Protein 4C2J (pdb70)

Structure (mmCIF, N/CA/C/O backbone):
data_4C2J
#
_entry.id   4C2J
#
_cell.length_a   54.650
_cell.length_b   197.160
_cell.length_c   79.950
_cell.angle_alpha   90.00
_cell.angle_beta   103.72
_cell.angle_gamma   90.00
#
_symmetry.space_group_name_H-M   'P 1 21 1'
#
loop_
_entity.id
_entity.type
_entity.pdbx_description
1 polymer '3-KETOACYL-COA THIOLASE, MITOCHONDRIAL'
2 non-polymer 1,2-ETHANEDIOL
3 non-polymer 'COENZYME A'
4 water water
#
loop_
_atom_site.group_PDB
_atom_site.id
_atom_site.type_symbol
_atom_site.label_atom_id
_atom_site.label_alt_id
_atom_site.label_comp_id
_atom_site.label_asym_id
_atom_site.label_entity_id
_atom_site.label_seq_id
_atom_site.pdbx_PDB_ins_code
_atom_site.Cartn_x
_atom_site.Cartn_y
_atom_site.Cartn_z
_atom_site.occupancy
_atom_site.B_iso_or_equiv
_atom_site.auth_seq_id
_atom_site.auth_comp_id
_atom_site.auth_asym_id
_atom_site.auth_atom_id
_atom_site.pdbx_PDB_model_num
ATOM 1 N N . HIS A 1 20 ? 1.980 -84.302 42.007 1.00 45.80 0 HIS A N 1
ATOM 2 C CA . HIS A 1 20 ? 3.215 -83.643 42.563 1.00 43.99 0 HIS A CA 1
ATOM 3 C C . HIS A 1 20 ? 4.336 -83.695 41.508 1.00 41.95 0 HIS A C 1
ATOM 4 O O . HIS A 1 20 ? 4.519 -84.708 40.827 1.00 38.45 0 HIS A O 1
ATOM 11 N N . MET A 1 21 ? 5.036 -82.578 41.340 1.00 35.07 1 MET A N 1
ATOM 12 C CA . MET A 1 21 ? 6.156 -82.492 40.421 1.00 36.92 1 MET A CA 1
ATOM 13 C C . MET A 1 21 ? 7.208 -81.610 41.071 1.00 33.86 1 MET A C 1
ATOM 14 O O . MET A 1 21 ? 7.018 -80.397 41.213 1.00 30.57 1 MET A O 1
ATOM 19 N N . ALA A 1 22 ? 8.293 -82.221 41.521 1.00 27.89 2 ALA A N 1
ATOM 20 C CA . ALA A 1 22 ? 9.339 -81.457 42.160 1.00 26.25 2 ALA A CA 1
ATOM 21 C C . ALA A 1 22 ? 10.242 -80.886 41.078 1.00 23.01 2 ALA A C 1
ATOM 22 O O . ALA A 1 22 ? 10.329 -81.462 39.985 1.00 22.17 2 ALA A O 1
ATOM 24 N N . LEU A 1 23 ? 10.918 -79.772 41.364 1.00 20.77 3 LEU A N 1
ATOM 25 C CA . LEU A 1 23 ? 11.945 -79.256 40.447 1.00 20.62 3 LEU A CA 1
ATOM 26 C C . LEU A 1 23 ? 12.947 -80.375 40.197 1.00 21.47 3 LEU A C 1
ATOM 27 O O . LEU A 1 23 ? 13.224 -81.141 41.094 1.00 21.58 3 LEU A O 1
ATOM 32 N N . LEU A 1 24 ? 13.451 -80.513 38.974 1.00 20.22 4 LEU A N 1
ATOM 33 C CA . LEU A 1 24 ? 14.421 -81.556 38.662 1.00 19.71 4 LEU A CA 1
ATOM 34 C C . LEU A 1 24 ? 15.728 -81.414 39.462 1.00 19.50 4 LEU A C 1
ATOM 35 O O . LEU A 1 24 ? 16.383 -82.409 39.733 1.00 18.04 4 LEU A O 1
ATOM 40 N N . ARG A 1 25 ? 16.098 -80.192 39.834 1.00 16.19 5 ARG A N 1
ATOM 41 C CA . ARG A 1 25 ? 17.298 -79.967 40.659 1.00 16.45 5 ARG A CA 1
ATOM 42 C C . ARG A 1 25 ? 16.892 -79.004 41.726 1.00 16.04 5 ARG A C 1
ATOM 43 O O . ARG A 1 25 ? 15.950 -78.219 41.531 1.00 15.02 5 ARG A O 1
ATOM 51 N N . GLY A 1 26 ? 17.597 -79.022 42.845 1.00 14.85 6 GLY A N 1
ATOM 52 C CA . GLY A 1 26 ? 17.355 -77.999 43.874 1.00 15.04 6 GLY A CA 1
ATOM 53 C C . GLY A 1 26 ? 17.740 -76.608 43.294 1.00 13.38 6 GLY A C 1
ATOM 54 O O . GLY A 1 26 ? 18.821 -76.448 42.709 1.00 13.54 6 GLY A O 1
ATOM 55 N N . VAL A 1 27 ? 16.907 -75.617 43.557 1.00 11.60 7 VAL A N 1
ATOM 56 C CA . VAL A 1 27 ? 17.202 -74.254 43.187 1.00 10.94 7 VAL A CA 1
ATOM 57 C C . VAL A 1 27 ? 17.101 -73.353 44.391 1.00 11.09 7 VAL A C 1
ATOM 58 O O . VAL A 1 27 ? 16.041 -73.314 45.056 1.00 11.21 7 VAL A O 1
ATOM 62 N N . PHE A 1 28 ? 18.175 -72.606 44.680 1.00 10.60 8 PHE A N 1
ATOM 63 C CA . PHE A 1 28 ? 18.228 -71.772 45.861 1.00 11.40 8 PHE A CA 1
ATOM 64 C C . PHE A 1 28 ? 18.329 -70.294 45.526 1.00 11.01 8 PHE A C 1
ATOM 65 O O . PHE A 1 28 ? 19.081 -69.900 44.624 1.00 10.78 8 PHE A O 1
ATOM 73 N N . VAL A 1 29 ? 17.605 -69.483 46.300 1.00 10.56 9 VAL A N 1
ATOM 74 C CA . VAL A 1 29 ? 17.749 -68.070 46.261 1.00 10.70 9 VAL A CA 1
ATOM 75 C C . VAL A 1 29 ? 18.934 -67.729 47.128 1.00 10.56 9 VAL A C 1
ATOM 76 O O . VAL A 1 29 ? 18.911 -68.020 48.339 1.00 11.84 9 VAL A O 1
ATOM 80 N N . VAL A 1 30 ? 19.938 -67.074 46.544 1.00 9.74 10 VAL A N 1
ATOM 81 C CA . VAL A 1 30 ? 21.168 -66.698 47.270 1.00 9.72 10 VAL A CA 1
ATOM 82 C C . VAL A 1 30 ? 21.292 -65.173 47.449 1.00 9.88 10 VAL A C 1
ATOM 83 O O . VAL A 1 30 ? 22.210 -64.690 48.116 1.00 10.10 10 VAL A O 1
ATOM 87 N N . ALA A 1 31 ? 20.387 -64.421 46.831 1.00 9.36 11 ALA A N 1
ATOM 88 C CA . ALA A 1 31 ? 20.297 -62.971 47.031 1.00 9.31 11 ALA A CA 1
ATOM 89 C C . ALA A 1 31 ? 18.973 -62.491 46.499 1.00 9.13 11 ALA A C 1
ATOM 90 O O . ALA A 1 31 ? 18.453 -63.067 45.542 1.00 9.97 11 ALA A O 1
ATOM 92 N N . ALA A 1 32 ? 18.442 -61.450 47.125 1.00 8.89 12 ALA A N 1
ATOM 93 C CA . ALA A 1 32 ? 17.165 -60.876 46.745 1.00 9.58 12 ALA A CA 1
ATOM 94 C C . ALA A 1 32 ? 17.104 -59.432 47.198 1.00 9.83 12 ALA A C 1
ATOM 95 O O . ALA A 1 32 ? 17.066 -59.129 48.393 1.00 10.36 12 ALA A O 1
ATOM 97 N N . LYS A 1 33 ? 17.062 -58.527 46.229 1.00 9.72 13 LYS A N 1
ATOM 98 C CA . LYS A 1 33 ? 17.043 -57.110 46.491 1.00 9.23 13 LYS A CA 1
ATOM 99 C C . LYS A 1 33 ? 16.043 -56.415 45.542 1.00 9.03 13 LYS A C 1
ATOM 100 O O . LYS A 1 33 ? 15.759 -56.905 44.445 1.00 9.01 13 LYS A O 1
ATOM 106 N N . ARG A 1 34 ? 15.538 -55.275 45.977 1.00 8.42 14 ARG A N 1
ATOM 107 C CA . ARG A 1 34 ? 14.664 -54.474 45.156 1.00 8.60 14 ARG A CA 1
ATOM 108 C C . ARG A 1 34 ? 14.869 -53.004 45.470 1.00 8.42 14 ARG A C 1
ATOM 109 O O . ARG A 1 34 ? 15.151 -52.624 46.603 1.00 9.09 14 ARG A O 1
ATOM 117 N N . THR A 1 35 ? 14.657 -52.166 44.465 1.00 8.87 15 THR A N 1
ATOM 118 C CA . THR A 1 35 ? 14.790 -50.738 44.600 1.00 8.49 15 THR A CA 1
ATOM 119 C C . THR A 1 35 ? 13.603 -50.172 45.379 1.00 10.02 15 THR A C 1
ATOM 120 O O . THR A 1 35 ? 12.514 -50.757 45.395 1.00 9.98 15 THR A O 1
ATOM 124 N N . PRO A 1 36 ? 13.803 -49.011 46.005 1.00 10.70 16 PRO A N 1
ATOM 125 C CA . PRO A 1 36 ? 12.647 -48.271 46.330 1.00 10.58 16 PRO A CA 1
ATOM 126 C C . PRO A 1 36 ? 11.833 -48.036 45.080 1.00 10.74 16 PRO A C 1
ATOM 127 O O . PRO A 1 36 ? 12.387 -47.953 43.979 1.00 12.04 16 PRO A O 1
ATOM 131 N N . PHE A 1 37 ? 10.528 -47.974 45.242 1.00 10.23 17 PHE A N 1
ATOM 132 C CA . PHE A 1 37 ? 9.628 -47.718 44.104 1.00 10.32 17 PHE A CA 1
ATOM 133 C C . PHE A 1 37 ? 9.340 -46.214 44.035 1.00 10.00 17 PHE A C 1
ATOM 134 O O . PHE A 1 37 ? 8.927 -45.609 45.045 1.00 10.48 17 PHE A O 1
ATOM 142 N N . GLY A 1 38 ? 9.561 -45.631 42.855 1.00 9.93 18 GLY A N 1
ATOM 143 C CA . GLY A 1 38 ? 9.308 -44.240 42.627 1.00 11.43 18 GLY A CA 1
ATOM 144 C C . GLY A 1 38 ? 7.925 -43.972 42.068 1.00 11.74 18 GLY A C 1
ATOM 145 O O . GLY A 1 38 ? 7.381 -44.794 41.383 1.00 12.61 18 GLY A O 1
ATOM 146 N N . ALA A 1 39 ? 7.374 -42.807 42.388 1.00 11.93 19 ALA A N 1
ATOM 147 C CA . ALA A 1 39 ? 6.067 -42.407 41.867 1.00 12.20 19 ALA A CA 1
ATOM 148 C C . ALA A 1 39 ? 6.210 -42.010 40.396 1.00 11.53 19 ALA A C 1
ATOM 149 O O . ALA A 1 39 ? 7.310 -41.743 39.907 1.00 10.48 19 ALA A O 1
ATOM 151 N N . TYR A 1 40 ? 5.087 -42.023 39.699 1.00 11.78 20 TYR A N 1
ATOM 152 C CA . TYR A 1 40 ? 5.007 -41.566 38.307 1.00 12.55 20 TYR A CA 1
ATOM 153 C C . TYR A 1 40 ? 5.434 -40.127 38.259 1.00 13.26 20 TYR A C 1
ATOM 154 O O . TYR A 1 40 ? 4.842 -39.301 38.924 1.00 12.22 20 TYR A O 1
ATOM 163 N N . GLY A 1 41 ? 6.489 -39.846 37.485 1.00 12.50 21 GLY A N 1
ATOM 164 C CA . GLY A 1 41 ? 7.051 -38.529 37.417 1.00 12.83 21 GLY A CA 1
ATOM 165 C C . GLY A 1 41 ? 7.860 -38.136 38.636 1.00 12.58 21 GLY A C 1
ATOM 166 O O . GLY A 1 41 ? 8.105 -36.958 38.854 1.00 13.04 21 GLY A O 1
ATOM 167 N N . GLY A 1 42 ? 8.205 -39.119 39.460 1.00 12.56 22 GLY A N 1
ATOM 168 C CA . GLY A 1 42 ? 8.780 -38.876 40.787 1.00 12.37 22 GLY A CA 1
ATOM 169 C C . GLY A 1 42 ? 10.268 -38.975 40.809 1.00 11.91 22 GLY A C 1
ATOM 170 O O . GLY A 1 42 ? 10.927 -38.655 39.817 1.00 11.04 22 GLY A O 1
ATOM 171 N N . LEU A 1 43 ? 10.805 -39.462 41.921 1.00 12.64 23 LEU A N 1
ATOM 172 C CA . LEU A 1 43 ? 12.254 -39.378 42.177 1.00 13.01 23 LEU A CA 1
ATOM 173 C C . LEU A 1 43 ? 13.119 -40.252 41.271 1.00 14.23 23 LEU A C 1
ATOM 174 O O . LEU A 1 43 ? 14.322 -39.999 41.103 1.00 14.45 23 LEU A O 1
ATOM 179 N N . LEU A 1 44 ? 12.530 -41.274 40.659 1.00 12.65 24 LEU A N 1
ATOM 180 C CA . LEU A 1 44 ? 13.299 -42.111 39.770 1.00 11.68 24 LEU A CA 1
ATOM 181 C C . LEU A 1 44 ? 13.000 -41.910 38.279 1.00 12.08 24 LEU A C 1
ATOM 182 O O . LEU A 1 44 ? 13.466 -42.704 37.464 1.00 11.19 24 LEU A O 1
ATOM 187 N N . LYS A 1 45 ? 12.290 -40.830 37.916 1.00 12.83 25 LYS A N 1
ATOM 188 C CA . LYS A 1 45 ? 11.797 -40.675 36.546 1.00 12.79 25 LYS A CA 1
ATOM 189 C C . LYS A 1 45 ? 12.912 -40.592 35.533 1.00 12.66 25 LYS A C 1
ATOM 190 O O . LYS A 1 45 ? 12.694 -40.926 34.384 1.00 12.36 25 LYS A O 1
ATOM 196 N N . ASP A 1 46 ? 14.117 -40.181 35.940 1.00 13.53 26 ASP A N 1
ATOM 197 C CA . ASP A 1 46 ? 15.197 -40.037 34.986 1.00 14.66 26 ASP A CA 1
ATOM 198 C C . ASP A 1 46 ? 16.060 -41.261 34.884 1.00 15.15 26 ASP A C 1
ATOM 199 O O . ASP A 1 46 ? 16.999 -41.267 34.121 1.00 17.30 26 ASP A O 1
ATOM 204 N N . PHE A 1 47 ? 15.725 -42.310 35.620 1.00 13.87 27 PHE A N 1
ATOM 205 C CA . PHE A 1 47 ? 16.419 -43.583 35.462 1.00 12.19 27 PHE A CA 1
ATOM 206 C C . PHE A 1 47 ? 15.655 -44.457 34.505 1.00 11.38 27 PHE A C 1
ATOM 207 O O . PHE A 1 47 ? 14.448 -44.655 34.632 1.00 11.25 27 PHE A O 1
ATOM 215 N N . THR A 1 48 ? 16.361 -45.015 33.548 1.00 10.59 28 THR A N 1
ATOM 216 C CA . THR A 1 48 ? 15.741 -46.003 32.654 1.00 10.83 28 THR A CA 1
ATOM 217 C C . THR A 1 48 ? 15.459 -47.289 33.390 1.00 9.99 28 THR A C 1
ATOM 218 O O . THR A 1 48 ? 15.995 -47.561 34.473 1.00 9.46 28 THR A O 1
ATOM 222 N N . ALA A 1 49 ? 14.603 -48.116 32.785 1.00 10.16 29 ALA A N 1
ATOM 223 C CA . ALA A 1 49 ? 14.368 -49.470 33.310 1.00 9.89 29 ALA A CA 1
ATOM 224 C C . ALA A 1 49 ? 15.650 -50.237 33.398 1.00 9.20 29 ALA A C 1
ATOM 225 O O . ALA A 1 49 ? 15.841 -51.069 34.301 1.00 9.26 29 ALA A O 1
ATOM 227 N N . THR A 1 50 ? 16.528 -50.034 32.425 1.00 9.04 30 THR A N 1
ATOM 228 C CA . THR A 1 50 ? 17.860 -50.644 32.454 1.00 8.99 30 THR A CA 1
ATOM 229 C C . THR A 1 50 ? 18.680 -50.200 33.677 1.00 9.44 30 THR A C 1
ATOM 230 O O . THR A 1 50 ? 19.227 -51.037 34.373 1.00 9.37 30 THR A O 1
ATOM 234 N N . ASP A 1 51 ? 18.705 -48.893 33.952 1.00 9.70 31 ASP A N 1
ATOM 235 C CA . ASP A 1 51 ? 19.364 -48.353 35.149 1.00 9.14 31 ASP A CA 1
ATOM 236 C C . ASP A 1 51 ? 18.800 -48.967 36.430 1.00 9.55 31 ASP A C 1
ATOM 237 O O . ASP A 1 51 ? 19.553 -49.404 37.310 1.00 8.89 31 ASP A O 1
ATOM 242 N N . LEU A 1 52 ? 17.459 -49.033 36.546 1.00 8.80 32 LEU A N 1
ATOM 243 C CA . LEU A 1 52 ? 16.868 -49.507 37.765 1.00 8.55 32 LEU A CA 1
ATOM 244 C C . LEU A 1 52 ? 17.188 -50.998 37.995 1.00 8.37 32 LEU A C 1
ATOM 245 O O . LEU A 1 52 ? 17.546 -51.388 39.091 1.00 7.70 32 LEU A O 1
ATOM 250 N N . SER A 1 53 ? 17.134 -51.775 36.928 1.00 8.58 33 SER A N 1
ATOM 251 C CA . SER A 1 53 ? 17.538 -53.156 36.982 1.00 8.99 33 SER A CA 1
ATOM 252 C C . SER A 1 53 ? 19.000 -53.312 37.413 1.00 9.47 33 SER A C 1
ATOM 253 O O . SER A 1 53 ? 19.315 -54.190 38.236 1.00 10.03 33 SER A O 1
ATOM 256 N N . GLU A 1 54 ? 19.870 -52.466 36.860 1.00 9.54 34 GLU A N 1
ATOM 257 C CA . GLU A 1 54 ? 21.290 -52.444 37.238 1.00 9.58 34 GLU A CA 1
ATOM 258 C C . GLU A 1 54 ? 21.470 -52.218 38.725 1.00 10.39 34 GLU A C 1
ATOM 259 O O . GLU A 1 54 ? 22.243 -52.937 39.389 1.00 11.60 34 GLU A O 1
ATOM 265 N N . PHE A 1 55 ? 20.759 -51.244 39.263 1.00 10.68 35 PHE A N 1
ATOM 266 C CA . PHE A 1 55 ? 20.867 -50.920 40.675 1.00 10.50 35 PHE A CA 1
ATOM 267 C C . PHE A 1 55 ? 20.425 -52.068 41.563 1.00 10.03 35 PHE A C 1
ATOM 268 O O . PHE A 1 55 ? 21.159 -52.448 42.471 1.00 9.26 35 PHE A O 1
ATOM 276 N N . ALA A 1 56 ? 19.318 -52.709 41.224 1.00 9.29 36 ALA A N 1
ATOM 277 C CA . ALA A 1 56 ? 18.906 -53.920 41.987 1.00 9.17 36 ALA A CA 1
ATOM 278 C C . ALA A 1 56 ? 19.914 -55.063 41.863 1.00 8.87 36 ALA A C 1
ATOM 279 O O . ALA A 1 56 ? 20.174 -55.787 42.825 1.00 9.29 36 ALA A O 1
ATOM 281 N N . ALA A 1 57 ? 20.374 -55.311 40.650 1.00 8.84 37 ALA A N 1
ATOM 282 C CA . ALA A 1 57 ? 21.293 -56.427 40.381 1.00 8.86 37 ALA A CA 1
ATOM 283 C C . ALA A 1 57 ? 22.608 -56.238 41.129 1.00 9.85 37 ALA A C 1
ATOM 284 O O . ALA A 1 57 ? 23.123 -57.205 41.700 1.00 9.11 37 ALA A O 1
ATOM 286 N N . LYS A 1 58 ? 23.159 -55.021 41.079 1.00 10.44 38 LYS A N 1
ATOM 287 C CA . LYS A 1 58 ? 24.377 -54.676 41.835 1.00 12.68 38 LYS A CA 1
ATOM 288 C C . LYS A 1 58 ? 24.200 -54.901 43.321 1.00 11.43 38 LYS A C 1
ATOM 289 O O . LYS A 1 58 ? 25.036 -55.497 43.983 1.00 11.73 38 LYS A O 1
ATOM 295 N N . ALA A 1 59 ? 23.068 -54.470 43.845 1.00 10.56 39 ALA A N 1
ATOM 296 C CA . ALA A 1 59 ? 22.782 -54.642 45.248 1.00 10.74 39 ALA A CA 1
ATOM 297 C C . ALA A 1 59 ? 22.618 -56.103 45.602 1.00 11.10 39 ALA A C 1
ATOM 298 O O . ALA A 1 59 ? 23.088 -56.528 46.636 1.00 9.79 39 ALA A O 1
ATOM 300 N N . ALA A 1 60 ? 21.976 -56.896 44.718 1.00 10.84 40 ALA A N 1
ATOM 301 C CA . ALA A 1 60 ? 21.861 -58.323 44.977 1.00 9.77 40 ALA A CA 1
ATOM 302 C C . ALA A 1 60 ? 23.211 -59.013 44.982 1.00 9.92 40 ALA A C 1
ATOM 303 O O . ALA A 1 60 ? 23.467 -59.885 45.802 1.00 10.54 40 ALA A O 1
ATOM 305 N N . LEU A 1 61 ? 24.030 -58.705 44.006 1.00 11.09 41 LEU A N 1
ATOM 306 C CA . LEU A 1 61 ? 25.348 -59.302 43.943 1.00 11.11 41 LEU A CA 1
ATOM 307 C C . LEU A 1 61 ? 26.124 -59.019 45.248 1.00 12.29 41 LEU A C 1
ATOM 308 O O . LEU A 1 61 ? 26.711 -59.937 45.822 1.00 12.13 41 LEU A O 1
ATOM 313 N N . SER A 1 62 ? 26.076 -57.774 45.701 1.00 11.78 42 SER A N 1
ATOM 314 C CA . SER A 1 62 ? 26.791 -57.357 46.884 1.00 14.90 42 SER A CA 1
ATOM 315 C C . SER A 1 62 ? 26.215 -57.982 48.159 1.00 14.36 42 SER A C 1
ATOM 316 O O . SER A 1 62 ? 26.936 -58.578 48.922 1.00 13.34 42 SER A O 1
ATOM 319 N N . ALA A 1 63 ? 24.894 -58.010 48.294 1.00 14.06 43 ALA A N 1
ATOM 320 C CA . ALA A 1 63 ? 24.273 -58.585 49.498 1.00 14.29 43 ALA A CA 1
ATOM 321 C C . ALA A 1 63 ? 24.478 -60.076 49.610 1.00 14.01 43 ALA A C 1
ATOM 322 O O . ALA A 1 63 ? 24.696 -60.565 50.696 1.00 13.82 43 ALA A O 1
ATOM 324 N N . GLY A 1 64 ? 24.446 -60.832 48.495 1.00 12.98 44 GLY A N 1
ATOM 325 C CA . GLY A 1 64 ? 24.709 -62.243 48.565 1.00 12.29 44 GLY A CA 1
ATOM 326 C C . GLY A 1 64 ? 26.193 -62.623 48.551 1.00 13.11 44 GLY A C 1
ATOM 327 O O . GLY A 1 64 ? 26.532 -63.804 48.523 1.00 13.14 44 GLY A O 1
ATOM 328 N N . LYS A 1 65 ? 27.045 -61.622 48.401 1.00 13.51 45 LYS A N 1
ATOM 329 C CA . LYS A 1 65 ? 28.451 -61.810 48.111 1.00 15.57 45 LYS A CA 1
ATOM 330 C C . LYS A 1 65 ? 28.636 -62.804 46.948 1.00 13.58 45 LYS A C 1
ATOM 331 O O . LYS A 1 65 ? 29.464 -63.688 46.995 1.00 12.22 45 LYS A O 1
ATOM 337 N N . VAL A 1 66 ? 27.862 -62.597 45.893 1.00 11.96 46 VAL A N 1
ATOM 338 C CA . VAL A 1 66 ? 27.940 -63.404 44.702 1.00 12.09 46 VAL A CA 1
ATOM 339 C C . VAL A 1 66 ? 28.886 -62.706 43.740 1.00 12.12 46 VAL A C 1
ATOM 340 O O . VAL A 1 66 ? 28.614 -61.598 43.298 1.00 12.67 46 VAL A O 1
ATOM 344 N N . SER A 1 67 ? 29.952 -63.375 43.345 1.00 12.55 47 SER A N 1
ATOM 345 C CA . SER A 1 67 ? 30.814 -62.822 42.339 1.00 12.64 47 SER A CA 1
ATOM 346 C C . SER A 1 67 ? 30.025 -62.786 41.012 1.00 12.22 47 SER A C 1
ATOM 347 O O . SER A 1 67 ? 29.510 -63.801 40.588 1.00 11.24 47 SER A O 1
ATOM 350 N N . PRO A 1 68 ? 30.044 -61.650 40.302 1.00 13.04 48 PRO A N 1
ATOM 351 C CA . PRO A 1 68 ? 29.439 -61.586 38.976 1.00 12.78 48 PRO A CA 1
ATOM 352 C C . PRO A 1 68 ? 29.971 -62.656 37.994 1.00 13.02 48 PRO A C 1
ATOM 353 O O . PRO A 1 68 ? 29.268 -63.083 37.082 1.00 11.42 48 PRO A O 1
ATOM 357 N N . GLU A 1 69 ? 31.214 -63.102 38.206 1.00 12.57 49 GLU A N 1
ATOM 358 C CA . GLU A 1 69 ? 31.809 -64.092 37.364 1.00 13.15 49 GLU A CA 1
ATOM 359 C C . GLU A 1 69 ? 31.039 -65.387 37.434 1.00 12.26 49 GLU A C 1
ATOM 360 O O . GLU A 1 69 ? 31.150 -66.207 36.543 1.00 12.60 49 GLU A O 1
ATOM 366 N N . THR A 1 70 ? 30.351 -65.638 38.542 1.00 11.87 50 THR A N 1
ATOM 367 C CA . THR A 1 70 ? 29.663 -66.941 38.673 1.00 11.66 50 THR A CA 1
ATOM 368 C C . THR A 1 70 ? 28.350 -66.988 37.885 1.00 11.04 50 THR A C 1
ATOM 369 O O . THR A 1 70 ? 27.757 -68.034 37.761 1.00 10.77 50 THR A O 1
ATOM 373 N N . VAL A 1 71 ? 27.879 -65.851 37.410 1.00 10.68 51 VAL A N 1
ATOM 374 C CA . VAL A 1 71 ? 26.515 -65.815 36.818 1.00 10.43 51 VAL A CA 1
ATOM 375 C C . VAL A 1 71 ? 26.590 -66.309 35.376 1.00 10.65 51 VAL A C 1
ATOM 376 O O . VAL A 1 71 ? 27.299 -65.724 34.543 1.00 11.67 51 VAL A O 1
ATOM 380 N N . ASP A 1 72 ? 25.837 -67.355 35.082 1.00 11.09 52 ASP A N 1
ATOM 381 C CA . ASP A 1 72 ? 25.837 -68.086 33.814 1.00 13.55 52 ASP A CA 1
ATOM 382 C C . ASP A 1 72 ? 24.718 -67.652 32.892 1.00 11.41 52 ASP A C 1
ATOM 383 O O . ASP A 1 72 ? 24.772 -67.965 31.751 1.00 9.29 52 ASP A O 1
ATOM 388 N N . SER A 1 73 ? 23.725 -66.972 33.431 1.00 10.12 53 SER A N 1
ATOM 389 C CA . SER A 1 73 ? 22.587 -66.458 32.624 1.00 9.40 53 SER A CA 1
ATOM 390 C C . SER A 1 73 ? 21.962 -65.279 33.290 1.00 8.72 53 SER A C 1
ATOM 391 O O . SER A 1 73 ? 21.897 -65.213 34.512 1.00 8.46 53 SER A O 1
ATOM 394 N N . VAL A 1 74 ? 21.544 -64.301 32.481 1.00 8.84 54 VAL A N 1
ATOM 395 C CA . VAL A 1 74 ? 20.828 -63.107 32.938 1.00 8.43 54 VAL A CA 1
ATOM 396 C C . VAL A 1 74 ? 19.460 -63.114 32.280 1.00 8.20 54 VAL A C 1
ATOM 397 O O . VAL A 1 74 ? 19.360 -63.227 31.055 1.00 9.10 54 VAL A O 1
ATOM 401 N N . ILE A 1 75 ? 18.418 -63.048 33.094 1.00 8.00 55 ILE A N 1
ATOM 402 C CA . ILE A 1 75 ? 17.022 -62.998 32.553 1.00 7.92 55 ILE A CA 1
ATOM 403 C C . ILE A 1 75 ? 16.307 -61.872 33.228 1.00 7.80 55 ILE A C 1
ATOM 404 O O . ILE A 1 75 ? 16.240 -61.808 34.478 1.00 7.99 55 ILE A O 1
ATOM 409 N N . MET A 1 76 ? 15.762 -60.953 32.461 1.00 8.55 56 MET A N 1
ATOM 410 C CA . MET A 1 76 ? 15.093 -59.805 33.018 1.00 8.75 56 MET A CA 1
ATOM 411 C C . MET A 1 76 ? 13.670 -59.689 32.483 1.00 8.37 56 MET A C 1
ATOM 412 O O . MET A 1 76 ? 13.447 -59.764 31.285 1.00 8.52 56 MET A O 1
ATOM 417 N N . GLY A 1 77 ? 12.733 -59.478 33.394 1.00 8.33 57 GLY A N 1
ATOM 418 C CA . GLY A 1 77 ? 11.367 -59.141 33.025 1.00 8.34 57 GLY A CA 1
ATOM 419 C C . GLY A 1 77 ? 11.242 -57.636 32.850 1.00 8.18 57 GLY A C 1
ATOM 420 O O . GLY A 1 77 ? 11.708 -56.833 33.695 1.00 7.35 57 GLY A O 1
ATOM 421 N N . ASN A 1 78 ? 10.606 -57.240 31.752 1.00 8.25 58 ASN A N 1
ATOM 422 C CA . ASN A 1 78 ? 10.328 -55.832 31.474 1.00 8.80 58 ASN A CA 1
ATOM 423 C C . ASN A 1 78 ? 9.148 -55.825 30.491 1.00 8.93 58 ASN A C 1
ATOM 424 O O . ASN A 1 78 ? 9.137 -56.616 29.537 1.00 9.62 58 ASN A O 1
ATOM 429 N N . VAL A 1 79 ? 8.148 -55.035 30.771 1.00 8.52 59 VAL A N 1
ATOM 430 C CA . VAL A 1 79 ? 6.901 -55.122 29.998 1.00 8.87 59 VAL A CA 1
ATOM 431 C C . VAL A 1 79 ? 6.907 -54.080 28.848 1.00 9.85 59 VAL A C 1
ATOM 432 O O . VAL A 1 79 ? 6.766 -54.453 27.716 1.00 9.26 59 VAL A O 1
ATOM 436 N N . LEU A 1 80 ? 6.985 -52.792 29.175 1.00 10.26 60 LEU A N 1
ATOM 437 C CA . LEU A 1 80 ? 6.760 -51.732 28.184 1.00 12.77 60 LEU A CA 1
ATOM 438 C C . LEU A 1 80 ? 8.111 -51.106 27.897 1.00 13.08 60 LEU A C 1
ATOM 439 O O . LEU A 1 80 ? 8.723 -50.507 28.773 1.00 14.73 60 LEU A O 1
ATOM 444 N N . GLN A 1 81 ? 8.597 -51.287 26.665 1.00 12.46 61 GLN A N 1
ATOM 445 C CA . GLN A 1 81 ? 9.897 -50.712 26.281 1.00 12.68 61 GLN A CA 1
ATOM 446 C C . GLN A 1 81 ? 9.834 -49.207 26.447 1.00 12.20 61 GLN A C 1
ATOM 447 O O . GLN A 1 81 ? 8.956 -48.552 25.886 1.00 11.03 61 GLN A O 1
ATOM 453 N N . SER A 1 82 ? 10.715 -48.639 27.253 1.00 11.76 62 SER A N 1
ATOM 454 C CA . SER A 1 82 ? 10.558 -47.209 27.590 1.00 11.86 62 SER A CA 1
ATOM 455 C C . SER A 1 82 ? 11.848 -46.401 27.524 1.00 12.48 62 SER A C 1
ATOM 456 O O . SER A 1 82 ? 11.979 -45.341 28.166 1.00 13.60 62 SER A O 1
ATOM 459 N N . SER A 1 83 ? 12.832 -46.898 26.791 1.00 12.04 63 SER A N 1
ATOM 460 C CA . SER A 1 83 ? 14.035 -46.113 26.559 1.00 12.61 63 SER A CA 1
ATOM 461 C C . SER A 1 83 ? 14.617 -46.478 25.212 1.00 12.79 63 SER A C 1
ATOM 462 O O . SER A 1 83 ? 14.305 -47.526 24.655 1.00 11.10 63 SER A O 1
ATOM 465 N N . SER A 1 84 ? 15.519 -45.645 24.725 1.00 13.01 64 SER A N 1
ATOM 466 C CA . SER A 1 84 ? 16.070 -45.859 23.389 1.00 13.53 64 SER A CA 1
ATOM 467 C C . SER A 1 84 ? 16.949 -47.124 23.337 1.00 12.76 64 SER A C 1
ATOM 468 O O . SER A 1 84 ? 17.114 -47.701 22.260 1.00 11.84 64 SER A O 1
ATOM 471 N N . ASP A 1 85 ? 17.393 -47.600 24.499 1.00 12.78 65 ASP A N 1
ATOM 472 C CA . ASP A 1 85 ? 18.215 -48.809 24.638 1.00 13.12 65 ASP A CA 1
ATOM 473 C C . ASP A 1 85 ? 17.420 -50.005 25.162 1.00 12.00 65 ASP A C 1
ATOM 474 O O . ASP A 1 85 ? 17.982 -51.062 25.464 1.00 11.34 65 ASP A O 1
ATOM 479 N N . ALA A 1 86 ? 16.088 -49.886 25.236 1.00 10.87 66 ALA A N 1
ATOM 480 C CA . ALA A 1 86 ? 15.283 -50.911 25.870 1.00 9.60 66 ALA A CA 1
ATOM 481 C C . ALA A 1 86 ? 15.458 -52.311 25.292 1.00 9.20 66 ALA A C 1
ATOM 482 O O . ALA A 1 86 ? 15.452 -53.290 26.050 1.00 9.81 66 ALA A O 1
ATOM 484 N N . ILE A 1 87 ? 15.662 -52.491 23.987 1.00 9.49 67 ILE A N 1
ATOM 485 C CA . ILE A 1 87 ? 15.677 -53.873 23.478 1.00 9.38 67 ILE A CA 1
ATOM 486 C C . ILE A 1 87 ? 16.945 -54.624 23.943 1.00 10.11 67 ILE A C 1
ATOM 487 O O . ILE A 1 87 ? 16.976 -55.846 23.856 1.00 9.02 67 ILE A O 1
ATOM 492 N N . TYR A 1 88 ? 17.941 -53.887 24.444 1.00 9.33 68 TYR A N 1
ATOM 493 C CA . TYR A 1 88 ? 19.191 -54.468 24.935 1.00 9.97 68 TYR A CA 1
ATOM 494 C C . TYR A 1 88 ? 19.172 -54.697 26.449 1.00 10.63 68 TYR A C 1
ATOM 495 O O . TYR A 1 88 ? 20.183 -55.119 27.027 1.00 10.93 68 TYR A O 1
ATOM 504 N N . LEU A 1 89 ? 18.030 -54.452 27.091 1.00 10.94 69 LEU A N 1
ATOM 505 C CA . LEU A 1 89 ? 18.019 -54.319 28.562 1.00 9.89 69 LEU A CA 1
ATOM 506 C C . LEU A 1 89 ? 18.801 -55.358 29.340 1.00 8.71 69 LEU A C 1
ATOM 507 O O . LEU A 1 89 ? 19.710 -55.017 30.109 1.00 7.80 69 LEU A O 1
ATOM 512 N N . ALA A 1 90 ? 18.469 -56.638 29.166 1.00 7.87 70 ALA A N 1
ATOM 513 C CA . ALA A 1 90 ? 19.095 -57.640 29.976 1.00 7.47 70 ALA A CA 1
ATOM 514 C C . ALA A 1 90 ? 20.605 -57.687 29.758 1.00 8.02 70 ALA A C 1
ATOM 515 O O . ALA A 1 90 ? 21.363 -57.905 30.690 1.00 7.44 70 ALA A O 1
ATOM 517 N N . ARG A 1 91 ? 21.014 -57.563 28.502 1.00 8.37 71 ARG A N 1
ATOM 518 C CA . ARG A 1 91 ? 22.425 -57.628 28.157 1.00 9.10 71 ARG A CA 1
ATOM 519 C C . ARG A 1 91 ? 23.195 -56.472 28.788 1.00 9.28 71 ARG A C 1
ATOM 520 O O . ARG A 1 91 ? 24.307 -56.653 29.313 1.00 11.39 71 ARG A O 1
ATOM 528 N N . HIS A 1 92 ? 22.664 -55.266 28.681 1.00 9.16 72 HIS A N 1
ATOM 529 C CA . HIS A 1 92 ? 23.306 -54.133 29.253 1.00 9.54 72 HIS A CA 1
ATOM 530 C C . HIS A 1 92 ? 23.420 -54.250 30.763 1.00 9.68 72 HIS A C 1
ATOM 531 O O . HIS A 1 92 ? 24.439 -53.874 31.338 1.00 10.07 72 HIS A O 1
ATOM 538 N N . VAL A 1 93 ? 22.386 -54.750 31.424 1.00 9.67 73 VAL A N 1
ATOM 539 C CA . VAL A 1 93 ? 22.479 -54.956 32.857 1.00 9.52 73 VAL A CA 1
ATOM 540 C C . VAL A 1 93 ? 23.579 -55.939 33.226 1.00 10.17 73 VAL A C 1
ATOM 541 O O . VAL A 1 93 ? 24.421 -55.638 34.080 1.00 10.63 73 VAL A O 1
ATOM 545 N N . GLY A 1 94 ? 23.638 -57.080 32.542 1.00 10.45 74 GLY A N 1
ATOM 546 C CA . GLY A 1 94 ? 24.683 -58.039 32.785 1.00 10.20 74 GLY A CA 1
ATOM 547 C C . GLY A 1 94 ? 26.080 -57.473 32.616 1.00 11.21 74 GLY A C 1
ATOM 548 O O . GLY A 1 94 ? 26.932 -57.613 33.500 1.00 11.64 74 GLY A O 1
ATOM 549 N N . LEU A 1 95 ? 26.323 -56.787 31.502 1.00 11.42 75 LEU A N 1
ATOM 550 C CA . LEU A 1 95 ? 27.627 -56.171 31.274 1.00 11.76 75 LEU A CA 1
ATOM 551 C C . LEU A 1 95 ? 27.953 -55.093 32.297 1.00 11.46 75 LEU A C 1
ATOM 552 O O . LEU A 1 95 ? 29.083 -55.031 32.793 1.00 12.38 75 LEU A O 1
ATOM 557 N N . ARG A 1 96 ? 26.980 -54.274 32.648 1.00 10.61 76 ARG A N 1
ATOM 558 C CA . ARG A 1 96 ? 27.196 -53.201 33.591 1.00 11.25 76 ARG A CA 1
ATOM 559 C C . ARG A 1 96 ? 27.598 -53.673 34.966 1.00 11.32 76 ARG A C 1
ATOM 560 O O . ARG A 1 96 ? 28.343 -52.975 35.655 1.00 11.39 76 ARG A O 1
ATOM 568 N N . VAL A 1 97 ? 27.106 -54.833 35.385 1.00 11.12 77 VAL A N 1
ATOM 569 C CA . VAL A 1 97 ? 27.382 -55.268 36.731 1.00 11.38 77 VAL A CA 1
ATOM 570 C C . VAL A 1 97 ? 28.562 -56.253 36.779 1.00 11.68 77 VAL A C 1
ATOM 571 O O . VAL A 1 97 ? 28.813 -56.827 37.808 1.00 11.75 77 VAL A O 1
ATOM 575 N N . GLY A 1 98 ? 29.249 -56.438 35.657 1.00 11.43 78 GLY A N 1
ATOM 576 C CA . GLY A 1 98 ? 30.497 -57.183 35.621 1.00 11.57 78 GLY A CA 1
ATOM 577 C C . GLY A 1 98 ? 30.349 -58.642 35.379 1.00 11.15 78 GLY A C 1
ATOM 578 O O . GLY A 1 98 ? 31.309 -59.386 35.542 1.00 10.54 78 GLY A O 1
ATOM 579 N N . ILE A 1 99 ? 29.142 -59.089 34.992 1.00 10.94 79 ILE A N 1
ATOM 580 C CA . ILE A 1 99 ? 28.947 -60.463 34.621 1.00 10.27 79 ILE A CA 1
ATOM 581 C C . ILE A 1 99 ? 29.669 -60.678 33.250 1.00 11.21 79 ILE A C 1
ATOM 582 O O . ILE A 1 99 ? 29.681 -59.775 32.412 1.00 10.77 79 ILE A O 1
ATOM 587 N N . PRO A 1 100 ? 30.314 -61.834 33.045 1.00 12.64 80 PRO A N 1
ATOM 588 C CA . PRO A 1 100 ? 31.208 -61.942 31.894 1.00 14.48 80 PRO A CA 1
ATOM 589 C C . PRO A 1 100 ? 30.459 -61.771 30.601 1.00 13.56 80 PRO A C 1
ATOM 590 O O . PRO A 1 100 ? 29.253 -62.094 30.509 1.00 12.36 80 PRO A O 1
ATOM 594 N N . LYS A 1 101 ? 31.164 -61.318 29.587 1.00 14.48 81 LYS A N 1
ATOM 595 C CA . LYS A 1 101 ? 30.577 -61.134 28.270 1.00 15.02 81 LYS A CA 1
ATOM 596 C C . LYS A 1 101 ? 30.101 -62.447 27.670 1.00 13.84 81 LYS A C 1
ATOM 597 O O . LYS A 1 101 ? 29.194 -62.435 26.845 1.00 12.66 81 LYS A O 1
ATOM 603 N N . GLU A 1 102 ? 30.599 -63.588 28.132 1.00 13.36 82 GLU A N 1
ATOM 604 C CA . GLU A 1 102 ? 30.146 -64.904 27.604 1.00 13.89 82 GLU A CA 1
ATOM 605 C C . GLU A 1 102 ? 28.760 -65.312 28.105 1.00 12.37 82 GLU A C 1
ATOM 606 O O . GLU A 1 102 ? 28.120 -66.204 27.525 1.00 13.80 82 GLU A O 1
ATOM 612 N N . THR A 1 103 ? 28.313 -64.697 29.168 1.00 10.73 83 THR A N 1
ATOM 613 C CA . THR A 1 103 ? 27.031 -64.993 29.752 1.00 10.75 83 THR A CA 1
ATOM 614 C C . THR A 1 103 ? 25.926 -64.413 28.914 1.00 10.36 83 THR A C 1
ATOM 615 O O . THR A 1 103 ? 25.888 -63.217 28.686 1.00 10.10 83 THR A O 1
ATOM 619 N N . PRO A 1 104 ? 25.035 -65.264 28.416 1.00 10.64 84 PRO A N 1
ATOM 620 C CA . PRO A 1 104 ? 23.895 -64.677 27.719 1.00 11.02 84 PRO A CA 1
ATOM 621 C C . PRO A 1 104 ? 22.856 -63.899 28.566 1.00 10.70 84 PRO A C 1
ATOM 622 O O . PRO A 1 104 ? 22.859 -63.976 29.796 1.00 10.52 84 PRO A O 1
ATOM 626 N N . ALA A 1 105 ? 21.962 -63.195 27.863 1.00 9.85 85 ALA A N 1
ATOM 627 C CA . ALA A 1 105 ? 21.048 -62.281 28.482 1.00 9.30 85 ALA A CA 1
ATOM 628 C C . ALA A 1 105 ? 19.732 -62.193 27.693 1.00 8.83 85 ALA A C 1
ATOM 629 O O . ALA A 1 105 ? 19.737 -61.924 26.482 1.00 8.21 85 ALA A O 1
ATOM 631 N N . LEU A 1 106 ? 18.628 -62.370 28.421 1.00 8.06 86 LEU A N 1
ATOM 632 C CA . LEU A 1 106 ? 17.320 -62.491 27.830 1.00 8.35 86 LEU A CA 1
ATOM 633 C C . LEU A 1 106 ? 16.385 -61.534 28.492 1.00 9.03 86 LEU A C 1
ATOM 634 O O . LEU A 1 106 ? 16.371 -61.441 29.718 1.00 9.30 86 LEU A O 1
ATOM 639 N N . THR A 1 107 ? 15.533 -60.890 27.721 1.00 9.15 87 THR A N 1
ATOM 640 C CA . THR A 1 107 ? 14.495 -60.079 28.268 1.00 10.56 87 THR A CA 1
ATOM 641 C C . THR A 1 107 ? 13.151 -60.804 27.977 1.00 10.42 87 THR A C 1
ATOM 642 O O . THR A 1 107 ? 12.936 -61.285 26.882 1.00 11.82 87 THR A O 1
ATOM 646 N N . ILE A 1 108 ? 12.294 -60.923 28.981 1.00 10.31 88 ILE A N 1
ATOM 647 C CA . ILE A 1 108 ? 11.001 -61.597 28.814 1.00 9.74 88 ILE A CA 1
ATOM 648 C C . ILE A 1 108 ? 9.871 -60.660 29.199 1.00 8.90 88 ILE A C 1
ATOM 649 O O . ILE A 1 108 ? 10.061 -59.696 29.962 1.00 8.06 88 ILE A O 1
ATOM 654 N N . ASN A 1 109 ? 8.678 -60.972 28.690 1.00 9.45 89 ASN A N 1
ATOM 655 C CA . ASN A 1 109 ? 7.508 -60.201 28.943 1.00 9.68 89 ASN A CA 1
ATOM 656 C C . ASN A 1 109 ? 6.296 -61.105 29.122 1.00 10.05 89 ASN A C 1
ATOM 657 O O . ASN A 1 109 ? 5.796 -61.679 28.145 1.00 10.05 89 ASN A O 1
ATOM 662 N N . ARG A 1 110 ? 5.920 -61.319 30.381 1.00 9.75 90 ARG A N 1
ATOM 663 C CA . ARG A 1 110 ? 4.662 -61.844 30.709 1.00 9.65 90 ARG A CA 1
ATOM 664 C C . ARG A 1 110 ? 3.885 -60.804 31.500 1.00 9.71 90 ARG A C 1
ATOM 665 O O . ARG A 1 110 ? 3.298 -61.117 32.535 1.00 9.65 90 ARG A O 1
ATOM 673 N N . LEU A 1 111 ? 3.896 -59.599 30.963 1.00 10.50 91 LEU A N 1
ATOM 674 C CA . LEU A 1 111 ? 3.240 -58.417 31.506 1.00 10.48 91 LEU A CA 1
ATOM 675 C C . LEU A 1 111 ? 3.479 -58.345 33.015 1.00 10.12 91 LEU A C 1
ATOM 676 O O . LEU A 1 111 ? 4.617 -58.483 33.438 1.00 8.57 91 LEU A O 1
ATOM 688 N N . GLY A 1 113 ? 3.240 -60.281 35.343 1.00 10.00 93 GLY A N 1
ATOM 689 C CA . GLY A 1 113 ? 3.899 -61.454 35.927 1.00 9.50 93 GLY A CA 1
ATOM 690 C C . GLY A 1 113 ? 5.406 -61.531 35.657 1.00 9.07 93 GLY A C 1
ATOM 691 O O . GLY A 1 113 ? 6.051 -62.440 36.159 1.00 8.70 93 GLY A O 1
ATOM 692 N N . SER A 1 114 ? 5.946 -60.556 34.919 1.00 8.73 94 SER A N 1
ATOM 693 C CA . SER A 1 114 ? 7.296 -60.651 34.375 1.00 9.11 94 SER A CA 1
ATOM 694 C C . SER A 1 114 ? 8.382 -60.831 35.436 1.00 9.16 94 SER A C 1
ATOM 695 O O . SER A 1 114 ? 9.295 -61.609 35.234 1.00 9.41 94 SER A O 1
ATOM 698 N N . GLY A 1 115 ? 8.264 -60.134 36.574 1.00 9.36 95 GLY A N 1
ATOM 699 C CA . GLY A 1 115 ? 9.286 -60.250 37.633 1.00 9.92 95 GLY A CA 1
ATOM 700 C C . GLY A 1 115 ? 9.304 -61.645 38.307 1.00 9.60 95 GLY A C 1
ATOM 701 O O . GLY A 1 115 ? 10.334 -62.081 38.778 1.00 10.05 95 GLY A O 1
ATOM 702 N N . PHE A 1 116 ? 8.163 -62.336 38.351 1.00 9.19 96 PHE A N 1
ATOM 703 C CA . PHE A 1 116 ? 8.131 -63.766 38.705 1.00 9.12 96 PHE A CA 1
ATOM 704 C C . PHE A 1 116 ? 8.631 -64.673 37.591 1.00 8.56 96 PHE A C 1
ATOM 705 O O . PHE A 1 116 ? 9.336 -65.664 37.825 1.00 8.80 96 PHE A O 1
ATOM 713 N N . GLN A 1 117 ? 8.237 -64.357 36.358 1.00 8.37 97 GLN A N 1
ATOM 714 C CA . GLN A 1 117 ? 8.547 -65.189 35.223 1.00 7.81 97 GLN A CA 1
ATOM 715 C C . GLN A 1 117 ? 10.063 -65.297 34.992 1.00 7.97 97 GLN A C 1
ATOM 716 O O . GLN A 1 117 ? 10.509 -66.340 34.579 1.00 7.83 97 GLN A O 1
ATOM 722 N N . SER A 1 118 ? 10.807 -64.235 35.206 1.00 8.22 98 SER A N 1
ATOM 723 C CA . SER A 1 118 ? 12.276 -64.352 35.014 1.00 8.73 98 SER A CA 1
ATOM 724 C C . SER A 1 118 ? 12.843 -65.436 35.916 1.00 8.72 98 SER A C 1
ATOM 725 O O . SER A 1 118 ? 13.774 -66.118 35.521 1.00 8.75 98 SER A O 1
ATOM 728 N N . ILE A 1 119 ? 12.298 -65.555 37.132 1.00 8.28 99 ILE A N 1
ATOM 729 C CA . ILE A 1 119 ? 12.695 -66.565 38.069 1.00 8.68 99 ILE A CA 1
ATOM 730 C C . ILE A 1 119 ? 12.311 -67.942 37.566 1.00 8.03 99 ILE A C 1
ATOM 731 O O . ILE A 1 119 ? 13.114 -68.905 37.615 1.00 8.24 99 ILE A O 1
ATOM 736 N N . VAL A 1 120 ? 11.106 -68.056 37.045 1.00 7.79 100 VAL A N 1
ATOM 737 C CA . VAL A 1 120 ? 10.651 -69.306 36.440 1.00 7.78 100 VAL A CA 1
ATOM 738 C C . VAL A 1 120 ? 11.580 -69.759 35.292 1.00 8.06 100 VAL A C 1
ATOM 739 O O . VAL A 1 120 ? 12.027 -70.932 35.269 1.00 7.84 100 VAL A O 1
ATOM 743 N N . ASN A 1 121 ? 11.907 -68.841 34.376 1.00 8.01 101 ASN A N 1
ATOM 744 C CA . ASN A 1 121 ? 12.858 -69.176 33.292 1.00 8.80 101 ASN A CA 1
ATOM 745 C C . ASN A 1 121 ? 14.207 -69.591 33.831 1.00 8.49 101 ASN A C 1
ATOM 746 O O . ASN A 1 121 ? 14.785 -70.554 33.349 1.00 7.50 101 ASN A O 1
ATOM 751 N N . GLY A 1 122 ? 14.683 -68.883 34.857 1.00 8.87 102 GLY A N 1
ATOM 752 C CA . GLY A 1 122 ? 15.975 -69.235 35.499 1.00 9.05 102 GLY A CA 1
ATOM 753 C C . GLY A 1 122 ? 15.956 -70.653 36.088 1.00 9.68 102 GLY A C 1
ATOM 754 O O . GLY A 1 122 ? 16.930 -71.427 35.918 1.00 9.04 102 GLY A O 1
ATOM 755 N N . CYS A 1 123 ? 14.859 -71.006 36.740 1.00 9.37 103 CYS A N 1
ATOM 756 C CA . CYS A 1 123 ? 14.693 -72.320 37.299 1.00 10.34 103 CYS A CA 1
ATOM 757 C C . CYS A 1 123 ? 14.764 -73.393 36.223 1.00 10.75 103 CYS A C 1
ATOM 758 O O . CYS A 1 123 ? 15.376 -74.446 36.419 1.00 11.35 103 CYS A O 1
ATOM 761 N N . GLN A 1 124 ? 14.064 -73.141 35.117 1.00 11.01 104 GLN A N 1
ATOM 762 C CA . GLN A 1 124 ? 14.041 -74.064 33.987 1.00 11.75 104 GLN A CA 1
ATOM 763 C C . GLN A 1 124 ? 15.462 -74.269 33.469 1.00 11.95 104 GLN A C 1
ATOM 764 O O . GLN A 1 124 ? 15.887 -75.409 33.278 1.00 12.74 104 GLN A O 1
ATOM 770 N N . GLU A 1 125 ? 16.210 -73.179 33.258 1.00 11.14 105 GLU A N 1
ATOM 771 C CA . GLU A 1 125 ? 17.583 -73.295 32.733 1.00 11.54 105 GLU A CA 1
ATOM 772 C C . GLU A 1 125 ? 18.474 -74.079 33.690 1.00 11.09 105 GLU A C 1
ATOM 773 O O . GLU A 1 125 ? 19.264 -74.911 33.245 1.00 10.87 105 GLU A O 1
ATOM 779 N N . ILE A 1 126 ? 18.309 -73.868 34.981 1.00 11.18 106 ILE A N 1
ATOM 780 C CA . ILE A 1 126 ? 19.095 -74.608 35.955 1.00 11.86 106 ILE A CA 1
ATOM 781 C C . ILE A 1 126 ? 18.700 -76.086 35.893 1.00 12.10 106 ILE A C 1
ATOM 782 O O . ILE A 1 126 ? 19.565 -76.960 35.910 1.00 12.84 106 ILE A O 1
ATOM 787 N N . CYS A 1 127 ? 17.403 -76.347 35.857 1.00 12.23 107 CYS A N 1
ATOM 788 C CA . CYS A 1 127 ? 16.906 -77.673 35.909 1.00 12.38 107 CYS A CA 1
ATOM 789 C C . CYS A 1 127 ? 17.259 -78.513 34.678 1.00 12.88 107 CYS A C 1
ATOM 790 O O . CYS A 1 127 ? 17.340 -79.735 34.793 1.00 12.69 107 CYS A O 1
ATOM 793 N N . VAL A 1 128 ? 17.455 -77.892 33.517 1.00 12.40 108 VAL A N 1
ATOM 794 C CA . VAL A 1 128 ? 17.957 -78.627 32.359 1.00 12.83 108 VAL A CA 1
ATOM 795 C C . VAL A 1 128 ? 19.477 -78.513 32.230 1.00 13.56 108 VAL A C 1
ATOM 796 O O . VAL A 1 128 ? 20.035 -78.875 31.208 1.00 12.76 108 VAL A O 1
ATOM 800 N N . LYS A 1 129 ? 20.142 -78.009 33.278 1.00 15.02 109 LYS A N 1
ATOM 801 C CA . LYS A 1 129 ? 21.620 -77.946 33.312 1.00 17.59 109 LYS A CA 1
ATOM 802 C C . LYS A 1 129 ? 22.245 -77.058 32.275 1.00 17.56 109 LYS A C 1
ATOM 803 O O . LYS A 1 129 ? 23.385 -77.274 31.890 1.00 19.58 109 LYS A O 1
ATOM 809 N N . GLU A 1 130 ? 21.532 -76.022 31.855 1.00 15.44 110 GLU A N 1
ATOM 810 C CA . GLU A 1 130 ? 22.085 -75.055 30.935 1.00 15.78 110 GLU A CA 1
ATOM 811 C C . GLU A 1 130 ? 22.621 -73.829 31.677 1.00 14.64 110 GLU A C 1
ATOM 812 O O . GLU A 1 130 ? 23.248 -72.991 31.074 1.00 14.94 110 GLU A O 1
ATOM 818 N N . ALA A 1 131 ? 22.338 -73.741 32.977 1.00 13.68 111 ALA A N 1
ATOM 819 C CA . ALA A 1 131 ? 22.867 -72.721 33.853 1.00 13.61 111 ALA A CA 1
ATOM 820 C C . ALA A 1 131 ? 23.018 -73.253 35.272 1.00 13.39 111 ALA A C 1
ATOM 821 O O . ALA A 1 131 ? 22.405 -74.254 35.639 1.00 13.06 111 ALA A O 1
ATOM 823 N N . GLU A 1 132 ? 23.924 -72.657 36.049 1.00 13.32 112 GLU A N 1
ATOM 824 C CA . GLU A 1 132 ? 24.114 -72.993 37.443 1.00 13.39 112 GLU A CA 1
ATOM 825 C C . GLU A 1 132 ? 23.722 -71.825 38.350 1.00 11.72 112 GLU A C 1
ATOM 826 O O . GLU A 1 132 ? 23.262 -72.042 39.480 1.00 10.66 112 GLU A O 1
ATOM 832 N N . VAL A 1 133 ? 23.904 -70.606 37.852 1.00 11.13 113 VAL A N 1
ATOM 833 C CA . VAL A 1 133 ? 23.620 -69.405 38.600 1.00 9.77 113 VAL A CA 1
ATOM 834 C C . VAL A 1 133 ? 22.960 -68.423 37.672 1.00 10.19 113 VAL A C 1
ATOM 835 O O . VAL A 1 133 ? 23.491 -68.125 36.599 1.00 11.78 113 VAL A O 1
ATOM 839 N N . VAL A 1 134 ? 21.773 -67.954 38.040 1.00 9.06 114 VAL A N 1
ATOM 840 C CA . VAL A 1 134 ? 21.000 -67.091 37.117 1.00 8.62 114 VAL A CA 1
ATOM 841 C C . VAL A 1 134 ? 20.619 -65.823 37.846 1.00 8.45 114 VAL A C 1
ATOM 842 O O . VAL A 1 134 ? 20.131 -65.868 39.000 1.00 7.93 114 VAL A O 1
ATOM 846 N N . LEU A 1 135 ? 20.907 -64.698 37.217 1.00 7.82 115 LEU A N 1
ATOM 847 C CA . LEU A 1 135 ? 20.404 -63.426 37.701 1.00 8.41 115 LEU A CA 1
ATOM 848 C C . LEU A 1 135 ? 19.019 -63.223 37.084 1.00 8.34 115 LEU A C 1
ATOM 849 O O . LEU A 1 135 ? 18.926 -63.064 35.877 1.00 8.35 115 LEU A O 1
ATOM 854 N N . CYS A 1 136 ? 17.995 -63.223 37.912 1.00 8.67 116 CYS A N 1
ATOM 855 C CA . CYS A 1 136 ? 16.606 -63.077 37.484 1.00 9.53 116 CYS A CA 1
ATOM 856 C C . CYS A 1 136 ? 15.999 -61.802 38.050 1.00 10.37 116 CYS A C 1
ATOM 857 O O . CYS A 1 136 ? 15.595 -61.748 39.228 1.00 12.26 116 CYS A O 1
ATOM 860 N N . GLY A 1 137 ? 15.817 -60.810 37.191 1.00 10.50 117 GLY A N 1
ATOM 861 C CA . GLY A 1 137 ? 15.324 -59.551 37.610 1.00 10.62 117 GLY A CA 1
ATOM 862 C C . GLY A 1 137 ? 14.015 -59.185 36.952 1.00 10.15 117 GLY A C 1
ATOM 863 O O . GLY A 1 137 ? 13.488 -59.921 36.095 1.00 11.03 117 GLY A O 1
ATOM 864 N N . GLY A 1 138 ? 13.500 -58.059 37.393 1.00 9.50 118 GLY A N 1
ATOM 865 C CA . GLY A 1 138 ? 12.312 -57.459 36.852 1.00 10.13 118 GLY A CA 1
ATOM 866 C C . GLY A 1 138 ? 12.408 -55.967 37.050 1.00 9.44 118 GLY A C 1
ATOM 867 O O . GLY A 1 138 ? 12.916 -55.514 38.071 1.00 9.35 118 GLY A O 1
ATOM 868 N N . THR A 1 139 ? 11.912 -55.216 36.081 1.00 8.49 119 THR A N 1
ATOM 869 C CA . THR A 1 139 ? 12.066 -53.769 36.095 1.00 8.17 119 THR A CA 1
ATOM 870 C C . THR A 1 139 ? 11.030 -53.125 35.254 1.00 8.33 119 THR A C 1
ATOM 871 O O . THR A 1 139 ? 10.535 -53.702 34.286 1.00 9.75 119 THR A O 1
ATOM 875 N N . GLU A 1 140 ? 10.702 -51.904 35.580 1.00 8.71 120 GLU A N 1
ATOM 876 C CA . GLU A 1 140 ? 9.826 -51.088 34.777 1.00 8.57 120 GLU A CA 1
ATOM 877 C C . GLU A 1 140 ? 10.093 -49.639 35.081 1.00 8.68 120 GLU A C 1
ATOM 878 O O . GLU A 1 140 ? 10.195 -49.233 36.274 1.00 7.67 120 GLU A O 1
ATOM 884 N N . SER A 1 141 ? 10.183 -48.838 34.029 1.00 8.81 121 SER A N 1
ATOM 885 C CA . SER A 1 141 ? 10.070 -47.407 34.185 1.00 9.20 121 SER A CA 1
ATOM 886 C C . SER A 1 141 ? 8.796 -46.977 33.466 1.00 9.58 121 SER A C 1
ATOM 887 O O . SER A 1 141 ? 8.786 -46.835 32.250 1.00 10.11 121 SER A O 1
ATOM 890 N N . MET A 1 142 ? 7.764 -46.656 34.235 1.00 9.38 122 MET A N 1
ATOM 891 C CA . MET A 1 142 ? 6.520 -46.217 33.667 1.00 9.39 122 MET A CA 1
ATOM 892 C C . MET A 1 142 ? 6.568 -44.719 33.406 1.00 9.88 122 MET A C 1
ATOM 893 O O . MET A 1 142 ? 5.904 -44.250 32.471 1.00 9.11 122 MET A O 1
ATOM 898 N N . SER A 1 143 ? 7.346 -43.987 34.208 1.00 9.94 123 SER A N 1
ATOM 899 C CA . SER A 1 143 ? 7.547 -42.563 33.981 1.00 10.44 123 SER A CA 1
ATOM 900 C C . SER A 1 143 ? 8.125 -42.289 32.580 1.00 10.95 123 SER A C 1
ATOM 901 O O . SER A 1 143 ? 7.820 -41.261 31.992 1.00 10.22 123 SER A O 1
ATOM 904 N N . GLN A 1 144 ? 8.933 -43.206 32.073 1.00 11.11 124 GLN A N 1
ATOM 905 C CA . GLN A 1 144 ? 9.585 -43.067 30.758 1.00 11.17 124 GLN A CA 1
ATOM 906 C C . GLN A 1 144 ? 8.838 -43.642 29.573 1.00 10.73 124 GLN A C 1
ATOM 907 O O . GLN A 1 144 ? 9.314 -43.528 28.473 1.00 12.59 124 GLN A O 1
ATOM 913 N N . ALA A 1 145 ? 7.667 -44.205 29.780 1.00 11.07 125 ALA A N 1
ATOM 914 C CA . ALA A 1 145 ? 6.882 -44.701 28.683 1.00 11.10 125 ALA A CA 1
ATOM 915 C C . ALA A 1 145 ? 6.724 -43.562 27.674 1.00 11.34 125 ALA A C 1
ATOM 916 O O . ALA A 1 145 ? 6.332 -42.471 28.045 1.00 11.13 125 ALA A O 1
ATOM 918 N N . PRO A 1 146 ? 7.102 -43.799 26.405 1.00 11.70 126 PRO A N 1
ATOM 919 C CA . PRO A 1 146 ? 7.064 -42.726 25.427 1.00 12.07 126 PRO A CA 1
ATOM 920 C C . PRO A 1 146 ? 5.656 -42.431 24.896 1.00 12.44 126 PRO A C 1
ATOM 921 O O . PRO A 1 146 ? 4.737 -43.243 25.101 1.00 11.72 126 PRO A O 1
ATOM 925 N N . TYR A 1 147 ? 5.498 -41.275 24.242 1.00 12.80 127 TYR A N 1
ATOM 926 C CA . TYR A 1 147 ? 4.392 -41.110 23.299 1.00 13.72 127 TYR A CA 1
ATOM 927 C C . TYR A 1 147 ? 4.880 -41.665 21.962 1.00 13.84 127 TYR A C 1
ATOM 928 O O . TYR A 1 147 ? 6.021 -41.443 21.587 1.00 14.66 127 TYR A O 1
ATOM 937 N N . CYS A 1 148 ? 4.000 -42.365 21.264 1.00 14.53 128 CYS A N 1
ATOM 938 C CA . CYS A 1 148 ? 4.309 -42.944 20.000 1.00 14.95 128 CYS A CA 1
ATOM 939 C C . CYS A 1 148 ? 3.522 -42.302 18.858 1.00 16.13 128 CYS A C 1
ATOM 940 O O . CYS A 1 148 ? 2.301 -42.115 18.955 1.00 13.59 128 CYS A O 1
ATOM 943 N N . VAL A 1 149 ? 4.253 -41.969 17.782 1.00 16.33 129 VAL A N 1
ATOM 944 C CA . VAL A 1 149 ? 3.637 -41.491 16.567 1.00 15.94 129 VAL A CA 1
ATOM 945 C C . VAL A 1 149 ? 3.716 -42.604 15.560 1.00 15.59 129 VAL A C 1
ATOM 946 O O . VAL A 1 149 ? 4.815 -43.012 15.133 1.00 15.19 129 VAL A O 1
ATOM 950 N N . ARG A 1 150 ? 2.539 -43.112 15.194 1.00 15.31 130 ARG A N 1
ATOM 951 C CA . ARG A 1 150 ? 2.409 -44.244 14.312 1.00 16.71 130 ARG A CA 1
ATOM 952 C C . ARG A 1 150 ? 1.930 -43.811 12.904 1.00 19.22 130 ARG A C 1
ATOM 953 O O . ARG A 1 150 ? 1.337 -42.734 12.736 1.00 17.35 130 ARG A O 1
ATOM 961 N N . ASN A 1 151 ? 2.207 -44.666 11.916 1.00 21.28 131 ASN A N 1
ATOM 962 C CA . ASN A 1 151 ? 1.700 -44.480 10.546 1.00 24.06 131 ASN A CA 1
ATOM 963 C C . ASN A 1 151 ? 2.164 -43.208 9.827 1.00 24.28 131 ASN A C 1
ATOM 964 O O . ASN A 1 151 ? 1.454 -42.732 8.945 1.00 25.31 131 ASN A O 1
ATOM 969 N N . VAL A 1 152 ? 3.317 -42.648 10.191 1.00 19.56 132 VAL A N 1
ATOM 970 C CA . VAL A 1 152 ? 3.843 -41.494 9.471 1.00 19.48 132 VAL A CA 1
ATOM 971 C C . VAL A 1 152 ? 5.119 -41.747 8.689 1.00 18.94 132 VAL A C 1
ATOM 972 O O . VAL A 1 152 ? 5.631 -40.834 8.072 1.00 21.01 132 VAL A O 1
ATOM 976 N N . ARG A 1 153 ? 5.638 -42.970 8.672 1.00 16.36 133 ARG A N 1
ATOM 977 C CA . ARG A 1 153 ? 6.856 -43.230 7.860 1.00 16.95 133 ARG A CA 1
ATOM 978 C C . ARG A 1 153 ? 6.676 -43.054 6.365 1.00 15.57 133 ARG A C 1
ATOM 979 O O . ARG A 1 153 ? 7.614 -42.711 5.685 1.00 18.67 133 ARG A O 1
ATOM 987 N N . PHE A 1 154 ? 5.507 -43.356 5.859 1.00 15.70 134 PHE A N 1
ATOM 988 C CA . PHE A 1 154 ? 5.280 -43.551 4.447 1.00 17.44 134 PHE A CA 1
ATOM 989 C C . PHE A 1 154 ? 4.200 -42.622 3.889 1.00 20.14 134 PHE A C 1
ATOM 990 O O . PHE A 1 154 ? 3.553 -42.961 2.902 1.00 19.87 134 PHE A O 1
ATOM 998 N N . GLY A 1 155 ? 4.064 -41.438 4.491 1.00 19.59 135 GLY A N 1
ATOM 999 C CA . GLY A 1 155 ? 3.133 -40.425 3.971 1.00 22.01 135 GLY A CA 1
ATOM 1000 C C . GLY A 1 155 ? 1.887 -40.361 4.805 1.00 22.22 135 GLY A C 1
ATOM 1001 O O . GLY A 1 155 ? 1.540 -41.312 5.503 1.00 19.51 135 GLY A O 1
ATOM 1002 N N . THR A 1 156 ? 1.236 -39.197 4.766 1.00 22.88 136 THR A N 1
ATOM 1003 C CA . THR A 1 156 ? 0.004 -39.013 5.477 1.00 23.55 136 THR A CA 1
ATOM 1004 C C . THR A 1 156 ? -1.057 -38.585 4.490 1.00 24.77 136 THR A C 1
ATOM 1005 O O . THR A 1 156 ? -0.750 -38.226 3.388 1.00 26.50 136 THR A O 1
ATOM 1009 N N . LYS A 1 157 ? -2.294 -38.607 4.916 1.00 24.75 137 LYS A N 1
ATOM 1010 C CA . LYS A 1 157 ? -3.373 -38.086 4.133 1.00 27.47 137 LYS A CA 1
ATOM 1011 C C . LYS A 1 157 ? -3.880 -36.826 4.802 1.00 25.06 137 LYS A C 1
ATOM 1012 O O . LYS A 1 157 ? -4.166 -36.837 5.995 1.00 23.36 137 LYS A O 1
ATOM 1018 N N . LEU A 1 158 ? -4.106 -35.798 3.999 1.00 26.70 138 LEU A N 1
ATOM 1019 C CA . LEU A 1 158 ? -4.720 -34.547 4.463 1.00 28.78 138 LEU A CA 1
ATOM 1020 C C . LEU A 1 158 ? -5.997 -34.859 5.165 1.00 26.79 138 LEU A C 1
ATOM 1021 O O . LEU A 1 158 ? -6.808 -35.625 4.665 1.00 27.54 138 LEU A O 1
ATOM 1026 N N . GLY A 1 159 ? -6.160 -34.363 6.384 1.00 29.25 139 GLY A N 1
ATOM 1027 C CA . GLY A 1 159 ? -7.365 -34.645 7.140 1.00 30.49 139 GLY A CA 1
ATOM 1028 C C . GLY A 1 159 ? -7.365 -35.909 7.980 1.00 33.32 139 GLY A C 1
ATOM 1029 O O . GLY A 1 159 ? -8.391 -36.297 8.545 1.00 31.14 139 GLY A O 1
ATOM 1030 N N . SER A 1 160 ? -6.231 -36.581 8.098 1.00 36.11 140 SER A N 1
ATOM 1031 C CA . SER A 1 160 ? -6.218 -37.737 8.994 1.00 38.29 140 SER A CA 1
ATOM 1032 C C . SER A 1 160 ? -5.935 -37.267 10.415 1.00 36.07 140 SER A C 1
ATOM 1033 O O . SER A 1 160 ? -5.384 -36.194 10.628 1.00 37.93 140 SER A O 1
ATOM 1036 N N . ASP A 1 161 ? -6.303 -38.087 11.382 1.00 34.25 141 ASP A N 1
ATOM 1037 C CA . ASP A 1 161 ? -6.221 -37.728 12.786 1.00 34.79 141 ASP A CA 1
ATOM 1038 C C . ASP A 1 161 ? -5.048 -38.476 13.433 1.00 30.99 141 ASP A C 1
ATOM 1039 O O . ASP A 1 161 ? -5.238 -39.499 14.073 1.00 39.17 141 ASP A O 1
ATOM 1044 N N . ILE A 1 162 ? -3.847 -37.945 13.304 1.00 25.34 142 ILE A N 1
ATOM 1045 C CA . ILE A 1 162 ? -2.662 -38.598 13.867 1.00 23.59 142 ILE A CA 1
ATOM 1046 C C . ILE A 1 162 ? -2.529 -38.258 15.364 1.00 22.42 142 ILE A C 1
ATOM 1047 O O . ILE A 1 162 ? -2.691 -37.091 15.766 1.00 20.61 142 ILE A O 1
ATOM 1052 N N . LYS A 1 163 ? -2.234 -39.267 16.169 1.00 19.59 143 LYS A N 1
ATOM 1053 C CA . LYS A 1 163 ? -2.128 -39.126 17.622 1.00 22.58 143 LYS A CA 1
ATOM 1054 C C . LYS A 1 163 ? -0.678 -39.195 18.085 1.00 19.34 143 LYS A C 1
ATOM 1055 O O . LYS A 1 163 ? 0.153 -39.835 17.473 1.00 18.34 143 LYS A O 1
ATOM 1061 N N . LEU A 1 164 ? -0.412 -38.483 19.173 1.00 19.24 144 LEU A N 1
ATOM 1062 C CA . LEU A 1 164 ? 0.738 -38.710 20.008 1.00 18.82 144 LEU A CA 1
ATOM 1063 C C . LEU A 1 164 ? 0.186 -39.725 21.027 1.00 17.45 144 LEU A C 1
ATOM 1064 O O . LEU A 1 164 ? -0.400 -39.366 22.041 1.00 17.06 144 LEU A O 1
ATOM 1069 N N . GLU A 1 165 ? 0.315 -40.993 20.701 1.00 15.45 145 GLU A N 1
ATOM 1070 C CA . GLU A 1 165 ? -0.299 -42.038 21.514 1.00 16.93 145 GLU A CA 1
ATOM 1071 C C . GLU A 1 165 ? 0.469 -42.308 22.806 1.00 16.15 145 GLU A C 1
ATOM 1072 O O . GLU A 1 165 ? 1.682 -42.478 22.794 1.00 17.54 145 GLU A O 1
ATOM 1078 N N . ASP A 1 166 ? -0.243 -42.304 23.921 1.00 16.20 146 ASP A N 1
ATOM 1079 C CA . ASP A 1 166 ? 0.373 -42.573 25.213 1.00 15.19 146 ASP A CA 1
ATOM 1080 C C . ASP A 1 166 ? 0.580 -44.092 25.297 1.00 14.26 146 ASP A C 1
ATOM 1081 O O . ASP A 1 166 ? -0.346 -44.809 25.538 1.00 14.49 146 ASP A O 1
ATOM 1086 N N . SER A 1 167 ? 1.813 -44.550 25.097 1.00 13.48 147 SER A N 1
ATOM 1087 C CA . SER A 1 167 ? 2.089 -45.985 25.040 1.00 13.95 147 SER A CA 1
ATOM 1088 C C . SER A 1 167 ? 1.694 -46.694 26.354 1.00 13.47 147 SER A C 1
ATOM 1089 O O . SER A 1 167 ? 1.245 -47.857 26.330 1.00 11.89 147 SER A O 1
ATOM 1092 N N . LEU A 1 168 ? 1.866 -46.008 27.481 1.00 13.56 148 LEU A N 1
ATOM 1093 C CA . LEU A 1 168 ? 1.494 -46.558 28.774 1.00 14.21 148 LEU A CA 1
ATOM 1094 C C . LEU A 1 168 ? -0.011 -46.709 28.879 1.00 14.83 148 LEU A C 1
ATOM 1095 O O . LEU A 1 168 ? -0.521 -47.816 29.066 1.00 14.46 148 LEU A O 1
ATOM 1100 N N . TRP A 1 169 ? -0.734 -45.625 28.646 1.00 13.97 149 TRP A N 1
ATOM 1101 C CA . TRP A 1 169 ? -2.171 -45.673 28.761 1.00 15.20 149 TRP A CA 1
ATOM 1102 C C . TRP A 1 169 ? -2.789 -46.691 27.809 1.00 15.01 149 TRP A C 1
ATOM 1103 O O . TRP A 1 169 ? -3.658 -47.455 28.220 1.00 12.14 149 TRP A O 1
ATOM 1114 N N . VAL A 1 170 ? -2.336 -46.729 26.535 1.00 15.31 150 VAL A N 1
ATOM 1115 C CA . VAL A 1 170 ? -2.959 -47.655 25.612 1.00 15.68 150 VAL A CA 1
ATOM 1116 C C . VAL A 1 170 ? -2.615 -49.079 25.992 1.00 14.31 150 VAL A C 1
ATOM 1117 O O . VAL A 1 170 ? -3.435 -50.009 25.805 1.00 12.66 150 VAL A O 1
ATOM 1121 N N . SER A 1 171 ? -1.442 -49.289 26.581 1.00 12.61 151 SER A N 1
ATOM 1122 C CA . SER A 1 171 ? -1.082 -50.667 27.014 1.00 12.53 151 SER A CA 1
ATOM 1123 C C . SER A 1 171 ? -1.889 -51.201 28.175 1.00 12.88 151 SER A C 1
ATOM 1124 O O . SER A 1 171 ? -1.874 -52.389 28.435 1.00 13.86 151 SER A O 1
ATOM 1127 N N . LEU A 1 172 ? -2.590 -50.326 28.880 1.00 13.62 152 LEU A N 1
ATOM 1128 C CA . LEU A 1 172 ? -3.450 -50.703 30.016 1.00 14.42 152 LEU A CA 1
ATOM 1129 C C . LEU A 1 172 ? -4.872 -51.041 29.593 1.00 14.86 152 LEU A C 1
ATOM 1130 O O . LEU A 1 172 ? -5.719 -51.218 30.447 1.00 16.68 152 LEU A O 1
ATOM 1135 N N . THR A 1 173 ? -5.114 -51.113 28.283 1.00 15.22 153 THR A N 1
ATOM 1136 C CA . THR A 1 173 ? -6.304 -51.714 27.736 1.00 14.33 153 THR A CA 1
ATOM 1137 C C . THR A 1 173 ? -5.911 -52.970 26.996 1.00 14.06 153 THR A C 1
ATOM 1138 O O . THR A 1 173 ? -4.966 -52.958 26.202 1.00 13.48 153 THR A O 1
ATOM 1142 N N . ASP A 1 174 ? -6.616 -54.053 27.278 1.00 13.17 154 ASP A N 1
ATOM 1143 C CA . ASP A 1 174 ? -6.475 -55.285 26.521 1.00 13.39 154 ASP A CA 1
ATOM 1144 C C . ASP A 1 174 ? -7.386 -55.196 25.301 1.00 14.35 154 ASP A C 1
ATOM 1145 O O . ASP A 1 174 ? -8.629 -55.282 25.420 1.00 12.07 154 ASP A O 1
ATOM 1150 N N . GLN A 1 175 ? -6.777 -54.973 24.160 1.00 15.33 155 GLN A N 1
ATOM 1151 C CA . GLN A 1 175 ? -7.556 -54.747 22.927 1.00 17.31 155 GLN A CA 1
ATOM 1152 C C . GLN A 1 175 ? -8.261 -55.978 22.419 1.00 16.87 155 GLN A C 1
ATOM 1153 O O . GLN A 1 175 ? -9.202 -55.857 21.657 1.00 17.88 155 GLN A O 1
ATOM 1159 N N . HIS A 1 176 ? -7.895 -57.162 22.897 1.00 15.59 156 HIS A N 1
ATOM 1160 C CA . HIS A 1 176 ? -8.584 -58.361 22.482 1.00 16.15 156 HIS A CA 1
ATOM 1161 C C . HIS A 1 176 ? -10.018 -58.379 23.012 1.00 16.98 156 HIS A C 1
ATOM 1162 O O . HIS A 1 176 ? -10.908 -58.815 22.310 1.00 15.20 156 HIS A O 1
ATOM 1169 N N . VAL A 1 177 ? -10.229 -57.884 24.238 1.00 16.48 157 VAL A N 1
ATOM 1170 C CA . VAL A 1 177 ? -11.567 -57.768 24.792 1.00 17.38 157 VAL A CA 1
ATOM 1171 C C . VAL A 1 177 ? -12.032 -56.305 24.902 1.00 18.03 157 VAL A C 1
ATOM 1172 O O . VAL A 1 177 ? -13.116 -56.033 25.387 1.00 19.59 157 VAL A O 1
ATOM 1176 N N . GLN A 1 178 ? -11.196 -55.390 24.444 1.00 18.77 158 GLN A N 1
ATOM 1177 C CA . GLN A 1 178 ? -11.425 -53.953 24.566 1.00 20.86 158 GLN A CA 1
ATOM 1178 C C . GLN A 1 178 ? -11.806 -53.516 25.980 1.00 19.95 158 GLN A C 1
ATOM 1179 O O . GLN A 1 178 ? -12.812 -52.846 26.193 1.00 18.43 158 GLN A O 1
ATOM 1185 N N . LEU A 1 179 ? -11.021 -53.931 26.959 1.00 17.74 159 LEU A N 1
ATOM 1186 C CA . LEU A 1 179 ? -11.263 -53.522 28.331 1.00 17.28 159 LEU A CA 1
ATOM 1187 C C . LEU A 1 179 ? -10.002 -52.913 28.908 1.00 15.83 159 LEU A C 1
ATOM 1188 O O . LEU A 1 179 ? -8.955 -53.577 28.890 1.00 14.56 159 LEU A O 1
ATOM 1193 N N . PRO A 1 180 ? -10.125 -51.703 29.482 1.00 15.01 160 PRO A N 1
ATOM 1194 C CA . PRO A 1 180 ? -9.142 -51.286 30.475 1.00 13.91 160 PRO A CA 1
ATOM 1195 C C . PRO A 1 180 ? -8.932 -52.321 31.555 1.00 13.14 160 PRO A C 1
ATOM 1196 O O . PRO A 1 180 ? -9.872 -53.007 31.963 1.00 14.56 160 PRO A O 1
ATOM 1200 N N . MET A 1 181 ? -7.696 -52.452 32.031 1.00 13.01 161 MET A N 1
ATOM 1201 C CA . MET A 1 181 ? -7.439 -53.325 33.146 1.00 13.07 161 MET A CA 1
ATOM 1202 C C . MET A 1 181 ? -8.418 -53.052 34.330 1.00 12.85 161 MET A C 1
ATOM 1203 O O . MET A 1 181 ? -8.890 -54.009 34.944 1.00 12.90 161 MET A O 1
ATOM 1208 N N . ALA A 1 182 ? -8.643 -51.770 34.670 1.00 11.79 162 ALA A N 1
ATOM 1209 C CA . ALA A 1 182 ? -9.511 -51.399 35.778 1.00 12.61 162 ALA A CA 1
ATOM 1210 C C . ALA A 1 182 ? -10.948 -51.922 35.563 1.00 12.46 162 ALA A C 1
ATOM 1211 O O . ALA A 1 182 ? -11.591 -52.327 36.527 1.00 13.34 162 ALA A O 1
ATOM 1213 N N . MET A 1 183 ? -11.397 -51.993 34.323 1.00 13.89 163 MET A N 1
ATOM 1214 C CA . MET A 1 183 ? -12.742 -52.522 34.014 1.00 14.58 163 MET A CA 1
ATOM 1215 C C . MET A 1 183 ? -12.789 -54.041 34.206 1.00 14.13 163 MET A C 1
ATOM 1216 O O . MET A 1 183 ? -13.824 -54.583 34.592 1.00 14.97 163 MET A O 1
ATOM 1221 N N . THR A 1 184 ? -11.675 -54.750 33.990 1.00 13.18 164 THR A N 1
ATOM 1222 C CA . THR A 1 184 ? -11.673 -56.173 34.287 1.00 12.30 164 THR A CA 1
ATOM 1223 C C . THR A 1 184 ? -11.819 -56.343 35.800 1.00 12.17 164 THR A C 1
ATOM 1224 O O . THR A 1 184 ? -12.392 -57.341 36.270 1.00 13.48 164 THR A O 1
ATOM 1228 N N . ALA A 1 185 ? -11.246 -55.418 36.559 1.00 11.69 165 ALA A N 1
ATOM 1229 C CA . ALA A 1 185 ? -11.390 -55.441 38.003 1.00 12.47 165 ALA A CA 1
ATOM 1230 C C . ALA A 1 185 ? -12.843 -55.106 38.450 1.00 12.78 165 ALA A C 1
ATOM 1231 O O . ALA A 1 185 ? -13.358 -55.723 39.381 1.00 13.55 165 ALA A O 1
ATOM 1233 N N . GLU A 1 186 ? -13.467 -54.148 37.785 1.00 12.45 166 GLU A N 1
ATOM 1234 C CA . GLU A 1 186 ? -14.876 -53.883 38.012 1.00 13.38 166 GLU A CA 1
ATOM 1235 C C . GLU A 1 186 ? -15.708 -55.127 37.732 1.00 12.89 166 GLU A C 1
ATOM 1236 O O . GLU A 1 186 ? -16.680 -55.383 38.468 1.00 13.40 166 GLU A O 1
ATOM 1242 N N . ASN A 1 187 ? -15.380 -55.861 36.673 1.00 13.00 167 ASN A N 1
ATOM 1243 C CA . ASN A 1 187 ? -16.081 -57.107 36.376 1.00 13.49 167 ASN A CA 1
ATOM 1244 C C . ASN A 1 187 ? -16.019 -58.053 37.566 1.00 13.67 167 ASN A C 1
ATOM 1245 O O . ASN A 1 187 ? -16.977 -58.736 37.901 1.00 12.05 167 ASN A O 1
ATOM 1250 N N . LEU A 1 188 ? -14.844 -58.142 38.187 1.00 12.93 168 LEU A N 1
ATOM 1251 C CA . LEU A 1 188 ? -14.690 -59.001 39.322 1.00 11.11 168 LEU A CA 1
ATOM 1252 C C . LEU A 1 188 ? -15.420 -58.464 40.521 1.00 11.04 168 LEU A C 1
ATOM 1253 O O . LEU A 1 188 ? -15.955 -59.245 41.302 1.00 10.97 168 LEU A O 1
ATOM 1258 N N . ALA A 1 189 ? -15.465 -57.143 40.699 1.00 11.04 169 ALA A N 1
ATOM 1259 C CA . ALA A 1 189 ? -16.221 -56.576 41.803 1.00 12.08 169 ALA A CA 1
ATOM 1260 C C . ALA A 1 189 ? -17.714 -56.945 41.679 1.00 12.69 169 ALA A C 1
ATOM 1261 O O . ALA A 1 189 ? -18.355 -57.346 42.650 1.00 12.93 169 ALA A O 1
ATOM 1263 N N . VAL A 1 190 ? -18.225 -56.893 40.468 1.00 13.21 170 VAL A N 1
ATOM 1264 C CA . VAL A 1 190 ? -19.640 -57.264 40.226 1.00 13.23 170 VAL A CA 1
ATOM 1265 C C . VAL A 1 190 ? -19.838 -58.751 40.478 1.00 14.03 170 VAL A C 1
ATOM 1266 O O . VAL A 1 190 ? -20.713 -59.172 41.227 1.00 14.85 170 VAL A O 1
ATOM 1270 N N . LYS A 1 191 ? -18.992 -59.570 39.891 1.00 13.97 171 LYS A N 1
ATOM 1271 C CA . LYS A 1 191 ? -19.100 -61.007 40.011 1.00 13.18 171 LYS A CA 1
ATOM 1272 C C . LYS A 1 191 ? -18.984 -61.536 41.462 1.00 14.75 171 LYS A C 1
ATOM 1273 O O . LYS A 1 191 ? -19.700 -62.467 41.835 1.00 14.80 171 LYS A O 1
ATOM 1279 N N . HIS A 1 192 ? -18.050 -60.988 42.243 1.00 13.51 172 HIS A N 1
ATOM 1280 C CA . HIS A 1 192 ? -17.789 -61.508 43.531 1.00 13.70 172 HIS A CA 1
ATOM 1281 C C . HIS A 1 192 ? -18.462 -60.653 44.630 1.00 13.12 172 HIS A C 1
ATOM 1282 O O . HIS A 1 192 ? -18.218 -60.889 45.783 1.00 13.39 172 HIS A O 1
ATOM 1289 N N . LYS A 1 193 ? -19.312 -59.708 44.258 1.00 13.14 173 LYS A N 1
ATOM 1290 C CA . LYS A 1 193 ? -20.093 -58.909 45.190 1.00 14.11 173 LYS A CA 1
ATOM 1291 C C . LYS A 1 193 ? -19.169 -58.140 46.138 1.00 15.02 173 LYS A C 1
ATOM 1292 O O . LYS A 1 193 ? -19.335 -58.200 47.350 1.00 13.75 173 LYS A O 1
ATOM 1298 N N . ILE A 1 194 ? -18.219 -57.430 45.556 1.00 14.95 174 ILE A N 1
ATOM 1299 C CA . ILE A 1 194 ? -17.296 -56.605 46.325 1.00 15.08 174 ILE A CA 1
ATOM 1300 C C . ILE A 1 194 ? -17.711 -55.150 46.221 1.00 15.11 174 ILE A C 1
ATOM 1301 O O . ILE A 1 194 ? -17.817 -54.608 45.132 1.00 15.80 174 ILE A O 1
ATOM 1306 N N . SER A 1 195 ? -17.955 -54.512 47.364 1.00 14.50 175 SER A N 1
ATOM 1307 C CA . SER A 1 195 ? -18.458 -53.159 47.373 1.00 15.93 175 SER A CA 1
ATOM 1308 C C . SER A 1 195 ? -17.362 -52.153 47.311 1.00 17.54 175 SER A C 1
ATOM 1309 O O . SER A 1 195 ? -16.196 -52.452 47.674 1.00 16.43 175 SER A O 1
ATOM 1312 N N . ARG A 1 196 ? -17.748 -50.934 46.950 1.00 17.81 176 ARG A N 1
ATOM 1313 C CA . ARG A 1 196 ? -16.854 -49.807 46.928 1.00 18.78 176 ARG A CA 1
ATOM 1314 C C . ARG A 1 196 ? -16.222 -49.621 48.292 1.00 19.91 176 ARG A C 1
ATOM 1315 O O . ARG A 1 196 ? -14.995 -49.428 48.422 1.00 15.40 176 ARG A O 1
ATOM 1323 N N . GLU A 1 197 ? -17.042 -49.716 49.336 1.00 19.31 177 GLU A N 1
ATOM 1324 C CA . GLU A 1 197 ? -16.530 -49.575 50.709 1.00 20.20 177 GLU A CA 1
ATOM 1325 C C . GLU A 1 197 ? -15.506 -50.641 51.094 1.00 17.40 177 GLU A C 1
ATOM 1326 O O . GLU A 1 197 ? -14.507 -50.355 51.782 1.00 14.68 177 GLU A O 1
ATOM 1332 N N . GLU A 1 198 ? -15.782 -51.879 50.727 1.00 15.03 178 GLU A N 1
ATOM 1333 C CA . GLU A 1 198 ? -14.849 -52.955 51.013 1.00 16.42 178 GLU A CA 1
ATOM 1334 C C . GLU A 1 198 ? -13.498 -52.707 50.328 1.00 14.90 178 GLU A C 1
ATOM 1335 O O . GLU A 1 198 ? -12.444 -52.993 50.922 1.00 15.08 178 GLU A O 1
ATOM 1341 N N . CYS A 1 199 ? -13.547 -52.158 49.121 1.00 14.52 179 CYS A N 1
ATOM 1342 C CA . CYS A 1 199 ? -12.351 -51.829 48.381 1.00 15.63 179 CYS A CA 1
ATOM 1343 C C . CYS A 1 199 ? -11.520 -50.759 49.082 1.00 16.86 179 CYS A C 1
ATOM 1344 O O . CYS A 1 199 ? -10.310 -50.887 49.181 1.00 15.53 179 CYS A O 1
ATOM 1347 N N . ASP A 1 200 ? -12.194 -49.708 49.565 1.00 17.82 180 ASP A N 1
ATOM 1348 C CA . ASP A 1 200 ? -11.504 -48.641 50.245 1.00 17.23 180 ASP A CA 1
ATOM 1349 C C . ASP A 1 200 ? -10.938 -49.092 51.582 1.00 16.38 180 ASP A C 1
ATOM 1350 O O . ASP A 1 200 ? -9.824 -48.690 51.959 1.00 15.87 180 ASP A O 1
ATOM 1355 N N . LYS A 1 201 ? -11.631 -49.971 52.281 1.00 17.02 181 LYS A N 1
ATOM 1356 C CA . LYS A 1 201 ? -11.076 -50.525 53.486 1.00 17.96 181 LYS A CA 1
ATOM 1357 C C . LYS A 1 201 ? -9.822 -51.354 53.225 1.00 16.86 181 LYS A C 1
ATOM 1358 O O . LYS A 1 201 ? -8.856 -51.287 53.999 1.00 16.07 181 LYS A O 1
ATOM 1364 N N . TYR A 1 202 ? -9.842 -52.162 52.171 1.00 16.31 182 TYR A N 1
ATOM 1365 C CA . TYR A 1 202 ? -8.635 -52.896 51.818 1.00 15.08 182 TYR A CA 1
ATOM 1366 C C . TYR A 1 202 ? -7.490 -51.898 51.500 1.00 14.48 182 TYR A C 1
ATOM 1367 O O . TYR A 1 202 ? -6.335 -52.105 51.943 1.00 13.57 182 TYR A O 1
ATOM 1376 N N . ALA A 1 203 ? -7.805 -50.870 50.747 1.00 13.59 183 ALA A N 1
ATOM 1377 C CA . ALA A 1 203 ? -6.797 -49.874 50.335 1.00 13.83 183 ALA A CA 1
ATOM 1378 C C . ALA A 1 203 ? -6.164 -49.205 51.519 1.00 14.27 183 ALA A C 1
ATOM 1379 O O . ALA A 1 203 ? -4.941 -49.017 51.582 1.00 12.98 183 ALA A O 1
ATOM 1381 N N . LEU A 1 204 ? -7.000 -48.838 52.494 1.00 16.54 184 LEU A N 1
ATOM 1382 C CA . LEU A 1 204 ? -6.504 -48.261 53.756 1.00 15.92 184 LEU A CA 1
ATOM 1383 C C . LEU A 1 204 ? -5.603 -49.257 54.476 1.00 14.67 184 LEU A C 1
ATOM 1384 O O . LEU A 1 204 ? -4.519 -48.920 54.988 1.00 13.31 184 LEU A O 1
ATOM 1389 N N . GLN A 1 205 ? -6.023 -50.506 54.539 1.00 13.43 185 GLN A N 1
ATOM 1390 C CA . GLN A 1 205 ? -5.177 -51.500 55.173 1.00 13.21 185 GLN A CA 1
ATOM 1391 C C . GLN A 1 205 ? -3.804 -51.692 54.479 1.00 13.36 185 GLN A C 1
ATOM 1392 O O . GLN A 1 205 ? -2.787 -51.879 55.179 1.00 13.84 185 GLN A O 1
ATOM 1398 N N . SER A 1 206 ? -3.757 -51.561 53.156 1.00 12.22 186 SER A N 1
ATOM 1399 C CA . SER A 1 206 ? -2.445 -51.660 52.458 1.00 12.89 186 SER A CA 1
ATOM 1400 C C . SER A 1 206 ? -1.535 -50.487 52.861 1.00 12.70 186 SER A C 1
ATOM 1401 O O . SER A 1 206 ? -0.336 -50.676 53.150 1.00 13.18 186 SER A O 1
ATOM 1404 N N . GLN A 1 207 ? -2.095 -49.299 52.917 1.00 12.90 187 GLN A N 1
ATOM 1405 C CA . GLN A 1 207 ? -1.326 -48.138 53.371 1.00 13.49 187 GLN A CA 1
ATOM 1406 C C . GLN A 1 207 ? -0.823 -48.346 54.804 1.00 14.22 187 GLN A C 1
ATOM 1407 O O . GLN A 1 207 ? 0.356 -48.115 55.101 1.00 14.06 187 GLN A O 1
ATOM 1413 N N . GLN A 1 208 ? -1.706 -48.789 55.690 1.00 16.15 188 GLN A N 1
ATOM 1414 C CA . GLN A 1 208 ? -1.365 -48.971 57.103 1.00 16.69 188 GLN A CA 1
ATOM 1415 C C . GLN A 1 208 ? -0.294 -50.048 57.248 1.00 15.37 188 GLN A C 1
ATOM 1416 O O . GLN A 1 208 ? 0.689 -49.872 57.985 1.00 13.59 188 GLN A O 1
ATOM 1422 N N . ARG A 1 209 ? -0.468 -51.152 56.525 1.00 14.05 189 ARG A N 1
ATOM 1423 C CA . ARG A 1 209 ? 0.490 -52.232 56.609 1.00 14.11 189 ARG A CA 1
ATOM 1424 C C . ARG A 1 209 ? 1.878 -51.852 56.032 1.00 14.12 189 ARG A C 1
ATOM 1425 O O . ARG A 1 209 ? 2.913 -52.250 56.596 1.00 14.88 189 ARG A O 1
ATOM 1433 N N . TRP A 1 210 ? 1.897 -51.063 54.964 1.00 14.57 190 TRP A N 1
ATOM 1434 C CA . TRP A 1 210 ? 3.136 -50.581 54.365 1.00 13.51 190 TRP A CA 1
ATOM 1435 C C . TRP A 1 210 ? 3.874 -49.703 55.369 1.00 14.31 190 TRP A C 1
ATOM 1436 O O . TRP A 1 210 ? 5.077 -49.870 55.604 1.00 12.75 190 TRP A O 1
ATOM 1447 N N . LYS A 1 211 ? 3.139 -48.778 55.954 1.00 15.89 191 LYS A N 1
ATOM 1448 C CA . LYS A 1 211 ? 3.690 -47.859 56.966 1.00 17.28 191 LYS A CA 1
ATOM 1449 C C . LYS A 1 211 ? 4.298 -48.592 58.151 1.00 16.33 191 LYS A C 1
ATOM 1450 O O . LYS A 1 211 ? 5.458 -48.321 58.539 1.00 16.88 191 LYS A O 1
ATOM 1456 N N . ALA A 1 212 ? 3.544 -49.525 58.732 1.00 17.14 192 ALA A N 1
ATOM 1457 C CA . ALA A 1 212 ? 4.061 -50.293 59.866 1.00 16.42 192 ALA A CA 1
ATOM 1458 C C . ALA A 1 212 ? 5.327 -51.053 59.494 1.00 16.16 192 ALA A C 1
ATOM 1459 O O . ALA A 1 212 ? 6.305 -51.077 60.253 1.00 13.80 192 ALA A O 1
ATOM 1461 N N . ALA A 1 213 ? 5.330 -51.649 58.306 1.00 13.88 193 ALA A N 1
ATOM 1462 C CA . ALA A 1 213 ? 6.450 -52.462 57.891 1.00 13.34 193 ALA A CA 1
ATOM 1463 C C . ALA A 1 213 ? 7.651 -51.604 57.651 1.00 13.47 193 ALA A C 1
ATOM 1464 O O . ALA A 1 213 ? 8.733 -51.916 58.137 1.00 12.50 193 ALA A O 1
ATOM 1466 N N . ASN A 1 214 ? 7.443 -50.482 56.956 1.00 14.27 194 ASN A N 1
ATOM 1467 C CA . ASN A 1 214 ? 8.517 -49.589 56.666 1.00 15.08 194 ASN A CA 1
ATOM 1468 C C . ASN A 1 214 ? 9.176 -49.063 57.957 1.00 16.44 194 ASN A C 1
ATOM 1469 O O . ASN A 1 214 ? 10.381 -49.131 58.106 1.00 14.87 194 ASN A O 1
ATOM 1474 N N . ASP A 1 215 ? 8.361 -48.628 58.896 1.00 17.48 195 ASP A N 1
ATOM 1475 C CA . ASP A 1 215 ? 8.889 -48.101 60.174 1.00 19.06 195 ASP A CA 1
ATOM 1476 C C . ASP A 1 215 ? 9.492 -49.162 61.085 1.00 18.61 195 ASP A C 1
ATOM 1477 O O . ASP A 1 215 ? 10.393 -48.884 61.828 1.00 17.35 195 ASP A O 1
ATOM 1482 N N . ALA A 1 216 ? 9.079 -50.404 60.955 1.00 16.36 196 ALA A N 1
ATOM 1483 C CA . ALA A 1 216 ? 9.686 -51.461 61.765 1.00 15.69 196 ALA A CA 1
ATOM 1484 C C . ALA A 1 216 ? 10.982 -52.001 61.150 1.00 14.63 196 ALA A C 1
ATOM 1485 O O . ALA A 1 216 ? 11.578 -52.889 61.709 1.00 13.80 196 ALA A O 1
ATOM 1487 N N . GLY A 1 217 ? 11.308 -51.601 59.923 1.00 14.88 197 GLY A N 1
ATOM 1488 C CA . GLY A 1 217 ? 12.496 -52.124 59.265 1.00 14.21 197 GLY A CA 1
ATOM 1489 C C . GLY A 1 217 ? 12.325 -53.390 58.445 1.00 12.36 197 GLY A C 1
ATOM 1490 O O . GLY A 1 217 ? 13.305 -53.986 58.057 1.00 12.10 197 GLY A O 1
ATOM 1491 N N . TYR A 1 218 ? 11.094 -53.747 58.101 1.00 11.43 198 TYR A N 1
ATOM 1492 C CA . TYR A 1 218 ? 10.842 -54.997 57.413 1.00 10.78 198 TYR A CA 1
ATOM 1493 C C . TYR A 1 218 ? 11.207 -54.937 55.923 1.00 10.08 198 TYR A C 1
ATOM 1494 O O . TYR A 1 218 ? 11.165 -55.956 55.270 1.00 10.41 198 TYR A O 1
ATOM 1503 N N . PHE A 1 219 ? 11.507 -53.746 55.395 1.00 9.44 199 PHE A N 1
ATOM 1504 C CA . PHE A 1 219 ? 12.008 -53.607 54.033 1.00 10.05 199 PHE A CA 1
ATOM 1505 C C . PHE A 1 219 ? 13.520 -53.386 53.971 1.00 11.22 199 PHE A C 1
ATOM 1506 O O . PHE A 1 219 ? 14.079 -53.254 52.871 1.00 12.40 199 PHE A O 1
ATOM 1514 N N . ASN A 1 220 ? 14.188 -53.330 55.118 1.00 11.65 200 ASN A N 1
ATOM 1515 C CA . ASN A 1 220 ? 15.611 -53.015 55.170 1.00 12.38 200 ASN A CA 1
ATOM 1516 C C . ASN A 1 220 ? 16.454 -54.031 54.420 1.00 12.05 200 ASN A C 1
ATOM 1517 O O . ASN A 1 220 ? 17.288 -53.666 53.605 1.00 11.49 200 ASN A O 1
ATOM 1522 N N . ASP A 1 221 ? 16.271 -55.306 54.687 1.00 12.38 201 ASP A N 1
ATOM 1523 C CA . ASP A 1 221 ? 17.097 -56.317 54.042 1.00 13.29 201 ASP A CA 1
ATOM 1524 C C . ASP A 1 221 ? 16.964 -56.341 52.505 1.00 11.86 201 ASP A C 1
ATOM 1525 O O . ASP A 1 221 ? 17.946 -56.569 51.824 1.00 10.77 201 ASP A O 1
ATOM 1530 N N . GLU A 1 222 ? 15.742 -56.171 52.000 1.00 11.14 202 GLU A N 1
ATOM 1531 C CA . GLU A 1 222 ? 15.504 -56.191 50.558 1.00 10.69 202 GLU A CA 1
ATOM 1532 C C . GLU A 1 222 ? 15.915 -54.917 49.857 1.00 11.49 202 GLU A C 1
ATOM 1533 O O . GLU A 1 222 ? 16.154 -54.954 48.654 1.00 11.27 202 GLU A O 1
ATOM 1539 N N . MET A 1 223 ? 15.959 -53.802 50.579 1.00 10.74 203 MET A N 1
ATOM 1540 C CA . MET A 1 223 ? 16.043 -52.463 49.938 1.00 11.96 203 MET A CA 1
ATOM 1541 C C . MET A 1 223 ? 17.422 -52.179 49.333 1.00 11.98 203 MET A C 1
ATOM 1542 O O . MET A 1 223 ? 18.489 -52.447 49.970 1.00 11.52 203 MET A O 1
ATOM 1547 N N . ALA A 1 224 ? 17.392 -51.788 48.058 1.00 10.93 204 ALA A N 1
ATOM 1548 C CA . ALA A 1 224 ? 18.544 -51.348 47.320 1.00 11.51 204 ALA A CA 1
ATOM 1549 C C . ALA A 1 224 ? 18.482 -49.842 47.095 1.00 12.12 204 ALA A C 1
ATOM 1550 O O . ALA A 1 224 ? 17.874 -49.379 46.128 1.00 13.42 204 ALA A O 1
ATOM 1552 N N . PRO A 1 225 ? 19.094 -49.052 47.997 1.00 12.55 205 PRO A N 1
ATOM 1553 C CA . PRO A 1 225 ? 18.968 -47.610 47.909 1.00 11.96 205 PRO A CA 1
ATOM 1554 C C . PRO A 1 225 ? 19.576 -47.025 46.644 1.00 11.75 205 PRO A C 1
ATOM 1555 O O . PRO A 1 225 ? 20.490 -47.584 46.099 1.00 10.89 205 PRO A O 1
ATOM 1559 N N . ILE A 1 226 ? 19.045 -45.907 46.207 1.00 12.37 206 ILE A N 1
ATOM 1560 C CA . ILE A 1 226 ? 19.473 -45.295 44.980 1.00 13.11 206 ILE A CA 1
ATOM 1561 C C . ILE A 1 226 ? 19.757 -43.832 45.267 1.00 15.68 206 ILE A C 1
ATOM 1562 O O . ILE A 1 226 ? 18.970 -43.144 45.917 1.00 13.35 206 ILE A O 1
ATOM 1567 N N . GLU A 1 227 ? 20.921 -43.357 44.827 1.00 18.72 207 GLU A N 1
ATOM 1568 C CA . GLU A 1 227 ? 21.232 -41.946 44.982 1.00 22.07 207 GLU A CA 1
ATOM 1569 C C . GLU A 1 227 ? 20.509 -41.152 43.902 1.00 21.44 207 GLU A C 1
ATOM 1570 O O . GLU A 1 227 ? 20.643 -41.438 42.726 1.00 19.92 207 GLU A O 1
ATOM 1576 N N . VAL A 1 228 ? 19.745 -40.162 44.320 1.00 23.62 208 VAL A N 1
ATOM 1577 C CA . VAL A 1 228 ? 18.924 -39.350 43.433 1.00 26.87 208 VAL A CA 1
ATOM 1578 C C . VAL A 1 228 ? 19.382 -37.887 43.504 1.00 29.43 208 VAL A C 1
ATOM 1579 O O . VAL A 1 228 ? 19.806 -37.402 44.554 1.00 28.91 208 VAL A O 1
ATOM 1583 N N . LYS A 1 229 ? 19.223 -37.206 42.377 1.00 40.10 209 LYS A N 1
ATOM 1584 C CA . LYS A 1 229 ? 19.621 -35.801 42.172 1.00 45.46 209 LYS A CA 1
ATOM 1585 C C . LYS A 1 229 ? 18.368 -35.015 41.816 1.00 46.48 209 LYS A C 1
ATOM 1586 O O . LYS A 1 229 ? 17.419 -34.954 42.598 1.00 55.48 209 LYS A O 1
ATOM 1592 N N . LYS A 1 234 ? 22.237 -34.064 46.171 1.00 44.69 214 LYS A N 1
ATOM 1593 C CA . LYS A 1 234 ? 22.029 -35.522 46.103 1.00 46.54 214 LYS A CA 1
ATOM 1594 C C . LYS A 1 234 ? 21.441 -36.066 47.415 1.00 43.62 214 LYS A C 1
ATOM 1595 O O . LYS A 1 234 ? 21.796 -35.625 48.518 1.00 49.01 214 LYS A O 1
ATOM 1601 N N . GLN A 1 235 ? 20.529 -37.027 47.289 1.00 35.79 215 GLN A N 1
ATOM 1602 C CA . GLN A 1 235 ? 19.970 -37.707 48.448 1.00 31.30 215 GLN A CA 1
ATOM 1603 C C . GLN A 1 235 ? 19.828 -39.201 48.153 1.00 24.97 215 GLN A C 1
ATOM 1604 O O . GLN A 1 235 ? 19.761 -39.614 46.994 1.00 25.12 215 GLN A O 1
ATOM 1610 N N . THR A 1 236 ? 19.853 -39.980 49.198 1.00 20.60 216 THR A N 1
ATOM 1611 C CA . THR A 1 236 ? 19.667 -41.427 49.132 1.00 20.84 216 THR A CA 1
ATOM 1612 C C . THR A 1 236 ? 18.181 -41.711 49.198 1.00 19.50 216 THR A C 1
ATOM 1613 O O . THR A 1 236 ? 17.535 -41.368 50.172 1.00 22.23 216 THR A O 1
ATOM 1617 N N . MET A 1 237 ? 17.632 -42.343 48.172 1.00 17.66 217 MET A N 1
ATOM 1618 C CA . MET A 1 237 ? 16.245 -42.773 48.231 1.00 15.20 217 MET A CA 1
ATOM 1619 C C . MET A 1 237 ? 16.202 -44.220 48.724 1.00 14.30 217 MET A C 1
ATOM 1620 O O . MET A 1 237 ? 16.835 -45.098 48.148 1.00 14.07 217 MET A O 1
ATOM 1625 N N . GLN A 1 238 ? 15.462 -44.459 49.802 1.00 13.78 218 GLN A N 1
ATOM 1626 C CA . GLN A 1 238 ? 15.334 -45.796 50.340 1.00 15.49 218 GLN A CA 1
ATOM 1627 C C . GLN A 1 238 ? 13.983 -46.063 50.958 1.00 14.56 218 GLN A C 1
ATOM 1628 O O . GLN A 1 238 ? 13.831 -47.021 51.718 1.00 16.11 218 GLN A O 1
ATOM 1634 N N . VAL A 1 239 ? 12.989 -45.297 50.534 1.00 13.89 219 VAL A N 1
ATOM 1635 C CA . VAL A 1 239 ? 11.626 -45.409 50.998 1.00 13.71 219 VAL A CA 1
ATOM 1636 C C . VAL A 1 239 ? 10.728 -45.281 49.784 1.00 12.57 219 VAL A C 1
ATOM 1637 O O . VAL A 1 239 ? 10.982 -44.472 48.887 1.00 12.09 219 VAL A O 1
ATOM 1641 N N . ASP A 1 240 ? 9.722 -46.124 49.727 1.00 12.26 220 ASP A N 1
ATOM 1642 C CA . ASP A 1 240 ? 8.764 -46.110 48.615 1.00 12.37 220 ASP A CA 1
ATOM 1643 C C . ASP A 1 240 ? 8.011 -44.764 48.537 1.00 12.96 220 ASP A C 1
ATOM 1644 O O . ASP A 1 240 ? 7.366 -44.343 49.520 1.00 13.78 220 ASP A O 1
ATOM 1649 N N . GLU A 1 241 ? 8.102 -44.088 47.382 1.00 12.13 221 GLU A N 1
ATOM 1650 C CA . GLU A 1 241 ? 7.581 -42.741 47.225 1.00 13.41 221 GLU A CA 1
ATOM 1651 C C . GLU A 1 241 ? 6.055 -42.688 47.079 1.00 14.10 221 GLU A C 1
ATOM 1652 O O . GLU A 1 241 ? 5.414 -41.708 47.468 1.00 12.95 221 GLU A O 1
ATOM 1658 N N . HIS A 1 242 ? 5.456 -43.717 46.523 1.00 13.64 222 HIS A N 1
ATOM 1659 C CA . HIS A 1 242 ? 4.021 -43.647 46.224 1.00 14.61 222 HIS A CA 1
ATOM 1660 C C . HIS A 1 242 ? 3.111 -43.764 47.476 1.00 15.08 222 HIS A C 1
ATOM 1661 O O . HIS A 1 242 ? 1.987 -43.326 47.439 1.00 13.50 222 HIS A O 1
ATOM 1668 N N . ALA A 1 243 ? 3.628 -44.332 48.567 1.00 14.19 223 ALA A N 1
ATOM 1669 C CA . ALA A 1 243 ? 2.878 -44.594 49.782 1.00 15.10 223 ALA A CA 1
ATOM 1670 C C . ALA A 1 243 ? 2.326 -43.342 50.410 1.00 17.95 223 ALA A C 1
ATOM 1671 O O . ALA A 1 243 ? 2.979 -42.320 50.373 1.00 18.37 223 ALA A O 1
ATOM 1673 N N . ARG A 1 244 ? 1.101 -43.425 50.929 1.00 18.64 224 ARG A N 1
ATOM 1674 C CA . ARG A 1 244 ? 0.416 -42.272 51.504 1.00 20.80 224 ARG A CA 1
ATOM 1675 C C . ARG A 1 244 ? -0.012 -42.654 52.911 1.00 18.67 224 ARG A C 1
ATOM 1676 O O . ARG A 1 244 ? -1.169 -43.013 53.148 1.00 16.17 224 ARG A O 1
ATOM 1684 N N . PRO A 1 245 ? 0.955 -42.682 53.843 1.00 20.65 225 PRO A N 1
ATOM 1685 C CA . PRO A 1 245 ? 0.647 -43.196 55.160 1.00 22.90 225 PRO A CA 1
ATOM 1686 C C . PRO A 1 245 ? -0.359 -42.351 55.963 1.00 23.07 225 PRO A C 1
ATOM 1687 O O . PRO A 1 245 ? -0.827 -42.833 56.980 1.00 27.55 225 PRO A O 1
ATOM 1691 N N . GLN A 1 246 ? -0.696 -41.143 55.529 1.00 22.46 226 GLN A N 1
ATOM 1692 C CA . GLN A 1 246 ? -1.711 -40.369 56.250 1.00 27.24 226 GLN A CA 1
ATOM 1693 C C . GLN A 1 246 ? -3.107 -40.611 55.678 1.00 25.32 226 GLN A C 1
ATOM 1694 O O . GLN A 1 246 ? -4.064 -39.956 56.073 1.00 23.09 226 GLN A O 1
ATOM 1700 N N . THR A 1 247 ? -3.227 -41.584 54.782 1.00 21.69 227 THR A N 1
ATOM 1701 C CA . THR A 1 247 ? -4.514 -41.938 54.201 1.00 21.17 227 THR A CA 1
ATOM 1702 C C . THR A 1 247 ? -5.513 -42.240 55.280 1.00 18.65 227 THR A C 1
ATOM 1703 O O . THR A 1 247 ? -5.195 -42.953 56.238 1.00 19.10 227 THR A O 1
ATOM 1707 N N . THR A 1 248 ? -6.730 -41.748 55.111 1.00 19.16 228 THR A N 1
ATOM 1708 C CA . THR A 1 248 ? -7.853 -42.168 55.977 1.00 19.74 228 THR A CA 1
ATOM 1709 C C . THR A 1 248 ? -8.964 -42.699 55.108 1.00 18.87 228 THR A C 1
ATOM 1710 O O . THR A 1 248 ? -9.002 -42.396 53.929 1.00 15.99 228 THR A O 1
ATOM 1714 N N . LEU A 1 249 ? -9.845 -43.499 55.712 1.00 19.64 229 LEU A N 1
ATOM 1715 C CA . LEU A 1 249 ? -11.007 -44.028 55.036 1.00 23.54 229 LEU A CA 1
ATOM 1716 C C . LEU A 1 249 ? -11.877 -42.911 54.480 1.00 23.58 229 LEU A C 1
ATOM 1717 O O . LEU A 1 249 ? -12.391 -43.017 53.370 1.00 20.60 229 LEU A O 1
ATOM 1722 N N . GLU A 1 250 ? -12.036 -41.838 55.265 1.00 25.33 230 GLU A N 1
ATOM 1723 C CA . GLU A 1 250 ? -12.829 -40.669 54.840 1.00 26.75 230 GLU A CA 1
ATOM 1724 C C . GLU A 1 250 ? -12.310 -40.027 53.562 1.00 25.22 230 GLU A C 1
ATOM 1725 O O . GLU A 1 250 ? -13.078 -39.673 52.654 1.00 23.67 230 GLU A O 1
ATOM 1731 N N . GLN A 1 251 ? -11.001 -39.852 53.494 1.00 23.75 231 GLN A N 1
ATOM 1732 C CA . GLN A 1 251 ? -10.364 -39.384 52.271 1.00 24.36 231 GLN A CA 1
ATOM 1733 C C . GLN A 1 251 ? -10.669 -40.322 51.088 1.00 23.00 231 GLN A C 1
ATOM 1734 O O . GLN A 1 251 ? -11.061 -39.860 50.020 1.00 23.66 231 GLN A O 1
ATOM 1740 N N . LEU A 1 252 ? -10.527 -41.628 51.304 1.00 20.51 232 LEU A N 1
ATOM 1741 C CA . LEU A 1 252 ? -10.759 -42.622 50.216 1.00 20.85 232 LEU A CA 1
ATOM 1742 C C . LEU A 1 252 ? -12.213 -42.584 49.729 1.00 22.33 232 LEU A C 1
ATOM 1743 O O . LEU A 1 252 ? -12.489 -42.619 48.533 1.00 21.87 232 LEU A O 1
ATOM 1748 N N . GLN A 1 253 ? -13.120 -42.456 50.688 1.00 23.54 233 GLN A N 1
ATOM 1749 C CA . GLN A 1 253 ? -14.573 -42.424 50.414 1.00 24.35 233 GLN A CA 1
ATOM 1750 C C . GLN A 1 253 ? -14.975 -41.279 49.553 1.00 21.52 233 GLN A C 1
ATOM 1751 O O . GLN A 1 253 ? -15.905 -41.395 48.798 1.00 21.79 233 GLN A O 1
ATOM 1757 N N . LYS A 1 254 ? -14.250 -40.177 49.621 1.00 23.85 234 LYS A N 1
ATOM 1758 C CA . LYS A 1 254 ? -14.565 -39.005 48.805 1.00 26.52 234 LYS A CA 1
ATOM 1759 C C . LYS A 1 254 ? -14.081 -39.089 47.352 1.00 25.95 234 LYS A C 1
ATOM 1760 O O . LYS A 1 254 ? -14.489 -38.294 46.531 1.00 25.11 234 LYS A O 1
ATOM 1766 N N . LEU A 1 255 ? -13.160 -40.002 47.045 1.00 24.72 235 LEU A N 1
ATOM 1767 C CA . LEU A 1 255 ? -12.592 -40.035 45.706 1.00 20.82 235 LEU A CA 1
ATOM 1768 C C . LEU A 1 255 ? -13.655 -40.546 44.715 1.00 20.58 235 LEU A C 1
ATOM 1769 O O . LEU A 1 255 ? -14.491 -41.361 45.084 1.00 19.60 235 LEU A O 1
ATOM 1774 N N . PRO A 1 256 ? -13.645 -40.030 43.482 1.00 20.22 236 PRO A N 1
ATOM 1775 C CA . PRO A 1 256 ? -14.572 -40.520 42.488 1.00 21.31 236 PRO A CA 1
ATOM 1776 C C . PRO A 1 256 ? -14.079 -41.799 41.817 1.00 21.23 236 PRO A C 1
ATOM 1777 O O . PRO A 1 256 ? -12.881 -41.963 41.626 1.00 21.72 236 PRO A O 1
ATOM 1781 N N . PRO A 1 257 ? -15.008 -42.663 41.409 1.00 21.44 237 PRO A N 1
ATOM 1782 C CA . PRO A 1 257 ? -14.602 -43.766 40.558 1.00 21.74 237 PRO A CA 1
ATOM 1783 C C . PRO A 1 257 ? -14.038 -43.254 39.250 1.00 21.85 237 PRO A C 1
ATOM 1784 O O . PRO A 1 257 ? -14.592 -42.341 38.643 1.00 21.57 237 PRO A O 1
ATOM 1788 N N . VAL A 1 258 ? -12.917 -43.826 38.810 1.00 21.30 238 VAL A N 1
ATOM 1789 C CA . VAL A 1 258 ? -12.221 -43.334 37.633 1.00 19.69 238 VAL A CA 1
ATOM 1790 C C . VAL A 1 258 ? -12.713 -43.914 36.299 1.00 20.81 238 VAL A C 1
ATOM 1791 O O . VAL A 1 258 ? -12.611 -43.266 35.264 1.00 19.43 238 VAL A O 1
ATOM 1795 N N . PHE A 1 259 ? -13.204 -45.146 36.297 1.00 19.17 239 PHE A N 1
ATOM 1796 C CA . PHE A 1 259 ? -13.451 -45.840 35.040 1.00 19.35 239 PHE A CA 1
ATOM 1797 C C . PHE A 1 259 ? -14.921 -46.150 34.831 1.00 20.17 239 PHE A C 1
ATOM 1798 O O . PHE A 1 259 ? -15.306 -46.453 33.750 1.00 22.23 239 PHE A O 1
ATOM 1806 N N . LYS A 1 260 ? -15.718 -46.141 35.881 1.00 22.11 240 LYS A N 1
ATOM 1807 C CA . LYS A 1 260 ? -17.072 -46.646 35.768 1.00 21.62 240 LYS A CA 1
ATOM 1808 C C . LYS A 1 260 ? -17.957 -45.884 36.733 1.00 21.52 240 LYS A C 1
ATOM 1809 O O . LYS A 1 260 ? -17.621 -45.721 37.918 1.00 21.33 240 LYS A O 1
ATOM 1815 N N . LYS A 1 261 ? -19.116 -45.471 36.237 1.00 22.79 241 LYS A N 1
ATOM 1816 C CA . LYS A 1 261 ? -20.079 -44.786 37.044 1.00 26.11 241 LYS A CA 1
ATOM 1817 C C . LYS A 1 261 ? -20.450 -45.661 38.201 1.00 24.94 241 LYS A C 1
ATOM 1818 O O . LYS A 1 261 ? -20.774 -46.842 38.032 1.00 28.59 241 LYS A O 1
ATOM 1824 N N . ASP A 1 262 ? -20.402 -45.091 39.396 1.00 23.22 242 ASP A N 1
ATOM 1825 C CA . ASP A 1 262 ? -20.609 -45.856 40.614 1.00 26.29 242 ASP A CA 1
ATOM 1826 C C . ASP A 1 262 ? -19.690 -47.070 40.744 1.00 22.50 242 ASP A C 1
ATOM 1827 O O . ASP A 1 262 ? -20.010 -48.030 41.449 1.00 20.93 242 ASP A O 1
ATOM 1832 N N . GLY A 1 263 ? -18.533 -47.017 40.097 1.00 21.71 243 GLY A N 1
ATOM 1833 C CA . GLY A 1 263 ? -17.636 -48.179 40.120 1.00 20.81 243 GLY A CA 1
ATOM 1834 C C . GLY A 1 263 ? -16.912 -48.272 41.438 1.00 19.09 243 GLY A C 1
ATOM 1835 O O . GLY A 1 263 ? -16.993 -47.394 42.276 1.00 21.56 243 GLY A O 1
ATOM 1836 N N . THR A 1 264 ? -16.185 -49.359 41.628 1.00 19.79 244 THR A N 1
ATOM 1837 C CA . THR A 1 264 ? -15.404 -49.554 42.859 1.00 16.94 244 THR A CA 1
ATOM 1838 C C . THR A 1 264 ? -14.006 -48.964 42.770 1.00 15.74 244 THR A C 1
ATOM 1839 O O . THR A 1 264 ? -13.408 -48.655 43.799 1.00 16.48 244 THR A O 1
ATOM 1843 N N . VAL A 1 265 ? -13.479 -48.820 41.558 1.00 14.78 245 VAL A N 1
ATOM 1844 C CA . VAL A 1 265 ? -12.088 -48.440 41.363 1.00 15.35 245 VAL A CA 1
ATOM 1845 C C . VAL A 1 265 ? -11.925 -46.923 41.336 1.00 15.30 245 VAL A C 1
ATOM 1846 O O . VAL A 1 265 ? -12.511 -46.240 40.490 1.00 13.55 245 VAL A O 1
ATOM 1850 N N . THR A 1 266 ? -11.038 -46.451 42.193 1.00 15.99 246 THR A N 1
ATOM 1851 C CA . THR A 1 266 ? -10.654 -45.055 42.289 1.00 16.19 246 THR A CA 1
ATOM 1852 C C . THR A 1 266 ? -9.121 -44.949 42.221 1.00 17.15 246 THR A C 1
ATOM 1853 O O . THR A 1 266 ? -8.419 -45.955 42.216 1.00 17.07 246 THR A O 1
ATOM 1857 N N . ALA A 1 267 ? -8.620 -43.724 42.221 1.00 16.70 247 ALA A N 1
ATOM 1858 C CA . ALA A 1 267 ? -7.199 -43.479 42.282 1.00 17.33 247 ALA A CA 1
ATOM 1859 C C . ALA A 1 267 ? -6.635 -43.868 43.643 1.00 16.67 247 ALA A C 1
ATOM 1860 O O . ALA A 1 267 ? -5.445 -44.114 43.773 1.00 16.56 247 ALA A O 1
ATOM 1862 N N . GLY A 1 268 ? -7.502 -43.997 44.640 1.00 15.21 248 GLY A N 1
ATOM 1863 C CA . GLY A 1 268 ? -7.077 -44.397 45.947 1.00 15.00 248 GLY A CA 1
ATOM 1864 C C . GLY A 1 268 ? -6.969 -45.883 46.215 1.00 14.24 248 GLY A C 1
ATOM 1865 O O . GLY A 1 268 ? -6.335 -46.293 47.180 1.00 13.30 248 GLY A O 1
ATOM 1866 N N . ASN A 1 269 ? -7.647 -46.696 45.416 1.00 12.87 249 ASN A N 1
ATOM 1867 C CA . ASN A 1 269 ? -7.688 -48.111 45.681 1.00 12.66 249 ASN A CA 1
ATOM 1868 C C . ASN A 1 269 ? -7.235 -48.967 44.512 1.00 12.07 249 ASN A C 1
ATOM 1869 O O . ASN A 1 269 ? -7.302 -50.209 44.568 1.00 13.39 249 ASN A O 1
ATOM 1874 N N . ALA A 1 270 ? -6.709 -48.331 43.492 1.00 11.76 250 ALA A N 1
ATOM 1875 C CA . ALA A 1 270 ? -5.999 -49.018 42.426 1.00 11.50 250 ALA A CA 1
ATOM 1876 C C . ALA A 1 270 ? -4.466 -48.951 42.719 1.00 12.10 250 ALA A C 1
ATOM 1877 O O . ALA A 1 270 ? -3.996 -48.062 43.423 1.00 12.44 250 ALA A O 1
ATOM 1879 N N . SER A 1 271 ? -3.702 -49.866 42.152 1.00 12.01 251 SER A N 1
ATOM 1880 C CA . SER A 1 271 ? -2.211 -49.791 42.272 1.00 12.09 251 SER A CA 1
ATOM 1881 C C . SER A 1 271 ? -1.739 -48.532 41.606 1.00 12.68 251 SER A C 1
ATOM 1882 O O . SER A 1 271 ? -2.361 -48.052 40.660 1.00 11.53 251 SER A O 1
ATOM 1885 N N . GLY A 1 272 ? -0.615 -47.994 42.082 1.00 12.91 252 GLY A N 1
ATOM 1886 C CA . GLY A 1 272 ? -0.068 -46.842 41.455 1.00 12.37 252 GLY A CA 1
ATOM 1887 C C . GLY A 1 272 ? 0.787 -47.192 40.258 1.00 11.84 252 GLY A C 1
ATOM 1888 O O . GLY A 1 272 ? 1.320 -48.270 40.190 1.00 11.28 252 GLY A O 1
ATOM 1889 N N . VAL A 1 273 ? 0.848 -46.269 39.316 1.00 11.68 253 VAL A N 1
ATOM 1890 C CA . VAL A 1 273 ? 1.813 -46.260 38.245 1.00 12.44 253 VAL A CA 1
ATOM 1891 C C . VAL A 1 273 ? 3.151 -45.892 38.912 1.00 11.90 253 VAL A C 1
ATOM 1892 O O . VAL A 1 273 ? 3.200 -44.991 39.722 1.00 12.41 253 VAL A O 1
ATOM 1896 N N . ALA A 1 274 ? 4.211 -46.632 38.630 1.00 10.90 254 ALA A N 1
ATOM 1897 C CA . ALA A 1 274 ? 5.444 -46.517 39.408 1.00 10.23 254 ALA A CA 1
ATOM 1898 C C . ALA A 1 274 ? 6.660 -47.069 38.661 1.00 9.89 254 ALA A C 1
ATOM 1899 O O . ALA A 1 274 ? 6.530 -47.779 37.682 1.00 10.31 254 ALA A O 1
ATOM 1901 N N . ASP A 1 275 ? 7.836 -46.700 39.162 1.00 9.21 255 ASP A N 1
ATOM 1902 C CA . ASP A 1 275 ? 9.113 -47.053 38.625 1.00 9.37 255 ASP A CA 1
ATOM 1903 C C . ASP A 1 275 ? 9.869 -47.872 39.644 1.00 9.61 255 ASP A C 1
ATOM 1904 O O . ASP A 1 275 ? 9.905 -47.502 40.833 1.00 11.03 255 ASP A O 1
ATOM 1909 N N . GLY A 1 276 ? 10.498 -48.966 39.218 1.00 8.59 256 GLY A N 1
ATOM 1910 C CA . GLY A 1 276 ? 11.244 -49.809 40.168 1.00 8.63 256 GLY A CA 1
ATOM 1911 C C . GLY A 1 276 ? 11.654 -51.125 39.599 1.00 8.77 256 GLY A C 1
ATOM 1912 O O . GLY A 1 276 ? 11.182 -51.518 38.526 1.00 7.57 256 GLY A O 1
ATOM 1913 N N . ALA A 1 277 ? 12.524 -51.814 40.339 1.00 9.00 257 ALA A N 1
ATOM 1914 C CA . ALA A 1 277 ? 13.077 -53.060 39.879 1.00 9.68 257 ALA A CA 1
ATOM 1915 C C . ALA A 1 277 ? 13.462 -53.924 41.036 1.00 9.27 257 ALA A C 1
ATOM 1916 O O . ALA A 1 277 ? 13.581 -53.434 42.161 1.00 11.08 257 ALA A O 1
ATOM 1918 N N . GLY A 1 278 ? 13.669 -55.195 40.744 1.00 9.52 258 GLY A N 1
ATOM 1919 C CA . GLY A 1 278 ? 14.252 -56.144 41.694 1.00 9.26 258 GLY A CA 1
ATOM 1920 C C . GLY A 1 278 ? 15.178 -57.113 41.012 1.00 9.60 258 GLY A C 1
ATOM 1921 O O . GLY A 1 278 ? 15.247 -57.176 39.764 1.00 10.22 258 GLY A O 1
ATOM 1922 N N . ALA A 1 279 ? 15.907 -57.853 41.823 1.00 8.89 259 ALA A N 1
ATOM 1923 C CA . ALA A 1 279 ? 16.874 -58.837 41.359 1.00 8.82 259 ALA A CA 1
ATOM 1924 C C . ALA A 1 279 ? 16.905 -59.976 42.358 1.00 8.87 259 ALA A C 1
ATOM 1925 O O . ALA A 1 279 ? 17.066 -59.757 43.553 1.00 8.14 259 ALA A O 1
ATOM 1927 N N . VAL A 1 280 ? 16.737 -61.189 41.844 1.00 9.57 260 VAL A N 1
ATOM 1928 C CA . VAL A 1 280 ? 16.811 -62.408 42.619 1.00 9.52 260 VAL A CA 1
ATOM 1929 C C . VAL A 1 280 ? 17.844 -63.299 41.958 1.00 9.51 260 VAL A C 1
ATOM 1930 O O . VAL A 1 280 ? 17.722 -63.616 40.726 1.00 10.04 260 VAL A O 1
ATOM 1934 N N . ILE A 1 281 ? 18.877 -63.664 42.704 1.00 8.93 261 ILE A N 1
ATOM 1935 C CA . ILE A 1 281 ? 19.883 -64.522 42.176 1.00 9.27 261 ILE A CA 1
ATOM 1936 C C . ILE A 1 281 ? 19.576 -65.924 42.685 1.00 9.96 261 ILE A C 1
ATOM 1937 O O . ILE A 1 281 ? 19.448 -66.124 43.876 1.00 9.48 261 ILE A O 1
ATOM 1942 N N . ILE A 1 282 ? 19.510 -66.886 41.769 1.00 10.03 262 ILE A N 1
ATOM 1943 C CA . ILE A 1 282 ? 19.234 -68.251 42.077 1.00 11.49 262 ILE A CA 1
ATOM 1944 C C . ILE A 1 282 ? 20.402 -69.132 41.629 1.00 12.04 262 ILE A C 1
ATOM 1945 O O . ILE A 1 282 ? 21.138 -68.786 40.716 1.00 11.46 262 ILE A O 1
ATOM 1950 N N . ALA A 1 283 ? 20.554 -70.255 42.320 1.00 11.62 263 ALA A N 1
ATOM 1951 C CA . ALA A 1 283 ? 21.720 -71.105 42.119 1.00 12.28 263 ALA A CA 1
ATOM 1952 C C . ALA A 1 283 ? 21.369 -72.557 42.409 1.00 12.25 263 ALA A C 1
ATOM 1953 O O . ALA A 1 283 ? 20.544 -72.852 43.266 1.00 13.31 263 ALA A O 1
ATOM 1955 N N . SER A 1 284 ? 21.921 -73.440 41.607 1.00 12.76 264 SER A N 1
ATOM 1956 C CA . SER A 1 284 ? 21.827 -74.840 41.877 1.00 13.36 264 SER A CA 1
ATOM 1957 C C . SER A 1 284 ? 22.555 -75.182 43.191 1.00 15.29 264 SER A C 1
ATOM 1958 O O . SER A 1 284 ? 23.382 -74.422 43.700 1.00 13.12 264 SER A O 1
ATOM 1961 N N . GLU A 1 285 ? 22.266 -76.363 43.710 1.00 16.40 265 GLU A N 1
ATOM 1962 C CA . GLU A 1 285 ? 23.010 -76.883 44.872 1.00 18.49 265 GLU A CA 1
ATOM 1963 C C . GLU A 1 285 ? 24.518 -76.937 44.615 1.00 18.52 265 GLU A C 1
ATOM 1964 O O . GLU A 1 285 ? 25.321 -76.553 45.488 1.00 18.62 265 GLU A O 1
ATOM 1970 N N . ASP A 1 286 ? 24.898 -77.427 43.428 1.00 18.98 266 ASP A N 1
ATOM 1971 C CA . ASP A 1 286 ? 26.270 -77.524 43.046 1.00 18.16 266 ASP A CA 1
ATOM 1972 C C . ASP A 1 286 ? 26.918 -76.147 43.136 1.00 17.99 266 ASP A C 1
ATOM 1973 O O . ASP A 1 286 ? 28.010 -76.030 43.658 1.00 15.92 266 ASP A O 1
ATOM 1978 N N . ALA A 1 287 ? 26.236 -75.094 42.653 1.00 14.48 267 ALA A N 1
ATOM 1979 C CA . ALA A 1 287 ? 26.837 -73.781 42.708 1.00 13.69 267 ALA A CA 1
ATOM 1980 C C . ALA A 1 287 ? 26.950 -73.202 44.105 1.00 14.87 267 ALA A C 1
ATOM 1981 O O . ALA A 1 287 ? 27.963 -72.565 44.431 1.00 16.57 267 ALA A O 1
ATOM 1983 N N . VAL A 1 288 ? 25.938 -73.427 44.949 1.00 14.32 268 VAL A N 1
ATOM 1984 C CA . VAL A 1 288 ? 25.963 -72.988 46.304 1.00 15.07 268 VAL A CA 1
ATOM 1985 C C . VAL A 1 288 ? 27.224 -73.536 47.011 1.00 15.08 268 VAL A C 1
ATOM 1986 O O . VAL A 1 288 ? 27.930 -72.811 47.725 1.00 15.26 268 VAL A O 1
ATOM 1990 N N . LYS A 1 289 ? 27.472 -74.814 46.827 1.00 16.84 269 LYS A N 1
ATOM 1991 C CA . LYS A 1 289 ? 28.611 -75.492 47.461 1.00 17.67 269 LYS A CA 1
ATOM 1992 C C . LYS A 1 289 ? 29.928 -75.054 46.895 1.00 19.33 269 LYS A C 1
ATOM 1993 O O . LYS A 1 289 ? 30.839 -74.690 47.636 1.00 19.89 269 LYS A O 1
ATOM 1999 N N . LYS A 1 290 ? 30.002 -75.008 45.576 1.00 19.30 270 LYS A N 1
ATOM 2000 C CA . LYS A 1 290 ? 31.224 -74.578 44.944 1.00 20.97 270 LYS A CA 1
ATOM 2001 C C . LYS A 1 290 ? 31.610 -73.158 45.300 1.00 20.42 270 LYS A C 1
ATOM 2002 O O . LYS A 1 290 ? 32.795 -72.894 45.493 1.00 17.54 270 LYS A O 1
ATOM 2008 N N . HIS A 1 291 ? 30.636 -72.225 45.364 1.00 16.52 271 HIS A N 1
ATOM 2009 C CA . HIS A 1 291 ? 30.983 -70.806 45.577 1.00 16.29 271 HIS A CA 1
ATOM 2010 C C . HIS A 1 291 ? 30.781 -70.324 47.003 1.00 15.57 271 HIS A C 1
ATOM 2011 O O . HIS A 1 291 ? 30.990 -69.169 47.267 1.00 18.16 271 HIS A O 1
ATOM 2018 N N . ASN A 1 292 ? 30.378 -71.224 47.898 1.00 15.05 272 ASN A N 1
ATOM 2019 C CA . ASN A 1 292 ? 30.019 -70.913 49.268 1.00 17.58 272 ASN A CA 1
ATOM 2020 C C . ASN A 1 292 ? 28.999 -69.791 49.342 1.00 17.51 272 ASN A C 1
ATOM 2021 O O . ASN A 1 292 ? 29.122 -68.917 50.191 1.00 14.66 272 ASN A O 1
ATOM 2026 N N . PHE A 1 293 ? 27.939 -69.876 48.524 1.00 16.14 273 PHE A N 1
ATOM 2027 C CA . PHE A 1 293 ? 26.819 -68.958 48.689 1.00 15.26 273 PHE A CA 1
ATOM 2028 C C . PHE A 1 293 ? 26.041 -69.251 49.964 1.00 16.63 273 PHE A C 1
ATOM 2029 O O . PHE A 1 293 ? 26.137 -70.349 50.550 1.00 16.38 273 PHE A O 1
ATOM 2037 N N . THR A 1 294 ? 25.281 -68.265 50.412 1.00 14.52 274 THR A N 1
ATOM 2038 C CA . THR A 1 294 ? 24.421 -68.440 51.566 1.00 15.45 274 THR A CA 1
ATOM 2039 C C . THR A 1 294 ? 22.978 -68.451 51.063 1.00 15.03 274 THR A C 1
ATOM 2040 O O . THR A 1 294 ? 22.476 -67.408 50.744 1.00 15.12 274 THR A O 1
ATOM 2044 N N . PRO A 1 295 ? 22.338 -69.618 50.985 1.00 14.59 275 PRO A N 1
ATOM 2045 C CA . PRO A 1 295 ? 20.950 -69.679 50.547 1.00 15.91 275 PRO A CA 1
ATOM 2046 C C . PRO A 1 295 ? 19.992 -69.049 51.549 1.00 15.69 275 PRO A C 1
ATOM 2047 O O . PRO A 1 295 ? 20.151 -69.196 52.736 1.00 16.97 275 PRO A O 1
ATOM 2051 N N . LEU A 1 296 ? 19.052 -68.279 51.042 1.00 14.52 276 LEU A N 1
ATOM 2052 C CA . LEU A 1 296 ? 18.066 -67.611 51.814 1.00 14.52 276 LEU A CA 1
ATOM 2053 C C . LEU A 1 296 ? 16.741 -68.358 51.738 1.00 13.91 276 LEU A C 1
ATOM 2054 O O . LEU A 1 296 ? 15.928 -68.235 52.645 1.00 13.86 276 LEU A O 1
ATOM 2059 N N . ALA A 1 297 ? 16.526 -69.094 50.644 1.00 12.88 277 ALA A N 1
ATOM 2060 C CA . ALA A 1 297 ? 15.317 -69.799 50.379 1.00 12.56 277 ALA A CA 1
ATOM 2061 C C . ALA A 1 297 ? 15.568 -70.801 49.296 1.00 14.14 277 ALA A C 1
ATOM 2062 O O . ALA A 1 297 ? 16.580 -70.737 48.598 1.00 13.35 277 ALA A O 1
ATOM 2064 N N . ARG A 1 298 ? 14.637 -71.756 49.167 1.00 13.25 278 ARG A N 1
ATOM 2065 C CA . ARG A 1 298 ? 14.642 -72.697 48.091 1.00 15.96 278 ARG A CA 1
ATOM 2066 C C . ARG A 1 298 ? 13.368 -72.453 47.271 1.00 15.52 278 ARG A C 1
ATOM 2067 O O . ARG A 1 298 ? 12.326 -72.166 47.848 1.00 15.44 278 ARG A O 1
ATOM 2075 N N . ILE A 1 299 ? 13.455 -72.547 45.954 1.00 14.66 279 ILE A N 1
ATOM 2076 C CA . ILE A 1 299 ? 12.282 -72.457 45.124 1.00 14.03 279 ILE A CA 1
ATOM 2077 C C . ILE A 1 299 ? 11.698 -73.858 45.101 1.00 14.09 279 ILE A C 1
ATOM 2078 O O . ILE A 1 299 ? 12.342 -74.818 44.634 1.00 13.56 279 ILE A O 1
ATOM 2083 N N . VAL A 1 300 ? 10.445 -73.963 45.530 1.00 13.88 280 VAL A N 1
ATOM 2084 C CA . VAL A 1 300 ? 9.739 -75.255 45.618 1.00 15.59 280 VAL A CA 1
ATOM 2085 C C . VAL A 1 300 ? 8.977 -75.549 44.395 1.00 14.72 280 VAL A C 1
ATOM 2086 O O . VAL A 1 300 ? 8.750 -76.704 44.029 1.00 13.88 280 VAL A O 1
ATOM 2090 N N . GLY A 1 301 ? 8.418 -74.505 43.807 1.00 14.73 281 GLY A N 1
ATOM 2091 C CA . GLY A 1 301 ? 7.526 -74.739 42.687 1.00 13.63 281 GLY A CA 1
ATOM 2092 C C . GLY A 1 301 ? 7.030 -73.441 42.122 1.00 13.79 281 GLY A C 1
ATOM 2093 O O . GLY A 1 301 ? 7.230 -72.374 42.718 1.00 12.72 281 GLY A O 1
ATOM 2094 N N . TYR A 1 302 ? 6.294 -73.560 41.031 1.00 12.06 282 TYR A N 1
ATOM 2095 C CA . TYR A 1 302 ? 5.684 -72.387 40.403 1.00 12.19 282 TYR A CA 1
ATOM 2096 C C . TYR A 1 302 ? 4.675 -72.917 39.396 1.00 11.72 282 TYR A C 1
ATOM 2097 O O . TYR A 1 302 ? 4.658 -74.112 39.090 1.00 10.38 282 TYR A O 1
ATOM 2106 N N . PHE A 1 303 ? 3.843 -72.019 38.913 1.00 12.26 283 PHE A N 1
ATOM 2107 C CA . PHE A 1 303 ? 2.848 -72.345 37.941 1.00 13.04 283 PHE A CA 1
ATOM 2108 C C . PHE A 1 303 ? 2.375 -71.090 37.228 1.00 11.75 283 PHE A C 1
ATOM 2109 O O . PHE A 1 303 ? 2.225 -70.027 37.845 1.00 11.80 283 PHE A O 1
ATOM 2117 N N . VAL A 1 304 ? 2.137 -71.224 35.937 1.00 11.32 284 VAL A N 1
ATOM 2118 C CA . VAL A 1 304 ? 1.558 -70.173 35.139 1.00 12.14 284 VAL A CA 1
ATOM 2119 C C . VAL A 1 304 ? 0.264 -70.717 34.550 1.00 13.35 284 VAL A C 1
ATOM 2120 O O . VAL A 1 304 ? 0.270 -71.812 33.996 1.00 11.60 284 VAL A O 1
ATOM 2124 N N . SER A 1 305 ? -0.820 -69.963 34.649 1.00 13.54 285 SER A N 1
ATOM 2125 C CA . SER A 1 305 ? -2.072 -70.379 34.013 1.00 18.22 285 SER A CA 1
ATOM 2126 C C . SER A 1 305 ? -2.671 -69.265 33.208 1.00 16.98 285 SER A C 1
ATOM 2127 O O . SER A 1 305 ? -2.445 -68.078 33.498 1.00 16.80 285 SER A O 1
ATOM 2130 N N . GLY A 1 306 ? -3.424 -69.621 32.179 1.00 16.57 286 GLY A N 1
ATOM 2131 C CA . GLY A 1 306 ? -4.259 -68.642 31.487 1.00 15.76 286 GLY A CA 1
ATOM 2132 C C . GLY A 1 306 ? -5.601 -68.555 32.181 1.00 16.07 286 GLY A C 1
ATOM 2133 O O . GLY A 1 306 ? -5.949 -69.451 32.917 1.00 16.46 286 GLY A O 1
ATOM 2134 N N . CYS A 1 307 ? -6.340 -67.467 31.953 1.00 14.93 287 CYS A N 1
ATOM 2135 C CA . CYS A 1 307 ? -7.712 -67.340 32.458 1.00 14.67 287 CYS A CA 1
ATOM 2136 C C . CYS A 1 307 ? -8.450 -66.397 31.531 1.00 15.18 287 CYS A C 1
ATOM 2137 O O . CYS A 1 307 ? -7.878 -65.864 30.565 1.00 16.35 287 CYS A O 1
ATOM 2140 N N . ASP A 1 308 ? -9.734 -66.204 31.772 1.00 16.70 288 ASP A N 1
ATOM 2141 C CA . ASP A 1 308 ? -10.553 -65.291 30.976 1.00 16.80 288 ASP A CA 1
ATOM 2142 C C . ASP A 1 308 ? -10.020 -63.859 30.994 1.00 15.23 288 ASP A C 1
ATOM 2143 O O . ASP A 1 308 ? -9.884 -63.259 32.072 1.00 14.43 288 ASP A O 1
ATOM 2148 N N . PRO A 1 309 ? -9.721 -63.292 29.810 1.00 14.54 289 PRO A N 1
ATOM 2149 C CA . PRO A 1 309 ? -9.085 -61.938 29.774 1.00 14.30 289 PRO A CA 1
ATOM 2150 C C . PRO A 1 309 ? -9.976 -60.839 30.362 1.00 14.39 289 PRO A C 1
ATOM 2151 O O . PRO A 1 309 ? -9.489 -59.865 30.969 1.00 13.69 289 PRO A O 1
ATOM 2155 N N . SER A 1 310 ? -11.302 -61.036 30.267 1.00 13.01 290 SER A N 1
ATOM 2156 C CA . SER A 1 310 ? -12.240 -60.078 30.853 1.00 13.36 290 SER A CA 1
ATOM 2157 C C . SER A 1 310 ? -12.256 -60.005 32.360 1.00 12.21 290 SER A C 1
ATOM 2158 O O . SER A 1 310 ? -12.759 -59.032 32.934 1.00 12.00 290 SER A O 1
ATOM 2161 N N . ILE A 1 311 ? -11.738 -61.055 33.020 1.00 13.51 291 ILE A N 1
ATOM 2162 C CA . ILE A 1 311 ? -11.547 -61.045 34.475 1.00 13.21 291 ILE A CA 1
ATOM 2163 C C . ILE A 1 311 ? -10.088 -61.458 34.808 1.00 13.68 291 ILE A C 1
ATOM 2164 O O . ILE A 1 311 ? -9.846 -62.249 35.702 1.00 10.68 291 ILE A O 1
ATOM 2169 N N . MET A 1 312 ? -9.146 -60.889 34.066 1.00 13.53 292 MET A N 1
ATOM 2170 C CA . MET A 1 312 ? -7.713 -61.270 34.171 1.00 14.66 292 MET A CA 1
ATOM 2171 C C . MET A 1 312 ? -7.196 -61.271 35.632 1.00 13.94 292 MET A C 1
ATOM 2172 O O . MET A 1 312 ? -6.300 -62.026 35.964 1.00 15.20 292 MET A O 1
ATOM 2177 N N . GLY A 1 313 ? -7.771 -60.413 36.467 1.00 13.33 293 GLY A N 1
ATOM 2178 C CA . GLY A 1 313 ? -7.351 -60.256 37.839 1.00 12.94 293 GLY A CA 1
ATOM 2179 C C . GLY A 1 313 ? -7.462 -61.533 38.672 1.00 12.88 293 GLY A C 1
ATOM 2180 O O . GLY A 1 313 ? -6.882 -61.609 39.734 1.00 10.99 293 GLY A O 1
ATOM 2181 N N . ILE A 1 314 ? -8.253 -62.518 38.192 1.00 12.54 294 ILE A N 1
ATOM 2182 C CA . ILE A 1 314 ? -8.419 -63.794 38.864 1.00 12.62 294 ILE A CA 1
ATOM 2183 C C . ILE A 1 314 ? -7.263 -64.765 38.623 1.00 12.20 294 ILE A C 1
ATOM 2184 O O . ILE A 1 314 ? -7.179 -65.805 39.264 1.00 13.02 294 ILE A O 1
ATOM 2189 N N . GLY A 1 315 ? -6.336 -64.412 37.722 1.00 13.07 295 GLY A N 1
ATOM 2190 C CA . GLY A 1 315 ? -5.197 -65.297 37.439 1.00 12.27 295 GLY A CA 1
ATOM 2191 C C . GLY A 1 315 ? -4.533 -65.970 38.614 1.00 12.16 295 GLY A C 1
ATOM 2192 O O . GLY A 1 315 ? -4.169 -67.135 38.519 1.00 10.67 295 GLY A O 1
ATOM 2193 N N . PRO A 1 316 ? -4.318 -65.245 39.729 1.00 12.12 296 PRO A N 1
ATOM 2194 C CA . PRO A 1 316 ? -3.670 -65.899 40.857 1.00 12.67 296 PRO A CA 1
ATOM 2195 C C . PRO A 1 316 ? -4.402 -67.145 41.417 1.00 12.18 296 PRO A C 1
ATOM 2196 O O . PRO A 1 316 ? -3.763 -68.000 42.006 1.00 11.15 296 PRO A O 1
ATOM 2200 N N . VAL A 1 317 ? -5.716 -67.278 41.168 1.00 13.03 297 VAL A N 1
ATOM 2201 C CA . VAL A 1 317 ? -6.443 -68.421 41.703 1.00 13.10 297 VAL A CA 1
ATOM 2202 C C . VAL A 1 317 ? -5.972 -69.744 41.067 1.00 12.43 297 VAL A C 1
ATOM 2203 O O . VAL A 1 317 ? -5.515 -70.619 41.778 1.00 13.85 297 VAL A O 1
ATOM 2207 N N . PRO A 1 318 ? -6.066 -69.908 39.743 1.00 13.30 298 PRO A N 1
ATOM 2208 C CA . PRO A 1 318 ? -5.551 -71.160 39.206 1.00 12.73 298 PRO A CA 1
ATOM 2209 C C . PRO A 1 318 ? -4.009 -71.244 39.342 1.00 12.25 298 PRO A C 1
ATOM 2210 O O . PRO A 1 318 ? -3.458 -72.334 39.385 1.00 10.61 298 PRO A O 1
ATOM 2214 N N . ALA A 1 319 ? -3.325 -70.096 39.344 1.00 11.14 299 ALA A N 1
ATOM 2215 C CA . ALA A 1 319 ? -1.865 -70.143 39.402 1.00 11.78 299 ALA A CA 1
ATOM 2216 C C . ALA A 1 319 ? -1.404 -70.670 40.747 1.00 10.52 299 ALA A C 1
ATOM 2217 O O . ALA A 1 319 ? -0.569 -71.558 40.811 1.00 11.54 299 ALA A O 1
ATOM 2219 N N . ILE A 1 320 ? -1.888 -70.079 41.825 1.00 10.67 300 ILE A N 1
ATOM 2220 C CA . ILE A 1 320 ? -1.527 -70.530 43.164 1.00 11.10 300 ILE A CA 1
ATOM 2221 C C . ILE A 1 320 ? -1.989 -71.992 43.351 1.00 12.64 300 ILE A C 1
ATOM 2222 O O . ILE A 1 320 ? -1.249 -72.819 43.886 1.00 10.87 300 ILE A O 1
ATOM 2227 N N . SER A 1 321 ? -3.234 -72.301 42.933 1.00 13.41 301 SER A N 1
ATOM 2228 C CA . SER A 1 321 ? -3.746 -73.710 43.104 1.00 15.56 301 SER A CA 1
ATOM 2229 C C . SER A 1 321 ? -2.896 -74.733 42.399 1.00 14.06 301 SER A C 1
ATOM 2230 O O . SER A 1 321 ? -2.534 -75.772 42.972 1.00 15.39 301 SER A O 1
ATOM 2233 N N . GLY A 1 322 ? -2.513 -74.425 41.174 1.00 13.92 302 GLY A N 1
ATOM 2234 C CA . GLY A 1 322 ? -1.665 -75.317 40.413 1.00 14.20 302 GLY A CA 1
ATOM 2235 C C . GLY A 1 322 ? -0.280 -75.489 41.004 1.00 13.44 302 GLY A C 1
ATOM 2236 O O . GLY A 1 322 ? 0.273 -76.609 41.045 1.00 12.63 302 GLY A O 1
ATOM 2237 N N . ALA A 1 323 ? 0.310 -74.386 41.453 1.00 14.09 303 ALA A N 1
ATOM 2238 C CA . ALA A 1 323 ? 1.642 -74.474 42.040 1.00 14.76 303 ALA A CA 1
ATOM 2239 C C . ALA A 1 323 ? 1.607 -75.329 43.279 1.00 14.20 303 ALA A C 1
ATOM 2240 O O . ALA A 1 323 ? 2.477 -76.174 43.514 1.00 13.30 303 ALA A O 1
ATOM 2242 N N . LEU A 1 324 ? 0.608 -75.101 44.119 1.00 16.19 304 LEU A N 1
ATOM 2243 C CA . LEU A 1 324 ? 0.482 -75.858 45.358 1.00 15.33 304 LEU A CA 1
ATOM 2244 C C . LEU A 1 324 ? 0.315 -77.355 45.070 1.00 18.10 304 LEU A C 1
ATOM 2245 O O . LEU A 1 324 ? 0.917 -78.201 45.742 1.00 17.49 304 LEU A O 1
ATOM 2250 N N . LYS A 1 325 ? -0.519 -77.667 44.102 1.00 19.58 305 LYS A N 1
ATOM 2251 C CA . LYS A 1 325 ? -0.744 -79.017 43.704 1.00 23.20 305 LYS A CA 1
ATOM 2252 C C . LYS A 1 325 ? 0.548 -79.675 43.254 1.00 24.91 305 LYS A C 1
ATOM 2253 O O . LYS A 1 325 ? 0.887 -80.758 43.710 1.00 22.91 305 LYS A O 1
ATOM 2259 N N . LYS A 1 326 ? 1.300 -79.019 42.372 1.00 23.15 306 LYS A N 1
ATOM 2260 C CA . LYS A 1 326 ? 2.577 -79.569 41.962 1.00 23.12 306 LYS A CA 1
ATOM 2261 C C . LYS A 1 326 ? 3.545 -79.764 43.114 1.00 23.61 306 LYS A C 1
ATOM 2262 O O . LYS A 1 326 ? 4.351 -80.708 43.119 1.00 23.21 306 LYS A O 1
ATOM 2268 N N . ALA A 1 327 ? 3.542 -78.845 44.059 1.00 20.72 307 ALA A N 1
ATOM 2269 C CA . ALA A 1 327 ? 4.444 -78.955 45.218 1.00 22.11 307 ALA A CA 1
ATOM 2270 C C . ALA A 1 327 ? 3.978 -79.972 46.305 1.00 21.81 307 ALA A C 1
ATOM 2271 O O . ALA A 1 327 ? 4.688 -80.199 47.250 1.00 23.12 307 ALA A O 1
ATOM 2273 N N . GLY A 1 328 ? 2.752 -80.460 46.204 1.00 22.71 308 GLY A N 1
ATOM 2274 C CA . GLY A 1 328 ? 2.172 -81.334 47.199 1.00 20.56 308 GLY A CA 1
ATOM 2275 C C . GLY A 1 328 ? 1.850 -80.614 48.482 1.00 20.85 308 GLY A C 1
ATOM 2276 O O . GLY A 1 328 ? 1.945 -81.203 49.568 1.00 18.25 308 GLY A O 1
ATOM 2277 N N . LEU A 1 329 ? 1.478 -79.338 48.380 1.00 17.64 309 LEU A N 1
ATOM 2278 C CA . LEU A 1 329 ? 1.197 -78.528 49.523 1.00 17.86 309 LEU A CA 1
ATOM 2279 C C . LEU A 1 329 ? -0.174 -77.918 49.425 1.00 17.29 309 LEU A C 1
ATOM 2280 O O . LEU A 1 329 ? -0.814 -78.002 48.417 1.00 18.48 309 LEU A O 1
ATOM 2285 N N . SER A 1 330 ? -0.670 -77.388 50.527 1.00 19.79 310 SER A N 1
ATOM 2286 C CA . SER A 1 330 ? -1.986 -76.778 50.525 1.00 22.36 310 SER A CA 1
ATOM 2287 C C . SER A 1 330 ? -1.822 -75.363 50.985 1.00 20.25 310 SER A C 1
ATOM 2288 O O . SER A 1 330 ? -0.753 -75.009 51.485 1.00 21.12 310 SER A O 1
ATOM 2291 N N . LEU A 1 331 ? -2.870 -74.568 50.825 1.00 19.48 311 LEU A N 1
ATOM 2292 C CA . LEU A 1 331 ? -2.847 -73.193 51.242 1.00 22.95 311 LEU A CA 1
ATOM 2293 C C . LEU A 1 331 ? -2.542 -73.047 52.720 1.00 25.60 311 LEU A C 1
ATOM 2294 O O . LEU A 1 331 ? -1.887 -72.074 53.129 1.00 24.29 311 LEU A O 1
ATOM 2299 N N . LYS A 1 332 ? -2.973 -74.014 53.526 1.00 23.84 312 LYS A N 1
ATOM 2300 C CA . LYS A 1 332 ? -2.735 -73.933 54.952 1.00 25.19 312 LYS A CA 1
ATOM 2301 C C . LYS A 1 332 ? -1.264 -74.045 55.280 1.00 20.42 312 LYS A C 1
ATOM 2302 O O . LYS A 1 332 ? -0.858 -73.674 56.353 1.00 22.68 312 LYS A O 1
ATOM 2308 N N . ASP A 1 333 ? -0.476 -74.626 54.399 1.00 19.04 313 ASP A N 1
ATOM 2309 C CA . ASP A 1 333 ? 0.962 -74.720 54.614 1.00 17.17 313 ASP A CA 1
ATOM 2310 C C . ASP A 1 333 ? 1.681 -73.393 54.363 1.00 17.64 313 ASP A C 1
ATOM 2311 O O . ASP A 1 333 ? 2.847 -73.294 54.692 1.00 16.93 313 ASP A O 1
ATOM 2316 N N . MET A 1 334 ? 1.020 -72.432 53.724 1.00 16.72 314 MET A N 1
ATOM 2317 C CA . MET A 1 334 ? 1.680 -71.142 53.405 1.00 16.20 314 MET A CA 1
ATOM 2318 C C . MET A 1 334 ? 1.658 -70.245 54.624 1.00 17.67 314 MET A C 1
ATOM 2319 O O . MET A 1 334 ? 0.602 -69.821 55.075 1.00 18.88 314 MET A O 1
ATOM 2324 N N . ASP A 1 335 ? 2.838 -69.933 55.148 1.00 15.92 315 ASP A N 1
ATOM 2325 C CA . ASP A 1 335 ? 2.958 -68.978 56.218 1.00 14.89 315 ASP A CA 1
ATOM 2326 C C . ASP A 1 335 ? 2.706 -67.569 55.713 1.00 14.57 315 ASP A C 1
ATOM 2327 O O . ASP A 1 335 ? 2.247 -66.713 56.473 1.00 12.60 315 ASP A O 1
ATOM 2332 N N . LEU A 1 336 ? 3.051 -67.307 54.442 1.00 14.10 316 LEU A N 1
ATOM 2333 C CA . LEU A 1 336 ? 2.789 -66.024 53.797 1.00 13.56 316 LEU A CA 1
ATOM 2334 C C . LEU A 1 336 ? 2.269 -66.203 52.395 1.00 13.04 316 LEU A C 1
ATOM 2335 O O . LEU A 1 336 ? 2.694 -67.120 51.694 1.00 13.41 316 LEU A O 1
ATOM 2340 N N . VAL A 1 337 ? 1.311 -65.361 52.027 1.00 12.70 317 VAL A N 1
ATOM 2341 C CA . VAL A 1 337 ? 0.785 -65.310 50.691 1.00 11.56 317 VAL A CA 1
ATOM 2342 C C . VAL A 1 337 ? 0.881 -63.894 50.209 1.00 10.57 317 VAL A C 1
ATOM 2343 O O . VAL A 1 337 ? 0.599 -62.980 50.971 1.00 10.48 317 VAL A O 1
ATOM 2347 N N . GLU A 1 338 ? 1.325 -63.711 48.960 1.00 10.39 318 GLU A N 1
ATOM 2348 C CA . GLU A 1 338 ? 1.302 -62.407 48.325 1.00 10.54 318 GLU A CA 1
ATOM 2349 C C . GLU A 1 338 ? 0.497 -62.512 47.033 1.00 10.68 318 GLU A C 1
ATOM 2350 O O . GLU A 1 338 ? 0.696 -63.421 46.250 1.00 12.06 318 GLU A O 1
ATOM 2356 N N . VAL A 1 339 ? -0.453 -61.602 46.879 1.00 10.18 319 VAL A N 1
ATOM 2357 C CA . VAL A 1 339 ? -1.245 -61.416 45.690 1.00 10.15 319 VAL A CA 1
ATOM 2358 C C . VAL A 1 339 ? -1.084 -59.981 45.313 1.00 9.75 319 VAL A C 1
ATOM 2359 O O . VAL A 1 339 ? -1.491 -59.065 46.052 1.00 9.27 319 VAL A O 1
ATOM 2363 N N . ASN A 1 340 ? -0.433 -59.734 44.192 1.00 10.06 320 ASN A N 1
ATOM 2364 C CA . ASN A 1 340 ? -0.144 -58.371 43.806 1.00 11.14 320 ASN A CA 1
ATOM 2365 C C . ASN A 1 340 ? -1.440 -57.573 43.804 1.00 11.34 320 ASN A C 1
ATOM 2366 O O . ASN A 1 340 ? -2.464 -57.998 43.232 1.00 11.51 320 ASN A O 1
ATOM 2371 N N . GLU A 1 341 ? -1.384 -56.382 44.392 1.00 12.26 321 GLU A N 1
ATOM 2372 C CA . GLU A 1 341 ? -2.548 -55.533 44.556 1.00 12.56 321 GLU A CA 1
ATOM 2373 C C . GLU A 1 341 ? -2.782 -54.673 43.328 1.00 13.36 321 GLU A C 1
ATOM 2374 O O . GLU A 1 341 ? -2.712 -53.434 43.398 1.00 14.70 321 GLU A O 1
ATOM 2380 N N . ALA A 1 342 ? -3.128 -55.298 42.201 1.00 12.19 322 ALA A N 1
ATOM 2381 C CA . ALA A 1 342 ? -3.379 -54.512 40.990 1.00 12.48 322 ALA A CA 1
ATOM 2382 C C . ALA A 1 342 ? -4.536 -53.525 41.195 1.00 11.66 322 ALA A C 1
ATOM 2383 O O . ALA A 1 342 ? -4.448 -52.338 40.834 1.00 12.08 322 ALA A O 1
ATOM 2385 N N . PHE A 1 343 ? -5.619 -54.012 41.785 1.00 11.80 323 PHE A N 1
ATOM 2386 C CA . PHE A 1 343 ? -6.759 -53.201 42.163 1.00 11.34 323 PHE A CA 1
ATOM 2387 C C . PHE A 1 343 ? -7.357 -53.831 43.406 1.00 12.24 323 PHE A C 1
ATOM 2388 O O . PHE A 1 343 ? -7.439 -55.043 43.506 1.00 12.55 323 PHE A O 1
ATOM 2396 N N . ALA A 1 344 ? -7.851 -53.021 44.334 1.00 13.52 324 ALA A N 1
ATOM 2397 C CA . ALA A 1 344 ? -8.488 -53.574 45.544 1.00 12.73 324 ALA A CA 1
ATOM 2398 C C . ALA A 1 344 ? -9.528 -54.650 45.190 1.00 12.60 324 ALA A C 1
ATOM 2399 O O . ALA A 1 344 ? -9.494 -55.750 45.771 1.00 12.99 324 ALA A O 1
ATOM 2401 N N . PRO A 1 345 ? -10.439 -54.364 44.253 1.00 12.45 325 PRO A N 1
ATOM 2402 C CA . PRO A 1 345 ? -11.494 -55.364 44.017 1.00 13.08 325 PRO A CA 1
ATOM 2403 C C . PRO A 1 345 ? -10.939 -56.635 43.386 1.00 12.85 325 PRO A C 1
ATOM 2404 O O . PRO A 1 345 ? -11.422 -57.698 43.626 1.00 12.21 325 PRO A O 1
ATOM 2408 N N . GLN A 1 346 ? -9.869 -56.488 42.593 1.00 12.56 326 GLN A N 1
ATOM 2409 C CA . GLN A 1 346 ? -9.212 -57.628 42.000 1.00 12.11 326 GLN A CA 1
ATOM 2410 C C . GLN A 1 346 ? -8.608 -58.508 43.075 1.00 12.44 326 GLN A C 1
ATOM 2411 O O . GLN A 1 346 ? -8.829 -59.739 43.083 1.00 13.67 326 GLN A O 1
ATOM 2417 N N . TYR A 1 347 ? -7.830 -57.906 43.973 1.00 12.49 327 TYR A N 1
ATOM 2418 C CA . TYR A 1 347 ? -7.239 -58.638 45.093 1.00 12.18 327 TYR A CA 1
ATOM 2419 C C . TYR A 1 347 ? -8.332 -59.320 45.953 1.00 12.40 327 TYR A C 1
ATOM 2420 O O . TYR A 1 347 ? -8.235 -60.509 46.300 1.00 12.73 327 TYR A O 1
ATOM 2429 N N . LEU A 1 348 ? -9.379 -58.573 46.274 1.00 12.26 328 LEU A N 1
ATOM 2430 C CA . LEU A 1 348 ? -10.442 -59.150 47.111 1.00 12.21 328 LEU A CA 1
ATOM 2431 C C . LEU A 1 348 ? -11.131 -60.337 46.432 1.00 12.67 328 LEU A C 1
ATOM 2432 O O . LEU A 1 348 ? -11.510 -61.285 47.138 1.00 13.89 328 LEU A O 1
ATOM 2437 N N . ALA A 1 349 ? -11.284 -60.321 45.099 1.00 12.68 329 ALA A N 1
ATOM 2438 C CA . ALA A 1 349 ? -11.877 -61.486 44.398 1.00 13.12 329 ALA A CA 1
ATOM 2439 C C . ALA A 1 349 ? -11.022 -62.695 44.566 1.00 13.15 329 ALA A C 1
ATOM 2440 O O . ALA A 1 349 ? -11.507 -63.821 44.769 1.00 13.34 329 ALA A O 1
ATOM 2442 N N . VAL A 1 350 ? -9.709 -62.489 44.504 1.00 12.70 330 VAL A N 1
ATOM 2443 C CA . VAL A 1 350 ? -8.797 -63.595 44.741 1.00 11.69 330 VAL A CA 1
ATOM 2444 C C . VAL A 1 350 ? -8.884 -64.094 46.157 1.00 12.50 330 VAL A C 1
ATOM 2445 O O . VAL A 1 350 ? -8.939 -65.314 46.415 1.00 12.51 330 VAL A O 1
ATOM 2449 N N . GLU A 1 351 ? -8.820 -63.164 47.107 1.00 14.11 331 GLU A N 1
ATOM 2450 C CA . GLU A 1 351 ? -8.960 -63.515 48.520 1.00 15.15 331 GLU A CA 1
ATOM 2451 C C . GLU A 1 351 ? -10.182 -64.406 48.795 1.00 15.47 331 GLU A C 1
ATOM 2452 O O . GLU A 1 351 ? -10.082 -65.430 49.465 1.00 14.82 331 GLU A O 1
ATOM 2458 N N . ARG A 1 352 ? -11.322 -64.017 48.253 1.00 16.92 332 ARG A N 1
ATOM 2459 C CA . ARG A 1 352 ? -12.569 -64.746 48.490 1.00 18.00 332 ARG A CA 1
ATOM 2460 C C . ARG A 1 352 ? -12.597 -66.056 47.739 1.00 18.14 332 ARG A C 1
ATOM 2461 O O . ARG A 1 352 ? -13.076 -67.037 48.286 1.00 17.45 332 ARG A O 1
ATOM 2469 N N . SER A 1 353 ? -12.011 -66.118 46.544 1.00 17.17 333 SER A N 1
ATOM 2470 C CA . SER A 1 353 ? -12.026 -67.367 45.783 1.00 16.80 333 SER A CA 1
ATOM 2471 C C . SER A 1 353 ? -11.196 -68.437 46.429 1.00 18.23 333 SER A C 1
ATOM 2472 O O . SER A 1 353 ? -11.540 -69.597 46.384 1.00 17.74 333 SER A O 1
ATOM 2475 N N . LEU A 1 354 ? -10.068 -68.054 47.033 1.00 17.10 334 LEU A N 1
ATOM 2476 C CA . LEU A 1 354 ? -9.198 -69.015 47.665 1.00 16.54 334 LEU A CA 1
ATOM 2477 C C . LEU A 1 354 ? -9.405 -69.101 49.184 1.00 17.61 334 LEU A C 1
ATOM 2478 O O . LEU A 1 354 ? -8.752 -69.912 49.845 1.00 18.88 334 LEU A O 1
ATOM 2483 N N . ASP A 1 355 ? -10.260 -68.237 49.721 1.00 18.09 335 ASP A N 1
ATOM 2484 C CA . ASP A 1 355 ? -10.455 -68.095 51.161 1.00 19.39 335 ASP A CA 1
ATOM 2485 C C . ASP A 1 355 ? -9.070 -67.850 51.843 1.00 19.31 335 ASP A C 1
ATOM 2486 O O . ASP A 1 355 ? -8.717 -68.525 52.771 1.00 16.49 335 ASP A O 1
ATOM 2491 N N . LEU A 1 356 ? -8.343 -66.829 51.380 1.00 18.00 336 LEU A N 1
ATOM 2492 C CA . LEU A 1 356 ? -7.034 -66.559 51.925 1.00 17.08 336 LEU A CA 1
ATOM 2493 C C . LEU A 1 356 ? -7.122 -66.040 53.360 1.00 17.63 336 LEU A C 1
ATOM 2494 O O . LEU A 1 356 ? -8.084 -65.338 53.725 1.00 18.52 336 LEU A O 1
ATOM 2499 N N . ASP A 1 357 ? -6.122 -66.369 54.161 1.00 16.86 337 ASP A N 1
ATOM 2500 C CA . ASP A 1 357 ? -6.021 -65.848 55.521 1.00 18.28 337 ASP A CA 1
ATOM 2501 C C . ASP A 1 357 ? -5.415 -64.456 55.479 1.00 19.47 337 ASP A C 1
ATOM 2502 O O . ASP A 1 357 ? -4.225 -64.288 55.192 1.00 16.97 337 ASP A O 1
ATOM 2507 N N . ILE A 1 358 ? -6.233 -63.451 55.797 1.00 20.15 338 ILE A N 1
ATOM 2508 C CA . ILE A 1 358 ? -5.830 -62.056 55.667 1.00 20.28 338 ILE A CA 1
ATOM 2509 C C . ILE A 1 358 ? -4.707 -61.698 56.624 1.00 17.25 338 ILE A C 1
ATOM 2510 O O . ILE A 1 358 ? -3.975 -60.771 56.367 1.00 17.63 338 ILE A O 1
ATOM 2515 N N . SER A 1 359 ? -4.557 -62.443 57.722 1.00 17.14 339 SER A N 1
ATOM 2516 C CA . SER A 1 359 ? -3.431 -62.206 58.599 1.00 16.11 339 SER A CA 1
ATOM 2517 C C . SER A 1 359 ? -2.095 -62.651 58.031 1.00 15.26 339 SER A C 1
ATOM 2518 O O . SER A 1 359 ? -1.050 -62.267 58.570 1.00 14.76 339 SER A O 1
ATOM 2521 N N . LYS A 1 360 ? -2.115 -63.459 56.966 1.00 14.92 340 LYS A N 1
ATOM 2522 C CA . LYS A 1 360 ? -0.921 -63.993 56.311 1.00 15.67 340 LYS A CA 1
ATOM 2523 C C . LYS A 1 360 ? -0.730 -63.528 54.857 1.00 14.19 340 LYS A C 1
ATOM 2524 O O . LYS A 1 360 ? 0.187 -63.993 54.179 1.00 13.97 340 LYS A O 1
ATOM 2530 N N . THR A 1 361 ? -1.637 -62.675 54.376 1.00 13.90 341 THR A N 1
ATOM 2531 C CA . THR A 1 361 ? -1.707 -62.257 52.992 1.00 12.52 341 THR A CA 1
ATOM 2532 C C . THR A 1 361 ? -1.422 -60.762 52.872 1.00 12.66 341 THR A C 1
ATOM 2533 O O . THR A 1 361 ? -2.026 -59.915 53.539 1.00 12.53 341 THR A O 1
ATOM 2537 N N . ASN A 1 362 ? -0.507 -60.431 51.972 1.00 12.81 342 ASN A N 1
ATOM 2538 C CA . ASN A 1 362 ? -0.059 -59.058 51.775 1.00 12.99 342 ASN A CA 1
ATOM 2539 C C . ASN A 1 362 ? 0.180 -58.361 53.101 1.00 13.41 342 ASN A C 1
ATOM 2540 O O . ASN A 1 362 ? -0.290 -57.237 53.342 1.00 14.55 342 ASN A O 1
ATOM 2545 N N . VAL A 1 363 ? 0.973 -59.022 53.931 1.00 13.26 343 VAL A N 1
ATOM 2546 C CA . VAL A 1 363 ? 1.125 -58.620 55.320 1.00 13.99 343 VAL A CA 1
ATOM 2547 C C . VAL A 1 363 ? 1.756 -57.266 55.527 1.00 13.59 343 VAL A C 1
ATOM 2548 O O . VAL A 1 363 ? 1.542 -56.624 56.570 1.00 13.08 343 VAL A O 1
ATOM 2552 N N . ASN A 1 364 ? 2.578 -56.831 54.578 1.00 12.50 344 ASN A N 1
ATOM 2553 C CA . ASN A 1 364 ? 3.285 -55.575 54.724 1.00 12.33 344 ASN A CA 1
ATOM 2554 C C . ASN A 1 364 ? 2.888 -54.574 53.633 1.00 11.52 344 ASN A C 1
ATOM 2555 O O . ASN A 1 364 ? 3.675 -53.776 53.177 1.00 10.59 344 ASN A O 1
ATOM 2560 N N . GLY A 1 365 ? 1.632 -54.640 53.228 1.00 11.67 345 GLY A N 1
ATOM 2561 C CA . GLY A 1 365 ? 1.176 -53.742 52.183 1.00 12.41 345 GLY A CA 1
ATOM 2562 C C . GLY A 1 365 ? 1.529 -54.286 50.811 1.00 11.49 345 GLY A C 1
ATOM 2563 O O . GLY A 1 365 ? 2.016 -55.429 50.664 1.00 11.67 345 GLY A O 1
ATOM 2564 N N . GLY A 1 366 ? 1.209 -53.493 49.813 1.00 11.73 346 GLY A N 1
ATOM 2565 C CA . GLY A 1 366 ? 1.469 -53.865 48.431 1.00 10.99 346 GLY A CA 1
ATOM 2566 C C . GLY A 1 366 ? 1.267 -52.725 47.520 1.00 11.52 346 GLY A C 1
ATOM 2567 O O . GLY A 1 366 ? 1.372 -51.532 47.911 1.00 12.34 346 GLY A O 1
ATOM 2568 N N . ALA A 1 367 ? 0.969 -53.064 46.269 1.00 12.04 347 ALA A N 1
ATOM 2569 C CA . ALA A 1 367 ? 0.964 -52.115 45.186 1.00 10.96 347 ALA A CA 1
ATOM 2570 C C . ALA A 1 367 ? 0.059 -50.903 45.312 1.00 10.76 347 ALA A C 1
ATOM 2571 O O . ALA A 1 367 ? 0.330 -49.862 44.697 1.00 11.03 347 ALA A O 1
ATOM 2573 N N . ILE A 1 368 ? -1.052 -51.006 46.049 1.00 11.67 348 ILE A N 1
ATOM 2574 C CA . ILE A 1 368 ? -1.875 -49.819 46.293 1.00 11.39 348 ILE A CA 1
ATOM 2575 C C . ILE A 1 368 ? -1.058 -48.740 47.026 1.00 11.13 348 ILE A C 1
ATOM 2576 O O . ILE A 1 368 ? -1.137 -47.583 46.699 1.00 13.01 348 ILE A O 1
ATOM 2581 N N . ALA A 1 369 ? -0.277 -49.141 48.001 1.00 11.05 349 ALA A N 1
ATOM 2582 C CA . ALA A 1 369 ? 0.631 -48.248 48.725 1.00 11.35 349 ALA A CA 1
ATOM 2583 C C . ALA A 1 369 ? 1.907 -47.899 47.936 1.00 12.04 349 ALA A C 1
ATOM 2584 O O . ALA A 1 369 ? 2.177 -46.748 47.726 1.00 11.58 349 ALA A O 1
ATOM 2586 N N . LEU A 1 370 ? 2.687 -48.899 47.516 1.00 10.67 350 LEU A N 1
ATOM 2587 C CA . LEU A 1 370 ? 4.017 -48.619 47.003 1.00 10.03 350 LEU A CA 1
ATOM 2588 C C . LEU A 1 370 ? 4.102 -48.641 45.464 1.00 10.57 350 LEU A C 1
ATOM 2589 O O . LEU A 1 370 ? 5.152 -48.415 44.904 1.00 10.51 350 LEU A O 1
ATOM 2594 N N . GLY A 1 371 ? 2.967 -48.871 44.803 1.00 10.41 351 GLY A N 1
ATOM 2595 C CA . GLY A 1 371 ? 2.895 -48.852 43.355 1.00 9.97 351 GLY A CA 1
ATOM 2596 C C . GLY A 1 371 ? 3.202 -50.169 42.669 1.00 9.99 351 GLY A C 1
ATOM 2597 O O . GLY A 1 371 ? 3.669 -51.144 43.312 1.00 11.79 351 GLY A O 1
ATOM 2598 N N . HIS A 1 372 ? 2.939 -50.193 41.367 1.00 9.25 352 HIS A N 1
ATOM 2599 C CA . HIS A 1 372 ? 3.084 -51.382 40.545 1.00 9.80 352 HIS A CA 1
ATOM 2600 C C . HIS A 1 372 ? 3.889 -51.101 39.265 1.00 8.95 352 HIS A C 1
ATOM 2601 O O . HIS A 1 372 ? 3.319 -50.924 38.187 1.00 8.29 352 HIS A O 1
ATOM 2608 N N . PRO A 1 373 ? 5.211 -50.985 39.380 1.00 8.59 353 PRO A N 1
ATOM 2609 C CA . PRO A 1 373 ? 6.035 -50.980 38.164 1.00 9.19 353 PRO A CA 1
ATOM 2610 C C . PRO A 1 373 ? 5.903 -52.341 37.490 1.00 10.07 353 PRO A C 1
ATOM 2611 O O . PRO A 1 373 ? 6.395 -53.325 38.021 1.00 10.76 353 PRO A O 1
ATOM 2615 N N . LEU A 1 374 ? 5.278 -52.386 36.328 1.00 9.99 354 LEU A N 1
ATOM 2616 C CA . LEU A 1 374 ? 4.788 -53.672 35.777 1.00 10.88 354 LEU A CA 1
ATOM 2617 C C . LEU A 1 374 ? 5.743 -54.834 35.906 1.00 10.08 354 LEU A C 1
ATOM 2618 O O . LEU A 1 374 ? 5.418 -55.824 36.525 1.00 10.35 354 LEU A O 1
ATOM 2623 N N . GLY A 1 375 ? 6.937 -54.704 35.336 1.00 9.84 355 GLY A N 1
ATOM 2624 C CA . GLY A 1 375 ? 7.884 -55.786 35.357 1.00 9.93 355 GLY A CA 1
ATOM 2625 C C . GLY A 1 375 ? 8.602 -55.990 36.664 1.00 9.72 355 GLY A C 1
ATOM 2626 O O . GLY A 1 375 ? 9.124 -57.084 36.909 1.00 10.46 355 GLY A O 1
ATOM 2627 N N . GLY A 1 376 ? 8.625 -54.970 37.497 1.00 9.30 356 GLY A N 1
ATOM 2628 C CA . GLY A 1 376 ? 9.330 -54.990 38.743 1.00 9.28 356 GLY A CA 1
ATOM 2629 C C . GLY A 1 376 ? 8.569 -55.628 39.917 1.00 9.70 356 GLY A C 1
ATOM 2630 O O . GLY A 1 376 ? 9.196 -56.123 40.840 1.00 8.49 356 GLY A O 1
ATOM 2631 N N . SER A 1 377 ? 7.226 -55.644 39.897 1.00 8.34 357 SER A N 1
ATOM 2632 C CA . SER A 1 377 ? 6.521 -56.048 41.093 1.00 8.68 357 SER A CA 1
ATOM 2633 C C . SER A 1 377 ? 6.742 -57.495 41.511 1.00 8.90 357 SER A C 1
ATOM 2634 O O . SER A 1 377 ? 6.871 -57.761 42.700 1.00 8.57 357 SER A O 1
ATOM 2637 N N . GLY A 1 378 ? 6.810 -58.416 40.555 1.00 9.11 358 GLY A N 1
ATOM 2638 C CA . GLY A 1 378 ? 7.095 -59.859 40.873 1.00 9.63 358 GLY A CA 1
ATOM 2639 C C . GLY A 1 378 ? 8.459 -60.041 41.541 1.00 9.77 358 GLY A C 1
ATOM 2640 O O . GLY A 1 378 ? 8.620 -60.878 42.418 1.00 9.30 358 GLY A O 1
ATOM 2641 N N . SER A 1 379 ? 9.423 -59.198 41.165 1.00 9.78 359 SER A N 1
ATOM 2642 C CA . SER A 1 379 ? 10.751 -59.271 41.769 1.00 9.91 359 SER A CA 1
ATOM 2643 C C . SER A 1 379 ? 10.753 -58.740 43.179 1.00 9.65 359 SER A C 1
ATOM 2644 O O . SER A 1 379 ? 11.281 -59.364 44.043 1.00 9.94 359 SER A O 1
ATOM 2647 N N . ARG A 1 380 ? 10.100 -57.605 43.400 1.00 10.21 360 ARG A N 1
ATOM 2648 C CA . ARG A 1 380 ? 9.913 -57.089 44.735 1.00 10.12 360 ARG A CA 1
ATOM 2649 C C . ARG A 1 380 ? 9.140 -58.070 45.652 1.00 10.15 360 ARG A C 1
ATOM 2650 O O . ARG A 1 380 ? 9.592 -58.350 46.771 1.00 8.97 360 ARG A O 1
ATOM 2658 N N . ILE A 1 381 ? 8.006 -58.591 45.178 1.00 9.75 361 ILE A N 1
ATOM 2659 C CA . ILE A 1 381 ? 7.236 -59.551 45.954 1.00 9.73 361 ILE A CA 1
ATOM 2660 C C . ILE A 1 381 ? 8.051 -60.763 46.357 1.00 10.74 361 ILE A C 1
ATOM 2661 O O . ILE A 1 381 ? 7.997 -61.203 47.533 1.00 10.79 361 ILE A O 1
ATOM 2666 N N . THR A 1 382 ? 8.825 -61.321 45.432 1.00 9.83 362 THR A N 1
ATOM 2667 C CA . THR A 1 382 ? 9.620 -62.490 45.741 1.00 9.80 362 THR A CA 1
ATOM 2668 C C . THR A 1 382 ? 10.702 -62.107 46.757 1.00 9.89 362 THR A C 1
ATOM 2669 O O . THR A 1 382 ? 10.931 -62.838 47.730 1.00 9.97 362 THR A O 1
ATOM 2673 N N . ALA A 1 383 ? 11.364 -60.977 46.542 1.00 9.71 363 ALA A N 1
ATOM 2674 C CA . ALA A 1 383 ? 12.420 -60.524 47.477 1.00 9.96 363 ALA A CA 1
ATOM 2675 C C . ALA A 1 383 ? 11.834 -60.275 48.851 1.00 10.41 363 ALA A C 1
ATOM 2676 O O . ALA A 1 383 ? 12.423 -60.667 49.874 1.00 10.67 363 ALA A O 1
ATOM 2678 N N . HIS A 1 384 ? 10.658 -59.695 48.901 1.00 10.31 364 HIS A N 1
ATOM 2679 C CA . HIS A 1 384 ? 10.038 -59.433 50.192 1.00 10.61 364 HIS A CA 1
ATOM 2680 C C . HIS A 1 384 ? 9.748 -60.733 50.890 1.00 10.43 364 HIS A C 1
ATOM 2681 O O . HIS A 1 384 ? 10.011 -60.877 52.077 1.00 10.40 364 HIS A O 1
ATOM 2688 N N . LEU A 1 385 ? 9.179 -61.691 50.167 1.00 10.34 365 LEU A N 1
ATOM 2689 C CA . LEU A 1 385 ? 8.843 -62.970 50.752 1.00 10.07 365 LEU A CA 1
ATOM 2690 C C . LEU A 1 385 ? 10.070 -63.729 51.283 1.00 10.25 365 LEU A C 1
ATOM 2691 O O . LEU A 1 385 ? 10.038 -64.277 52.371 1.00 9.67 365 LEU A O 1
ATOM 2696 N N . VAL A 1 386 ? 11.163 -63.697 50.520 1.00 9.92 366 VAL A N 1
ATOM 2697 C CA . VAL A 1 386 ? 12.389 -64.313 50.960 1.00 10.25 366 VAL A CA 1
ATOM 2698 C C . VAL A 1 386 ? 12.794 -63.761 52.322 1.00 10.87 366 VAL A C 1
ATOM 2699 O O . VAL A 1 386 ? 13.017 -64.527 53.274 1.00 12.26 366 VAL A O 1
ATOM 2703 N N . HIS A 1 387 ? 12.889 -62.448 52.445 1.00 11.48 367 HIS A N 1
ATOM 2704 C CA . HIS A 1 387 ? 13.317 -61.828 53.715 1.00 11.27 367 HIS A CA 1
ATOM 2705 C C . HIS A 1 387 ? 12.291 -61.893 54.819 1.00 11.16 367 HIS A C 1
ATOM 2706 O O . HIS A 1 387 ? 12.641 -62.148 55.985 1.00 10.85 367 HIS A O 1
ATOM 2713 N N . GLU A 1 388 ? 11.017 -61.702 54.484 1.00 10.76 368 GLU A N 1
ATOM 2714 C CA . GLU A 1 388 ? 9.981 -61.717 55.486 1.00 11.14 368 GLU A CA 1
ATOM 2715 C C . GLU A 1 388 ? 9.698 -63.114 56.033 1.00 11.99 368 GLU A C 1
ATOM 2716 O O . GLU A 1 388 ? 9.429 -63.264 57.246 1.00 13.65 368 GLU A O 1
ATOM 2722 N N . LEU A 1 389 ? 9.737 -64.121 55.181 1.00 12.31 369 LEU A N 1
ATOM 2723 C CA . LEU A 1 389 ? 9.590 -65.509 55.619 1.00 13.48 369 LEU A CA 1
ATOM 2724 C C . LEU A 1 389 ? 10.667 -65.875 56.645 1.00 15.48 369 LEU A C 1
ATOM 2725 O O . LEU A 1 389 ? 10.372 -66.431 57.728 1.00 14.79 369 LEU A O 1
ATOM 2730 N N . ARG A 1 390 ? 11.893 -65.480 56.349 1.00 16.91 370 ARG A N 1
ATOM 2731 C CA . ARG A 1 390 ? 12.996 -65.701 57.287 1.00 18.69 370 ARG A CA 1
ATOM 2732 C C . ARG A 1 390 ? 12.827 -64.900 58.579 1.00 18.36 370 ARG A C 1
ATOM 2733 O O . ARG A 1 390 ? 13.024 -65.437 59.670 1.00 16.78 370 ARG A O 1
ATOM 2741 N N . ARG A 1 391 ? 12.476 -63.616 58.472 1.00 16.75 371 ARG A N 1
ATOM 2742 C CA . ARG A 1 391 ? 12.222 -62.822 59.663 1.00 16.90 371 ARG A CA 1
ATOM 2743 C C . ARG A 1 391 ? 11.174 -63.494 60.567 1.00 18.62 371 ARG A C 1
ATOM 2744 O O . ARG A 1 391 ? 11.309 -63.453 61.771 1.00 19.84 371 ARG A O 1
ATOM 2752 N N . ARG A 1 392 ? 10.103 -64.026 59.992 1.00 17.13 372 ARG A N 1
ATOM 2753 C CA . ARG A 1 392 ? 9.006 -64.596 60.769 1.00 17.77 372 ARG A CA 1
ATOM 2754 C C . ARG A 1 392 ? 9.333 -65.993 61.281 1.00 18.51 372 ARG A C 1
ATOM 2755 O O . ARG A 1 392 ? 8.558 -66.539 62.041 1.00 18.30 372 ARG A O 1
ATOM 2763 N N . GLY A 1 393 ? 10.432 -66.576 60.825 1.00 16.32 373 GLY A N 1
ATOM 2764 C CA . GLY A 1 393 ? 10.758 -67.981 61.057 1.00 17.54 373 GLY A CA 1
ATOM 2765 C C . GLY A 1 393 ? 9.820 -68.978 60.407 1.00 17.60 373 GLY A C 1
ATOM 2766 O O . GLY A 1 393 ? 9.612 -70.078 60.934 1.00 18.43 373 GLY A O 1
ATOM 2767 N N . GLY A 1 394 ? 9.185 -68.587 59.303 1.00 15.65 374 GLY A N 1
ATOM 2768 C CA . GLY A 1 394 ? 8.218 -69.435 58.671 1.00 15.13 374 GLY A CA 1
ATOM 2769 C C . GLY A 1 394 ? 8.869 -70.459 57.756 1.00 14.66 374 GLY A C 1
ATOM 2770 O O . GLY A 1 394 ? 10.088 -70.449 57.554 1.00 14.33 374 GLY A O 1
ATOM 2771 N N . LYS A 1 395 ? 8.045 -71.360 57.222 1.00 14.80 375 LYS A N 1
ATOM 2772 C CA . LYS A 1 395 ? 8.526 -72.436 56.361 1.00 15.72 375 LYS A CA 1
ATOM 2773 C C . LYS A 1 395 ? 8.251 -72.231 54.869 1.00 14.34 375 LYS A C 1
ATOM 2774 O O . LYS A 1 395 ? 9.139 -72.419 54.034 1.00 14.39 375 LYS A O 1
ATOM 2780 N N . TYR A 1 396 ? 7.033 -71.857 54.507 1.00 14.53 376 TYR A N 1
ATOM 2781 C CA . TYR A 1 396 ? 6.664 -71.692 53.098 1.00 13.61 376 TYR A CA 1
ATOM 2782 C C . TYR A 1 396 ? 6.010 -70.355 52.825 1.00 13.15 376 TYR A C 1
ATOM 2783 O O . TYR A 1 396 ? 5.330 -69.795 53.685 1.00 13.31 376 TYR A O 1
ATOM 2792 N N . ALA A 1 397 ? 6.211 -69.831 51.620 1.00 12.82 377 ALA A N 1
ATOM 2793 C CA . ALA A 1 397 ? 5.452 -68.676 51.139 1.00 12.67 377 ALA A CA 1
ATOM 2794 C C . ALA A 1 397 ? 5.137 -68.834 49.642 1.00 11.61 377 ALA A C 1
ATOM 2795 O O . ALA A 1 397 ? 5.861 -69.511 48.920 1.00 12.25 377 ALA A O 1
ATOM 2797 N N . VAL A 1 398 ? 4.057 -68.186 49.189 1.00 10.74 378 VAL A N 1
ATOM 2798 C CA . VAL A 1 398 ? 3.765 -68.122 47.798 1.00 10.52 378 VAL A CA 1
ATOM 2799 C C . VAL A 1 398 ? 3.462 -66.686 47.343 1.00 9.94 378 VAL A C 1
ATOM 2800 O O . VAL A 1 398 ? 2.772 -65.952 48.025 1.00 10.58 378 VAL A O 1
ATOM 2804 N N . GLY A 1 399 ? 4.052 -66.291 46.208 1.00 10.03 379 GLY A N 1
ATOM 2805 C CA . GLY A 1 399 ? 3.839 -64.961 45.631 1.00 9.43 379 GLY A CA 1
ATOM 2806 C C . GLY A 1 399 ? 3.162 -65.104 44.299 1.00 9.38 379 GLY A C 1
ATOM 2807 O O . GLY A 1 399 ? 3.391 -66.093 43.633 1.00 10.64 379 GLY A O 1
ATOM 2808 N N . SER A 1 400 ? 2.284 -64.166 43.945 1.00 9.04 380 SER A N 1
ATOM 2809 C CA . SER A 1 400 ? 1.488 -64.273 42.745 1.00 10.01 380 SER A CA 1
ATOM 2810 C C . SER A 1 400 ? 1.089 -62.939 42.213 1.00 9.93 380 SER A C 1
ATOM 2811 O O . SER A 1 400 ? 1.124 -61.943 42.909 1.00 11.97 380 SER A O 1
ATOM 2814 N N . ALA A 1 401 ? 0.761 -62.899 40.933 1.00 10.91 381 ALA A N 1
ATOM 2815 C CA . ALA A 1 401 ? 0.201 -61.757 40.294 1.00 10.22 381 ALA A CA 1
ATOM 2816 C C . ALA A 1 401 ? -0.781 -62.209 39.260 1.00 10.17 381 ALA A C 1
ATOM 2817 O O . ALA A 1 401 ? -0.572 -63.210 38.558 1.00 10.57 381 ALA A O 1
ATOM 2819 N N . CYS A 1 402 ? -1.744 -61.343 39.023 1.00 10.51 382 CYS A N 1
ATOM 2820 C CA . CYS A 1 402 ? -2.565 -61.427 37.845 1.00 11.51 382 CYS A CA 1
ATOM 2821 C C . CYS A 1 402 ? -1.827 -60.792 36.707 1.00 10.93 382 CYS A C 1
ATOM 2822 O O . CYS A 1 402 ? -0.950 -59.951 36.901 1.00 11.34 382 CYS A O 1
ATOM 2825 N N . ILE A 1 403 ? -2.221 -61.147 35.508 1.00 10.59 383 ILE A N 1
ATOM 2826 C CA . ILE A 1 403 ? -1.517 -60.731 34.287 1.00 10.56 383 ILE A CA 1
ATOM 2827 C C . ILE A 1 403 ? -2.541 -60.247 33.241 1.00 11.35 383 ILE A C 1
ATOM 2828 O O . ILE A 1 403 ? -3.442 -60.970 32.852 1.00 11.22 383 ILE A O 1
ATOM 2833 N N . GLY A 1 404 ? -2.398 -59.018 32.804 1.00 10.86 384 GLY A N 1
ATOM 2834 C CA . GLY A 1 404 ? -3.230 -58.473 31.727 1.00 11.60 384 GLY A CA 1
ATOM 2835 C C . GLY A 1 404 ? -3.228 -59.379 30.527 1.00 12.61 384 GLY A C 1
ATOM 2836 O O . GLY A 1 404 ? -2.208 -59.990 30.219 1.00 13.05 384 GLY A O 1
ATOM 2837 N N . GLY A 1 405 ? -4.392 -59.533 29.880 1.00 11.84 385 GLY A N 1
ATOM 2838 C CA . GLY A 1 405 ? -4.525 -60.496 28.837 1.00 11.76 385 GLY A CA 1
ATOM 2839 C C . GLY A 1 405 ? -5.074 -61.811 29.299 1.00 12.13 385 GLY A C 1
ATOM 2840 O O . GLY A 1 405 ? -5.521 -62.581 28.496 1.00 12.77 385 GLY A O 1
ATOM 2841 N N . GLY A 1 406 ? -5.137 -62.029 30.621 1.00 14.51 386 GLY A N 1
ATOM 2842 C CA . GLY A 1 406 ? -5.780 -63.201 31.208 1.00 13.18 386 GLY A CA 1
ATOM 2843 C C . GLY A 1 406 ? -4.818 -64.326 31.544 1.00 12.96 386 GLY A C 1
ATOM 2844 O O . GLY A 1 406 ? -4.839 -65.406 30.937 1.00 13.79 386 GLY A O 1
ATOM 2845 N N . GLN A 1 407 ? -3.927 -64.061 32.477 1.00 12.42 387 GLN A N 1
ATOM 2846 C CA . GLN A 1 407 ? -3.009 -65.084 33.007 1.00 10.97 387 GLN A CA 1
ATOM 2847 C C . GLN A 1 407 ? -2.759 -64.820 34.487 1.00 10.33 387 GLN A C 1
ATOM 2848 O O . GLN A 1 407 ? -3.121 -63.755 35.023 1.00 10.08 387 GLN A O 1
ATOM 2854 N N . GLY A 1 408 ? -2.121 -65.796 35.132 1.00 9.89 388 GLY A N 1
ATOM 2855 C CA . GLY A 1 408 ? -1.663 -65.699 36.499 1.00 9.14 388 GLY A CA 1
ATOM 2856 C C . GLY A 1 408 ? -0.368 -66.494 36.652 1.00 8.96 388 GLY A C 1
ATOM 2857 O O . GLY A 1 408 ? -0.112 -67.438 35.904 1.00 9.49 388 GLY A O 1
ATOM 2858 N N . ILE A 1 409 ? 0.426 -66.089 37.607 1.00 8.62 389 ILE A N 1
ATOM 2859 C CA . ILE A 1 409 ? 1.711 -66.721 37.931 1.00 8.68 389 ILE A CA 1
ATOM 2860 C C . ILE A 1 409 ? 1.852 -66.794 39.434 1.00 8.45 389 ILE A C 1
ATOM 2861 O O . ILE A 1 409 ? 1.415 -65.882 40.144 1.00 9.07 389 ILE A O 1
ATOM 2866 N N . ALA A 1 410 ? 2.420 -67.906 39.908 1.00 8.50 390 ALA A N 1
ATOM 2867 C CA . ALA A 1 410 ? 2.699 -68.083 41.294 1.00 8.81 390 ALA A CA 1
ATOM 2868 C C . ALA A 1 410 ? 4.025 -68.797 41.432 1.00 8.76 390 ALA A C 1
ATOM 2869 O O . ALA A 1 410 ? 4.363 -69.665 40.653 1.00 9.02 390 ALA A O 1
ATOM 2871 N N . VAL A 1 411 ? 4.750 -68.416 42.464 1.00 9.43 391 VAL A N 1
ATOM 2872 C CA . VAL A 1 411 ? 6.040 -69.006 42.819 1.00 9.73 391 VAL A CA 1
ATOM 2873 C C . VAL A 1 411 ? 6.010 -69.317 44.329 1.00 10.21 391 VAL A C 1
ATOM 2874 O O . VAL A 1 411 ? 5.707 -68.434 45.118 1.00 10.80 391 VAL A O 1
ATOM 2878 N N . ILE A 1 412 ? 6.341 -70.550 44.681 1.00 9.83 392 ILE A N 1
ATOM 2879 C CA . ILE A 1 412 ? 6.400 -71.018 46.064 1.00 10.29 392 ILE A CA 1
ATOM 2880 C C . ILE A 1 412 ? 7.851 -71.150 46.512 1.00 10.42 392 ILE A C 1
ATOM 2881 O O . ILE A 1 412 ? 8.673 -71.731 45.817 1.00 10.66 392 ILE A O 1
ATOM 2886 N N . ILE A 1 413 ? 8.171 -70.535 47.653 1.00 10.75 393 ILE A N 1
ATOM 2887 C CA . ILE A 1 413 ? 9.503 -70.670 48.251 1.00 11.68 393 ILE A CA 1
ATOM 2888 C C . ILE A 1 413 ? 9.410 -71.375 49.600 1.00 13.00 393 ILE A C 1
ATOM 2889 O O . ILE A 1 413 ? 8.324 -71.460 50.241 1.00 13.23 393 ILE A O 1
ATOM 2894 N N . GLN A 1 414 ? 10.551 -71.909 50.007 1.00 13.78 394 GLN A N 1
ATOM 2895 C CA . GLN A 1 414 ? 10.678 -72.624 51.289 1.00 14.88 394 GLN A CA 1
ATOM 2896 C C . GLN A 1 414 ? 11.903 -72.058 51.983 1.00 15.92 394 GLN A C 1
ATOM 2897 O O . GLN A 1 414 ? 12.920 -71.836 51.344 1.00 14.37 394 GLN A O 1
ATOM 2903 N N . SER A 1 415 ? 11.803 -71.748 53.262 1.00 18.65 395 SER A N 1
ATOM 2904 C CA . SER A 1 415 ? 12.938 -71.214 53.996 1.00 23.88 395 SER A CA 1
ATOM 2905 C C . SER A 1 415 ? 14.052 -72.259 54.108 1.00 23.69 395 SER A C 1
ATOM 2906 O O . SER A 1 415 ? 13.820 -73.431 53.911 1.00 22.28 395 SER A O 1
ATOM 2909 N N . THR A 1 416 ? 15.294 -71.773 54.229 1.00 26.60 396 THR A N 1
ATOM 2910 C CA . THR A 1 416 ? 16.481 -72.611 54.318 1.00 29.50 396 THR A CA 1
ATOM 2911 C C . THR A 1 416 ? 17.087 -72.409 55.710 1.00 32.76 396 THR A C 1
ATOM 2912 O O . THR A 1 416 ? 16.643 -71.498 56.434 1.00 37.87 396 THR A O 1
ATOM 2916 N N . SER B 1 19 ? 31.661 -83.988 26.623 1.00 64.94 -1 SER B N 1
ATOM 2917 C CA . SER B 1 19 ? 30.807 -82.957 27.296 1.00 62.64 -1 SER B CA 1
ATOM 2918 C C . SER B 1 19 ? 29.423 -82.892 26.634 1.00 56.06 -1 SER B C 1
ATOM 2919 O O . SER B 1 19 ? 28.850 -81.821 26.422 1.00 55.00 -1 SER B O 1
ATOM 2922 N N . HIS B 1 20 ? 28.887 -84.065 26.344 1.00 50.30 0 HIS B N 1
ATOM 2923 C CA . HIS B 1 20 ? 27.658 -84.193 25.594 1.00 49.95 0 HIS B CA 1
ATOM 2924 C C . HIS B 1 20 ? 26.504 -84.033 26.579 1.00 49.28 0 HIS B C 1
ATOM 2925 O O . HIS B 1 20 ? 26.579 -84.472 27.730 1.00 53.84 0 HIS B O 1
ATOM 2932 N N . MET B 1 21 ? 25.457 -83.357 26.136 1.00 40.46 1 MET B N 1
ATOM 2933 C CA . MET B 1 21 ? 24.273 -83.198 26.927 1.00 40.30 1 MET B CA 1
ATOM 2934 C C . MET B 1 21 ? 23.068 -83.294 25.992 1.00 34.54 1 MET B C 1
ATOM 2935 O O . MET B 1 21 ? 22.821 -82.415 25.177 1.00 31.68 1 MET B O 1
ATOM 2940 N N . ALA B 1 22 ? 22.344 -84.391 26.095 1.00 28.40 2 ALA B N 1
ATOM 2941 C CA . ALA B 1 22 ? 21.200 -84.595 25.269 1.00 28.59 2 ALA B CA 1
ATOM 2942 C C . ALA B 1 22 ? 20.015 -83.877 25.911 1.00 24.20 2 ALA B C 1
ATOM 2943 O O . ALA B 1 22 ? 19.999 -83.684 27.103 1.00 22.37 2 ALA B O 1
ATOM 2945 N N . LEU B 1 23 ? 19.034 -83.460 25.107 1.00 21.66 3 LEU B N 1
ATOM 2946 C CA . LEU B 1 23 ? 17.798 -82.927 25.679 1.00 21.67 3 LEU B CA 1
ATOM 2947 C C . LEU B 1 23 ? 17.255 -83.990 26.640 1.00 21.88 3 LEU B C 1
ATOM 2948 O O . LEU B 1 23 ? 17.377 -85.170 26.372 1.00 20.89 3 LEU B O 1
ATOM 2953 N N . LEU B 1 24 ? 16.641 -83.583 27.738 1.00 20.48 4 LEU B N 1
ATOM 2954 C CA . LEU B 1 24 ? 16.109 -84.564 28.700 1.00 21.27 4 LEU B CA 1
ATOM 2955 C C . LEU B 1 24 ? 14.990 -85.415 28.119 1.00 22.25 4 LEU B C 1
ATOM 2956 O O . LEU B 1 24 ? 14.816 -86.536 28.526 1.00 22.65 4 LEU B O 1
ATOM 2961 N N . ARG B 1 25 ? 14.232 -84.878 27.174 1.00 19.51 5 ARG B N 1
ATOM 2962 C CA . ARG B 1 25 ? 13.167 -85.608 26.518 1.00 18.15 5 ARG B CA 1
ATOM 2963 C C . ARG B 1 25 ? 13.351 -85.369 25.050 1.00 18.51 5 ARG B C 1
ATOM 2964 O O . ARG B 1 25 ? 13.896 -84.351 24.653 1.00 15.63 5 ARG B O 1
ATOM 2972 N N . GLY B 1 26 ? 12.867 -86.286 24.226 1.00 17.87 6 GLY B N 1
ATOM 2973 C CA . GLY B 1 26 ? 12.828 -86.067 22.796 1.00 16.94 6 GLY B CA 1
ATOM 2974 C C . GLY B 1 26 ? 11.863 -84.929 22.463 1.00 15.22 6 GLY B C 1
ATOM 2975 O O . GLY B 1 26 ? 10.758 -84.856 23.011 1.00 17.96 6 GLY B O 1
ATOM 2976 N N . VAL B 1 27 ? 12.289 -84.011 21.618 1.00 12.14 7 VAL B N 1
ATOM 2977 C CA . VAL B 1 27 ? 11.447 -82.912 21.180 1.00 12.15 7 VAL B CA 1
ATOM 2978 C C . VAL B 1 27 ? 11.409 -82.881 19.671 1.00 12.78 7 VAL B C 1
ATOM 2979 O O . VAL B 1 27 ? 12.459 -82.824 19.029 1.00 14.23 7 VAL B O 1
ATOM 2983 N N . PHE B 1 28 ? 10.209 -82.882 19.106 1.00 13.12 8 PHE B N 1
ATOM 2984 C CA . PHE B 1 28 ? 10.026 -82.984 17.693 1.00 13.40 8 PHE B CA 1
ATOM 2985 C C . PHE B 1 28 ? 9.282 -81.802 17.130 1.00 13.65 8 PHE B C 1
ATOM 2986 O O . PHE B 1 28 ? 8.321 -81.292 17.726 1.00 13.28 8 PHE B O 1
ATOM 2994 N N . VAL B 1 29 ? 9.719 -81.392 15.958 1.00 12.78 9 VAL B N 1
ATOM 2995 C CA . VAL B 1 29 ? 9.036 -80.412 15.184 1.00 12.66 9 VAL B CA 1
ATOM 2996 C C . VAL B 1 29 ? 7.937 -81.124 14.418 1.00 13.01 9 VAL B C 1
ATOM 2997 O O . VAL B 1 29 ? 8.251 -82.007 13.609 1.00 13.08 9 VAL B O 1
ATOM 3001 N N . VAL B 1 30 ? 6.702 -80.691 14.617 1.00 12.70 10 VAL B N 1
ATOM 3002 C CA . VAL B 1 30 ? 5.560 -81.244 13.967 1.00 13.48 10 VAL B CA 1
ATOM 3003 C C . VAL B 1 30 ? 4.935 -80.261 12.994 1.00 13.61 10 VAL B C 1
ATOM 3004 O O . VAL B 1 30 ? 4.067 -80.654 12.226 1.00 14.05 10 VAL B O 1
ATOM 3008 N N . ALA B 1 31 ? 5.365 -78.982 13.004 1.00 13.37 11 ALA B N 1
ATOM 3009 C CA . ALA B 1 31 ? 4.980 -78.049 11.977 1.00 13.42 11 ALA B CA 1
ATOM 3010 C C . ALA B 1 31 ? 5.985 -76.914 11.954 1.00 13.20 11 ALA B C 1
ATOM 3011 O O . ALA B 1 31 ? 6.522 -76.586 13.004 1.00 11.45 11 ALA B O 1
ATOM 3013 N N . ALA B 1 32 ? 6.228 -76.358 10.780 1.00 11.73 12 ALA B N 1
ATOM 3014 C CA . ALA B 1 32 ? 7.135 -75.228 10.624 1.00 11.97 12 ALA B CA 1
ATOM 3015 C C . ALA B 1 32 ? 6.784 -74.377 9.406 1.00 11.80 12 ALA B C 1
ATOM 3016 O O . ALA B 1 32 ? 6.809 -74.849 8.269 1.00 11.48 12 ALA B O 1
ATOM 3018 N N . LYS B 1 33 ? 6.356 -73.146 9.661 1.00 10.73 13 LYS B N 1
ATOM 3019 C CA . LYS B 1 33 ? 5.835 -72.279 8.626 1.00 11.25 13 LYS B CA 1
ATOM 3020 C C . LYS B 1 33 ? 6.337 -70.875 8.846 1.00 11.22 13 LYS B C 1
ATOM 3021 O O . LYS B 1 33 ? 6.611 -70.492 9.990 1.00 11.23 13 LYS B O 1
ATOM 3027 N N . ARG B 1 34 ? 6.408 -70.108 7.776 1.00 10.77 14 ARG B N 1
ATOM 3028 C CA . ARG B 1 34 ? 6.798 -68.736 7.859 1.00 11.32 14 ARG B CA 1
ATOM 3029 C C . ARG B 1 34 ? 6.121 -67.936 6.761 1.00 11.25 14 ARG B C 1
ATOM 3030 O O . ARG B 1 34 ? 5.875 -68.452 5.668 1.00 12.61 14 ARG B O 1
ATOM 3038 N N . THR B 1 35 ? 5.876 -66.666 7.041 1.00 11.17 15 THR B N 1
ATOM 3039 C CA . THR B 1 35 ? 5.235 -65.784 6.135 1.00 11.02 15 THR B CA 1
ATOM 3040 C C . THR B 1 35 ? 6.219 -65.398 5.057 1.00 11.77 15 THR B C 1
ATOM 3041 O O . THR B 1 35 ? 7.450 -65.412 5.255 1.00 11.39 15 THR B O 1
ATOM 3045 N N . PRO B 1 36 ? 5.698 -65.019 3.899 1.00 12.67 16 PRO B N 1
ATOM 3046 C CA . PRO B 1 36 ? 6.569 -64.243 3.042 1.00 13.29 16 PRO B CA 1
ATOM 3047 C C . PRO B 1 36 ? 7.066 -63.014 3.808 1.00 12.45 16 PRO B C 1
ATOM 3048 O O . PRO B 1 36 ? 6.360 -62.498 4.715 1.00 12.59 16 PRO B O 1
ATOM 3052 N N . PHE B 1 37 ? 8.251 -62.550 3.483 1.00 11.10 17 PHE B N 1
ATOM 3053 C CA . PHE B 1 37 ? 8.805 -61.380 4.139 1.00 11.59 17 PHE B CA 1
ATOM 3054 C C . PHE B 1 37 ? 8.549 -60.130 3.281 1.00 13.06 17 PHE B C 1
ATOM 3055 O O . PHE B 1 37 ? 8.862 -60.108 2.073 1.00 13.55 17 PHE B O 1
ATOM 3063 N N . GLY B 1 38 ? 8.001 -59.095 3.912 1.00 13.79 18 GLY B N 1
ATOM 3064 C CA . GLY B 1 38 ? 7.663 -57.826 3.243 1.00 14.61 18 GLY B CA 1
ATOM 3065 C C . GLY B 1 38 ? 8.769 -56.816 3.390 1.00 14.47 18 GLY B C 1
ATOM 3066 O O . GLY B 1 38 ? 9.482 -56.831 4.368 1.00 14.48 18 GLY B O 1
ATOM 3067 N N . ALA B 1 39 ? 8.915 -55.944 2.390 1.00 13.45 19 ALA B N 1
ATOM 3068 C CA . ALA B 1 39 ? 9.869 -54.862 2.448 1.00 13.73 19 ALA B CA 1
ATOM 3069 C C . ALA B 1 39 ? 9.399 -53.794 3.401 1.00 14.18 19 ALA B C 1
ATOM 3070 O O . ALA B 1 39 ? 8.203 -53.721 3.739 1.00 13.07 19 ALA B O 1
ATOM 3072 N N . TYR B 1 40 ? 10.344 -52.961 3.833 1.00 14.86 20 TYR B N 1
ATOM 3073 C CA . TYR B 1 40 ? 10.067 -51.822 4.681 1.00 15.36 20 TYR B CA 1
ATOM 3074 C C . TYR B 1 40 ? 9.125 -50.913 3.920 1.00 16.51 20 TYR B C 1
ATOM 3075 O O . TYR B 1 40 ? 9.473 -50.443 2.839 1.00 14.95 20 TYR B O 1
ATOM 3084 N N . GLY B 1 41 ? 7.958 -50.666 4.488 1.00 15.50 21 GLY B N 1
ATOM 3085 C CA . GLY B 1 41 ? 6.950 -49.868 3.829 1.00 16.61 21 GLY B CA 1
ATOM 3086 C C . GLY B 1 41 ? 6.289 -50.569 2.680 1.00 16.55 21 GLY B C 1
ATOM 3087 O O . GLY B 1 41 ? 5.602 -49.934 1.879 1.00 14.28 21 GLY B O 1
ATOM 3088 N N . GLY B 1 42 ? 6.414 -51.890 2.633 1.00 15.51 22 GLY B N 1
ATOM 3089 C CA . GLY B 1 42 ? 5.953 -52.677 1.495 1.00 16.46 22 GLY B CA 1
ATOM 3090 C C . GLY B 1 42 ? 4.622 -53.333 1.745 1.00 15.44 22 GLY B C 1
ATOM 3091 O O . GLY B 1 42 ? 3.770 -52.794 2.461 1.00 14.71 22 GLY B O 1
ATOM 3092 N N . LEU B 1 43 ? 4.468 -54.542 1.229 1.00 15.58 23 LEU B N 1
ATOM 3093 C CA . LEU B 1 43 ? 3.133 -55.184 1.146 1.00 15.77 23 LEU B CA 1
ATOM 3094 C C . LEU B 1 43 ? 2.532 -55.593 2.482 1.00 14.31 23 LEU B C 1
ATOM 3095 O O . LEU B 1 43 ? 1.310 -55.793 2.590 1.00 11.93 23 LEU B O 1
ATOM 3100 N N . LEU B 1 44 ? 3.371 -55.733 3.513 1.00 13.20 24 LEU B N 1
ATOM 3101 C CA . LEU B 1 44 ? 2.837 -56.162 4.809 1.00 13.37 24 LEU B CA 1
ATOM 3102 C C . LEU B 1 44 ? 2.818 -55.048 5.823 1.00 12.72 24 LEU B C 1
ATOM 3103 O O . LEU B 1 44 ? 2.580 -55.319 6.993 1.00 12.65 24 LEU B O 1
ATOM 3108 N N . LYS B 1 45 ? 3.038 -53.803 5.399 1.00 13.37 25 LYS B N 1
ATOM 3109 C CA . LYS B 1 45 ? 3.264 -52.723 6.366 1.00 13.75 25 LYS B CA 1
ATOM 3110 C C . LYS B 1 45 ? 2.069 -52.497 7.290 1.00 14.29 25 LYS B C 1
ATOM 3111 O O . LYS B 1 45 ? 2.243 -51.980 8.354 1.00 14.24 25 LYS B O 1
ATOM 3117 N N . ASP B 1 46 ? 0.842 -52.829 6.857 1.00 15.00 26 ASP B N 1
ATOM 3118 C CA . ASP B 1 46 ? -0.292 -52.572 7.676 1.00 15.47 26 ASP B CA 1
ATOM 3119 C C . ASP B 1 46 ? -0.629 -53.715 8.575 1.00 15.98 26 ASP B C 1
ATOM 3120 O O . ASP B 1 46 ? -1.629 -53.632 9.302 1.00 15.46 26 ASP B O 1
ATOM 3125 N N . PHE B 1 47 ? 0.160 -54.799 8.541 1.00 14.54 27 PHE B N 1
ATOM 3126 C CA . PHE B 1 47 ? -0.048 -55.865 9.487 1.00 14.53 27 PHE B CA 1
ATOM 3127 C C . PHE B 1 47 ? 0.849 -55.678 10.701 1.00 13.57 27 PHE B C 1
ATOM 3128 O O . PHE B 1 47 ? 2.043 -55.466 10.551 1.00 13.81 27 PHE B O 1
ATOM 3136 N N . THR B 1 48 ? 0.278 -55.776 11.907 1.00 12.39 28 THR B N 1
ATOM 3137 C CA . THR B 1 48 ? 1.055 -55.741 13.117 1.00 12.37 28 THR B CA 1
ATOM 3138 C C . THR B 1 48 ? 1.894 -57.029 13.272 1.00 11.94 28 THR B C 1
ATOM 3139 O O . THR B 1 48 ? 1.647 -58.054 12.585 1.00 12.20 28 THR B O 1
ATOM 3143 N N . ALA B 1 49 ? 2.913 -56.956 14.111 1.00 11.25 29 ALA B N 1
ATOM 3144 C CA . ALA B 1 49 ? 3.716 -58.151 14.451 1.00 10.76 29 ALA B CA 1
ATOM 3145 C C . ALA B 1 49 ? 2.824 -59.248 15.004 1.00 10.42 29 ALA B C 1
ATOM 3146 O O . ALA B 1 49 ? 3.031 -60.428 14.740 1.00 11.79 29 ALA B O 1
ATOM 3148 N N . THR B 1 50 ? 1.810 -58.863 15.758 1.00 10.69 30 THR B N 1
ATOM 3149 C CA . THR B 1 50 ? 0.798 -59.774 16.219 1.00 10.84 30 THR B CA 1
ATOM 3150 C C . THR B 1 50 ? 0.071 -60.450 15.069 1.00 10.52 30 THR B C 1
ATOM 3151 O O . THR B 1 50 ? -0.081 -61.675 15.071 1.00 10.68 30 THR B O 1
ATOM 3155 N N . ASP B 1 51 ? -0.428 -59.670 14.110 1.00 11.84 31 ASP B N 1
ATOM 3156 C CA . ASP B 1 51 ? -1.101 -60.219 12.909 1.00 12.05 31 ASP B CA 1
ATOM 3157 C C . ASP B 1 51 ? -0.178 -61.220 12.170 1.00 12.67 31 ASP B C 1
ATOM 3158 O O . ASP B 1 51 ? -0.573 -62.326 11.803 1.00 12.34 31 ASP B O 1
ATOM 3163 N N . LEU B 1 52 ? 1.055 -60.826 11.927 1.00 12.68 32 LEU B N 1
ATOM 3164 C CA . LEU B 1 52 ? 1.962 -61.686 11.161 1.00 12.19 32 LEU B CA 1
ATOM 3165 C C . LEU B 1 52 ? 2.185 -62.999 11.903 1.00 12.71 32 LEU B C 1
ATOM 3166 O O . LEU B 1 52 ? 2.185 -64.080 11.290 1.00 11.67 32 LEU B O 1
ATOM 3171 N N . SER B 1 53 ? 2.415 -62.920 13.210 1.00 13.21 33 SER B N 1
ATOM 3172 C CA . SER B 1 53 ? 2.577 -64.122 14.039 1.00 13.63 33 SER B CA 1
ATOM 3173 C C . SER B 1 53 ? 1.342 -65.015 13.973 1.00 13.44 33 SER B C 1
ATOM 3174 O O . SER B 1 53 ? 1.444 -66.256 13.845 1.00 12.46 33 SER B O 1
ATOM 3177 N N . GLU B 1 54 ? 0.167 -64.391 14.044 1.00 13.57 34 GLU B N 1
ATOM 3178 C CA . GLU B 1 54 ? -1.100 -65.122 13.897 1.00 12.64 34 GLU B CA 1
ATOM 3179 C C . GLU B 1 54 ? -1.125 -65.909 12.565 1.00 13.45 34 GLU B C 1
ATOM 3180 O O . GLU B 1 54 ? -1.541 -67.089 12.543 1.00 13.23 34 GLU B O 1
ATOM 3186 N N . PHE B 1 55 ? -0.746 -65.258 11.482 1.00 13.70 35 PHE B N 1
ATOM 3187 C CA . PHE B 1 55 ? -0.831 -65.895 10.157 1.00 14.90 35 PHE B CA 1
ATOM 3188 C C . PHE B 1 55 ? 0.090 -67.109 10.114 1.00 14.47 35 PHE B C 1
ATOM 3189 O O . PHE B 1 55 ? -0.302 -68.156 9.662 1.00 13.33 35 PHE B O 1
ATOM 3197 N N . ALA B 1 56 ? 1.309 -66.982 10.647 1.00 12.90 36 ALA B N 1
ATOM 3198 C CA . ALA B 1 56 ? 2.223 -68.108 10.682 1.00 12.08 36 ALA B CA 1
ATOM 3199 C C . ALA B 1 56 ? 1.743 -69.209 11.586 1.00 12.21 36 ALA B C 1
ATOM 3200 O O . ALA B 1 56 ? 1.844 -70.414 11.230 1.00 13.52 36 ALA B O 1
ATOM 3202 N N . ALA B 1 57 ? 1.209 -68.850 12.756 1.00 11.74 37 ALA B N 1
ATOM 3203 C CA . ALA B 1 57 ? 0.721 -69.828 13.718 1.00 12.28 37 ALA B CA 1
ATOM 3204 C C . ALA B 1 57 ? -0.481 -70.643 13.199 1.00 12.30 37 ALA B C 1
ATOM 3205 O O . ALA B 1 57 ? -0.519 -71.852 13.327 1.00 11.95 37 ALA B O 1
ATOM 3207 N N . LYS B 1 58 ? -1.405 -69.952 12.568 1.00 14.86 38 LYS B N 1
ATOM 3208 C CA . LYS B 1 58 ? -2.560 -70.608 11.903 1.00 17.49 38 LYS B CA 1
ATOM 3209 C C . LYS B 1 58 ? -2.128 -71.589 10.817 1.00 16.12 38 LYS B C 1
ATOM 3210 O O . LYS B 1 58 ? -2.602 -72.732 10.754 1.00 15.24 38 LYS B O 1
ATOM 3216 N N . ALA B 1 59 ? -1.202 -71.152 9.976 1.00 15.14 39 ALA B N 1
ATOM 3217 C CA . ALA B 1 59 ? -0.658 -72.020 8.947 1.00 14.80 39 ALA B CA 1
ATOM 3218 C C . ALA B 1 59 ? 0.036 -73.214 9.560 1.00 14.68 39 ALA B C 1
ATOM 3219 O O . ALA B 1 59 ? -0.069 -74.314 9.031 1.00 13.53 39 ALA B O 1
ATOM 3221 N N . ALA B 1 60 ? 0.798 -73.016 10.630 1.00 14.21 40 ALA B N 1
ATOM 3222 C CA . ALA B 1 60 ? 1.495 -74.140 11.250 1.00 14.24 40 ALA B CA 1
ATOM 3223 C C . ALA B 1 60 ? 0.531 -75.148 11.872 1.00 14.70 40 ALA B C 1
ATOM 3224 O O . ALA B 1 60 ? 0.720 -76.362 11.706 1.00 13.50 40 ALA B O 1
ATOM 3226 N N . LEU B 1 61 ? -0.490 -74.662 12.598 1.00 15.48 41 LEU B N 1
ATOM 3227 C CA . LEU B 1 61 ? -1.468 -75.537 13.207 1.00 15.55 41 LEU B CA 1
ATOM 3228 C C . LEU B 1 61 ? -2.106 -76.412 12.122 1.00 16.42 41 LEU B C 1
ATOM 3229 O O . LEU B 1 61 ? -2.227 -77.630 12.274 1.00 14.97 41 LEU B O 1
ATOM 3234 N N . SER B 1 62 ? -2.476 -75.776 11.023 1.00 18.40 42 SER B N 1
ATOM 3235 C CA . SER B 1 62 ? -3.096 -76.528 9.929 1.00 22.32 42 SER B CA 1
ATOM 3236 C C . SER B 1 62 ? -2.132 -77.542 9.283 1.00 21.57 42 SER B C 1
ATOM 3237 O O . SER B 1 62 ? -2.481 -78.722 9.092 1.00 17.91 42 SER B O 1
ATOM 3240 N N . ALA B 1 63 ? -0.913 -77.117 9.001 1.00 19.79 43 ALA B N 1
ATOM 3241 C CA . ALA B 1 63 ? 0.058 -77.995 8.334 1.00 18.86 43 ALA B CA 1
ATOM 3242 C C . ALA B 1 63 ? 0.446 -79.178 9.192 1.00 19.52 43 ALA B C 1
ATOM 3243 O O . ALA B 1 63 ? 0.627 -80.254 8.649 1.00 18.75 43 ALA B O 1
ATOM 3245 N N . GLY B 1 64 ? 0.559 -79.008 10.510 1.00 15.08 44 GLY B N 1
ATOM 3246 C CA . GLY B 1 64 ? 0.884 -80.103 11.379 1.00 15.78 44 GLY B CA 1
ATOM 3247 C C . GLY B 1 64 ? -0.273 -80.899 11.899 1.00 14.82 44 GLY B C 1
ATOM 3248 O O . GLY B 1 64 ? -0.088 -81.802 12.725 1.00 12.92 44 GLY B O 1
ATOM 3249 N N . LYS B 1 65 ? -1.464 -80.495 11.473 1.00 16.85 45 LYS B N 1
ATOM 3250 C CA . LYS B 1 65 ? -2.713 -81.103 11.926 1.00 17.60 45 LYS B CA 1
ATOM 3251 C C . LYS B 1 65 ? -2.799 -81.140 13.441 1.00 17.86 45 LYS B C 1
ATOM 3252 O O . LYS B 1 65 ? -3.152 -82.140 14.025 1.00 16.67 45 LYS B O 1
ATOM 3258 N N . VAL B 1 66 ? -2.435 -80.025 14.041 1.00 17.51 46 VAL B N 1
ATOM 3259 C CA . VAL B 1 66 ? -2.362 -79.880 15.461 1.00 16.94 46 VAL B CA 1
ATOM 3260 C C . VAL B 1 66 ? -3.602 -79.112 15.886 1.00 18.37 46 VAL B C 1
ATOM 3261 O O . VAL B 1 66 ? -3.819 -77.967 15.488 1.00 17.38 46 VAL B O 1
ATOM 3265 N N . SER B 1 67 ? -4.459 -79.774 16.625 1.00 19.52 47 SER B N 1
ATOM 3266 C CA . SER B 1 67 ? -5.646 -79.097 17.107 1.00 24.02 47 SER B CA 1
ATOM 3267 C C . SER B 1 67 ? -5.164 -78.024 18.128 1.00 22.07 47 SER B C 1
ATOM 3268 O O . SER B 1 67 ? -4.307 -78.318 18.931 1.00 20.12 47 SER B O 1
ATOM 3271 N N . PRO B 1 68 ? -5.698 -76.810 18.042 1.00 21.46 48 PRO B N 1
ATOM 3272 C CA . PRO B 1 68 ? -5.243 -75.734 18.949 1.00 22.73 48 PRO B CA 1
ATOM 3273 C C . PRO B 1 68 ? -5.468 -76.114 20.429 1.00 22.33 48 PRO B C 1
ATOM 3274 O O . PRO B 1 68 ? -4.704 -75.673 21.285 1.00 21.02 48 PRO B O 1
ATOM 3278 N N . GLU B 1 69 ? -6.423 -76.995 20.684 1.00 20.50 49 GLU B N 1
ATOM 3279 C CA . GLU B 1 69 ? -6.683 -77.492 22.017 1.00 21.06 49 GLU B CA 1
ATOM 3280 C C . GLU B 1 69 ? -5.527 -78.275 22.598 1.00 18.93 49 GLU B C 1
ATOM 3281 O O . GLU B 1 69 ? -5.435 -78.360 23.795 1.00 17.15 49 GLU B O 1
ATOM 3287 N N . THR B 1 70 ? -4.626 -78.803 21.775 1.00 17.57 50 THR B N 1
ATOM 3288 C CA . THR B 1 70 ? -3.497 -79.576 22.271 1.00 16.88 50 THR B CA 1
ATOM 3289 C C . THR B 1 70 ? -2.278 -78.721 22.626 1.00 14.69 50 THR B C 1
ATOM 3290 O O . THR B 1 70 ? -1.308 -79.231 23.216 1.00 16.01 50 THR B O 1
ATOM 3294 N N . VAL B 1 71 ? -2.305 -77.445 22.306 1.00 13.58 51 VAL B N 1
ATOM 3295 C CA . VAL B 1 71 ? -1.185 -76.592 22.601 1.00 13.76 51 VAL B CA 1
ATOM 3296 C C . VAL B 1 71 ? -1.214 -76.131 24.090 1.00 13.39 51 VAL B C 1
ATOM 3297 O O . VAL B 1 71 ? -2.144 -75.451 24.516 1.00 13.92 51 VAL B O 1
ATOM 3301 N N . ASP B 1 72 ? -0.149 -76.488 24.801 1.00 13.75 52 ASP B N 1
ATOM 3302 C CA . ASP B 1 72 ? 0.016 -76.259 26.215 1.00 14.33 52 ASP B CA 1
ATOM 3303 C C . ASP B 1 72 ? 0.717 -74.957 26.550 1.00 12.30 52 ASP B C 1
ATOM 3304 O O . ASP B 1 72 ? 0.613 -74.519 27.671 1.00 10.75 52 ASP B O 1
ATOM 3309 N N . SER B 1 73 ? 1.465 -74.383 25.604 1.00 12.20 53 SER B N 1
ATOM 3310 C CA . SER B 1 73 ? 2.170 -73.136 25.844 1.00 11.30 53 SER B CA 1
ATOM 3311 C C . SER B 1 73 ? 2.388 -72.417 24.550 1.00 10.68 53 SER B C 1
ATOM 3312 O O . SER B 1 73 ? 2.605 -73.073 23.517 1.00 10.69 53 SER B O 1
ATOM 3315 N N . VAL B 1 74 ? 2.293 -71.081 24.584 1.00 9.88 54 VAL B N 1
ATOM 3316 C CA . VAL B 1 74 ? 2.601 -70.222 23.460 1.00 10.46 54 VAL B CA 1
ATOM 3317 C C . VAL B 1 74 ? 3.784 -69.327 23.831 1.00 10.22 54 VAL B C 1
ATOM 3318 O O . VAL B 1 74 ? 3.757 -68.661 24.888 1.00 10.29 54 VAL B O 1
ATOM 3322 N N . ILE B 1 75 ? 4.806 -69.311 22.992 1.00 9.43 55 ILE B N 1
ATOM 3323 C CA . ILE B 1 75 ? 5.994 -68.487 23.238 1.00 9.53 55 ILE B CA 1
ATOM 3324 C C . ILE B 1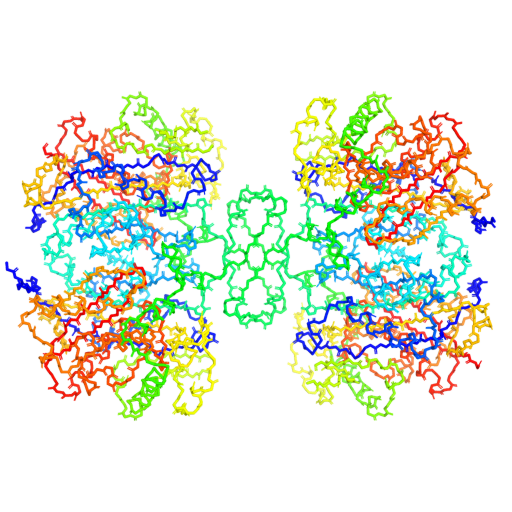 75 ? 6.335 -67.803 21.920 1.00 9.33 55 ILE B C 1
ATOM 3325 O O . ILE B 1 75 ? 6.556 -68.470 20.909 1.00 10.06 55 ILE B O 1
ATOM 3330 N N . MET B 1 76 ? 6.398 -66.488 21.936 1.00 9.88 56 MET B N 1
ATOM 3331 C CA . MET B 1 76 ? 6.703 -65.710 20.748 1.00 9.90 56 MET B CA 1
ATOM 3332 C C . MET B 1 76 ? 7.908 -64.822 20.968 1.00 9.98 56 MET B C 1
ATOM 3333 O O . MET B 1 76 ? 7.977 -64.078 21.948 1.00 10.31 56 MET B O 1
ATOM 3338 N N . GLY B 1 77 ? 8.830 -64.858 20.003 1.00 9.50 57 GLY B N 1
ATOM 3339 C CA . GLY B 1 77 ? 9.901 -63.913 19.935 1.00 9.36 57 GLY B CA 1
ATOM 3340 C C . GLY B 1 77 ? 9.430 -62.657 19.198 1.00 9.78 57 GLY B C 1
ATOM 3341 O O . GLY B 1 77 ? 8.844 -62.730 18.095 1.00 9.76 57 GLY B O 1
ATOM 3342 N N . ASN B 1 78 ? 9.759 -61.500 19.752 1.00 9.24 58 ASN B N 1
ATOM 3343 C CA . ASN B 1 78 ? 9.474 -60.191 19.123 1.00 10.87 58 ASN B CA 1
ATOM 3344 C C . ASN B 1 78 ? 10.411 -59.167 19.761 1.00 11.43 58 ASN B C 1
ATOM 3345 O O . ASN B 1 78 ? 10.599 -59.202 20.982 1.00 12.52 58 ASN B O 1
ATOM 3350 N N . VAL B 1 79 ? 11.082 -58.346 18.956 1.00 11.17 59 VAL B N 1
ATOM 3351 C CA . VAL B 1 79 ? 12.136 -57.498 19.458 1.00 10.90 59 VAL B CA 1
ATOM 3352 C C . VAL B 1 79 ? 11.700 -56.083 19.780 1.00 12.56 59 VAL B C 1
ATOM 3353 O O . VAL B 1 79 ? 11.816 -55.657 20.916 1.00 12.26 59 VAL B O 1
ATOM 3357 N N . LEU B 1 80 ? 11.192 -55.355 18.794 1.00 14.37 60 LEU B N 1
ATOM 3358 C CA . LEU B 1 80 ? 10.864 -53.933 18.945 1.00 15.94 60 LEU B CA 1
ATOM 3359 C C . LEU B 1 80 ? 9.358 -53.789 18.950 1.00 17.31 60 LEU B C 1
ATOM 3360 O O . LEU B 1 80 ? 8.675 -54.120 17.971 1.00 16.20 60 LEU B O 1
ATOM 3365 N N . GLN B 1 81 ? 8.806 -53.399 20.097 1.00 14.82 61 GLN B N 1
ATOM 3366 C CA . GLN B 1 81 ? 7.360 -53.268 20.252 1.00 14.27 61 GLN B CA 1
ATOM 3367 C C . GLN B 1 81 ? 6.865 -52.226 19.249 1.00 14.05 61 GLN B C 1
ATOM 3368 O O . GLN B 1 81 ? 7.361 -51.108 19.212 1.00 12.97 61 GLN B O 1
ATOM 3374 N N . SER B 1 82 ? 5.960 -52.625 18.356 1.00 12.20 62 SER B N 1
ATOM 3375 C CA . SER B 1 82 ? 5.642 -51.755 17.215 1.00 12.07 62 SER B CA 1
ATOM 3376 C C . SER B 1 82 ? 4.138 -51.625 16.942 1.00 11.68 62 SER B C 1
ATOM 3377 O O . SER B 1 82 ? 3.736 -51.271 15.843 1.00 12.49 62 SER B O 1
ATOM 3380 N N . SER B 1 83 ? 3.312 -51.926 17.932 1.00 11.59 63 SER B N 1
ATOM 3381 C CA . SER B 1 83 ? 1.890 -51.652 17.805 1.00 12.21 63 SER B CA 1
ATOM 3382 C C . SER B 1 83 ? 1.314 -51.342 19.161 1.00 12.97 63 SER B C 1
ATOM 3383 O O . SER B 1 83 ? 1.933 -51.650 20.192 1.00 13.25 63 SER B O 1
ATOM 3386 N N . SER B 1 84 ? 0.113 -50.772 19.201 1.00 12.53 64 SER B N 1
ATOM 3387 C CA . SER B 1 84 ? -0.467 -50.349 20.478 1.00 13.54 64 SER B CA 1
ATOM 3388 C C . SER B 1 84 ? -0.790 -51.540 21.398 1.00 12.83 64 SER B C 1
ATOM 3389 O O . SER B 1 84 ? -0.852 -51.389 22.582 1.00 13.08 64 SER B O 1
ATOM 3392 N N . ASP B 1 85 ? -0.947 -52.729 20.819 1.00 13.61 65 ASP B N 1
ATOM 3393 C CA . ASP B 1 85 ? -1.193 -53.970 21.541 1.00 12.50 65 ASP B CA 1
ATOM 3394 C C . ASP B 1 85 ? 0.062 -54.848 21.745 1.00 11.85 65 ASP B C 1
ATOM 3395 O O . ASP B 1 85 ? -0.032 -55.997 22.150 1.00 10.50 65 ASP B O 1
ATOM 3400 N N . ALA B 1 86 ? 1.240 -54.313 21.428 1.00 12.32 66 ALA B N 1
ATOM 3401 C CA . ALA B 1 86 ? 2.429 -55.153 21.377 1.00 11.30 66 ALA B CA 1
ATOM 3402 C C . ALA B 1 86 ? 2.719 -55.931 22.678 1.00 11.05 66 ALA B C 1
ATOM 3403 O O . ALA B 1 86 ? 3.158 -57.068 22.600 1.00 9.74 66 ALA B O 1
ATOM 3405 N N . ILE B 1 87 ? 2.455 -55.372 23.850 1.00 10.93 67 ILE B N 1
ATOM 3406 C CA . ILE B 1 87 ? 2.881 -56.062 25.070 1.00 11.45 67 ILE B CA 1
ATOM 3407 C C . ILE B 1 87 ? 2.083 -57.348 25.299 1.00 12.44 67 ILE B C 1
ATOM 3408 O O . ILE B 1 87 ? 2.517 -58.182 26.063 1.00 11.86 67 ILE B O 1
ATOM 3413 N N . TYR B 1 88 ? 0.920 -57.475 24.622 1.00 12.34 68 TYR B N 1
ATOM 3414 C CA . TYR B 1 88 ? 0.052 -58.639 24.699 1.00 11.41 68 TYR B CA 1
ATOM 3415 C C . TYR B 1 88 ? 0.325 -59.673 23.604 1.00 11.61 68 TYR B C 1
ATOM 3416 O O . TYR B 1 88 ? -0.361 -60.680 23.542 1.00 11.64 68 TYR B O 1
ATOM 3425 N N . LEU B 1 89 ? 1.327 -59.449 22.754 1.00 11.57 69 LEU B N 1
ATOM 3426 C CA . LEU B 1 89 ? 1.485 -60.199 21.529 1.00 11.57 69 LEU B CA 1
ATOM 3427 C C . LEU B 1 89 ? 1.244 -61.698 21.598 1.00 11.61 69 LEU B C 1
ATOM 3428 O O . LEU B 1 89 ? 0.367 -62.222 20.901 1.00 12.46 69 LEU B O 1
ATOM 3433 N N . ALA B 1 90 ? 1.999 -62.415 22.412 1.00 10.99 70 ALA B N 1
ATOM 3434 C CA . ALA B 1 90 ? 1.886 -63.883 22.435 1.00 10.44 70 ALA B CA 1
ATOM 3435 C C . ALA B 1 90 ? 0.510 -64.316 22.837 1.00 11.32 70 ALA B C 1
ATOM 3436 O O . ALA B 1 90 ? -0.028 -65.278 22.309 1.00 11.21 70 ALA B O 1
ATOM 3438 N N . ARG B 1 91 ? -0.059 -63.637 23.831 1.00 11.92 71 ARG B N 1
ATOM 3439 C CA . ARG B 1 91 ? -1.384 -63.980 24.311 1.00 11.73 71 ARG B CA 1
ATOM 3440 C C . ARG B 1 91 ? -2.465 -63.751 23.243 1.00 11.24 71 ARG B C 1
ATOM 3441 O O . ARG B 1 91 ? -3.358 -64.606 23.050 1.00 11.68 71 ARG B O 1
ATOM 3449 N N . HIS B 1 92 ? -2.385 -62.632 22.557 1.00 11.41 72 HIS B N 1
ATOM 3450 C CA . HIS B 1 92 ? -3.330 -62.362 21.498 1.00 12.24 72 HIS B CA 1
ATOM 3451 C C . HIS B 1 92 ? -3.215 -63.352 20.363 1.00 12.99 72 HIS B C 1
ATOM 3452 O O . HIS B 1 92 ? -4.234 -63.796 19.820 1.00 12.45 72 HIS B O 1
ATOM 3459 N N . VAL B 1 93 ? -1.993 -63.751 20.010 1.00 12.26 73 VAL B N 1
ATOM 3460 C CA . VAL B 1 93 ? -1.831 -64.777 18.990 1.00 12.26 73 VAL B CA 1
ATOM 3461 C C . VAL B 1 93 ? -2.473 -66.093 19.419 1.00 12.26 73 VAL B C 1
ATOM 3462 O O . VAL B 1 93 ? -3.256 -66.705 18.666 1.00 12.52 73 VAL B O 1
ATOM 3466 N N . GLY B 1 94 ? -2.180 -66.547 20.632 1.00 12.54 74 GLY B N 1
ATOM 3467 C CA . GLY B 1 94 ? -2.755 -67.782 21.147 1.00 12.82 74 GLY B CA 1
ATOM 3468 C C . GLY B 1 94 ? -4.302 -67.753 21.080 1.00 15.27 74 GLY B C 1
ATOM 3469 O O . GLY B 1 94 ? -4.941 -68.697 20.588 1.00 14.89 74 GLY B O 1
ATOM 3470 N N . LEU B 1 95 ? -4.898 -66.718 21.643 1.00 14.41 75 LEU B N 1
ATOM 3471 C CA . LEU B 1 95 ? -6.353 -66.609 21.649 1.00 14.41 75 LEU B CA 1
ATOM 3472 C C . LEU B 1 95 ? -6.940 -66.513 20.236 1.00 13.87 75 LEU B C 1
ATOM 3473 O O . LEU B 1 95 ? -7.933 -67.168 19.940 1.00 14.37 75 LEU B O 1
ATOM 3478 N N . ARG B 1 96 ? -6.297 -65.766 19.348 1.00 14.41 76 ARG B N 1
ATOM 3479 C CA . ARG B 1 96 ? -6.762 -65.614 17.979 1.00 15.33 76 ARG B CA 1
ATOM 3480 C C . ARG B 1 96 ? -6.781 -66.910 17.179 1.00 16.78 76 ARG B C 1
ATOM 3481 O O . ARG B 1 96 ? -7.653 -67.095 16.325 1.00 16.80 76 ARG B O 1
ATOM 3489 N N . VAL B 1 97 ? -5.843 -67.811 17.429 1.00 14.87 77 VAL B N 1
ATOM 3490 C CA . VAL B 1 97 ? -5.823 -69.087 16.657 1.00 13.87 77 VAL B CA 1
ATOM 3491 C C . VAL B 1 97 ? -6.563 -70.208 17.336 1.00 14.06 77 VAL B C 1
ATOM 3492 O O . VAL B 1 97 ? -6.451 -71.357 16.916 1.00 15.07 77 VAL B O 1
ATOM 3496 N N . GLY B 1 98 ? -7.300 -69.907 18.395 1.00 15.40 78 GLY B N 1
ATOM 3497 C CA . GLY B 1 98 ? -8.211 -70.867 19.018 1.00 16.39 78 GLY B CA 1
ATOM 3498 C C . GLY B 1 98 ? -7.572 -71.727 20.089 1.00 17.69 78 GLY B C 1
ATOM 3499 O O . GLY B 1 98 ? -8.167 -72.691 20.548 1.00 16.07 78 GLY B O 1
ATOM 3500 N N . ILE B 1 99 ? -6.358 -71.365 20.559 1.00 15.79 79 ILE B N 1
ATOM 3501 C CA . ILE B 1 99 ? -5.759 -72.122 21.637 1.00 14.08 79 ILE B CA 1
ATOM 3502 C C . ILE B 1 99 ? -6.523 -71.740 22.919 1.00 14.82 79 ILE B C 1
ATOM 3503 O O . ILE B 1 99 ? -6.894 -70.592 23.075 1.00 15.23 79 ILE B O 1
ATOM 3508 N N . PRO B 1 100 ? -6.799 -72.704 23.819 1.00 15.57 80 PRO B N 1
ATOM 3509 C CA . PRO B 1 100 ? -7.653 -72.410 24.946 1.00 16.22 80 PRO B CA 1
ATOM 3510 C C . PRO B 1 100 ? -7.117 -71.271 25.787 1.00 16.97 80 PRO B C 1
ATOM 3511 O O . PRO B 1 100 ? -5.897 -71.071 25.897 1.00 15.87 80 PRO B O 1
ATOM 3515 N N . LYS B 1 101 ? -8.048 -70.557 26.411 1.00 16.57 81 LYS B N 1
ATOM 3516 C CA . LYS B 1 101 ? -7.695 -69.492 27.300 1.00 16.80 81 LYS B CA 1
ATOM 3517 C C . LYS B 1 101 ? -6.821 -69.936 28.457 1.00 15.85 81 LYS B C 1
ATOM 3518 O O . LYS B 1 101 ? -6.118 -69.116 29.015 1.00 15.37 81 LYS B O 1
ATOM 3524 N N . GLU B 1 102 ? -6.862 -71.213 28.836 1.00 15.22 82 GLU B N 1
ATOM 3525 C CA . GLU B 1 102 ? -6.052 -71.721 29.946 1.00 16.14 82 GLU B CA 1
ATOM 3526 C C . GLU B 1 102 ? -4.543 -71.817 29.605 1.00 14.78 82 GLU B C 1
ATOM 3527 O O . GLU B 1 102 ? -3.703 -71.891 30.489 1.00 14.21 82 GLU B O 1
ATOM 3533 N N . THR B 1 103 ? -4.231 -71.863 28.315 1.00 13.59 83 THR B N 1
ATOM 3534 C CA . THR B 1 103 ? -2.868 -72.009 27.864 1.00 14.10 83 THR B CA 1
ATOM 3535 C C . THR B 1 103 ? -2.124 -70.672 28.059 1.00 12.76 83 THR B C 1
ATOM 3536 O O . THR B 1 103 ? -2.547 -69.651 27.560 1.00 13.27 83 THR B O 1
ATOM 3540 N N . PRO B 1 104 ? -1.012 -70.704 28.776 1.00 12.57 84 PRO B N 1
ATOM 3541 C CA . PRO B 1 104 ? -0.261 -69.443 28.905 1.00 12.58 84 PRO B CA 1
ATOM 3542 C C . PRO B 1 104 ? 0.496 -68.992 27.671 1.00 11.23 84 PRO B C 1
ATOM 3543 O O . PRO B 1 104 ? 0.641 -69.762 26.708 1.00 10.55 84 PRO B O 1
ATOM 3547 N N . ALA B 1 105 ? 0.950 -67.739 27.702 1.00 9.82 85 ALA B N 1
ATOM 3548 C CA . ALA B 1 105 ? 1.558 -67.087 26.587 1.00 9.11 85 ALA B CA 1
ATOM 3549 C C . ALA B 1 105 ? 2.635 -66.089 27.010 1.00 9.03 85 ALA B C 1
ATOM 3550 O O . ALA B 1 105 ? 2.382 -65.193 27.848 1.00 9.58 85 ALA B O 1
ATOM 3552 N N . LEU B 1 106 ? 3.818 -66.249 26.423 1.00 8.98 86 LEU B N 1
ATOM 3553 C CA . LEU B 1 106 ? 5.015 -65.520 26.802 1.00 9.29 86 LEU B CA 1
ATOM 3554 C C . LEU B 1 106 ? 5.622 -64.859 25.602 1.00 9.71 86 LEU B C 1
ATOM 3555 O O . LEU B 1 106 ? 5.722 -65.478 24.547 1.00 10.19 86 LEU B O 1
ATOM 3560 N N . THR B 1 107 ? 6.016 -63.610 25.742 1.00 9.67 87 THR B N 1
ATOM 3561 C CA 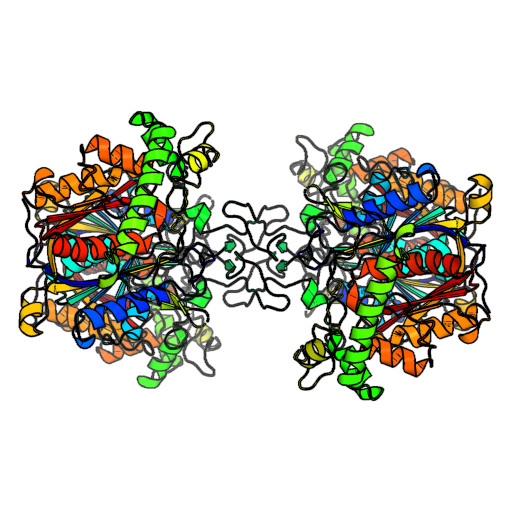. THR B 1 107 ? 6.770 -62.932 24.692 1.00 9.98 87 THR B CA 1
ATOM 3562 C C . THR B 1 107 ? 8.203 -62.802 25.190 1.00 9.39 87 THR B C 1
ATOM 3563 O O . THR B 1 107 ? 8.431 -62.454 26.340 1.00 9.33 87 THR B O 1
ATOM 3567 N N . ILE B 1 108 ? 9.172 -63.136 24.336 1.00 9.39 88 ILE B N 1
ATOM 3568 C CA . ILE B 1 108 ? 10.603 -63.062 24.703 1.00 9.27 88 ILE B CA 1
ATOM 3569 C C . ILE B 1 108 ? 11.366 -62.193 23.694 1.00 9.76 88 ILE B C 1
ATOM 3570 O O . ILE B 1 108 ? 10.909 -62.006 22.535 1.00 9.87 88 ILE B O 1
ATOM 3575 N N . ASN B 1 109 ? 12.521 -61.668 24.123 1.00 9.57 89 ASN B N 1
ATOM 3576 C CA . ASN B 1 109 ? 13.327 -60.831 23.324 1.00 9.56 89 ASN B CA 1
ATOM 3577 C C . ASN B 1 109 ? 14.809 -61.132 23.574 1.00 9.68 89 ASN B C 1
ATOM 3578 O O . ASN B 1 109 ? 15.329 -60.806 24.639 1.00 8.44 89 ASN B O 1
ATOM 3583 N N . ARG B 1 110 ? 15.400 -61.882 22.638 1.00 9.27 90 ARG B N 1
ATOM 3584 C CA . ARG B 1 110 ? 16.812 -62.000 22.563 1.00 9.93 90 ARG B CA 1
ATOM 3585 C C . ARG B 1 110 ? 17.253 -61.428 21.226 1.00 10.29 90 ARG B C 1
ATOM 3586 O O . ARG B 1 110 ? 18.029 -62.029 20.511 1.00 10.62 90 ARG B O 1
ATOM 3594 N N . LEU B 1 111 ? 16.709 -60.259 20.948 1.00 11.48 91 LEU B N 1
ATOM 3595 C CA . LEU B 1 111 ? 16.989 -59.464 19.734 1.00 11.91 91 LEU B CA 1
ATOM 3596 C C . LEU B 1 111 ? 16.941 -60.361 18.516 1.00 11.00 91 LEU B C 1
ATOM 3597 O O . LEU B 1 111 ? 15.987 -61.146 18.396 1.00 9.49 91 LEU B O 1
ATOM 3609 N N . GLY B 1 113 ? 18.145 -63.042 17.777 1.00 10.76 93 GLY B N 1
ATOM 3610 C CA . GLY B 1 113 ? 18.037 -64.444 18.038 1.00 10.88 93 GLY B CA 1
ATOM 3611 C C . GLY B 1 113 ? 16.647 -64.908 18.476 1.00 10.36 93 GLY B C 1
ATOM 3612 O O . GLY B 1 113 ? 16.457 -66.093 18.696 1.00 10.64 93 GLY B O 1
ATOM 3613 N N . SER B 1 114 ? 15.677 -63.989 18.558 1.00 10.27 94 SER B N 1
ATOM 3614 C CA . SER B 1 114 ? 14.379 -64.251 19.222 1.00 9.39 94 SER B CA 1
ATOM 3615 C C . SER B 1 114 ? 13.586 -65.410 18.627 1.00 9.58 94 SER B C 1
ATOM 3616 O O . SER B 1 114 ? 13.006 -66.198 19.353 1.00 8.67 94 SER B O 1
ATOM 3619 N N . GLY B 1 115 ? 13.614 -65.567 17.315 1.00 9.79 95 GLY B N 1
ATOM 3620 C CA . GLY B 1 115 ? 12.830 -66.620 16.628 1.00 9.40 95 GLY B CA 1
ATOM 3621 C C . GLY B 1 115 ? 13.427 -68.005 16.881 1.00 10.15 95 GLY B C 1
ATOM 3622 O O . GLY B 1 115 ? 12.712 -68.976 16.904 1.00 10.35 95 GLY B O 1
ATOM 3623 N N . PHE B 1 116 ? 14.729 -68.086 17.144 1.00 9.97 96 PHE B N 1
ATOM 3624 C CA . PHE B 1 116 ? 15.326 -69.306 17.676 1.00 9.49 96 PHE B CA 1
ATOM 3625 C C . PHE B 1 116 ? 15.026 -69.515 19.167 1.00 9.44 96 PHE B C 1
ATOM 3626 O O . PHE B 1 116 ? 14.798 -70.654 19.631 1.00 7.77 96 PHE B O 1
ATOM 3634 N N . GLN B 1 117 ? 15.113 -68.431 19.936 1.00 9.23 97 GLN B N 1
ATOM 3635 C CA . GLN B 1 117 ? 14.982 -68.511 21.386 1.00 9.53 97 GLN B CA 1
ATOM 3636 C C . GLN B 1 117 ? 13.628 -68.999 21.803 1.00 9.66 97 GLN B C 1
ATOM 3637 O O . GLN B 1 117 ? 13.538 -69.712 22.760 1.00 9.80 97 GLN B O 1
ATOM 3643 N N . SER B 1 118 ? 12.544 -68.600 21.103 1.00 9.74 98 SER B N 1
ATOM 3644 C CA . SER B 1 118 ? 11.224 -69.118 21.488 1.00 9.33 98 SER B CA 1
ATOM 3645 C C . SER B 1 118 ? 11.190 -70.653 21.444 1.00 9.68 98 SER B C 1
ATOM 3646 O O . SER B 1 118 ? 10.563 -71.282 22.281 1.00 8.35 98 SER B O 1
ATOM 3649 N N . ILE B 1 119 ? 11.925 -71.230 20.493 1.00 9.49 99 ILE B N 1
ATOM 3650 C CA . ILE B 1 119 ? 12.031 -72.676 20.382 1.00 9.37 99 ILE B CA 1
ATOM 3651 C C . ILE B 1 119 ? 12.825 -73.240 21.547 1.00 9.30 99 ILE B C 1
ATOM 3652 O O . ILE B 1 119 ? 12.457 -74.268 22.125 1.00 9.39 99 ILE B O 1
ATOM 3657 N N . VAL B 1 120 ? 13.945 -72.593 21.882 1.00 9.23 100 VAL B N 1
ATOM 3658 C CA . VAL B 1 120 ? 14.721 -72.967 23.041 1.00 9.29 100 VAL B CA 1
ATOM 3659 C C . VAL B 1 120 ? 13.878 -72.958 24.342 1.00 9.88 100 VAL B C 1
ATOM 3660 O O . VAL B 1 120 ? 13.877 -73.959 25.088 1.00 9.10 100 VAL B O 1
ATOM 3664 N N . ASN B 1 121 ? 13.115 -71.890 24.561 1.00 9.46 101 ASN B N 1
ATOM 3665 C CA . ASN B 1 121 ? 12.207 -71.861 25.724 1.00 10.14 101 ASN B CA 1
ATOM 3666 C C . ASN B 1 121 ? 11.179 -72.971 25.705 1.00 9.62 101 ASN B C 1
ATOM 3667 O O . ASN B 1 121 ? 10.938 -73.606 26.751 1.00 9.83 101 ASN B O 1
ATOM 3672 N N . GLY B 1 122 ? 10.621 -73.254 24.538 1.00 9.38 102 GLY B N 1
ATOM 3673 C CA . GLY B 1 122 ? 9.670 -74.333 24.366 1.00 9.80 102 GLY B CA 1
ATOM 3674 C C . GLY B 1 122 ? 10.276 -75.699 24.702 1.00 10.49 102 GLY B C 1
ATOM 3675 O O . GLY B 1 122 ? 9.656 -76.526 25.383 1.00 10.41 102 GLY B O 1
ATOM 3676 N N . CYS B 1 123 ? 11.487 -75.916 24.245 1.00 11.15 103 CYS B N 1
ATOM 3677 C CA . CYS B 1 123 ? 12.224 -77.156 24.550 1.00 11.55 103 CYS B CA 1
ATOM 3678 C C . CYS B 1 123 ? 12.424 -77.334 26.026 1.00 10.80 103 CYS B C 1
ATOM 3679 O O . CYS B 1 123 ? 12.265 -78.431 26.566 1.00 10.73 103 CYS B O 1
ATOM 3682 N N . GLN B 1 124 ? 12.806 -76.240 26.689 1.00 10.64 104 GLN B N 1
ATOM 3683 C CA . GLN B 1 124 ? 13.006 -76.263 28.137 1.00 10.76 104 GLN B CA 1
ATOM 3684 C C . GLN B 1 124 ? 11.721 -76.640 28.863 1.00 10.44 104 GLN B C 1
ATOM 3685 O O . GLN B 1 124 ? 11.732 -77.510 29.727 1.00 9.58 104 GLN B O 1
ATOM 3691 N N . GLU B 1 125 ? 10.610 -75.996 28.499 1.00 10.33 105 GLU B N 1
ATOM 3692 C CA . GLU B 1 125 ? 9.329 -76.290 29.146 1.00 11.15 105 GLU B CA 1
ATOM 3693 C C . GLU B 1 125 ? 8.949 -77.753 28.949 1.00 11.32 105 GLU B C 1
ATOM 3694 O O . GLU B 1 125 ? 8.485 -78.399 29.872 1.00 10.85 105 GLU B O 1
ATOM 3700 N N . ILE B 1 126 ? 9.155 -78.280 27.732 1.00 10.78 106 ILE B N 1
ATOM 3701 C CA . ILE B 1 126 ? 8.866 -79.691 27.499 1.00 11.33 106 ILE B CA 1
ATOM 3702 C C . ILE B 1 126 ? 9.786 -80.583 28.353 1.00 11.57 106 ILE B C 1
ATOM 3703 O O . ILE B 1 126 ? 9.343 -81.562 28.934 1.00 12.05 106 ILE B O 1
ATOM 3708 N N . CYS B 1 127 ? 11.070 -80.225 28.426 1.00 12.09 107 CYS B N 1
ATOM 3709 C CA . CYS B 1 127 ? 12.046 -81.048 29.076 1.00 12.57 107 CYS B CA 1
ATOM 3710 C C . CYS B 1 127 ? 11.911 -81.086 30.581 1.00 14.07 107 CYS B C 1
ATOM 3711 O O . CYS B 1 127 ? 12.276 -82.070 31.185 1.00 13.42 107 CYS B O 1
ATOM 3714 N N . VAL B 1 128 ? 11.337 -80.044 31.190 1.00 14.21 108 VAL B N 1
ATOM 3715 C CA . VAL B 1 128 ? 10.987 -80.115 32.599 1.00 14.40 108 VAL B CA 1
ATOM 3716 C C . VAL B 1 128 ? 9.513 -80.539 32.810 1.00 16.29 108 VAL B C 1
ATOM 3717 O O . VAL B 1 128 ? 8.996 -80.434 33.913 1.00 16.05 108 VAL B O 1
ATOM 3721 N N . LYS B 1 129 ? 8.855 -81.057 31.765 1.00 17.68 109 LYS B N 1
ATOM 3722 C CA . LYS B 1 129 ? 7.509 -81.624 31.854 1.00 19.76 109 LYS B CA 1
ATOM 3723 C C . LYS B 1 129 ? 6.438 -80.630 32.217 1.00 18.87 109 LYS B C 1
ATOM 3724 O O . LYS B 1 129 ? 5.447 -81.000 32.814 1.00 22.19 109 LYS B O 1
ATOM 3730 N N . GLU B 1 130 ? 6.624 -79.376 31.844 1.00 16.76 110 GLU B N 1
ATOM 3731 C CA . GLU B 1 130 ? 5.640 -78.350 32.096 1.00 16.79 110 GLU B CA 1
ATOM 3732 C C . GLU B 1 130 ? 4.766 -78.124 30.883 1.00 15.88 110 GLU B C 1
ATOM 3733 O O . GLU B 1 130 ? 3.783 -77.467 30.971 1.00 16.96 110 GLU B O 1
ATOM 3739 N N . ALA B 1 131 ? 5.164 -78.707 29.750 1.00 16.56 111 ALA B N 1
ATOM 3740 C CA . ALA B 1 131 ? 4.419 -78.625 28.507 1.00 16.46 111 ALA B CA 1
ATOM 3741 C C . ALA B 1 131 ? 4.659 -79.908 27.711 1.00 16.02 111 ALA B C 1
ATOM 3742 O O . ALA B 1 131 ? 5.662 -80.556 27.905 1.00 15.69 111 ALA B O 1
ATOM 3744 N N . GLU B 1 132 ? 3.721 -80.262 26.834 1.00 16.01 112 GLU B N 1
ATOM 3745 C CA . GLU B 1 132 ? 3.911 -81.362 25.880 1.00 15.48 112 GLU B CA 1
ATOM 3746 C C . GLU B 1 132 ? 3.937 -80.883 24.435 1.00 14.48 112 GLU B C 1
ATOM 3747 O O . GLU B 1 132 ? 4.608 -81.470 23.606 1.00 14.28 112 GLU B O 1
ATOM 3753 N N . VAL B 1 133 ? 3.204 -79.807 24.150 1.00 12.70 113 VAL B N 1
ATOM 3754 C CA . VAL B 1 133 ? 3.129 -79.230 22.847 1.00 12.78 113 VAL B CA 1
ATOM 3755 C C . VAL B 1 133 ? 3.224 -77.708 22.987 1.00 12.25 113 VAL B C 1
ATOM 3756 O O . VAL B 1 133 ? 2.473 -77.065 23.721 1.00 11.79 113 VAL B O 1
ATOM 3760 N N . VAL B 1 134 ? 4.169 -77.109 22.269 1.00 11.99 114 VAL B N 1
ATOM 3761 C CA . VAL B 1 134 ? 4.422 -75.655 22.404 1.00 11.35 114 VAL B CA 1
ATOM 3762 C C . VAL B 1 134 ? 4.422 -75.029 21.053 1.00 11.52 114 VAL B C 1
ATOM 3763 O O . VAL B 1 134 ? 5.077 -75.534 20.110 1.00 12.02 114 VAL B O 1
ATOM 3767 N N . LEU B 1 135 ? 3.674 -73.940 20.917 1.00 10.90 115 LEU B N 1
ATOM 3768 C CA . LEU B 1 135 ? 3.725 -73.099 19.767 1.00 11.84 115 LEU B CA 1
ATOM 3769 C C . LEU B 1 135 ? 4.839 -72.071 19.961 1.00 12.22 115 LEU B C 1
ATOM 3770 O O . LEU B 1 135 ? 4.711 -71.213 20.838 1.00 12.22 115 LEU B O 1
ATOM 3775 N N . CYS B 1 136 ? 5.896 -72.161 19.139 1.00 10.79 116 CYS B N 1
ATOM 3776 C CA . CYS B 1 136 ? 7.112 -71.299 19.269 1.00 11.70 116 CYS B CA 1
ATOM 3777 C C . CYS B 1 136 ? 7.302 -70.461 18.017 1.00 11.80 116 CYS B C 1
ATOM 3778 O O . CYS B 1 136 ? 7.744 -70.959 16.988 1.00 12.81 116 CYS B O 1
ATOM 3781 N N . GLY B 1 137 ? 7.005 -69.168 18.108 1.00 12.36 117 GLY B N 1
ATOM 3782 C CA . GLY B 1 137 ? 7.026 -68.306 16.949 1.00 11.65 117 GLY B CA 1
ATOM 3783 C C . GLY B 1 137 ? 8.040 -67.195 17.103 1.00 11.99 117 GLY B C 1
ATOM 3784 O O . GLY B 1 137 ? 8.627 -67.008 18.173 1.00 12.25 117 GLY B O 1
ATOM 3785 N N . GLY B 1 138 ? 8.179 -66.446 16.022 1.00 12.13 118 GLY B N 1
ATOM 3786 C CA . GLY B 1 138 ? 8.971 -65.210 15.998 1.00 11.18 118 GLY B CA 1
ATOM 3787 C C . GLY B 1 138 ? 8.347 -64.284 15.012 1.00 10.66 118 GLY B C 1
ATOM 3788 O O . GLY B 1 138 ? 7.861 -64.732 13.959 1.00 10.26 118 GLY B O 1
ATOM 3789 N N . THR B 1 139 ? 8.400 -62.982 15.301 1.00 10.34 119 THR B N 1
ATOM 3790 C CA . THR B 1 139 ? 7.749 -62.037 14.449 1.00 10.24 119 THR B CA 1
ATOM 3791 C C . THR B 1 139 ? 8.345 -60.672 14.594 1.00 9.49 119 THR B C 1
ATOM 3792 O O . THR B 1 139 ? 8.884 -60.340 15.643 1.00 9.43 119 THR B O 1
ATOM 3796 N N . GLU B 1 140 ? 8.247 -59.870 13.559 1.00 9.44 120 GLU B N 1
ATOM 3797 C CA . GLU B 1 140 ? 8.653 -58.456 13.627 1.00 9.95 120 GLU B CA 1
ATOM 3798 C C . GLU B 1 140 ? 7.934 -57.680 12.545 1.00 11.18 120 GLU B C 1
ATOM 3799 O O . GLU B 1 140 ? 7.839 -58.148 11.391 1.00 11.24 120 GLU B O 1
ATOM 3805 N N . SER B 1 141 ? 7.400 -56.519 12.927 1.00 11.42 121 SER B N 1
ATOM 3806 C CA . SER B 1 141 ? 7.019 -55.519 11.950 1.00 11.31 121 SER B CA 1
ATOM 3807 C C . SER B 1 141 ? 7.904 -54.322 12.118 1.00 11.46 121 SER B C 1
ATOM 3808 O O . SER B 1 141 ? 7.736 -53.543 13.051 1.00 11.53 121 SER B O 1
ATOM 3811 N N . MET B 1 142 ? 8.880 -54.169 11.221 1.00 11.52 122 MET B N 1
ATOM 3812 C CA . MET B 1 142 ? 9.779 -53.049 11.296 1.00 12.64 122 MET B CA 1
ATOM 3813 C C . MET B 1 142 ? 9.161 -51.824 10.622 1.00 12.74 122 MET B C 1
ATOM 3814 O O . MET B 1 142 ? 9.480 -50.708 11.007 1.00 13.06 122 MET B O 1
ATOM 3819 N N . SER B 1 143 ? 8.292 -52.059 9.636 1.00 12.49 123 SER B N 1
ATOM 3820 C CA . SER B 1 143 ? 7.535 -50.966 9.010 1.00 12.99 123 SER B CA 1
ATOM 3821 C C . SER B 1 143 ? 6.728 -50.155 10.026 1.00 13.47 123 SER B C 1
ATOM 3822 O O . SER B 1 143 ? 6.568 -48.966 9.849 1.00 13.92 123 SER B O 1
ATOM 3825 N N . GLN B 1 144 ? 6.189 -50.828 11.040 1.00 12.70 124 GLN B N 1
ATOM 3826 C CA . GLN B 1 144 ? 5.424 -50.208 12.095 1.00 13.26 124 GLN B CA 1
ATOM 3827 C C . GLN B 1 144 ? 6.179 -49.656 13.265 1.00 12.40 124 GLN B C 1
ATOM 3828 O O . GLN B 1 144 ? 5.554 -49.113 14.200 1.00 12.63 124 GLN B O 1
ATOM 3834 N N . ALA B 1 145 ? 7.507 -49.788 13.302 1.00 11.89 125 ALA B N 1
ATOM 3835 C CA . ALA B 1 145 ? 8.257 -49.231 14.415 1.00 12.33 125 ALA B CA 1
ATOM 3836 C C . ALA B 1 145 ? 7.836 -47.737 14.549 1.00 12.92 125 ALA B C 1
ATOM 3837 O O . ALA B 1 145 ? 7.895 -46.988 13.583 1.00 11.54 125 ALA B O 1
ATOM 3839 N N . PRO B 1 146 ? 7.401 -47.323 15.742 1.00 13.60 126 PRO B N 1
ATOM 3840 C CA . PRO B 1 146 ? 6.954 -45.937 15.915 1.00 14.35 126 PRO B CA 1
ATOM 3841 C C . PRO B 1 146 ? 8.066 -44.920 15.980 1.00 13.49 126 PRO B C 1
ATOM 3842 O O . PRO B 1 146 ? 9.239 -45.267 16.186 1.00 14.53 126 PRO B O 1
ATOM 3846 N N . TYR B 1 147 ? 7.692 -43.647 15.835 1.00 13.32 127 TYR B N 1
ATOM 3847 C CA . TYR B 1 147 ? 8.516 -42.607 16.355 1.00 13.93 127 TYR B CA 1
ATOM 3848 C C . TYR B 1 147 ? 8.114 -42.418 17.820 1.00 14.40 127 TYR B C 1
ATOM 3849 O O . TYR B 1 147 ? 6.937 -42.452 18.166 1.00 13.68 127 TYR B O 1
ATOM 3858 N N . CYS B 1 148 ? 9.108 -42.173 18.670 1.00 13.93 128 CYS B N 1
ATOM 3859 C CA . CYS B 1 148 ? 8.862 -41.959 20.067 1.00 13.85 128 CYS B CA 1
ATOM 3860 C C . CYS B 1 148 ? 9.183 -40.513 20.485 1.00 12.96 128 CYS B C 1
ATOM 3861 O O . CYS B 1 148 ? 10.258 -39.999 20.178 1.00 13.34 128 CYS B O 1
ATOM 3864 N N . VAL B 1 149 ? 8.259 -39.919 21.233 1.00 13.10 129 VAL B N 1
ATOM 3865 C CA . VAL B 1 149 ? 8.502 -38.631 21.879 1.00 13.24 129 VAL B CA 1
ATOM 3866 C C . VAL B 1 149 ? 8.716 -38.909 23.359 1.00 13.74 129 VAL B C 1
ATOM 3867 O O . VAL B 1 149 ? 7.799 -39.364 24.079 1.00 13.19 129 VAL B O 1
ATOM 3871 N N . ARG B 1 150 ? 9.943 -38.647 23.793 1.00 14.53 130 ARG B N 1
ATOM 3872 C CA . ARG B 1 150 ? 10.381 -38.881 25.148 1.00 15.39 130 ARG B CA 1
ATOM 3873 C C . ARG B 1 150 ? 10.511 -37.555 25.933 1.00 15.93 130 ARG B C 1
ATOM 3874 O O . ARG B 1 150 ? 10.611 -36.476 25.363 1.00 16.85 130 ARG B O 1
ATOM 3882 N N . ASN B 1 151 ? 10.452 -37.679 27.241 1.00 16.85 131 ASN B N 1
ATOM 3883 C CA A ASN B 1 151 ? 10.692 -36.578 28.158 0.70 18.07 131 ASN B CA 1
ATOM 3884 C CA B ASN B 1 151 ? 10.690 -36.595 28.208 0.30 16.72 131 ASN B CA 1
ATOM 3885 C C . ASN B 1 151 ? 9.705 -35.450 28.102 1.00 17.88 131 ASN B C 1
ATOM 3886 O O . ASN B 1 151 ? 10.068 -34.352 28.463 1.00 16.03 131 ASN B O 1
ATOM 3895 N N . VAL B 1 152 ? 8.475 -35.680 27.616 1.00 16.25 132 VAL B N 1
ATOM 3896 C CA . VAL B 1 152 ? 7.466 -34.620 27.621 1.00 17.01 132 VAL B CA 1
ATOM 3897 C C . VAL B 1 152 ? 6.315 -34.838 28.601 1.00 16.99 132 VAL B C 1
ATOM 3898 O O . VAL B 1 152 ? 5.440 -33.995 28.664 1.00 19.24 132 VAL B O 1
ATOM 3902 N N . ARG B 1 153 ? 6.301 -35.915 29.378 1.00 14.81 133 ARG B N 1
ATOM 3903 C CA . ARG B 1 153 ? 5.207 -36.124 30.338 1.00 14.53 133 ARG B CA 1
ATOM 3904 C C . ARG B 1 153 ? 5.150 -35.110 31.451 1.00 14.43 133 ARG B C 1
ATOM 3905 O O . ARG B 1 153 ? 4.073 -34.770 31.910 1.00 14.77 133 ARG B O 1
ATOM 3913 N N . PHE B 1 154 ? 6.304 -34.603 31.867 1.00 13.94 134 PHE B N 1
ATOM 3914 C CA . PHE B 1 154 ? 6.404 -33.820 33.097 1.00 15.26 134 PHE B CA 1
ATOM 3915 C C . PHE B 1 154 ? 7.005 -32.435 32.893 1.00 16.26 134 PHE B C 1
ATOM 3916 O O . PHE B 1 154 ? 7.659 -31.913 33.783 1.00 18.33 134 PHE B O 1
ATOM 3924 N N . GLY B 1 155 ? 6.762 -31.848 31.738 1.00 17.98 135 GLY B N 1
ATOM 3925 C CA . GLY B 1 155 ? 7.217 -30.477 31.449 1.00 19.17 135 GLY B CA 1
ATOM 3926 C C . GLY B 1 155 ? 8.434 -30.477 30.552 1.00 20.23 135 GLY B C 1
ATOM 3927 O O . GLY B 1 155 ? 9.149 -31.463 30.459 1.00 24.45 135 GLY B O 1
ATOM 3928 N N . THR B 1 156 ? 8.634 -29.391 29.824 1.00 20.18 136 THR B N 1
ATOM 3929 C CA . THR B 1 156 ? 9.792 -29.245 28.953 1.00 19.24 136 THR B CA 1
ATOM 3930 C C . THR B 1 156 ? 10.553 -28.041 29.409 1.00 21.15 136 THR B C 1
ATOM 3931 O O . THR B 1 156 ? 10.076 -27.306 30.218 1.00 22.52 136 THR B O 1
ATOM 3935 N N . LYS B 1 157 ? 11.769 -27.894 28.935 1.00 21.64 137 LYS B N 1
ATOM 3936 C CA . LYS B 1 157 ? 12.581 -26.759 29.207 1.00 24.60 137 LYS B CA 1
ATOM 3937 C C . LYS B 1 157 ? 12.726 -25.985 27.885 1.00 24.34 137 LYS B C 1
ATOM 3938 O O . LYS B 1 157 ? 13.099 -26.539 26.848 1.00 20.75 137 LYS B O 1
ATOM 3944 N N . LEU B 1 158 ? 12.503 -24.693 27.956 1.00 22.43 138 LEU B N 1
ATOM 3945 C CA . LEU B 1 158 ? 12.664 -23.815 26.802 1.00 28.29 138 LEU B CA 1
ATOM 3946 C C . LEU B 1 158 ? 14.064 -23.991 26.240 1.00 28.97 138 LEU B C 1
ATOM 3947 O O . LEU B 1 158 ? 15.027 -23.945 26.967 1.00 29.27 138 LEU B O 1
ATOM 3952 N N . GLY B 1 159 ? 14.183 -24.245 24.949 1.00 31.03 139 GLY B N 1
ATOM 3953 C CA . GLY B 1 159 ? 15.499 -24.458 24.351 1.00 29.67 139 GLY B CA 1
ATOM 3954 C C . GLY B 1 159 ? 16.015 -25.891 24.338 1.00 31.46 139 GLY B C 1
ATOM 3955 O O . GLY B 1 159 ? 17.137 -26.161 23.893 1.00 34.38 139 GLY B O 1
ATOM 3956 N N . SER B 1 160 ? 15.229 -26.832 24.816 1.00 31.24 140 SER B N 1
ATOM 3957 C CA . SER B 1 160 ? 15.636 -28.241 24.718 1.00 34.38 140 SER B CA 1
ATOM 3958 C C . SER B 1 160 ? 15.315 -28.770 23.319 1.00 32.38 140 SER B C 1
ATOM 3959 O O . SER B 1 160 ? 14.435 -28.262 22.607 1.00 31.05 140 SER B O 1
ATOM 3962 N N . ASP B 1 161 ? 16.041 -29.779 22.921 1.00 31.02 141 ASP B N 1
ATOM 3963 C CA . ASP B 1 161 ? 15.942 -30.323 21.584 1.00 37.65 141 ASP B CA 1
ATOM 3964 C C . ASP B 1 161 ? 15.120 -31.624 21.630 1.00 34.27 141 ASP B C 1
ATOM 3965 O O . ASP B 1 161 ? 15.701 -32.691 21.732 1.00 45.20 141 ASP B O 1
ATOM 3970 N N . ILE B 1 162 ? 13.794 -31.550 21.545 1.00 25.95 142 ILE B N 1
ATOM 3971 C CA . ILE B 1 162 ? 12.948 -32.757 21.625 1.00 22.61 142 ILE B CA 1
ATOM 3972 C C . ILE B 1 162 ? 12.847 -33.399 20.245 1.00 22.56 142 ILE B C 1
ATOM 3973 O O . ILE B 1 162 ? 12.642 -32.703 19.237 1.00 19.52 142 ILE B O 1
ATOM 3978 N N . LYS B 1 163 ? 13.036 -34.708 20.201 1.00 21.35 143 LYS B N 1
ATOM 3979 C CA . LYS B 1 163 ? 13.086 -35.460 18.931 1.00 22.61 143 LYS B CA 1
ATOM 3980 C C . LYS B 1 163 ? 11.838 -36.308 18.787 1.00 19.28 143 LYS B C 1
ATOM 3981 O O . LYS B 1 163 ? 11.213 -36.711 19.777 1.00 17.31 143 LYS B O 1
ATOM 3987 N N . LEU B 1 164 ? 11.434 -36.496 17.551 1.00 17.54 144 LEU B N 1
ATOM 3988 C CA . LEU B 1 164 ? 10.553 -37.577 17.168 1.00 18.92 144 LEU B CA 1
ATOM 3989 C C . LEU B 1 164 ? 11.554 -38.692 16.849 1.00 18.28 144 LEU B C 1
ATOM 3990 O O . LEU B 1 164 ? 12.103 -38.784 15.743 1.00 16.53 144 LEU B O 1
ATOM 3995 N N . GLU B 1 165 ? 11.885 -39.463 17.861 1.00 17.92 145 GLU B N 1
ATOM 3996 C CA . GLU B 1 165 ? 12.932 -40.460 17.746 1.00 17.60 145 GLU B CA 1
ATOM 3997 C C . GLU B 1 165 ? 12.482 -41.675 16.961 1.00 16.31 145 GLU B C 1
ATOM 3998 O O . GLU B 1 165 ? 11.453 -42.264 17.242 1.00 14.42 145 GLU B O 1
ATOM 4004 N N . ASP B 1 166 ? 13.264 -42.041 15.962 1.00 15.62 146 ASP B N 1
ATOM 4005 C CA . ASP B 1 166 ? 13.006 -43.235 15.187 1.00 15.07 146 ASP B CA 1
ATOM 4006 C C . ASP B 1 166 ? 13.399 -44.467 16.012 1.00 14.41 146 ASP B C 1
ATOM 4007 O O . ASP B 1 166 ? 14.572 -44.773 16.151 1.00 13.87 146 ASP B O 1
ATOM 4012 N N . SER B 1 167 ? 12.417 -45.153 16.589 1.00 14.39 147 SER B N 1
ATOM 4013 C CA . SER B 1 167 ? 12.683 -46.246 17.533 1.00 15.12 147 SER B CA 1
ATOM 4014 C C . SER B 1 167 ? 13.480 -47.381 16.875 1.00 15.97 147 SER B C 1
ATOM 4015 O O . SER B 1 167 ? 14.326 -48.024 17.507 1.00 17.45 147 SER B O 1
ATOM 4018 N N . LEU B 1 168 ? 13.236 -47.595 15.590 1.00 16.67 148 LEU B N 1
ATOM 4019 C CA . LEU B 1 168 ? 13.961 -48.595 14.854 1.00 16.79 148 LEU B CA 1
ATOM 4020 C C . LEU B 1 168 ? 15.405 -48.188 14.710 1.00 17.47 148 LEU B C 1
ATOM 4021 O O . LEU B 1 168 ? 16.299 -48.922 15.092 1.00 15.54 148 LEU B O 1
ATOM 4026 N N . TRP B 1 169 ? 15.639 -46.999 14.172 1.00 16.79 149 TRP B N 1
ATOM 4027 C CA . TRP B 1 169 ? 17.009 -46.556 13.902 1.00 16.14 149 TRP B CA 1
ATOM 4028 C C . TRP B 1 169 ? 17.824 -46.490 15.185 1.00 15.08 149 TRP B C 1
ATOM 4029 O O . TRP B 1 169 ? 18.955 -47.001 15.215 1.00 13.75 149 TRP B O 1
ATOM 4040 N N . VAL B 1 170 ? 17.280 -45.909 16.262 1.00 15.41 150 VAL B N 1
ATOM 4041 C CA . VAL B 1 170 ? 18.069 -45.857 17.512 1.00 17.21 150 VAL B CA 1
ATOM 4042 C C . VAL B 1 170 ? 18.335 -47.294 18.095 1.00 15.65 150 VAL B C 1
ATOM 4043 O O . VAL B 1 170 ? 19.385 -47.564 18.664 1.00 15.91 150 VAL B O 1
ATOM 4047 N N . SER B 1 171 ? 17.436 -48.216 17.852 1.00 15.20 151 SER B N 1
ATOM 4048 C CA . SER B 1 171 ? 17.609 -49.606 18.327 1.00 15.23 151 SER B CA 1
ATOM 4049 C C . SER B 1 171 ? 18.703 -50.362 17.594 1.00 14.72 151 SER B C 1
ATOM 4050 O O . SER B 1 171 ? 19.174 -51.373 18.087 1.00 14.13 151 SER B O 1
ATOM 4053 N N . LEU B 1 172 ? 19.123 -49.855 16.434 1.00 15.11 152 LEU B N 1
ATOM 4054 C CA . LEU B 1 172 ? 20.205 -50.454 15.687 1.00 15.56 152 LEU B CA 1
ATOM 4055 C C . LEU B 1 172 ? 21.593 -49.969 16.087 1.00 15.83 152 LEU B C 1
ATOM 4056 O O . LEU B 1 172 ? 22.546 -50.264 15.396 1.00 14.12 152 LEU B O 1
ATOM 4061 N N . THR B 1 173 ? 21.677 -49.142 17.120 1.00 14.40 153 THR B N 1
ATOM 4062 C CA . THR B 1 173 ? 22.940 -48.841 17.792 1.00 13.85 153 THR B CA 1
ATOM 4063 C C . THR B 1 173 ? 22.947 -49.485 19.146 1.00 13.22 153 THR B C 1
ATOM 4064 O O . THR B 1 173 ? 21.945 -49.389 19.901 1.00 14.15 153 THR B O 1
ATOM 4068 N N . ASP B 1 174 ? 24.042 -50.139 19.483 1.00 13.42 154 ASP B N 1
ATOM 4069 C CA . ASP B 1 174 ? 24.232 -50.668 20.820 1.00 13.59 154 ASP B CA 1
ATOM 4070 C C . ASP B 1 174 ? 24.879 -49.554 21.616 1.00 13.75 154 ASP B C 1
ATOM 4071 O O . ASP B 1 174 ? 26.072 -49.262 21.479 1.00 15.08 154 ASP B O 1
ATOM 4076 N N . GLN B 1 175 ? 24.095 -48.943 22.475 1.00 14.54 155 GLN B N 1
ATOM 4077 C CA . GLN B 1 175 ? 24.579 -47.821 23.283 1.00 16.34 155 GLN B CA 1
ATOM 4078 C C . GLN B 1 175 ? 25.632 -48.184 24.325 1.00 16.18 155 GLN B C 1
ATOM 4079 O O . GLN B 1 175 ? 26.338 -47.313 24.776 1.00 16.13 155 GLN B O 1
ATOM 4085 N N . HIS B 1 176 ? 25.736 -49.452 24.722 1.00 15.53 156 HIS B N 1
ATOM 4086 C CA . HIS B 1 176 ? 26.759 -49.839 25.667 1.00 15.09 156 HIS B CA 1
ATOM 4087 C C . HIS B 1 176 ? 28.157 -49.599 25.063 1.00 15.82 156 HIS B C 1
ATOM 4088 O O . HIS B 1 176 ? 29.076 -49.215 25.791 1.00 14.44 156 HIS B O 1
ATOM 4095 N N . VAL B 1 177 ? 28.341 -49.877 23.771 1.00 16.11 157 VAL B N 1
ATOM 4096 C CA . VAL B 1 177 ? 29.642 -49.645 23.115 1.00 16.98 157 VAL B CA 1
ATOM 4097 C C . VAL B 1 177 ? 29.554 -48.482 22.129 1.00 18.78 157 VAL B C 1
ATOM 4098 O O . VAL B 1 177 ? 30.518 -48.156 21.465 1.00 20.40 157 VAL B O 1
ATOM 4102 N N . GLN B 1 178 ? 28.392 -47.843 22.058 1.00 18.29 158 GLN B N 1
ATOM 4103 C CA . GLN B 1 178 ? 28.106 -46.767 21.094 1.00 19.92 158 GLN B CA 1
ATOM 4104 C C . GLN B 1 178 ? 28.501 -47.139 19.670 1.00 18.90 158 GLN B C 1
ATOM 4105 O O . GLN B 1 178 ? 29.215 -46.398 19.005 1.00 16.63 158 GLN B O 1
ATOM 4111 N N . LEU B 1 179 ? 28.040 -48.296 19.210 1.00 17.16 159 LEU B N 1
ATOM 4112 C CA . LEU B 1 179 ? 28.300 -48.706 17.837 1.00 16.35 159 LEU B CA 1
ATOM 4113 C C . LEU B 1 179 ? 27.007 -49.084 17.138 1.00 16.31 159 LEU B C 1
ATOM 4114 O O . LEU B 1 179 ? 26.232 -49.911 17.678 1.00 16.95 159 LEU B O 1
ATOM 4119 N N . PRO B 1 180 ? 26.766 -48.498 15.954 1.00 14.09 160 PRO B N 1
ATOM 4120 C CA . PRO B 1 180 ? 25.762 -49.057 15.077 1.00 14.29 160 PRO B CA 1
ATOM 4121 C C . PRO B 1 180 ? 26.064 -50.507 14.831 1.00 13.90 160 PRO B C 1
ATOM 4122 O O . PRO B 1 180 ? 27.256 -50.905 14.829 1.00 13.38 160 PRO B O 1
ATOM 4126 N N . MET B 1 181 ? 25.020 -51.321 14.623 1.00 13.14 161 MET B N 1
ATOM 4127 C CA . MET B 1 181 ? 25.255 -52.747 14.308 1.00 13.79 161 MET B CA 1
ATOM 4128 C C . MET B 1 181 ? 26.232 -52.893 13.124 1.00 13.65 161 MET B C 1
ATOM 4129 O O . MET B 1 181 ? 27.103 -53.749 13.137 1.00 12.98 161 MET B O 1
ATOM 4134 N N . ALA B 1 182 ? 26.049 -52.065 12.126 1.00 13.10 162 ALA B N 1
ATOM 4135 C CA . ALA B 1 182 ? 26.880 -52.116 10.918 1.00 14.41 162 ALA B CA 1
ATOM 4136 C C . ALA B 1 182 ? 28.355 -51.856 11.231 1.00 15.67 162 ALA B C 1
ATOM 4137 O O . ALA B 1 182 ? 29.213 -52.438 10.605 1.00 16.60 162 ALA B O 1
ATOM 4139 N N . MET B 1 183 ? 28.631 -50.978 12.200 1.00 16.33 163 MET B N 1
ATOM 4140 C CA . MET B 1 183 ? 29.995 -50.699 12.603 1.00 16.56 163 MET B CA 1
ATOM 4141 C C . MET B 1 183 ? 30.624 -51.893 13.320 1.00 16.14 163 MET B C 1
ATOM 4142 O O . MET B 1 183 ? 31.835 -52.121 13.205 1.00 14.69 163 MET B O 1
ATOM 4147 N N . THR B 1 184 ? 29.826 -52.708 14.024 1.00 14.71 164 THR B N 1
ATOM 4148 C CA . THR B 1 184 ? 30.394 -53.926 14.579 1.00 13.49 164 THR B CA 1
ATOM 4149 C C . THR B 1 184 ? 30.798 -54.858 13.457 1.00 13.22 164 THR B C 1
ATOM 4150 O O . THR B 1 184 ? 31.754 -55.660 13.593 1.00 12.29 164 THR B O 1
ATOM 4154 N N . ALA B 1 185 ? 30.049 -54.820 12.366 1.00 12.16 165 ALA B N 1
ATOM 4155 C CA . ALA B 1 185 ? 30.379 -55.627 11.219 1.00 13.16 165 ALA B CA 1
ATOM 4156 C C . ALA B 1 185 ? 31.649 -55.099 10.511 1.00 13.86 165 ALA B C 1
ATOM 4157 O O . ALA B 1 185 ? 32.489 -55.880 10.070 1.00 15.08 165 ALA B O 1
ATOM 4159 N N . GLU B 1 186 ? 31.800 -53.767 10.425 1.00 14.88 166 GLU B N 1
ATOM 4160 C CA . GLU B 1 186 ? 33.026 -53.177 9.933 1.00 14.38 166 GLU B CA 1
ATOM 4161 C C . GLU B 1 186 ? 34.203 -53.588 10.787 1.00 14.59 166 GLU B C 1
ATOM 4162 O O . GLU B 1 186 ? 35.293 -53.857 10.258 1.00 15.17 166 GLU B O 1
ATOM 4168 N N . ASN B 1 187 ? 34.010 -53.653 12.115 1.00 14.79 167 ASN B N 1
ATOM 4169 C CA . ASN B 1 187 ? 35.064 -54.159 13.022 1.00 16.20 167 ASN B CA 1
ATOM 4170 C C . ASN B 1 187 ? 35.507 -55.564 12.669 1.00 15.60 167 ASN B C 1
ATOM 4171 O O . ASN B 1 187 ? 36.700 -55.876 12.650 1.00 15.93 167 ASN B O 1
ATOM 4176 N N . LEU B 1 188 ? 34.558 -56.409 12.304 1.00 15.21 168 LEU B N 1
ATOM 4177 C CA . LEU B 1 188 ? 34.881 -57.767 11.873 1.00 15.37 168 LEU B CA 1
ATOM 4178 C C . LEU B 1 188 ? 35.574 -57.749 10.486 1.00 15.94 168 LEU B C 1
ATOM 4179 O O . LEU B 1 188 ? 36.470 -58.560 10.243 1.00 15.19 168 LEU B O 1
ATOM 4184 N N . ALA B 1 189 ? 35.151 -56.873 9.590 1.00 16.38 169 ALA B N 1
ATOM 4185 C CA . ALA B 1 189 ? 35.807 -56.784 8.252 1.00 16.27 169 ALA B CA 1
ATOM 4186 C C . ALA B 1 189 ? 37.292 -56.415 8.430 1.00 17.94 169 ALA B C 1
ATOM 4187 O O . ALA B 1 189 ? 38.147 -57.020 7.809 1.00 18.66 169 ALA B O 1
ATOM 4189 N N . VAL B 1 190 ? 37.574 -55.503 9.338 1.00 19.13 170 VAL B N 1
ATOM 4190 C CA . VAL B 1 190 ? 38.960 -55.088 9.606 1.00 21.61 170 VAL B CA 1
ATOM 4191 C C . VAL B 1 190 ? 39.715 -56.237 10.222 1.00 21.77 170 VAL B C 1
ATOM 4192 O O . VAL B 1 190 ? 40.755 -56.642 9.737 1.00 18.50 170 VAL B O 1
ATOM 4196 N N . LYS B 1 191 ? 39.154 -56.810 11.277 1.00 20.95 171 LYS B N 1
ATOM 4197 C CA . LYS B 1 191 ? 39.794 -57.888 11.987 1.00 21.57 171 LYS B CA 1
ATOM 4198 C C . LYS B 1 191 ? 40.117 -59.116 11.139 1.00 20.75 171 LYS B C 1
ATOM 4199 O O . LYS B 1 191 ? 41.166 -59.726 11.294 1.00 21.34 171 LYS B O 1
ATOM 4205 N N . HIS B 1 192 ? 39.207 -59.522 10.270 1.00 19.33 172 HIS B N 1
ATOM 4206 C CA . HIS B 1 192 ? 39.363 -60.780 9.526 1.00 19.24 172 HIS B CA 1
ATOM 4207 C C . HIS B 1 192 ? 39.854 -60.523 8.090 1.00 21.44 172 HIS B C 1
ATOM 4208 O O . HIS B 1 192 ? 39.828 -61.427 7.284 1.00 24.01 172 HIS B O 1
ATOM 4215 N N . LYS B 1 193 ? 40.194 -59.280 7.770 1.00 22.81 173 LYS B N 1
ATOM 4216 C CA . LYS B 1 193 ? 40.698 -58.904 6.436 1.00 24.36 173 LYS B CA 1
ATOM 4217 C C . LYS B 1 193 ? 39.687 -59.250 5.347 1.00 23.93 173 LYS B C 1
ATOM 4218 O O . LYS B 1 193 ? 39.996 -59.953 4.376 1.00 27.69 173 LYS B O 1
ATOM 4224 N N . ILE B 1 194 ? 38.445 -58.798 5.535 1.00 20.09 174 ILE B N 1
ATOM 4225 C CA . ILE B 1 194 ? 37.430 -59.026 4.526 1.00 17.92 174 ILE B CA 1
ATOM 4226 C C . ILE B 1 194 ? 37.300 -57.749 3.715 1.00 18.63 174 ILE B C 1
ATOM 4227 O O . ILE B 1 194 ? 36.984 -56.681 4.263 1.00 16.80 174 ILE B O 1
ATOM 4232 N N . SER B 1 195 ? 37.401 -57.873 2.395 1.00 18.84 175 SER B N 1
ATOM 4233 C CA . SER B 1 195 ? 37.352 -56.719 1.526 1.00 18.91 175 SER B CA 1
ATOM 4234 C C . SER B 1 195 ? 35.933 -56.373 1.115 1.00 19.32 175 SER B C 1
ATOM 4235 O O . SER B 1 195 ? 35.008 -57.209 1.164 1.00 20.57 175 SER B O 1
ATOM 4238 N N . ARG B 1 196 ? 35.777 -55.131 0.694 1.00 18.95 176 ARG B N 1
ATOM 4239 C CA . ARG B 1 196 ? 34.521 -54.634 0.157 1.00 19.79 176 ARG B CA 1
ATOM 4240 C C . ARG B 1 196 ? 34.039 -55.511 -0.976 1.00 20.10 176 ARG B C 1
ATOM 4241 O O . ARG B 1 196 ? 32.861 -55.887 -1.034 1.00 21.42 176 ARG B O 1
ATOM 4249 N N . GLU B 1 197 ? 34.957 -55.861 -1.870 1.00 22.20 177 GLU B N 1
ATOM 4250 C CA . GLU B 1 197 ? 34.611 -56.731 -2.999 1.00 22.46 177 GLU B CA 1
ATOM 4251 C C . GLU B 1 197 ? 34.116 -58.110 -2.551 1.00 19.46 177 GLU B C 1
ATOM 4252 O O . GLU B 1 197 ? 33.186 -58.660 -3.144 1.00 18.57 177 GLU B O 1
ATOM 4258 N N . GLU B 1 198 ? 34.806 -58.715 -1.589 1.00 17.85 178 GLU B N 1
ATOM 4259 C CA . GLU B 1 198 ? 34.386 -60.005 -1.062 1.00 18.56 178 GLU B CA 1
ATOM 4260 C C . GLU B 1 198 ? 32.957 -59.946 -0.445 1.00 17.14 178 GLU B C 1
ATOM 4261 O O . GLU B 1 198 ? 32.144 -60.846 -0.690 1.00 15.92 178 GLU B O 1
ATOM 4267 N N . CYS B 1 199 ? 32.639 -58.824 0.214 1.00 15.98 179 CYS B N 1
ATOM 4268 C CA . CYS B 1 199 ? 31.295 -58.606 0.750 1.00 16.02 179 CYS B CA 1
ATOM 4269 C C . CYS B 1 199 ? 30.249 -58.541 -0.359 1.00 15.92 179 CYS B C 1
ATOM 4270 O O . CYS B 1 199 ? 29.164 -59.113 -0.239 1.00 16.24 179 CYS B O 1
ATOM 4273 N N . ASP B 1 200 ? 30.548 -57.806 -1.428 1.00 16.77 180 ASP B N 1
ATOM 4274 C CA . ASP B 1 200 ? 29.573 -57.633 -2.503 1.00 17.30 180 ASP B CA 1
ATOM 4275 C C . ASP B 1 200 ? 29.379 -58.950 -3.256 1.00 18.52 180 ASP B C 1
ATOM 4276 O O . ASP B 1 200 ? 28.270 -59.277 -3.689 1.00 17.00 180 ASP B O 1
ATOM 4281 N N . LYS B 1 201 ? 30.456 -59.721 -3.423 1.00 18.63 181 LYS B N 1
ATOM 4282 C CA . LYS B 1 201 ? 30.294 -61.028 -4.027 1.00 19.24 181 LYS B CA 1
ATOM 4283 C C . LYS B 1 201 ? 29.373 -61.925 -3.206 1.00 18.11 181 LYS B C 1
ATOM 4284 O O . LYS B 1 201 ? 28.565 -62.681 -3.759 1.00 15.56 181 LYS B O 1
ATOM 4290 N N . TYR B 1 202 ? 29.549 -61.908 -1.879 1.00 15.84 182 TYR B N 1
ATOM 4291 C CA . TYR B 1 202 ? 28.677 -62.721 -1.046 1.00 14.98 182 TYR B CA 1
ATOM 4292 C C . TYR B 1 202 ? 27.228 -62.245 -1.240 1.00 14.86 182 TYR B C 1
ATOM 4293 O O . TYR B 1 202 ? 26.295 -63.066 -1.348 1.00 13.06 182 TYR B O 1
ATOM 4302 N N . ALA B 1 203 ? 27.045 -60.928 -1.260 1.00 14.55 183 ALA B N 1
ATOM 4303 C CA . ALA B 1 203 ? 25.680 -60.351 -1.392 1.00 15.63 183 ALA B CA 1
ATOM 4304 C C . ALA B 1 203 ? 25.005 -60.744 -2.672 1.00 14.82 183 ALA B C 1
ATOM 4305 O O . ALA B 1 203 ? 23.813 -61.114 -2.691 1.00 14.23 183 ALA B O 1
ATOM 4307 N N . LEU B 1 204 ? 25.785 -60.711 -3.759 1.00 14.63 184 LEU B N 1
ATOM 4308 C CA . LEU B 1 204 ? 25.294 -61.247 -5.068 1.00 14.54 184 LEU B CA 1
ATOM 4309 C C . LEU B 1 204 ? 24.919 -62.720 -4.984 1.00 14.17 184 LEU B C 1
ATOM 4310 O O . LEU B 1 204 ? 23.862 -63.166 -5.459 1.00 13.97 184 LEU B O 1
ATOM 4315 N N . GLN B 1 205 ? 25.761 -63.502 -4.372 1.00 15.06 185 GLN B N 1
ATOM 4316 C CA . GLN B 1 205 ? 25.430 -64.924 -4.198 1.00 16.64 185 GLN B CA 1
ATOM 4317 C C . GLN B 1 205 ? 24.139 -65.172 -3.397 1.00 16.86 185 GLN B C 1
ATOM 4318 O O . GLN B 1 205 ? 23.359 -66.086 -3.740 1.00 16.63 185 GLN B O 1
ATOM 4324 N N . SER B 1 206 ? 23.852 -64.347 -2.385 1.00 16.02 186 SER B N 1
ATOM 4325 C CA . SER B 1 206 ? 22.586 -64.512 -1.625 1.00 14.60 186 SER B CA 1
ATOM 4326 C C . SER B 1 206 ? 21.379 -64.212 -2.506 1.00 13.59 186 SER B C 1
ATOM 4327 O O . SER B 1 206 ? 20.380 -64.943 -2.490 1.00 12.93 186 SER B O 1
ATOM 4330 N N . GLN B 1 207 ? 21.463 -63.152 -3.294 1.00 14.26 187 GLN B N 1
ATOM 4331 C CA . GLN B 1 207 ? 20.382 -62.849 -4.239 1.00 14.63 187 GLN B CA 1
ATOM 4332 C C . GLN B 1 207 ? 20.185 -64.001 -5.222 1.00 14.95 187 GLN B C 1
ATOM 4333 O O . GLN B 1 207 ? 19.054 -64.432 -5.485 1.00 14.99 187 GLN B O 1
ATOM 4339 N N . GLN B 1 208 ? 21.276 -64.482 -5.788 1.00 16.67 188 GLN B N 1
ATOM 4340 C CA . GLN B 1 208 ? 21.193 -65.589 -6.776 1.00 17.22 188 GLN B CA 1
ATOM 4341 C C . GLN B 1 208 ? 20.614 -66.845 -6.154 1.00 16.84 188 GLN B C 1
ATOM 4342 O O . GLN B 1 208 ? 19.766 -67.500 -6.762 1.00 16.87 188 GLN B O 1
ATOM 4348 N N . ARG B 1 209 ? 21.085 -67.195 -4.945 1.00 14.97 189 ARG B N 1
ATOM 4349 C CA . ARG B 1 209 ? 20.629 -68.391 -4.284 1.00 14.22 189 ARG B CA 1
ATOM 4350 C C . ARG B 1 209 ? 19.156 -68.303 -3.902 1.00 14.01 189 ARG B C 1
ATOM 4351 O O . ARG B 1 209 ? 18.425 -69.286 -4.046 1.00 12.93 189 ARG B O 1
ATOM 4359 N N . TRP B 1 210 ? 18.708 -67.110 -3.483 1.00 15.05 190 TRP B N 1
ATOM 4360 C CA . TRP B 1 210 ? 17.298 -66.874 -3.170 1.00 15.05 190 TRP B CA 1
ATOM 4361 C C . TRP B 1 210 ? 16.454 -67.106 -4.410 1.00 16.07 190 TRP B C 1
ATOM 4362 O O . TRP B 1 210 ? 15.412 -67.784 -4.367 1.00 16.14 190 TRP B O 1
ATOM 4373 N N . LYS B 1 211 ? 16.894 -66.508 -5.511 1.00 17.19 191 LYS B N 1
ATOM 4374 C CA . LYS B 1 211 ? 16.133 -66.579 -6.775 1.00 18.78 191 LYS B CA 1
ATOM 4375 C C . LYS B 1 211 ? 15.988 -68.026 -7.239 1.00 16.89 191 LYS B C 1
ATOM 4376 O O . LYS B 1 211 ? 14.871 -68.483 -7.573 1.00 17.50 191 LYS B O 1
ATOM 4382 N N . ALA B 1 212 ? 17.089 -68.747 -7.261 1.00 16.20 192 ALA B N 1
ATOM 4383 C CA . ALA B 1 212 ? 17.055 -70.162 -7.707 1.00 17.75 192 ALA B CA 1
ATOM 4384 C C . ALA B 1 212 ? 16.145 -70.981 -6.798 1.00 17.57 192 ALA B C 1
ATOM 4385 O O . ALA B 1 212 ? 15.357 -71.809 -7.279 1.00 17.07 192 ALA B O 1
ATOM 4387 N N . ALA B 1 213 ? 16.255 -70.769 -5.476 1.00 16.30 193 ALA B N 1
ATOM 4388 C CA . ALA B 1 213 ? 15.454 -71.534 -4.550 1.00 15.84 193 ALA B CA 1
ATOM 4389 C C . ALA B 1 213 ? 13.986 -71.213 -4.743 1.00 15.82 193 ALA B C 1
ATOM 4390 O O . ALA B 1 213 ? 13.138 -72.115 -4.794 1.00 14.94 193 ALA B O 1
ATOM 4392 N N . ASN B 1 214 ? 13.681 -69.920 -4.848 1.00 15.94 194 ASN B N 1
ATOM 4393 C CA . ASN B 1 214 ? 12.306 -69.500 -4.975 1.00 16.21 194 ASN B CA 1
ATOM 4394 C C . ASN B 1 214 ? 11.681 -70.096 -6.230 1.00 17.21 194 ASN B C 1
ATOM 4395 O O . ASN B 1 214 ? 10.590 -70.669 -6.185 1.00 18.58 194 ASN B O 1
ATOM 4400 N N . ASP B 1 215 ? 12.388 -69.994 -7.343 1.00 18.24 195 ASP B N 1
ATOM 4401 C CA . ASP B 1 215 ? 11.876 -70.529 -8.614 1.00 19.56 195 ASP B CA 1
ATOM 4402 C C . ASP B 1 215 ? 11.799 -72.054 -8.652 1.00 19.08 195 ASP B C 1
ATOM 4403 O O . ASP B 1 215 ? 10.920 -72.598 -9.302 1.00 17.89 195 ASP B O 1
ATOM 4408 N N . ALA B 1 216 ? 12.646 -72.731 -7.898 1.00 18.32 196 ALA B N 1
ATOM 4409 C CA . ALA B 1 216 ? 12.570 -74.202 -7.861 1.00 19.60 196 ALA B CA 1
ATOM 4410 C C . ALA B 1 216 ? 11.510 -74.727 -6.897 1.00 18.76 196 ALA B C 1
ATOM 4411 O O . ALA B 1 216 ? 11.315 -75.905 -6.820 1.00 18.25 196 ALA B O 1
ATOM 4413 N N . GLY B 1 217 ? 10.871 -73.856 -6.112 1.00 18.01 197 GLY B N 1
ATOM 4414 C CA . GLY B 1 217 ? 9.856 -74.289 -5.166 1.00 17.53 197 GLY B CA 1
ATOM 4415 C C . GLY B 1 217 ? 10.368 -74.653 -3.781 1.00 15.91 197 GLY B C 1
ATOM 4416 O O . GLY B 1 217 ? 9.647 -75.276 -2.996 1.00 14.06 197 GLY B O 1
ATOM 4417 N N . TYR B 1 218 ? 11.619 -74.315 -3.484 1.00 16.88 198 TYR B N 1
ATOM 4418 C CA . TYR B 1 218 ? 12.215 -74.730 -2.217 1.00 16.69 198 TYR B CA 1
ATOM 4419 C C . TYR B 1 218 ? 11.625 -73.972 -0.987 1.00 14.82 198 TYR B C 1
ATOM 4420 O O . TYR B 1 218 ? 11.926 -74.345 0.147 1.00 14.77 198 TYR B O 1
ATOM 4429 N N . PHE B 1 219 ? 10.829 -72.928 -1.225 1.00 13.78 199 PHE B N 1
ATOM 4430 C CA . PHE B 1 219 ? 10.135 -72.204 -0.125 1.00 13.82 199 PHE B CA 1
ATOM 4431 C C . PHE B 1 219 ? 8.666 -72.584 -0.017 1.00 15.44 199 PHE B C 1
ATOM 4432 O O . PHE B 1 219 ? 7.969 -72.081 0.829 1.00 14.61 199 PHE B O 1
ATOM 4440 N N . ASN B 1 220 ? 8.195 -73.467 -0.904 1.00 16.14 200 ASN B N 1
ATOM 4441 C CA . ASN B 1 220 ? 6.747 -73.797 -0.955 1.00 17.85 200 ASN B CA 1
ATOM 4442 C C . ASN B 1 220 ? 6.220 -74.444 0.341 1.00 17.59 200 ASN B C 1
ATOM 4443 O O . ASN B 1 220 ? 5.225 -74.020 0.873 1.00 19.75 200 ASN B O 1
ATOM 4448 N N . ASP B 1 221 ? 6.907 -75.455 0.853 1.00 16.83 201 ASP B N 1
ATOM 4449 C CA . ASP B 1 221 ? 6.434 -76.136 2.045 1.00 17.64 201 ASP B CA 1
ATOM 4450 C C . ASP B 1 221 ? 6.378 -75.222 3.307 1.00 16.40 201 ASP B C 1
ATOM 4451 O O . ASP B 1 221 ? 5.496 -75.371 4.131 1.00 17.94 201 ASP B O 1
ATOM 4456 N N . GLU B 1 222 ? 7.346 -74.322 3.443 1.00 15.25 202 GLU B N 1
ATOM 4457 C CA . GLU B 1 222 ? 7.409 -73.437 4.610 1.00 13.57 202 GLU B CA 1
ATOM 4458 C C . GLU B 1 222 ? 6.487 -72.269 4.511 1.00 15.09 202 GLU B C 1
ATOM 4459 O O . GLU B 1 222 ? 6.108 -71.711 5.531 1.00 14.44 202 GLU B O 1
ATOM 4465 N N . MET B 1 223 ? 6.141 -71.875 3.278 1.00 15.59 203 MET B N 1
ATOM 4466 C CA . MET B 1 223 ? 5.467 -70.615 3.054 1.00 15.31 203 MET B CA 1
ATOM 4467 C C . MET B 1 223 ? 4.039 -70.622 3.589 1.00 16.76 203 MET B C 1
ATOM 4468 O O . MET B 1 223 ? 3.240 -71.550 3.332 1.00 16.94 203 MET B O 1
ATOM 4473 N N . ALA B 1 224 ? 3.718 -69.533 4.297 1.00 16.72 204 ALA B N 1
ATOM 4474 C CA . ALA B 1 224 ? 2.386 -69.241 4.779 1.00 16.06 204 ALA B CA 1
ATOM 4475 C C . ALA B 1 224 ? 1.898 -67.965 4.057 1.00 16.47 204 ALA B C 1
ATOM 4476 O O . ALA B 1 224 ? 2.118 -66.852 4.528 1.00 16.02 204 ALA B O 1
ATOM 4478 N N . PRO B 1 225 ? 1.223 -68.122 2.906 1.00 16.93 205 PRO B N 1
ATOM 4479 C CA . PRO B 1 225 ? 0.789 -66.977 2.128 1.00 16.13 205 PRO B CA 1
ATOM 4480 C C . PRO B 1 225 ? -0.143 -66.067 2.885 1.00 15.43 205 PRO B C 1
ATOM 4481 O O . PRO B 1 225 ? -0.889 -66.494 3.751 1.00 16.20 205 PRO B O 1
ATOM 4485 N N . ILE B 1 226 ? -0.144 -64.818 2.508 1.00 16.05 206 ILE B N 1
ATOM 4486 C CA . ILE B 1 226 ? -0.979 -63.817 3.151 1.00 16.74 206 ILE B CA 1
ATOM 4487 C C . ILE B 1 226 ? -1.747 -63.080 2.082 1.00 17.16 206 ILE B C 1
ATOM 4488 O O . ILE B 1 226 ? -1.159 -62.628 1.101 1.00 16.73 206 ILE B O 1
ATOM 4493 N N . GLU B 1 227 ? -3.025 -62.870 2.297 1.00 17.72 207 GLU B N 1
ATOM 4494 C CA . GLU B 1 227 ? -3.802 -62.055 1.391 1.00 22.07 207 GLU B CA 1
ATOM 4495 C C . GLU B 1 227 ? -3.573 -60.574 1.671 1.00 21.33 207 GLU B C 1
ATOM 4496 O O . GLU B 1 227 ? -3.729 -60.141 2.789 1.00 25.37 207 GLU B O 1
ATOM 4502 N N . VAL B 1 228 ? -3.189 -59.820 0.646 1.00 21.20 208 VAL B N 1
ATOM 4503 C CA . VAL B 1 228 ? -2.843 -58.408 0.761 1.00 22.74 208 VAL B CA 1
ATOM 4504 C C . VAL B 1 228 ? -3.692 -57.557 -0.187 1.00 26.21 208 VAL B C 1
ATOM 4505 O O . VAL B 1 228 ? -4.255 -58.088 -1.173 1.00 27.37 208 VAL B O 1
ATOM 4509 N N . LYS B 1 234 ? -7.285 -57.543 -4.061 1.00 41.51 214 LYS B N 1
ATOM 4510 C CA . LYS B 1 234 ? -6.837 -58.645 -3.211 1.00 42.59 214 LYS B CA 1
ATOM 4511 C C . LYS B 1 234 ? -5.905 -59.547 -3.983 1.00 41.77 214 LYS B C 1
ATOM 4512 O O . LYS B 1 234 ? -6.262 -60.028 -5.058 1.00 35.38 214 LYS B O 1
ATOM 4518 N N . GLN B 1 235 ? -4.709 -59.762 -3.439 1.00 36.59 215 GLN B N 1
ATOM 4519 C CA . GLN B 1 235 ? -3.789 -60.702 -4.017 1.00 35.45 215 GLN B CA 1
ATOM 4520 C C . GLN B 1 235 ? -3.132 -61.517 -2.914 1.00 30.75 215 GLN B C 1
ATOM 4521 O O . GLN B 1 235 ? -3.068 -61.086 -1.772 1.00 29.15 215 GLN B O 1
ATOM 4527 N N . THR B 1 236 ? -2.670 -62.697 -3.290 1.00 27.39 216 THR B N 1
ATOM 4528 C CA . THR B 1 236 ? -1.983 -63.591 -2.392 1.00 27.26 216 THR B CA 1
ATOM 4529 C C . THR B 1 236 ? -0.517 -63.267 -2.473 1.00 25.53 216 THR B C 1
ATOM 4530 O O . THR B 1 236 ? 0.082 -63.344 -3.544 1.00 24.93 216 THR B O 1
ATOM 4534 N N . MET B 1 237 ? 0.084 -62.896 -1.350 1.00 21.74 217 MET B N 1
ATOM 4535 C CA . MET B 1 237 ? 1.531 -62.707 -1.311 1.00 18.61 217 MET B CA 1
ATOM 4536 C C . MET B 1 237 ? 2.144 -64.015 -0.850 1.00 18.29 217 MET B C 1
ATOM 4537 O O . MET B 1 237 ? 1.822 -64.522 0.219 1.00 16.71 217 MET B O 1
ATOM 4542 N N . GLN B 1 238 ? 3.070 -64.554 -1.652 1.00 17.80 218 GLN B N 1
ATOM 4543 C CA . GLN B 1 238 ? 3.757 -65.759 -1.299 1.00 19.34 218 GLN B CA 1
ATOM 4544 C C . GLN B 1 238 ? 5.195 -65.785 -1.829 1.00 18.63 218 GLN B C 1
ATOM 4545 O O . GLN B 1 238 ? 5.798 -66.841 -1.879 1.00 19.49 218 GLN B O 1
ATOM 4551 N N . VAL B 1 239 ? 5.733 -64.602 -2.102 1.00 17.88 219 VAL B N 1
ATOM 4552 C CA . VAL B 1 239 ? 7.086 -64.405 -2.541 1.00 18.35 219 VAL B CA 1
ATOM 4553 C C . VAL B 1 239 ? 7.692 -63.284 -1.686 1.00 15.76 219 VAL B C 1
ATOM 4554 O O . VAL B 1 239 ? 7.071 -62.269 -1.427 1.00 16.63 219 VAL B O 1
ATOM 4558 N N . ASP B 1 240 ? 8.919 -63.482 -1.258 1.00 15.45 220 ASP B N 1
ATOM 4559 C CA . ASP B 1 240 ? 9.643 -62.457 -0.509 1.00 14.74 220 ASP B CA 1
ATOM 4560 C C . ASP B 1 240 ? 9.847 -61.161 -1.316 1.00 14.56 220 ASP B C 1
ATOM 4561 O O . ASP B 1 240 ? 10.447 -61.175 -2.405 1.00 16.08 220 ASP B O 1
ATOM 4566 N N . GLU B 1 241 ? 9.402 -60.048 -0.758 1.00 14.08 221 GLU B N 1
ATOM 4567 C CA . GLU B 1 241 ? 9.368 -58.762 -1.469 1.00 15.56 221 GLU B CA 1
ATOM 4568 C C . GLU B 1 241 ? 10.726 -58.058 -1.564 1.00 16.59 221 GLU B C 1
ATOM 4569 O O . GLU B 1 241 ? 10.994 -57.332 -2.501 1.00 16.77 221 GLU B O 1
ATOM 4575 N N . HIS B 1 242 ? 11.593 -58.272 -0.601 1.00 16.02 222 HIS B N 1
ATOM 4576 C CA . HIS B 1 242 ? 12.841 -57.521 -0.555 1.00 17.06 222 HIS B CA 1
ATOM 4577 C C . HIS B 1 242 ? 13.855 -57.983 -1.593 1.00 17.02 222 HIS B C 1
ATOM 4578 O O . HIS B 1 242 ? 14.799 -57.233 -1.884 1.00 15.78 222 HIS B O 1
ATOM 4585 N N . ALA B 1 243 ? 13.730 -59.233 -2.060 1.00 17.33 223 ALA B N 1
ATOM 4586 C CA . ALA B 1 243 ? 14.743 -59.858 -2.932 1.00 17.32 223 ALA B CA 1
ATOM 4587 C C . ALA B 1 243 ? 14.880 -59.080 -4.218 1.00 18.81 223 ALA B C 1
ATOM 4588 O O . ALA B 1 243 ? 13.903 -58.516 -4.708 1.00 16.78 223 ALA B O 1
ATOM 4590 N N . ARG B 1 244 ? 16.101 -58.984 -4.725 1.00 19.48 224 ARG B N 1
ATOM 4591 C CA . ARG B 1 244 ? 16.386 -58.192 -5.928 1.00 20.96 224 ARG B CA 1
ATOM 4592 C C . ARG B 1 244 ? 17.120 -59.098 -6.879 1.00 22.13 224 ARG B C 1
ATOM 4593 O O . ARG B 1 244 ? 18.368 -59.052 -6.982 1.00 20.35 224 ARG B O 1
ATOM 4601 N N . PRO B 1 245 ? 16.364 -59.976 -7.538 1.00 23.26 225 PRO B N 1
ATOM 4602 C CA . PRO B 1 245 ? 17.014 -60.995 -8.351 1.00 26.42 225 PRO B CA 1
ATOM 4603 C C . PRO B 1 245 ? 17.726 -60.463 -9.583 1.00 26.69 225 PRO B C 1
ATOM 4604 O O . PRO B 1 245 ? 18.497 -61.209 -10.165 1.00 33.28 225 PRO B O 1
ATOM 4608 N N . GLN B 1 246 ? 17.550 -59.200 -9.944 1.00 26.85 226 GLN B N 1
ATOM 4609 C CA . GLN B 1 246 ? 18.312 -58.622 -11.080 1.00 29.66 226 GLN B CA 1
ATOM 4610 C C . GLN B 1 246 ? 19.633 -57.978 -10.624 1.00 26.91 226 GLN B C 1
ATOM 4611 O O . GLN B 1 246 ? 20.316 -57.341 -11.400 1.00 20.56 226 GLN B O 1
ATOM 4617 N N . THR B 1 247 ? 19.979 -58.152 -9.344 1.00 22.35 227 THR B N 1
ATOM 4618 C CA . THR B 1 247 ? 21.216 -57.585 -8.813 1.00 19.17 227 THR B CA 1
ATOM 4619 C C . THR B 1 247 ? 22.403 -58.040 -9.629 1.00 18.78 227 THR B C 1
ATOM 4620 O O . THR B 1 247 ? 22.485 -59.219 -9.982 1.00 21.02 227 THR B O 1
ATOM 4624 N N . THR B 1 248 ? 23.355 -57.138 -9.862 1.00 17.19 228 THR B N 1
ATOM 4625 C CA . THR B 1 248 ? 24.638 -57.540 -10.469 1.00 16.24 228 THR B CA 1
ATOM 4626 C C . THR B 1 248 ? 25.732 -57.058 -9.547 1.00 16.15 228 THR B C 1
ATOM 4627 O O . THR B 1 248 ? 25.513 -56.119 -8.775 1.00 14.37 228 THR B O 1
ATOM 4631 N N . LEU B 1 249 ? 26.910 -57.665 -9.685 1.00 15.83 229 LEU B N 1
ATOM 4632 C CA . LEU B 1 249 ? 28.076 -57.233 -8.973 1.00 17.75 229 LEU B CA 1
ATOM 4633 C C . LEU B 1 249 ? 28.399 -55.751 -9.246 1.00 18.31 229 LEU B C 1
ATOM 4634 O O . LEU B 1 249 ? 28.795 -54.997 -8.354 1.00 16.90 229 LEU B O 1
ATOM 4639 N N . GLU B 1 250 ? 28.242 -55.337 -10.488 1.00 18.01 230 GLU B N 1
ATOM 4640 C CA . GLU B 1 250 ? 28.526 -53.940 -10.884 1.00 18.67 230 GLU B CA 1
ATOM 4641 C C . GLU B 1 250 ? 27.639 -52.908 -10.196 1.00 20.08 230 GLU B C 1
ATOM 4642 O O . GLU B 1 250 ? 28.102 -51.854 -9.770 1.00 22.22 230 GLU B O 1
ATOM 4648 N N . GLN B 1 251 ? 26.366 -53.214 -10.097 1.00 20.75 231 GLN B N 1
ATOM 4649 C CA . GLN B 1 251 ? 25.471 -52.413 -9.329 1.00 21.39 231 GLN B CA 1
ATOM 4650 C C . GLN B 1 251 ? 25.956 -52.313 -7.880 1.00 20.66 231 GLN B C 1
ATOM 4651 O O . GLN B 1 251 ? 25.977 -51.225 -7.328 1.00 24.29 231 GLN B O 1
ATOM 4657 N N . LEU B 1 252 ? 26.314 -53.447 -7.276 1.00 19.87 232 LEU B N 1
ATOM 4658 C CA . LEU B 1 252 ? 26.711 -53.490 -5.861 1.00 19.47 232 LEU B CA 1
ATOM 4659 C C . LEU B 1 252 ? 27.955 -52.686 -5.658 1.00 20.62 232 LEU B C 1
ATOM 4660 O O . LEU B 1 252 ? 28.061 -51.884 -4.692 1.00 20.54 232 LEU B O 1
ATOM 4665 N N . GLN B 1 253 ? 28.875 -52.797 -6.618 1.00 21.01 233 GLN B N 1
ATOM 4666 C CA . GLN B 1 253 ? 30.151 -52.061 -6.562 1.00 21.56 233 GLN B CA 1
ATOM 4667 C C . GLN B 1 253 ? 29.973 -50.559 -6.533 1.00 21.31 233 GLN B C 1
ATOM 4668 O O . GLN B 1 253 ? 30.805 -49.867 -6.012 1.00 19.97 233 GLN B O 1
ATOM 4674 N N . LYS B 1 254 ? 28.904 -50.054 -7.128 1.00 22.61 234 LYS B N 1
ATOM 4675 C CA . LYS B 1 254 ? 28.704 -48.613 -7.214 1.00 25.59 234 LYS B CA 1
ATOM 4676 C C . LYS B 1 254 ? 28.061 -48.020 -5.968 1.00 25.06 234 LYS B C 1
ATOM 4677 O O . LYS B 1 254 ? 28.062 -46.814 -5.809 1.00 22.63 234 LYS B O 1
ATOM 4683 N N . LEU B 1 255 ? 27.498 -48.856 -5.103 1.00 22.20 235 LEU B N 1
ATOM 4684 C CA . LEU B 1 255 ? 26.824 -48.340 -3.930 1.00 21.79 235 LEU B CA 1
ATOM 4685 C C . LEU B 1 255 ? 27.863 -47.739 -2.975 1.00 22.09 235 LEU B C 1
ATOM 4686 O O . LEU B 1 255 ? 28.988 -48.236 -2.879 1.00 24.63 235 LEU B O 1
ATOM 4691 N N . PRO B 1 256 ? 27.501 -46.666 -2.284 1.00 21.24 236 PRO B N 1
ATOM 4692 C CA . PRO B 1 256 ? 28.407 -46.112 -1.317 1.00 21.20 236 PRO B CA 1
ATOM 4693 C C . PRO B 1 256 ? 28.315 -46.849 0.034 1.00 21.92 236 PRO B C 1
ATOM 4694 O O . PRO B 1 256 ? 27.247 -47.315 0.410 1.00 19.00 236 PRO B O 1
ATOM 4698 N N . PRO B 1 257 ? 29.422 -46.910 0.763 1.00 22.62 237 PRO B N 1
ATOM 4699 C CA . PRO B 1 257 ? 29.327 -47.361 2.145 1.00 22.04 237 PRO B CA 1
ATOM 4700 C C . PRO B 1 257 ? 28.439 -46.433 2.963 1.00 23.09 237 PRO B C 1
ATOM 4701 O O . PRO B 1 257 ? 28.528 -45.220 2.836 1.00 21.94 237 PRO B O 1
ATOM 4705 N N . VAL B 1 258 ? 27.556 -47.012 3.770 1.00 22.76 238 VAL B N 1
ATOM 4706 C CA . VAL B 1 258 ? 26.541 -46.256 4.488 1.00 22.84 238 VAL B CA 1
ATOM 4707 C C . VAL B 1 258 ? 27.010 -45.740 5.844 1.00 23.84 238 VAL B C 1
ATOM 4708 O O . VAL B 1 258 ? 26.553 -44.699 6.294 1.00 25.17 238 VAL B O 1
ATOM 4712 N N . PHE B 1 259 ? 27.972 -46.414 6.468 1.00 23.32 239 PHE B N 1
ATOM 4713 C CA . PHE B 1 259 ? 28.313 -46.106 7.847 1.00 22.99 239 PHE B CA 1
ATOM 4714 C C . PHE B 1 259 ? 29.743 -45.738 8.051 1.00 24.00 239 PHE B C 1
ATOM 4715 O O . PHE B 1 259 ? 30.074 -45.155 9.059 1.00 25.48 239 PHE B O 1
ATOM 4723 N N . LYS B 1 260 ? 30.621 -46.070 7.121 1.00 23.91 240 LYS B N 1
ATOM 4724 C CA . LYS B 1 260 ? 32.027 -45.832 7.356 1.00 23.58 240 LYS B CA 1
ATOM 4725 C C . LYS B 1 260 ? 32.684 -45.474 6.040 1.00 27.07 240 LYS B C 1
ATOM 4726 O O . LYS B 1 260 ? 32.487 -46.153 5.020 1.00 23.32 240 LYS B O 1
ATOM 4732 N N . LYS B 1 261 ? 33.520 -44.450 6.086 1.00 27.04 241 LYS B N 1
ATOM 4733 C CA . LYS B 1 261 ? 34.251 -44.027 4.911 1.00 30.54 241 LYS B CA 1
ATOM 4734 C C . LYS B 1 261 ? 35.117 -45.174 4.425 1.00 28.03 241 LYS B C 1
ATOM 4735 O O . LYS B 1 261 ? 35.840 -45.792 5.207 1.00 24.36 241 LYS B O 1
ATOM 4741 N N . ASP B 1 262 ? 35.000 -45.474 3.138 1.00 26.18 242 ASP B N 1
ATOM 4742 C CA . ASP B 1 262 ? 35.657 -46.631 2.554 1.00 28.59 242 ASP B CA 1
ATOM 4743 C C . ASP B 1 262 ? 35.285 -47.945 3.228 1.00 25.84 242 ASP B C 1
ATOM 4744 O O . ASP B 1 262 ? 36.059 -48.888 3.203 1.00 26.46 242 ASP B O 1
ATOM 4749 N N . GLY B 1 263 ? 34.117 -47.999 3.850 1.00 27.13 243 GLY B N 1
ATOM 4750 C CA . GLY B 1 263 ? 33.729 -49.207 4.624 1.00 25.24 243 GLY B CA 1
ATOM 4751 C C . GLY B 1 263 ? 33.278 -50.304 3.700 1.00 23.71 243 GLY B C 1
ATOM 4752 O O . GLY B 1 263 ? 33.163 -50.099 2.507 1.00 25.77 243 GLY B O 1
ATOM 4753 N N . THR B 1 264 ? 33.006 -51.471 4.255 1.00 19.76 244 THR B N 1
ATOM 4754 C CA . THR B 1 264 ? 32.523 -52.597 3.491 1.00 18.58 244 THR B CA 1
ATOM 4755 C C . THR B 1 264 ? 31.015 -52.627 3.371 1.00 18.07 244 THR B C 1
ATOM 4756 O O . THR B 1 264 ? 30.503 -53.246 2.444 1.00 17.90 244 THR B O 1
ATOM 4760 N N . VAL B 1 265 ? 30.311 -52.012 4.338 1.00 16.44 245 VAL B N 1
ATOM 4761 C CA . VAL B 1 265 ? 28.861 -52.163 4.441 1.00 15.52 245 VAL B CA 1
ATOM 4762 C C . VAL B 1 265 ? 28.119 -51.128 3.661 1.00 14.81 245 VAL B C 1
ATOM 4763 O O . VAL B 1 265 ? 28.317 -49.905 3.851 1.00 15.46 245 VAL B O 1
ATOM 4767 N N . THR B 1 266 ? 27.252 -51.615 2.771 1.00 14.08 246 THR B N 1
ATOM 4768 C CA . THR B 1 266 ? 26.452 -50.791 1.949 1.00 14.54 246 THR B CA 1
ATOM 4769 C C . THR B 1 266 ? 25.000 -51.221 2.100 1.00 14.83 246 THR B C 1
ATOM 4770 O O . THR B 1 266 ? 24.693 -52.225 2.750 1.00 14.02 246 THR B O 1
ATOM 4774 N N . ALA B 1 267 ? 24.101 -50.498 1.453 1.00 15.99 247 ALA B N 1
ATOM 4775 C CA . ALA B 1 267 ? 22.690 -50.915 1.421 1.00 15.98 247 ALA B CA 1
ATOM 4776 C C . ALA B 1 267 ? 22.510 -52.215 0.653 1.00 16.90 247 ALA B C 1
ATOM 4777 O O . ALA B 1 267 ? 21.478 -52.892 0.787 1.00 18.49 247 ALA B O 1
ATOM 4779 N N . GLY B 1 268 ? 23.477 -52.566 -0.191 1.00 15.97 248 GLY B N 1
ATOM 4780 C CA . GLY B 1 268 ? 23.353 -53.738 -1.005 1.00 15.25 248 GLY B CA 1
ATOM 4781 C C . GLY B 1 268 ? 23.823 -55.002 -0.347 1.00 14.90 248 GLY B C 1
ATOM 4782 O O . GLY B 1 268 ? 23.513 -56.090 -0.809 1.00 14.53 248 GLY B O 1
ATOM 4783 N N . ASN B 1 269 ? 24.676 -54.873 0.676 1.00 14.59 249 ASN B N 1
ATOM 4784 C CA . ASN B 1 269 ? 25.273 -56.054 1.263 1.00 13.50 249 ASN B CA 1
ATOM 4785 C C . ASN B 1 269 ? 24.953 -56.216 2.755 1.00 12.88 249 ASN B C 1
ATOM 4786 O O . ASN B 1 269 ? 25.492 -57.094 3.414 1.00 12.29 249 ASN B O 1
ATOM 4791 N N . ALA B 1 270 ? 24.088 -55.346 3.262 1.00 13.57 250 ALA B N 1
ATOM 4792 C CA . ALA B 1 270 ? 23.526 -55.501 4.598 1.00 14.22 250 ALA B CA 1
ATOM 4793 C C . ALA B 1 270 ? 22.135 -56.167 4.479 1.00 14.19 250 ALA B C 1
ATOM 4794 O O . ALA B 1 270 ? 21.487 -56.069 3.432 1.00 14.96 250 ALA B O 1
ATOM 4796 N N . SER B 1 271 ? 21.654 -56.819 5.545 1.00 14.10 251 SER B N 1
ATOM 4797 C CA . SER B 1 271 ? 20.334 -57.368 5.556 1.00 13.95 251 SER B CA 1
ATOM 4798 C C . SER B 1 271 ? 19.334 -56.260 5.422 1.00 15.04 251 SER B C 1
ATOM 4799 O O . SER B 1 271 ? 19.597 -55.115 5.838 1.00 14.61 251 SER B O 1
ATOM 4802 N N . GLY B 1 272 ? 18.199 -56.568 4.837 1.00 15.09 252 GLY B N 1
ATOM 4803 C CA . GLY B 1 272 ? 17.181 -55.528 4.708 1.00 16.41 252 GLY B CA 1
ATOM 4804 C C . GLY B 1 272 ? 16.337 -55.424 5.951 1.00 16.67 252 GLY B C 1
ATOM 4805 O O . GLY B 1 272 ? 16.181 -56.391 6.693 1.00 16.46 252 GLY B O 1
ATOM 4806 N N . VAL B 1 273 ? 15.793 -54.235 6.158 1.00 15.90 253 VAL B N 1
ATOM 4807 C CA . VAL B 1 273 ? 14.712 -54.009 7.110 1.00 16.55 253 VAL B CA 1
ATOM 4808 C C . VAL B 1 273 ? 13.475 -54.637 6.511 1.00 14.05 253 VAL B C 1
ATOM 4809 O O . VAL B 1 273 ? 13.196 -54.440 5.343 1.00 15.07 253 VAL B O 1
ATOM 4813 N N . ALA B 1 274 ? 12.731 -55.417 7.300 1.00 13.44 254 ALA B N 1
ATOM 4814 C CA . ALA B 1 274 ? 11.638 -56.180 6.759 1.00 11.53 254 ALA B CA 1
ATOM 4815 C C . ALA B 1 274 ? 10.617 -56.573 7.783 1.00 10.76 254 ALA B C 1
ATOM 4816 O O . ALA B 1 274 ? 10.863 -56.520 8.984 1.00 11.28 254 ALA B O 1
ATOM 4818 N N . ASP B 1 275 ? 9.478 -57.056 7.292 1.00 10.50 255 ASP B N 1
ATOM 4819 C CA . ASP B 1 275 ? 8.358 -57.505 8.091 1.00 10.43 255 ASP B CA 1
ATOM 4820 C C . ASP B 1 275 ? 8.117 -58.995 7.826 1.00 11.47 255 ASP B C 1
ATOM 4821 O O . ASP B 1 275 ? 8.063 -59.415 6.679 1.00 10.48 255 ASP B O 1
ATOM 4826 N N . GLY B 1 276 ? 7.894 -59.790 8.877 1.00 12.13 256 GLY B N 1
ATOM 4827 C CA . GLY B 1 276 ? 7.616 -61.226 8.697 1.00 11.28 256 GLY B CA 1
ATOM 4828 C C . GLY B 1 276 ? 7.634 -61.990 9.991 1.00 11.28 256 GLY B C 1
ATOM 4829 O O . GLY B 1 276 ? 8.067 -61.481 11.034 1.00 11.96 256 GLY B O 1
ATOM 4830 N N . ALA B 1 277 ? 7.142 -63.212 9.949 1.00 10.56 257 ALA B N 1
ATOM 4831 C CA . ALA B 1 277 ? 7.035 -64.064 11.113 1.00 10.09 257 ALA B CA 1
ATOM 4832 C C . ALA B 1 277 ? 7.113 -65.520 10.729 1.00 10.48 257 ALA B C 1
ATOM 4833 O O . ALA B 1 277 ? 7.004 -65.865 9.547 1.00 13.59 257 ALA B O 1
ATOM 4835 N N . GLY B 1 278 ? 7.339 -66.355 11.717 1.00 10.12 258 GLY B N 1
ATOM 4836 C CA . GLY B 1 278 ? 7.261 -67.784 11.591 1.00 10.72 258 GLY B CA 1
ATOM 4837 C C . GLY B 1 278 ? 6.667 -68.433 12.778 1.00 10.29 258 GLY B C 1
ATOM 4838 O O . GLY B 1 278 ? 6.503 -67.803 13.840 1.00 11.64 258 GLY B O 1
ATOM 4839 N N . ALA B 1 279 ? 6.380 -69.718 12.639 1.00 10.02 259 ALA B N 1
ATOM 4840 C CA . ALA B 1 279 ? 5.817 -70.514 13.728 1.00 10.08 259 ALA B CA 1
ATOM 4841 C C . ALA B 1 279 ? 6.382 -71.927 13.598 1.00 10.59 259 ALA B C 1
ATOM 4842 O O . ALA B 1 279 ? 6.278 -72.536 12.534 1.00 10.21 259 ALA B O 1
ATOM 4844 N N . VAL B 1 280 ? 6.891 -72.449 14.692 1.00 10.43 260 VAL B N 1
ATOM 4845 C CA . VAL B 1 280 ? 7.345 -73.827 14.795 1.00 11.16 260 VAL B CA 1
ATOM 4846 C C . VAL B 1 280 ? 6.632 -74.488 15.943 1.00 11.18 260 VAL B C 1
ATOM 4847 O O . VAL B 1 280 ? 6.675 -73.968 17.103 1.00 12.09 260 VAL B O 1
ATOM 4851 N N . ILE B 1 281 ? 5.933 -75.594 15.673 1.00 10.92 261 ILE B N 1
ATOM 4852 C CA . ILE B 1 281 ? 5.220 -76.299 16.734 1.00 10.99 261 ILE B CA 1
ATOM 4853 C C . ILE B 1 281 ? 6.057 -77.492 17.101 1.00 12.04 261 ILE B C 1
ATOM 4854 O O . ILE B 1 281 ? 6.439 -78.285 16.215 1.00 11.72 261 ILE B O 1
ATOM 4859 N N . ILE B 1 282 ? 6.434 -77.585 18.364 1.00 11.62 262 ILE B N 1
ATOM 4860 C CA . ILE B 1 282 ? 7.205 -78.668 18.871 1.00 11.99 262 ILE B CA 1
ATOM 4861 C C . ILE B 1 282 ? 6.392 -79.503 19.842 1.00 13.65 262 ILE B C 1
ATOM 4862 O O . ILE B 1 282 ? 5.465 -79.019 20.492 1.00 14.22 262 ILE B O 1
ATOM 4867 N N . ALA B 1 283 ? 6.766 -80.768 19.947 1.00 14.57 263 ALA B N 1
ATOM 4868 C CA . ALA B 1 283 ? 6.037 -81.702 20.750 1.00 15.53 263 ALA B CA 1
ATOM 4869 C C . ALA B 1 283 ? 6.981 -82.753 21.344 1.00 15.90 263 ALA B C 1
ATOM 4870 O O . ALA B 1 283 ? 7.938 -83.182 20.701 1.00 15.49 263 ALA B O 1
ATOM 4872 N N . SER B 1 284 ? 6.710 -83.151 22.570 1.00 16.65 264 SER B N 1
ATOM 4873 C CA . SER B 1 284 ? 7.377 -84.287 23.167 1.00 16.17 264 SER B CA 1
ATOM 4874 C C . SER B 1 284 ? 7.107 -85.556 22.399 1.00 17.16 264 SER B C 1
ATOM 4875 O O . SER B 1 284 ? 6.118 -85.670 21.643 1.00 15.18 264 SER B O 1
ATOM 4878 N N . GLU B 1 285 ? 8.016 -86.507 22.585 1.00 17.55 265 GLU B N 1
ATOM 4879 C CA . GLU B 1 285 ? 7.816 -87.833 22.057 1.00 19.12 265 GLU B CA 1
ATOM 4880 C C . GLU B 1 285 ? 6.456 -88.387 22.488 1.00 18.95 265 GLU B C 1
ATOM 4881 O O . GLU B 1 285 ? 5.705 -88.968 21.660 1.00 18.92 265 GLU B O 1
ATOM 4887 N N . ASP B 1 286 ? 6.096 -88.202 23.757 1.00 18.98 266 ASP B N 1
ATOM 4888 C CA . ASP B 1 286 ? 4.798 -88.681 24.259 1.00 18.68 266 ASP B CA 1
ATOM 4889 C C . ASP B 1 286 ? 3.694 -88.066 23.482 1.00 16.85 266 ASP B C 1
ATOM 4890 O O . ASP B 1 286 ? 2.719 -88.745 23.128 1.00 15.64 266 ASP B O 1
ATOM 4895 N N . ALA B 1 287 ? 3.767 -86.759 23.222 1.00 15.29 267 ALA B N 1
ATOM 4896 C CA . ALA B 1 287 ? 2.700 -86.106 22.481 1.00 15.07 267 ALA B CA 1
ATOM 4897 C C . ALA B 1 287 ? 2.580 -86.598 21.049 1.00 15.88 267 ALA B C 1
ATOM 4898 O O . ALA B 1 287 ? 1.474 -86.679 20.514 1.00 16.07 267 ALA B O 1
ATOM 4900 N N . VAL B 1 288 ? 3.721 -86.786 20.382 1.00 15.79 268 VAL B N 1
ATOM 4901 C CA . VAL B 1 288 ? 3.703 -87.242 18.995 1.00 16.65 268 VAL B CA 1
ATOM 4902 C C . VAL B 1 288 ? 2.936 -88.585 18.916 1.00 16.59 268 VAL B C 1
ATOM 4903 O O . VAL B 1 288 ? 2.075 -88.786 18.058 1.00 16.14 268 VAL B O 1
ATOM 4907 N N . LYS B 1 289 ? 3.238 -89.468 19.843 1.00 18.45 269 LYS B N 1
ATOM 4908 C CA . LYS B 1 289 ? 2.583 -90.797 19.911 1.00 20.15 269 LYS B CA 1
ATOM 4909 C C . LYS B 1 289 ? 1.114 -90.676 20.277 1.00 19.88 269 LYS B C 1
ATOM 4910 O O . LYS B 1 289 ? 0.249 -91.256 19.621 1.00 19.48 269 LYS B O 1
ATOM 4916 N N . LYS B 1 290 ? 0.802 -89.877 21.289 1.00 20.08 270 LYS B N 1
ATOM 4917 C CA . LYS B 1 290 ? -0.580 -89.694 21.754 1.00 21.68 270 LYS B CA 1
ATOM 4918 C C . LYS B 1 290 ? -1.470 -89.064 20.706 1.00 20.76 270 LYS B C 1
ATOM 4919 O O . LYS B 1 290 ? -2.618 -89.474 20.578 1.00 18.92 270 LYS B O 1
ATOM 4925 N N . HIS B 1 291 ? -0.962 -88.081 19.954 1.00 18.34 271 HIS B N 1
ATOM 4926 C CA . HIS B 1 291 ? -1.804 -87.371 19.008 1.00 17.21 271 HIS B CA 1
ATOM 4927 C C . HIS B 1 291 ? -1.615 -87.807 17.586 1.00 18.86 271 HIS B C 1
ATOM 4928 O O . HIS B 1 291 ? -2.192 -87.209 16.696 1.00 20.37 271 HIS B O 1
ATOM 4935 N N . ASN B 1 292 ? -0.777 -88.824 17.385 1.00 18.29 272 ASN B N 1
ATOM 4936 C CA . ASN B 1 292 ? -0.416 -89.319 16.099 1.00 20.59 272 ASN B CA 1
ATOM 4937 C C . ASN B 1 292 ? 0.143 -88.247 15.148 1.00 19.12 272 ASN B C 1
ATOM 4938 O O . ASN B 1 292 ? -0.255 -88.185 14.012 1.00 19.11 272 ASN B O 1
ATOM 4943 N N . PHE B 1 293 ? 1.042 -87.393 15.640 1.00 19.04 273 PHE B N 1
ATOM 4944 C CA . PHE B 1 293 ? 1.659 -86.391 14.818 1.00 18.96 273 PHE B CA 1
ATOM 4945 C C . PHE B 1 293 ? 2.644 -87.097 13.874 1.00 18.03 273 PHE B C 1
ATOM 4946 O O . PHE B 1 293 ? 3.130 -88.167 14.147 1.00 18.97 273 PHE B O 1
ATOM 4954 N N . THR B 1 294 ? 2.963 -86.455 12.798 1.00 18.84 274 THR B N 1
ATOM 4955 C CA . THR B 1 294 ? 4.040 -86.901 11.924 1.00 20.58 274 THR B CA 1
ATOM 4956 C C . THR B 1 294 ? 5.205 -85.915 12.117 1.00 19.69 274 THR B C 1
ATOM 4957 O O . THR B 1 294 ? 5.130 -84.785 11.695 1.00 22.90 274 THR B O 1
ATOM 4961 N N . PRO B 1 295 ? 6.282 -86.347 12.760 1.00 20.55 275 PRO B N 1
ATOM 4962 C CA . PRO B 1 295 ? 7.417 -85.469 13.031 1.00 20.45 275 PRO B CA 1
ATOM 4963 C C . PRO B 1 295 ? 8.166 -85.106 11.772 1.00 18.55 275 PRO B C 1
ATOM 4964 O O . PRO B 1 295 ? 8.348 -85.966 10.910 1.00 19.35 275 PRO B O 1
ATOM 4968 N N . LEU B 1 296 ? 8.583 -83.851 11.641 1.00 17.78 276 LEU B N 1
ATOM 4969 C CA . LEU B 1 296 ? 9.374 -83.393 10.507 1.00 18.75 276 LEU B CA 1
ATOM 4970 C C . LEU B 1 296 ? 10.859 -83.382 10.843 1.00 17.79 276 LEU B C 1
ATOM 4971 O O . LEU B 1 296 ? 11.694 -83.527 9.954 1.00 19.54 276 LEU B O 1
ATOM 4976 N N . ALA B 1 297 ? 11.175 -83.190 12.121 1.00 16.84 277 ALA B N 1
ATOM 4977 C CA . ALA B 1 297 ? 12.534 -83.112 12.592 1.00 16.69 277 ALA B CA 1
ATOM 4978 C C . ALA B 1 297 ? 12.522 -83.322 14.082 1.00 17.05 277 ALA B C 1
ATOM 4979 O O . ALA B 1 297 ? 11.488 -83.218 14.718 1.00 15.77 277 ALA B O 1
ATOM 4981 N N . ARG B 1 298 ? 13.706 -83.578 14.624 1.00 16.96 278 ARG B N 1
ATOM 4982 C CA . ARG B 1 298 ? 13.924 -83.658 16.048 1.00 19.70 278 ARG B CA 1
ATOM 4983 C C . ARG B 1 298 ? 14.892 -82.499 16.419 1.00 17.05 278 ARG B C 1
ATOM 4984 O O . ARG B 1 298 ? 15.806 -82.239 15.667 1.00 15.10 278 ARG B O 1
ATOM 4992 N N . ILE B 1 299 ? 14.653 -81.825 17.541 1.00 14.80 279 ILE B N 1
ATOM 4993 C CA . ILE B 1 299 ? 15.594 -80.859 18.051 1.00 13.75 279 ILE B CA 1
ATOM 4994 C C . ILE B 1 299 ? 16.649 -81.649 18.825 1.00 13.11 279 ILE B C 1
ATOM 4995 O O . ILE B 1 299 ? 16.345 -82.307 19.801 1.00 15.05 279 ILE B O 1
ATOM 5000 N N . VAL B 1 300 ? 17.874 -81.549 18.384 1.00 14.15 280 VAL B N 1
ATOM 5001 C CA . VAL B 1 300 ? 19.016 -82.254 18.946 1.00 15.48 280 VAL B CA 1
ATOM 5002 C C . VAL B 1 300 ? 19.728 -81.450 19.978 1.00 15.36 280 VAL B C 1
ATOM 5003 O O . VAL B 1 300 ? 20.275 -81.994 20.949 1.00 17.24 280 VAL B O 1
ATOM 5007 N N . GLY B 1 301 ? 19.778 -80.149 19.776 1.00 13.62 281 GLY B N 1
ATOM 5008 C CA . GLY B 1 301 ? 20.515 -79.337 20.685 1.00 13.79 281 GLY B CA 1
ATOM 5009 C C . GLY B 1 301 ? 20.475 -77.891 20.324 1.00 13.02 281 GLY B C 1
ATOM 5010 O O . GLY B 1 301 ? 19.890 -77.521 19.305 1.00 14.09 281 GLY B O 1
ATOM 5011 N N . TYR B 1 302 ? 20.972 -77.078 21.235 1.00 11.67 282 TYR B N 1
ATOM 5012 C CA . TYR B 1 302 ? 20.975 -75.631 21.037 1.00 12.12 282 TYR B CA 1
ATOM 5013 C C . TYR B 1 302 ? 21.935 -75.032 22.029 1.00 11.77 282 TYR B C 1
ATOM 5014 O O . TYR B 1 302 ? 22.383 -75.736 22.972 1.00 9.91 282 TYR B O 1
ATOM 5023 N N . PHE B 1 303 ? 22.310 -73.780 21.793 1.00 11.52 283 PHE B N 1
ATOM 5024 C CA . PHE B 1 303 ? 23.244 -73.105 22.653 1.00 12.61 283 PHE B CA 1
ATOM 5025 C C . PHE B 1 303 ? 23.157 -71.605 22.425 1.00 11.90 283 PHE B C 1
ATOM 5026 O O . PHE B 1 303 ? 22.977 -71.136 21.309 1.00 9.96 283 PHE B O 1
ATOM 5034 N N . VAL B 1 304 ? 23.261 -70.877 23.520 1.00 12.19 284 VAL B N 1
ATOM 5035 C CA . VAL B 1 304 ? 23.313 -69.433 23.486 1.00 12.74 284 VAL B CA 1
ATOM 5036 C C . VAL B 1 304 ? 24.579 -69.000 24.174 1.00 12.79 284 VAL B C 1
ATOM 5037 O O . VAL B 1 304 ? 24.885 -69.482 25.262 1.00 12.19 284 VAL B O 1
ATOM 5041 N N . SER B 1 305 ? 25.311 -68.102 23.550 1.00 13.51 285 SER B N 1
ATOM 5042 C CA . SER B 1 305 ? 26.557 -67.598 24.128 1.00 14.63 285 SER B CA 1
ATOM 5043 C C . SER B 1 305 ? 26.581 -66.105 24.020 1.00 13.67 285 SER B C 1
ATOM 5044 O O . SER B 1 305 ? 26.019 -65.530 23.089 1.00 13.25 285 SER B O 1
ATOM 5047 N N . GLY B 1 306 ? 27.242 -65.473 24.979 1.00 12.89 286 GLY B N 1
ATOM 5048 C CA . GLY B 1 306 ? 27.585 -64.079 24.841 1.00 12.94 286 GLY B CA 1
ATOM 5049 C C . GLY B 1 306 ? 28.917 -63.961 24.105 1.00 14.82 286 GLY B C 1
ATOM 5050 O O . GLY B 1 306 ? 29.654 -64.936 24.007 1.00 13.80 286 GLY B O 1
ATOM 5051 N N . CYS B 1 307 ? 29.194 -62.785 23.566 1.00 13.62 287 CYS B N 1
ATOM 5052 C CA . CYS B 1 307 ? 30.468 -62.499 22.941 1.00 15.13 287 CYS B CA 1
ATOM 5053 C C . CYS B 1 307 ? 30.707 -60.987 23.054 1.00 14.75 287 CYS B C 1
ATOM 5054 O O . CYS B 1 307 ? 29.866 -60.245 23.571 1.00 13.34 287 CYS B O 1
ATOM 5057 N N . ASP B 1 308 ? 31.879 -60.548 22.616 1.00 16.08 288 ASP B N 1
ATOM 5058 C CA . ASP B 1 308 ? 32.197 -59.111 22.636 1.00 16.90 288 ASP B CA 1
ATOM 5059 C C . ASP B 1 308 ? 31.144 -58.303 21.861 1.00 15.39 288 ASP B C 1
ATOM 5060 O O . ASP B 1 308 ? 30.977 -58.482 20.645 1.00 14.67 288 ASP B O 1
ATOM 5065 N N . PRO B 1 309 ? 30.492 -57.370 22.531 1.00 15.76 289 PRO B N 1
ATOM 5066 C CA . PRO B 1 309 ? 29.480 -5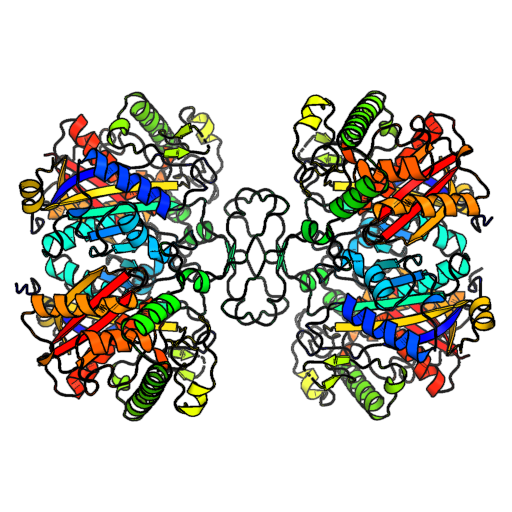6.534 21.823 1.00 15.43 289 PRO B CA 1
ATOM 5067 C C . PRO B 1 309 ? 30.029 -55.746 20.595 1.00 14.87 289 PRO B C 1
ATOM 5068 O O . PRO B 1 309 ? 29.279 -55.511 19.610 1.00 13.08 289 PRO B O 1
ATOM 5072 N N . SER B 1 310 ? 31.296 -55.346 20.659 1.00 14.43 290 SER B N 1
ATOM 5073 C CA . SER B 1 310 ? 31.921 -54.607 19.540 1.00 16.41 290 SER B CA 1
ATOM 5074 C C . SER B 1 310 ? 32.126 -55.412 18.286 1.00 14.39 290 SER B C 1
ATOM 5075 O O . SER B 1 310 ? 32.258 -54.823 17.203 1.00 16.28 290 SER B O 1
ATOM 5078 N N . ILE B 1 311 ? 32.106 -56.724 18.411 1.00 13.29 291 ILE B N 1
ATOM 5079 C CA . ILE B 1 311 ? 32.061 -57.636 17.282 1.00 14.13 291 ILE B CA 1
ATOM 5080 C C . ILE B 1 311 ? 30.904 -58.645 17.420 1.00 13.73 291 ILE B C 1
ATOM 5081 O O . ILE B 1 311 ? 31.072 -59.829 17.152 1.00 14.44 291 ILE B O 1
ATOM 5086 N N . MET B 1 312 ? 29.704 -58.141 17.765 1.00 14.55 292 MET B N 1
ATOM 5087 C CA . MET B 1 312 ? 28.529 -59.007 18.041 1.00 13.02 292 MET B CA 1
ATOM 5088 C C . MET B 1 312 ? 28.265 -60.020 16.926 1.00 13.01 292 MET B C 1
ATOM 5089 O O . MET B 1 312 ? 27.741 -61.116 17.199 1.00 13.19 292 MET B O 1
ATOM 5094 N N . GLY B 1 313 ? 28.620 -59.659 15.687 1.00 11.08 293 GLY B N 1
ATOM 5095 C CA . GLY B 1 313 ? 28.377 -60.523 14.563 1.00 11.54 293 GLY B CA 1
ATOM 5096 C C . GLY B 1 313 ? 29.034 -61.891 14.615 1.00 11.57 293 GLY B C 1
ATOM 5097 O O . GLY B 1 313 ? 28.644 -62.783 13.882 1.00 11.70 293 GLY B O 1
ATOM 5098 N N . ILE B 1 314 ? 30.041 -62.042 15.462 1.00 11.88 294 ILE B N 1
ATOM 5099 C CA . ILE B 1 314 ? 30.708 -63.298 15.654 1.00 12.58 294 ILE B CA 1
ATOM 5100 C C . ILE B 1 314 ? 29.950 -64.299 16.520 1.00 13.22 294 ILE B C 1
ATOM 5101 O O . ILE B 1 314 ? 30.358 -65.455 16.635 1.00 13.55 294 ILE B O 1
ATOM 5106 N N . GLY B 1 315 ? 28.817 -63.887 17.127 1.00 14.22 295 GLY B N 1
ATOM 5107 C CA . GLY B 1 315 ? 28.090 -64.751 18.055 1.00 12.08 295 GLY B CA 1
ATOM 5108 C C . GLY B 1 315 ? 27.878 -66.168 17.572 1.00 12.23 295 GLY B C 1
ATOM 5109 O O . GLY B 1 315 ? 27.928 -67.088 18.352 1.00 12.97 295 GLY B O 1
ATOM 5110 N N . PRO B 1 316 ? 27.567 -66.362 16.287 1.00 13.07 296 PRO B N 1
ATOM 5111 C CA . PRO B 1 316 ? 27.360 -67.732 15.835 1.00 11.69 296 PRO B CA 1
ATOM 5112 C C . PRO B 1 316 ? 28.526 -68.665 16.054 1.00 12.19 296 PRO B C 1
ATOM 5113 O O . PRO B 1 316 ? 28.321 -69.894 16.097 1.00 13.02 296 PRO B O 1
ATOM 5117 N N . VAL B 1 317 ? 29.751 -68.151 16.178 1.00 11.69 297 VAL B N 1
ATOM 5118 C CA . VAL B 1 317 ? 30.913 -69.044 16.305 1.00 12.59 297 VAL B CA 1
ATOM 5119 C C . VAL B 1 317 ? 30.887 -69.810 17.623 1.00 13.16 297 VAL B C 1
ATOM 5120 O O . VAL B 1 317 ? 30.855 -71.019 17.611 1.00 13.23 297 VAL B O 1
ATOM 5124 N N . PRO B 1 318 ? 30.874 -69.106 18.775 1.00 13.52 298 PRO B N 1
ATOM 5125 C CA . PRO B 1 318 ? 30.701 -69.871 20.017 1.00 13.62 298 PRO B CA 1
ATOM 5126 C C . PRO B 1 318 ? 29.337 -70.536 20.137 1.00 14.38 298 PRO B C 1
ATOM 5127 O O . PRO B 1 318 ? 29.235 -71.615 20.758 1.00 13.82 298 PRO B O 1
ATOM 5131 N N . ALA B 1 319 ? 28.294 -69.961 19.529 1.00 13.12 299 ALA B N 1
ATOM 5132 C CA . ALA B 1 319 ? 26.994 -70.598 19.625 1.00 12.40 299 ALA B CA 1
ATOM 5133 C C . ALA B 1 319 ? 26.955 -71.967 18.926 1.00 12.46 299 ALA B C 1
ATOM 5134 O O . ALA B 1 319 ? 26.494 -72.952 19.498 1.00 10.41 299 ALA B O 1
ATOM 5136 N N . ILE B 1 320 ? 27.378 -72.000 17.661 1.00 13.33 300 ILE B N 1
ATOM 5137 C CA . ILE B 1 320 ? 27.371 -73.225 16.906 1.00 13.92 300 ILE B CA 1
ATOM 5138 C C . ILE B 1 320 ? 28.327 -74.235 17.568 1.00 13.67 300 ILE B C 1
ATOM 5139 O O . ILE B 1 320 ? 28.014 -75.385 17.674 1.00 13.34 300 ILE B O 1
ATOM 5144 N N . SER B 1 321 ? 29.524 -73.777 17.963 1.00 14.62 301 SER B N 1
ATOM 5145 C CA . SER B 1 321 ? 30.519 -74.667 18.570 1.00 15.17 301 SER B CA 1
ATOM 5146 C C . SER B 1 321 ? 29.982 -75.328 19.828 1.00 14.53 301 SER B C 1
ATOM 5147 O O . SER B 1 321 ? 30.129 -76.536 20.033 1.00 14.46 301 SER B O 1
ATOM 5150 N N . GLY B 1 322 ? 29.364 -74.535 20.688 1.00 14.12 302 GLY B N 1
ATOM 5151 C CA . GLY B 1 322 ? 28.797 -75.055 21.920 1.00 13.87 302 GLY B CA 1
ATOM 5152 C C . GLY B 1 322 ? 27.651 -76.009 21.691 1.00 13.30 302 GLY B C 1
ATOM 5153 O O . GLY B 1 322 ? 27.552 -77.059 22.360 1.00 14.14 302 GLY B O 1
ATOM 5154 N N . ALA B 1 323 ? 26.766 -75.672 20.765 1.00 12.73 303 ALA B N 1
ATOM 5155 C CA . ALA B 1 323 ? 25.637 -76.567 20.457 1.00 13.60 303 ALA B CA 1
ATOM 5156 C C . ALA B 1 323 ? 26.161 -77.914 19.929 1.00 13.87 303 ALA B C 1
ATOM 5157 O O . ALA B 1 323 ? 25.706 -78.973 20.361 1.00 14.63 303 ALA B O 1
ATOM 5159 N N . LEU B 1 324 ? 27.153 -77.862 19.020 1.00 14.63 304 LEU B N 1
ATOM 5160 C CA . LEU B 1 324 ? 27.719 -79.086 18.468 1.00 15.51 304 LEU B CA 1
ATOM 5161 C C . LEU B 1 324 ? 28.375 -79.929 19.557 1.00 17.68 304 LEU B C 1
ATOM 5162 O O . LEU B 1 324 ? 28.188 -81.149 19.615 1.00 18.37 304 LEU B O 1
ATOM 5167 N N . LYS B 1 325 ? 29.143 -79.283 20.419 1.00 19.21 305 LYS B N 1
ATOM 5168 C CA . LYS B 1 325 ? 29.770 -79.978 21.542 1.00 22.50 305 LYS B CA 1
ATOM 5169 C C . LYS B 1 325 ? 28.723 -80.660 22.412 1.00 23.73 305 LYS B C 1
ATOM 5170 O O . LYS B 1 325 ? 28.855 -81.826 22.728 1.00 21.15 305 LYS B O 1
ATOM 5176 N N . LYS B 1 326 ? 27.667 -79.955 22.791 1.00 19.96 306 LYS B N 1
ATOM 5177 C CA . LYS B 1 326 ? 26.641 -80.576 23.609 1.00 22.27 306 LYS B CA 1
ATOM 5178 C C . LYS B 1 326 ? 25.947 -81.771 22.899 1.00 24.60 306 LYS B C 1
ATOM 5179 O O . LYS B 1 326 ? 25.607 -82.765 23.539 1.00 20.49 306 LYS B O 1
ATOM 5185 N N . ALA B 1 327 ? 25.729 -81.648 21.589 1.00 21.89 307 ALA B N 1
ATOM 5186 C CA . ALA B 1 327 ? 25.103 -82.720 20.831 1.00 24.07 307 ALA B CA 1
ATOM 5187 C C . ALA B 1 327 ? 26.064 -83.881 20.503 1.00 24.07 307 ALA B C 1
ATOM 5188 O O . ALA B 1 327 ? 25.630 -84.872 19.975 1.00 26.42 307 ALA B O 1
ATOM 5190 N N . GLY B 1 328 ? 27.353 -83.743 20.801 1.00 22.72 308 GLY B N 1
ATOM 5191 C CA . GLY B 1 328 ? 28.350 -84.745 20.433 1.00 23.98 308 GLY B CA 1
ATOM 5192 C C . GLY B 1 328 ? 28.587 -84.839 18.939 1.00 21.84 308 GLY B C 1
ATOM 5193 O O . GLY B 1 328 ? 28.804 -85.936 18.410 1.00 21.22 308 GLY B O 1
ATOM 5194 N N . LEU B 1 329 ? 28.479 -83.709 18.232 1.00 19.44 309 LEU B N 1
ATOM 5195 C CA . LEU B 1 329 ? 28.585 -83.710 16.792 1.00 19.24 309 LEU B CA 1
ATOM 5196 C C . LEU B 1 329 ? 29.631 -82.730 16.366 1.00 19.29 309 LEU B C 1
ATOM 5197 O O . LEU B 1 329 ? 30.093 -81.932 17.155 1.00 20.01 309 LEU B O 1
ATOM 5202 N N . SER B 1 330 ? 30.044 -82.810 15.116 1.00 20.20 310 SER B N 1
ATOM 5203 C CA . SER B 1 330 ? 31.027 -81.859 14.602 1.00 21.97 310 SER B CA 1
ATOM 5204 C C . SER B 1 330 ? 30.436 -81.159 13.426 1.00 19.00 310 SER B C 1
ATOM 5205 O O . SER B 1 330 ? 29.372 -81.561 12.935 1.00 16.23 310 SER B O 1
ATOM 5208 N N . LEU B 1 331 ? 31.108 -80.103 12.962 1.00 20.65 311 LEU B N 1
ATOM 5209 C CA . LEU B 1 331 ? 30.629 -79.352 11.814 1.00 22.69 311 LEU B CA 1
ATOM 5210 C C . LEU B 1 331 ? 30.489 -80.193 10.576 1.00 23.00 311 LEU B C 1
ATOM 5211 O O . LEU B 1 331 ? 29.581 -79.967 9.778 1.00 21.43 311 LEU B O 1
ATOM 5216 N N . LYS B 1 332 ? 31.354 -81.180 10.429 1.00 23.05 312 LYS B N 1
ATOM 5217 C CA . LYS B 1 332 ? 31.301 -82.064 9.272 1.00 26.19 312 LYS B CA 1
ATOM 5218 C C . LYS B 1 332 ? 30.025 -82.885 9.259 1.00 22.71 312 LYS B C 1
ATOM 5219 O O . LYS B 1 332 ? 29.635 -83.368 8.214 1.00 20.20 312 LYS B O 1
ATOM 5225 N N . ASP B 1 333 ? 29.380 -83.065 10.408 1.00 20.66 313 ASP B N 1
ATOM 5226 C CA . ASP B 1 333 ? 28.111 -83.799 10.466 1.00 17.72 313 ASP B CA 1
ATOM 5227 C C . ASP B 1 333 ? 26.932 -82.974 9.990 1.00 16.86 313 ASP B C 1
ATOM 5228 O O . ASP B 1 333 ? 25.875 -83.526 9.735 1.00 15.60 313 ASP B O 1
ATOM 5233 N N . MET B 1 334 ? 27.095 -81.657 9.890 1.00 16.26 314 MET B N 1
ATOM 5234 C CA . MET B 1 334 ? 26.020 -80.791 9.436 1.00 16.33 314 MET B CA 1
ATOM 5235 C C . MET B 1 334 ? 25.858 -80.802 7.918 1.00 17.77 314 MET B C 1
ATOM 5236 O O . MET B 1 334 ? 26.745 -80.370 7.181 1.00 20.45 314 MET B O 1
ATOM 5241 N N . ASP B 1 335 ? 24.709 -81.282 7.452 1.00 16.06 315 ASP B N 1
ATOM 5242 C CA . ASP B 1 335 ? 24.406 -81.242 6.045 1.00 16.27 315 ASP B CA 1
ATOM 5243 C C . ASP B 1 335 ? 24.113 -79.820 5.596 1.00 15.80 315 ASP B C 1
ATOM 5244 O O . ASP B 1 335 ? 24.327 -79.476 4.435 1.00 12.30 315 ASP B O 1
ATOM 5249 N N . LEU B 1 336 ? 23.496 -79.036 6.494 1.00 14.29 316 LEU B N 1
ATOM 5250 C CA . LEU B 1 336 ? 23.182 -77.657 6.214 1.00 14.15 316 LEU B CA 1
ATOM 5251 C C . LEU B 1 336 ? 23.554 -76.808 7.391 1.00 13.85 316 LEU B C 1
ATOM 5252 O O . LEU B 1 336 ? 23.371 -77.206 8.523 1.00 13.90 316 LEU B O 1
ATOM 5257 N N . VAL B 1 337 ? 24.037 -75.615 7.087 1.00 13.67 317 VAL B N 1
ATOM 5258 C CA . VAL B 1 337 ? 24.318 -74.616 8.086 1.00 13.16 317 VAL B CA 1
ATOM 5259 C C . VAL B 1 337 ? 23.619 -73.370 7.642 1.00 11.97 317 VAL B C 1
ATOM 5260 O O . VAL B 1 337 ? 23.704 -72.994 6.467 1.00 11.32 317 VAL B O 1
ATOM 5264 N N . GLU B 1 338 ? 23.009 -72.677 8.590 1.00 12.70 318 GLU B N 1
ATOM 5265 C CA . GLU B 1 338 ? 22.472 -71.320 8.341 1.00 13.03 318 GLU B CA 1
ATOM 5266 C C . GLU B 1 338 ? 23.105 -70.365 9.345 1.00 12.26 318 GLU B C 1
ATOM 5267 O O . GLU B 1 338 ? 23.140 -70.648 10.528 1.00 12.09 318 GLU B O 1
ATOM 5273 N N . VAL B 1 339 ? 23.625 -69.240 8.832 1.00 11.78 319 VAL B N 1
ATOM 5274 C CA . VAL B 1 339 ? 24.130 -68.140 9.613 1.00 10.81 319 VAL B CA 1
ATOM 5275 C C . VAL B 1 339 ? 23.408 -66.923 9.099 1.00 11.42 319 VAL B C 1
ATOM 5276 O O . VAL B 1 339 ? 23.560 -66.541 7.923 1.00 11.80 319 VAL B O 1
ATOM 5280 N N . ASN B 1 340 ? 22.573 -66.327 9.935 1.00 11.63 320 ASN B N 1
ATOM 5281 C CA . ASN B 1 340 ? 21.731 -65.216 9.469 1.00 12.76 320 ASN B CA 1
ATOM 5282 C C . ASN B 1 340 ? 22.642 -64.169 8.872 1.00 11.85 320 ASN B C 1
ATOM 5283 O O . ASN B 1 340 ? 23.696 -63.806 9.454 1.00 12.90 320 ASN B O 1
ATOM 5288 N N . GLU B 1 341 ? 22.261 -63.683 7.730 1.00 11.79 321 GLU B N 1
ATOM 5289 C CA . GLU B 1 341 ? 23.054 -62.704 6.963 1.00 12.17 321 GLU B CA 1
ATOM 5290 C C . GLU B 1 341 ? 22.833 -61.291 7.428 1.00 11.17 321 GLU B C 1
ATOM 5291 O O . GLU B 1 341 ? 22.253 -60.480 6.720 1.00 13.05 321 GLU B O 1
ATOM 5297 N N . ALA B 1 342 ? 23.233 -60.990 8.645 1.00 11.24 322 ALA B N 1
ATOM 5298 C CA . ALA B 1 342 ? 22.981 -59.649 9.169 1.00 11.51 322 ALA B CA 1
ATOM 5299 C C . ALA B 1 342 ? 23.730 -58.604 8.310 1.00 12.10 322 ALA B C 1
ATOM 5300 O O . ALA B 1 342 ? 23.154 -57.580 7.908 1.00 13.72 322 ALA B O 1
ATOM 5302 N N . PHE B 1 343 ? 24.983 -58.879 8.032 1.00 11.57 323 PHE B N 1
ATOM 5303 C CA . PHE B 1 343 ? 25.801 -58.070 7.105 1.00 12.58 323 PHE B CA 1
ATOM 5304 C C . PHE B 1 343 ? 26.761 -59.034 6.395 1.00 12.62 323 PHE B C 1
ATOM 5305 O O . PHE B 1 343 ? 27.291 -59.963 7.008 1.00 11.97 323 PHE B O 1
ATOM 5313 N N . ALA B 1 344 ? 27.055 -58.793 5.125 1.00 13.55 324 ALA B N 1
ATOM 5314 C CA . ALA B 1 344 ? 28.003 -59.673 4.427 1.00 13.34 324 ALA B CA 1
ATOM 5315 C C . ALA B 1 344 ? 29.299 -59.865 5.187 1.00 12.95 324 ALA B C 1
ATOM 5316 O O . ALA B 1 344 ? 29.750 -61.020 5.361 1.00 13.26 324 ALA B O 1
ATOM 5318 N N . PRO B 1 345 ? 29.917 -58.778 5.666 1.00 12.51 325 PRO B N 1
ATOM 5319 C CA . PRO B 1 345 ? 31.222 -58.981 6.323 1.00 13.12 325 PRO B CA 1
ATOM 5320 C C . PRO B 1 345 ? 31.083 -59.747 7.609 1.00 14.33 325 PRO B C 1
ATOM 5321 O O . PRO B 1 345 ? 31.991 -60.490 7.989 1.00 14.43 325 PRO B O 1
ATOM 5325 N N . GLN B 1 346 ? 29.925 -59.593 8.279 1.00 13.62 326 GLN B N 1
ATOM 5326 C CA . GLN B 1 346 ? 29.673 -60.344 9.494 1.00 13.35 326 GLN B CA 1
ATOM 5327 C C . GLN B 1 346 ? 29.585 -61.827 9.225 1.00 14.14 326 GLN B C 1
ATOM 5328 O O . GLN B 1 346 ? 30.258 -62.629 9.874 1.00 13.62 326 GLN B O 1
ATOM 5334 N N . TYR B 1 347 ? 28.755 -62.201 8.244 1.00 13.49 327 TYR B N 1
ATOM 5335 C CA . TYR B 1 347 ? 28.642 -63.593 7.824 1.00 13.93 327 TYR B CA 1
ATOM 5336 C C . TYR B 1 347 ? 30.027 -64.160 7.415 1.00 14.24 327 TYR B C 1
ATOM 5337 O O . TYR B 1 347 ? 30.394 -65.249 7.815 1.00 12.65 327 TYR B O 1
ATOM 5346 N N . LEU B 1 348 ? 30.794 -63.385 6.633 1.00 14.57 328 LEU B N 1
ATOM 5347 C CA . LEU B 1 348 ? 32.076 -63.881 6.139 1.00 15.56 328 LEU B CA 1
ATOM 5348 C C . LEU B 1 348 ? 33.089 -64.109 7.258 1.00 15.63 328 LEU B C 1
ATOM 5349 O O . LEU B 1 348 ? 33.819 -65.079 7.209 1.00 15.76 328 LEU B O 1
ATOM 5354 N N . ALA B 1 349 ? 33.049 -63.289 8.307 1.00 15.72 329 ALA B N 1
ATOM 5355 C CA . ALA B 1 349 ? 33.906 -63.527 9.487 1.00 15.27 329 ALA B CA 1
ATOM 5356 C C . ALA B 1 349 ? 33.538 -64.817 10.172 1.00 15.39 329 ALA B C 1
ATOM 5357 O O . ALA B 1 349 ? 34.409 -65.583 10.623 1.00 14.89 329 ALA B O 1
ATOM 5359 N N . VAL B 1 350 ? 32.235 -65.100 10.258 1.00 14.46 330 VAL B N 1
ATOM 5360 C CA . VAL B 1 350 ? 31.793 -66.395 10.804 1.00 14.92 330 VAL B CA 1
ATOM 5361 C C . VAL B 1 350 ? 32.248 -67.559 9.927 1.00 14.72 330 VAL B C 1
ATOM 5362 O O . VAL B 1 350 ? 32.750 -68.582 10.420 1.00 14.80 330 VAL B O 1
ATOM 5366 N N . GLU B 1 351 ? 32.007 -67.433 8.631 1.00 16.61 331 GLU B N 1
ATOM 5367 C CA . GLU B 1 351 ? 32.399 -68.456 7.666 1.00 16.35 331 GLU B CA 1
ATOM 5368 C C . GLU B 1 351 ? 33.888 -68.811 7.829 1.00 17.66 331 GLU B C 1
ATOM 5369 O O . GLU B 1 351 ? 34.236 -69.975 7.914 1.00 18.45 331 GLU B O 1
ATOM 5375 N N . ARG B 1 352 ? 34.741 -67.793 7.903 1.00 17.66 332 ARG B N 1
ATOM 5376 C CA . ARG B 1 352 ? 36.177 -68.007 8.013 1.00 19.89 332 ARG B CA 1
ATOM 5377 C C . ARG B 1 352 ? 36.530 -68.565 9.370 1.00 19.04 332 ARG B C 1
ATOM 5378 O O . ARG B 1 352 ? 37.432 -69.392 9.445 1.00 17.93 332 ARG B O 1
ATOM 5386 N N . SER B 1 353 ? 35.863 -68.123 10.447 1.00 17.40 333 SER B N 1
ATOM 5387 C CA . SER B 1 353 ? 36.258 -68.575 11.789 1.00 17.15 333 SER B CA 1
ATOM 5388 C C . SER B 1 353 ? 35.965 -70.055 11.971 1.00 17.69 333 SER B C 1
ATOM 5389 O O . SER B 1 353 ? 36.690 -70.751 12.640 1.00 17.69 333 SER B O 1
ATOM 5392 N N . LEU B 1 354 ? 34.872 -70.529 11.394 1.00 17.24 334 LEU B N 1
ATOM 5393 C CA . LEU B 1 354 ? 34.480 -71.924 11.524 1.00 17.69 334 LEU B CA 1
ATOM 5394 C C . LEU B 1 354 ? 34.897 -72.767 10.320 1.00 17.44 334 LEU B C 1
ATOM 5395 O O . LEU B 1 354 ? 34.675 -73.976 10.313 1.00 19.19 334 LEU B O 1
ATOM 5400 N N . ASP B 1 355 ? 35.430 -72.125 9.301 1.00 18.80 335 ASP B N 1
ATOM 5401 C CA . ASP B 1 355 ? 35.753 -72.766 8.047 1.00 21.44 335 ASP B CA 1
ATOM 5402 C C . ASP B 1 355 ? 34.525 -73.460 7.477 1.00 24.36 335 ASP B C 1
ATOM 5403 O O . ASP B 1 355 ? 34.565 -74.635 7.115 1.00 23.17 335 ASP B O 1
ATOM 5408 N N . LEU B 1 356 ? 33.429 -72.723 7.363 1.00 23.94 336 LEU B N 1
ATOM 5409 C CA . LEU B 1 356 ? 32.199 -73.342 6.878 1.00 21.36 336 LEU B CA 1
ATOM 5410 C C . LEU B 1 356 ? 32.299 -73.735 5.402 1.00 21.77 336 LEU B C 1
ATOM 5411 O O . LEU B 1 356 ? 32.939 -73.063 4.606 1.00 19.32 336 LEU B O 1
ATOM 5416 N N . ASP B 1 357 ? 31.594 -74.795 5.038 1.00 21.40 337 ASP B N 1
ATOM 5417 C CA . ASP B 1 357 ? 31.493 -75.205 3.659 1.00 23.43 337 ASP B CA 1
ATOM 5418 C C . ASP B 1 357 ? 30.393 -74.380 2.975 1.00 22.39 337 ASP B C 1
ATOM 5419 O O . ASP B 1 357 ? 29.203 -74.556 3.238 1.00 21.11 337 ASP B O 1
ATOM 5424 N N . ILE B 1 358 ? 30.799 -73.535 2.037 1.00 22.71 338 ILE B N 1
ATOM 5425 C CA . ILE B 1 358 ? 29.890 -72.620 1.378 1.00 24.22 338 ILE B CA 1
ATOM 5426 C C . ILE B 1 358 ? 28.839 -73.345 0.525 1.00 21.94 338 ILE B C 1
ATOM 5427 O O . ILE B 1 358 ? 27.790 -72.809 0.290 1.00 18.77 338 ILE B O 1
ATOM 5432 N N . SER B 1 359 ? 29.107 -74.580 0.101 1.00 20.60 339 SER B N 1
ATOM 5433 C CA . SER B 1 359 ? 28.114 -75.327 -0.634 1.00 19.16 339 SER B CA 1
ATOM 5434 C C . SER B 1 359 ? 26.976 -75.810 0.272 1.00 18.38 339 SER B C 1
ATOM 5435 O O . SER B 1 359 ? 25.956 -76.238 -0.235 1.00 20.84 339 SER B O 1
ATOM 5438 N N . LYS B 1 360 ? 27.165 -75.773 1.595 1.00 18.13 340 LYS B N 1
ATOM 5439 C CA . LYS B 1 360 ? 26.176 -76.243 2.574 1.00 17.19 340 LYS B CA 1
ATOM 5440 C C . LYS B 1 360 ? 25.635 -75.126 3.512 1.00 17.18 340 LYS B C 1
ATOM 5441 O O . LYS B 1 360 ? 24.878 -75.424 4.437 1.00 14.25 340 LYS B O 1
ATOM 5447 N N . THR B 1 361 ? 26.085 -73.881 3.282 1.00 14.72 341 THR B N 1
ATOM 5448 C CA . THR B 1 361 ? 25.829 -72.761 4.167 1.00 14.54 341 THR B CA 1
ATOM 5449 C C . THR B 1 361 ? 24.997 -71.704 3.444 1.00 14.38 341 THR B C 1
ATOM 5450 O O . THR B 1 361 ? 25.337 -71.269 2.331 1.00 13.92 341 THR B O 1
ATOM 5454 N N . ASN B 1 362 ? 23.876 -71.330 4.073 1.00 13.56 342 ASN B N 1
ATOM 5455 C CA . ASN B 1 362 ? 22.940 -70.371 3.507 1.00 13.56 342 ASN B CA 1
ATOM 5456 C C . ASN B 1 362 ? 22.681 -70.710 2.041 1.00 13.11 342 ASN B C 1
ATOM 5457 O O . ASN B 1 362 ? 22.739 -69.851 1.149 1.00 13.44 342 ASN B O 1
ATOM 5462 N N . VAL B 1 363 ? 22.303 -71.956 1.841 1.00 13.88 343 VAL B N 1
ATOM 5463 C CA . VAL B 1 363 ? 22.204 -72.541 0.507 1.00 14.16 343 VAL B CA 1
ATOM 5464 C C . VAL B 1 363 ? 21.142 -71.921 -0.359 1.00 14.68 343 VAL B C 1
ATOM 5465 O O . VAL B 1 363 ? 21.263 -71.930 -1.593 1.00 14.09 343 VAL B O 1
ATOM 5469 N N . ASN B 1 364 ? 20.092 -71.374 0.255 1.00 14.10 344 ASN B N 1
ATOM 5470 C CA . ASN B 1 364 ? 19.025 -70.790 -0.512 1.00 14.46 344 ASN B CA 1
ATOM 5471 C C . ASN B 1 364 ? 18.877 -69.281 -0.276 1.00 14.39 344 ASN B C 1
ATOM 5472 O O . ASN B 1 364 ? 17.799 -68.736 -0.346 1.00 14.68 344 ASN B O 1
ATOM 5477 N N . GLY B 1 365 ? 20.004 -68.616 -0.067 1.00 14.27 345 GLY B N 1
ATOM 5478 C CA . GLY B 1 365 ? 19.994 -67.190 0.197 1.00 13.88 345 GLY B CA 1
ATOM 5479 C C . GLY B 1 365 ? 19.698 -66.933 1.677 1.00 13.41 345 GLY B C 1
ATOM 5480 O O . GLY B 1 365 ? 19.571 -67.843 2.505 1.00 13.82 345 GLY B O 1
ATOM 5481 N N . GLY B 1 366 ? 19.578 -65.673 1.998 1.00 14.54 346 GLY B N 1
ATOM 5482 C CA . GLY B 1 366 ? 19.222 -65.272 3.364 1.00 13.38 346 GLY B CA 1
ATOM 5483 C C . GLY B 1 366 ? 18.847 -63.805 3.406 1.00 12.96 346 GLY B C 1
ATOM 5484 O O . GLY B 1 366 ? 18.387 -63.226 2.422 1.00 13.16 346 GLY B O 1
ATOM 5485 N N . ALA B 1 367 ? 19.061 -63.218 4.587 1.00 13.73 347 ALA B N 1
ATOM 5486 C CA . ALA B 1 367 ? 18.567 -61.902 4.919 1.00 12.69 347 ALA B CA 1
ATOM 5487 C C . ALA B 1 367 ? 18.986 -60.780 3.981 1.00 12.55 347 ALA B C 1
ATOM 5488 O O . ALA B 1 367 ? 18.286 -59.763 3.896 1.00 12.54 347 ALA B O 1
ATOM 5490 N N . ILE B 1 368 ? 20.140 -60.866 3.344 1.00 11.87 348 ILE B N 1
ATOM 5491 C CA . ILE B 1 368 ? 20.536 -59.821 2.389 1.00 12.08 348 ILE B CA 1
ATOM 5492 C C . ILE B 1 368 ? 19.485 -59.781 1.261 1.00 11.79 348 ILE B C 1
ATOM 5493 O O . ILE B 1 368 ? 19.111 -58.722 0.809 1.00 11.68 348 ILE B O 1
ATOM 5498 N N . ALA B 1 369 ? 19.020 -60.942 0.831 1.00 12.32 349 ALA B N 1
ATOM 5499 C CA . ALA B 1 369 ? 17.990 -61.035 -0.223 1.00 13.00 349 ALA B CA 1
ATOM 5500 C C . ALA B 1 369 ? 16.614 -60.816 0.339 1.00 13.86 349 ALA B C 1
ATOM 5501 O O . ALA B 1 369 ? 15.898 -59.943 -0.125 1.00 15.54 349 ALA B O 1
ATOM 5503 N N . LEU B 1 370 ? 16.199 -61.617 1.331 1.00 13.62 350 LEU B N 1
ATOM 5504 C CA . LEU B 1 370 ? 14.789 -61.571 1.737 1.00 12.69 350 LEU B CA 1
ATOM 5505 C C . LEU B 1 370 ? 14.514 -60.711 2.985 1.00 12.88 350 LEU B C 1
ATOM 5506 O O . LEU B 1 370 ? 13.359 -60.638 3.445 1.00 12.06 350 LEU B O 1
ATOM 5511 N N . GLY B 1 371 ? 15.554 -60.072 3.517 1.00 12.97 351 GLY B N 1
ATOM 5512 C CA . GLY B 1 371 ? 15.401 -59.217 4.670 1.00 13.54 351 GLY B CA 1
ATOM 5513 C C . GLY B 1 371 ? 15.508 -59.917 6.010 1.00 14.35 351 GLY B C 1
ATOM 5514 O O . GLY B 1 371 ? 15.485 -61.168 6.115 1.00 12.75 351 GLY B O 1
ATOM 5515 N N . HIS B 1 372 ? 15.581 -59.082 7.055 1.00 14.41 352 HIS B N 1
ATOM 5516 C CA . HIS B 1 372 ? 15.748 -59.528 8.398 1.00 12.93 352 HIS B CA 1
ATOM 5517 C C . HIS B 1 372 ? 14.735 -58.867 9.364 1.00 12.60 352 HIS B C 1
ATOM 5518 O O . HIS B 1 372 ? 15.069 -57.923 10.075 1.00 13.20 352 HIS B O 1
ATOM 5525 N N . PRO B 1 373 ? 13.490 -59.344 9.383 1.00 11.95 353 PRO B N 1
ATOM 5526 C CA . PRO B 1 373 ? 12.539 -58.951 10.438 1.00 11.72 353 PRO B CA 1
ATOM 5527 C C . PRO B 1 373 ? 13.048 -59.516 11.747 1.00 12.07 353 PRO B C 1
ATOM 5528 O O . PRO B 1 373 ? 13.066 -60.715 11.929 1.00 12.79 353 PRO B O 1
ATOM 5532 N N . LEU B 1 374 ? 13.543 -58.650 12.613 1.00 12.97 354 LEU B N 1
ATOM 5533 C CA . LEU B 1 374 ? 14.402 -59.058 13.731 1.00 13.49 354 LEU B CA 1
ATOM 5534 C C . LEU B 1 374 ? 13.944 -60.341 14.454 1.00 13.81 354 LEU B C 1
ATOM 5535 O O . LEU B 1 374 ? 14.683 -61.291 14.497 1.00 14.16 354 LEU B O 1
ATOM 5540 N N . GLY B 1 375 ? 12.722 -60.363 14.946 1.00 12.72 355 GLY B N 1
ATOM 5541 C CA . GLY B 1 375 ? 12.220 -61.508 15.703 1.00 13.03 355 GLY B CA 1
ATOM 5542 C C . GLY B 1 375 ? 11.811 -62.683 14.872 1.00 13.30 355 GLY B C 1
ATOM 5543 O O . GLY B 1 375 ? 11.743 -63.786 15.363 1.00 14.71 355 GLY B O 1
ATOM 5544 N N . GLY B 1 376 ? 11.559 -62.432 13.588 1.00 13.08 356 GLY B N 1
ATOM 5545 C CA . GLY B 1 376 ? 11.079 -63.437 12.672 1.00 12.98 356 GLY B CA 1
ATOM 5546 C C . GLY B 1 376 ? 12.166 -64.294 12.026 1.00 11.92 356 GLY B C 1
ATOM 5547 O O . GLY B 1 376 ? 11.896 -65.414 11.674 1.00 11.46 356 GLY B O 1
ATOM 5548 N N . SER B 1 377 ? 13.397 -63.786 11.891 1.00 12.14 357 SER B N 1
ATOM 5549 C CA . SER B 1 377 ? 14.373 -64.484 11.078 1.00 12.33 357 SER B CA 1
ATOM 5550 C C . SER B 1 377 ? 14.725 -65.872 11.600 1.00 12.42 357 SER B C 1
ATOM 5551 O O . SER B 1 377 ? 14.847 -66.807 10.813 1.00 11.27 357 SER B O 1
ATOM 5554 N N . GLY B 1 378 ? 14.829 -66.027 12.915 1.00 11.75 358 GLY B N 1
ATOM 5555 C CA . GLY B 1 378 ? 15.138 -67.335 13.524 1.00 12.26 358 GLY B CA 1
ATOM 5556 C C . GLY B 1 378 ? 14.047 -68.350 13.243 1.00 11.74 358 GLY B C 1
ATOM 5557 O O . GLY B 1 378 ? 14.337 -69.535 13.086 1.00 10.52 358 GLY B O 1
ATOM 5558 N N . SER B 1 379 ? 12.782 -67.902 13.202 1.00 12.02 359 SER B N 1
ATOM 5559 C CA . SER B 1 379 ? 11.675 -68.823 12.921 1.00 11.89 359 SER B CA 1
ATOM 5560 C C . SER B 1 379 ? 11.722 -69.256 11.464 1.00 11.70 359 SER B C 1
ATOM 5561 O O . SER B 1 379 ? 11.569 -70.405 11.189 1.00 11.76 359 SER B O 1
ATOM 5564 N N . ARG B 1 380 ? 11.936 -68.311 10.541 1.00 11.42 360 ARG B N 1
ATOM 5565 C CA . ARG B 1 380 ? 12.117 -68.644 9.132 1.00 11.12 360 ARG B CA 1
ATOM 5566 C C . ARG B 1 380 ? 13.278 -69.604 8.901 1.00 10.89 360 ARG B C 1
ATOM 5567 O O . ARG B 1 380 ? 13.111 -70.582 8.183 1.00 12.08 360 ARG B O 1
ATOM 5575 N N . ILE B 1 381 ? 14.437 -69.324 9.477 1.00 10.63 361 ILE B N 1
ATOM 5576 C CA . ILE B 1 381 ? 15.630 -70.124 9.300 1.00 10.50 361 ILE B CA 1
ATOM 5577 C C . ILE B 1 381 ? 15.379 -71.530 9.782 1.00 11.57 361 ILE B C 1
ATOM 5578 O O . ILE B 1 381 ? 15.724 -72.500 9.087 1.00 11.02 361 ILE B O 1
ATOM 5583 N N . THR B 1 382 ? 14.738 -71.674 10.950 1.00 10.91 362 THR B N 1
ATOM 5584 C CA . THR B 1 382 ? 14.425 -72.992 11.462 1.00 10.86 362 THR B CA 1
ATOM 5585 C C . THR B 1 382 ? 13.434 -73.723 10.556 1.00 10.83 362 THR B C 1
ATOM 5586 O O . THR B 1 382 ? 13.656 -74.898 10.222 1.00 10.63 362 THR B O 1
ATOM 5590 N N . ALA B 1 383 ? 12.391 -73.019 10.128 1.00 10.09 363 ALA B N 1
ATOM 5591 C CA . ALA B 1 383 ? 11.394 -73.625 9.226 1.00 10.38 363 ALA B CA 1
ATOM 5592 C C . ALA B 1 383 ? 12.055 -74.029 7.882 1.00 11.21 363 ALA B C 1
ATOM 5593 O O . ALA B 1 383 ? 11.800 -75.125 7.392 1.00 11.40 363 ALA B O 1
ATOM 5595 N N . HIS B 1 384 ? 12.919 -73.183 7.358 1.00 11.42 364 HIS B N 1
ATOM 5596 C CA . HIS B 1 384 ? 13.586 -73.474 6.093 1.00 11.92 364 HIS B CA 1
ATOM 5597 C C . HIS B 1 384 ? 14.490 -74.717 6.249 1.00 12.68 364 HIS B C 1
ATOM 5598 O O . HIS B 1 384 ? 14.392 -75.642 5.459 1.00 12.84 364 HIS B O 1
ATOM 5605 N N . LEU B 1 385 ? 15.262 -74.755 7.306 1.00 12.00 365 LEU B N 1
ATOM 5606 C CA . LEU B 1 385 ? 16.088 -75.929 7.592 1.00 13.25 365 LEU B CA 1
ATOM 5607 C C . LEU B 1 385 ? 15.275 -77.230 7.745 1.00 13.43 365 LEU B C 1
ATOM 5608 O O . LEU B 1 385 ? 15.650 -78.261 7.167 1.00 12.72 365 LEU B O 1
ATOM 5613 N N . VAL B 1 386 ? 14.153 -77.184 8.455 1.00 13.15 366 VAL B N 1
ATOM 5614 C CA . VAL B 1 386 ? 13.316 -78.357 8.600 1.00 14.36 366 VAL B CA 1
ATOM 5615 C C . VAL B 1 386 ? 12.895 -78.920 7.220 1.00 15.03 366 VAL B C 1
ATOM 5616 O O . VAL B 1 386 ? 13.095 -80.114 6.950 1.00 14.18 366 VAL B O 1
ATOM 5620 N N . HIS B 1 387 ? 12.379 -78.059 6.347 1.00 13.77 367 HIS B N 1
ATOM 5621 C CA . HIS B 1 387 ? 11.902 -78.498 5.039 1.00 15.35 367 HIS B CA 1
ATOM 5622 C C . HIS B 1 387 ? 13.009 -78.775 4.020 1.00 16.15 367 HIS B C 1
ATOM 5623 O O . HIS B 1 387 ? 12.953 -79.788 3.331 1.00 17.59 367 HIS B O 1
ATOM 5630 N N . GLU B 1 388 ? 14.076 -77.962 4.026 1.00 15.70 368 GLU B N 1
ATOM 5631 C CA . GLU B 1 388 ? 15.184 -78.147 3.127 1.00 15.52 368 GLU B CA 1
ATOM 5632 C C . GLU B 1 388 ? 16.037 -79.392 3.480 1.00 15.29 368 GLU B C 1
ATOM 5633 O O . GLU B 1 388 ? 16.500 -80.104 2.585 1.00 13.52 368 GLU B O 1
ATOM 5639 N N . LEU B 1 389 ? 16.244 -79.653 4.757 1.00 15.68 369 LEU B N 1
ATOM 5640 C CA . LEU B 1 389 ? 16.948 -80.878 5.191 1.00 16.15 369 LEU B CA 1
ATOM 5641 C C . LEU B 1 389 ? 16.220 -82.151 4.699 1.00 16.43 369 LEU B C 1
ATOM 5642 O O . LEU B 1 389 ? 16.841 -83.052 4.137 1.00 18.06 369 LEU B O 1
ATOM 5647 N N . ARG B 1 390 ? 14.906 -82.168 4.857 1.00 17.39 370 ARG B N 1
ATOM 5648 C CA . ARG B 1 390 ? 14.080 -83.236 4.341 1.00 18.24 370 ARG B CA 1
ATOM 5649 C C . ARG B 1 390 ? 14.146 -83.312 2.819 1.00 19.84 370 ARG B C 1
ATOM 5650 O O . ARG B 1 390 ? 14.328 -84.417 2.273 1.00 20.31 370 ARG B O 1
ATOM 5658 N N . ARG B 1 391 ? 14.043 -82.168 2.126 1.00 18.02 371 ARG B N 1
ATOM 5659 C CA . ARG B 1 391 ? 14.139 -82.160 0.667 1.00 17.63 371 ARG B CA 1
ATOM 5660 C C . ARG B 1 391 ? 15.468 -82.736 0.201 1.00 18.49 371 ARG B C 1
ATOM 5661 O O . ARG B 1 391 ? 15.514 -83.480 -0.759 1.00 16.58 371 ARG B O 1
ATOM 5669 N N . ARG B 1 392 ? 16.554 -82.398 0.882 1.00 16.72 372 ARG B N 1
ATOM 5670 C CA . ARG B 1 392 ? 17.878 -82.876 0.466 1.00 16.34 372 ARG B CA 1
ATOM 5671 C C . ARG B 1 392 ? 18.172 -84.324 0.865 1.00 16.68 372 ARG B C 1
ATOM 5672 O O . ARG B 1 392 ? 19.203 -84.850 0.456 1.00 17.87 372 ARG B O 1
ATOM 5680 N N . GLY B 1 393 ? 17.331 -84.923 1.693 1.00 15.70 373 GLY B N 1
ATOM 5681 C CA . GLY B 1 393 ? 17.572 -86.216 2.329 1.00 15.59 373 GLY B CA 1
ATOM 5682 C C . GLY B 1 393 ? 18.735 -86.231 3.294 1.00 17.08 373 GLY B C 1
ATOM 5683 O O . GLY B 1 393 ? 19.460 -87.257 3.410 1.00 16.07 373 GLY B O 1
ATOM 5684 N N . GLY B 1 394 ? 18.983 -85.095 3.949 1.00 15.26 374 GLY B N 1
ATOM 5685 C CA . GLY B 1 394 ? 20.106 -84.983 4.863 1.00 14.64 374 GLY B CA 1
ATOM 5686 C C . GLY B 1 394 ? 19.719 -85.461 6.265 1.00 15.42 374 GLY B C 1
ATOM 5687 O O . GLY B 1 394 ? 18.554 -85.787 6.530 1.00 15.79 374 GLY B O 1
ATOM 5688 N N . LYS B 1 395 ? 20.694 -85.496 7.147 1.00 14.96 375 LYS B N 1
ATOM 5689 C CA . LYS B 1 395 ? 20.524 -85.949 8.519 1.00 15.94 375 LYS B CA 1
ATOM 5690 C C . LYS B 1 395 ? 20.499 -84.819 9.575 1.00 15.18 375 LYS B C 1
ATOM 5691 O O . LYS B 1 395 ? 19.655 -84.806 10.444 1.00 14.76 375 LYS B O 1
ATOM 5697 N N . TYR B 1 396 ? 21.437 -83.882 9.505 1.00 15.69 376 TYR B N 1
ATOM 5698 C CA . TYR B 1 396 ? 21.533 -82.828 10.523 1.00 14.53 376 TYR B CA 1
ATOM 5699 C C . TYR B 1 396 ? 21.643 -81.440 9.895 1.00 13.68 376 TYR B C 1
ATOM 5700 O O . TYR B 1 396 ? 22.158 -81.278 8.780 1.00 13.24 376 TYR B O 1
ATOM 5709 N N . ALA B 1 397 ? 21.123 -80.440 10.585 1.00 12.57 377 ALA B N 1
ATOM 5710 C CA . ALA B 1 397 ? 21.331 -79.044 10.201 1.00 11.89 377 ALA B CA 1
ATOM 5711 C C . ALA B 1 397 ? 21.444 -78.173 11.435 1.00 12.31 377 ALA B C 1
ATOM 5712 O O . ALA B 1 397 ? 20.943 -78.526 12.510 1.00 12.03 377 ALA B O 1
ATOM 5714 N N . VAL B 1 398 ? 22.090 -77.029 11.279 1.00 12.77 378 VAL B N 1
ATOM 5715 C CA . VAL B 1 398 ? 22.181 -76.056 12.386 1.00 12.36 378 VAL B CA 1
ATOM 5716 C C . VAL B 1 398 ? 21.878 -74.672 11.855 1.00 12.42 378 VAL B C 1
ATOM 5717 O O . VAL B 1 398 ? 22.360 -74.280 10.781 1.00 11.47 378 VAL B O 1
ATOM 5721 N N . GLY B 1 399 ? 21.070 -73.945 12.604 1.00 11.87 379 GLY B N 1
ATOM 5722 C CA . GLY B 1 399 ? 20.703 -72.584 12.261 1.00 12.39 379 GLY B CA 1
ATOM 5723 C C . GLY B 1 399 ? 21.224 -71.674 13.352 1.00 11.85 379 GLY B C 1
ATOM 5724 O O . GLY B 1 399 ? 21.250 -72.074 14.506 1.00 13.27 379 GLY B O 1
ATOM 5725 N N . SER B 1 400 ? 21.626 -70.463 12.991 1.00 11.05 380 SER B N 1
ATOM 5726 C CA . SER B 1 400 ? 22.237 -69.583 13.950 1.00 11.17 380 SER B CA 1
ATOM 5727 C C . SER B 1 400 ? 22.019 -68.114 13.558 1.00 11.91 380 SER B C 1
ATOM 5728 O O . SER B 1 400 ? 21.719 -67.819 12.401 1.00 12.79 380 SER B O 1
ATOM 5731 N N . ALA B 1 401 ? 22.202 -67.227 14.522 1.00 10.53 381 ALA B N 1
ATOM 5732 C CA . ALA B 1 401 ? 22.163 -65.797 14.286 1.00 11.91 381 ALA B CA 1
ATOM 5733 C C . ALA B 1 401 ? 23.078 -65.126 15.303 1.00 12.14 381 ALA B C 1
ATOM 5734 O O . ALA B 1 401 ? 23.191 -65.567 16.454 1.00 9.69 381 ALA B O 1
ATOM 5736 N N . CYS B 1 402 ? 23.646 -64.011 14.881 1.00 12.46 382 CYS B N 1
ATOM 5737 C CA . CYS B 1 402 ? 24.311 -63.115 15.771 1.00 12.05 382 CYS B CA 1
ATOM 5738 C C . CYS B 1 402 ? 23.247 -62.272 16.393 1.00 12.72 382 CYS B C 1
ATOM 5739 O O . CYS B 1 402 ? 22.150 -62.099 15.827 1.00 12.41 382 CYS B O 1
ATOM 5742 N N . ILE B 1 403 ? 23.599 -61.675 17.515 1.00 11.34 383 ILE B N 1
ATOM 5743 C CA . ILE B 1 403 ? 22.627 -60.939 18.344 1.00 11.21 383 ILE B CA 1
ATOM 5744 C C . ILE B 1 403 ? 23.227 -59.634 18.788 1.00 11.04 383 ILE B C 1
ATOM 5745 O O . ILE B 1 403 ? 24.269 -59.595 19.409 1.00 10.10 383 ILE B O 1
ATOM 5750 N N . GLY B 1 404 ? 22.570 -58.535 18.433 1.00 11.45 384 GLY B N 1
ATOM 5751 C CA . GLY B 1 404 ? 23.029 -57.220 18.867 1.00 11.68 384 GLY B CA 1
ATOM 5752 C C . GLY B 1 404 ? 23.212 -57.209 20.363 1.00 12.79 384 GLY B C 1
ATOM 5753 O O . GLY B 1 404 ? 22.422 -57.821 21.076 1.00 13.61 384 GLY B O 1
ATOM 5754 N N . GLY B 1 405 ? 24.270 -56.541 20.847 1.00 11.95 385 GLY B N 1
ATOM 5755 C CA . GLY B 1 405 ? 24.602 -56.571 22.235 1.00 12.76 385 GLY B CA 1
ATOM 5756 C C . GLY B 1 405 ? 25.688 -57.560 22.552 1.00 12.99 385 GLY B C 1
ATOM 5757 O O . GLY B 1 405 ? 26.252 -57.485 23.612 1.00 15.15 385 GLY B O 1
ATOM 5758 N N . GLY B 1 406 ? 25.991 -58.476 21.622 1.00 12.01 386 GLY B N 1
ATOM 5759 C CA . GLY B 1 406 ? 27.057 -59.434 21.792 1.00 12.20 386 GLY B CA 1
ATOM 5760 C C . GLY B 1 406 ? 26.574 -60.794 22.267 1.00 12.25 386 GLY B C 1
ATOM 5761 O O . GLY B 1 406 ? 26.904 -61.215 23.361 1.00 13.62 386 GLY B O 1
ATOM 5762 N N . GLN B 1 407 ? 25.758 -61.454 21.455 1.00 11.95 387 GLN B N 1
ATOM 5763 C CA . GLN B 1 407 ? 25.370 -62.847 21.715 1.00 11.03 387 GLN B CA 1
ATOM 5764 C C . GLN B 1 407 ? 25.260 -63.600 20.381 1.00 10.33 387 GLN B C 1
ATOM 5765 O O . GLN B 1 407 ? 25.278 -63.020 19.304 1.00 9.25 387 GLN B O 1
ATOM 5771 N N . GLY B 1 408 ? 25.131 -64.912 20.515 1.00 10.71 388 GLY B N 1
ATOM 5772 C CA . GLY B 1 408 ? 24.822 -65.793 19.410 1.00 11.21 388 GLY B CA 1
ATOM 5773 C C . GLY B 1 408 ? 23.934 -66.917 19.891 1.00 10.84 388 GLY B C 1
ATOM 5774 O O . GLY B 1 408 ? 23.945 -67.281 21.072 1.00 10.79 388 GLY B O 1
ATOM 5775 N N . ILE B 1 409 ? 23.148 -67.454 18.976 1.00 10.42 389 ILE B N 1
ATOM 5776 C CA . ILE B 1 409 ? 22.277 -68.571 19.257 1.00 10.09 389 ILE B CA 1
ATOM 5777 C C . ILE B 1 409 ? 22.355 -69.560 18.108 1.00 9.98 389 ILE B C 1
ATOM 5778 O O . ILE B 1 409 ? 22.555 -69.169 16.949 1.00 9.68 389 ILE B O 1
ATOM 5783 N N . ALA B 1 410 ? 22.286 -70.840 18.442 1.00 10.42 390 ALA B N 1
ATOM 5784 C CA . ALA B 1 410 ? 22.269 -71.912 17.468 1.00 10.67 390 ALA B CA 1
ATOM 5785 C C . ALA B 1 410 ? 21.345 -73.008 17.926 1.00 11.15 390 ALA B C 1
ATOM 5786 O O . ALA B 1 410 ? 21.238 -73.313 19.089 1.00 11.11 390 ALA B O 1
ATOM 5788 N N . VAL B 1 411 ? 20.639 -73.582 16.962 1.00 11.94 391 VAL B N 1
ATOM 5789 C CA . VAL B 1 411 ? 19.744 -74.710 17.171 1.00 11.58 391 VAL B CA 1
ATOM 5790 C C . VAL B 1 411 ? 20.070 -75.792 16.132 1.00 11.48 391 VAL B C 1
ATOM 5791 O O . VAL B 1 411 ? 20.163 -75.493 14.932 1.00 11.85 391 VAL B O 1
ATOM 5795 N N . ILE B 1 412 ? 20.238 -77.020 16.583 1.00 12.29 392 ILE B N 1
ATOM 5796 C CA . ILE B 1 412 ? 20.561 -78.142 15.718 1.00 12.83 392 ILE B CA 1
ATOM 5797 C C . ILE B 1 412 ? 19.341 -79.050 15.604 1.00 12.20 392 ILE B C 1
ATOM 5798 O O . ILE B 1 412 ? 18.730 -79.412 16.613 1.00 14.15 392 ILE B O 1
ATOM 5803 N N . ILE B 1 413 ? 19.003 -79.405 14.387 1.00 11.80 393 ILE B N 1
ATOM 5804 C CA . ILE B 1 413 ? 17.923 -80.343 14.142 1.00 12.10 393 ILE B CA 1
ATOM 5805 C C . ILE B 1 413 ? 18.469 -81.611 13.478 1.00 13.00 393 ILE B C 1
ATOM 5806 O O . ILE B 1 413 ? 19.556 -81.623 12.854 1.00 13.31 393 ILE B O 1
ATOM 5811 N N . GLN B 1 414 ? 17.671 -82.660 13.594 1.00 14.87 394 GLN B N 1
ATOM 5812 C CA . GLN B 1 414 ? 17.966 -83.945 12.952 1.00 15.91 394 GLN B CA 1
ATOM 5813 C C . GLN B 1 414 ? 16.706 -84.378 12.193 1.00 15.96 394 GLN B C 1
ATOM 5814 O O . GLN B 1 414 ? 15.613 -84.243 12.704 1.00 15.31 394 GLN B O 1
ATOM 5820 N N . SER B 1 415 ? 16.865 -84.885 10.978 1.00 17.33 395 SER B N 1
ATOM 5821 C CA . SER B 1 415 ? 15.715 -85.372 10.223 1.00 18.93 395 SER B CA 1
ATOM 5822 C C . SER B 1 415 ? 15.119 -86.589 10.945 1.00 17.20 395 SER B C 1
ATOM 5823 O O . SER B 1 415 ? 15.777 -87.231 11.701 1.00 16.63 395 SER B O 1
ATOM 5826 N N . THR B 1 416 ? 13.834 -86.828 10.826 1.00 18.02 396 THR B N 1
ATOM 5827 C CA . THR B 1 416 ? 13.194 -87.890 11.538 1.00 19.55 396 THR B CA 1
ATOM 5828 C C . THR B 1 416 ? 12.322 -88.605 10.514 1.00 20.93 396 THR B C 1
ATOM 5829 O O . THR B 1 416 ? 11.477 -87.970 9.855 1.00 21.79 396 THR B O 1
ATOM 5833 N N . ALA B 1 417 ? 12.473 -89.912 10.419 1.00 20.88 397 ALA B N 1
ATOM 5834 C CA . ALA B 1 417 ? 11.588 -90.708 9.544 1.00 25.11 397 ALA B CA 1
ATOM 5835 C C . ALA B 1 417 ? 10.208 -90.804 10.183 1.00 25.48 397 ALA B C 1
ATOM 5836 O O . ALA B 1 417 ? 10.188 -91.026 11.405 1.00 26.29 397 ALA B O 1
ATOM 5839 N N . HIS C 1 20 ? 8.396 17.906 8.326 1.00 63.86 0 HIS C N 1
ATOM 5840 C CA . HIS C 1 20 ? 7.180 17.793 9.176 1.00 65.87 0 HIS C CA 1
ATOM 5841 C C . HIS C 1 20 ? 6.016 17.236 8.344 1.00 61.59 0 HIS C C 1
ATOM 5842 O O . HIS C 1 20 ? 5.803 17.655 7.208 1.00 67.03 0 HIS C O 1
ATOM 5849 N N . MET C 1 21 ? 5.319 16.240 8.882 1.00 52.36 1 MET C N 1
ATOM 5850 C CA . MET C 1 21 ? 4.181 15.625 8.206 1.00 51.98 1 MET C CA 1
ATOM 5851 C C . MET C 1 21 ? 3.152 15.293 9.275 1.00 42.07 1 MET C C 1
ATOM 5852 O O . MET C 1 21 ? 3.343 14.394 10.085 1.00 42.35 1 MET C O 1
ATOM 5857 N N . ALA C 1 22 ? 2.091 16.070 9.322 1.00 36.24 2 ALA C N 1
ATOM 5858 C CA . ALA C 1 22 ? 1.061 15.850 10.310 1.00 35.95 2 ALA C CA 1
ATOM 5859 C C . ALA C 1 22 ? 0.162 14.749 9.763 1.00 30.26 2 ALA C C 1
ATOM 5860 O O . ALA C 1 22 ? 0.076 14.579 8.546 1.00 30.91 2 ALA C O 1
ATOM 5862 N N . LEU C 1 23 ? -0.501 14.005 10.640 1.00 25.98 3 LEU C N 1
ATOM 5863 C CA . LEU C 1 23 ? -1.511 13.041 10.184 1.00 24.18 3 LEU C CA 1
ATOM 5864 C C . LEU C 1 23 ? -2.492 13.823 9.335 1.00 24.33 3 LEU C C 1
ATOM 5865 O O . LEU C 1 23 ? -2.805 14.969 9.649 1.00 23.16 3 LEU C O 1
ATOM 5870 N N . LEU C 1 24 ? -3.016 13.210 8.279 1.00 23.71 4 LEU C N 1
ATOM 5871 C CA . LEU C 1 24 ? -3.992 13.889 7.429 1.00 23.75 4 LEU C CA 1
ATOM 5872 C C . LEU C 1 24 ? -5.246 14.292 8.184 1.00 23.85 4 LEU C C 1
ATOM 5873 O O . LEU C 1 24 ? -5.869 15.270 7.840 1.00 22.23 4 LEU C O 1
ATOM 5878 N N . ARG C 1 25 ? -5.638 13.516 9.187 1.00 22.89 5 ARG C N 1
ATOM 5879 C CA . ARG C 1 25 ? -6.825 13.830 9.961 1.00 21.37 5 ARG C CA 1
ATOM 5880 C C . ARG C 1 25 ? -6.413 13.704 11.388 1.00 20.35 5 ARG C C 1
ATOM 5881 O O . ARG C 1 25 ? -5.517 12.929 11.692 1.00 22.20 5 ARG C O 1
ATOM 5889 N N . GLY C 1 26 ? -7.119 14.371 12.274 1.00 17.71 6 GLY C N 1
ATOM 5890 C CA . GLY C 1 26 ? -6.964 14.139 13.675 1.00 18.47 6 GLY C CA 1
ATOM 5891 C C . GLY C 1 26 ? -7.339 12.688 14.025 1.00 17.03 6 GLY C C 1
ATOM 5892 O O . GLY C 1 26 ? -8.423 12.202 13.662 1.00 16.10 6 GLY C O 1
ATOM 5893 N N . VAL C 1 27 ? -6.498 12.041 14.818 1.00 14.56 7 VAL C N 1
ATOM 5894 C CA . VAL C 1 27 ? -6.812 10.691 15.326 1.00 14.28 7 VAL C CA 1
ATOM 5895 C C . VAL C 1 27 ? -6.684 10.641 16.824 1.00 12.97 7 VAL C C 1
ATOM 5896 O O . VAL C 1 27 ? -5.631 10.982 17.367 1.00 14.16 7 VAL C O 1
ATOM 5900 N N . PHE C 1 28 ? -7.741 10.209 17.499 1.00 12.75 8 PHE C N 1
ATOM 5901 C CA . PHE C 1 28 ? -7.811 10.229 18.943 1.00 14.07 8 PHE C CA 1
ATOM 5902 C C . PHE C 1 28 ? -7.948 8.829 19.546 1.00 14.38 8 PHE C C 1
ATOM 5903 O O . PHE C 1 28 ? -8.697 7.990 19.029 1.00 14.44 8 PHE C O 1
ATOM 5911 N N . VAL C 1 29 ? -7.198 8.603 20.614 1.00 13.47 9 VAL C N 1
ATOM 5912 C CA . VAL C 1 29 ? -7.345 7.441 21.432 1.00 14.36 9 VAL C CA 1
ATOM 5913 C C . VAL C 1 29 ? -8.539 7.707 22.327 1.00 14.48 9 VAL C C 1
ATOM 5914 O O . VAL C 1 29 ? -8.522 8.625 23.139 1.00 15.62 9 VAL C O 1
ATOM 5918 N N . VAL C 1 30 ? -9.555 6.857 22.212 1.00 14.80 10 VAL C N 1
ATOM 5919 C CA . VAL C 1 30 ? -10.765 6.959 23.024 1.00 13.67 10 VAL C CA 1
ATOM 5920 C C . VAL C 1 30 ? -10.908 5.835 24.041 1.00 14.19 10 VAL C C 1
ATOM 5921 O O . VAL C 1 30 ? -11.815 5.856 24.871 1.00 15.15 10 VAL C O 1
ATOM 5925 N N . ALA C 1 31 ? -10.001 4.856 24.012 1.00 13.74 11 ALA C N 1
ATOM 5926 C CA . ALA C 1 31 ? -9.937 3.805 25.027 1.00 13.21 11 ALA C CA 1
ATOM 5927 C C . ALA C 1 31 ? -8.641 3.080 24.874 1.00 13.36 11 ALA C C 1
ATOM 5928 O O . ALA C 1 31 ? -8.094 2.987 23.769 1.00 13.78 11 ALA C O 1
ATOM 5930 N N . ALA C 1 32 ? -8.132 2.609 25.984 1.00 13.93 12 ALA C N 1
ATOM 5931 C CA . ALA C 1 32 ? -6.824 1.931 26.029 1.00 14.04 12 ALA C CA 1
ATOM 5932 C C . ALA C 1 32 ? -6.740 1.046 27.240 1.00 12.40 12 ALA C C 1
ATOM 5933 O O . ALA C 1 32 ? -6.720 1.507 28.378 1.00 12.95 12 ALA C O 1
ATOM 5935 N N . LYS C 1 33 ? -6.698 -0.258 26.988 1.00 12.61 13 LYS C N 1
ATOM 5936 C CA . LYS C 1 33 ? -6.706 -1.244 28.058 1.00 13.45 13 LYS C CA 1
ATOM 5937 C C . LYS C 1 33 ? -5.758 -2.390 27.716 1.00 12.58 13 LYS C C 1
ATOM 5938 O O . LYS C 1 33 ? -5.448 -2.643 26.537 1.00 15.03 13 LYS C O 1
ATOM 5944 N N . ARG C 1 34 ? -5.252 -3.037 28.746 1.00 13.13 14 ARG C N 1
ATOM 5945 C CA . ARG C 1 34 ? -4.358 -4.160 28.573 1.00 12.60 14 ARG C CA 1
ATOM 5946 C C . ARG C 1 34 ? -4.523 -5.142 29.679 1.00 12.57 14 ARG C C 1
ATOM 5947 O O . ARG C 1 34 ? -4.822 -4.791 30.816 1.00 12.89 14 ARG C O 1
ATOM 5955 N N . THR C 1 35 ? -4.351 -6.421 29.328 1.00 12.02 15 THR C N 1
ATOM 5956 C CA . THR C 1 35 ? -4.521 -7.474 30.297 1.00 12.39 15 THR C CA 1
ATOM 5957 C C . THR C 1 35 ? -3.356 -7.478 31.259 1.00 12.50 15 THR C C 1
ATOM 5958 O O . THR C 1 35 ? -2.260 -7.009 30.942 1.00 13.40 15 THR C O 1
ATOM 5962 N N . PRO C 1 36 ? -3.586 -8.006 32.439 1.00 12.95 16 PRO C N 1
ATOM 5963 C CA . PRO C 1 36 ? -2.393 -8.429 33.149 1.00 13.18 16 PRO C CA 1
ATOM 5964 C C . PRO C 1 36 ? -1.580 -9.356 32.256 1.00 13.24 16 PRO C C 1
ATOM 5965 O O . PRO C 1 36 ? -2.147 -10.115 31.446 1.00 14.03 16 PRO C O 1
ATOM 5969 N N . PHE C 1 37 ? -0.272 -9.363 32.450 1.00 12.55 17 PHE C N 1
ATOM 5970 C CA . PHE C 1 37 ? 0.601 -10.250 31.704 1.00 12.14 17 PHE C CA 1
ATOM 5971 C C . PHE C 1 37 ? 0.897 -11.503 32.541 1.00 12.34 17 PHE C C 1
ATOM 5972 O O . PHE C 1 37 ? 1.331 -11.403 33.697 1.00 13.25 17 PHE C O 1
ATOM 5980 N N . GLY C 1 38 ? 0.704 -12.659 31.924 1.00 11.34 18 GLY C N 1
ATOM 5981 C CA . GLY C 1 38 ? 0.963 -13.936 32.590 1.00 11.78 18 GLY C CA 1
ATOM 5982 C C . GLY C 1 38 ? 2.333 -14.466 32.301 1.00 12.34 18 GLY C C 1
ATOM 5983 O O . GLY C 1 38 ? 2.864 -14.217 31.219 1.00 12.15 18 GLY C O 1
ATOM 5984 N N . ALA C 1 39 ? 2.892 -15.234 33.237 1.00 12.39 19 ALA C N 1
ATOM 5985 C CA . ALA C 1 39 ? 4.180 -15.858 33.054 1.00 14.42 19 ALA C CA 1
ATOM 5986 C C . ALA C 1 39 ? 4.038 -17.054 32.104 1.00 13.87 19 ALA C C 1
ATOM 5987 O O . ALA C 1 39 ? 2.920 -17.561 31.864 1.00 12.18 19 ALA C O 1
ATOM 5989 N N . TYR C 1 40 ? 5.153 -17.461 31.535 1.00 13.51 20 TYR C N 1
ATOM 5990 C CA . TYR C 1 40 ? 5.209 -18.654 30.682 1.00 13.60 20 TYR C CA 1
ATOM 5991 C C . TYR C 1 40 ? 4.771 -19.859 31.482 1.00 14.37 20 TYR C C 1
ATOM 5992 O O . TYR C 1 40 ? 5.373 -20.150 32.502 1.00 12.93 20 TYR C O 1
ATOM 6001 N N . GLY C 1 41 ? 3.689 -20.518 31.045 1.00 13.45 21 GLY C N 1
ATOM 6002 C CA . GLY C 1 41 ? 3.104 -21.611 31.769 1.00 13.73 21 GLY C CA 1
ATOM 6003 C C . GLY C 1 41 ? 2.364 -21.182 33.015 1.00 14.70 21 GLY C C 1
ATOM 6004 O O . GLY C 1 41 ? 2.082 -22.004 33.872 1.00 16.49 21 GLY C O 1
ATOM 6005 N N . GLY C 1 42 ? 2.031 -19.905 33.098 1.00 14.48 22 GLY C N 1
ATOM 6006 C CA . GLY C 1 42 ? 1.441 -19.317 34.303 1.00 13.71 22 GLY C CA 1
ATOM 6007 C C . GLY C 1 42 ? -0.050 -19.213 34.207 1.00 13.78 22 GLY C C 1
ATOM 6008 O O . GLY C 1 42 ? -0.707 -20.061 33.583 1.00 14.27 22 GLY C O 1
ATOM 6009 N N . LEU C 1 43 ? -0.596 -18.153 34.772 1.00 15.46 23 LEU C N 1
ATOM 6010 C CA . LEU C 1 43 ? -2.018 -18.078 35.040 1.00 15.94 23 LEU C CA 1
ATOM 6011 C C . LEU C 1 43 ? -2.888 -17.917 33.800 1.00 16.34 23 LEU C C 1
ATOM 6012 O O . LEU C 1 43 ? -4.093 -18.190 33.835 1.00 14.72 23 LEU C O 1
ATOM 6017 N N . LEU C 1 44 ? -2.297 -17.463 32.692 1.00 14.92 24 LEU C N 1
ATOM 6018 C CA . LEU C 1 44 ? -3.086 -17.294 31.486 1.00 15.55 24 LEU C CA 1
ATOM 6019 C C . LEU C 1 44 ? -2.799 -18.330 30.432 1.00 14.49 24 LEU C C 1
ATOM 6020 O O . LEU C 1 44 ? -3.269 -18.183 29.291 1.00 12.80 24 LEU C O 1
ATOM 6025 N N . LYS C 1 45 ? -2.075 -19.402 30.790 1.00 14.89 25 LYS C N 1
ATOM 6026 C CA . LYS C 1 45 ? -1.604 -20.325 29.786 1.00 15.81 25 LYS C CA 1
ATOM 6027 C C . LYS C 1 45 ? -2.725 -20.994 28.993 1.00 15.49 25 LYS C C 1
ATOM 6028 O O . LYS C 1 45 ? -2.489 -21.434 27.868 1.00 15.04 25 LYS C O 1
ATOM 6034 N N . ASP C 1 46 ? -3.920 -21.111 29.551 1.00 15.80 26 ASP C N 1
ATOM 6035 C CA . ASP C 1 46 ? -4.995 -21.800 28.838 1.00 16.95 26 ASP C CA 1
ATOM 6036 C C . ASP C 1 46 ? -5.868 -20.850 28.059 1.00 16.56 26 ASP C C 1
ATOM 6037 O O . ASP C 1 46 ? -6.789 -21.292 27.410 1.00 18.68 26 ASP C O 1
ATOM 6042 N N . PHE C 1 47 ? -5.514 -19.565 28.016 1.00 15.58 27 PHE C N 1
ATOM 6043 C CA . PHE C 1 47 ? -6.212 -18.635 27.116 1.00 13.38 27 PHE C CA 1
ATOM 6044 C C . PHE C 1 47 ? -5.449 -18.482 25.815 1.00 13.31 27 PHE C C 1
ATOM 6045 O O . PHE C 1 47 ? -4.239 -18.281 25.822 1.00 13.42 27 PHE C O 1
ATOM 6053 N N . THR C 1 48 ? -6.151 -18.606 24.699 1.00 12.79 28 THR C N 1
ATOM 6054 C CA . THR C 1 48 ? -5.562 -18.367 23.399 1.00 12.83 28 THR C CA 1
ATOM 6055 C C . THR C 1 48 ? -5.260 -16.872 23.222 1.00 12.75 28 THR C C 1
ATOM 6056 O O . THR C 1 48 ? -5.766 -16.023 23.958 1.00 11.56 28 THR C O 1
ATOM 6060 N N . ALA C 1 49 ? -4.394 -16.572 22.270 1.00 11.67 29 ALA C N 1
ATOM 6061 C CA . ALA C 1 49 ? -4.137 -15.185 21.901 1.00 11.17 29 ALA C CA 1
ATOM 6062 C C . ALA C 1 49 ? -5.426 -14.506 21.501 1.00 11.33 29 ALA C C 1
ATOM 6063 O O . ALA C 1 49 ? -5.610 -13.296 21.766 1.00 11.37 29 ALA C O 1
ATOM 6065 N N . THR C 1 50 ? -6.280 -15.242 20.816 1.00 10.95 30 THR C N 1
ATOM 6066 C CA . THR C 1 50 ? -7.617 -14.744 20.484 1.00 10.58 30 THR C CA 1
ATOM 6067 C C . THR C 1 50 ? -8.402 -14.384 21.742 1.00 10.50 30 THR C C 1
ATOM 6068 O O . THR C 1 50 ? -8.931 -13.264 21.819 1.00 10.75 30 THR C O 1
ATOM 6072 N N . ASP C 1 51 ? -8.451 -15.275 22.732 1.00 10.56 31 ASP C N 1
ATOM 6073 C CA . ASP C 1 51 ? -9.131 -14.986 24.013 1.00 11.12 31 ASP C CA 1
ATOM 6074 C C . ASP C 1 51 ? -8.563 -13.707 24.680 1.00 11.81 31 ASP C C 1
ATOM 6075 O O . ASP C 1 51 ? -9.283 -12.850 25.150 1.00 11.91 31 ASP C O 1
ATOM 6080 N N . LEU C 1 52 ? -7.245 -13.628 24.786 1.00 11.97 32 LEU C N 1
ATOM 6081 C CA . LEU C 1 52 ? -6.640 -12.512 25.463 1.00 12.30 32 LEU C CA 1
ATOM 6082 C C . LEU C 1 52 ? -6.974 -11.198 24.777 1.00 12.30 32 LEU C C 1
ATOM 6083 O O . LEU C 1 52 ? -7.290 -10.216 25.444 1.00 12.46 32 LEU C O 1
ATOM 6088 N N . SER C 1 53 ? -6.892 -11.179 23.455 1.00 11.94 33 SER C N 1
ATOM 6089 C CA . SER C 1 53 ? -7.262 -10.025 22.685 1.00 12.53 33 SER C CA 1
ATOM 6090 C C . SER C 1 53 ? -8.729 -9.643 22.916 1.00 12.89 33 SER C C 1
ATOM 6091 O O . SER C 1 53 ? -9.039 -8.456 23.076 1.00 12.41 33 SER C O 1
ATOM 6094 N N . GLU C 1 54 ? -9.604 -10.642 22.936 1.00 13.80 34 GLU C N 1
ATOM 6095 C CA . GLU C 1 54 ? -10.998 -10.453 23.272 1.00 13.89 34 GLU C CA 1
ATOM 6096 C C . GLU C 1 54 ? -11.185 -9.755 24.621 1.00 13.58 34 GLU C C 1
ATOM 6097 O O . GLU C 1 54 ? -11.968 -8.790 24.721 1.00 13.65 34 GLU C O 1
ATOM 6103 N N . PHE C 1 55 ? -10.475 -10.224 25.642 1.00 12.32 35 PHE C N 1
ATOM 6104 C CA . PHE C 1 55 ? -10.621 -9.670 26.956 1.00 13.62 35 PHE C CA 1
ATOM 6105 C C . PHE C 1 55 ? -10.202 -8.198 26.943 1.00 12.96 35 PHE C C 1
ATOM 6106 O O . PHE C 1 55 ? -10.891 -7.368 27.530 1.00 11.98 35 PHE C O 1
ATOM 6114 N N . ALA C 1 56 ? -9.092 -7.871 26.295 1.00 11.77 36 ALA C N 1
ATOM 6115 C CA . ALA C 1 56 ? -8.630 -6.463 26.256 1.00 11.80 36 ALA C CA 1
ATOM 6116 C C . ALA C 1 56 ? -9.601 -5.592 25.462 1.00 11.16 36 ALA C C 1
ATOM 6117 O O . ALA C 1 56 ? -9.873 -4.451 25.847 1.00 11.45 36 ALA C O 1
ATOM 6119 N N . ALA C 1 57 ? -10.073 -6.111 24.345 1.00 10.45 37 ALA C N 1
ATOM 6120 C CA . ALA C 1 57 ? -10.976 -5.375 23.469 1.00 11.03 37 ALA C CA 1
ATOM 6121 C C . ALA C 1 57 ? -12.295 -5.077 24.192 1.00 12.55 37 ALA C C 1
ATOM 6122 O O . ALA C 1 57 ? -12.810 -3.957 24.080 1.00 13.36 37 ALA C O 1
ATOM 6124 N N . LYS C 1 58 ? -12.840 -6.077 24.882 1.00 13.64 38 LYS C N 1
ATOM 6125 C CA . LYS C 1 58 ? -14.093 -5.905 25.675 1.00 15.95 38 LYS C CA 1
ATOM 6126 C C . LYS C 1 58 ? -13.900 -4.875 26.747 1.00 14.91 38 LYS C C 1
ATOM 6127 O O . LYS C 1 58 ? -14.726 -3.988 26.927 1.00 14.80 38 LYS C O 1
ATOM 6133 N N . ALA C 1 59 ? -12.793 -4.954 27.464 1.00 13.90 39 ALA C N 1
ATOM 6134 C CA . ALA C 1 59 ? -12.510 -3.963 28.486 1.00 14.52 39 ALA C CA 1
ATOM 6135 C C . ALA C 1 59 ? -12.345 -2.574 27.894 1.00 13.81 39 ALA C C 1
ATOM 6136 O O . ALA C 1 59 ? -12.815 -1.615 28.468 1.00 13.91 39 ALA C O 1
ATOM 6138 N N . ALA C 1 60 ? -11.673 -2.445 26.756 1.00 13.26 40 ALA C N 1
ATOM 6139 C CA . ALA C 1 60 ? -11.536 -1.129 26.101 1.00 13.35 40 ALA C CA 1
ATOM 6140 C C . ALA C 1 60 ? -12.862 -0.558 25.650 1.00 14.40 40 ALA C C 1
ATOM 6141 O O . ALA C 1 60 ? -13.135 0.637 25.826 1.00 14.39 40 ALA C O 1
ATOM 6143 N N . LEU C 1 61 ? -13.676 -1.386 25.008 1.00 15.18 41 LEU C N 1
ATOM 6144 C CA . LEU C 1 61 ? -14.989 -0.930 24.585 1.00 15.92 41 LEU C CA 1
ATOM 6145 C C . LEU C 1 61 ? -15.780 -0.396 25.786 1.00 16.98 41 LEU C C 1
ATOM 6146 O O . LEU C 1 61 ? -16.357 0.695 25.742 1.00 15.47 41 LEU C O 1
ATOM 6151 N N . SER C 1 62 ? -15.759 -1.147 26.875 1.00 16.98 42 SER C N 1
ATOM 6152 C CA . SER C 1 62 ? -16.477 -0.769 28.071 1.00 18.30 42 SER C CA 1
ATOM 6153 C C . SER C 1 62 ? -15.910 0.482 28.749 1.00 19.34 42 SER C C 1
ATOM 6154 O O . SER C 1 62 ? -16.666 1.427 29.036 1.00 19.06 42 SER C O 1
ATOM 6157 N N . ALA C 1 63 ? -14.576 0.577 28.876 1.00 17.07 43 ALA C N 1
ATOM 6158 C CA . ALA C 1 63 ? -13.971 1.731 29.502 1.00 17.54 43 ALA C CA 1
ATOM 6159 C C . ALA C 1 63 ? -14.185 3.035 28.723 1.00 16.98 43 ALA C C 1
ATOM 6160 O O . ALA C 1 63 ? -14.394 4.051 29.333 1.00 18.56 43 ALA C O 1
ATOM 6162 N N . GLY C 1 64 ? -14.099 3.015 27.398 1.00 15.87 44 GLY C N 1
ATOM 6163 C CA . GLY C 1 64 ? -14.381 4.173 26.595 1.00 14.97 44 GLY C CA 1
ATOM 6164 C C . GLY C 1 64 ? -15.875 4.436 26.298 1.00 15.01 44 GLY C C 1
ATOM 6165 O O . GLY C 1 64 ? -16.212 5.392 25.626 1.00 13.09 44 GLY C O 1
ATOM 6166 N N . LYS C 1 65 ? -16.743 3.554 26.780 1.00 16.42 45 LYS C N 1
ATOM 6167 C CA . LYS C 1 65 ? -18.153 3.541 26.438 1.00 16.90 45 LYS C CA 1
ATOM 6168 C C . LYS C 1 65 ? -18.337 3.630 24.943 1.00 16.96 45 LYS C C 1
ATOM 6169 O O . LYS C 1 65 ? -19.116 4.436 24.440 1.00 17.27 45 LYS C O 1
ATOM 6175 N N . VAL C 1 66 ? -17.567 2.827 24.220 1.00 15.85 46 VAL C N 1
ATOM 6176 C CA . VAL C 1 66 ? -17.588 2.812 22.785 1.00 15.27 46 VAL C CA 1
ATOM 6177 C C . VAL C 1 66 ? -18.514 1.690 22.416 1.00 15.43 46 VAL C C 1
ATOM 6178 O O . VAL C 1 66 ? -18.285 0.526 22.768 1.00 15.27 46 VAL C O 1
ATOM 6182 N N . SER C 1 67 ? -19.595 2.012 21.724 1.00 13.94 47 SER C N 1
ATOM 6183 C CA . SER C 1 67 ? -20.449 0.960 21.263 1.00 14.20 47 SER C CA 1
ATOM 6184 C C . SER C 1 67 ? -19.692 0.154 20.194 1.00 13.61 47 SER C C 1
ATOM 6185 O O . SER C 1 67 ? -19.185 0.716 19.261 1.00 13.70 47 SER C O 1
ATOM 6188 N N . PRO C 1 68 ? -19.749 -1.181 20.251 1.00 14.17 48 PRO C N 1
ATOM 6189 C CA . PRO C 1 68 ? -19.151 -1.997 19.216 1.00 13.89 48 PRO C CA 1
ATOM 6190 C C . PRO C 1 68 ? -19.632 -1.706 17.822 1.00 15.67 48 PRO C C 1
ATOM 6191 O O . PRO C 1 68 ? -18.935 -1.915 16.822 1.00 12.95 48 PRO C O 1
ATOM 6195 N N . GLU C 1 69 ? -20.873 -1.234 17.727 1.00 18.28 49 GLU C N 1
ATOM 6196 C CA . GLU C 1 69 ? -21.472 -0.935 16.456 1.00 17.06 49 GLU C CA 1
ATOM 6197 C C . GLU C 1 69 ? -20.726 0.167 15.742 1.00 15.60 49 GLU C C 1
ATOM 6198 O O . GLU C 1 69 ? -20.824 0.287 14.539 1.00 14.58 49 GLU C O 1
ATOM 6204 N N . THR C 1 70 ? -20.010 1.004 16.482 1.00 15.64 50 THR C N 1
ATOM 6205 C CA . THR C 1 70 ? -19.334 2.104 15.855 1.00 15.22 50 THR C CA 1
ATOM 6206 C C . THR C 1 70 ? -18.041 1.695 15.195 1.00 14.08 50 THR C C 1
ATOM 6207 O O . THR C 1 70 ? -17.411 2.502 14.511 1.00 12.21 50 THR C O 1
ATOM 6211 N N . VAL C 1 71 ? -17.541 0.513 15.518 1.00 14.28 51 VAL C N 1
ATOM 6212 C CA . VAL C 1 71 ? -16.188 0.148 15.060 1.00 12.97 51 VAL C CA 1
ATOM 6213 C C . VAL C 1 71 ? -16.237 -0.290 13.600 1.00 13.65 51 VAL C C 1
ATOM 6214 O O . VAL C 1 71 ? -16.920 -1.281 13.254 1.00 15.95 51 VAL C O 1
ATOM 6218 N N . ASP C 1 72 ? -15.493 0.404 12.749 1.00 12.80 52 ASP C N 1
ATOM 6219 C CA . ASP C 1 72 ? -15.432 0.209 11.304 1.00 15.11 52 ASP C CA 1
ATOM 6220 C C . ASP C 1 72 ? -14.339 -0.696 10.808 1.00 13.81 52 ASP C C 1
ATOM 6221 O O . ASP C 1 72 ? -14.393 -1.105 9.689 1.00 13.48 52 ASP C O 1
ATOM 6226 N N . SER C 1 73 ? -13.328 -0.938 11.627 1.00 11.94 53 SER C N 1
ATOM 6227 C CA . SER C 1 73 ? -12.230 -1.813 11.259 1.00 12.74 53 SER C CA 1
ATOM 6228 C C . SER C 1 73 ? -11.617 -2.402 12.517 1.00 10.80 53 SER C C 1
ATOM 6229 O O . SER C 1 73 ? -11.551 -1.737 13.557 1.00 11.56 53 SER C O 1
ATOM 6232 N N . VAL C 1 74 ? -11.253 -3.678 12.436 1.00 10.65 54 VAL C N 1
ATOM 6233 C CA . VAL C 1 74 ? -10.529 -4.344 13.485 1.00 10.45 54 VAL C CA 1
ATOM 6234 C C . VAL C 1 74 ? -9.130 -4.719 12.937 1.00 11.19 54 VAL C C 1
ATOM 6235 O O . VAL C 1 74 ? -9.040 -5.399 11.918 1.00 11.27 54 VAL C O 1
ATOM 6239 N N . ILE C 1 75 ? -8.064 -4.361 13.671 1.00 10.72 55 ILE C N 1
ATOM 6240 C CA . ILE C 1 75 ? -6.703 -4.708 13.284 1.00 11.20 55 ILE C CA 1
ATOM 6241 C C . ILE C 1 75 ? -5.979 -5.223 14.524 1.00 11.82 55 ILE C C 1
ATOM 6242 O O . ILE C 1 75 ? -5.927 -4.543 15.559 1.00 12.67 55 ILE C O 1
ATOM 6247 N N . MET C 1 76 ? -5.439 -6.437 14.450 1.00 11.95 56 MET C N 1
ATOM 6248 C CA . MET C 1 76 ? -4.761 -7.031 15.573 1.00 12.12 56 MET C CA 1
ATOM 6249 C C . MET C 1 76 ? -3.343 -7.399 15.194 1.00 11.56 56 MET C C 1
ATOM 6250 O O . MET C 1 76 ? -3.127 -8.084 14.200 1.00 11.89 56 MET C O 1
ATOM 6255 N N . GLY C 1 77 ? -2.407 -7.040 16.062 1.00 9.86 57 GLY C N 1
ATOM 6256 C CA . GLY C 1 77 ? -1.061 -7.600 16.019 1.00 10.56 57 GLY C CA 1
ATOM 6257 C C . GLY C 1 77 ? -0.914 -8.907 16.763 1.00 10.00 57 GLY C C 1
ATOM 6258 O O . GLY C 1 77 ? -1.376 -9.044 17.891 1.00 11.00 57 GLY C O 1
ATOM 6259 N N . ASN C 1 78 ? -0.306 -9.886 16.099 1.00 10.81 58 ASN C N 1
ATOM 6260 C CA . ASN C 1 78 ? -0.016 -11.197 16.689 1.00 10.08 58 ASN C CA 1
ATOM 6261 C C . ASN C 1 78 ? 1.160 -11.754 15.903 1.00 10.03 58 ASN C C 1
ATOM 6262 O O . ASN C 1 78 ? 1.174 -11.702 14.672 1.00 10.05 58 ASN C O 1
ATOM 6267 N N . VAL C 1 79 ? 2.175 -12.242 16.594 1.00 9.87 59 VAL C N 1
ATOM 6268 C CA . VAL C 1 79 ? 3.392 -12.645 15.961 1.00 10.04 59 VAL C CA 1
ATOM 6269 C C . VAL C 1 79 ? 3.434 -14.142 15.652 1.00 10.42 59 VAL C C 1
ATOM 6270 O O . VAL C 1 79 ? 3.588 -14.521 14.488 1.00 9.47 59 VAL C O 1
ATOM 6274 N N . LEU C 1 80 ? 3.336 -14.974 16.670 1.00 11.20 60 LEU C N 1
ATOM 6275 C CA . LEU C 1 80 ? 3.526 -16.433 16.494 1.00 13.73 60 LEU C CA 1
ATOM 6276 C C . LEU C 1 80 ? 2.167 -17.094 16.625 1.00 14.14 60 LEU C C 1
ATOM 6277 O O . LEU C 1 80 ? 1.564 -17.065 17.695 1.00 14.84 60 LEU C O 1
ATOM 6282 N N . GLN C 1 81 ? 1.660 -17.654 15.523 1.00 13.05 61 GLN C N 1
ATOM 6283 C CA . GLN C 1 81 ? 0.384 -18.344 15.536 1.00 13.37 61 GLN C CA 1
ATOM 6284 C C . GLN C 1 81 ? 0.410 -19.513 16.562 1.00 13.64 61 GLN C C 1
ATOM 6285 O O . GLN C 1 81 ? 1.283 -20.339 16.501 1.00 14.17 61 GLN C O 1
ATOM 6291 N N . SER C 1 82 ? -0.465 -19.486 17.553 1.00 13.19 62 SER C N 1
ATOM 6292 C CA . SER C 1 82 ? -0.321 -20.405 18.673 1.00 14.08 62 SER C CA 1
ATOM 6293 C C . SER C 1 82 ? -1.628 -21.074 19.099 1.00 13.85 62 SER C C 1
ATOM 6294 O O . SER C 1 82 ? -1.749 -21.530 20.233 1.00 14.90 62 SER C O 1
ATOM 6297 N N . SER C 1 83 ? -2.605 -21.112 18.197 1.00 13.07 63 SER C N 1
ATOM 6298 C CA . SER C 1 83 ? -3.788 -21.872 18.453 1.00 13.93 63 SER C CA 1
ATOM 6299 C C . SER C 1 83 ? -4.358 -22.365 17.158 1.00 13.77 63 SER C C 1
ATOM 6300 O O . SER C 1 83 ? -4.058 -21.820 16.117 1.00 13.48 63 SER C O 1
ATOM 6303 N N . SER C 1 84 ? -5.255 -23.361 17.240 1.00 13.81 64 SER C N 1
ATOM 6304 C CA . SER C 1 84 ? -5.819 -23.951 16.039 1.00 14.57 64 SER C CA 1
ATOM 6305 C C . SER C 1 84 ? -6.657 -22.966 15.236 1.00 13.68 64 SER C C 1
ATOM 6306 O O . SER C 1 84 ? -6.816 -23.134 14.035 1.00 13.54 64 SER C O 1
ATOM 6309 N N . ASP C 1 85 ? -7.168 -21.931 15.897 1.00 12.92 65 ASP C N 1
ATOM 6310 C CA . ASP C 1 85 ? -7.972 -20.865 15.262 1.00 13.43 65 ASP C CA 1
ATOM 6311 C C . ASP C 1 85 ? -7.169 -19.548 14.982 1.00 12.92 65 ASP C C 1
ATOM 6312 O O . ASP C 1 85 ? -7.724 -18.534 14.592 1.00 11.59 65 ASP C O 1
ATOM 6317 N N . ALA C 1 86 ? -5.841 -19.597 15.116 1.00 12.93 66 ALA C N 1
ATOM 6318 C CA . ALA C 1 86 ? -5.025 -18.390 15.028 1.00 11.98 66 ALA C CA 1
ATOM 6319 C C . ALA C 1 86 ? -5.182 -17.600 13.740 1.00 11.50 66 ALA C C 1
ATOM 6320 O O . ALA C 1 86 ? -5.170 -16.377 13.788 1.00 12.01 66 ALA C O 1
ATOM 6322 N N . ILE C 1 87 ? -5.356 -18.239 12.601 1.00 10.88 67 ILE C N 1
ATOM 6323 C CA . ILE C 1 87 ? -5.365 -17.456 11.349 1.00 11.96 67 ILE C CA 1
ATOM 6324 C C . ILE C 1 87 ? -6.626 -16.548 11.247 1.00 11.79 67 ILE C C 1
ATOM 6325 O O . ILE C 1 87 ? -6.613 -15.609 10.491 1.00 11.71 67 ILE C O 1
ATOM 6330 N N . TYR C 1 88 ? -7.641 -16.831 12.078 1.00 11.32 68 TYR C N 1
ATOM 6331 C CA . TYR C 1 88 ? -8.882 -16.086 12.150 1.00 11.50 68 TYR C CA 1
ATOM 6332 C C . TYR C 1 88 ? -8.874 -14.997 13.234 1.00 11.36 68 TYR C C 1
ATOM 6333 O O . TYR C 1 88 ? -9.867 -14.341 13.441 1.00 11.95 68 TYR C O 1
ATOM 6342 N N . LEU C 1 89 ? -7.735 -14.789 13.911 1.00 11.07 69 LEU C N 1
ATOM 6343 C CA . LEU C 1 89 ? -7.722 -14.064 15.170 1.00 11.58 69 LEU C CA 1
ATOM 6344 C C . LEU C 1 89 ? -8.510 -12.771 15.167 1.00 11.74 69 LEU C C 1
ATOM 6345 O O . LEU C 1 89 ? -9.391 -12.599 16.023 1.00 11.32 69 LEU C O 1
ATOM 6350 N N . ALA C 1 90 ? -8.167 -11.831 14.270 1.00 10.60 70 ALA C N 1
ATOM 6351 C CA . ALA C 1 90 ? -8.765 -10.535 14.351 1.00 10.81 70 ALA C CA 1
ATOM 6352 C C . ALA C 1 90 ? -10.274 -10.619 14.131 1.00 11.08 70 ALA C C 1
ATOM 6353 O O . ALA C 1 90 ? -11.030 -9.921 14.771 1.00 9.60 70 ALA C O 1
ATOM 6355 N N . ARG C 1 91 ? -10.670 -11.490 13.202 1.00 11.94 71 ARG C N 1
ATOM 6356 C CA . ARG C 1 91 ? -12.099 -11.639 12.864 1.00 12.51 71 ARG C CA 1
ATOM 6357 C C . ARG C 1 91 ? -12.909 -12.212 14.014 1.00 13.25 71 ARG C C 1
ATOM 6358 O O . ARG C 1 91 ? -13.986 -11.724 14.359 1.00 13.62 71 ARG C O 1
ATOM 6366 N N . HIS C 1 92 ? -12.370 -13.231 14.668 1.00 12.76 72 HIS C N 1
ATOM 6367 C CA . HIS C 1 92 ? -13.020 -13.788 15.824 1.00 12.64 72 HIS C CA 1
ATOM 6368 C C . HIS C 1 92 ? -13.100 -12.824 16.958 1.00 13.11 72 HIS C C 1
ATOM 6369 O O . HIS C 1 92 ? -14.112 -12.781 17.659 1.00 13.14 72 HIS C O 1
ATOM 6376 N N . VAL C 1 93 ? -12.050 -12.039 17.190 1.00 12.45 73 VAL C N 1
ATOM 6377 C CA . VAL C 1 93 ? -12.157 -11.018 18.250 1.00 12.58 73 VAL C CA 1
ATOM 6378 C C . VAL C 1 93 ? -13.277 -10.018 17.941 1.00 11.67 73 VAL C C 1
ATOM 6379 O O . VAL C 1 93 ? -14.095 -9.720 18.797 1.00 13.39 73 VAL C O 1
ATOM 6383 N N . GLY C 1 94 ? -13.311 -9.521 16.721 1.00 12.02 74 GLY C N 1
ATOM 6384 C CA . GLY C 1 94 ? -14.335 -8.557 16.317 1.00 13.44 74 GLY C CA 1
ATOM 6385 C C . GLY C 1 94 ? -15.746 -9.109 16.527 1.00 14.15 74 GLY C C 1
ATOM 6386 O O . GLY C 1 94 ? -16.598 -8.466 17.168 1.00 16.00 74 GLY C O 1
ATOM 6387 N N . LEU C 1 95 ? -15.998 -10.292 15.987 1.00 13.94 75 LEU C N 1
ATOM 6388 C CA . LEU C 1 95 ? -17.292 -10.908 16.178 1.00 14.74 75 LEU C CA 1
ATOM 6389 C C . LEU C 1 95 ? -17.612 -11.204 17.647 1.00 13.99 75 LEU C C 1
ATOM 6390 O O . LEU C 1 95 ? -18.725 -10.951 18.099 1.00 13.77 75 LEU C O 1
ATOM 6395 N N . ARG C 1 96 ? -16.636 -11.732 18.414 1.00 12.53 76 ARG C N 1
ATOM 6396 C CA . ARG C 1 96 ? -16.873 -12.008 19.820 1.00 13.44 76 ARG C CA 1
ATOM 6397 C C . ARG C 1 96 ? -17.317 -10.787 20.637 1.00 12.92 76 ARG C C 1
ATOM 6398 O O . ARG C 1 96 ? -18.036 -10.938 21.643 1.00 12.79 76 ARG C O 1
ATOM 6406 N N . VAL C 1 97 ? -16.812 -9.606 20.306 1.00 13.14 77 VAL C N 1
ATOM 6407 C CA . VAL C 1 97 ? -17.110 -8.473 21.172 1.00 14.63 77 VAL C CA 1
ATOM 6408 C C . VAL C 1 97 ? -18.319 -7.680 20.666 1.00 14.86 77 VAL C C 1
ATOM 6409 O O . VAL C 1 97 ? -18.539 -6.566 21.117 1.00 14.24 77 VAL C O 1
ATOM 6413 N N . GLY C 1 98 ? -19.006 -8.207 19.653 1.00 14.00 78 GLY C N 1
ATOM 6414 C CA . GLY C 1 98 ? -20.219 -7.590 19.130 1.00 15.64 78 GLY C CA 1
ATOM 6415 C C . GLY C 1 98 ? -20.047 -6.546 18.056 1.00 15.50 78 GLY C C 1
ATOM 6416 O O . GLY C 1 98 ? -20.992 -5.830 17.733 1.00 14.35 78 GLY C O 1
ATOM 6417 N N . ILE C 1 99 ? -18.851 -6.435 17.485 1.00 14.56 79 ILE C N 1
ATOM 6418 C CA . ILE C 1 99 ? -18.662 -5.524 16.351 1.00 14.11 79 ILE C CA 1
ATOM 6419 C C . ILE C 1 99 ? -19.375 -6.129 15.139 1.00 15.28 79 ILE C C 1
ATOM 6420 O O . ILE C 1 99 ? -19.358 -7.356 14.969 1.00 15.22 79 ILE C O 1
ATOM 6425 N N . PRO C 1 100 ? -20.026 -5.296 14.291 1.00 17.48 80 PRO C N 1
ATOM 6426 C CA . PRO C 1 100 ? -20.864 -5.850 13.238 1.00 18.56 80 PRO C CA 1
ATOM 6427 C C . PRO C 1 100 ? -20.129 -6.740 12.275 1.00 19.01 80 PRO C C 1
ATOM 6428 O O . PRO C 1 100 ? -18.912 -6.576 12.055 1.00 15.56 80 PRO C O 1
ATOM 6432 N N . LYS C 1 101 ? -20.829 -7.715 11.737 1.00 17.05 81 LYS C N 1
ATOM 6433 C CA . LYS C 1 101 ? -20.222 -8.663 10.834 1.00 18.80 81 LYS C CA 1
ATOM 6434 C C . LYS C 1 101 ? -19.696 -7.978 9.565 1.00 17.48 81 LYS C C 1
ATOM 6435 O O . LYS C 1 101 ? -18.834 -8.520 8.926 1.00 17.56 81 LYS C O 1
ATOM 6441 N N . GLU C 1 102 ? -20.218 -6.803 9.219 1.00 15.14 82 GLU C N 1
ATOM 6442 C CA . GLU C 1 102 ? -19.758 -6.069 8.052 1.00 15.87 82 GLU C CA 1
ATOM 6443 C C . GLU C 1 102 ? -18.359 -5.417 8.241 1.00 14.11 82 GLU C C 1
ATOM 6444 O O . GLU C 1 102 ? -17.692 -5.088 7.277 1.00 13.72 82 GLU C O 1
ATOM 6450 N N . THR C 1 103 ? -17.948 -5.269 9.480 1.00 14.12 83 THR C N 1
ATOM 6451 C CA . THR C 1 103 ? -16.668 -4.681 9.795 1.00 15.06 83 THR C CA 1
ATOM 6452 C C . THR C 1 103 ? -15.542 -5.660 9.465 1.00 14.84 83 THR C C 1
ATOM 6453 O O . THR C 1 103 ? -15.536 -6.782 9.958 1.00 14.91 83 THR C O 1
ATOM 6457 N N . PRO C 1 104 ? -14.587 -5.231 8.636 1.00 14.83 84 PRO C N 1
ATOM 6458 C CA . PRO C 1 104 ? -13.504 -6.138 8.374 1.00 15.24 84 PRO C CA 1
ATOM 6459 C C . PRO C 1 104 ? -12.512 -6.297 9.516 1.00 13.41 84 PRO C C 1
ATOM 6460 O O . PRO C 1 104 ? -12.535 -5.541 10.482 1.00 12.90 84 PRO C O 1
ATOM 6464 N N . ALA C 1 105 ? -11.632 -7.288 9.367 1.00 13.06 85 ALA C N 1
ATOM 6465 C CA . ALA C 1 105 ? -10.729 -7.681 10.415 1.00 12.24 85 ALA C CA 1
ATOM 6466 C C . ALA C 1 105 ? -9.420 -8.216 9.821 1.00 11.67 85 ALA C C 1
ATOM 6467 O O . ALA C 1 105 ? -9.411 -9.128 8.999 1.00 10.39 85 ALA C O 1
ATOM 6469 N N . LEU C 1 106 ? -8.314 -7.626 10.292 1.00 10.99 86 LEU C N 1
ATOM 6470 C CA . LEU C 1 106 ? -6.990 -7.871 9.763 1.00 11.22 86 LEU C CA 1
ATOM 6471 C C . LEU C 1 106 ? -6.056 -8.266 10.873 1.00 11.63 86 LEU C C 1
ATOM 6472 O O . LEU C 1 106 ? -6.054 -7.646 11.925 1.00 10.74 86 LEU C O 1
ATOM 6477 N N . THR C 1 107 ? -5.206 -9.268 10.615 1.00 12.08 87 THR C N 1
ATOM 6478 C CA . THR C 1 107 ? -4.161 -9.618 11.565 1.00 12.88 87 THR C CA 1
ATOM 6479 C C . THR C 1 107 ? -2.838 -9.233 10.926 1.00 12.09 87 THR C C 1
ATOM 6480 O O . THR C 1 107 ? -2.616 -9.486 9.734 1.00 13.73 87 THR C O 1
ATOM 6484 N N . ILE C 1 108 ? -1.983 -8.547 11.685 1.00 10.96 88 ILE C N 1
ATOM 6485 C CA . ILE C 1 108 ? -0.707 -8.111 11.159 1.00 10.71 88 ILE C CA 1
ATOM 6486 C C . ILE C 1 108 ? 0.443 -8.653 12.033 1.00 9.95 88 ILE C C 1
ATOM 6487 O O . ILE C 1 108 ? 0.259 -8.953 13.204 1.00 9.33 88 ILE C O 1
ATOM 6492 N N . ASN C 1 109 ? 1.628 -8.729 11.418 1.00 9.44 89 ASN C N 1
ATOM 6493 C CA . ASN C 1 109 ? 2.809 -9.195 12.098 1.00 9.98 89 ASN C CA 1
ATOM 6494 C C . ASN C 1 109 ? 3.973 -8.340 11.718 1.00 9.95 89 ASN C C 1
ATOM 6495 O O . ASN C 1 109 ? 4.492 -8.428 10.598 1.00 10.06 89 ASN C O 1
ATOM 6500 N N . ARG C 1 110 ? 4.333 -7.400 12.592 1.00 10.68 90 ARG C N 1
ATOM 6501 C CA . ARG C 1 110 ? 5.670 -6.770 12.508 1.00 11.39 90 ARG C CA 1
ATOM 6502 C C . ARG C 1 110 ? 6.444 -7.142 13.765 1.00 11.11 90 ARG C C 1
ATOM 6503 O O . ARG C 1 110 ? 7.025 -6.291 14.443 1.00 11.80 90 ARG C O 1
ATOM 6511 N N . LEU C 1 111 ? 6.397 -8.431 14.074 1.00 11.83 91 LEU C N 1
ATOM 6512 C CA . LEU C 1 111 ? 7.075 -9.041 15.223 1.00 11.89 91 LEU C CA 1
ATOM 6513 C C . LEU C 1 111 ? 6.856 -8.212 16.491 1.00 11.72 91 LEU C C 1
ATOM 6514 O O . LEU C 1 111 ? 5.698 -7.842 16.746 1.00 10.28 91 LEU C O 1
ATOM 6526 N N . GLY C 1 113 ? 7.063 -5.307 17.251 1.00 9.18 93 GLY C N 1
ATOM 6527 C CA . GLY C 1 113 ? 6.419 -4.012 17.037 1.00 10.05 93 GLY C CA 1
ATOM 6528 C C . GLY C 1 113 ? 4.933 -4.094 16.741 1.00 9.43 93 GLY C C 1
ATOM 6529 O O . GLY C 1 113 ? 4.275 -3.060 16.590 1.00 8.85 93 GLY C O 1
ATOM 6530 N N . SER C 1 114 ? 4.401 -5.315 16.703 1.00 9.70 94 SER C N 1
ATOM 6531 C CA . SER C 1 114 ? 3.034 -5.557 16.215 1.00 9.71 94 SER C CA 1
ATOM 6532 C C . SER C 1 114 ? 1.960 -4.783 16.958 1.00 9.98 94 SER C C 1
ATOM 6533 O O . SER C 1 114 ? 1.019 -4.288 16.320 1.00 10.52 94 SER C O 1
ATOM 6536 N N . GLY C 1 115 ? 2.062 -4.674 18.278 1.00 10.17 95 GLY C N 1
ATOM 6537 C CA . GLY C 1 115 ? 1.041 -3.954 19.057 1.00 10.94 95 GLY C CA 1
ATOM 6538 C C . GLY C 1 115 ? 1.018 -2.439 18.773 1.00 11.46 95 GLY C C 1
ATOM 6539 O O . GLY C 1 115 ? -0.007 -1.796 18.891 1.00 11.85 95 GLY C O 1
ATOM 6540 N N . PHE C 1 116 ? 2.154 -1.860 18.398 1.00 11.10 96 PHE C N 1
ATOM 6541 C CA . PHE C 1 116 ? 2.199 -0.498 17.838 1.00 10.53 96 PHE C CA 1
ATOM 6542 C C . PHE C 1 116 ? 1.715 -0.416 16.386 1.00 11.22 96 PHE C C 1
ATOM 6543 O O . PHE C 1 116 ? 0.989 0.526 16.028 1.00 10.23 96 PHE C O 1
ATOM 6551 N N . GLN C 1 117 ? 2.088 -1.419 15.574 1.00 10.83 97 GLN C N 1
ATOM 6552 C CA . GLN C 1 117 ? 1.798 -1.416 14.150 1.00 10.89 97 GLN C CA 1
ATOM 6553 C C . GLN C 1 117 ? 0.293 -1.493 13.892 1.00 10.99 97 GLN C C 1
ATOM 6554 O O . GLN C 1 117 ? -0.175 -0.836 12.994 1.00 10.29 97 GLN C O 1
ATOM 6560 N N . SER C 1 118 ? -0.467 -2.226 14.708 1.00 10.70 98 SER C N 1
ATOM 6561 C CA . SER C 1 118 ? -1.929 -2.221 14.514 1.00 10.57 98 SER C CA 1
ATOM 6562 C C . SER C 1 118 ? -2.503 -0.794 14.618 1.00 10.28 98 SER C C 1
ATOM 6563 O O . SER C 1 118 ? -3.430 -0.455 13.892 1.00 9.05 98 SER C O 1
ATOM 6566 N N . ILE C 1 119 ? -1.935 0.006 15.503 1.00 10.74 99 ILE C N 1
ATOM 6567 C CA . ILE C 1 119 ? -2.346 1.418 15.687 1.00 10.92 99 ILE C CA 1
ATOM 6568 C C . ILE C 1 119 ? -1.958 2.230 14.488 1.00 11.88 99 ILE C C 1
ATOM 6569 O O . ILE C 1 119 ? -2.758 3.030 13.946 1.00 11.22 99 ILE C O 1
ATOM 6574 N N . VAL C 1 120 ? -0.752 1.989 13.982 1.00 12.37 100 VAL C N 1
ATOM 6575 C CA . VAL C 1 120 ? -0.344 2.635 12.734 1.00 12.28 100 VAL C CA 1
ATOM 6576 C C . VAL C 1 120 ? -1.299 2.345 11.598 1.00 12.57 100 VAL C C 1
ATOM 6577 O O . VAL C 1 120 ? -1.678 3.257 10.831 1.00 10.79 100 VAL C O 1
ATOM 6581 N N . ASN C 1 121 ? -1.638 1.073 11.415 1.00 12.11 101 ASN C N 1
ATOM 6582 C CA . ASN C 1 121 ? -2.529 0.700 10.307 1.00 11.72 101 ASN C CA 1
ATOM 6583 C C . ASN C 1 121 ? -3.886 1.344 10.469 1.00 10.67 101 ASN C C 1
ATOM 6584 O O . ASN C 1 121 ? -4.439 1.832 9.493 1.00 11.21 101 ASN C O 1
ATOM 6589 N N . GLY C 1 122 ? -4.372 1.379 11.708 1.00 9.92 102 GLY C N 1
ATOM 6590 C CA . GLY C 1 122 ? -5.605 2.061 12.033 1.00 9.92 102 GLY C CA 1
ATOM 6591 C C . GLY C 1 122 ? -5.573 3.530 11.668 1.00 10.19 102 GLY C C 1
ATOM 6592 O O . GLY C 1 122 ? -6.547 4.071 11.082 1.00 9.92 102 GLY C O 1
ATOM 6593 N N . CYS C 1 123 ? -4.451 4.201 12.004 1.00 11.37 103 CYS C N 1
ATOM 6594 C CA . CYS C 1 123 ? -4.301 5.636 11.699 1.00 11.85 103 CYS C CA 1
ATOM 6595 C C . CYS C 1 123 ? -4.364 5.842 10.205 1.00 12.84 103 CYS C C 1
ATOM 6596 O O . CYS C 1 123 ? -5.003 6.809 9.702 1.00 12.46 103 CYS C O 1
ATOM 6599 N N . GLN C 1 124 ? -3.709 4.957 9.474 1.00 12.91 104 GLN C N 1
ATOM 6600 C CA . GLN C 1 124 ? -3.698 5.057 8.005 1.00 13.37 104 GLN C CA 1
ATOM 6601 C C . GLN C 1 124 ? -5.115 4.932 7.428 1.00 13.32 104 GLN C C 1
ATOM 6602 O O . GLN C 1 124 ? -5.515 5.735 6.586 1.00 11.51 104 GLN C O 1
ATOM 6608 N N . GLU C 1 125 ? -5.868 3.935 7.890 1.00 12.33 105 GLU C N 1
ATOM 6609 C CA . GLU C 1 125 ? -7.256 3.733 7.382 1.00 12.58 105 GLU C CA 1
ATOM 6610 C C . GLU C 1 125 ? -8.106 4.931 7.686 1.00 13.23 105 GLU C C 1
ATOM 6611 O O . GLU C 1 125 ? -8.883 5.362 6.837 1.00 14.25 105 GLU C O 1
ATOM 6617 N N . ILE C 1 126 ? -7.948 5.512 8.878 1.00 13.53 106 ILE C N 1
ATOM 6618 C CA . ILE C 1 126 ? -8.723 6.712 9.237 1.00 14.76 106 ILE C CA 1
ATOM 6619 C C . ILE C 1 126 ? -8.307 7.880 8.347 1.00 14.86 106 ILE C C 1
ATOM 6620 O O . ILE C 1 126 ? -9.157 8.592 7.800 1.00 15.00 106 ILE C O 1
ATOM 6625 N N . CYS C 1 127 ? -7.005 8.044 8.168 1.00 16.03 107 CYS C N 1
ATOM 6626 C CA . CYS C 1 127 ? -6.483 9.153 7.410 1.00 16.14 107 CYS C CA 1
ATOM 6627 C C . CYS C 1 127 ? -6.849 9.117 5.914 1.00 17.57 107 CYS C C 1
ATOM 6628 O O . CYS C 1 127 ? -6.912 10.164 5.305 1.00 16.19 107 CYS C O 1
ATOM 6631 N N . VAL C 1 128 ? -7.068 7.938 5.321 1.00 15.19 108 VAL C N 1
ATOM 6632 C CA . VAL C 1 128 ? -7.549 7.853 3.957 1.00 16.18 108 VAL C CA 1
ATOM 6633 C C . VAL C 1 128 ? -9.094 7.721 3.890 1.00 16.87 108 VAL C C 1
ATOM 6634 O O . VAL C 1 128 ? -9.634 7.403 2.846 1.00 18.95 108 VAL C O 1
ATOM 6638 N N . LYS C 1 129 ? -9.767 7.947 5.003 1.00 18.20 109 LYS C N 1
ATOM 6639 C CA . LYS C 1 129 ? -11.233 7.955 5.114 1.00 21.88 109 LYS C CA 1
ATOM 6640 C C . LYS C 1 129 ? -11.892 6.613 4.843 1.00 21.68 109 LYS C C 1
ATOM 6641 O O . LYS C 1 129 ? -13.001 6.576 4.343 1.00 22.99 109 LYS C O 1
ATOM 6647 N N . GLU C 1 130 ? -11.185 5.526 5.104 1.00 18.54 110 GLU C N 1
ATOM 6648 C CA . GLU C 1 130 ? -11.721 4.190 4.899 1.00 18.31 110 GLU C CA 1
ATOM 6649 C C . GLU C 1 130 ? -12.292 3.651 6.208 1.00 17.81 110 GLU C C 1
ATOM 6650 O O . GLU C 1 130 ? -12.901 2.579 6.221 1.00 18.65 110 GLU C O 1
ATOM 6656 N N . ALA C 1 131 ? -12.044 4.369 7.291 1.00 16.13 111 ALA C N 1
ATOM 6657 C CA . ALA C 1 131 ? -12.541 4.016 8.612 1.00 15.64 111 ALA C CA 1
ATOM 6658 C C . ALA C 1 131 ? -12.684 5.273 9.432 1.00 15.02 111 ALA C C 1
ATOM 6659 O O . ALA C 1 131 ? -12.028 6.274 9.156 1.00 14.79 111 ALA C O 1
ATOM 6661 N N . GLU C 1 132 ? -13.577 5.248 10.417 1.00 14.44 112 GLU C N 1
ATOM 6662 C CA . GLU C 1 132 ? -13.714 6.338 11.372 1.00 16.47 112 GLU C CA 1
ATOM 6663 C C . GLU C 1 132 ? -13.309 5.917 12.781 1.00 14.68 112 GLU C C 1
ATOM 6664 O O . GLU C 1 132 ? -12.868 6.737 13.579 1.00 14.25 112 GLU C O 1
ATOM 6670 N N . VAL C 1 133 ? -13.532 4.641 13.109 1.00 13.58 113 VAL C N 1
ATOM 6671 C CA . VAL C 1 133 ? -13.240 4.098 14.388 1.00 12.67 113 VAL C CA 1
ATOM 6672 C C . VAL C 1 133 ? -12.582 2.738 14.205 1.00 13.75 113 VAL C C 1
ATOM 6673 O O . VAL C 1 133 ? -13.138 1.864 13.546 1.00 13.45 113 VAL C O 1
ATOM 6677 N N . VAL C 1 134 ? -11.416 2.541 14.818 1.00 13.35 114 VAL C N 1
ATOM 6678 C CA . VAL C 1 134 ? -10.670 1.319 14.605 1.00 12.93 114 VAL C CA 1
ATOM 6679 C C . VAL C 1 134 ? -10.272 0.731 15.931 1.00 12.60 114 VAL C C 1
ATOM 6680 O O . VAL C 1 134 ? -9.767 1.440 16.811 1.00 13.63 114 VAL C O 1
ATOM 6684 N N . LEU C 1 135 ? -10.525 -0.559 16.075 1.00 11.92 115 LEU C N 1
ATOM 6685 C CA . LEU C 1 135 ? -10.065 -1.311 17.200 1.00 11.47 115 LEU C CA 1
ATOM 6686 C C . LEU C 1 135 ? -8.702 -1.863 16.850 1.00 12.23 115 LEU C C 1
ATOM 6687 O O . LEU C 1 135 ? -8.602 -2.694 15.937 1.00 12.00 115 LEU C O 1
ATOM 6692 N N . CYS C 1 136 ? -7.676 -1.392 17.560 1.00 12.04 116 CYS C N 1
ATOM 6693 C CA . CYS C 1 136 ? -6.273 -1.722 17.237 1.00 11.35 116 CYS C CA 1
ATOM 6694 C C . CYS C 1 136 ? -5.649 -2.428 18.439 1.00 11.98 116 CYS C C 1
ATOM 6695 O O . CYS C 1 136 ? -5.264 -1.791 19.442 1.00 11.87 116 CYS C O 1
ATOM 6698 N N . GLY C 1 137 ? -5.480 -3.735 18.332 1.00 11.45 117 GLY C N 1
ATOM 6699 C CA . GLY C 1 137 ? -4.983 -4.521 19.444 1.00 10.87 117 GLY C CA 1
ATOM 6700 C C . GLY C 1 137 ? -3.687 -5.211 19.130 1.00 10.15 117 GLY C C 1
ATOM 6701 O O . GLY C 1 137 ? -3.183 -5.168 18.018 1.00 9.83 117 GLY C O 1
ATOM 6702 N N . GLY C 1 138 ? -3.151 -5.817 20.168 1.00 9.96 118 GLY C N 1
ATOM 6703 C CA . GLY C 1 138 ? -1.993 -6.651 20.077 1.00 10.29 118 GLY C CA 1
ATOM 6704 C C . GLY C 1 138 ? -2.130 -7.747 21.089 1.00 9.99 118 GLY C C 1
ATOM 6705 O O . GLY C 1 138 ? -2.596 -7.516 22.211 1.00 9.93 118 GLY C O 1
ATOM 6706 N N . THR C 1 139 ? -1.694 -8.942 20.719 1.00 9.96 119 THR C N 1
ATOM 6707 C CA . THR C 1 139 ? -1.807 -10.072 21.606 1.00 10.06 119 THR C CA 1
ATOM 6708 C C . THR C 1 139 ? -0.753 -11.116 21.329 1.00 9.84 119 THR C C 1
ATOM 6709 O O . THR C 1 139 ? -0.252 -11.232 20.232 1.00 8.85 119 THR C O 1
ATOM 6713 N N . GLU C 1 140 ? -0.415 -11.883 22.354 1.00 10.42 120 GLU C N 1
ATOM 6714 C CA . GLU C 1 140 ? 0.438 -13.033 22.203 1.00 10.39 120 GLU C CA 1
ATOM 6715 C C . GLU C 1 140 ? 0.170 -14.019 23.302 1.00 10.38 120 GLU C C 1
ATOM 6716 O O . GLU C 1 140 ? 0.067 -13.649 24.484 1.00 10.65 120 GLU C O 1
ATOM 6722 N N . SER C 1 141 ? 0.076 -15.305 22.928 1.00 10.33 121 SER C N 1
ATOM 6723 C CA . SER C 1 141 ? 0.147 -16.364 23.905 1.00 9.71 121 SER C CA 1
ATOM 6724 C C . SER C 1 141 ? 1.425 -17.170 23.567 1.00 9.59 121 SER C C 1
ATOM 6725 O O . SER C 1 141 ? 1.446 -17.947 22.637 1.00 8.73 121 SER C O 1
ATOM 6728 N N . MET C 1 142 ? 2.444 -16.973 24.355 1.00 10.23 122 MET C N 1
ATOM 6729 C CA . MET C 1 142 ? 3.724 -17.652 24.132 1.00 10.66 122 MET C CA 1
ATOM 6730 C C . MET C 1 142 ? 3.686 -18.989 24.826 1.00 11.31 122 MET C C 1
ATOM 6731 O O . MET C 1 142 ? 4.318 -19.929 24.345 1.00 12.79 122 MET C O 1
ATOM 6736 N N . SER C 1 143 ? 2.948 -19.095 25.933 1.00 11.79 123 SER C N 1
ATOM 6737 C CA . SER C 1 143 ? 2.693 -20.400 26.576 1.00 11.89 123 SER C CA 1
ATOM 6738 C C . SER C 1 143 ? 2.121 -21.450 25.600 1.00 12.82 123 SER C C 1
ATOM 6739 O O . SER C 1 143 ? 2.427 -22.609 25.733 1.00 13.28 123 SER C O 1
ATOM 6742 N N . GLN C 1 144 ? 1.287 -21.021 24.647 1.00 12.14 124 GLN C N 1
ATOM 6743 C CA . GLN C 1 144 ? 0.659 -21.891 23.705 1.00 12.46 124 GLN C CA 1
ATOM 6744 C C . GLN C 1 144 ? 1.429 -22.143 22.410 1.00 12.94 124 GLN C C 1
ATOM 6745 O O . GLN C 1 144 ? 0.935 -22.851 21.556 1.00 13.68 124 GLN C O 1
ATOM 6751 N N . ALA C 1 145 ? 2.603 -21.548 22.240 1.00 14.57 125 ALA C N 1
ATOM 6752 C CA . ALA C 1 145 ? 3.365 -21.767 21.033 1.00 14.26 125 ALA C CA 1
ATOM 6753 C C . ALA C 1 145 ? 3.532 -23.277 20.877 1.00 14.71 125 ALA C C 1
ATOM 6754 O O . ALA C 1 145 ? 3.948 -23.951 21.816 1.00 13.65 125 ALA C O 1
ATOM 6756 N N . PRO C 1 146 ? 3.144 -23.832 19.725 1.00 14.46 126 PRO C N 1
ATOM 6757 C CA . PRO C 1 146 ? 3.226 -25.276 19.587 1.00 14.41 126 PRO C CA 1
ATOM 6758 C C . PRO C 1 146 ? 4.635 -25.812 19.332 1.00 13.79 126 PRO C C 1
ATOM 6759 O O . PRO C 1 146 ? 5.541 -25.059 19.002 1.00 12.54 126 PRO C O 1
ATOM 6763 N N . TYR C 1 147 ? 4.783 -27.132 19.449 1.00 13.83 127 TYR C N 1
ATOM 6764 C CA . TYR C 1 147 ? 5.878 -27.798 18.814 1.00 13.96 127 TYR C CA 1
ATOM 6765 C C . TYR C 1 147 ? 5.405 -28.155 17.420 1.00 13.09 127 TYR C C 1
ATOM 6766 O O . TYR C 1 147 ? 4.249 -28.575 17.234 1.00 15.32 127 TYR C O 1
ATOM 6775 N N . CYS C 1 148 ? 6.299 -28.048 16.456 1.00 13.92 128 CYS C N 1
ATOM 6776 C CA . CYS C 1 148 ? 5.980 -28.325 15.061 1.00 14.47 128 CYS C CA 1
ATOM 6777 C C . CYS C 1 148 ? 6.766 -29.515 14.551 1.00 14.85 128 CYS C C 1
ATOM 6778 O O . CYS C 1 148 ? 7.992 -29.605 14.769 1.00 15.17 128 CYS C O 1
ATOM 6781 N N . VAL C 1 149 ? 6.052 -30.421 13.888 1.00 14.33 129 VAL C N 1
ATOM 6782 C CA . VAL C 1 149 ? 6.661 -31.521 13.191 1.00 14.61 129 VAL C CA 1
ATOM 6783 C C . VAL C 1 149 ? 6.596 -31.245 11.696 1.00 15.06 129 VAL C C 1
ATOM 6784 O O . VAL C 1 149 ? 5.513 -31.161 11.119 1.00 14.04 129 VAL C O 1
ATOM 6788 N N . ARG C 1 150 ? 7.770 -31.045 11.113 1.00 15.95 130 ARG C N 1
ATOM 6789 C CA . ARG C 1 150 ? 7.928 -30.637 9.748 1.00 16.92 130 ARG C CA 1
ATOM 6790 C C . ARG C 1 150 ? 8.441 -31.809 8.907 1.00 18.36 130 ARG C C 1
ATOM 6791 O O . ARG C 1 150 ? 8.992 -32.775 9.436 1.00 16.98 130 ARG C O 1
ATOM 6799 N N . ASN C 1 151 ? 8.176 -31.721 7.609 1.00 22.01 131 ASN C N 1
ATOM 6800 C CA . ASN C 1 151 ? 8.695 -32.660 6.656 1.00 22.85 131 ASN C CA 1
ATOM 6801 C C . ASN C 1 151 ? 8.222 -34.095 6.803 1.00 22.86 131 ASN C C 1
ATOM 6802 O O . ASN C 1 151 ? 8.963 -34.995 6.394 1.00 22.85 131 ASN C O 1
ATOM 6807 N N . VAL C 1 152 ? 7.059 -34.344 7.429 1.00 20.78 132 VAL C N 1
ATOM 6808 C CA . VAL C 1 152 ? 6.550 -35.707 7.517 1.00 20.61 132 VAL C CA 1
ATOM 6809 C C . VAL C 1 152 ? 5.291 -35.968 6.688 1.00 21.93 132 VAL C C 1
ATOM 6810 O O . VAL C 1 152 ? 4.797 -37.082 6.706 1.00 22.67 132 VAL C O 1
ATOM 6814 N N . ARG C 1 153 ? 4.761 -34.985 5.954 1.00 19.44 133 ARG C N 1
ATOM 6815 C CA . ARG C 1 153 ? 3.577 -35.248 5.123 1.00 19.79 133 ARG C CA 1
ATOM 6816 C C . ARG C 1 153 ? 3.775 -36.248 3.991 1.00 18.86 133 ARG C C 1
ATOM 6817 O O . ARG C 1 153 ? 2.872 -36.970 3.640 1.00 19.81 133 ARG C O 1
ATOM 6825 N N . PHE C 1 154 ? 4.963 -36.276 3.424 1.00 19.18 134 PHE C N 1
ATOM 6826 C CA . PHE C 1 154 ? 5.193 -36.982 2.181 1.00 19.07 134 PHE C CA 1
ATOM 6827 C C . PHE C 1 154 ? 6.267 -38.072 2.321 1.00 22.13 134 PHE C C 1
ATOM 6828 O O . PHE C 1 154 ? 6.961 -38.371 1.349 1.00 19.03 134 PHE C O 1
ATOM 6836 N N . GLY C 1 155 ? 6.387 -38.644 3.527 1.00 20.56 135 GLY C N 1
ATOM 6837 C CA . GLY C 1 155 ? 7.308 -39.783 3.754 1.00 20.17 135 GLY C CA 1
ATOM 6838 C C . GLY C 1 155 ? 8.542 -39.328 4.497 1.00 20.48 135 GLY C C 1
ATOM 6839 O O . GLY C 1 155 ? 8.905 -38.150 4.477 1.00 17.72 135 GLY C O 1
ATOM 6840 N N . THR C 1 156 ? 9.187 -40.270 5.162 1.00 20.22 136 THR C N 1
ATOM 6841 C CA . THR C 1 156 ? 10.420 -40.013 5.870 1.00 20.62 136 THR C CA 1
ATOM 6842 C C . THR C 1 156 ? 11.480 -40.935 5.345 1.00 24.88 136 THR C C 1
ATOM 6843 O O . THR C 1 156 ? 11.195 -41.859 4.612 1.00 25.11 136 THR C O 1
ATOM 6847 N N . LYS C 1 157 ? 12.730 -40.649 5.667 1.00 27.33 137 LYS C N 1
ATOM 6848 C CA . LYS C 1 157 ? 13.830 -41.527 5.327 1.00 31.60 137 LYS C CA 1
ATOM 6849 C C . LYS C 1 157 ? 14.365 -42.155 6.598 1.00 30.31 137 LYS C C 1
ATOM 6850 O O . LYS C 1 157 ? 14.605 -41.444 7.578 1.00 26.60 137 LYS C O 1
ATOM 6856 N N . LEU C 1 158 ? 14.570 -43.478 6.565 1.00 26.91 138 LEU C N 1
ATOM 6857 C CA . LEU C 1 158 ? 15.166 -44.198 7.685 1.00 26.76 138 LEU C CA 1
ATOM 6858 C C . LEU C 1 158 ? 16.420 -43.505 8.065 1.00 25.04 138 LEU C C 1
ATOM 6859 O O . LEU C 1 158 ? 17.253 -43.187 7.212 1.00 28.00 138 LEU C O 1
ATOM 6864 N N . GLY C 1 159 ? 16.573 -43.178 9.339 1.00 26.70 139 GLY C N 1
ATOM 6865 C CA . GLY C 1 159 ? 17.807 -42.504 9.780 1.00 28.23 139 GLY C CA 1
ATOM 6866 C C . GLY C 1 159 ? 17.795 -40.985 9.785 1.00 30.95 139 GLY C C 1
ATOM 6867 O O . GLY C 1 159 ? 18.793 -40.339 10.123 1.00 32.67 139 GLY C O 1
ATOM 6868 N N . SER C 1 160 ? 16.677 -40.381 9.430 1.00 33.12 140 SER C N 1
ATOM 6869 C CA . SER C 1 160 ? 16.623 -38.914 9.496 1.00 34.83 140 SER C CA 1
ATOM 6870 C C . SER C 1 160 ? 16.288 -38.472 10.926 1.00 36.66 140 SER C C 1
ATOM 6871 O O . SER C 1 160 ? 15.708 -39.226 11.714 1.00 40.08 140 SER C O 1
ATOM 6874 N N . ASP C 1 161 ? 16.647 -37.249 11.248 1.00 33.20 141 ASP C N 1
ATOM 6875 C CA . ASP C 1 161 ? 16.536 -36.726 12.591 1.00 35.13 141 ASP C CA 1
ATOM 6876 C C . ASP C 1 161 ? 15.346 -35.764 12.665 1.00 33.22 141 ASP C C 1
ATOM 6877 O O . ASP C 1 161 ? 15.526 -34.561 12.531 1.00 40.40 141 ASP C O 1
ATOM 6882 N N . ILE C 1 162 ? 14.135 -36.285 12.857 1.00 26.06 142 ILE C N 1
ATOM 6883 C CA . ILE C 1 162 ? 12.937 -35.437 12.866 1.00 25.32 142 ILE C CA 1
ATOM 6884 C C . ILE C 1 162 ? 12.769 -34.825 14.260 1.00 24.81 142 ILE C C 1
ATOM 6885 O O . ILE C 1 162 ? 12.931 -35.532 15.276 1.00 20.84 142 ILE C O 1
ATOM 6890 N N . LYS C 1 163 ? 12.503 -33.524 14.297 1.00 23.75 143 LYS C N 1
ATOM 6891 C CA . LYS C 1 163 ? 12.386 -32.785 15.567 1.00 25.88 143 LYS C CA 1
ATOM 6892 C C . LYS C 1 163 ? 10.942 -32.432 15.868 1.00 22.91 143 LYS C C 1
ATOM 6893 O O . LYS C 1 163 ? 10.113 -32.299 14.965 1.00 18.74 143 LYS C O 1
ATOM 6899 N N . LEU C 1 164 ? 10.652 -32.343 17.158 1.00 21.22 144 LEU C N 1
ATOM 6900 C CA . LEU C 1 164 ? 9.482 -31.672 17.657 1.00 20.70 144 LEU C CA 1
ATOM 6901 C C . LEU C 1 164 ? 10.019 -30.257 17.875 1.00 18.73 144 LEU C C 1
ATOM 6902 O O . LEU C 1 164 ? 10.622 -29.961 18.913 1.00 17.62 144 LEU C O 1
ATOM 6907 N N . GLU C 1 165 ? 9.939 -29.439 16.839 1.00 16.64 145 GLU C N 1
ATOM 6908 C CA . GLU C 1 165 ? 10.569 -28.149 16.858 1.00 17.53 145 GLU C CA 1
ATOM 6909 C C . GLU C 1 165 ? 9.803 -27.158 17.724 1.00 16.91 145 GLU C C 1
ATOM 6910 O O . GLU C 1 165 ? 8.580 -27.004 17.600 1.00 16.19 145 GLU C O 1
ATOM 6916 N N . ASP C 1 166 ? 10.511 -26.506 18.618 1.00 16.15 146 ASP C N 1
ATOM 6917 C CA . ASP C 1 166 ? 9.888 -25.520 19.488 1.00 15.95 146 ASP C CA 1
ATOM 6918 C C . ASP C 1 166 ? 9.679 -24.227 18.661 1.00 15.29 146 ASP C C 1
ATOM 6919 O O . ASP C 1 166 ? 10.631 -23.506 18.454 1.00 14.07 146 ASP C O 1
ATOM 6924 N N . SER C 1 167 ? 8.448 -23.965 18.213 1.00 12.70 147 SER C N 1
ATOM 6925 C CA . SER C 1 167 ? 8.181 -22.850 17.329 1.00 13.41 147 SER C CA 1
ATOM 6926 C C . SER C 1 167 ? 8.582 -21.522 17.966 1.00 13.73 147 SER C C 1
ATOM 6927 O O . SER C 1 167 ? 9.055 -20.611 17.279 1.00 14.11 147 SER C O 1
ATOM 6930 N N . LEU C 1 168 ? 8.406 -21.411 19.275 1.00 14.42 148 LEU C N 1
ATOM 6931 C CA . LEU C 1 168 ? 8.791 -20.208 19.996 1.00 15.87 148 LEU C CA 1
ATOM 6932 C C . LEU C 1 168 ? 10.287 -20.047 19.983 1.00 14.99 148 LEU C C 1
ATOM 6933 O O . LEU C 1 168 ? 10.796 -19.035 19.521 1.00 14.63 148 LEU C O 1
ATOM 6938 N N . TRP C 1 169 ? 11.005 -21.072 20.444 1.00 14.71 149 TRP C N 1
ATOM 6939 C CA . TRP C 1 169 ? 12.442 -20.954 20.550 1.00 15.24 149 TRP C CA 1
ATOM 6940 C C . TRP C 1 169 ? 13.095 -20.717 19.182 1.00 16.25 149 TRP C C 1
ATOM 6941 O O . TRP C 1 169 ? 13.973 -19.829 19.061 1.00 14.88 149 TRP C O 1
ATOM 6952 N N . VAL C 1 170 ? 12.693 -21.455 18.151 1.00 14.97 150 VAL C N 1
ATOM 6953 C CA . VAL C 1 170 ? 13.289 -21.240 16.830 1.00 16.79 150 VAL C CA 1
ATOM 6954 C C . VAL C 1 170 ? 12.927 -19.846 16.250 1.00 15.97 150 VAL C C 1
ATOM 6955 O O . VAL C 1 170 ? 13.762 -19.200 15.605 1.00 16.96 150 VAL C O 1
ATOM 6959 N N . SER C 1 171 ? 11.762 -19.312 16.616 1.00 15.49 151 SER C N 1
ATOM 6960 C CA . SER C 1 171 ? 11.381 -17.947 16.190 1.00 15.05 151 SER C CA 1
ATOM 6961 C C . SER C 1 171 ? 12.218 -16.844 16.827 1.00 14.86 151 SER C C 1
ATOM 6962 O O . SER C 1 171 ? 12.232 -15.718 16.343 1.00 15.96 151 SER C O 1
ATOM 6965 N N . LEU C 1 172 ? 12.915 -17.158 17.898 1.00 15.10 152 LEU C N 1
ATOM 6966 C CA . LEU C 1 172 ? 13.769 -16.181 18.563 1.00 16.11 152 LEU C CA 1
ATOM 6967 C C . LEU C 1 172 ? 15.188 -16.132 18.012 1.00 15.93 152 LEU C C 1
ATOM 6968 O O . LEU C 1 172 ? 16.045 -15.504 18.617 1.00 17.19 152 LEU C O 1
ATOM 6973 N N . THR C 1 173 ? 15.445 -16.867 16.937 1.00 15.10 153 THR C N 1
ATOM 6974 C CA . THR C 1 173 ? 16.640 -16.723 16.148 1.00 14.46 153 THR C CA 1
ATOM 6975 C C . THR C 1 173 ? 16.284 -16.155 14.805 1.00 16.04 153 THR C C 1
ATOM 6976 O O . THR C 1 173 ? 15.322 -16.607 14.174 1.00 17.42 153 THR C O 1
ATOM 6980 N N . ASP C 1 174 ? 16.987 -15.095 14.400 1.00 15.47 154 ASP C N 1
ATOM 6981 C CA . ASP C 1 174 ? 16.829 -14.543 13.070 1.00 15.46 154 ASP C CA 1
ATOM 6982 C C . ASP C 1 174 ? 17.732 -15.349 12.140 1.00 16.67 154 ASP C C 1
ATOM 6983 O O . ASP C 1 174 ? 18.971 -15.196 12.156 1.00 14.99 154 ASP C O 1
ATOM 6988 N N . GLN C 1 175 ? 17.110 -16.204 11.339 1.00 17.18 155 GLN C N 1
ATOM 6989 C CA . GLN C 1 175 ? 17.847 -17.076 10.454 1.00 17.93 155 GLN C CA 1
ATOM 6990 C C . GLN C 1 175 ? 18.561 -16.384 9.309 1.00 17.97 155 GLN C C 1
ATOM 6991 O O . GLN C 1 175 ? 19.527 -16.936 8.777 1.00 17.04 155 GLN C O 1
ATOM 6997 N N . HIS C 1 176 ? 18.182 -15.150 8.977 1.00 17.71 156 HIS C N 1
ATOM 6998 C CA . HIS C 1 176 ? 18.878 -14.424 7.931 1.00 17.55 156 HIS C CA 1
ATOM 6999 C C . HIS C 1 176 ? 20.335 -14.114 8.344 1.00 18.45 156 HIS C C 1
ATOM 7000 O O . HIS C 1 176 ? 21.229 -14.205 7.544 1.00 16.06 156 HIS C O 1
ATOM 7007 N N . VAL C 1 177 ? 20.559 -13.785 9.613 1.00 18.21 157 VAL C N 1
ATOM 7008 C CA . VAL C 1 177 ? 21.925 -13.584 10.140 1.00 20.57 157 VAL C CA 1
ATOM 7009 C C . VAL C 1 177 ? 22.390 -14.696 11.097 1.00 22.88 157 VAL C C 1
ATOM 7010 O O . VAL C 1 177 ? 23.480 -14.613 11.683 1.00 24.33 157 VAL C O 1
ATOM 7014 N N . GLN C 1 178 ? 21.555 -15.697 11.280 1.00 21.03 158 GLN C N 1
ATOM 7015 C CA . GLN C 1 178 ? 21.773 -16.762 12.240 1.00 22.22 158 GLN C CA 1
ATOM 7016 C C . GLN C 1 178 ? 22.171 -16.255 13.607 1.00 21.54 158 GLN C C 1
ATOM 7017 O O . GLN C 1 178 ? 23.145 -16.725 14.217 1.00 19.64 158 GLN C O 1
ATOM 7023 N N . LEU C 1 179 ? 21.380 -15.347 14.159 1.00 18.95 159 LEU C N 1
ATOM 7024 C CA . LEU C 1 179 ? 21.620 -14.880 15.531 1.00 17.53 159 LEU C CA 1
ATOM 7025 C C . LEU C 1 179 ? 20.382 -15.007 16.377 1.00 17.57 159 LEU C C 1
ATOM 7026 O O . LEU C 1 179 ? 19.290 -14.523 15.962 1.00 16.49 159 LEU C O 1
ATOM 7031 N N . PRO C 1 180 ? 20.514 -15.642 17.553 1.00 16.28 160 PRO C N 1
ATOM 7032 C CA . PRO C 1 180 ? 19.473 -15.456 18.568 1.00 15.70 160 PRO C CA 1
ATOM 7033 C C . PRO C 1 180 ? 19.247 -13.978 18.823 1.00 15.38 160 PRO C C 1
ATOM 7034 O O . PRO C 1 180 ? 20.198 -13.178 18.747 1.00 14.74 160 PRO C O 1
ATOM 7038 N N . MET C 1 181 ? 18.018 -13.602 19.156 1.00 15.11 161 MET C N 1
ATOM 7039 C CA . MET C 1 181 ? 17.769 -12.224 19.577 1.00 15.23 161 MET C CA 1
ATOM 7040 C C . MET C 1 181 ? 18.719 -11.729 20.654 1.00 13.64 161 MET C C 1
ATOM 7041 O O . MET C 1 181 ? 19.217 -10.615 20.566 1.00 14.27 161 MET C O 1
ATOM 7046 N N . ALA C 1 182 ? 18.987 -12.561 21.645 1.00 14.17 162 ALA C N 1
ATOM 7047 C CA . ALA C 1 182 ? 19.866 -12.201 22.749 1.00 16.03 162 ALA C CA 1
ATOM 7048 C C . ALA C 1 182 ? 21.259 -11.873 22.259 1.00 15.20 162 ALA C C 1
ATOM 7049 O O . ALA C 1 182 ? 21.914 -11.023 22.827 1.00 16.74 162 ALA C O 1
ATOM 7051 N N . MET C 1 183 ? 21.708 -12.578 21.227 1.00 16.31 163 MET C N 1
ATOM 7052 C CA . MET C 1 183 ? 23.078 -12.329 20.664 1.00 16.58 163 MET C CA 1
ATOM 7053 C C . MET C 1 183 ? 23.124 -11.016 19.912 1.00 15.18 163 MET C C 1
ATOM 7054 O O . MET C 1 183 ? 24.151 -10.338 19.941 1.00 14.75 163 MET C O 1
ATOM 7059 N N . THR C 1 184 ? 22.005 -10.579 19.318 1.00 13.28 164 THR C N 1
ATOM 7060 C CA . THR C 1 184 ? 21.996 -9.249 18.779 1.00 13.28 164 THR C CA 1
ATOM 7061 C C . THR C 1 184 ? 22.163 -8.229 19.886 1.00 12.81 164 THR C C 1
ATOM 7062 O O . THR C 1 184 ? 22.740 -7.126 19.679 1.00 14.47 164 THR C O 1
ATOM 7066 N N . ALA C 1 185 ? 21.629 -8.534 21.055 1.00 12.35 165 ALA C N 1
ATOM 7067 C CA . ALA C 1 185 ? 21.725 -7.625 22.209 1.00 13.98 165 ALA C CA 1
ATOM 7068 C C . ALA C 1 185 ? 23.174 -7.632 22.762 1.00 14.02 165 ALA C C 1
ATOM 7069 O O . ALA C 1 185 ? 23.701 -6.606 23.137 1.00 13.34 165 ALA C O 1
ATOM 7071 N N . GLU C 1 186 ? 23.776 -8.806 22.820 1.00 15.87 166 GLU C N 1
ATOM 7072 C CA . GLU C 1 186 ? 25.214 -8.876 23.149 1.00 15.99 166 GLU C CA 1
ATOM 7073 C C . GLU C 1 186 ? 26.050 -8.046 22.181 1.00 15.83 166 GLU C C 1
ATOM 7074 O O . GLU C 1 186 ? 27.011 -7.390 22.604 1.00 16.06 166 GLU C O 1
ATOM 7080 N N . ASN C 1 187 ? 25.749 -8.115 20.882 1.00 16.06 167 ASN C N 1
ATOM 7081 C CA . ASN C 1 187 ? 26.430 -7.265 19.894 1.00 16.77 167 ASN C CA 1
ATOM 7082 C C . ASN C 1 187 ? 26.337 -5.801 20.264 1.00 17.09 167 ASN C C 1
ATOM 7083 O O . ASN C 1 187 ? 27.318 -5.043 20.150 1.00 14.79 167 ASN C O 1
ATOM 7088 N N . LEU C 1 188 ? 25.160 -5.368 20.720 1.00 15.03 168 LEU C N 1
ATOM 7089 C CA . LEU C 1 188 ? 25.015 -3.991 21.148 1.00 14.34 168 LEU C CA 1
ATOM 7090 C C . LEU C 1 188 ? 25.800 -3.703 22.446 1.00 14.83 168 LEU C C 1
ATOM 7091 O O . LEU C 1 188 ? 26.326 -2.639 22.617 1.00 15.56 168 LEU C O 1
ATOM 7096 N N . ALA C 1 189 ? 25.812 -4.640 23.378 1.00 15.23 169 ALA C N 1
ATOM 7097 C CA . ALA C 1 189 ? 26.570 -4.456 24.593 1.00 16.12 169 ALA C CA 1
ATOM 7098 C C . ALA C 1 189 ? 28.041 -4.206 24.229 1.00 17.08 169 ALA C C 1
ATOM 7099 O O . ALA C 1 189 ? 28.705 -3.361 24.820 1.00 18.23 169 ALA C O 1
ATOM 7101 N N . VAL C 1 190 ? 28.554 -4.974 23.286 1.00 18.35 170 VAL C N 1
ATOM 7102 C CA . VAL C 1 190 ? 29.974 -4.822 22.882 1.00 19.85 170 VAL C CA 1
ATOM 7103 C C . VAL C 1 190 ? 30.184 -3.469 22.217 1.00 19.62 170 VAL C C 1
ATOM 7104 O O . VAL C 1 190 ? 31.068 -2.719 22.573 1.00 17.02 170 VAL C O 1
ATOM 7108 N N . LYS C 1 191 ? 29.331 -3.168 21.247 1.00 19.04 171 LYS C N 1
ATOM 7109 C CA . LYS C 1 191 ? 29.438 -1.950 20.491 1.00 18.74 171 LYS C CA 1
ATOM 7110 C C . LYS C 1 191 ? 29.342 -0.689 21.360 1.00 18.98 171 LYS C C 1
ATOM 7111 O O . LYS C 1 191 ? 30.066 0.270 21.120 1.00 17.98 171 LYS C O 1
ATOM 7117 N N . HIS C 1 192 ? 28.428 -0.678 22.319 1.00 17.32 172 HIS C N 1
ATOM 7118 C CA . HIS C 1 192 ? 28.159 0.503 23.108 1.00 18.58 172 HIS C CA 1
ATOM 7119 C C . HIS C 1 192 ? 28.807 0.473 24.470 1.00 17.76 172 HIS C C 1
ATOM 7120 O O . HIS C 1 192 ? 28.570 1.347 25.275 1.00 20.46 172 HIS C O 1
ATOM 7127 N N . LYS C 1 193 ? 29.671 -0.506 24.711 1.00 17.45 173 LYS C N 1
ATOM 7128 C CA . LYS C 1 193 ? 30.439 -0.597 25.943 1.00 17.59 173 LYS C CA 1
ATOM 7129 C C . LYS C 1 193 ? 29.547 -0.675 27.153 1.00 18.19 173 LYS C C 1
ATOM 7130 O O . LYS C 1 193 ? 29.715 0.076 28.132 1.00 16.87 173 LYS C O 1
ATOM 7136 N N . ILE C 1 194 ? 28.573 -1.577 27.096 1.00 18.83 174 ILE C N 1
ATOM 7137 C CA . ILE C 1 194 ? 27.673 -1.790 28.215 1.00 18.42 174 ILE C CA 1
ATOM 7138 C C . ILE C 1 194 ? 28.081 -3.025 29.008 1.00 17.62 174 ILE C C 1
ATOM 7139 O O . ILE C 1 194 ? 28.152 -4.116 28.469 1.00 16.88 174 ILE C O 1
ATOM 7144 N N . SER C 1 195 ? 28.300 -2.852 30.298 1.00 18.03 175 SER C N 1
ATOM 7145 C CA . SER C 1 195 ? 28.797 -3.937 31.147 1.00 19.64 175 SER C CA 1
ATOM 7146 C C . SER C 1 195 ? 27.676 -4.796 31.693 1.00 20.67 175 SER C C 1
ATOM 7147 O O . SER C 1 195 ? 26.515 -4.358 31.774 1.00 22.33 175 SER C O 1
ATOM 7150 N N . ARG C 1 196 ? 28.050 -6.004 32.076 1.00 20.40 176 ARG C N 1
ATOM 7151 C CA . ARG C 1 196 ? 27.154 -6.918 32.739 1.00 20.99 176 ARG C CA 1
ATOM 7152 C C . ARG C 1 196 ? 26.517 -6.243 33.949 1.00 22.40 176 ARG C C 1
ATOM 7153 O O . ARG C 1 196 ? 25.294 -6.351 34.164 1.00 20.16 176 ARG C O 1
ATOM 7161 N N . GLU C 1 197 ? 27.340 -5.589 34.762 1.00 19.28 177 GLU C N 1
ATOM 7162 C CA . GLU C 1 197 ? 26.851 -4.919 35.968 1.00 20.07 177 GLU C CA 1
ATOM 7163 C C . GLU C 1 197 ? 25.820 -3.822 35.635 1.00 19.07 177 GLU C C 1
ATOM 7164 O O . GLU C 1 197 ? 24.829 -3.663 36.347 1.00 18.33 177 GLU C O 1
ATOM 7170 N N . GLU C 1 198 ? 26.086 -3.034 34.595 1.00 19.69 178 GLU C N 1
ATOM 7171 C CA . GLU C 1 198 ? 25.145 -1.977 34.180 1.00 18.65 178 GLU C CA 1
ATOM 7172 C C . GLU C 1 198 ? 23.793 -2.589 33.773 1.00 18.86 178 GLU C C 1
ATOM 7173 O O . GLU C 1 198 ? 22.743 -2.036 34.103 1.00 20.15 178 GLU C O 1
ATOM 7179 N N . CYS C 1 199 ? 23.837 -3.754 33.139 1.00 16.37 179 CYS C N 1
ATOM 7180 C CA . CYS C 1 199 ? 22.637 -4.466 32.718 1.00 16.40 179 CYS C CA 1
ATOM 7181 C C . CYS C 1 199 ? 21.833 -4.939 33.899 1.00 16.55 179 CYS C C 1
ATOM 7182 O O . CYS C 1 199 ? 20.611 -4.779 33.929 1.00 14.78 179 CYS C O 1
ATOM 7185 N N . ASP C 1 200 ? 22.503 -5.473 34.909 1.00 16.45 180 ASP C N 1
ATOM 7186 C CA . ASP C 1 200 ? 21.812 -5.946 36.092 1.00 17.20 180 ASP C CA 1
ATOM 7187 C C . ASP C 1 200 ? 21.239 -4.789 36.892 1.00 17.56 180 ASP C C 1
ATOM 7188 O O . ASP C 1 200 ? 20.130 -4.901 37.469 1.00 17.37 180 ASP C O 1
ATOM 7193 N N . LYS C 1 201 ? 21.950 -3.675 36.940 1.00 17.94 181 LYS C N 1
ATOM 7194 C CA . LYS C 1 201 ? 21.413 -2.526 37.622 1.00 20.11 181 LYS C CA 1
ATOM 7195 C C . LYS C 1 201 ? 20.138 -1.998 36.944 1.00 18.33 181 LYS C C 1
ATOM 7196 O O . LYS C 1 201 ? 19.175 -1.642 37.614 1.00 18.73 181 LYS C O 1
ATOM 7202 N N . TYR C 1 202 ? 20.139 -1.965 35.627 1.00 17.23 182 TYR C N 1
ATOM 7203 C CA . TYR C 1 202 ? 18.954 -1.596 34.887 1.00 16.23 182 TYR C CA 1
ATOM 7204 C C . TYR C 1 202 ? 17.801 -2.583 35.162 1.00 16.26 182 TYR C C 1
ATOM 7205 O O . TYR C 1 202 ? 16.642 -2.156 35.438 1.00 15.81 182 TYR C O 1
ATOM 7214 N N . ALA C 1 203 ? 18.113 -3.885 35.178 1.00 17.09 183 ALA C N 1
ATOM 7215 C CA . ALA C 1 203 ? 17.128 -4.917 35.454 1.00 15.62 183 ALA C CA 1
ATOM 7216 C C . ALA C 1 203 ? 16.479 -4.764 36.827 1.00 18.21 183 ALA C C 1
ATOM 7217 O O . ALA C 1 203 ? 15.241 -4.876 36.983 1.00 15.13 183 ALA C O 1
ATOM 7219 N N . LEU C 1 204 ? 17.311 -4.465 37.829 1.00 18.54 184 LEU C N 1
ATOM 7220 C CA . LEU C 1 204 ? 16.810 -4.194 39.176 1.00 17.12 184 LEU C CA 1
ATOM 7221 C C . LEU C 1 204 ? 15.875 -2.981 39.165 1.00 16.53 184 LEU C C 1
ATOM 7222 O O . LEU C 1 204 ? 14.846 -2.952 39.802 1.00 18.87 184 LEU C O 1
ATOM 7227 N N . GLN C 1 205 ? 16.291 -1.931 38.486 1.00 18.38 185 GLN C N 1
ATOM 7228 C CA . GLN C 1 205 ? 15.500 -0.746 38.433 1.00 17.62 185 GLN C CA 1
ATOM 7229 C C . GLN C 1 205 ? 14.110 -1.005 37.787 1.00 17.98 185 GLN C C 1
ATOM 7230 O O . GLN C 1 205 ? 13.118 -0.434 38.253 1.00 16.66 185 GLN C O 1
ATOM 7236 N N . SER C 1 206 ? 14.043 -1.871 36.772 1.00 16.49 186 SER C N 1
ATOM 7237 C CA . SER C 1 206 ? 12.747 -2.188 36.140 1.00 15.99 186 SER C CA 1
ATOM 7238 C C . SER C 1 206 ? 11.855 -2.907 37.142 1.00 15.69 186 SER C C 1
ATOM 7239 O O . SER C 1 206 ? 10.663 -2.607 37.268 1.00 15.64 186 SER C O 1
ATOM 7242 N N . GLN C 1 207 ? 12.418 -3.842 37.877 1.00 14.87 187 GLN C N 1
ATOM 7243 C CA . GLN C 1 207 ? 11.632 -4.543 38.943 1.00 15.33 187 GLN C CA 1
ATOM 7244 C C . GLN C 1 207 ? 11.155 -3.542 39.997 1.00 16.43 187 GLN C C 1
ATOM 7245 O O . GLN C 1 207 ? 9.966 -3.557 40.380 1.00 18.52 187 GLN C O 1
ATOM 7251 N N . GLN C 1 208 ? 12.057 -2.677 40.459 1.00 15.97 188 GLN C N 1
ATOM 7252 C CA . GLN C 1 208 ? 11.673 -1.689 41.478 1.00 17.84 188 GLN C CA 1
ATOM 7253 C C . GLN C 1 208 ? 10.604 -0.743 40.959 1.00 17.38 188 GLN C C 1
ATOM 7254 O O . GLN C 1 208 ? 9.636 -0.438 41.665 1.00 16.42 188 GLN C O 1
ATOM 7260 N N . ARG C 1 209 ? 10.794 -0.232 39.742 1.00 16.76 189 ARG C N 1
ATOM 7261 C CA . ARG C 1 209 ? 9.849 0.700 39.189 1.00 17.05 189 ARG C CA 1
ATOM 7262 C C . ARG C 1 209 ? 8.485 0.055 38.938 1.00 17.66 189 ARG C C 1
ATOM 7263 O O . ARG C 1 209 ? 7.445 0.706 39.155 1.00 18.01 189 ARG C O 1
ATOM 7271 N N . TRP C 1 210 ? 8.470 -1.221 38.523 1.00 16.61 190 TRP C N 1
ATOM 7272 C CA . TRP C 1 210 ? 7.208 -1.927 38.308 1.00 16.87 190 TRP C CA 1
ATOM 7273 C C . TRP C 1 210 ? 6.474 -2.018 39.663 1.00 17.43 190 TRP C C 1
ATOM 7274 O O . TRP C 1 210 ? 5.265 -1.764 39.764 1.00 17.06 190 TRP C O 1
ATOM 7285 N N . LYS C 1 211 ? 7.213 -2.454 40.680 1.00 19.49 191 LYS C N 1
ATOM 7286 C CA . LYS C 1 211 ? 6.636 -2.643 42.032 1.00 21.35 191 LYS C CA 1
ATOM 7287 C C . LYS C 1 211 ? 6.014 -1.359 42.574 1.00 19.87 191 LYS C C 1
ATOM 7288 O O . LYS C 1 211 ? 4.849 -1.354 43.033 1.00 20.63 191 LYS C O 1
ATOM 7294 N N . ALA C 1 212 ? 6.760 -0.272 42.507 1.00 19.24 192 ALA C N 1
ATOM 7295 C CA . ALA C 1 212 ? 6.276 1.011 43.003 1.00 18.77 192 ALA C CA 1
ATOM 7296 C C . ALA C 1 212 ? 5.023 1.432 42.236 1.00 19.78 192 ALA C C 1
ATOM 7297 O O . ALA C 1 212 ? 4.045 1.915 42.820 1.00 17.93 192 ALA C O 1
ATOM 7299 N N . ALA C 1 213 ? 5.064 1.298 40.911 1.00 18.30 193 ALA C N 1
ATOM 7300 C CA . ALA C 1 213 ? 3.926 1.715 40.091 1.00 17.69 193 ALA C CA 1
ATOM 7301 C C . ALA C 1 213 ? 2.749 0.870 40.428 1.00 17.22 193 ALA C C 1
ATOM 7302 O O . ALA C 1 213 ? 1.614 1.392 40.576 1.00 17.87 193 ALA C O 1
ATOM 7304 N N . ASN C 1 214 ? 2.962 -0.453 40.544 1.00 15.73 194 ASN C N 1
ATOM 7305 C CA . ASN C 1 214 ? 1.847 -1.335 40.754 1.00 17.91 194 ASN C CA 1
ATOM 7306 C C . ASN C 1 214 ? 1.165 -0.964 42.082 1.00 20.14 194 ASN C C 1
ATOM 7307 O O . ASN C 1 214 ? -0.058 -0.888 42.171 1.00 19.66 194 ASN C O 1
ATOM 7312 N N . ASP C 1 215 ? 1.973 -0.780 43.111 1.00 20.73 195 ASP C N 1
ATOM 7313 C CA . ASP C 1 215 ? 1.434 -0.521 44.451 1.00 23.37 195 ASP C CA 1
ATOM 7314 C C . ASP C 1 215 ? 0.815 0.854 44.577 1.00 22.57 195 ASP C C 1
ATOM 7315 O O . ASP C 1 215 ? -0.117 1.023 45.327 1.00 21.80 195 ASP C O 1
ATOM 7320 N N . ALA C 1 216 ? 1.264 1.808 43.771 1.00 20.16 196 ALA C N 1
ATOM 7321 C CA . ALA C 1 216 ? 0.650 3.132 43.796 1.00 18.99 196 ALA C CA 1
ATOM 7322 C C . ALA C 1 216 ? -0.634 3.198 42.963 1.00 18.49 196 ALA C C 1
ATOM 7323 O O . ALA C 1 216 ? -1.268 4.224 42.927 1.00 18.95 196 ALA C O 1
ATOM 7325 N N . GLY C 1 217 ? -0.973 2.157 42.215 1.00 16.94 197 GLY C N 1
ATOM 7326 C CA . GLY C 1 217 ? -2.190 2.182 41.393 1.00 16.70 197 GLY C CA 1
ATOM 7327 C C . GLY C 1 217 ? -2.020 2.671 39.997 1.00 15.38 197 GLY C C 1
ATOM 7328 O O . GLY C 1 217 ? -2.986 2.968 39.323 1.00 15.21 197 GLY C O 1
ATOM 7329 N N . TYR C 1 218 ? -0.783 2.780 39.521 1.00 15.77 198 TYR C N 1
ATOM 7330 C CA . TYR C 1 218 ? -0.535 3.399 38.229 1.00 14.99 198 TYR C CA 1
ATOM 7331 C C . TYR C 1 218 ? -0.871 2.484 37.066 1.00 14.67 198 TYR C C 1
ATOM 7332 O O . TYR C 1 218 ? -0.870 2.948 35.905 1.00 13.61 198 TYR C O 1
ATOM 7341 N N . PHE C 1 219 ? -1.180 1.206 37.341 1.00 13.40 199 PHE C N 1
ATOM 7342 C CA . PHE C 1 219 ? -1.694 0.308 36.287 1.00 14.23 199 PHE C CA 1
ATOM 7343 C C . PHE C 1 219 ? -3.211 0.116 36.351 1.00 14.78 199 PHE C C 1
ATOM 7344 O O . PHE C 1 219 ? -3.771 -0.593 35.510 1.00 14.00 199 PHE C O 1
ATOM 7352 N N . ASN C 1 220 ? -3.869 0.717 37.349 1.00 17.08 200 ASN C N 1
ATOM 7353 C CA . ASN C 1 220 ? -5.319 0.511 37.541 1.00 17.65 200 ASN C CA 1
ATOM 7354 C C . ASN C 1 220 ? -6.148 0.918 36.330 1.00 16.50 200 ASN C C 1
ATOM 7355 O O . ASN C 1 220 ? -6.988 0.162 35.865 1.00 17.87 200 ASN C O 1
ATOM 7360 N N . ASP C 1 221 ? -5.925 2.097 35.773 1.00 16.71 201 ASP C N 1
ATOM 7361 C CA . ASP C 1 221 ? -6.780 2.552 34.655 1.00 16.55 201 ASP C CA 1
ATOM 7362 C C . ASP C 1 221 ? -6.649 1.694 33.397 1.00 15.47 201 ASP C C 1
ATOM 7363 O O . ASP C 1 221 ? -7.622 1.492 32.670 1.00 14.98 201 ASP C O 1
ATOM 7368 N N . GLU C 1 222 ? -5.440 1.261 33.100 1.00 13.65 202 GLU C N 1
ATOM 7369 C CA . GLU C 1 222 ? -5.189 0.441 31.902 1.00 13.93 202 GLU C CA 1
ATOM 7370 C C . GLU C 1 222 ? -5.607 -1.027 32.074 1.00 14.40 202 GLU C C 1
ATOM 7371 O O . GLU C 1 222 ? -5.822 -1.699 31.079 1.00 15.45 202 GLU C O 1
ATOM 7377 N N . MET C 1 223 ? -5.659 -1.511 33.302 1.00 15.02 203 MET C N 1
ATOM 7378 C CA . MET C 1 223 ? -5.754 -2.940 33.571 1.00 16.05 203 MET C CA 1
ATOM 7379 C C . MET C 1 223 ? -7.132 -3.483 33.205 1.00 16.73 203 MET C C 1
ATOM 7380 O O . MET C 1 223 ? -8.166 -2.922 33.569 1.00 18.72 203 MET C O 1
ATOM 7385 N N . ALA C 1 224 ? -7.093 -4.591 32.455 1.00 16.00 204 ALA C N 1
ATOM 7386 C CA . ALA C 1 224 ? -8.285 -5.370 32.118 1.00 15.67 204 ALA C CA 1
ATOM 7387 C C . ALA C 1 224 ? -8.222 -6.716 32.829 1.00 14.95 204 ALA C C 1
ATOM 7388 O O . ALA C 1 224 ? -7.626 -7.663 32.313 1.00 15.65 204 ALA C O 1
ATOM 7390 N N . PRO C 1 225 ? -8.806 -6.805 34.035 1.00 15.32 205 PRO C N 1
ATOM 7391 C CA . PRO C 1 225 ? -8.696 -8.031 34.823 1.00 16.40 205 PRO C CA 1
ATOM 7392 C C . PRO C 1 225 ? -9.316 -9.234 34.156 1.00 17.29 205 PRO C C 1
ATOM 7393 O O . PRO C 1 225 ? -10.235 -9.108 33.374 1.00 18.26 205 PRO C O 1
ATOM 7397 N N . ILE C 1 226 ? -8.781 -10.400 34.456 1.00 16.68 206 ILE C N 1
ATOM 7398 C CA . ILE C 1 226 ? -9.233 -11.614 33.847 1.00 18.23 206 ILE C CA 1
ATOM 7399 C C . ILE C 1 226 ? -9.536 -12.616 34.959 1.00 19.16 206 ILE C C 1
ATOM 7400 O O . ILE C 1 226 ? -8.737 -12.812 35.844 1.00 17.88 206 ILE C O 1
ATOM 7405 N N . GLU C 1 227 ? -10.677 -13.265 34.883 1.00 20.08 207 GLU C N 1
ATOM 7406 C CA . GLU C 1 227 ? -11.001 -14.284 35.828 1.00 24.20 207 GLU C CA 1
ATOM 7407 C C . GLU C 1 227 ? -10.276 -15.591 35.451 1.00 24.78 207 GLU C C 1
ATOM 7408 O O . GLU C 1 227 ? -10.391 -16.057 34.322 1.00 23.41 207 GLU C O 1
ATOM 7414 N N . VAL C 1 228 ? -9.531 -16.156 36.397 1.00 27.26 208 VAL C N 1
ATOM 7415 C CA . VAL C 1 228 ? -8.693 -17.352 36.144 1.00 30.99 208 VAL C CA 1
ATOM 7416 C C . VAL C 1 228 ? -9.105 -18.493 37.098 1.00 36.20 208 VAL C C 1
ATOM 7417 O O . VAL C 1 228 ? -9.643 -18.228 38.158 1.00 32.03 208 VAL C O 1
ATOM 7421 N N . LYS C 1 229 ? -8.767 -19.736 36.733 1.00 43.76 209 LYS C N 1
ATOM 7422 C CA . LYS C 1 229 ? -9.069 -20.951 37.522 1.00 48.25 209 LYS C CA 1
ATOM 7423 C C . LYS C 1 229 ? -8.161 -21.076 38.721 1.00 49.33 209 LYS C C 1
ATOM 7424 O O . LYS C 1 229 ? -6.941 -21.064 38.551 1.00 61.92 209 LYS C O 1
ATOM 7430 N N . LYS C 1 234 ? -11.884 -19.930 41.270 1.00 50.01 214 LYS C N 1
ATOM 7431 C CA . LYS C 1 234 ? -11.961 -18.719 40.472 1.00 51.47 214 LYS C CA 1
ATOM 7432 C C . LYS C 1 234 ? -11.338 -17.541 41.213 1.00 49.95 214 LYS C C 1
ATOM 7433 O O . LYS C 1 234 ? -11.735 -17.235 42.337 1.00 54.92 214 LYS C O 1
ATOM 7439 N N . GLN C 1 235 ? -10.387 -16.873 40.575 1.00 38.73 215 GLN C N 1
ATOM 7440 C CA . GLN C 1 235 ? -9.839 -15.653 41.111 1.00 37.52 215 GLN C CA 1
ATOM 7441 C C . GLN C 1 235 ? -9.661 -14.634 40.001 1.00 31.19 215 GLN C C 1
ATOM 7442 O O . GLN C 1 235 ? -9.560 -14.987 38.823 1.00 29.73 215 GLN C O 1
ATOM 7448 N N . THR C 1 236 ? -9.658 -13.374 40.386 1.00 25.74 216 THR C N 1
ATOM 7449 C CA . THR C 1 236 ? -9.455 -12.270 39.460 1.00 24.87 216 THR C CA 1
ATOM 7450 C C . THR C 1 236 ? -7.962 -12.028 39.372 1.00 22.28 216 THR C C 1
ATOM 7451 O O . THR C 1 236 ? -7.333 -11.728 40.354 1.00 22.87 216 THR C O 1
ATOM 7455 N N . MET C 1 237 ? -7.395 -12.152 38.185 1.00 17.93 217 MET C N 1
ATOM 7456 C CA . MET C 1 237 ? -6.007 -11.749 37.974 1.00 17.24 217 MET C CA 1
ATOM 7457 C C . MET C 1 237 ? -5.975 -10.291 37.489 1.00 16.52 217 MET C C 1
ATOM 7458 O O . MET C 1 237 ? -6.603 -9.936 36.492 1.00 14.84 217 MET C O 1
ATOM 7463 N N . GLN C 1 238 ? -5.223 -9.458 38.189 1.00 17.10 218 GLN C N 1
ATOM 7464 C CA . GLN C 1 238 ? -5.096 -8.053 37.833 1.00 18.01 218 GLN C CA 1
ATOM 7465 C C . GLN C 1 238 ? -3.735 -7.487 38.185 1.00 16.91 218 GLN C C 1
ATOM 7466 O O . GLN C 1 238 ? -3.558 -6.287 38.249 1.00 17.51 218 GLN C O 1
ATOM 7472 N N . VAL C 1 239 ? -2.764 -8.378 38.356 1.00 17.05 219 VAL C N 1
ATOM 7473 C CA . VAL C 1 239 ? -1.383 -8.042 38.661 1.00 16.05 219 VAL C CA 1
ATOM 7474 C C . VAL C 1 239 ? -0.491 -8.849 37.714 1.00 16.65 219 VAL C C 1
ATOM 7475 O O . VAL C 1 239 ? -0.730 -10.030 37.463 1.00 15.95 219 VAL C O 1
ATOM 7479 N N . ASP C 1 240 ? 0.529 -8.208 37.170 1.00 15.72 220 ASP C N 1
ATOM 7480 C CA . ASP C 1 240 ? 1.469 -8.899 36.293 1.00 17.10 220 ASP C CA 1
ATOM 7481 C C . ASP C 1 240 ? 2.237 -10.035 37.043 1.00 18.25 220 ASP C C 1
ATOM 7482 O O . ASP C 1 240 ? 2.885 -9.783 38.056 1.00 17.63 220 ASP C O 1
ATOM 7487 N N . GLU C 1 241 ? 2.180 -11.246 36.493 1.00 18.04 221 GLU C N 1
ATOM 7488 C CA . GLU C 1 241 ? 2.677 -12.434 37.154 1.00 18.64 221 GLU C CA 1
ATOM 7489 C C . GLU C 1 241 ? 4.195 -12.562 37.087 1.00 17.94 221 GLU C C 1
ATOM 7490 O O . GLU C 1 241 ? 4.818 -13.142 37.953 1.00 17.45 221 GLU C O 1
ATOM 7496 N N . HIS C 1 242 ? 4.808 -12.014 36.059 1.00 18.86 222 HIS C N 1
ATOM 7497 C CA . HIS C 1 242 ? 6.228 -12.294 35.847 1.00 19.11 222 HIS C CA 1
ATOM 7498 C C . HIS C 1 242 ? 7.097 -11.516 36.819 1.00 18.26 222 HIS C C 1
ATOM 7499 O O . HIS C 1 242 ? 8.245 -11.863 37.004 1.00 19.52 222 HIS C O 1
ATOM 7506 N N . ALA C 1 243 ? 6.604 -10.386 37.304 1.00 16.68 223 ALA C N 1
ATOM 7507 C CA . ALA C 1 243 ? 7.395 -9.459 38.102 1.00 19.32 223 ALA C CA 1
ATOM 7508 C C . ALA C 1 243 ? 7.946 -10.131 39.341 1.00 21.10 223 ALA C C 1
ATOM 7509 O O . ALA C 1 243 ? 7.287 -10.950 39.931 1.00 20.80 223 ALA C O 1
ATOM 7511 N N . ARG C 1 244 ? 9.165 -9.755 39.729 1.00 23.82 224 ARG C N 1
ATOM 7512 C CA . ARG C 1 244 ? 9.841 -10.348 40.873 1.00 23.33 224 ARG C CA 1
ATOM 7513 C C . ARG C 1 244 ? 10.274 -9.204 41.767 1.00 23.75 224 ARG C C 1
ATOM 7514 O O . ARG C 1 244 ? 11.444 -8.799 41.765 1.00 24.71 224 ARG C O 1
ATOM 7522 N N . PRO C 1 245 ? 9.328 -8.673 42.536 1.00 23.33 225 PRO C N 1
ATOM 7523 C CA . PRO C 1 245 ? 9.634 -7.490 43.319 1.00 27.56 225 PRO C CA 1
ATOM 7524 C C . PRO C 1 245 ? 10.610 -7.714 44.477 1.00 28.59 225 PRO C C 1
ATOM 7525 O O . PRO C 1 245 ? 11.103 -6.746 45.003 1.00 30.73 225 PRO C O 1
ATOM 7529 N N . GLN C 1 246 ? 10.938 -8.957 44.821 1.00 31.69 226 GLN C N 1
ATOM 7530 C CA . GLN C 1 246 ? 11.980 -9.205 45.840 1.00 32.92 226 GLN C CA 1
ATOM 7531 C C . GLN C 1 246 ? 13.382 -9.321 45.232 1.00 31.02 226 GLN C C 1
ATOM 7532 O O . GLN C 1 246 ? 14.339 -9.587 45.941 1.00 29.05 226 GLN C O 1
ATOM 7538 N N . THR C 1 247 ? 13.517 -9.054 43.927 1.00 25.48 227 THR C N 1
ATOM 7539 C CA . THR C 1 247 ? 14.800 -9.098 43.264 1.00 24.74 227 THR C CA 1
ATOM 7540 C C . THR C 1 247 ? 15.807 -8.198 43.989 1.00 23.60 227 THR C C 1
ATOM 7541 O O . THR C 1 247 ? 15.487 -7.062 44.322 1.00 24.38 227 THR C O 1
ATOM 7545 N N . THR C 1 248 ? 17.031 -8.668 44.143 1.00 23.43 228 THR C N 1
ATOM 7546 C CA . THR C 1 248 ? 18.133 -7.821 44.572 1.00 23.82 228 THR C CA 1
ATOM 7547 C C . THR C 1 248 ? 19.242 -7.888 43.553 1.00 24.77 228 THR C C 1
ATOM 7548 O O . THR C 1 248 ? 19.307 -8.840 42.773 1.00 24.95 228 THR C O 1
ATOM 7552 N N . LEU C 1 249 ? 20.143 -6.899 43.583 1.00 23.78 229 LEU C N 1
ATOM 7553 C CA . LEU C 1 249 ? 21.301 -6.845 42.706 1.00 27.71 229 LEU C CA 1
ATOM 7554 C C . LEU C 1 249 ? 22.203 -8.068 42.916 1.00 28.70 229 LEU C C 1
ATOM 7555 O O . LEU C 1 249 ? 22.696 -8.642 41.955 1.00 27.58 229 LEU C O 1
ATOM 7560 N N . GLU C 1 250 ? 22.349 -8.486 44.174 1.00 29.45 230 GLU C N 1
ATOM 7561 C CA . GLU C 1 250 ? 23.121 -9.704 44.514 1.00 33.54 230 GLU C CA 1
ATOM 7562 C C . GLU C 1 250 ? 22.598 -10.961 43.830 1.00 28.26 230 GLU C C 1
ATOM 7563 O O . GLU C 1 250 ? 23.363 -11.801 43.326 1.00 27.39 230 GLU C O 1
ATOM 7569 N N . GLN C 1 251 ? 21.288 -11.132 43.867 1.00 28.27 231 GLN C N 1
ATOM 7570 C CA . GLN C 1 251 ? 20.655 -12.246 43.155 1.00 28.03 231 GLN C CA 1
ATOM 7571 C C . GLN C 1 251 ? 20.968 -12.189 41.652 1.00 26.79 231 GLN C C 1
ATOM 7572 O O . GLN C 1 251 ? 21.378 -13.180 41.078 1.00 26.75 231 GLN C O 1
ATOM 7578 N N . LEU C 1 252 ? 20.810 -11.009 41.050 1.00 23.69 232 LEU C N 1
ATOM 7579 C CA . LEU C 1 252 ? 21.045 -10.821 39.625 1.00 23.88 232 LEU C CA 1
ATOM 7580 C C . LEU C 1 252 ? 22.505 -11.098 39.244 1.00 23.05 232 LEU C C 1
ATOM 7581 O O . LEU C 1 252 ? 22.788 -11.802 38.258 1.00 22.05 232 LEU C O 1
ATOM 7586 N N . GLN C 1 253 ? 23.415 -10.641 40.107 1.00 24.51 233 GLN C N 1
ATOM 7587 C CA . GLN C 1 253 ? 24.855 -10.841 39.907 1.00 26.36 233 GLN C CA 1
ATOM 7588 C C . GLN C 1 253 ? 25.253 -12.288 39.854 1.00 27.36 233 GLN C C 1
ATOM 7589 O O . GLN C 1 253 ? 26.220 -12.623 39.197 1.00 29.20 233 GLN C O 1
ATOM 7595 N N . LYS C 1 254 ? 24.531 -13.148 40.545 1.00 28.18 234 LYS C N 1
ATOM 7596 C CA . LYS C 1 254 ? 24.877 -14.571 40.572 1.00 31.53 234 LYS C CA 1
ATOM 7597 C C . LYS C 1 254 ? 24.404 -15.343 39.356 1.00 30.61 234 LYS C C 1
ATOM 7598 O O . LYS C 1 254 ? 24.847 -16.470 39.136 1.00 28.50 234 LYS C O 1
ATOM 7604 N N . LEU C 1 255 ? 23.468 -14.785 38.591 1.00 26.68 235 LEU C N 1
ATOM 7605 C CA . LEU C 1 255 ? 22.904 -15.543 37.505 1.00 24.92 235 LEU C CA 1
ATOM 7606 C C . LEU C 1 255 ? 23.980 -15.713 36.425 1.00 22.64 235 LEU C C 1
ATOM 7607 O O . LEU C 1 255 ? 24.815 -14.835 36.215 1.00 23.71 235 LEU C O 1
ATOM 7612 N N . PRO C 1 256 ? 23.953 -16.837 35.717 1.00 22.76 236 PRO C N 1
ATOM 7613 C CA . PRO C 1 256 ? 24.916 -17.021 34.637 1.00 24.79 236 PRO C CA 1
ATOM 7614 C C . PRO C 1 256 ? 24.428 -16.404 33.312 1.00 23.73 236 PRO C C 1
ATOM 7615 O O . PRO C 1 256 ? 23.231 -16.383 33.061 1.00 25.32 236 PRO C O 1
ATOM 7619 N N . PRO C 1 257 ? 25.355 -15.971 32.456 1.00 27.02 237 PRO C N 1
ATOM 7620 C CA . PRO C 1 257 ? 24.939 -15.572 31.117 1.00 25.73 237 PRO C CA 1
ATOM 7621 C C . PRO C 1 257 ? 24.386 -16.751 30.365 1.00 24.56 237 PRO C C 1
ATOM 7622 O O . PRO C 1 257 ? 24.942 -17.854 30.422 1.00 25.80 237 PRO C O 1
ATOM 7626 N N . VAL C 1 258 ? 23.269 -16.557 29.682 1.00 21.91 238 VAL C N 1
ATOM 7627 C CA . VAL C 1 258 ? 22.564 -17.654 29.042 1.00 20.76 238 VAL C CA 1
ATOM 7628 C C . VAL C 1 258 ? 23.060 -17.986 27.623 1.00 22.32 238 VAL C C 1
ATOM 7629 O O . VAL C 1 258 ? 22.980 -19.129 27.190 1.00 22.03 238 VAL C O 1
ATOM 7633 N N . PHE C 1 259 ? 23.522 -16.994 26.883 1.00 22.12 239 PHE C N 1
ATOM 7634 C CA . PHE C 1 259 ? 23.770 -17.158 25.460 1.00 22.32 239 PHE C CA 1
ATOM 7635 C C . PHE C 1 259 ? 25.225 -16.979 25.092 1.00 22.65 239 PHE C C 1
ATOM 7636 O O . PHE C 1 259 ? 25.620 -17.383 24.021 1.00 26.68 239 PHE C O 1
ATOM 7644 N N . LYS C 1 260 ? 26.042 -16.378 25.951 1.00 23.18 240 LYS C N 1
ATOM 7645 C CA . LYS C 1 260 ? 27.393 -16.040 25.566 1.00 23.88 240 LYS C CA 1
ATOM 7646 C C . LYS C 1 260 ? 28.300 -16.060 26.777 1.00 27.41 240 LYS C C 1
ATOM 7647 O O . LYS C 1 260 ? 27.967 -15.520 27.847 1.00 26.69 240 LYS C O 1
ATOM 7653 N N . LYS C 1 261 ? 29.474 -16.642 26.610 1.00 27.70 241 LYS C N 1
ATOM 7654 C CA . LYS C 1 261 ? 30.422 -16.729 27.694 1.00 26.85 241 LYS C CA 1
ATOM 7655 C C . LYS C 1 261 ? 30.793 -15.355 28.130 1.00 27.35 241 LYS C C 1
ATOM 7656 O O . LYS C 1 261 ? 31.157 -14.510 27.299 1.00 26.70 241 LYS C O 1
ATOM 7662 N N . ASP C 1 262 ? 30.718 -15.114 29.438 1.00 25.33 242 ASP C N 1
ATOM 7663 C CA . ASP C 1 262 ? 30.936 -13.800 29.989 1.00 27.33 242 ASP C CA 1
ATOM 7664 C C . ASP C 1 262 ? 30.019 -12.749 29.364 1.00 22.61 242 ASP C C 1
ATOM 7665 O O . ASP C 1 262 ? 30.353 -11.575 29.335 1.00 20.05 242 ASP C O 1
ATOM 7670 N N . GLY C 1 263 ? 28.849 -13.176 28.885 1.00 22.49 243 GLY C N 1
ATOM 7671 C CA . GLY C 1 263 ? 27.935 -12.252 28.216 1.00 22.44 243 GLY C CA 1
ATOM 7672 C C . GLY C 1 263 ? 27.207 -11.406 29.209 1.00 21.39 243 GLY C C 1
ATOM 7673 O O . GLY C 1 263 ? 27.332 -11.610 30.400 1.00 25.84 243 GLY C O 1
ATOM 7674 N N . THR C 1 264 ? 26.473 -10.403 28.720 1.00 21.94 244 THR C N 1
ATOM 7675 C CA . THR C 1 264 ? 25.712 -9.529 29.574 1.00 19.51 244 THR C CA 1
ATOM 7676 C C . THR C 1 264 ? 24.293 -10.057 29.840 1.00 19.26 244 THR C C 1
ATOM 7677 O O . THR C 1 264 ? 23.720 -9.722 30.882 1.00 17.17 244 THR C O 1
ATOM 7681 N N . VAL C 1 265 ? 23.785 -10.906 28.942 1.00 17.21 245 VAL C N 1
ATOM 7682 C CA . VAL C 1 265 ? 22.381 -11.361 29.004 1.00 17.35 245 VAL C CA 1
ATOM 7683 C C . VAL C 1 265 ? 22.215 -12.588 29.869 1.00 16.88 245 VAL C C 1
ATOM 7684 O O . VAL C 1 265 ? 22.820 -13.631 29.611 1.00 18.45 245 VAL C O 1
ATOM 7688 N N . THR C 1 266 ? 21.385 -12.437 30.898 1.00 16.85 246 THR C N 1
ATOM 7689 C CA . THR C 1 266 ? 21.014 -13.500 31.790 1.00 17.70 246 THR C CA 1
ATOM 7690 C C . THR C 1 266 ? 19.480 -13.645 31.785 1.00 18.17 246 THR C C 1
ATOM 7691 O O . THR C 1 266 ? 18.743 -12.847 31.186 1.00 17.94 246 THR C O 1
ATOM 7695 N N . ALA C 1 267 ? 19.000 -14.653 32.483 1.00 19.51 247 ALA C N 1
ATOM 7696 C CA . ALA C 1 267 ? 17.539 -14.825 32.678 1.00 18.70 247 ALA C CA 1
ATOM 7697 C C . ALA C 1 267 ? 16.977 -13.718 33.563 1.00 17.91 247 ALA C C 1
ATOM 7698 O O . ALA C 1 267 ? 15.788 -13.441 33.538 1.00 19.39 247 ALA C O 1
ATOM 7700 N N . GLY C 1 268 ? 17.836 -13.014 34.282 1.00 18.06 248 GLY C N 1
ATOM 7701 C CA . GLY C 1 268 ? 17.407 -11.911 35.126 1.00 17.04 248 GLY C CA 1
ATOM 7702 C C . GLY C 1 268 ? 17.329 -10.552 34.488 1.00 16.44 248 GLY C C 1
ATOM 7703 O O . GLY C 1 268 ? 16.653 -9.660 34.993 1.00 15.58 248 GLY C O 1
ATOM 7704 N N . ASN C 1 269 ? 18.011 -10.362 33.373 1.00 16.49 249 ASN C N 1
ATOM 7705 C CA . ASN C 1 269 ? 18.024 -9.051 32.738 1.00 15.83 249 ASN C CA 1
ATOM 7706 C C . ASN C 1 269 ? 17.546 -9.057 31.283 1.00 15.89 249 ASN C C 1
ATOM 7707 O O . ASN C 1 269 ? 17.625 -8.053 30.590 1.00 15.80 249 ASN C O 1
ATOM 7712 N N . ALA C 1 270 ? 17.012 -10.194 30.835 1.00 15.92 250 ALA C N 1
ATOM 7713 C CA . ALA C 1 270 ? 16.252 -10.257 29.590 1.00 15.21 250 ALA C CA 1
ATOM 7714 C C . ALA C 1 270 ? 14.735 -10.135 29.887 1.00 15.47 250 ALA C C 1
ATOM 7715 O O . ALA C 1 270 ? 14.292 -10.463 30.967 1.00 13.01 250 ALA C O 1
ATOM 7717 N N . SER C 1 271 ? 13.946 -9.728 28.882 1.00 15.59 251 SER C N 1
ATOM 7718 C CA . SER C 1 271 ? 12.498 -9.724 29.008 1.00 15.25 251 SER C CA 1
ATOM 7719 C C . SER C 1 271 ? 12.023 -11.127 29.193 1.00 15.85 251 SER C C 1
ATOM 7720 O O . SER C 1 271 ? 12.642 -12.068 28.726 1.00 15.58 251 SER C O 1
ATOM 7723 N N . GLY C 1 272 ? 10.926 -11.273 29.923 1.00 15.28 252 GLY C N 1
ATOM 7724 C CA . GLY C 1 272 ? 10.383 -12.581 30.102 1.00 15.74 252 GLY C CA 1
ATOM 7725 C C . GLY C 1 272 ? 9.499 -12.994 28.940 1.00 13.87 252 GLY C C 1
ATOM 7726 O O . GLY C 1 272 ? 8.950 -12.145 28.242 1.00 12.55 252 GLY C O 1
ATOM 7727 N N . VAL C 1 273 ? 9.397 -14.308 28.739 1.00 12.89 253 VAL C N 1
ATOM 7728 C CA . VAL C 1 273 ? 8.423 -14.917 27.866 1.00 13.27 253 VAL C CA 1
ATOM 7729 C C . VAL C 1 273 ? 7.090 -14.810 28.604 1.00 13.50 253 VAL C C 1
ATOM 7730 O O . VAL C 1 273 ? 7.039 -15.054 29.803 1.00 12.32 253 VAL C O 1
ATOM 7734 N N . ALA C 1 274 ? 6.031 -14.407 27.929 1.00 13.18 254 ALA C N 1
ATOM 7735 C CA . ALA C 1 274 ? 4.810 -14.042 28.627 1.00 13.04 254 ALA C CA 1
ATOM 7736 C C . ALA C 1 274 ? 3.585 -14.044 27.695 1.00 13.46 254 ALA C C 1
ATOM 7737 O O . ALA C 1 274 ? 3.724 -14.011 26.480 1.00 12.69 254 ALA C O 1
ATOM 7739 N N . ASP C 1 275 ? 2.413 -14.026 28.318 1.00 12.86 255 ASP C N 1
ATOM 7740 C CA . ASP C 1 275 ? 1.129 -14.030 27.654 1.00 12.36 255 ASP C CA 1
ATOM 7741 C C . ASP C 1 275 ? 0.370 -12.743 28.016 1.00 11.97 255 ASP C C 1
ATOM 7742 O O . ASP C 1 275 ? 0.324 -12.355 29.176 1.00 12.03 255 ASP C O 1
ATOM 7747 N N . GLY C 1 276 ? -0.252 -12.116 27.032 1.00 11.47 256 GLY C N 1
ATOM 7748 C CA . GLY C 1 276 ? -0.977 -10.912 27.288 1.00 10.68 256 GLY C CA 1
ATOM 7749 C C . GLY C 1 276 ? -1.407 -10.204 26.037 1.00 10.40 256 GLY C C 1
ATOM 7750 O O . GLY C 1 276 ? -0.899 -10.484 24.948 1.00 9.67 256 GLY C O 1
ATOM 7751 N N . ALA C 1 277 ? -2.303 -9.231 26.221 1.00 9.58 257 ALA C N 1
ATOM 7752 C CA . ALA C 1 277 ? -2.840 -8.485 25.141 1.00 9.44 257 ALA C CA 1
ATOM 7753 C C . ALA C 1 277 ? -3.183 -7.077 25.566 1.00 9.22 257 ALA C C 1
ATOM 7754 O O . ALA C 1 277 ? -3.305 -6.776 26.731 1.00 10.69 257 ALA C O 1
ATOM 7756 N N . GLY C 1 278 ? -3.379 -6.239 24.583 1.00 9.73 258 GLY C N 1
ATOM 7757 C CA . GLY C 1 278 ? -3.946 -4.920 24.778 1.00 9.70 258 GLY C CA 1
ATOM 7758 C C . GLY C 1 278 ? -4.898 -4.562 23.646 1.00 10.22 258 GLY C C 1
ATOM 7759 O O . GLY C 1 278 ? -4.931 -5.193 22.594 1.00 10.54 258 GLY C O 1
ATOM 7760 N N . ALA C 1 279 ? -5.632 -3.467 23.863 1.00 10.19 259 ALA C N 1
ATOM 7761 C CA . ALA C 1 279 ? -6.569 -2.921 22.893 1.00 10.31 259 ALA C CA 1
ATOM 7762 C C . ALA C 1 279 ? -6.558 -1.394 23.030 1.00 10.41 259 ALA C C 1
ATOM 7763 O O . ALA C 1 279 ? -6.730 -0.869 24.105 1.00 10.59 259 ALA C O 1
ATOM 7765 N N . VAL C 1 280 ? -6.364 -0.725 21.894 1.00 12.11 260 VAL C N 1
ATOM 7766 C CA . VAL C 1 280 ? -6.454 0.714 21.796 1.00 12.03 260 VAL C CA 1
ATOM 7767 C C . VAL C 1 280 ? -7.482 1.040 20.738 1.00 11.83 260 VAL C C 1
ATOM 7768 O O . VAL C 1 280 ? -7.381 0.588 19.568 1.00 11.24 260 VAL C O 1
ATOM 7772 N N . ILE C 1 281 ? -8.506 1.816 21.131 1.00 10.75 261 ILE C N 1
ATOM 7773 C CA . ILE C 1 281 ? -9.528 2.225 20.183 1.00 10.86 261 ILE C CA 1
ATOM 7774 C C . ILE C 1 281 ? -9.235 3.639 19.778 1.00 10.60 261 ILE C C 1
ATOM 7775 O O . ILE C 1 281 ? -9.096 4.491 20.617 1.00 11.47 261 ILE C O 1
ATOM 7780 N N . ILE C 1 282 ? -9.131 3.864 18.476 1.00 11.95 262 ILE C N 1
ATOM 7781 C CA . ILE C 1 282 ? -8.869 5.143 17.919 1.00 12.42 262 ILE C CA 1
ATOM 7782 C C . ILE C 1 282 ? -10.032 5.614 17.037 1.00 13.28 262 ILE C C 1
ATOM 7783 O O . ILE C 1 282 ? -10.772 4.812 16.494 1.00 14.96 262 ILE C O 1
ATOM 7788 N N . ALA C 1 283 ? -10.157 6.935 16.923 1.00 13.29 263 ALA C N 1
ATOM 7789 C CA . ALA C 1 283 ? -11.296 7.517 16.249 1.00 13.26 263 ALA C CA 1
ATOM 7790 C C . ALA C 1 283 ? -10.894 8.809 15.614 1.00 13.51 263 ALA C C 1
ATOM 7791 O O . ALA C 1 283 ? -10.088 9.566 16.155 1.00 13.12 263 ALA C O 1
ATOM 7793 N N . SER C 1 284 ? -11.461 9.077 14.451 1.00 13.67 264 SER C N 1
ATOM 7794 C CA . SER C 1 284 ? -11.371 10.411 13.876 1.00 15.14 264 SER C CA 1
ATOM 7795 C C . SER C 1 284 ? -12.048 11.452 14.737 1.00 16.15 264 SER C C 1
ATOM 7796 O O . SER C 1 284 ? -12.889 11.156 15.59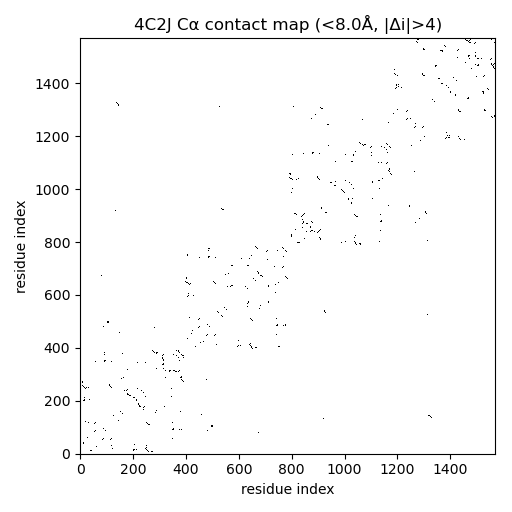7 1.00 15.43 264 SER C O 1
ATOM 7799 N N . GLU C 1 285 ? -11.697 12.706 14.477 1.00 19.00 265 GLU C N 1
ATOM 7800 C CA . GLU C 1 285 ? -12.357 13.830 15.142 1.00 21.06 265 GLU C CA 1
ATOM 7801 C C . GLU C 1 285 ? -13.858 13.838 14.884 1.00 19.93 265 GLU C C 1
ATOM 7802 O O . GLU C 1 285 ? -14.659 14.017 15.804 1.00 18.77 265 GLU C O 1
ATOM 7808 N N . ASP C 1 286 ? -14.236 13.558 13.645 1.00 21.89 266 ASP C N 1
ATOM 7809 C CA . ASP C 1 286 ? -15.647 13.410 13.293 1.00 22.17 266 ASP C CA 1
ATOM 7810 C C . ASP C 1 286 ? -16.341 12.359 14.143 1.00 22.09 266 ASP C C 1
ATOM 7811 O O . ASP C 1 286 ? -17.453 12.601 14.636 1.00 19.05 266 ASP C O 1
ATOM 7816 N N . ALA C 1 287 ? -15.699 11.194 14.352 1.00 18.46 267 ALA C N 1
ATOM 7817 C CA . ALA C 1 287 ? -16.338 10.179 15.163 1.00 17.47 267 ALA C CA 1
ATOM 7818 C C . ALA C 1 287 ? -16.450 10.560 16.624 1.00 17.37 267 ALA C C 1
ATOM 7819 O O . ALA C 1 287 ? -17.446 10.226 17.279 1.00 16.80 267 ALA C O 1
ATOM 7821 N N . VAL C 1 288 ? -15.412 11.207 17.176 1.00 16.68 268 VAL C N 1
ATOM 7822 C CA . VAL C 1 288 ? -15.464 11.613 18.570 1.00 17.14 268 VAL C CA 1
ATOM 7823 C C . VAL C 1 288 ? -16.712 12.526 18.803 1.00 18.77 268 VAL C C 1
ATOM 7824 O O . VAL C 1 288 ? -17.430 12.375 19.788 1.00 20.21 268 VAL C O 1
ATOM 7828 N N . LYS C 1 289 ? -16.941 13.437 17.871 1.00 20.20 269 LYS C N 1
ATOM 7829 C CA . LYS C 1 289 ? -18.035 14.410 17.968 1.00 23.68 269 LYS C CA 1
ATOM 7830 C C . LYS C 1 289 ? -19.372 13.721 17.756 1.00 23.72 269 LYS C C 1
ATOM 7831 O O . LYS C 1 289 ? -20.269 13.868 18.563 1.00 26.18 269 LYS C O 1
ATOM 7837 N N . LYS C 1 290 ? -19.459 12.894 16.732 1.00 22.76 270 LYS C N 1
ATOM 7838 C CA . LYS C 1 290 ? -20.685 12.152 16.441 1.00 24.85 270 LYS C CA 1
ATOM 7839 C C . LYS C 1 290 ? -21.114 11.232 17.546 1.00 24.17 270 LYS C C 1
ATOM 7840 O O . LYS C 1 290 ? -22.292 11.156 17.841 1.00 24.18 270 LYS C O 1
ATOM 7846 N N . HIS C 1 291 ? -20.167 10.538 18.191 1.00 21.06 271 HIS C N 1
ATOM 7847 C CA . HIS C 1 291 ? -20.527 9.551 19.195 1.00 20.71 271 HIS C CA 1
ATOM 7848 C C . HIS C 1 291 ? -20.329 10.002 20.617 1.00 19.89 271 HIS C C 1
ATOM 7849 O O . HIS C 1 291 ? -20.534 9.221 21.531 1.00 20.14 271 HIS C O 1
ATOM 7856 N N . ASN C 1 292 ? -19.908 11.251 20.805 1.00 20.42 272 ASN C N 1
ATOM 7857 C CA . ASN C 1 292 ? -19.569 11.793 22.111 1.00 21.34 272 ASN C CA 1
ATOM 7858 C C . ASN C 1 292 ? -18.543 10.936 22.876 1.00 20.30 272 ASN C C 1
ATOM 7859 O O . ASN C 1 292 ? -18.696 10.699 24.051 1.00 19.06 272 ASN C O 1
ATOM 7864 N N . PHE C 1 293 ? -17.506 10.487 22.184 1.00 20.10 273 PHE C N 1
ATOM 7865 C CA . PHE C 1 293 ? -16.412 9.777 22.830 1.00 19.31 273 PHE C CA 1
ATOM 7866 C C . PHE C 1 293 ? -15.627 10.737 23.710 1.00 20.91 273 PHE C C 1
ATOM 7867 O O . PHE C 1 293 ? -15.669 11.953 23.537 1.00 19.54 273 PHE C O 1
ATOM 7875 N N . THR C 1 294 ? -14.900 10.165 24.654 1.00 20.83 274 THR C N 1
ATOM 7876 C CA . THR C 1 294 ? -14.008 10.917 25.482 1.00 22.32 274 THR C CA 1
ATOM 7877 C C . THR C 1 294 ? -12.574 10.601 25.066 1.00 20.36 274 THR C C 1
ATOM 7878 O O . THR C 1 294 ? -12.086 9.578 25.409 1.00 20.76 274 THR C O 1
ATOM 7882 N N . PRO C 1 295 ? -11.905 11.511 24.344 1.00 23.15 275 PRO C N 1
ATOM 7883 C CA . PRO C 1 295 ? -10.522 11.276 23.946 1.00 21.68 275 PRO C CA 1
ATOM 7884 C C . PRO C 1 295 ? -9.567 11.354 25.107 1.00 22.21 275 PRO C C 1
ATOM 7885 O O . PRO C 1 295 ? -9.731 12.178 26.005 1.00 20.22 275 PRO C O 1
ATOM 7889 N N . LEU C 1 296 ? -8.647 10.412 25.147 1.00 19.68 276 LEU C N 1
ATOM 7890 C CA . LEU C 1 296 ? -7.658 10.335 26.205 1.00 18.29 276 LEU C CA 1
ATOM 7891 C C . LEU C 1 296 ? -6.349 10.869 25.713 1.00 16.74 276 LEU C C 1
ATOM 7892 O O . LEU C 1 296 ? -5.525 11.322 26.512 1.00 19.13 276 LEU C O 1
ATOM 7897 N N . ALA C 1 297 ? -6.154 10.839 24.402 1.00 16.05 277 ALA C N 1
ATOM 7898 C CA . ALA C 1 297 ? -4.919 11.261 23.764 1.00 15.45 277 ALA C CA 1
ATOM 7899 C C . ALA C 1 297 ? -5.154 11.451 22.302 1.00 15.53 277 ALA C C 1
ATOM 7900 O O . ALA C 1 297 ? -6.161 10.979 21.755 1.00 16.57 277 ALA C O 1
ATOM 7902 N N . ARG C 1 298 ? -4.231 12.147 21.654 1.00 15.64 278 ARG C N 1
ATOM 7903 C CA . ARG C 1 298 ? -4.214 12.271 20.226 1.00 18.07 278 ARG C CA 1
ATOM 7904 C C . ARG C 1 298 ? -2.962 11.581 19.711 1.00 16.85 278 ARG C C 1
ATOM 7905 O O . ARG C 1 298 ? -1.922 11.683 20.348 1.00 16.97 278 ARG C O 1
ATOM 7913 N N . ILE C 1 299 ? -3.045 10.895 18.575 1.00 15.88 279 ILE C N 1
ATOM 7914 C CA . ILE C 1 299 ? -1.879 10.329 17.942 1.00 17.35 279 ILE C CA 1
ATOM 7915 C C . ILE C 1 299 ? -1.295 11.412 17.086 1.00 16.79 279 ILE C C 1
ATOM 7916 O O . ILE C 1 299 ? -1.947 11.939 16.177 1.00 15.11 279 ILE C O 1
ATOM 7921 N N . VAL C 1 300 ? -0.059 11.776 17.372 1.00 16.75 280 VAL C N 1
ATOM 7922 C CA . VAL C 1 300 ? 0.546 12.871 16.627 1.00 17.52 280 VAL C CA 1
ATOM 7923 C C . VAL C 1 300 ? 1.494 12.404 15.564 1.00 16.73 280 VAL C C 1
ATOM 7924 O O . VAL C 1 300 ? 1.686 13.084 14.571 1.00 17.35 280 VAL C O 1
ATOM 7928 N N . GLY C 1 301 ? 2.051 11.206 15.695 1.00 15.01 281 GLY C N 1
ATOM 7929 C CA . GLY C 1 301 ? 2.923 10.744 14.682 1.00 13.96 281 GLY C CA 1
ATOM 7930 C C . GLY C 1 301 ? 3.425 9.352 14.988 1.00 13.83 281 GLY C C 1
ATOM 7931 O O . GLY C 1 301 ? 3.145 8.804 16.075 1.00 13.80 281 GLY C O 1
ATOM 7932 N N . TYR C 1 302 ? 4.099 8.786 14.020 1.00 11.92 282 TYR C N 1
ATOM 7933 C CA . TYR C 1 302 ? 4.674 7.463 14.191 1.00 13.90 282 TYR C CA 1
ATOM 7934 C C . TYR C 1 302 ? 5.676 7.291 13.073 1.00 12.73 282 TYR C C 1
ATOM 7935 O O . TYR C 1 302 ? 5.669 8.065 12.103 1.00 11.99 282 TYR C O 1
ATOM 7944 N N . PHE C 1 303 ? 6.496 6.255 13.200 1.00 13.08 283 PHE C N 1
ATOM 7945 C CA . PHE C 1 303 ? 7.509 5.944 12.195 1.00 14.05 283 PHE C CA 1
ATOM 7946 C C . PHE C 1 303 ? 8.013 4.533 12.349 1.00 12.97 283 PHE C C 1
ATOM 7947 O O . PHE C 1 303 ? 8.130 4.015 13.476 1.00 12.89 283 PHE C O 1
ATOM 7955 N N . VAL C 1 304 ? 8.255 3.894 11.226 1.00 12.17 284 VAL C N 1
ATOM 7956 C CA . VAL C 1 304 ? 8.818 2.546 11.218 1.00 13.76 284 VAL C CA 1
ATOM 7957 C C . VAL C 1 304 ? 10.071 2.611 10.394 1.00 14.46 284 VAL C C 1
ATOM 7958 O O . VAL C 1 304 ? 10.046 3.165 9.301 1.00 15.71 284 VAL C O 1
ATOM 7962 N N . SER C 1 305 ? 11.175 2.090 10.913 1.00 14.55 285 SER C N 1
ATOM 7963 C CA . SER C 1 305 ? 12.414 2.053 10.169 1.00 17.10 285 SER C CA 1
ATOM 7964 C C . SER C 1 305 ? 13.040 0.663 10.220 1.00 16.14 285 SER C C 1
ATOM 7965 O O . SER C 1 305 ? 12.795 -0.100 11.148 1.00 14.71 285 SER C O 1
ATOM 7968 N N . GLY C 1 306 ? 13.791 0.338 9.181 1.00 14.98 286 GLY C N 1
ATOM 7969 C CA . GLY C 1 306 ? 14.591 -0.865 9.178 1.00 15.45 286 GLY C CA 1
ATOM 7970 C C . GLY C 1 306 ? 15.936 -0.503 9.773 1.00 15.50 286 GLY C C 1
ATOM 7971 O O . GLY C 1 306 ? 16.271 0.657 9.853 1.00 15.73 286 GLY C O 1
ATOM 7972 N N . CYS C 1 307 ? 16.670 -1.492 10.231 1.00 15.90 287 CYS C N 1
ATOM 7973 C CA . CYS C 1 307 ? 18.037 -1.278 10.703 1.00 17.89 287 CYS C CA 1
ATOM 7974 C C . CYS C 1 307 ? 18.787 -2.595 10.502 1.00 16.59 287 CYS C C 1
ATOM 7975 O O . CYS C 1 307 ? 18.215 -3.600 10.069 1.00 17.25 287 CYS C O 1
ATOM 7978 N N . ASP C 1 308 ? 20.079 -2.595 10.806 1.00 16.85 288 ASP C N 1
ATOM 7979 C CA . ASP C 1 308 ? 20.906 -3.823 10.724 1.00 16.58 288 ASP C CA 1
ATOM 7980 C C . ASP C 1 308 ? 20.313 -4.937 11.581 1.00 15.49 288 ASP C C 1
ATOM 7981 O O . ASP C 1 308 ? 20.202 -4.807 12.817 1.00 16.57 288 ASP C O 1
ATOM 7986 N N . PRO C 1 309 ? 20.003 -6.076 10.958 1.00 14.97 289 PRO C N 1
ATOM 7987 C CA . PRO C 1 309 ? 19.429 -7.203 11.726 1.00 15.96 289 PRO C CA 1
ATOM 7988 C C . PRO C 1 309 ? 20.308 -7.702 12.873 1.00 15.25 289 PRO C C 1
ATOM 7989 O O . PRO C 1 309 ? 19.803 -8.199 13.933 1.00 13.74 289 PRO C O 1
ATOM 7993 N N . SER C 1 310 ? 21.619 -7.594 12.702 1.00 14.85 290 SER C N 1
ATOM 7994 C CA . SER C 1 310 ? 22.554 -8.072 13.737 1.00 15.13 290 SER C CA 1
ATOM 7995 C C . SER C 1 310 ? 22.569 -7.265 15.012 1.00 14.46 290 SER C C 1
ATOM 7996 O O . SER C 1 310 ? 23.093 -7.729 16.015 1.00 15.52 290 SER C O 1
ATOM 7999 N N . ILE C 1 311 ? 22.069 -6.037 14.933 1.00 14.94 291 ILE C N 1
ATOM 8000 C CA . ILE C 1 311 ? 21.867 -5.198 16.084 1.00 14.05 291 ILE C CA 1
ATOM 8001 C C . ILE C 1 311 ? 20.413 -4.661 16.060 1.00 13.98 291 ILE C C 1
ATOM 8002 O O . ILE C 1 311 ? 20.172 -3.492 16.329 1.00 13.64 291 ILE C O 1
ATOM 8007 N N . MET C 1 312 ? 19.460 -5.558 15.831 1.00 14.02 292 MET C N 1
ATOM 8008 C CA . MET C 1 312 ? 18.067 -5.182 15.699 1.00 14.19 292 MET C CA 1
ATOM 8009 C C . MET C 1 312 ? 17.551 -4.331 16.856 1.00 13.80 292 MET C C 1
ATOM 8010 O O . MET C 1 312 ? 16.639 -3.528 16.675 1.00 14.70 292 MET C O 1
ATOM 8015 N N . GLY C 1 313 ? 18.126 -4.536 18.036 1.00 13.60 293 GLY C N 1
ATOM 8016 C CA . GLY C 1 313 ? 17.717 -3.852 19.243 1.00 13.76 293 GLY C CA 1
ATOM 8017 C C . GLY C 1 313 ? 17.832 -2.341 19.197 1.00 12.91 293 GLY C C 1
ATOM 8018 O O . GLY C 1 313 ? 17.222 -1.664 19.986 1.00 12.72 293 GLY C O 1
ATOM 8019 N N . ILE C 1 314 ? 18.569 -1.838 18.225 1.00 13.42 294 ILE C N 1
ATOM 8020 C CA . ILE C 1 314 ? 18.728 -0.407 18.033 1.00 13.55 294 ILE C CA 1
ATOM 8021 C C . ILE C 1 314 ? 17.587 0.240 17.263 1.00 12.98 294 ILE C C 1
ATOM 8022 O O . ILE C 1 314 ? 17.509 1.473 17.154 1.00 12.59 294 ILE C O 1
ATOM 8027 N N . GLY C 1 315 ? 16.660 -0.562 16.750 1.00 13.12 295 GLY C N 1
ATOM 8028 C CA . GLY C 1 315 ? 15.536 -0.021 15.971 1.00 12.23 295 GLY C CA 1
ATOM 8029 C C . GLY C 1 315 ? 14.881 1.219 16.517 1.00 11.32 295 GLY C C 1
ATOM 8030 O O . GLY C 1 315 ? 14.499 2.072 15.746 1.00 11.31 295 GLY C O 1
ATOM 8031 N N . PRO C 1 316 ? 14.677 1.302 17.839 1.00 12.00 296 PRO C N 1
ATOM 8032 C CA . PRO C 1 316 ? 14.018 2.484 18.357 1.00 12.94 296 PRO C CA 1
ATOM 8033 C C . PRO C 1 316 ? 14.721 3.809 18.080 1.00 13.66 296 PRO C C 1
ATOM 8034 O O . PRO C 1 316 ? 14.079 4.843 18.040 1.00 12.43 296 PRO C O 1
ATOM 8038 N N . VAL C 1 317 ? 16.024 3.777 17.816 1.00 14.57 297 VAL C N 1
ATOM 8039 C CA . VAL C 1 317 ? 16.739 5.016 17.534 1.00 14.29 297 VAL C CA 1
ATOM 8040 C C . VAL C 1 317 ? 16.278 5.693 16.249 1.00 14.07 297 VAL C C 1
ATOM 8041 O O . VAL C 1 317 ? 15.824 6.824 16.300 1.00 14.55 297 VAL C O 1
ATOM 8045 N N . PRO C 1 318 ? 16.420 5.048 15.075 1.00 14.97 298 PRO C N 1
ATOM 8046 C CA . PRO C 1 318 ? 15.863 5.723 13.904 1.00 14.79 298 PRO C CA 1
ATOM 8047 C C . PRO C 1 318 ? 14.330 5.853 13.960 1.00 15.03 298 PRO C C 1
ATOM 8048 O O . PRO C 1 318 ? 13.769 6.777 13.364 1.00 14.94 298 PRO C O 1
ATOM 8052 N N . ALA C 1 319 ? 13.646 4.932 14.655 1.00 14.18 299 ALA C N 1
ATOM 8053 C CA . ALA C 1 319 ? 12.180 5.007 14.693 1.00 12.94 299 ALA C CA 1
ATOM 8054 C C . ALA C 1 319 ? 11.722 6.247 15.454 1.00 13.05 299 ALA C C 1
ATOM 8055 O O . ALA C 1 319 ? 10.898 7.009 14.970 1.00 11.11 299 ALA C O 1
ATOM 8057 N N . ILE C 1 320 ? 12.241 6.429 16.659 1.00 13.49 300 ILE C N 1
ATOM 8058 C CA . ILE C 1 320 ? 11.894 7.591 17.478 1.00 13.21 300 ILE C CA 1
ATOM 8059 C C . ILE C 1 320 ? 12.364 8.893 16.782 1.00 14.63 300 ILE C C 1
ATOM 8060 O O . ILE C 1 320 ? 11.596 9.848 16.697 1.00 14.18 300 ILE C O 1
ATOM 8065 N N . SER C 1 321 ? 13.570 8.894 16.223 1.00 15.47 301 SER C N 1
ATOM 8066 C CA . SER C 1 321 ? 14.076 10.113 15.516 1.00 18.12 301 SER C CA 1
ATOM 8067 C C . SER C 1 321 ? 13.223 10.520 14.338 1.00 18.39 301 SER C C 1
ATOM 8068 O O . SER C 1 321 ? 12.867 11.704 14.180 1.00 19.65 301 SER C O 1
ATOM 8071 N N . GLY C 1 322 ? 12.835 9.546 13.532 1.00 16.97 302 GLY C N 1
ATOM 8072 C CA . GLY C 1 322 ? 11.968 9.802 12.405 1.00 16.65 302 GLY C CA 1
ATOM 8073 C C . GLY C 1 322 ? 10.578 10.281 12.785 1.00 15.04 302 GLY C C 1
ATOM 8074 O O . GLY C 1 322 ? 10.031 11.203 12.166 1.00 15.88 302 GLY C O 1
ATOM 8075 N N . ALA C 1 323 ? 9.992 9.650 13.784 1.00 15.23 303 ALA C N 1
ATOM 8076 C CA . ALA C 1 323 ? 8.687 10.047 14.256 1.00 15.82 303 ALA C CA 1
ATOM 8077 C C . ALA C 1 323 ? 8.712 11.473 14.760 1.00 16.77 303 ALA C C 1
ATOM 8078 O O . ALA C 1 323 ? 7.819 12.296 14.425 1.00 16.52 303 ALA C O 1
ATOM 8080 N N . LEU C 1 324 ? 9.706 11.781 15.567 1.00 15.74 304 LEU C N 1
ATOM 8081 C CA . LEU C 1 324 ? 9.832 13.147 16.079 1.00 16.76 304 LEU C CA 1
ATOM 8082 C C . LEU C 1 324 ? 9.981 14.162 14.936 1.00 17.51 304 LEU C C 1
ATOM 8083 O O . LEU C 1 324 ? 9.382 15.243 14.978 1.00 18.97 304 LEU C O 1
ATOM 8088 N N . LYS C 1 325 ? 10.812 13.845 13.960 1.00 17.61 305 LYS C N 1
ATOM 8089 C CA . LYS C 1 325 ? 11.035 14.727 12.849 1.00 23.28 305 LYS C CA 1
ATOM 8090 C C . LYS C 1 325 ? 9.721 14.980 12.116 1.00 25.84 305 LYS C C 1
ATOM 8091 O O . LYS C 1 325 ? 9.393 16.114 11.844 1.00 25.26 305 LYS C O 1
ATOM 8097 N N . LYS C 1 326 ? 8.945 13.923 11.840 1.00 22.67 306 LYS C N 1
ATOM 8098 C CA . LYS C 1 326 ? 7.686 14.103 11.156 1.00 25.32 306 LYS C CA 1
ATOM 8099 C C . LYS C 1 326 ? 6.691 14.928 11.976 1.00 24.48 306 LYS C C 1
ATOM 8100 O O . LYS C 1 326 ? 5.951 15.748 11.424 1.00 24.21 306 LYS C O 1
ATOM 8106 N N . ALA C 1 327 ? 6.711 14.750 13.286 1.00 21.77 307 ALA C N 1
ATOM 8107 C CA . ALA C 1 327 ? 5.834 15.511 14.151 1.00 21.27 307 ALA C CA 1
ATOM 8108 C C . ALA C 1 327 ? 6.286 16.962 14.379 1.00 21.05 307 ALA C C 1
ATOM 8109 O O . ALA C 1 327 ? 5.580 17.717 15.027 1.00 23.52 307 ALA C O 1
ATOM 8111 N N . GLY C 1 328 ? 7.489 17.318 13.953 1.00 24.08 308 GLY C N 1
ATOM 8112 C CA . GLY C 1 328 ? 8.072 18.639 14.267 1.00 25.59 308 GLY C CA 1
ATOM 8113 C C . GLY C 1 328 ? 8.377 18.821 15.752 1.00 25.00 308 GLY C C 1
ATOM 8114 O O . GLY C 1 328 ? 8.286 19.942 16.278 1.00 24.94 308 GLY C O 1
ATOM 8115 N N . LEU C 1 329 ? 8.787 17.738 16.423 1.00 20.12 309 LEU C N 1
ATOM 8116 C CA . LEU C 1 329 ? 9.115 17.785 17.822 1.00 19.12 309 LEU C CA 1
ATOM 8117 C C . LEU C 1 329 ? 10.519 17.303 18.064 1.00 19.64 309 LEU C C 1
ATOM 8118 O O . LEU C 1 329 ? 11.128 16.701 17.208 1.00 19.71 309 LEU C O 1
ATOM 8123 N N . SER C 1 330 ? 11.021 17.520 19.261 1.00 20.19 310 SER C N 1
ATOM 8124 C CA . SER C 1 330 ? 12.329 17.003 19.611 1.00 21.72 310 SER C CA 1
ATOM 8125 C C . SER C 1 330 ? 12.180 16.127 20.823 1.00 19.42 310 SER C C 1
ATOM 8126 O O . SER C 1 330 ? 11.116 16.125 21.475 1.00 18.87 310 SER C O 1
ATOM 8129 N N . LEU C 1 331 ? 13.245 15.397 21.178 1.00 18.34 311 LEU C N 1
ATOM 8130 C CA . LEU C 1 331 ? 13.203 14.536 22.333 1.00 20.32 311 LEU C CA 1
ATOM 8131 C C . LEU C 1 331 ? 12.879 15.291 23.574 1.00 19.48 311 LEU C C 1
ATOM 8132 O O . LEU C 1 331 ? 12.262 14.753 24.504 1.00 19.23 311 LEU C O 1
ATOM 8137 N N . LYS C 1 332 ? 13.373 16.524 23.656 1.00 19.94 312 LYS C N 1
ATOM 8138 C CA . LYS C 1 332 ? 13.185 17.342 24.863 1.00 22.33 312 LYS C CA 1
ATOM 8139 C C . LYS C 1 332 ? 11.699 17.622 25.083 1.00 21.16 312 LYS C C 1
ATOM 8140 O O . LYS C 1 332 ? 11.268 17.887 26.214 1.00 21.03 312 LYS C O 1
ATOM 8146 N N . ASP C 1 333 ? 10.899 17.557 24.025 1.00 19.36 313 ASP C N 1
ATOM 8147 C CA . ASP C 1 333 ? 9.445 17.739 24.166 1.00 18.91 313 ASP C CA 1
ATOM 8148 C C . ASP C 1 333 ? 8.717 16.549 24.769 1.00 18.78 313 ASP C C 1
ATOM 8149 O O . ASP C 1 333 ? 7.550 16.674 25.154 1.00 19.98 313 ASP C O 1
ATOM 8154 N N . MET C 1 334 ? 9.362 15.387 24.822 1.00 18.31 314 MET C N 1
ATOM 8155 C CA . MET C 1 334 ? 8.722 14.181 25.358 1.00 17.05 314 MET C CA 1
ATOM 8156 C C . MET C 1 334 ? 8.749 14.219 26.874 1.00 20.01 314 MET C C 1
ATOM 8157 O O . MET C 1 334 ? 9.823 14.292 27.483 1.00 24.93 314 MET C O 1
ATOM 8162 N N . ASP C 1 335 ? 7.583 14.127 27.497 1.00 18.33 315 ASP C N 1
ATOM 8163 C CA . ASP C 1 335 ? 7.478 13.967 28.931 1.00 17.72 315 ASP C CA 1
ATOM 8164 C C . ASP C 1 335 ? 7.709 12.531 29.382 1.00 17.06 315 ASP C C 1
ATOM 8165 O O . ASP C 1 335 ? 8.203 12.307 30.453 1.00 18.68 315 ASP C O 1
ATOM 8170 N N . LEU C 1 336 ? 7.354 11.582 28.524 1.00 15.50 316 LEU C N 1
ATOM 8171 C CA . LEU C 1 336 ? 7.589 10.170 28.775 1.00 15.03 316 LEU C CA 1
ATOM 8172 C C . LEU C 1 336 ? 8.107 9.528 27.508 1.00 14.92 316 LEU C C 1
ATOM 8173 O O . LEU C 1 336 ? 7.697 9.887 26.405 1.00 13.90 316 LEU C O 1
ATOM 8178 N N . VAL C 1 337 ? 9.069 8.617 27.696 1.00 13.38 317 VAL C N 1
ATOM 8179 C CA . VAL C 1 337 ? 9.586 7.801 26.658 1.00 13.59 317 VAL C CA 1
ATOM 8180 C C . VAL C 1 337 ? 9.438 6.367 27.127 1.00 12.60 317 VAL C C 1
ATOM 8181 O O . VAL C 1 337 ? 9.767 6.054 28.279 1.00 13.17 317 VAL C O 1
ATOM 8185 N N . GLU C 1 338 ? 9.027 5.497 26.228 1.00 11.81 318 GLU C N 1
ATOM 8186 C CA . GLU C 1 338 ? 9.059 4.053 26.467 1.00 11.89 318 GLU C CA 1
ATOM 8187 C C . GLU C 1 338 ? 9.842 3.377 25.364 1.00 11.61 318 GLU C C 1
ATOM 8188 O O . GLU C 1 338 ? 9.662 3.662 24.191 1.00 10.91 318 GLU C O 1
ATOM 8194 N N . VAL C 1 339 ? 10.791 2.531 25.787 1.00 12.76 319 VAL C N 1
ATOM 8195 C CA . VAL C 1 339 ? 11.572 1.700 24.923 1.00 11.76 319 VAL C CA 1
ATOM 8196 C C . VAL C 1 339 ? 11.396 0.309 25.476 1.00 11.14 319 VAL C C 1
ATOM 8197 O O . VAL C 1 339 ? 11.831 -0.009 26.593 1.00 10.94 319 VAL C O 1
ATOM 8201 N N . ASN C 1 340 ? 10.764 -0.546 24.681 1.00 11.49 320 ASN C N 1
ATOM 8202 C CA . ASN C 1 340 ? 10.476 -1.894 25.159 1.00 11.29 320 ASN C CA 1
ATOM 8203 C C . ASN C 1 340 ? 11.775 -2.558 25.636 1.00 10.86 320 ASN C C 1
ATOM 8204 O O . ASN C 1 340 ? 12.785 -2.530 24.932 1.00 11.61 320 ASN C O 1
ATOM 8209 N N . GLU C 1 341 ? 11.707 -3.166 26.805 1.00 11.03 321 GLU C N 1
ATOM 8210 C CA . GLU C 1 341 ? 12.895 -3.767 27.476 1.00 12.41 321 GLU C CA 1
ATOM 8211 C C . GLU C 1 341 ? 13.150 -5.177 27.004 1.00 11.67 321 GLU C C 1
ATOM 8212 O O . GLU C 1 341 ? 13.018 -6.118 27.764 1.00 12.27 321 GLU C O 1
ATOM 8218 N N . ALA C 1 342 ? 13.464 -5.330 25.718 1.00 12.23 322 ALA C N 1
ATOM 8219 C CA . ALA C 1 342 ? 13.685 -6.657 25.187 1.00 11.54 322 ALA C CA 1
ATOM 8220 C C . ALA C 1 342 ? 14.847 -7.359 25.889 1.00 11.51 322 ALA C C 1
ATOM 8221 O O . ALA C 1 342 ? 14.733 -8.529 26.307 1.00 12.53 322 ALA C O 1
ATOM 8223 N N . PHE C 1 343 ? 15.930 -6.618 26.069 1.00 11.04 323 PHE C N 1
ATOM 8224 C CA . PHE C 1 343 ? 17.101 -7.067 26.886 1.00 12.38 323 PHE C CA 1
ATOM 8225 C C . PHE C 1 343 ? 17.721 -5.836 27.526 1.00 11.92 323 PHE C C 1
ATOM 8226 O O . PHE C 1 343 ? 17.764 -4.757 26.912 1.00 11.01 323 PHE C O 1
ATOM 8234 N N . ALA C 1 344 ? 18.166 -5.950 28.765 1.00 13.28 324 ALA C N 1
ATOM 8235 C CA . ALA C 1 344 ? 18.785 -4.762 29.416 1.00 15.23 324 ALA C CA 1
ATOM 8236 C C . ALA C 1 344 ? 19.851 -4.073 28.499 1.00 15.02 324 ALA C C 1
ATOM 8237 O O . ALA C 1 344 ? 19.824 -2.857 28.311 1.00 16.11 324 ALA C O 1
ATOM 8239 N N . PRO C 1 345 ? 20.784 -4.848 27.922 1.00 16.30 325 PRO C N 1
ATOM 8240 C CA . PRO C 1 345 ? 21.808 -4.184 27.123 1.00 16.22 325 PRO C CA 1
ATOM 8241 C C . PRO C 1 345 ? 21.247 -3.520 25.877 1.00 15.83 325 PRO C C 1
ATOM 8242 O O . PRO C 1 345 ? 21.752 -2.506 25.419 1.00 14.81 325 PRO C O 1
ATOM 8246 N N . GLN C 1 346 ? 20.196 -4.113 25.315 1.00 15.76 326 GLN C N 1
ATOM 8247 C CA . GLN C 1 346 ? 19.553 -3.549 24.173 1.00 14.70 326 GLN C CA 1
ATOM 8248 C C . GLN C 1 346 ? 18.940 -2.190 24.510 1.00 15.53 326 GLN C C 1
ATOM 8249 O O . GLN C 1 346 ? 19.168 -1.191 23.793 1.00 14.34 326 GLN C O 1
ATOM 8255 N N . TYR C 1 347 ? 18.151 -2.148 25.592 1.00 15.10 327 TYR C N 1
ATOM 8256 C CA . TYR C 1 347 ? 17.565 -0.911 26.060 1.00 13.69 327 TYR C CA 1
ATOM 8257 C C . TYR C 1 347 ? 18.678 0.125 26.333 1.00 13.87 327 TYR C C 1
ATOM 8258 O O . TYR C 1 347 ? 18.597 1.300 25.932 1.00 13.59 327 TYR C O 1
ATOM 8267 N N . LEU C 1 348 ? 19.720 -0.296 27.035 1.00 14.02 328 LEU C N 1
ATOM 8268 C CA . LEU C 1 348 ? 20.795 0.665 27.381 1.00 15.20 328 LEU C CA 1
ATOM 8269 C C . LEU C 1 348 ? 21.489 1.244 26.162 1.00 14.95 328 LEU C C 1
ATOM 8270 O O . LEU C 1 348 ? 21.861 2.436 26.159 1.00 15.93 328 LEU C O 1
ATOM 8275 N N . ALA C 1 349 ? 21.656 0.453 25.103 1.00 13.96 329 ALA C N 1
ATOM 8276 C CA . ALA C 1 349 ? 22.241 0.984 23.849 1.00 13.93 329 ALA C CA 1
ATOM 8277 C C . ALA C 1 349 ? 21.358 2.063 23.268 1.00 14.39 329 ALA C C 1
ATOM 8278 O O . ALA C 1 349 ? 21.846 3.096 22.727 1.00 13.74 329 ALA C O 1
ATOM 8280 N N . VAL C 1 350 ? 20.043 1.834 23.320 1.00 14.13 330 VAL C N 1
ATOM 8281 C CA . VAL C 1 350 ? 19.130 2.867 22.841 1.00 13.92 330 VAL C CA 1
ATOM 8282 C C . VAL C 1 350 ? 19.227 4.122 23.701 1.00 14.53 330 VAL C C 1
ATOM 8283 O O . VAL C 1 350 ? 19.282 5.249 23.198 1.00 14.79 330 VAL C O 1
ATOM 8287 N N . GLU C 1 351 ? 19.175 3.925 25.004 1.00 15.66 331 GLU C N 1
ATOM 8288 C CA . GLU C 1 351 ? 19.278 5.030 25.958 1.00 16.48 331 GLU C CA 1
ATOM 8289 C C . GLU C 1 351 ? 20.537 5.921 25.677 1.00 18.02 331 GLU C C 1
ATOM 8290 O O . GLU C 1 351 ? 20.427 7.135 25.581 1.00 16.25 331 GLU C O 1
ATOM 8296 N N . ARG C 1 352 ? 21.678 5.282 25.513 1.00 17.95 332 ARG C N 1
ATOM 8297 C CA . ARG C 1 352 ? 22.948 6.002 25.215 1.00 19.57 332 ARG C CA 1
ATOM 8298 C C . ARG C 1 352 ? 22.941 6.605 23.845 1.00 18.93 332 ARG C C 1
ATOM 8299 O O . ARG C 1 352 ? 23.399 7.726 23.684 1.00 17.73 332 ARG C O 1
ATOM 8307 N N . SER C 1 353 ? 22.356 5.933 22.839 1.00 19.27 333 SER C N 1
ATOM 8308 C CA . SER C 1 353 ? 22.353 6.528 21.501 1.00 19.86 333 SER C CA 1
ATOM 8309 C C . SE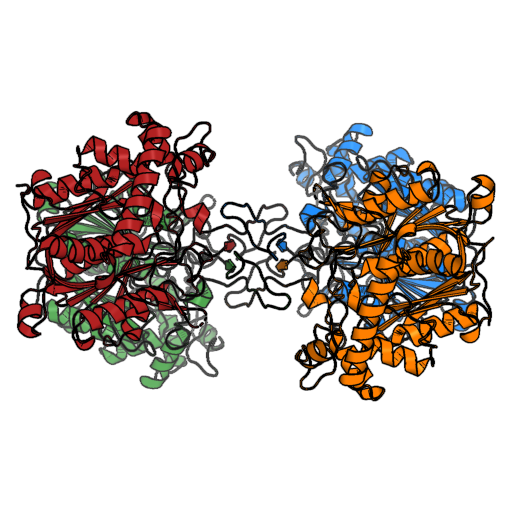R C 1 353 ? 21.528 7.787 21.393 1.00 19.31 333 SER C C 1
ATOM 8310 O O . SER C 1 353 ? 21.879 8.716 20.650 1.00 17.67 333 SER C O 1
ATOM 8313 N N . LEU C 1 354 ? 20.414 7.828 22.092 1.00 18.92 334 LEU C N 1
ATOM 8314 C CA . LEU C 1 354 ? 19.518 8.991 22.045 1.00 17.81 334 LEU C CA 1
ATOM 8315 C C . LEU C 1 354 ? 19.695 9.940 23.217 1.00 18.58 334 LEU C C 1
ATOM 8316 O O . LEU C 1 354 ? 19.067 11.001 23.266 1.00 15.52 334 LEU C O 1
ATOM 8321 N N . ASP C 1 355 ? 20.558 9.558 24.143 1.00 19.41 335 ASP C N 1
ATOM 8322 C CA . ASP C 1 355 ? 20.785 10.278 25.346 1.00 20.78 335 ASP C CA 1
ATOM 8323 C C . ASP C 1 355 ? 19.480 10.477 26.110 1.00 22.56 335 ASP C C 1
ATOM 8324 O O . ASP C 1 355 ? 19.162 11.596 26.519 1.00 21.04 335 ASP C O 1
ATOM 8329 N N . LEU C 1 356 ? 18.745 9.389 26.336 1.00 19.30 336 LEU C N 1
ATOM 8330 C CA . LEU C 1 356 ? 17.437 9.503 26.940 1.00 20.49 336 LEU C CA 1
ATOM 8331 C C . LEU C 1 356 ? 17.564 9.891 28.407 1.00 20.03 336 LEU C C 1
ATOM 8332 O O . LEU C 1 356 ? 18.494 9.508 29.105 1.00 20.97 336 LEU C O 1
ATOM 8337 N N . ASP C 1 357 ? 16.589 10.617 28.895 1.00 18.88 337 ASP C N 1
ATOM 8338 C CA . ASP C 1 357 ? 16.548 10.976 30.299 1.00 19.93 337 ASP C CA 1
ATOM 8339 C C . ASP C 1 357 ? 15.887 9.822 31.060 1.00 20.17 337 ASP C C 1
ATOM 8340 O O . ASP C 1 357 ? 14.692 9.546 30.920 1.00 18.45 337 ASP C O 1
ATOM 8345 N N . ILE C 1 358 ? 16.659 9.187 31.918 1.00 21.48 338 ILE C N 1
ATOM 8346 C CA . ILE C 1 358 ? 16.206 8.014 32.632 1.00 23.32 338 ILE C CA 1
ATOM 8347 C C . ILE C 1 358 ? 15.076 8.311 33.589 1.00 22.77 338 ILE C C 1
ATOM 8348 O O . ILE C 1 358 ? 14.315 7.413 33.940 1.00 20.18 338 ILE C O 1
ATOM 8353 N N . SER C 1 359 ? 14.941 9.563 34.034 1.00 20.26 339 SER C N 1
ATOM 8354 C CA . SER C 1 359 ? 13.827 9.885 34.901 1.00 19.56 339 SER C CA 1
ATOM 8355 C C . SER C 1 359 ? 12.496 9.933 34.134 1.00 17.95 339 SER C C 1
ATOM 8356 O O . SER C 1 359 ? 11.439 9.992 34.761 1.00 19.59 339 SER C O 1
ATOM 8359 N N . LYS C 1 360 ? 12.559 9.942 32.808 1.00 17.83 340 LYS C N 1
ATOM 8360 C CA . LYS C 1 360 ? 11.356 10.006 31.947 1.00 18.04 340 LYS C CA 1
ATOM 8361 C C . LYS C 1 360 ? 11.147 8.774 31.062 1.00 17.00 340 LYS C C 1
ATOM 8362 O O . LYS C 1 360 ? 10.206 8.749 30.252 1.00 16.22 340 LYS C O 1
ATOM 8368 N N . THR C 1 361 ? 12.028 7.775 31.206 1.00 15.36 341 THR C N 1
ATOM 8369 C CA . THR C 1 361 ? 12.059 6.633 30.337 1.00 14.27 341 THR C CA 1
ATOM 8370 C C . THR C 1 361 ? 11.751 5.359 31.113 1.00 14.09 341 THR C C 1
ATOM 8371 O O . THR C 1 361 ? 12.370 5.072 32.141 1.00 15.38 341 THR C O 1
ATOM 8375 N N . ASN C 1 362 ? 10.808 4.582 30.592 1.00 12.95 342 ASN C N 1
ATOM 8376 C CA . ASN C 1 362 ? 10.329 3.356 31.231 1.00 13.98 342 ASN C CA 1
ATOM 8377 C C . ASN C 1 362 ? 10.090 3.568 32.719 1.00 14.10 342 ASN C C 1
ATOM 8378 O O . ASN C 1 362 ? 10.600 2.813 33.567 1.00 15.31 342 ASN C O 1
ATOM 8383 N N . VAL C 1 363 ? 9.341 4.621 33.017 1.00 14.16 343 VAL C N 1
ATOM 8384 C CA . VAL C 1 363 ? 9.221 5.124 34.392 1.00 15.41 343 VAL C CA 1
ATOM 8385 C C . VAL C 1 363 ? 8.581 4.139 35.345 1.00 15.92 343 VAL C C 1
ATOM 8386 O O . VAL C 1 363 ? 8.820 4.195 36.542 1.00 15.64 343 VAL C O 1
ATOM 8390 N N . ASN C 1 364 ? 7.743 3.232 34.814 1.00 15.28 344 ASN C N 1
ATOM 8391 C CA . ASN C 1 364 ? 7.044 2.276 35.660 1.00 14.78 344 ASN C CA 1
ATOM 8392 C C . ASN C 1 364 ? 7.436 0.855 35.326 1.00 15.30 344 ASN C C 1
ATOM 8393 O O . ASN C 1 364 ? 6.659 -0.086 35.497 1.00 15.11 344 ASN C O 1
ATOM 8398 N N . GLY C 1 365 ? 8.691 0.676 34.964 1.00 14.93 345 GLY C N 1
ATOM 8399 C CA . GLY C 1 365 ? 9.158 -0.674 34.688 1.00 15.81 345 GLY C CA 1
ATOM 8400 C C . GLY C 1 365 ? 8.837 -1.042 33.262 1.00 15.16 345 GLY C C 1
ATOM 8401 O O . GLY C 1 365 ? 8.311 -0.226 32.481 1.00 16.02 345 GLY C O 1
ATOM 8402 N N . GLY C 1 366 ? 9.131 -2.287 32.930 1.00 14.00 346 GLY C N 1
ATOM 8403 C CA . GLY C 1 366 ? 8.849 -2.791 31.606 1.00 13.17 346 GLY C CA 1
ATOM 8404 C C . GLY C 1 366 ? 9.058 -4.264 31.528 1.00 11.94 346 GLY C C 1
ATOM 8405 O O . GLY C 1 366 ? 8.916 -4.976 32.519 1.00 12.10 346 GLY C O 1
ATOM 8406 N N . ALA C 1 367 ? 9.353 -4.720 30.314 1.00 12.54 347 ALA C N 1
ATOM 8407 C CA . ALA C 1 367 ? 9.327 -6.137 29.957 1.00 11.21 347 ALA C CA 1
ATOM 8408 C C . ALA C 1 367 ? 10.239 -7.051 30.788 1.00 11.42 347 ALA C C 1
ATOM 8409 O O . ALA C 1 367 ? 9.935 -8.239 30.923 1.00 11.49 347 ALA C O 1
ATOM 8411 N N . ILE C 1 368 ? 11.325 -6.545 31.335 1.00 10.64 348 ILE C N 1
ATOM 8412 C CA . ILE C 1 368 ? 12.148 -7.332 32.237 1.00 11.22 348 ILE C CA 1
ATOM 8413 C C . ILE C 1 368 ? 11.346 -7.742 33.470 1.00 11.01 348 ILE C C 1
ATOM 8414 O O . ILE C 1 368 ? 11.421 -8.897 33.880 1.00 12.31 348 ILE C O 1
ATOM 8419 N N . ALA C 1 369 ? 10.535 -6.832 34.005 1.00 11.54 349 ALA C N 1
ATOM 8420 C CA . ALA C 1 369 ? 9.653 -7.110 35.149 1.00 12.54 349 ALA C CA 1
ATOM 8421 C C . ALA C 1 369 ? 8.382 -7.827 34.748 1.00 13.25 349 ALA C C 1
ATOM 8422 O O . ALA C 1 369 ? 8.119 -8.931 35.208 1.00 13.52 349 ALA C O 1
ATOM 8424 N N . LEU C 1 370 ? 7.626 -7.255 33.804 1.00 14.36 350 LEU C N 1
ATOM 8425 C CA . LEU C 1 370 ? 6.286 -7.831 33.517 1.00 13.39 350 LEU C CA 1
ATOM 8426 C C . LEU C 1 370 ? 6.186 -8.721 32.277 1.00 13.81 350 LEU C C 1
ATOM 8427 O O . LEU C 1 370 ? 5.117 -9.238 31.955 1.00 15.27 350 LEU C O 1
ATOM 8432 N N . GLY C 1 371 ? 7.304 -8.940 31.595 1.00 15.02 351 GLY C N 1
ATOM 8433 C CA . GLY C 1 371 ? 7.349 -9.812 30.433 1.00 14.00 351 GLY C CA 1
ATOM 8434 C C . GLY C 1 371 ? 7.083 -9.121 29.105 1.00 14.93 351 GLY C C 1
ATOM 8435 O O . GLY C 1 371 ? 6.620 -7.980 29.054 1.00 15.00 351 GLY C O 1
ATOM 8436 N N . HIS C 1 372 ? 7.342 -9.872 28.027 1.00 14.02 352 HIS C N 1
ATOM 8437 C CA . HIS C 1 372 ? 7.221 -9.408 26.681 1.00 13.88 352 HIS C CA 1
ATOM 8438 C C . HIS C 1 372 ? 6.411 -10.388 25.801 1.00 13.33 352 HIS C C 1
ATOM 8439 O O . HIS C 1 372 ? 6.968 -11.150 25.040 1.00 13.74 352 HIS C O 1
ATOM 8446 N N . PRO C 1 373 ? 5.080 -10.384 25.945 1.00 12.48 353 PRO C N 1
ATOM 8447 C CA . PRO C 1 373 ? 4.242 -11.117 24.988 1.00 12.70 353 PRO C CA 1
ATOM 8448 C C . PRO C 1 373 ? 4.368 -10.415 23.629 1.00 12.16 353 PRO C C 1
ATOM 8449 O O . PRO C 1 373 ? 3.891 -9.302 23.488 1.00 13.06 353 PRO C O 1
ATOM 8453 N N . LEU C 1 374 ? 5.056 -11.032 22.694 1.00 11.08 354 LEU C N 1
ATOM 8454 C CA . LEU C 1 374 ? 5.531 -10.367 21.500 1.00 10.91 354 LEU C CA 1
ATOM 8455 C C . LEU C 1 374 ? 4.552 -9.354 20.889 1.00 11.05 354 LEU C C 1
ATOM 8456 O O . LEU C 1 374 ? 4.872 -8.180 20.810 1.00 10.70 354 LEU C O 1
ATOM 8461 N N . GLY C 1 375 ? 3.367 -9.809 20.492 1.00 11.19 355 GLY C N 1
ATOM 8462 C CA . GLY C 1 375 ? 2.405 -8.912 19.875 1.00 11.42 355 GLY C CA 1
ATOM 8463 C C . GLY C 1 375 ? 1.708 -7.969 20.816 1.00 12.58 355 GLY C C 1
ATOM 8464 O O . GLY C 1 375 ? 1.168 -6.958 20.360 1.00 13.73 355 GLY C O 1
ATOM 8465 N N . GLY C 1 376 ? 1.700 -8.301 22.117 1.00 10.77 356 GLY C N 1
ATOM 8466 C CA . GLY C 1 376 ? 0.980 -7.534 23.124 1.00 10.69 356 GLY C CA 1
ATOM 8467 C C . GLY C 1 376 ? 1.725 -6.325 23.671 1.00 10.60 356 GLY C C 1
ATOM 8468 O O . GLY C 1 376 ? 1.109 -5.385 24.076 1.00 9.45 356 GLY C O 1
ATOM 8469 N N . SER C 1 377 ? 3.072 -6.346 23.675 1.00 10.57 357 SER C N 1
ATOM 8470 C CA . SER C 1 377 ? 3.795 -5.322 24.369 1.00 11.53 357 SER C CA 1
ATOM 8471 C C . SER C 1 377 ? 3.557 -3.909 23.846 1.00 11.31 357 SER C C 1
ATOM 8472 O O . SER C 1 377 ? 3.420 -3.008 24.656 1.00 12.50 357 SER C O 1
ATOM 8475 N N . GLY C 1 378 ? 3.471 -3.737 22.521 1.00 11.67 358 GLY C N 1
ATOM 8476 C CA . GLY C 1 378 ? 3.212 -2.416 21.934 1.00 11.63 358 GLY C CA 1
ATOM 8477 C C . GLY C 1 378 ? 1.877 -1.864 22.376 1.00 11.53 358 GLY C C 1
ATOM 8478 O O . GLY C 1 378 ? 1.725 -0.631 22.604 1.00 11.63 358 GLY C O 1
ATOM 8479 N N . SER C 1 379 ? 0.893 -2.745 22.547 1.00 12.21 359 SER C N 1
ATOM 8480 C CA . SER C 1 379 ? -0.433 -2.291 22.964 1.00 11.43 359 SER C CA 1
ATOM 8481 C C . SER C 1 379 ? -0.390 -1.870 24.426 1.00 10.93 359 SER C C 1
ATOM 8482 O O . SER C 1 379 ? -0.939 -0.875 24.784 1.00 10.71 359 SER C O 1
ATOM 8485 N N . ARG C 1 380 ? 0.246 -2.658 25.272 1.00 10.68 360 ARG C N 1
ATOM 8486 C CA . ARG C 1 380 ? 0.390 -2.297 26.667 1.00 11.00 360 ARG C CA 1
ATOM 8487 C C . ARG C 1 380 ? 1.135 -0.964 26.790 1.00 11.22 360 ARG C C 1
ATOM 8488 O O . ARG C 1 380 ? 0.741 -0.102 27.595 1.00 11.27 360 ARG C O 1
ATOM 8496 N N . ILE C 1 381 ? 2.274 -0.843 26.099 1.00 10.49 361 ILE C N 1
ATOM 8497 C CA . ILE C 1 381 ? 3.087 0.383 26.210 1.00 10.74 361 ILE C CA 1
ATOM 8498 C C . ILE C 1 381 ? 2.298 1.628 25.816 1.00 10.99 361 ILE C C 1
ATOM 8499 O O . ILE C 1 381 ? 2.350 2.666 26.501 1.00 10.54 361 ILE C O 1
ATOM 8504 N N . THR C 1 382 ? 1.546 1.523 24.739 1.00 11.02 362 THR C N 1
ATOM 8505 C CA . THR C 1 382 ? 0.706 2.625 24.315 1.00 11.04 362 THR C CA 1
ATOM 8506 C C . THR C 1 382 ? -0.363 2.919 25.377 1.00 12.00 362 THR C C 1
ATOM 8507 O O . THR C 1 382 ? -0.574 4.094 25.711 1.00 11.85 362 THR C O 1
ATOM 8511 N N . ALA C 1 383 ? -1.030 1.889 25.875 1.00 11.49 363 ALA C N 1
ATOM 8512 C CA . ALA C 1 383 ? -2.069 2.055 26.886 1.00 12.80 363 ALA C CA 1
ATOM 8513 C C . ALA C 1 383 ? -1.508 2.667 28.166 1.00 12.68 363 ALA C C 1
ATOM 8514 O O . ALA C 1 383 ? -2.069 3.614 28.718 1.00 13.93 363 ALA C O 1
ATOM 8516 N N . HIS C 1 384 ? -0.332 2.211 28.574 1.00 12.86 364 HIS C N 1
ATOM 8517 C CA . HIS C 1 384 ? 0.297 2.766 29.720 1.00 12.48 364 HIS C CA 1
ATOM 8518 C C . HIS C 1 384 ? 0.647 4.238 29.521 1.00 12.64 364 HIS C C 1
ATOM 8519 O O . HIS C 1 384 ? 0.343 5.056 30.403 1.00 13.80 364 HIS C O 1
ATOM 8526 N N . LEU C 1 385 ? 1.241 4.574 28.389 1.00 11.72 365 LEU C N 1
ATOM 8527 C CA . LEU C 1 385 ? 1.554 5.952 28.092 1.00 12.59 365 LEU C CA 1
ATOM 8528 C C . LEU C 1 385 ? 0.311 6.864 28.126 1.00 13.44 365 LEU C C 1
ATOM 8529 O O . LEU C 1 385 ? 0.349 7.954 28.671 1.00 13.94 365 LEU C O 1
ATOM 8534 N N . VAL C 1 386 ? -0.772 6.417 27.510 1.00 13.68 366 VAL C N 1
ATOM 8535 C CA . VAL C 1 386 ? -1.988 7.190 27.481 1.00 13.28 366 VAL C CA 1
ATOM 8536 C C . VAL C 1 386 ? -2.430 7.563 28.920 1.00 13.50 366 VAL C C 1
ATOM 8537 O O . VAL C 1 386 ? -2.641 8.726 29.209 1.00 14.37 366 VAL C O 1
ATOM 8541 N N . HIS C 1 387 ? -2.509 6.588 29.814 1.00 12.40 367 HIS C N 1
ATOM 8542 C CA . HIS C 1 387 ? -2.979 6.815 31.169 1.00 13.41 367 HIS C CA 1
ATOM 8543 C C . HIS C 1 387 ? -1.920 7.498 32.057 1.00 14.62 367 HIS C C 1
ATOM 8544 O O . HIS C 1 387 ? -2.272 8.387 32.830 1.00 13.36 367 HIS C O 1
ATOM 8551 N N . GLU C 1 388 ? -0.640 7.142 31.902 1.00 13.12 368 GLU C N 1
ATOM 8552 C CA . GLU C 1 388 ? 0.413 7.734 32.717 1.00 13.63 368 GLU C CA 1
ATOM 8553 C C . GLU C 1 388 ? 0.694 9.187 32.329 1.00 13.80 368 GLU C C 1
ATOM 8554 O O . GLU C 1 388 ? 0.958 10.019 33.211 1.00 15.18 368 GLU C O 1
ATOM 8560 N N . LEU C 1 389 ? 0.670 9.509 31.038 1.00 14.31 369 LEU C N 1
ATOM 8561 C CA . LEU C 1 389 ? 0.821 10.857 30.595 1.00 15.31 369 LEU C CA 1
ATOM 8562 C C . LEU C 1 389 ? -0.265 11.739 31.239 1.00 18.47 369 LEU C C 1
ATOM 8563 O O . LEU C 1 389 ? 0.033 12.854 31.725 1.00 18.15 369 LEU C O 1
ATOM 8568 N N . ARG C 1 390 ? -1.503 11.253 31.214 1.00 17.39 370 ARG C N 1
ATOM 8569 C CA . ARG C 1 390 ? -2.610 11.978 31.811 1.00 19.21 370 ARG C CA 1
ATOM 8570 C C . ARG C 1 390 ? -2.432 12.096 33.333 1.00 19.13 370 ARG C C 1
ATOM 8571 O O . ARG C 1 390 ? -2.618 13.184 33.888 1.00 20.88 370 ARG C O 1
ATOM 8579 N N . ARG C 1 391 ? -2.078 11.003 34.011 1.00 17.34 371 ARG C N 1
ATOM 8580 C CA . ARG C 1 391 ? -1.825 11.052 35.431 1.00 17.46 371 ARG C CA 1
ATOM 8581 C C . ARG C 1 391 ? -0.767 12.123 35.762 1.00 20.10 371 ARG C C 1
ATOM 8582 O O . ARG C 1 391 ? -0.906 12.810 36.754 1.00 17.43 371 ARG C O 1
ATOM 8590 N N . ARG C 1 392 ? 0.298 12.213 34.967 1.00 19.84 372 ARG C N 1
ATOM 8591 C CA . ARG C 1 392 ? 1.389 13.152 35.257 1.00 21.13 372 ARG C CA 1
ATOM 8592 C C . ARG C 1 392 ? 1.072 14.590 34.843 1.00 21.37 372 ARG C C 1
ATOM 8593 O O . ARG C 1 392 ? 1.820 15.468 35.182 1.00 21.53 372 ARG C O 1
ATOM 8601 N N . GLY C 1 393 ? -0.006 14.798 34.091 1.00 20.17 373 GLY C N 1
ATOM 8602 C CA . GLY C 1 393 ? -0.333 16.071 33.505 1.00 21.11 373 GLY C CA 1
ATOM 8603 C C . GLY C 1 393 ? 0.650 16.504 32.433 1.00 23.13 373 GLY C C 1
ATOM 8604 O O . GLY C 1 393 ? 0.818 17.693 32.180 1.00 21.65 373 GLY C O 1
ATOM 8605 N N . GLY C 1 394 ? 1.280 15.534 31.759 1.00 21.91 374 GLY C N 1
ATOM 8606 C CA . GLY C 1 394 ? 2.238 15.843 30.722 1.00 20.51 374 GLY C CA 1
ATOM 8607 C C . GLY C 1 394 ? 1.568 16.116 29.385 1.00 20.59 374 GLY C C 1
ATOM 8608 O O . GLY C 1 394 ? 0.336 15.984 29.244 1.00 20.87 374 GLY C O 1
ATOM 8609 N N . LYS C 1 395 ? 2.387 16.495 28.399 1.00 18.21 375 LYS C N 1
ATOM 8610 C CA . LYS C 1 395 ? 1.891 16.865 27.090 1.00 19.11 375 LYS C CA 1
ATOM 8611 C C . LYS C 1 395 ? 2.160 15.802 26.010 1.00 17.86 375 LYS C C 1
ATOM 8612 O O . LYS C 1 395 ? 1.275 15.492 25.219 1.00 15.89 375 LYS C O 1
ATOM 8618 N N . TYR C 1 396 ? 3.374 15.288 25.942 1.00 16.20 376 TYR C N 1
ATOM 8619 C CA . TYR C 1 396 ? 3.738 14.359 24.869 1.00 14.66 376 TYR C CA 1
ATOM 8620 C C . TYR C 1 396 ? 4.365 13.121 25.426 1.00 15.95 376 TYR C C 1
ATOM 8621 O O . TYR C 1 396 ? 5.069 13.181 26.448 1.00 18.15 376 TYR C O 1
ATOM 8630 N N . ALA C 1 397 ? 4.206 12.005 24.714 1.00 14.85 377 ALA C N 1
ATOM 8631 C CA . ALA C 1 397 ? 4.942 10.781 25.047 1.00 13.93 377 ALA C CA 1
ATOM 8632 C C . ALA C 1 397 ? 5.212 10.000 23.787 1.00 13.50 377 ALA C C 1
ATOM 8633 O O . ALA C 1 397 ? 4.512 10.150 22.754 1.00 11.56 377 ALA C O 1
ATOM 8635 N N . VAL C 1 398 ? 6.235 9.184 23.838 1.00 12.96 378 VAL C N 1
ATOM 8636 C CA . VAL C 1 398 ? 6.583 8.332 22.696 1.00 12.92 378 VAL C CA 1
ATOM 8637 C C . VAL C 1 398 ? 6.871 6.947 23.194 1.00 12.85 378 VAL C C 1
ATOM 8638 O O . VAL C 1 398 ? 7.582 6.759 24.169 1.00 14.21 378 VAL C O 1
ATOM 8642 N N . GLY C 1 399 ? 6.308 5.962 22.501 1.00 13.52 379 GLY C N 1
ATOM 8643 C CA . GLY C 1 399 ? 6.512 4.556 22.802 1.00 12.13 379 GLY C CA 1
ATOM 8644 C C . GLY C 1 399 ? 7.198 3.895 21.635 1.00 11.52 379 GLY C C 1
ATOM 8645 O O . GLY C 1 399 ? 6.968 4.257 20.490 1.00 12.28 379 GLY C O 1
ATOM 8646 N N . SER C 1 400 ? 8.073 2.910 21.909 1.00 11.57 380 SER C N 1
ATOM 8647 C CA . SER C 1 400 ? 8.856 2.300 20.859 1.00 10.80 380 SER C CA 1
ATOM 8648 C C . SER C 1 400 ? 9.267 0.874 21.221 1.00 10.47 380 SER C C 1
ATOM 8649 O O . SER C 1 400 ? 9.208 0.496 22.362 1.00 9.89 380 SER C O 1
ATOM 8652 N N . ALA C 1 401 ? 9.599 0.101 20.190 1.00 10.08 381 ALA C N 1
ATOM 8653 C CA . ALA C 1 401 ? 10.117 -1.249 20.357 1.00 10.99 381 ALA C CA 1
ATOM 8654 C C . ALA C 1 401 ? 11.079 -1.535 19.235 1.00 11.53 381 ALA C C 1
ATOM 8655 O O . ALA C 1 401 ? 10.889 -1.085 18.092 1.00 10.22 381 ALA C O 1
ATOM 8657 N N . CYS C 1 402 ? 12.105 -2.340 19.561 1.00 11.88 382 CYS C N 1
ATOM 8658 C CA . CYS C 1 402 ? 12.920 -2.944 18.557 1.00 12.31 382 CYS C CA 1
ATOM 8659 C C . CYS C 1 402 ? 12.187 -4.151 18.016 1.00 13.22 382 CYS C C 1
ATOM 8660 O O . CYS C 1 402 ? 11.300 -4.702 18.674 1.00 12.66 382 CYS C O 1
ATOM 8663 N N . ILE C 1 403 ? 12.565 -4.541 16.822 1.00 12.40 383 ILE C N 1
ATOM 8664 C CA . ILE C 1 403 ? 11.878 -5.585 16.109 1.00 13.71 383 ILE C CA 1
ATOM 8665 C C . ILE C 1 403 ? 12.891 -6.587 15.576 1.00 13.98 383 ILE C C 1
ATOM 8666 O O . ILE C 1 403 ? 13.769 -6.250 14.799 1.00 12.77 383 ILE C O 1
ATOM 8671 N N . GLY C 1 404 ? 12.742 -7.844 15.953 1.00 14.82 384 GLY C N 1
ATOM 8672 C CA . GLY C 1 404 ? 13.569 -8.929 15.395 1.00 14.57 384 GLY C CA 1
ATOM 8673 C C . GLY C 1 404 ? 13.576 -8.901 13.881 1.00 15.16 384 GLY C C 1
ATOM 8674 O O . GLY C 1 404 ? 12.554 -8.596 13.257 1.00 13.81 384 GLY C O 1
ATOM 8675 N N . GLY C 1 405 ? 14.761 -9.165 13.269 1.00 15.43 385 GLY C N 1
ATOM 8676 C CA . GLY C 1 405 ? 14.904 -9.004 11.845 1.00 13.63 385 GLY C CA 1
ATOM 8677 C C . GLY C 1 405 ? 15.508 -7.675 11.471 1.00 14.39 385 GLY C C 1
ATOM 8678 O O . GLY C 1 405 ? 15.895 -7.502 10.323 1.00 16.15 385 GLY C O 1
ATOM 8679 N N . GLY C 1 406 ? 15.514 -6.701 12.387 1.00 13.02 386 GLY C N 1
ATOM 8680 C CA . GLY C 1 406 ? 16.128 -5.397 12.138 1.00 13.48 386 GLY C CA 1
ATOM 8681 C C . GLY C 1 406 ? 15.147 -4.292 11.771 1.00 12.22 386 GLY C C 1
ATOM 8682 O O . GLY C 1 406 ? 15.194 -3.746 10.677 1.00 11.41 386 GLY C O 1
ATOM 8683 N N . GLN C 1 407 ? 14.219 -3.996 12.672 1.00 12.10 387 GLN C N 1
ATOM 8684 C CA . GLN C 1 407 ? 13.342 -2.817 12.498 1.00 11.76 387 GLN C CA 1
ATOM 8685 C C . GLN C 1 407 ? 13.121 -2.140 13.849 1.00 11.30 387 GLN C C 1
ATOM 8686 O O . GLN C 1 407 ? 13.459 -2.692 14.922 1.00 11.00 387 GLN C O 1
ATOM 8692 N N . GLY C 1 408 ? 12.528 -0.954 13.791 1.00 11.06 388 GLY C N 1
ATOM 8693 C CA . GLY C 1 408 ? 12.029 -0.273 14.961 1.00 10.25 388 GLY C CA 1
ATOM 8694 C C . GLY C 1 408 ? 10.727 0.432 14.635 1.00 9.80 388 GLY C C 1
ATOM 8695 O O . GLY C 1 408 ? 10.447 0.784 13.478 1.00 10.12 388 GLY C O 1
ATOM 8696 N N . ILE C 1 409 ? 9.937 0.650 15.663 1.00 10.17 389 ILE C N 1
ATOM 8697 C CA . ILE C 1 409 ? 8.654 1.387 15.508 1.00 10.70 389 ILE C CA 1
ATOM 8698 C C . ILE C 1 409 ? 8.486 2.322 16.681 1.00 11.36 389 ILE C C 1
ATOM 8699 O O . ILE C 1 409 ? 8.927 2.026 17.800 1.00 11.28 389 ILE C O 1
ATOM 8704 N N . ALA C 1 410 ? 7.910 3.488 16.409 1.00 11.22 390 ALA C N 1
ATOM 8705 C CA . ALA C 1 410 ? 7.637 4.478 17.419 1.00 11.12 390 ALA C CA 1
ATOM 8706 C C . ALA C 1 410 ? 6.318 5.163 17.108 1.00 10.78 390 ALA C C 1
ATOM 8707 O O . ALA C 1 410 ? 5.993 5.395 15.975 1.00 11.19 390 ALA C O 1
ATOM 8709 N N . VAL C 1 411 ? 5.579 5.436 18.156 1.00 12.77 391 VAL C N 1
ATOM 8710 C CA . VAL C 1 411 ? 4.300 6.139 18.118 1.00 12.57 391 VAL C CA 1
ATOM 8711 C C . VAL C 1 411 ? 4.345 7.269 19.166 1.00 13.49 391 VAL C C 1
ATOM 8712 O O . VAL C 1 411 ? 4.659 7.039 20.317 1.00 14.30 391 VAL C O 1
ATOM 8716 N N . ILE C 1 412 ? 4.019 8.478 18.732 1.00 13.45 392 ILE C N 1
ATOM 8717 C CA . ILE C 1 412 ? 3.942 9.638 19.599 1.00 13.18 392 ILE C CA 1
ATOM 8718 C C . ILE C 1 412 ? 2.479 9.960 19.885 1.00 13.16 392 ILE C C 1
ATOM 8719 O O . ILE C 1 412 ? 1.685 10.143 18.952 1.00 12.45 392 ILE C O 1
ATOM 8724 N N . ILE C 1 413 ? 2.180 10.162 21.152 1.00 13.59 393 ILE C N 1
ATOM 8725 C CA . ILE C 1 413 ? 0.890 10.696 21.559 1.00 14.55 393 ILE C CA 1
ATOM 8726 C C . ILE C 1 413 ? 1.004 12.088 22.212 1.00 15.76 393 ILE C C 1
ATOM 8727 O O . ILE C 1 413 ? 2.085 12.525 22.692 1.00 15.07 393 ILE C O 1
ATOM 8732 N N . GLN C 1 414 ? -0.112 12.775 22.217 1.00 15.99 394 GLN C N 1
ATOM 8733 C CA . GLN C 1 414 ? -0.247 14.045 22.869 1.00 16.24 394 GLN C CA 1
ATOM 8734 C C . GLN C 1 414 ? -1.465 13.979 23.780 1.00 18.29 394 GLN C C 1
ATOM 8735 O O . GLN C 1 414 ? -2.514 13.461 23.375 1.00 17.05 394 GLN C O 1
ATOM 8741 N N . SER C 1 415 ? -1.371 14.505 24.990 1.00 19.74 395 SER C N 1
ATOM 8742 C CA . SER C 1 415 ? -2.537 14.530 25.878 1.00 24.23 395 SER C CA 1
ATOM 8743 C C . SER C 1 415 ? -3.646 15.421 25.314 1.00 22.02 395 SER C C 1
ATOM 8744 O O . SER C 1 415 ? -3.403 16.262 24.481 1.00 22.47 395 SER C O 1
ATOM 8747 N N . THR C 1 416 ? -4.884 15.128 25.700 1.00 25.41 396 THR C N 1
ATOM 8748 C CA . THR C 1 416 ? -6.063 15.891 25.274 1.00 28.46 396 THR C CA 1
ATOM 8749 C C . THR C 1 416 ? -6.628 16.585 26.503 1.00 29.84 396 THR C C 1
ATOM 8750 O O . THR C 1 416 ? -6.281 16.208 27.630 1.00 38.11 396 THR C O 1
ATOM 8754 N N . GLY D 1 18 ? -20.938 11.538 0.697 1.00 33.24 -2 GLY D N 1
ATOM 8755 C CA . GLY D 1 18 ? -21.220 10.856 -0.603 1.00 30.43 -2 GLY D CA 1
ATOM 8756 C C . GLY D 1 18 ? -20.463 9.556 -0.681 1.00 29.17 -2 GLY D C 1
ATOM 8757 O O . GLY D 1 18 ? -19.612 9.282 0.138 1.00 29.68 -2 GLY D O 1
ATOM 8758 N N . SER D 1 19 ? -20.767 8.771 -1.695 1.00 28.95 -1 SER D N 1
ATOM 8759 C CA . SER D 1 19 ? -20.193 7.439 -1.871 1.00 30.24 -1 SER D CA 1
ATOM 8760 C C . SER D 1 19 ? -18.932 7.386 -2.703 1.00 26.85 -1 SER D C 1
ATOM 8761 O O . SER D 1 19 ? -18.292 6.381 -2.700 1.00 25.45 -1 SER D O 1
ATOM 8764 N N . HIS D 1 20 ? -18.552 8.448 -3.411 1.00 22.02 0 HIS D N 1
ATOM 8765 C CA . HIS D 1 20 ? -17.425 8.357 -4.322 1.00 22.94 0 HIS D CA 1
ATOM 8766 C C . HIS D 1 20 ? -16.152 8.633 -3.567 1.00 22.17 0 HIS D C 1
ATOM 8767 O O . HIS D 1 20 ? -16.143 9.509 -2.720 1.00 20.68 0 HIS D O 1
ATOM 8774 N N . MET D 1 21 ? -15.078 7.930 -3.895 1.00 20.99 1 MET D N 1
ATOM 8775 C CA . MET D 1 21 ? -13.812 8.203 -3.204 1.00 24.85 1 MET D CA 1
ATOM 8776 C C . MET D 1 21 ? -12.650 7.714 -4.036 1.00 21.75 1 MET D C 1
ATOM 8777 O O . MET D 1 21 ? -12.575 6.545 -4.415 1.00 20.67 1 MET D O 1
ATOM 8782 N N . ALA D 1 22 ? -11.793 8.632 -4.386 1.00 17.89 2 ALA D N 1
ATOM 8783 C CA . ALA D 1 22 ? -10.647 8.344 -5.185 1.00 17.48 2 ALA D CA 1
ATOM 8784 C C . ALA D 1 22 ? -9.467 8.085 -4.267 1.00 17.89 2 ALA D C 1
ATOM 8785 O O . ALA D 1 22 ? -9.423 8.604 -3.175 1.00 17.62 2 ALA D O 1
ATOM 8787 N N . LEU D 1 23 ? -8.459 7.393 -4.749 1.00 19.05 3 LEU D N 1
ATOM 8788 C CA . LEU D 1 23 ? -7.217 7.280 -3.968 1.00 19.13 3 LEU D CA 1
ATOM 8789 C C . LEU D 1 23 ? -6.653 8.696 -3.787 1.00 21.10 3 LEU D C 1
ATOM 8790 O O . LEU D 1 23 ? -6.825 9.513 -4.667 1.00 18.68 3 LEU D O 1
ATOM 8795 N N . LEU D 1 24 ? -6.063 9.010 -2.637 1.00 20.15 4 LEU D N 1
ATOM 8796 C CA . LEU D 1 24 ? -5.557 10.363 -2.423 1.00 21.51 4 LEU D CA 1
ATOM 8797 C C . LEU D 1 24 ? -4.454 10.730 -3.420 1.00 19.96 4 LEU D C 1
ATOM 8798 O O . LEU D 1 24 ? -4.311 11.869 -3.766 1.00 18.99 4 LEU D O 1
ATOM 8803 N N . ARG D 1 25 ? -3.683 9.742 -3.869 1.00 18.36 5 ARG D N 1
ATOM 8804 C CA . ARG D 1 25 ? -2.622 9.983 -4.816 1.00 19.31 5 ARG D CA 1
ATOM 8805 C C . ARG D 1 25 ? -2.740 8.934 -5.886 1.00 19.30 5 ARG D C 1
ATOM 8806 O O . ARG D 1 25 ? -3.347 7.884 -5.627 1.00 19.77 5 ARG D O 1
ATOM 8814 N N . GLY D 1 26 ? -2.223 9.205 -7.079 1.00 17.49 6 GLY D N 1
ATOM 8815 C CA . GLY D 1 26 ? -2.199 8.222 -8.146 1.00 18.43 6 GLY D CA 1
ATOM 8816 C C . GLY D 1 26 ? -1.260 7.070 -7.745 1.00 19.10 6 GLY D C 1
ATOM 8817 O O . GLY D 1 26 ? -0.163 7.318 -7.213 1.00 17.79 6 GLY D O 1
ATOM 8818 N N . VAL D 1 27 ? -1.730 5.836 -7.874 1.00 16.72 7 VAL D N 1
ATOM 8819 C CA . VAL D 1 27 ? -0.911 4.682 -7.551 1.00 15.00 7 VAL D CA 1
ATOM 8820 C C . VAL D 1 27 ? -0.855 3.773 -8.754 1.00 14.76 7 VAL D C 1
ATOM 8821 O O . VAL D 1 27 ? -1.900 3.328 -9.256 1.00 12.79 7 VAL D O 1
ATOM 8825 N N . PHE D 1 28 ? 0.364 3.491 -9.213 1.00 13.94 8 PHE D N 1
ATOM 8826 C CA . PHE D 1 28 ? 0.556 2.708 -10.417 1.00 16.12 8 PHE D CA 1
ATOM 8827 C C . PHE D 1 28 ? 1.230 1.379 -10.136 1.00 16.82 8 PHE D C 1
ATOM 8828 O O . PHE D 1 28 ? 2.177 1.311 -9.349 1.00 16.70 8 PHE D O 1
ATOM 8836 N N . VAL D 1 29 ? 0.778 0.343 -10.853 1.00 16.27 9 VAL D N 1
ATOM 8837 C CA . VAL D 1 29 ? 1.448 -0.911 -10.901 1.00 16.73 9 VAL D CA 1
ATOM 8838 C C . VAL D 1 29 ? 2.557 -0.799 -11.916 1.00 17.57 9 VAL D C 1
ATOM 8839 O O . VAL D 1 29 ? 2.282 -0.545 -13.099 1.00 18.12 9 VAL D O 1
ATOM 8843 N N . VAL D 1 30 ? 3.789 -0.980 -11.463 1.00 17.32 10 VAL D N 1
ATOM 8844 C CA . VAL D 1 30 ? 4.961 -0.885 -12.308 1.00 18.19 10 VAL D CA 1
ATOM 8845 C C . VAL D 1 30 ? 5.602 -2.262 -12.537 1.00 18.49 10 VAL D C 1
ATOM 8846 O O . VAL D 1 30 ? 6.493 -2.371 -13.363 1.00 19.08 10 VAL D O 1
ATOM 8850 N N . ALA D 1 31 ? 5.087 -3.319 -11.875 1.00 17.90 11 ALA D N 1
ATOM 8851 C CA . ALA D 1 31 ? 5.495 -4.690 -12.144 1.00 17.10 11 ALA D CA 1
ATOM 8852 C C . ALA D 1 31 ? 4.509 -5.610 -11.488 1.00 17.91 11 ALA D C 1
ATOM 8853 O O . ALA D 1 31 ? 3.968 -5.275 -10.461 1.00 16.91 11 ALA D O 1
ATOM 8855 N N . ALA D 1 32 ? 4.309 -6.782 -12.093 1.00 17.09 12 ALA D N 1
ATOM 8856 C CA . ALA D 1 32 ? 3.404 -7.770 -11.589 1.00 17.71 12 ALA D CA 1
ATOM 8857 C C . ALA D 1 32 ? 3.820 -9.157 -12.082 1.00 19.66 12 ALA D C 1
ATOM 8858 O O . ALA D 1 32 ? 3.769 -9.457 -13.275 1.00 17.86 12 ALA D O 1
ATOM 8860 N N . LYS D 1 33 ? 4.250 -10.004 -11.147 1.00 19.63 13 LYS D N 1
ATOM 8861 C CA . LYS D 1 33 ? 4.717 -11.339 -11.483 1.00 19.49 13 LYS D CA 1
ATOM 8862 C C . LYS D 1 33 ? 4.181 -12.353 -10.478 1.00 20.52 13 LYS D C 1
ATOM 8863 O O . LYS D 1 33 ? 3.879 -11.999 -9.332 1.00 19.76 13 LYS D O 1
ATOM 8869 N N . ARG D 1 34 ? 4.099 -13.613 -10.904 1.00 18.69 14 ARG D N 1
ATOM 8870 C CA . ARG D 1 34 ? 3.668 -14.663 -10.035 1.00 19.01 14 ARG D CA 1
ATOM 8871 C C . ARG D 1 34 ? 4.339 -15.963 -10.420 1.00 18.93 14 ARG D C 1
ATOM 8872 O O . ARG D 1 34 ? 4.629 -16.199 -11.595 1.00 17.09 14 ARG D O 1
ATOM 8880 N N . THR D 1 35 ? 4.595 -16.789 -9.417 1.00 17.08 15 THR D N 1
ATOM 8881 C CA . THR D 1 35 ? 5.242 -18.065 -9.636 1.00 17.32 15 THR D CA 1
ATOM 8882 C C . THR D 1 35 ? 4.281 -19.022 -10.266 1.00 16.89 15 THR D C 1
ATOM 8883 O O . THR D 1 35 ? 3.058 -18.892 -10.134 1.00 16.18 15 THR D O 1
ATOM 8887 N N . PRO D 1 36 ? 4.832 -20.049 -10.937 1.00 17.80 16 PRO D N 1
ATOM 8888 C CA . PRO D 1 36 ? 3.955 -21.158 -11.206 1.00 17.73 16 PRO D CA 1
ATOM 8889 C C . PRO D 1 36 ? 3.431 -21.651 -9.859 1.00 17.56 16 PRO D C 1
ATOM 8890 O O . PRO D 1 36 ? 4.135 -21.553 -8.837 1.00 18.25 16 PRO D O 1
ATOM 8894 N N . PHE D 1 37 ? 2.226 -22.192 -9.850 1.00 17.33 17 PHE D N 1
ATOM 8895 C CA . PHE D 1 37 ? 1.652 -22.764 -8.650 1.00 17.67 17 PHE D CA 1
ATOM 8896 C C . PHE D 1 37 ? 1.921 -24.292 -8.600 1.00 20.06 17 PHE D C 1
ATOM 8897 O O . PHE D 1 37 ? 1.646 -25.029 -9.581 1.00 19.99 17 PHE D O 1
ATOM 8905 N N . GLY D 1 38 ? 2.461 -24.758 -7.465 1.00 19.04 18 GLY D N 1
ATOM 8906 C CA . GLY D 1 38 ? 2.796 -26.160 -7.277 1.00 19.29 18 GLY D CA 1
ATOM 8907 C C . GLY D 1 38 ? 1.707 -26.909 -6.570 1.00 19.63 18 GLY D C 1
ATOM 8908 O O . GLY D 1 38 ? 0.979 -26.336 -5.799 1.00 19.94 18 GLY D O 1
ATOM 8909 N N . ALA D 1 39 ? 1.592 -28.206 -6.851 1.00 18.81 19 ALA D N 1
ATOM 8910 C CA . ALA D 1 39 ? 0.593 -29.045 -6.204 1.00 18.44 19 ALA D CA 1
ATOM 8911 C C . ALA D 1 39 ? 1.047 -29.342 -4.783 1.00 17.21 19 ALA D C 1
ATOM 8912 O O . ALA D 1 39 ? 2.229 -29.209 -4.447 1.00 16.51 19 ALA D O 1
ATOM 8914 N N . TYR D 1 40 ? 0.103 -29.747 -3.971 1.00 17.62 20 TYR D N 1
ATOM 8915 C CA . TYR D 1 40 ? 0.369 -30.189 -2.603 1.00 18.88 20 TYR D CA 1
ATOM 8916 C C . TYR D 1 40 ? 1.301 -31.370 -2.643 1.00 19.18 20 TYR D C 1
ATOM 8917 O O . TYR D 1 40 ? 0.962 -32.374 -3.251 1.00 19.58 20 TYR D O 1
ATOM 8926 N N . GLY D 1 41 ? 2.480 -31.234 -2.026 1.00 18.18 21 GLY D N 1
ATOM 8927 C CA . GLY D 1 41 ? 3.495 -32.250 -2.085 1.00 19.41 21 GLY D CA 1
ATOM 8928 C C . GLY D 1 41 ? 4.190 -32.356 -3.426 1.00 20.42 21 GLY D C 1
ATOM 8929 O O . GLY D 1 41 ? 4.848 -33.354 -3.704 1.00 17.77 21 GLY D O 1
ATOM 8930 N N . GLY D 1 42 ? 4.046 -31.321 -4.249 1.00 19.31 22 GLY D N 1
ATOM 8931 C CA . GLY D 1 42 ? 4.515 -31.329 -5.627 1.00 17.81 22 GLY D CA 1
ATOM 8932 C C . GLY D 1 42 ? 5.844 -30.649 -5.792 1.00 17.24 22 GLY D C 1
ATOM 8933 O O . GLY D 1 42 ? 6.691 -30.712 -4.908 1.00 18.67 22 GLY D O 1
ATOM 8934 N N . LEU D 1 43 ? 6.032 -29.983 -6.931 1.00 18.56 23 LEU D N 1
ATOM 8935 C CA . LEU D 1 43 ? 7.349 -29.551 -7.364 1.00 18.61 23 LEU D CA 1
ATOM 8936 C C . LEU D 1 43 ? 7.949 -28.439 -6.527 1.00 19.17 23 LEU D C 1
ATOM 8937 O O . LEU D 1 43 ? 9.155 -28.216 -6.558 1.00 18.79 23 LEU D O 1
ATOM 8942 N N . LEU D 1 44 ? 7.106 -27.711 -5.790 1.00 18.11 24 LEU D N 1
ATOM 8943 C CA . LEU D 1 44 ? 7.616 -26.623 -4.991 1.00 18.41 24 LEU D CA 1
ATOM 8944 C C . LEU D 1 44 ? 7.595 -26.917 -3.493 1.00 19.18 24 LEU D C 1
ATOM 8945 O O . LEU D 1 44 ? 7.876 -26.001 -2.710 1.00 17.62 24 LEU D O 1
ATOM 8950 N N . LYS D 1 45 ? 7.366 -28.184 -3.095 1.00 16.29 25 LYS D N 1
ATOM 8951 C CA . LYS D 1 45 ? 7.160 -28.489 -1.717 1.00 15.86 25 LYS D CA 1
ATOM 8952 C C . LYS D 1 45 ? 8.360 -28.164 -0.818 1.00 15.84 25 LYS D C 1
ATOM 8953 O O . LYS D 1 45 ? 8.176 -27.930 0.364 1.00 15.92 25 LYS D O 1
ATOM 8959 N N . ASP D 1 46 ? 9.584 -28.126 -1.350 1.00 15.97 26 ASP D N 1
ATOM 8960 C CA . ASP D 1 46 ? 10.724 -27.831 -0.537 1.00 17.27 26 ASP D CA 1
ATOM 8961 C C . ASP D 1 46 ? 11.063 -26.360 -0.452 1.00 17.87 26 ASP D C 1
ATOM 8962 O O . ASP D 1 46 ? 12.044 -26.008 0.154 1.00 19.84 26 ASP D O 1
ATOM 8967 N N . PHE D 1 47 ? 10.287 -25.509 -1.101 1.00 18.04 27 PHE D N 1
ATOM 8968 C CA . PHE D 1 47 ? 10.497 -24.081 -0.999 1.00 16.52 27 PHE D CA 1
ATOM 8969 C C . PHE D 1 47 ? 9.562 -23.521 0.088 1.00 14.96 27 PHE D C 1
ATOM 8970 O O . PHE D 1 47 ? 8.370 -23.799 0.087 1.00 17.39 27 PHE D O 1
ATOM 8978 N N . THR D 1 48 ? 10.104 -22.717 0.977 1.00 15.87 28 THR D N 1
ATOM 8979 C CA . THR D 1 48 ? 9.301 -22.040 1.991 1.00 14.92 28 THR D CA 1
ATOM 8980 C C . THR D 1 48 ? 8.493 -20.933 1.327 1.00 13.54 28 THR D C 1
ATOM 8981 O O . THR D 1 48 ? 8.754 -20.541 0.171 1.00 12.90 28 THR D O 1
ATOM 8985 N N . ALA D 1 49 ? 7.498 -20.465 2.048 1.00 13.15 29 ALA D N 1
ATOM 8986 C CA . ALA D 1 49 ? 6.688 -19.338 1.593 1.00 13.38 29 ALA D CA 1
ATOM 8987 C C . ALA D 1 49 ? 7.586 -18.128 1.393 1.00 13.30 29 ALA D C 1
ATOM 8988 O O . ALA D 1 49 ? 7.368 -17.336 0.469 1.00 13.36 29 ALA D O 1
ATOM 8990 N N . THR D 1 50 ? 8.597 -17.999 2.247 1.00 13.72 30 THR D N 1
ATOM 8991 C CA . THR D 1 50 ? 9.603 -16.968 2.076 1.00 14.71 30 THR D CA 1
ATOM 8992 C C . THR D 1 50 ? 10.335 -17.098 0.754 1.00 14.20 30 THR D C 1
ATOM 8993 O O . THR D 1 50 ? 10.469 -16.119 0.037 1.00 13.73 30 THR D O 1
ATOM 8997 N N . ASP D 1 51 ? 10.836 -18.321 0.444 1.00 14.39 31 ASP D N 1
ATOM 8998 C CA . ASP D 1 51 ? 11.516 -18.570 -0.825 1.00 14.08 31 ASP D CA 1
ATOM 8999 C C . ASP D 1 51 ? 10.613 -18.187 -2.023 1.00 14.48 31 ASP D C 1
ATOM 9000 O O . ASP D 1 51 ? 11.040 -17.519 -2.965 1.00 16.31 31 ASP D O 1
ATOM 9005 N N . LEU D 1 52 ? 9.365 -18.647 -2.007 1.00 14.37 32 LEU D N 1
ATOM 9006 C CA . LEU D 1 52 ? 8.486 -18.416 -3.141 1.00 14.11 32 LEU D CA 1
ATOM 9007 C C . LEU D 1 52 ? 8.247 -16.908 -3.331 1.00 14.06 32 LEU D C 1
ATOM 9008 O O . LEU D 1 52 ? 8.236 -16.417 -4.450 1.00 13.76 32 LEU D O 1
ATOM 9013 N N . SER D 1 53 ? 7.999 -16.206 -2.245 1.00 14.78 33 SER D N 1
ATOM 9014 C CA . SER D 1 53 ? 7.831 -14.762 -2.294 1.00 16.19 33 SER D CA 1
ATOM 9015 C C . SER D 1 53 ? 9.070 -14.084 -2.895 1.00 15.65 33 SER D C 1
ATOM 9016 O O . SER D 1 53 ? 8.946 -13.169 -3.701 1.00 14.03 33 SER D O 1
ATOM 9019 N N . GLU D 1 54 ? 10.250 -14.518 -2.445 1.00 16.70 34 GLU D N 1
ATOM 9020 C CA . GLU D 1 54 ? 11.519 -14.024 -2.957 1.00 17.04 34 GLU D CA 1
ATOM 9021 C C . GLU D 1 54 ? 11.597 -14.184 -4.485 1.00 17.13 34 GLU D C 1
ATOM 9022 O O . GLU D 1 54 ? 11.974 -13.245 -5.186 1.00 17.44 34 GLU D O 1
ATOM 9028 N N . PHE D 1 55 ? 11.191 -15.350 -4.985 1.00 17.69 35 PHE D N 1
ATOM 9029 C CA . PHE D 1 55 ? 11.268 -15.607 -6.425 1.00 18.66 35 PHE D CA 1
ATOM 9030 C C . PHE D 1 55 ? 10.349 -14.676 -7.166 1.00 18.86 35 PHE D C 1
ATOM 9031 O O . PHE D 1 55 ? 10.759 -14.086 -8.160 1.00 18.55 35 PHE D O 1
ATOM 9039 N N . ALA D 1 56 ? 9.123 -14.478 -6.677 1.00 18.30 36 ALA D N 1
ATOM 9040 C CA . ALA D 1 56 ? 8.199 -13.553 -7.343 1.00 16.87 36 ALA D CA 1
ATOM 9041 C C . ALA D 1 56 ? 8.693 -12.106 -7.285 1.00 17.09 36 ALA D C 1
ATOM 9042 O O . ALA D 1 56 ? 8.591 -11.354 -8.266 1.00 16.93 36 ALA D O 1
ATOM 9044 N N . ALA D 1 57 ? 9.213 -11.713 -6.131 1.00 17.50 37 ALA D N 1
ATOM 9045 C CA . ALA D 1 57 ? 9.678 -10.335 -5.922 1.00 16.93 37 ALA D CA 1
ATOM 9046 C C . ALA D 1 57 ? 10.882 -10.017 -6.813 1.00 18.33 37 ALA D C 1
ATOM 9047 O O . ALA D 1 57 ? 10.940 -8.954 -7.419 1.00 18.28 37 ALA D O 1
ATOM 9049 N N . LYS D 1 58 ? 11.855 -10.921 -6.843 1.00 20.25 38 LYS D N 1
ATOM 9050 C CA . LYS D 1 58 ? 13.008 -10.794 -7.763 1.00 23.43 38 LYS D CA 1
ATOM 9051 C C . LYS D 1 58 ? 12.564 -10.651 -9.226 1.00 22.19 38 LYS D C 1
ATOM 9052 O O . LYS D 1 58 ? 13.059 -9.796 -9.977 1.00 21.87 38 LYS D O 1
ATOM 9058 N N . ALA D 1 59 ? 11.639 -11.495 -9.635 1.00 21.76 39 ALA D N 1
ATOM 9059 C CA . ALA D 1 59 ? 11.129 -11.435 -11.000 1.00 21.87 39 ALA D CA 1
ATOM 9060 C C . ALA D 1 59 ? 10.421 -10.107 -11.261 1.00 21.81 39 ALA D C 1
ATOM 9061 O O . ALA D 1 59 ? 10.549 -9.566 -12.328 1.00 20.07 39 ALA D O 1
ATOM 9063 N N . ALA D 1 60 ? 9.625 -9.619 -10.297 1.00 20.82 40 ALA D N 1
ATOM 9064 C CA . ALA D 1 60 ? 8.942 -8.337 -10.462 1.00 19.74 40 ALA D CA 1
ATOM 9065 C C . ALA D 1 60 ? 9.909 -7.173 -10.559 1.00 19.94 40 ALA D C 1
ATOM 9066 O O . ALA D 1 60 ? 9.737 -6.296 -11.404 1.00 20.56 40 ALA D O 1
ATOM 9068 N N . LEU D 1 61 ? 10.932 -7.163 -9.717 1.00 18.44 41 LEU D N 1
ATOM 9069 C CA . LEU D 1 61 ? 11.932 -6.105 -9.749 1.00 18.73 41 LEU D CA 1
ATOM 9070 C C . LEU D 1 61 ? 12.586 -6.075 -11.140 1.00 20.36 41 LEU D C 1
ATOM 9071 O O . LEU D 1 61 ? 12.695 -5.010 -11.763 1.00 19.75 41 LEU D O 1
ATOM 9076 N N . SER D 1 62 ? 12.945 -7.242 -11.636 1.00 20.55 42 SER D N 1
ATOM 9077 C CA . SER D 1 62 ? 13.591 -7.348 -12.941 1.00 23.39 42 SER D CA 1
ATOM 9078 C C . SER D 1 62 ? 12.647 -6.946 -14.086 1.00 24.20 42 SER D C 1
ATOM 9079 O O . SER D 1 62 ? 13.022 -6.130 -14.925 1.00 25.03 42 SER D O 1
ATOM 9082 N N . ALA D 1 63 ? 11.413 -7.437 -14.076 1.00 20.95 43 ALA D N 1
ATOM 9083 C CA . ALA D 1 63 ? 10.481 -7.143 -15.155 1.00 24.60 43 ALA D CA 1
ATOM 9084 C C . ALA D 1 63 ? 10.115 -5.657 -15.220 1.00 24.54 43 ALA D C 1
ATOM 9085 O O . ALA D 1 63 ? 9.975 -5.130 -16.296 1.00 26.40 43 ALA D O 1
ATOM 9087 N N . GLY D 1 64 ? 9.937 -4.997 -14.084 1.00 20.59 44 GLY D N 1
ATOM 9088 C CA . GLY D 1 64 ? 9.682 -3.577 -14.061 1.00 20.90 44 GLY D CA 1
ATOM 9089 C C . GLY D 1 64 ? 10.902 -2.658 -14.140 1.00 21.62 44 GLY D C 1
ATOM 9090 O O . GLY D 1 64 ? 10.752 -1.428 -14.153 1.00 18.90 44 GLY D O 1
ATOM 9091 N N . LYS D 1 65 ? 12.082 -3.258 -14.202 1.00 23.09 45 LYS D N 1
ATOM 9092 C CA . LYS D 1 65 ? 13.343 -2.550 -14.139 1.00 24.97 45 LYS D CA 1
ATOM 9093 C C . LYS D 1 65 ? 13.319 -1.598 -12.964 1.00 25.44 45 LYS D C 1
ATOM 9094 O O . LYS D 1 65 ? 13.673 -0.428 -13.080 1.00 23.23 45 LYS D O 1
ATOM 9100 N N . VAL D 1 66 ? 12.850 -2.106 -11.814 1.00 24.06 46 VAL D N 1
ATOM 9101 C CA . VAL D 1 66 ? 12.748 -1.295 -10.601 1.00 22.99 46 VAL D CA 1
ATOM 9102 C C . VAL D 1 66 ? 13.998 -1.608 -9.787 1.00 23.18 46 VAL D C 1
ATOM 9103 O O . VAL D 1 66 ? 14.219 -2.772 -9.387 1.00 23.52 46 VAL D O 1
ATOM 9107 N N . SER D 1 67 ? 14.817 -0.605 -9.535 1.00 23.43 47 SER D N 1
ATOM 9108 C CA . SER D 1 67 ? 15.963 -0.837 -8.672 1.00 26.51 47 SER D CA 1
ATOM 9109 C C . SER D 1 67 ? 15.453 -1.126 -7.248 1.00 26.11 47 SER D C 1
ATOM 9110 O O . SER D 1 67 ? 14.618 -0.400 -6.749 1.00 24.32 47 SER D O 1
ATOM 9113 N N . PRO D 1 68 ? 15.988 -2.162 -6.590 1.00 26.26 48 PRO D N 1
ATOM 9114 C CA . PRO D 1 68 ? 15.560 -2.467 -5.211 1.00 25.55 48 PRO D CA 1
ATOM 9115 C C . PRO D 1 68 ? 15.768 -1.286 -4.260 1.00 25.98 48 PRO D C 1
ATOM 9116 O O . PRO D 1 68 ? 15.073 -1.169 -3.263 1.00 21.05 48 PRO D O 1
ATOM 9120 N N . GLU D 1 69 ? 16.716 -0.413 -4.592 1.00 25.42 49 GLU D N 1
ATOM 9121 C CA . GLU D 1 69 ? 17.022 0.741 -3.769 1.00 26.91 49 GLU D CA 1
ATOM 9122 C C . GLU D 1 69 ? 15.871 1.714 -3.741 1.00 22.10 49 GLU D C 1
ATOM 9123 O O . GLU D 1 69 ? 15.803 2.478 -2.832 1.00 22.91 49 GLU D O 1
ATOM 9129 N N . THR D 1 70 ? 14.941 1.649 -4.698 1.00 19.44 50 THR D N 1
ATOM 9130 C CA . THR D 1 70 ? 13.830 2.564 -4.722 1.00 18.11 50 THR D CA 1
ATOM 9131 C C . THR D 1 70 ? 12.660 2.100 -3.849 1.00 18.42 50 THR D C 1
ATOM 9132 O O . THR D 1 70 ? 11.746 2.871 -3.589 1.00 16.63 50 THR D O 1
ATOM 9136 N N . VAL D 1 71 ? 12.695 0.856 -3.381 1.00 17.76 51 VAL D N 1
ATOM 9137 C CA . VAL D 1 71 ? 11.571 0.339 -2.630 1.00 17.58 51 VAL D CA 1
ATOM 9138 C C . VAL D 1 71 ? 11.634 0.856 -1.174 1.00 17.32 51 VAL D C 1
ATOM 9139 O O . VAL D 1 71 ? 12.575 0.550 -0.439 1.00 19.37 51 VAL D O 1
ATOM 9143 N N . ASP D 1 72 ? 10.585 1.566 -0.774 1.00 18.32 52 ASP D N 1
ATOM 9144 C CA . ASP D 1 72 ? 10.425 2.186 0.537 1.00 18.86 52 ASP D CA 1
ATOM 9145 C C . ASP D 1 72 ? 9.697 1.341 1.546 1.00 16.31 52 ASP D C 1
ATOM 9146 O O . ASP D 1 72 ? 9.760 1.636 2.711 1.00 15.54 52 ASP D O 1
ATOM 9151 N N . SER D 1 73 ? 8.935 0.355 1.114 1.00 15.50 53 SER D N 1
ATOM 9152 C CA . SER D 1 73 ? 8.221 -0.518 2.042 1.00 13.78 53 SER D CA 1
ATOM 9153 C C . SER D 1 73 ? 7.991 -1.870 1.383 1.00 12.47 53 SER D C 1
ATOM 9154 O O . SER D 1 73 ? 7.784 -1.954 0.165 1.00 12.47 53 SER D O 1
ATOM 9157 N N . VAL D 1 74 ? 8.064 -2.916 2.185 1.00 11.90 54 VAL D N 1
ATOM 9158 C CA . VAL D 1 74 ? 7.793 -4.282 1.770 1.00 11.03 54 VAL D CA 1
ATOM 9159 C C . VAL D 1 74 ? 6.595 -4.800 2.586 1.00 10.72 54 VAL D C 1
ATOM 9160 O O . VAL D 1 74 ? 6.601 -4.714 3.834 1.00 10.05 54 VAL D O 1
ATOM 9164 N N . ILE D 1 75 ? 5.547 -5.237 1.903 1.00 11.10 55 ILE D N 1
ATOM 9165 C CA . ILE D 1 75 ? 4.344 -5.774 2.582 1.00 11.37 55 ILE D CA 1
ATOM 9166 C C . ILE D 1 75 ? 3.982 -7.119 1.938 1.00 11.83 55 ILE D C 1
ATOM 9167 O O . ILE D 1 75 ? 3.826 -7.205 0.708 1.00 11.78 55 ILE D O 1
ATOM 9172 N N . MET D 1 76 ? 3.918 -8.196 2.732 1.00 11.44 56 MET D N 1
ATOM 9173 C CA . MET D 1 76 ? 3.659 -9.528 2.193 1.00 11.44 56 MET D CA 1
ATOM 9174 C C . MET D 1 76 ? 2.452 -10.141 2.881 1.00 11.96 56 MET D C 1
ATOM 9175 O O . MET D 1 76 ? 2.346 -10.110 4.121 1.00 10.89 56 MET D O 1
ATOM 9180 N N . GLY D 1 77 ? 1.545 -10.684 2.080 1.00 11.58 57 GLY D N 1
ATOM 9181 C CA . GLY D 1 77 ? 0.461 -11.481 2.587 1.00 12.32 57 GLY D CA 1
ATOM 9182 C C . GLY D 1 77 ? 0.920 -12.928 2.720 1.00 11.90 57 GLY D C 1
ATOM 9183 O O . GLY D 1 77 ? 1.522 -13.500 1.801 1.00 11.95 57 GLY D O 1
ATOM 9184 N N . ASN D 1 78 ? 0.602 -13.530 3.864 1.00 11.58 58 ASN D N 1
ATOM 9185 C CA . ASN D 1 78 ? 0.898 -14.939 4.120 1.00 11.67 58 ASN D CA 1
ATOM 9186 C C . ASN D 1 78 ? -0.070 -15.365 5.228 1.00 12.43 58 ASN D C 1
ATOM 9187 O O . ASN D 1 78 ? -0.260 -14.636 6.211 1.00 12.25 58 ASN D O 1
ATOM 9192 N N . VAL D 1 79 ? -0.756 -16.484 5.041 1.00 11.69 59 VAL D N 1
ATOM 9193 C CA . VAL D 1 79 ? -1.786 -16.859 5.988 1.00 12.15 59 VAL D CA 1
ATOM 9194 C C . VAL D 1 79 ? -1.309 -17.816 7.086 1.00 13.19 59 VAL D C 1
ATOM 9195 O O . VAL D 1 79 ? -1.475 -17.515 8.240 1.00 12.39 59 VAL D O 1
ATOM 9199 N N . LEU D 1 80 ? -0.817 -18.997 6.717 1.00 14.28 60 LEU D N 1
ATOM 9200 C CA . LEU D 1 80 ? -0.517 -20.047 7.687 1.00 15.28 60 LEU D CA 1
ATOM 9201 C C . LEU D 1 80 ? 1.013 -20.130 7.782 1.00 15.64 60 LEU D C 1
ATOM 9202 O O . LEU D 1 80 ? 1.674 -20.459 6.801 1.00 18.05 60 LEU D O 1
ATOM 9207 N N . GLN D 1 81 ? 1.560 -19.806 8.944 1.00 14.28 61 GLN D N 1
ATOM 9208 C CA . GLN D 1 81 ? 3.011 -19.829 9.165 1.00 13.88 61 GLN D CA 1
ATOM 9209 C C . GLN D 1 81 ? 3.481 -21.280 8.940 1.00 14.26 61 GLN D C 1
ATOM 9210 O O . GLN D 1 81 ? 2.976 -22.201 9.577 1.00 13.75 61 GLN D O 1
ATOM 9216 N N . SER D 1 82 ? 4.350 -21.498 7.967 1.00 13.62 62 SER D N 1
ATOM 9217 C CA . SER D 1 82 ? 4.674 -22.872 7.602 1.00 13.45 62 SER D CA 1
ATOM 9218 C C . SER D 1 82 ? 6.180 -23.153 7.530 1.00 14.24 62 SER D C 1
ATOM 9219 O O . SER D 1 82 ? 6.617 -24.090 6.846 1.00 13.50 62 SER D O 1
ATOM 9222 N N . SER D 1 83 ? 6.983 -22.320 8.175 1.00 13.53 63 SER D N 1
ATOM 9223 C CA . SER D 1 83 ? 8.424 -22.578 8.216 1.00 14.63 63 SER D CA 1
ATOM 9224 C C . SER D 1 83 ? 9.003 -22.009 9.473 1.00 14.44 63 SER D C 1
ATOM 9225 O O . SER D 1 83 ? 8.394 -21.132 10.104 1.00 13.29 63 SER D O 1
ATOM 9228 N N . SER D 1 84 ? 10.213 -22.462 9.832 1.00 14.09 64 SER D N 1
ATOM 9229 C CA . SER D 1 84 ? 10.766 -22.061 11.093 1.00 14.80 64 SER D CA 1
ATOM 9230 C C . SER D 1 84 ? 11.093 -20.559 11.116 1.00 14.53 64 SER D C 1
ATOM 9231 O O . SER D 1 84 ? 11.172 -19.970 12.210 1.00 15.17 64 SER D O 1
ATOM 9234 N N . ASP D 1 85 ? 11.289 -19.959 9.947 1.00 13.01 65 ASP D N 1
ATOM 9235 C CA . ASP D 1 85 ? 11.565 -18.527 9.793 1.00 14.08 65 ASP D CA 1
ATOM 9236 C C . ASP D 1 85 ? 10.312 -17.691 9.393 1.00 12.71 65 ASP D C 1
ATOM 9237 O O . ASP D 1 85 ? 10.401 -16.511 9.088 1.00 12.39 65 ASP D O 1
ATOM 9242 N N . ALA D 1 86 ? 9.138 -18.288 9.439 1.00 12.43 66 ALA D N 1
ATOM 9243 C CA . ALA D 1 86 ? 7.940 -17.621 8.930 1.00 12.50 66 ALA D CA 1
ATOM 9244 C C . ALA D 1 86 ? 7.658 -16.236 9.542 1.00 12.62 66 ALA D C 1
ATOM 9245 O O . ALA D 1 86 ? 7.196 -15.365 8.811 1.00 13.79 66 ALA D O 1
ATOM 9247 N N . ILE D 1 87 ? 7.865 -16.027 10.845 1.00 12.40 67 ILE D N 1
ATOM 9248 C CA . ILE D 1 87 ? 7.474 -14.759 11.428 1.00 13.63 67 ILE D CA 1
ATOM 9249 C C . ILE D 1 87 ? 8.273 -13.588 10.858 1.00 14.37 67 ILE D C 1
ATOM 9250 O O . ILE D 1 87 ? 7.818 -12.440 10.954 1.00 14.30 67 ILE D O 1
ATOM 9255 N N . TYR D 1 88 ? 9.411 -13.889 10.198 1.00 13.83 68 TYR D N 1
ATOM 9256 C CA . TYR D 1 88 ? 10.271 -12.891 9.584 1.00 12.86 68 TYR D CA 1
ATOM 9257 C C . TYR D 1 88 ? 10.016 -12.693 8.079 1.00 13.69 68 TYR D C 1
ATOM 9258 O O . TYR D 1 88 ? 10.721 -11.942 7.437 1.00 13.29 68 TYR D O 1
ATOM 9267 N N . LEU D 1 89 ? 8.988 -13.337 7.534 1.00 13.62 69 LEU D N 1
ATOM 9268 C CA . LEU D 1 89 ? 8.882 -13.509 6.093 1.00 14.40 69 LEU D CA 1
ATOM 9269 C C . LEU D 1 89 ? 9.122 -12.221 5.275 1.00 13.95 69 LEU D C 1
ATOM 9270 O O . LEU D 1 89 ? 9.976 -12.223 4.389 1.00 13.58 69 LEU D O 1
ATOM 9275 N N . ALA D 1 90 ? 8.379 -11.157 5.540 1.00 12.52 70 ALA D N 1
ATOM 9276 C CA . ALA D 1 90 ? 8.471 -9.983 4.681 1.00 12.94 70 ALA D CA 1
ATOM 9277 C C . ALA D 1 90 ? 9.847 -9.406 4.743 1.00 12.77 70 ALA D C 1
ATOM 9278 O O . ALA D 1 90 ? 10.378 -8.949 3.743 1.00 12.41 70 ALA D O 1
ATOM 9280 N N . ARG D 1 91 ? 10.411 -9.375 5.936 1.00 12.78 71 ARG D N 1
ATOM 9281 C CA . ARG D 1 91 ? 11.760 -8.805 6.116 1.00 12.39 71 ARG D CA 1
ATOM 9282 C C . ARG D 1 91 ? 12.827 -9.587 5.395 1.00 12.99 71 ARG D C 1
ATOM 9283 O O . ARG D 1 91 ? 13.721 -9.025 4.736 1.00 12.39 71 ARG D O 1
ATOM 9291 N N . HIS D 1 92 ? 12.766 -10.901 5.516 1.00 13.32 72 HIS D N 1
ATOM 9292 C CA . HIS D 1 92 ? 13.723 -11.721 4.800 1.00 14.39 72 HIS D CA 1
ATOM 9293 C C . HIS D 1 92 ? 13.595 -11.570 3.307 1.00 14.24 72 HIS D C 1
ATOM 9294 O O . HIS D 1 92 ? 14.597 -11.585 2.610 1.00 14.90 72 HIS D O 1
ATOM 9301 N N . VAL D 1 93 ? 12.363 -11.477 2.788 1.00 14.95 73 VAL D N 1
ATOM 9302 C CA . VAL D 1 93 ? 12.206 -11.310 1.368 1.00 15.64 73 VAL D CA 1
ATOM 9303 C C . VAL D 1 93 ? 12.879 -9.984 0.954 1.00 15.31 73 VAL D C 1
ATOM 9304 O O . VAL D 1 93 ? 13.630 -9.939 -0.037 1.00 17.09 73 VAL D O 1
ATOM 9308 N N . GLY D 1 94 ? 12.553 -8.897 1.659 1.00 15.06 74 GLY D N 1
ATOM 9309 C CA . GLY D 1 94 ? 13.112 -7.592 1.333 1.00 15.97 74 GLY D CA 1
ATOM 9310 C C . GLY D 1 94 ? 14.636 -7.651 1.295 1.00 16.36 74 GLY D C 1
ATOM 9311 O O . GLY D 1 94 ? 15.288 -7.179 0.342 1.00 18.98 74 GLY D O 1
ATOM 9312 N N . LEU D 1 95 ? 15.233 -8.195 2.346 1.00 16.50 75 LEU D N 1
ATOM 9313 C CA . LEU D 1 95 ? 16.718 -8.271 2.408 1.00 16.98 75 LEU D CA 1
ATOM 9314 C C . LEU D 1 95 ? 17.295 -9.151 1.307 1.00 17.55 75 LEU D C 1
ATOM 9315 O O . LEU D 1 95 ? 18.298 -8.787 0.693 1.00 20.27 75 LEU D O 1
ATOM 9320 N N . ARG D 1 96 ? 16.665 -10.286 1.033 1.00 16.79 76 ARG D N 1
ATOM 9321 C CA . ARG D 1 96 ? 17.145 -11.213 0.040 1.00 16.59 76 ARG D CA 1
ATOM 9322 C C . ARG D 1 96 ? 17.178 -10.645 -1.378 1.00 18.40 76 ARG D C 1
ATOM 9323 O O . ARG D 1 96 ? 18.039 -11.027 -2.146 1.00 16.99 76 ARG D O 1
ATOM 9331 N N . VAL D 1 97 ? 16.243 -9.755 -1.717 1.00 18.42 77 VAL D N 1
ATOM 9332 C CA . VAL D 1 97 ? 16.192 -9.211 -3.042 1.00 19.01 77 VAL D CA 1
ATOM 9333 C C . VAL D 1 97 ? 16.932 -7.892 -3.178 1.00 18.59 77 VAL D C 1
ATOM 9334 O O . VAL D 1 97 ? 16.829 -7.223 -4.203 1.00 21.29 77 VAL D O 1
ATOM 9338 N N . GLY D 1 98 ? 17.678 -7.513 -2.154 1.00 18.77 78 GLY D N 1
ATOM 9339 C CA . GLY D 1 98 ? 18.562 -6.346 -2.223 1.00 19.62 78 GLY D CA 1
ATOM 9340 C C . GLY D 1 98 ? 17.918 -5.025 -1.903 1.00 20.05 78 GLY D C 1
ATOM 9341 O O . GLY D 1 98 ? 18.526 -3.977 -2.099 1.00 19.67 78 GLY D O 1
ATOM 9342 N N . ILE D 1 99 ? 16.707 -5.037 -1.340 1.00 18.12 79 ILE D N 1
ATOM 9343 C CA . ILE D 1 99 ? 16.098 -3.801 -0.877 1.00 16.37 79 ILE D CA 1
ATOM 9344 C C . ILE D 1 99 ? 16.868 -3.355 0.376 1.00 16.86 79 ILE D C 1
ATOM 9345 O O . ILE D 1 99 ? 17.256 -4.181 1.193 1.00 16.97 79 ILE D O 1
ATOM 9350 N N . PRO D 1 100 ? 17.080 -2.041 0.559 1.00 16.90 80 PRO D N 1
ATOM 9351 C CA . PRO D 1 100 ? 17.964 -1.600 1.635 1.00 16.21 80 PRO D CA 1
ATOM 9352 C C . PRO D 1 100 ? 17.460 -2.012 3.006 1.00 16.30 80 PRO D C 1
ATOM 9353 O O . PRO D 1 100 ? 16.245 -2.158 3.223 1.00 16.73 80 PRO D O 1
ATOM 9357 N N . LYS D 1 101 ? 18.377 -2.193 3.925 1.00 16.50 81 LYS D N 1
ATOM 9358 C CA . LYS D 1 101 ? 18.041 -2.584 5.267 1.00 17.84 81 LYS D CA 1
ATOM 9359 C C . LYS D 1 101 ? 17.179 -1.544 5.984 1.00 16.52 81 LYS D C 1
ATOM 9360 O O . LYS D 1 101 ? 16.489 -1.887 6.894 1.00 15.99 81 LYS D O 1
ATOM 9366 N N . GLU D 1 102 ? 17.217 -0.281 5.554 1.00 15.52 82 GLU D N 1
ATOM 9367 C CA . GLU D 1 102 ? 16.401 0.771 6.151 1.00 16.70 82 GLU D CA 1
ATOM 9368 C C . GLU D 1 102 ? 14.910 0.663 5.795 1.00 16.43 82 GLU D C 1
ATOM 9369 O O . GLU D 1 102 ? 14.055 1.267 6.445 1.00 15.56 82 GLU D O 1
ATOM 9375 N N . THR D 1 103 ? 14.595 -0.094 4.749 1.00 17.58 83 THR D N 1
ATOM 9376 C CA . THR D 1 103 ? 13.230 -0.258 4.292 1.00 16.54 83 THR D CA 1
ATOM 9377 C C . THR D 1 103 ? 12.489 -1.226 5.214 1.00 16.83 83 THR D C 1
ATOM 9378 O O . THR D 1 103 ? 12.941 -2.340 5.426 1.00 14.48 83 THR D O 1
ATOM 9382 N N . PRO D 1 104 ? 11.332 -0.805 5.741 1.00 15.65 84 PRO D N 1
ATOM 9383 C CA . PRO D 1 104 ? 10.667 -1.728 6.644 1.00 15.73 84 PRO D CA 1
ATOM 9384 C C . PRO D 1 104 ? 9.943 -2.834 5.910 1.00 14.00 84 PRO D C 1
ATOM 9385 O O . PRO D 1 104 ? 9.764 -2.763 4.686 1.00 13.62 84 PRO D O 1
ATOM 9389 N N . ALA D 1 105 ? 9.458 -3.804 6.683 1.00 13.18 85 ALA D N 1
ATOM 9390 C CA . ALA D 1 105 ? 8.829 -4.997 6.157 1.00 12.23 85 ALA D CA 1
ATOM 9391 C C . ALA D 1 105 ? 7.726 -5.563 7.073 1.00 12.21 85 ALA D C 1
ATOM 9392 O O . ALA D 1 105 ? 7.949 -5.765 8.260 1.00 12.15 85 ALA D O 1
ATOM 9394 N N . LEU D 1 106 ? 6.536 -5.750 6.489 1.00 11.67 86 LEU D N 1
ATOM 9395 C CA . LEU D 1 106 ? 5.341 -6.100 7.225 1.00 11.70 86 LEU D CA 1
ATOM 9396 C C . LEU D 1 106 ? 4.742 -7.339 6.628 1.00 11.43 86 LEU D C 1
ATOM 9397 O O . LEU D 1 106 ? 4.614 -7.463 5.429 1.00 10.69 86 LEU D O 1
ATOM 9402 N N . THR D 1 107 ? 4.318 -8.262 7.475 1.00 12.35 87 THR D N 1
ATOM 9403 C CA . THR D 1 107 ? 3.548 -9.410 7.003 1.00 11.71 87 THR D CA 1
ATOM 9404 C C . THR D 1 107 ? 2.120 -9.215 7.484 1.00 12.18 87 THR D C 1
ATOM 9405 O O . THR D 1 107 ? 1.894 -8.878 8.634 1.00 13.23 87 THR D O 1
ATOM 9409 N N . ILE D 1 108 ? 1.159 -9.487 6.616 1.00 11.96 88 ILE D N 1
ATOM 9410 C CA . ILE D 1 108 ? -0.242 -9.335 6.949 1.00 11.36 88 ILE D CA 1
ATOM 9411 C C . ILE D 1 108 ? -0.990 -10.627 6.664 1.00 10.64 88 ILE D C 1
ATOM 9412 O O . ILE D 1 108 ? -0.580 -11.434 5.809 1.00 10.97 88 ILE D O 1
ATOM 9417 N N . ASN D 1 109 ? -2.121 -10.791 7.349 1.00 11.27 89 ASN D N 1
ATOM 9418 C CA . ASN D 1 109 ? -2.959 -11.955 7.167 1.00 11.42 89 ASN D CA 1
ATOM 9419 C C . ASN D 1 109 ? -4.420 -11.515 7.129 1.00 11.20 89 ASN D C 1
ATOM 9420 O O . ASN D 1 109 ? -4.979 -11.149 8.140 1.00 10.19 89 ASN D O 1
ATOM 9425 N N . ARG D 1 110 ? -4.981 -11.450 5.925 1.00 11.07 90 ARG D N 1
ATOM 9426 C CA . ARG D 1 110 ? -6.444 -11.395 5.774 1.00 11.35 90 ARG D CA 1
ATOM 9427 C C . ARG D 1 110 ? -6.828 -12.635 5.004 1.00 11.90 90 ARG D C 1
ATOM 9428 O O . ARG D 1 110 ? -7.654 -12.601 4.067 1.00 12.70 90 ARG D O 1
ATOM 9436 N N . LEU D 1 111 ? -6.308 -13.761 5.497 1.00 12.85 91 LEU D N 1
ATOM 9437 C CA . LEU D 1 111 ? -6.587 -15.090 4.963 1.00 12.94 91 LEU D CA 1
ATOM 9438 C C . LEU D 1 111 ? -6.536 -15.100 3.456 1.00 12.56 91 LEU D C 1
ATOM 9439 O O . LEU D 1 111 ? -5.591 -14.576 2.911 1.00 12.37 91 LEU D O 1
ATOM 9451 N N . GLY D 1 113 ? -7.745 -13.422 1.215 1.00 11.82 93 GLY D N 1
ATOM 9452 C CA . GLY D 1 113 ? -7.636 -12.121 0.597 1.00 11.35 93 GLY D CA 1
ATOM 9453 C C . GLY D 1 113 ? -6.250 -11.511 0.675 1.00 11.71 93 GLY D C 1
ATOM 9454 O O . GLY D 1 113 ? -6.052 -10.392 0.200 1.00 12.18 93 GLY D O 1
ATOM 9455 N N . SER D 1 114 ? -5.300 -12.211 1.311 1.00 11.30 94 SER D N 1
ATOM 9456 C CA . SER D 1 114 ? -4.025 -11.588 1.728 1.00 10.58 94 SER D CA 1
ATOM 9457 C C . SER D 1 114 ? -3.247 -10.999 0.576 1.00 11.18 94 SER D C 1
ATOM 9458 O O . SER D 1 114 ? -2.617 -9.952 0.736 1.00 11.49 94 SER D O 1
ATOM 9461 N N . GLY D 1 115 ? -3.262 -11.656 -0.583 1.00 10.65 95 GLY D N 1
ATOM 9462 C CA . GLY D 1 115 ? -2.466 -11.213 -1.704 1.00 12.24 95 GLY D CA 1
ATOM 9463 C C . GLY D 1 115 ? -3.022 -9.928 -2.301 1.00 12.49 95 GLY D C 1
ATOM 9464 O O . GLY D 1 115 ? -2.278 -9.157 -2.880 1.00 12.57 95 GLY D O 1
ATOM 9465 N N . PHE D 1 116 ? -4.338 -9.709 -2.180 1.00 12.82 96 PHE D N 1
ATOM 9466 C CA . PHE D 1 116 ? -4.943 -8.394 -2.506 1.00 13.02 96 PHE D CA 1
ATOM 9467 C C . PHE D 1 116 ? -4.651 -7.364 -1.402 1.00 12.34 96 PHE D C 1
ATOM 9468 O O . PHE D 1 116 ? -4.384 -6.187 -1.691 1.00 11.90 96 PHE D O 1
ATOM 9476 N N . GLN D 1 117 ? -4.751 -7.801 -0.151 1.00 12.20 97 GLN D N 1
ATOM 9477 C CA . GLN D 1 117 ? -4.609 -6.907 0.979 1.00 13.22 97 GLN D CA 1
ATOM 9478 C C . GLN D 1 117 ? -3.231 -6.251 1.064 1.00 13.03 97 GLN D C 1
ATOM 9479 O O . GLN D 1 117 ? -3.166 -5.099 1.432 1.00 13.02 97 GLN D O 1
ATOM 9485 N N . SER D 1 118 ? -2.154 -6.969 0.734 1.00 12.42 98 SER D N 1
ATOM 9486 C CA . SER D 1 118 ? -0.842 -6.339 0.780 1.00 13.19 98 SER D CA 1
ATOM 9487 C C . SER D 1 118 ? -0.821 -5.110 -0.178 1.00 13.82 98 SER D C 1
ATOM 9488 O O . SER D 1 118 ? -0.190 -4.124 0.134 1.00 14.09 98 SER D O 1
ATOM 9491 N N . ILE D 1 119 ? -1.538 -5.206 -1.302 1.00 13.75 99 ILE D N 1
ATOM 9492 C CA . ILE D 1 119 ? -1.645 -4.109 -2.260 1.00 13.12 99 ILE D CA 1
ATOM 9493 C C . ILE D 1 119 ? -2.443 -2.974 -1.662 1.00 13.59 99 ILE D C 1
ATOM 9494 O O . ILE D 1 119 ? -2.049 -1.792 -1.767 1.00 14.08 99 ILE D O 1
ATOM 9499 N N . VAL D 1 120 ? -3.531 -3.309 -0.965 1.00 12.92 100 VAL D N 1
ATOM 9500 C CA . VAL D 1 120 ? -4.304 -2.298 -0.277 1.00 12.87 100 VAL D CA 1
ATOM 9501 C C . VAL D 1 120 ? -3.478 -1.518 0.766 1.00 13.27 100 VAL D C 1
ATOM 9502 O O . VAL D 1 120 ? -3.532 -0.288 0.802 1.00 11.46 100 VAL D O 1
ATOM 9506 N N . ASN D 1 121 ? -2.736 -2.247 1.604 1.00 13.15 101 ASN D N 1
ATOM 9507 C CA . ASN D 1 121 ? -1.888 -1.627 2.586 1.00 14.38 101 ASN D CA 1
ATOM 9508 C C . ASN D 1 121 ? -0.877 -0.734 1.909 1.00 13.56 101 ASN D C 1
ATOM 9509 O O . ASN D 1 121 ? -0.621 0.369 2.406 1.00 13.71 101 ASN D O 1
ATOM 9514 N N . GLY D 1 122 ? -0.297 -1.210 0.809 1.00 13.57 102 GLY D N 1
ATOM 9515 C CA . GLY D 1 122 ? 0.698 -0.425 0.049 1.00 13.45 102 GLY D CA 1
ATOM 9516 C C . GLY D 1 122 ? 0.096 0.888 -0.457 1.00 14.18 102 GLY D C 1
ATOM 9517 O O . GLY D 1 122 ? 0.739 1.957 -0.368 1.00 13.52 102 GLY D O 1
ATOM 9518 N N . CYS D 1 123 ? -1.130 0.807 -0.968 1.00 13.03 103 CYS D N 1
ATOM 9519 C CA . CYS D 1 123 ? -1.855 1.976 -1.467 1.00 13.86 103 CYS D CA 1
ATOM 9520 C C . CYS D 1 123 ? -2.061 2.984 -0.355 1.00 14.00 103 CYS D C 1
ATOM 9521 O O . CYS D 1 123 ? -1.856 4.198 -0.556 1.00 15.01 103 CYS D O 1
ATOM 9524 N N . GLN D 1 124 ? -2.420 2.491 0.824 1.00 13.21 104 GLN D N 1
ATOM 9525 C CA . GLN D 1 124 ? -2.634 3.344 1.961 1.00 13.82 104 GLN D CA 1
ATOM 9526 C C . GLN D 1 124 ? -1.334 4.055 2.348 1.00 14.60 104 GLN D C 1
ATOM 9527 O O . GLN D 1 124 ? -1.346 5.287 2.572 1.00 15.30 104 GLN D O 1
ATOM 9533 N N . GLU D 1 125 ? -0.242 3.311 2.446 1.00 12.73 105 GLU D N 1
ATOM 9534 C CA . GLU D 1 125 ? 1.041 3.931 2.825 1.00 14.64 105 GLU D CA 1
ATOM 9535 C C . GLU D 1 125 ? 1.452 5.001 1.798 1.00 14.14 105 GLU D C 1
ATOM 9536 O O . GLU D 1 125 ? 1.908 6.091 2.184 1.00 14.47 105 GLU D O 1
ATOM 9542 N N . ILE D 1 126 ? 1.280 4.706 0.517 1.00 14.24 106 ILE D N 1
ATOM 9543 C CA . ILE D 1 126 ? 1.542 5.701 -0.518 1.00 15.64 106 ILE D CA 1
ATOM 9544 C C . ILE D 1 126 ? 0.661 6.930 -0.349 1.00 15.46 106 ILE D C 1
ATOM 9545 O O . ILE D 1 126 ? 1.135 8.087 -0.421 1.00 16.33 106 ILE D O 1
ATOM 9550 N N . CYS D 1 127 ? -0.619 6.696 -0.100 1.00 16.21 107 CYS D N 1
ATOM 9551 C CA . CYS D 1 127 ? -1.567 7.763 -0.051 1.00 16.61 107 CYS D CA 1
ATOM 9552 C C . CYS D 1 127 ? -1.402 8.679 1.155 1.00 17.94 107 CYS D C 1
ATOM 9553 O O . CYS D 1 127 ? -1.788 9.827 1.072 1.00 16.81 107 CYS D O 1
ATOM 9556 N N . VAL D 1 128 ? -0.848 8.178 2.273 1.00 16.43 108 VAL D N 1
ATOM 9557 C CA . VAL D 1 128 ? -0.522 9.056 3.409 1.00 16.65 108 VAL D CA 1
ATOM 9558 C C . VAL D 1 128 ? 0.929 9.522 3.350 1.00 17.14 108 VAL D C 1
ATOM 9559 O O . VAL D 1 128 ? 1.433 10.048 4.308 1.00 18.86 108 VAL D O 1
ATOM 9563 N N . LYS D 1 129 ? 1.590 9.338 2.196 1.00 19.80 109 LYS D N 1
ATOM 9564 C CA . LYS D 1 129 ? 2.942 9.805 1.964 1.00 21.04 109 LYS D CA 1
ATOM 9565 C C . LYS D 1 129 ? 3.979 9.211 2.890 1.00 21.19 109 LYS D C 1
ATOM 9566 O O . LYS D 1 129 ? 5.002 9.821 3.138 1.00 21.65 109 LYS D O 1
ATOM 9572 N N . GLU D 1 130 ? 3.763 7.984 3.324 1.00 20.42 110 GLU D N 1
ATOM 9573 C CA . GLU D 1 130 ? 4.735 7.290 4.122 1.00 19.58 110 GLU D CA 1
ATOM 9574 C C . GLU D 1 130 ? 5.595 6.378 3.258 1.00 19.36 110 GLU D C 1
ATOM 9575 O O . GLU D 1 130 ? 6.580 5.857 3.733 1.00 20.71 110 GLU D O 1
ATOM 9581 N N . ALA D 1 131 ? 5.199 6.174 2.017 1.00 17.87 111 ALA D N 1
ATOM 9582 C CA . ALA D 1 131 ? 5.980 5.394 1.056 1.00 17.30 111 ALA D CA 1
ATOM 9583 C C . ALA D 1 131 ? 5.768 5.958 -0.340 1.00 16.67 111 ALA D C 1
ATOM 9584 O O . ALA D 1 131 ? 4.764 6.642 -0.599 1.00 16.09 111 ALA D O 1
ATOM 9586 N N . GLU D 1 132 ? 6.707 5.722 -1.238 1.00 16.51 112 GLU D N 1
ATOM 9587 C CA . GLU D 1 132 ? 6.557 6.106 -2.644 1.00 17.31 112 GLU D CA 1
ATOM 9588 C C . GLU D 1 132 ? 6.488 4.870 -3.530 1.00 15.85 112 GLU D C 1
ATOM 9589 O O . GLU D 1 132 ? 5.857 4.881 -4.580 1.00 14.37 112 GLU D O 1
ATOM 9595 N N . VAL D 1 133 ? 7.223 3.825 -3.136 1.00 15.02 113 VAL D N 1
ATOM 9596 C CA . VAL D 1 133 ? 7.292 2.591 -3.892 1.00 15.20 113 VAL D CA 1
ATOM 9597 C C . VAL D 1 133 ? 7.175 1.423 -2.907 1.00 14.91 113 VAL D C 1
ATOM 9598 O O . VAL D 1 133 ? 7.928 1.354 -1.946 1.00 14.03 113 VAL D O 1
ATOM 9602 N N . VAL D 1 134 ? 6.229 0.523 -3.164 1.00 15.17 114 VAL D N 1
ATOM 9603 C CA . VAL D 1 134 ? 5.926 -0.559 -2.238 1.00 14.00 114 VAL D CA 1
ATOM 9604 C C . VAL D 1 134 ? 5.936 -1.880 -2.993 1.00 14.73 114 VAL D C 1
ATOM 9605 O O . VAL D 1 134 ? 5.334 -2.018 -4.038 1.00 14.40 114 VAL D O 1
ATOM 9609 N N . LEU D 1 135 ? 6.690 -2.841 -2.450 1.00 14.72 115 LEU D N 1
ATOM 9610 C CA . LEU D 1 135 ? 6.652 -4.217 -2.918 1.00 13.33 115 LEU D CA 1
ATOM 9611 C C . LEU D 1 135 ? 5.563 -4.907 -2.154 1.00 13.46 115 LEU D C 1
ATOM 9612 O O . LEU D 1 135 ? 5.681 -5.060 -0.931 1.00 13.83 115 LEU D O 1
ATOM 9617 N N . CYS D 1 136 ? 4.487 -5.277 -2.854 1.00 12.75 116 CYS D N 1
ATOM 9618 C CA . CYS D 1 136 ? 3.292 -5.894 -2.274 1.00 13.28 116 CYS D CA 1
ATOM 9619 C C . CYS D 1 136 ? 3.106 -7.318 -2.803 1.00 13.43 116 CYS D C 1
ATOM 9620 O O . CYS D 1 136 ? 2.649 -7.528 -3.940 1.00 16.94 116 CYS D O 1
ATOM 9623 N N . GLY D 1 137 ? 3.392 -8.288 -1.980 1.00 12.96 117 GLY D N 1
ATOM 9624 C CA . GLY D 1 137 ? 3.357 -9.665 -2.398 1.00 13.57 117 GLY D CA 1
ATOM 9625 C C . GLY D 1 137 ? 2.402 -10.486 -1.597 1.00 12.67 117 GLY D C 1
ATOM 9626 O O . GLY D 1 137 ? 1.751 -10.001 -0.644 1.00 13.44 117 GLY D O 1
ATOM 9627 N N . GLY D 1 138 ? 2.285 -11.719 -2.022 1.00 12.86 118 GLY D N 1
ATOM 9628 C CA . GLY D 1 138 ? 1.454 -12.716 -1.377 1.00 12.33 118 GLY D CA 1
ATOM 9629 C C . GLY D 1 138 ? 2.047 -14.072 -1.640 1.00 12.96 118 GLY D C 1
ATOM 9630 O O . GLY D 1 138 ? 2.578 -14.310 -2.735 1.00 13.91 118 GLY D O 1
ATOM 9631 N N . THR D 1 139 ? 2.000 -14.953 -0.654 1.00 12.11 119 THR D N 1
ATOM 9632 C CA . THR D 1 139 ? 2.684 -16.228 -0.754 1.00 12.34 119 THR D CA 1
ATOM 9633 C C . THR D 1 139 ? 2.086 -17.227 0.196 1.00 13.98 119 THR D C 1
ATOM 9634 O O . THR D 1 139 ? 1.510 -16.860 1.224 1.00 13.22 119 THR D O 1
ATOM 9638 N N . GLU D 1 140 ? 2.175 -18.495 -0.179 1.00 13.47 120 GLU D N 1
ATOM 9639 C CA . GLU D 1 140 ? 1.761 -19.560 0.703 1.00 13.11 120 GLU D CA 1
ATOM 9640 C C . GLU D 1 140 ? 2.493 -20.807 0.306 1.00 14.26 120 GLU D C 1
ATOM 9641 O O . GLU D 1 140 ? 2.581 -21.138 -0.892 1.00 13.63 120 GLU D O 1
ATOM 9647 N N . SER D 1 141 ? 3.007 -21.520 1.308 1.00 14.41 121 SER D N 1
ATOM 9648 C CA . SER D 1 141 ? 3.388 -22.917 1.114 1.00 13.96 121 SER D CA 1
ATOM 9649 C C . SER D 1 141 ? 2.476 -23.764 1.964 1.00 14.65 121 SER D C 1
ATOM 9650 O O . SER D 1 141 ? 2.646 -23.846 3.181 1.00 13.26 121 SER D O 1
ATOM 9653 N N . MET D 1 142 ? 1.491 -24.399 1.326 1.00 14.61 122 MET D N 1
ATOM 9654 C CA . MET D 1 142 ? 0.601 -25.237 2.039 1.00 14.09 122 MET D CA 1
ATOM 9655 C C . MET D 1 142 ? 1.244 -26.630 2.210 1.00 15.08 122 MET D C 1
ATOM 9656 O O . MET D 1 142 ? 0.924 -27.321 3.182 1.00 14.26 122 MET D O 1
ATOM 9661 N N . SER D 1 143 ? 2.133 -27.019 1.278 1.00 14.29 123 SER D N 1
ATOM 9662 C CA . SER D 1 143 ? 2.881 -28.277 1.420 1.00 15.76 123 SER D CA 1
ATOM 9663 C C . SER D 1 143 ? 3.675 -28.334 2.715 1.00 16.37 123 SER D C 1
ATOM 9664 O O . SER D 1 143 ? 3.835 -29.402 3.287 1.00 16.30 123 SER D O 1
ATOM 9667 N N . GLN D 1 144 ? 4.163 -27.175 3.171 1.00 18.55 124 GLN D N 1
ATOM 9668 C CA . GLN D 1 144 ? 4.963 -27.076 4.393 1.00 17.18 124 GLN D CA 1
ATOM 9669 C C . GLN D 1 144 ? 4.178 -26.838 5.691 1.00 17.23 124 GLN D C 1
ATOM 9670 O O . GLN D 1 144 ? 4.782 -26.751 6.739 1.00 17.02 124 GLN D O 1
ATOM 9676 N N . ALA D 1 145 ? 2.862 -26.785 5.645 1.00 15.30 125 ALA D N 1
ATOM 9677 C CA . ALA D 1 145 ? 2.115 -26.559 6.849 1.00 15.46 125 ALA D CA 1
ATOM 9678 C C . ALA D 1 145 ? 2.509 -27.679 7.846 1.00 16.07 125 ALA D C 1
ATOM 9679 O O . ALA D 1 145 ? 2.464 -28.837 7.487 1.00 14.64 125 ALA D O 1
ATOM 9681 N N . PRO D 1 146 ? 2.843 -27.326 9.083 1.00 15.68 126 PRO D N 1
ATOM 9682 C CA . PRO D 1 146 ? 3.356 -28.330 9.983 1.00 16.12 126 PRO D CA 1
ATOM 9683 C C . PRO D 1 146 ? 2.271 -29.099 10.667 1.00 15.56 126 PRO D C 1
ATOM 9684 O O . PRO D 1 146 ? 1.076 -28.692 10.606 1.00 15.25 126 PRO D O 1
ATOM 9688 N N . TYR D 1 147 ? 2.640 -30.213 11.310 1.00 14.44 127 TYR D N 1
ATOM 9689 C CA . TYR D 1 147 ? 1.791 -30.763 12.361 1.00 14.19 127 TYR D CA 1
ATOM 9690 C C . TYR D 1 147 ? 2.171 -30.062 13.656 1.00 14.99 127 TYR D C 1
ATOM 9691 O O . TYR D 1 147 ? 3.351 -29.814 13.899 1.00 15.21 127 TYR D O 1
ATOM 9700 N N . CYS D 1 148 ? 1.189 -29.724 14.467 1.00 15.01 128 CYS D N 1
ATOM 9701 C CA . CYS D 1 148 ? 1.419 -29.047 15.708 1.00 16.24 128 CYS D CA 1
ATOM 9702 C C . CYS D 1 148 ? 1.069 -29.934 16.903 1.00 16.80 128 CYS D C 1
ATOM 9703 O O . CYS D 1 148 ? -0.007 -30.569 16.926 1.00 16.75 128 CYS D O 1
ATOM 9706 N N . VAL D 1 149 ? 1.964 -29.962 17.869 1.00 14.02 129 VAL D N 1
ATOM 9707 C CA . VAL D 1 149 ? 1.722 -30.609 19.132 1.00 15.93 129 VAL D CA 1
ATOM 9708 C C . VAL D 1 149 ? 1.517 -29.536 20.191 1.00 14.66 129 VAL D C 1
ATOM 9709 O O . VAL D 1 149 ? 2.408 -28.756 20.490 1.00 16.26 129 VAL D O 1
ATOM 9713 N N . ARG D 1 150 ? 0.313 -29.512 20.718 1.00 13.96 130 ARG D N 1
ATOM 9714 C CA . ARG D 1 150 ? -0.119 -28.505 21.648 1.00 15.99 130 ARG D CA 1
ATOM 9715 C C . ARG D 1 150 ? -0.234 -29.098 23.046 1.00 16.38 130 ARG D C 1
ATOM 9716 O O . ARG D 1 150 ? -0.355 -30.291 23.201 1.00 13.98 130 ARG D O 1
ATOM 9724 N N . ASN D 1 151 ? -0.216 -28.202 24.031 1.00 18.44 131 ASN D N 1
ATOM 9725 C CA A ASN D 1 151 ? -0.492 -28.564 25.403 0.50 19.78 131 ASN D CA 1
ATOM 9726 C CA B ASN D 1 151 ? -0.475 -28.488 25.434 0.50 20.30 131 ASN D CA 1
ATOM 9727 C C . ASN D 1 151 ? 0.492 -29.529 26.038 1.00 20.70 131 ASN D C 1
ATOM 9728 O O . ASN D 1 151 ? 0.129 -30.194 26.970 1.00 21.90 131 ASN D O 1
ATOM 9737 N N . VAL D 1 152 ? 1.733 -29.617 25.522 1.00 20.37 132 VAL D N 1
ATOM 9738 C CA . VAL D 1 152 ? 2.747 -30.467 26.152 1.00 19.40 132 VAL D CA 1
ATOM 9739 C C . VAL D 1 152 ? 3.905 -29.714 26.782 1.00 17.72 132 VAL D C 1
ATOM 9740 O O . VAL D 1 152 ? 4.792 -30.338 27.343 1.00 21.41 132 VAL D O 1
ATOM 9744 N N . ARG D 1 153 ? 3.912 -28.389 26.793 1.00 15.16 133 ARG D N 1
ATOM 9745 C CA . ARG D 1 153 ? 5.018 -27.683 27.488 1.00 14.55 133 ARG D CA 1
ATOM 9746 C C . ARG D 1 153 ? 5.076 -27.868 28.986 1.00 14.46 133 ARG D C 1
ATOM 9747 O O . ARG D 1 153 ? 6.139 -27.815 29.573 1.00 15.27 133 ARG D O 1
ATOM 9755 N N . PHE D 1 154 ? 3.935 -28.045 29.608 1.00 14.59 134 PHE D N 1
ATOM 9756 C CA . PHE D 1 154 ? 3.810 -27.936 31.066 1.00 16.53 134 PHE D CA 1
ATOM 9757 C C . PHE D 1 154 ? 3.265 -29.160 31.722 1.00 17.32 134 PHE D C 1
ATOM 9758 O O . PHE D 1 154 ? 2.594 -29.074 32.760 1.00 19.09 134 PHE D O 1
ATOM 9766 N N . GLY D 1 155 ? 3.558 -30.301 31.134 1.00 17.47 135 GLY D N 1
ATOM 9767 C CA . GLY D 1 155 ? 3.113 -31.585 31.691 1.00 19.56 135 GLY D CA 1
ATOM 9768 C C . GLY D 1 155 ? 1.889 -32.113 30.961 1.00 20.16 135 GLY D C 1
ATOM 9769 O O . GLY D 1 155 ? 1.135 -31.374 30.334 1.00 18.46 135 GLY D O 1
ATOM 9770 N N . THR D 1 156 ? 1.690 -33.421 31.060 1.00 20.34 136 THR D N 1
ATOM 9771 C CA . THR D 1 156 ? 0.535 -34.044 30.466 1.00 20.59 136 THR D CA 1
ATOM 9772 C C . THR D 1 156 ? -0.229 -34.734 31.549 1.00 19.82 136 THR D C 1
ATOM 9773 O O . THR D 1 156 ? 0.272 -34.916 32.618 1.00 19.62 136 THR D O 1
ATOM 9777 N N . LYS D 1 157 ? -1.434 -35.135 31.250 1.00 22.74 137 LYS D N 1
ATOM 9778 C CA . LYS D 1 157 ? -2.240 -35.894 32.178 1.00 26.00 137 LYS D CA 1
ATOM 9779 C C . LYS D 1 157 ? -2.422 -37.275 31.612 1.00 24.89 137 LYS D C 1
ATOM 9780 O O . LYS D 1 157 ? -2.798 -37.420 30.446 1.00 20.76 137 LYS D O 1
ATOM 9786 N N . LEU D 1 158 ? -2.204 -38.286 32.457 1.00 25.17 138 LEU D N 1
ATOM 9787 C CA . LEU D 1 158 ? -2.351 -39.686 32.055 1.00 26.92 138 LEU D CA 1
ATOM 9788 C C . LEU D 1 158 ? -3.736 -39.852 31.498 1.00 27.34 138 LEU D C 1
ATOM 9789 O O . LEU D 1 158 ? -4.700 -39.438 32.099 1.00 27.06 138 LEU D O 1
ATOM 9794 N N . GLY D 1 159 ? -3.855 -40.389 30.292 1.00 31.45 139 GLY D N 1
ATOM 9795 C CA . GLY D 1 159 ? -5.163 -40.580 29.678 1.00 29.26 139 GLY D CA 1
ATOM 9796 C C . GLY D 1 159 ? -5.672 -39.469 28.780 1.00 31.06 139 GLY D C 1
ATOM 9797 O O . GLY D 1 159 ? -6.806 -39.514 28.284 1.00 35.90 139 GLY D O 1
ATOM 9798 N N . SER D 1 160 ? -4.880 -38.439 28.577 1.00 30.91 140 SER D N 1
ATOM 9799 C CA . SER D 1 160 ? -5.311 -37.382 27.675 1.00 31.72 140 SER D CA 1
ATOM 9800 C C . SER D 1 160 ? -5.008 -37.776 26.223 1.00 33.15 140 SER D C 1
ATOM 9801 O O . SER D 1 160 ? -4.139 -38.601 25.953 1.00 37.69 140 SER D O 1
ATOM 9804 N N . ASP D 1 161 ? -5.724 -37.164 25.303 1.00 30.50 141 ASP D N 1
ATOM 9805 C CA . ASP D 1 161 ? -5.661 -37.490 23.909 1.00 32.37 141 ASP D CA 1
ATOM 9806 C C . ASP D 1 161 ? -4.874 -36.410 23.171 1.00 32.90 141 ASP D C 1
ATOM 9807 O O . ASP D 1 161 ? -5.467 -35.499 22.598 1.00 38.71 141 ASP D O 1
ATOM 9812 N N . ILE D 1 162 ? -3.554 -36.521 23.153 1.00 24.64 142 ILE D N 1
ATOM 9813 C CA . ILE D 1 162 ? -2.722 -35.531 22.481 1.00 23.85 142 ILE D CA 1
ATOM 9814 C C . ILE D 1 162 ? -2.622 -35.842 20.996 1.00 22.59 142 ILE D C 1
ATOM 9815 O O . ILE D 1 162 ? -2.454 -37.016 20.612 1.00 18.30 142 ILE D O 1
ATOM 9820 N N . LYS D 1 163 ? -2.774 -34.810 20.175 1.00 24.15 143 LYS D N 1
ATOM 9821 C CA . LYS D 1 163 ? -2.804 -34.953 18.698 1.00 25.29 143 LYS D CA 1
ATOM 9822 C C . LYS D 1 163 ? -1.559 -34.359 18.068 1.00 21.39 143 LYS D C 1
ATOM 9823 O O . LYS D 1 163 ? -0.951 -33.441 18.602 1.00 19.62 143 LYS D O 1
ATOM 9829 N N . LEU D 1 164 ? -1.171 -34.931 16.947 1.00 18.93 144 LEU D N 1
ATOM 9830 C CA . LEU D 1 164 ? -0.286 -34.281 15.991 1.00 19.08 144 LEU D CA 1
ATOM 9831 C C . LEU D 1 164 ? -1.288 -33.588 15.068 1.00 18.09 144 LEU D C 1
ATOM 9832 O O . LEU D 1 164 ? -1.811 -34.170 14.130 1.00 16.66 144 LEU D O 1
ATOM 9837 N N . GLU D 1 165 ? -1.598 -32.351 15.389 1.00 18.44 145 GLU D N 1
ATOM 9838 C CA . GLU D 1 165 ? -2.660 -31.645 14.711 1.00 21.17 145 GLU D CA 1
ATOM 9839 C C . GLU D 1 165 ? -2.192 -31.131 13.345 1.00 20.41 145 GLU D C 1
ATOM 9840 O O . GLU D 1 165 ? -1.160 -30.483 13.227 1.00 19.24 145 GLU D O 1
ATOM 9846 N N . ASP D 1 166 ? -2.986 -31.401 12.327 1.00 18.64 146 ASP D N 1
ATOM 9847 C CA . ASP D 1 166 ? -2.699 -30.919 10.979 1.00 17.32 146 ASP D CA 1
ATOM 9848 C C . ASP D 1 166 ? -3.082 -29.452 10.914 1.00 18.20 146 ASP D C 1
ATOM 9849 O O . ASP D 1 166 ? -4.263 -29.131 10.820 1.00 17.78 146 ASP D O 1
ATOM 9854 N N . SER D 1 167 ? -2.102 -28.557 10.995 1.00 17.20 147 SER D N 1
ATOM 9855 C CA . SER D 1 167 ? -2.388 -27.132 11.086 1.00 18.39 147 SER D CA 1
ATOM 9856 C C . SER D 1 167 ? -3.180 -26.647 9.865 1.00 18.49 147 SER D C 1
ATOM 9857 O O . SER D 1 167 ? -3.992 -25.715 9.964 1.00 19.01 147 SER D O 1
ATOM 9860 N N . LEU D 1 168 ? -2.888 -27.222 8.699 1.00 19.30 148 LEU D N 1
ATOM 9861 C CA . LEU D 1 168 ? -3.583 -26.833 7.480 1.00 20.15 148 LEU D CA 1
ATOM 9862 C C . LEU D 1 168 ? -5.048 -27.234 7.599 1.00 18.84 148 LEU D C 1
ATOM 9863 O O . LEU D 1 168 ? -5.936 -26.406 7.462 1.00 17.60 148 LEU D O 1
ATOM 9868 N N . TRP D 1 169 ? -5.301 -28.492 7.931 1.00 17.95 149 TRP D N 1
ATOM 9869 C CA . TRP D 1 169 ? -6.664 -28.994 7.919 1.00 17.88 149 TRP D CA 1
ATOM 9870 C C . TRP D 1 169 ? -7.498 -28.257 8.974 1.00 17.80 149 TRP D C 1
ATOM 9871 O O . TRP D 1 169 ? -8.623 -27.859 8.691 1.00 14.95 149 TRP D O 1
ATOM 9882 N N . VAL D 1 170 ? -6.960 -28.071 10.178 1.00 17.51 150 VAL D N 1
ATOM 9883 C CA . VAL D 1 170 ? -7.753 -27.403 11.208 1.00 19.19 150 VAL D CA 1
ATOM 9884 C C . VAL D 1 170 ? -8.002 -25.914 10.827 1.00 17.11 150 VAL D C 1
ATOM 9885 O O . VAL D 1 170 ? -9.064 -25.363 11.138 1.00 17.91 150 VAL D O 1
ATOM 9889 N N . SER D 1 171 ? -7.092 -25.324 10.088 1.00 15.70 151 SER D N 1
ATOM 9890 C CA . SER D 1 171 ? -7.249 -23.930 9.674 1.00 17.34 151 SER D CA 1
ATOM 9891 C C . SER D 1 171 ? -8.345 -23.739 8.627 1.00 17.62 151 SER D C 1
ATOM 9892 O O . SER D 1 171 ? -8.797 -22.636 8.427 1.00 17.06 151 SER D O 1
ATOM 9895 N N . LEU D 1 172 ? -8.752 -24.826 7.966 1.00 18.99 152 LEU D N 1
ATOM 9896 C CA . LEU D 1 172 ? -9.809 -24.795 6.988 1.00 18.54 152 LEU D CA 1
ATOM 9897 C C . LEU D 1 172 ? -11.194 -24.954 7.586 1.00 17.43 152 LEU D C 1
ATOM 9898 O O . LEU D 1 172 ? -12.145 -25.114 6.846 1.00 16.15 152 LEU D O 1
ATOM 9903 N N . THR D 1 173 ? -11.293 -24.998 8.918 1.00 15.87 153 THR D N 1
ATOM 9904 C CA . THR D 1 173 ? -12.572 -24.881 9.624 1.00 16.16 153 THR D CA 1
ATOM 9905 C C . THR D 1 173 ? -12.589 -23.547 10.367 1.00 17.16 153 THR D C 1
ATOM 9906 O O . THR D 1 173 ? -11.607 -23.188 11.028 1.00 14.67 153 THR D O 1
ATOM 9910 N N . ASP D 1 174 ? -13.671 -22.802 10.196 1.00 17.21 154 ASP D N 1
ATOM 9911 C CA . ASP D 1 174 ? -13.873 -21.571 10.973 1.00 17.71 154 ASP D CA 1
ATOM 9912 C C . ASP D 1 174 ? -14.553 -21.962 12.268 1.00 19.22 154 ASP D C 1
ATOM 9913 O O . ASP D 1 174 ? -15.737 -22.315 12.301 1.00 17.79 154 ASP D O 1
ATOM 9918 N N . GLN D 1 175 ? -13.781 -21.937 13.346 1.00 18.96 155 GLN D N 1
ATOM 9919 C CA . GLN D 1 175 ? -14.272 -22.393 14.618 1.00 20.13 155 GLN D CA 1
ATOM 9920 C C . GLN D 1 175 ? -15.323 -21.490 15.248 1.00 19.27 155 GLN D C 1
ATOM 9921 O O . GLN D 1 175 ? -16.038 -21.934 16.104 1.00 19.38 155 GLN D O 1
ATOM 9927 N N . HIS D 1 176 ? -15.443 -20.238 14.793 1.00 17.75 156 HIS D N 1
ATOM 9928 C CA . HIS D 1 176 ? -16.472 -19.370 15.313 1.00 16.84 156 HIS D CA 1
ATOM 9929 C C . HIS D 1 176 ? -17.885 -19.898 14.945 1.00 17.80 156 HIS D C 1
ATOM 9930 O O . HIS D 1 176 ? -18.792 -19.840 15.760 1.00 15.64 156 HIS D O 1
ATOM 9937 N N . VAL D 1 177 ? -18.036 -20.429 13.750 1.00 18.08 157 VAL D N 1
ATOM 9938 C CA . VAL D 1 177 ? -19.338 -21.060 13.352 1.00 21.25 157 VAL D CA 1
ATOM 9939 C C . VAL D 1 177 ? -19.242 -22.583 13.234 1.00 21.54 157 VAL D C 1
ATOM 9940 O O . VAL D 1 177 ? -20.197 -23.244 12.872 1.00 20.83 157 VAL D O 1
ATOM 9944 N N . GLN D 1 178 ? -18.061 -23.126 13.540 1.00 21.68 158 GLN D N 1
ATOM 9945 C CA . GLN D 1 178 ? -17.783 -24.559 13.407 1.00 23.08 158 GLN D CA 1
ATOM 9946 C C . GLN D 1 178 ? -18.172 -25.096 12.050 1.00 22.20 158 GLN D C 1
ATOM 9947 O O . GLN D 1 178 ? -18.841 -26.114 11.933 1.00 21.33 158 GLN D O 1
ATOM 9953 N N . LEU D 1 179 ? -17.694 -24.446 10.993 1.00 20.87 159 LEU D N 1
ATOM 9954 C CA . LEU D 1 179 ? -17.915 -24.955 9.647 1.00 18.81 159 LEU D CA 1
ATOM 9955 C C . LEU D 1 179 ? -16.606 -25.047 8.901 1.00 18.53 159 LEU D C 1
ATOM 9956 O O . LEU D 1 179 ? -15.859 -24.043 8.847 1.00 16.29 159 LEU D O 1
ATOM 9961 N N . PRO D 1 180 ? -16.313 -26.226 8.325 1.00 18.10 160 PRO D N 1
ATOM 9962 C CA . PRO D 1 180 ? -15.351 -26.256 7.238 1.00 19.05 160 PRO D CA 1
ATOM 9963 C C . PRO D 1 180 ? -15.654 -25.204 6.198 1.00 18.57 160 PRO D C 1
ATOM 9964 O O . PRO D 1 180 ? -16.839 -24.938 5.898 1.00 17.57 160 PRO D O 1
ATOM 9968 N N . MET D 1 181 ? -14.607 -24.662 5.570 1.00 18.14 161 MET D N 1
ATOM 9969 C CA . MET D 1 181 ? -14.823 -23.760 4.422 1.00 17.40 161 MET D CA 1
ATOM 9970 C C . MET D 1 181 ? -15.781 -24.372 3.355 1.00 17.50 161 MET D C 1
ATOM 9971 O O . MET D 1 181 ? -16.674 -23.688 2.852 1.00 17.09 161 MET D O 1
ATOM 9976 N N . ALA D 1 182 ? -15.586 -25.640 3.008 1.00 18.40 162 ALA D N 1
ATOM 9977 C CA . ALA D 1 182 ? -16.428 -26.302 1.999 1.00 18.40 162 ALA D CA 1
ATOM 9978 C C . ALA D 1 182 ? -17.899 -26.330 2.401 1.00 17.41 162 ALA D C 1
ATOM 9979 O O . ALA D 1 182 ? -18.774 -26.247 1.539 1.00 18.12 162 ALA D O 1
ATOM 9981 N N . MET D 1 183 ? -18.186 -26.436 3.693 1.00 16.75 163 MET D N 1
ATOM 9982 C CA . MET D 1 183 ? -19.568 -26.423 4.159 1.00 18.93 163 MET D CA 1
ATOM 9983 C C . MET D 1 183 ? -20.189 -25.049 4.014 1.00 19.15 163 MET D C 1
ATOM 9984 O O . MET D 1 183 ? -21.411 -24.935 3.805 1.00 16.35 163 MET D O 1
ATOM 9989 N N . THR D 1 184 ? -19.383 -23.980 4.092 1.00 18.57 164 THR D N 1
ATOM 9990 C CA . THR D 1 184 ? -19.974 -22.646 3.870 1.00 16.98 164 THR D CA 1
ATOM 9991 C C . THR D 1 184 ? -20.362 -22.547 2.416 1.00 16.55 164 THR D C 1
ATOM 9992 O O . THR D 1 184 ? -21.314 -21.860 2.064 1.00 18.92 164 THR D O 1
ATOM 9996 N N . ALA D 1 185 ? -19.627 -23.240 1.579 1.00 16.90 165 ALA D N 1
ATOM 9997 C CA . ALA D 1 185 ? -19.915 -23.270 0.172 1.00 18.65 165 ALA D CA 1
ATOM 9998 C C . ALA D 1 185 ? -21.177 -24.105 -0.113 1.00 19.51 165 ALA D C 1
ATOM 9999 O O . ALA D 1 185 ? -22.012 -23.723 -0.935 1.00 19.48 165 ALA D O 1
ATOM 10001 N N . GLU D 1 186 ? -21.328 -25.231 0.584 1.00 21.38 166 GLU D N 1
ATOM 10002 C CA . GLU D 1 186 ? -22.568 -26.005 0.505 1.00 21.03 166 GLU D CA 1
ATOM 10003 C C . GLU D 1 186 ? -23.764 -25.194 0.974 1.00 21.41 166 GLU D C 1
ATOM 10004 O O . GLU D 1 186 ? -24.834 -25.283 0.354 1.00 21.65 166 GLU D O 1
ATOM 10010 N N . ASN D 1 187 ? -23.603 -24.376 2.031 1.00 21.40 167 ASN D N 1
ATOM 10011 C CA . ASN D 1 187 ? -24.651 -23.436 2.449 1.00 21.12 167 ASN D CA 1
ATOM 10012 C C . ASN D 1 187 ? -25.081 -22.501 1.322 1.00 21.75 167 ASN D C 1
ATOM 10013 O O . ASN D 1 187 ? -26.270 -22.267 1.106 1.00 24.76 167 ASN D O 1
ATOM 10018 N N . LEU D 1 188 ? -24.122 -22.005 0.558 1.00 22.13 168 LEU D N 1
ATOM 10019 C CA . LEU D 1 188 ? -24.437 -21.173 -0.579 1.00 21.48 168 LEU D CA 1
ATOM 10020 C C . LEU D 1 188 ? -25.117 -21.986 -1.693 1.00 22.69 168 LEU D C 1
ATOM 10021 O O . LEU D 1 188 ? -25.971 -21.455 -2.400 1.00 22.74 168 LEU D O 1
ATOM 10026 N N . ALA D 1 189 ? -24.676 -23.218 -1.929 1.00 23.52 169 ALA D N 1
ATOM 10027 C CA . ALA D 1 189 ? -25.288 -24.041 -2.970 1.00 24.27 169 ALA D CA 1
ATOM 10028 C C . ALA D 1 189 ? -26.765 -24.228 -2.644 1.00 25.74 169 ALA D C 1
ATOM 10029 O O . ALA D 1 189 ? -27.620 -24.124 -3.525 1.00 27.43 169 ALA D O 1
ATOM 10031 N N . VAL D 1 190 ? -27.067 -24.481 -1.383 1.00 25.78 170 VAL D N 1
ATOM 10032 C CA . VAL D 1 190 ? -28.447 -24.644 -0.968 1.00 27.17 170 VAL D CA 1
ATOM 10033 C C . VAL D 1 190 ? -29.205 -23.334 -1.153 1.00 29.94 170 VAL D C 1
ATOM 10034 O O . VAL D 1 190 ? -30.263 -23.299 -1.759 1.00 32.28 170 VAL D O 1
ATOM 10038 N N . LYS D 1 191 ? -28.663 -22.254 -0.609 1.00 28.86 171 LYS D N 1
ATOM 10039 C CA . LYS D 1 191 ? -29.322 -20.961 -0.649 1.00 28.51 171 LYS D CA 1
ATOM 10040 C C . LYS D 1 191 ? -29.613 -20.453 -2.067 1.00 26.37 171 LYS D C 1
ATOM 10041 O O . LYS D 1 191 ? -30.675 -19.897 -2.308 1.00 24.16 171 LYS D O 1
ATOM 10047 N N . HIS D 1 192 ? -28.675 -20.619 -2.991 1.00 25.08 172 HIS D N 1
ATOM 10048 C CA . HIS D 1 192 ? -28.803 -20.086 -4.328 1.00 26.77 172 HIS D CA 1
ATOM 10049 C C . HIS D 1 192 ? -29.264 -21.150 -5.356 1.00 30.13 172 HIS D C 1
ATOM 10050 O O . HIS D 1 192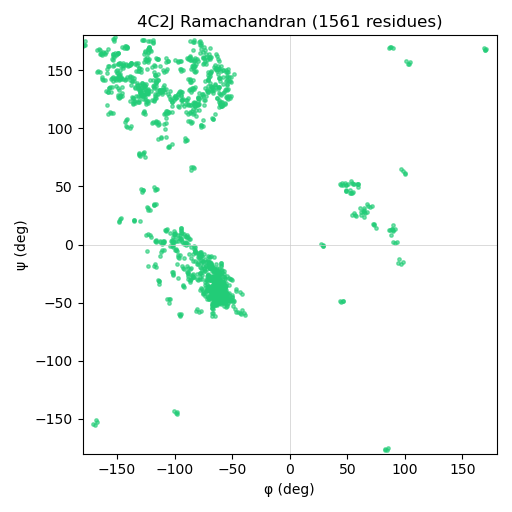 ? -29.246 -20.879 -6.538 1.00 28.42 172 HIS D O 1
ATOM 10057 N N . LYS D 1 193 ? -29.613 -22.350 -4.894 1.00 31.11 173 LYS D N 1
ATOM 10058 C CA . LYS D 1 193 ? -30.122 -23.425 -5.770 1.00 34.42 173 LYS D CA 1
ATOM 10059 C C . LYS D 1 193 ? -29.128 -23.799 -6.843 1.00 30.19 173 LYS D C 1
ATOM 10060 O O . LYS D 1 193 ? -29.428 -23.763 -8.040 1.00 27.82 173 LYS D O 1
ATOM 10066 N N . ILE D 1 194 ? -27.904 -24.085 -6.417 1.00 28.31 174 ILE D N 1
ATOM 10067 C CA . ILE D 1 194 ? -26.855 -24.443 -7.348 1.00 25.53 174 ILE D CA 1
ATOM 10068 C C . ILE D 1 194 ? -26.679 -25.944 -7.278 1.00 26.50 174 ILE D C 1
ATOM 10069 O O . ILE D 1 194 ? -26.413 -26.485 -6.201 1.00 26.70 174 ILE D O 1
ATOM 10074 N N . SER D 1 195 ? -26.790 -26.611 -8.421 1.00 27.43 175 SER D N 1
ATOM 10075 C CA . SER D 1 195 ? -26.770 -28.067 -8.443 1.00 28.31 175 SER D CA 1
ATOM 10076 C C . SER D 1 195 ? -25.375 -28.590 -8.537 1.00 28.69 175 SER D C 1
ATOM 10077 O O . SER D 1 195 ? -24.446 -27.893 -8.995 1.00 29.88 175 SER D O 1
ATOM 10080 N N . ARG D 1 196 ? -25.235 -29.857 -8.151 1.00 26.59 176 ARG D N 1
ATOM 10081 C CA . ARG D 1 196 ? -23.970 -30.569 -8.290 1.00 27.95 176 ARG D CA 1
ATOM 10082 C C . ARG D 1 196 ? -23.488 -30.500 -9.718 1.00 29.04 176 ARG D C 1
ATOM 10083 O O . ARG D 1 196 ? -22.294 -30.255 -9.990 1.00 27.92 176 ARG D O 1
ATOM 10091 N N . GLU D 1 197 ? -24.404 -30.744 -10.659 1.00 29.63 177 GLU D N 1
ATOM 10092 C CA . GLU D 1 197 ? -24.035 -30.729 -12.088 1.00 29.73 177 GLU D CA 1
ATOM 10093 C C . GLU D 1 197 ? -23.539 -29.353 -12.546 1.00 25.86 177 GLU D C 1
ATOM 10094 O O . GLU D 1 197 ? -22.589 -29.259 -13.334 1.00 23.58 177 GLU D O 1
ATOM 10100 N N . GLU D 1 198 ? -24.218 -28.299 -12.100 1.00 26.51 178 GLU D N 1
ATOM 10101 C CA . GLU D 1 198 ? -23.784 -26.930 -12.441 1.00 28.15 178 GLU D CA 1
ATOM 10102 C C . GLU D 1 198 ? -22.367 -26.643 -11.931 1.00 26.02 178 GLU D C 1
ATOM 10103 O O . GLU D 1 198 ? -21.551 -26.037 -12.635 1.00 27.21 178 GLU D O 1
ATOM 10109 N N . CYS D 1 199 ? -22.055 -27.175 -10.752 1.00 27.94 179 CYS D N 1
ATOM 10110 C CA . CYS D 1 199 ? -20.706 -27.027 -10.147 1.00 25.43 179 CYS D CA 1
ATOM 10111 C C . CYS D 1 199 ? -19.647 -27.733 -10.969 1.00 25.33 179 CYS D C 1
ATOM 10112 O O . CYS D 1 199 ? -18.569 -27.194 -11.212 1.00 24.45 179 CYS D O 1
ATOM 10115 N N . ASP D 1 200 ? -19.942 -28.944 -11.434 1.00 25.48 180 ASP D N 1
ATOM 10116 C CA . ASP D 1 200 ? -18.979 -29.713 -12.208 1.00 24.19 180 ASP D CA 1
ATOM 10117 C C . ASP D 1 200 ? -18.776 -29.116 -13.574 1.00 23.85 180 ASP D C 1
ATOM 10118 O O . ASP D 1 200 ? -17.662 -29.098 -14.098 1.00 23.41 180 ASP D O 1
ATOM 10123 N N . LYS D 1 201 ? -19.841 -28.573 -14.156 1.00 25.70 181 LYS D N 1
ATOM 10124 C CA . LYS D 1 201 ? -19.676 -27.877 -15.426 1.00 26.51 181 LYS D CA 1
ATOM 10125 C C . LYS D 1 201 ? -18.792 -26.640 -15.285 1.00 23.36 181 LYS D C 1
ATOM 10126 O O . LYS D 1 201 ? -17.954 -26.381 -16.139 1.00 21.18 181 LYS D O 1
ATOM 10132 N N . TYR D 1 202 ? -18.977 -25.889 -14.207 1.00 23.19 182 TYR D N 1
ATOM 10133 C CA . TYR D 1 202 ? -18.078 -24.734 -13.956 1.00 24.11 182 TYR D CA 1
ATOM 10134 C C . TYR D 1 202 ? -16.626 -25.222 -13.802 1.00 24.40 182 TYR D C 1
ATOM 10135 O O . TYR D 1 202 ? -15.688 -24.651 -14.390 1.00 25.18 182 TYR D O 1
ATOM 10144 N N . ALA D 1 203 ? -16.440 -26.311 -13.056 1.00 25.05 183 ALA D N 1
ATOM 10145 C CA . ALA D 1 203 ? -15.099 -26.853 -12.817 1.00 23.25 183 ALA D CA 1
ATOM 10146 C C . ALA D 1 203 ? -14.407 -27.264 -14.103 1.00 25.43 183 ALA D C 1
ATOM 10147 O O . ALA D 1 203 ? -13.208 -27.005 -14.293 1.00 21.04 183 ALA D O 1
ATOM 10149 N N . LEU D 1 204 ? -15.164 -27.942 -14.980 1.00 25.88 184 LEU D N 1
ATOM 10150 C CA . LEU D 1 204 ? -14.654 -28.312 -16.303 1.00 24.69 184 LEU D CA 1
ATOM 10151 C C . LEU D 1 204 ? -14.255 -27.061 -17.084 1.00 21.89 184 LEU D C 1
ATOM 10152 O O . LEU D 1 204 ? -13.212 -27.001 -17.730 1.00 25.63 184 LEU D O 1
ATOM 10157 N N . GLN D 1 205 ? -15.097 -26.059 -17.049 1.00 22.01 185 GLN D N 1
ATOM 10158 C CA . GLN D 1 205 ? -14.782 -24.823 -17.760 1.00 23.91 185 GLN D CA 1
ATOM 10159 C C . GLN D 1 205 ? -13.498 -24.160 -17.240 1.00 24.67 185 GLN D C 1
ATOM 10160 O O . GLN D 1 205 ? -12.718 -23.626 -18.037 1.00 24.61 185 GLN D O 1
ATOM 10166 N N . SER D 1 206 ? -13.250 -24.218 -15.927 1.00 24.27 186 SER D N 1
ATOM 10167 C CA . SER D 1 206 ? -11.988 -23.647 -15.383 1.00 23.00 186 SER D CA 1
ATOM 10168 C C . SER D 1 206 ? -10.769 -24.400 -15.925 1.00 22.17 186 SER D C 1
ATOM 10169 O O . SER D 1 206 ? -9.774 -23.810 -16.330 1.00 18.81 186 SER D O 1
ATOM 10172 N N . GLN D 1 207 ? -10.848 -25.727 -15.946 1.00 22.75 187 GLN D N 1
ATOM 10173 C CA . GLN D 1 207 ? -9.754 -26.515 -16.519 1.00 21.07 187 GLN D CA 1
ATOM 10174 C C . GLN D 1 207 ? -9.548 -26.170 -17.962 1.00 21.21 187 GLN D C 1
ATOM 10175 O O . GLN D 1 207 ? -8.407 -25.985 -18.420 1.00 21.51 187 GLN D O 1
ATOM 10181 N N . GLN D 1 208 ? -10.638 -26.091 -18.711 1.00 22.59 188 GLN D N 1
ATOM 10182 C CA . GLN D 1 208 ? -10.533 -25.772 -20.160 1.00 23.84 188 GLN D CA 1
ATOM 10183 C C . GLN D 1 208 ? -9.960 -24.412 -20.392 1.00 21.94 188 GLN D C 1
ATOM 10184 O O . GLN D 1 208 ? -9.083 -24.239 -21.235 1.00 20.35 188 GLN D O 1
ATOM 10190 N N . ARG D 1 209 ? -10.468 -23.431 -19.644 1.00 20.96 189 ARG D N 1
ATOM 10191 C CA . ARG D 1 209 ? -9.976 -22.078 -19.793 1.00 21.99 189 ARG D CA 1
ATOM 10192 C C . ARG D 1 209 ? -8.512 -21.922 -19.384 1.00 23.59 189 ARG D C 1
ATOM 10193 O O . ARG D 1 209 ? -7.758 -21.207 -20.063 1.00 23.18 189 ARG D O 1
ATOM 10201 N N . TRP D 1 210 ? -8.077 -22.662 -18.352 1.00 24.60 190 TRP D N 1
ATOM 10202 C CA . TRP D 1 210 ? -6.681 -22.645 -17.946 1.00 23.55 190 TRP D CA 1
ATOM 10203 C C . TRP D 1 210 ? -5.792 -23.170 -19.077 1.00 25.25 190 TRP D C 1
ATOM 10204 O O . TRP D 1 210 ? -4.763 -22.587 -19.419 1.00 24.76 190 TRP D O 1
ATOM 10215 N N . LYS D 1 211 ? -6.191 -24.319 -19.609 1.00 25.68 191 LYS D N 1
ATOM 10216 C CA . LYS D 1 211 ? -5.444 -24.989 -20.656 1.00 28.31 191 LYS D CA 1
ATOM 10217 C C . LYS D 1 211 ? -5.289 -24.102 -21.898 1.00 26.28 191 LYS D C 1
ATOM 10218 O O . LYS D 1 211 ? -4.163 -23.923 -22.422 1.00 24.81 191 LYS D O 1
ATOM 10224 N N . ALA D 1 212 ? -6.391 -23.529 -22.348 1.00 26.55 192 ALA D N 1
ATOM 10225 C CA . ALA D 1 212 ? -6.344 -22.658 -23.532 1.00 27.66 192 ALA D CA 1
ATOM 10226 C C . ALA D 1 212 ? -5.446 -21.458 -23.286 1.00 26.87 192 ALA D C 1
ATOM 10227 O O . ALA D 1 212 ? -4.638 -21.078 -24.150 1.00 26.42 192 ALA D O 1
ATOM 10229 N N . ALA D 1 213 ? -5.561 -20.865 -22.102 1.00 24.35 193 ALA D N 1
ATOM 10230 C CA . ALA D 1 213 ? -4.770 -19.696 -21.793 1.00 23.20 193 ALA D CA 1
ATOM 10231 C C . ALA D 1 213 ? -3.316 -20.059 -21.744 1.00 22.18 193 ALA D C 1
ATOM 10232 O O . ALA D 1 213 ? -2.468 -19.365 -22.312 1.00 25.69 193 ALA D O 1
ATOM 10234 N N . ASN D 1 214 ? -3.011 -21.156 -21.069 1.00 24.54 194 ASN D N 1
ATOM 10235 C CA . ASN D 1 214 ? -1.627 -21.562 -20.909 1.00 25.12 194 ASN D CA 1
ATOM 10236 C C . ASN D 1 214 ? -0.990 -21.808 -22.257 1.00 25.51 194 ASN D C 1
ATOM 10237 O O . ASN D 1 214 ? 0.098 -21.329 -22.539 1.00 24.53 194 ASN D O 1
ATOM 10242 N N . ASP D 1 215 ? -1.673 -22.563 -23.097 1.00 27.71 195 ASP D N 1
ATOM 10243 C CA . ASP D 1 215 ? -1.144 -22.867 -24.443 1.00 30.16 195 ASP D CA 1
ATOM 10244 C C . ASP D 1 215 ? -1.082 -21.678 -25.393 1.00 30.60 195 ASP D C 1
ATOM 10245 O O . ASP D 1 215 ? -0.189 -21.609 -26.222 1.00 35.22 195 ASP D O 1
ATOM 10250 N N . ALA D 1 216 ? -1.936 -20.693 -25.204 1.00 29.90 196 ALA D N 1
ATOM 10251 C CA . ALA D 1 216 ? -1.851 -19.483 -26.025 1.00 28.37 196 ALA D CA 1
ATOM 10252 C C . ALA D 1 216 ? -0.806 -18.488 -25.533 1.00 27.71 196 ALA D C 1
ATOM 10253 O O . ALA D 1 216 ? -0.606 -17.479 -26.157 1.00 25.94 196 ALA D O 1
ATOM 10255 N N . GLY D 1 217 ? -0.166 -18.745 -24.398 1.00 27.14 197 GLY D N 1
ATOM 10256 C CA . GLY D 1 217 ? 0.845 -17.834 -23.878 1.00 25.28 197 GLY D CA 1
ATOM 10257 C C . GLY D 1 217 ? 0.316 -16.731 -22.969 1.00 21.67 197 GLY D C 1
ATOM 10258 O O . GLY D 1 217 ? 1.037 -15.799 -22.666 1.00 23.95 197 GLY D O 1
ATOM 10259 N N . TYR D 1 218 ? -0.920 -16.844 -22.509 1.00 22.19 198 TYR D N 1
ATOM 10260 C CA . TYR D 1 218 ? -1.532 -15.768 -21.725 1.00 23.43 198 TYR D CA 1
ATOM 10261 C C . TYR D 1 218 ? -1.001 -15.660 -20.283 1.00 23.64 198 TYR D C 1
ATOM 10262 O O . TYR D 1 218 ? -1.312 -14.684 -19.599 1.00 24.79 198 TYR D O 1
ATOM 10271 N N . PHE D 1 219 ? -0.200 -16.622 -19.844 1.00 23.15 199 PHE D N 1
ATOM 10272 C CA . PHE D 1 219 ? 0.483 -16.552 -18.540 1.00 23.29 199 PHE D CA 1
ATOM 10273 C C . PHE D 1 219 ? 1.948 -16.222 -18.658 1.00 24.46 199 PHE D C 1
ATOM 10274 O O . PHE D 1 219 ? 2.634 -16.080 -17.644 1.00 23.81 199 PHE D O 1
ATOM 10282 N N . ASN D 1 220 ? 2.451 -16.061 -19.885 1.00 26.36 200 ASN D N 1
ATOM 10283 C CA . ASN D 1 220 ? 3.872 -15.795 -20.095 1.00 24.08 200 ASN D CA 1
ATOM 10284 C C . ASN D 1 220 ? 4.365 -14.518 -19.408 1.00 21.81 200 ASN D C 1
ATOM 10285 O O . ASN D 1 220 ? 5.372 -14.525 -18.738 1.00 21.31 200 ASN D O 1
ATOM 10290 N N . ASP D 1 221 ? 3.686 -13.408 -19.590 1.00 21.86 201 ASP D N 1
ATOM 10291 C CA . ASP D 1 221 ? 4.169 -12.132 -19.039 1.00 22.76 201 ASP D CA 1
ATOM 10292 C C . ASP D 1 221 ? 4.201 -12.103 -17.498 1.00 21.67 201 ASP D C 1
ATOM 10293 O O . ASP D 1 221 ? 5.104 -11.525 -16.926 1.00 21.60 201 ASP D O 1
ATOM 10298 N N . GLU D 1 222 ? 3.210 -12.720 -16.867 1.00 20.04 202 GLU D N 1
ATOM 10299 C CA . GLU D 1 222 ? 3.144 -12.768 -15.406 1.00 20.91 202 GLU D CA 1
ATOM 10300 C C . GLU D 1 222 ? 4.075 -13.787 -14.799 1.00 21.48 202 GLU D C 1
ATOM 10301 O O . GLU D 1 222 ? 4.441 -13.659 -13.633 1.00 21.30 202 GLU D O 1
ATOM 10307 N N . MET D 1 223 ? 4.440 -14.815 -15.565 1.00 21.05 203 MET D N 1
ATOM 10308 C CA . MET D 1 223 ? 5.085 -15.990 -14.992 1.00 21.54 203 MET D CA 1
ATOM 10309 C C . MET D 1 223 ? 6.522 -15.696 -14.544 1.00 21.74 203 MET D C 1
ATOM 10310 O O . MET D 1 223 ? 7.336 -15.112 -15.300 1.00 19.25 203 MET D O 1
ATOM 10315 N N . ALA D 1 224 ? 6.806 -16.118 -13.314 1.00 19.16 204 ALA D N 1
ATOM 10316 C CA . ALA D 1 224 ? 8.131 -16.096 -12.745 1.00 19.44 204 ALA D CA 1
ATOM 10317 C C . ALA D 1 224 ? 8.625 -17.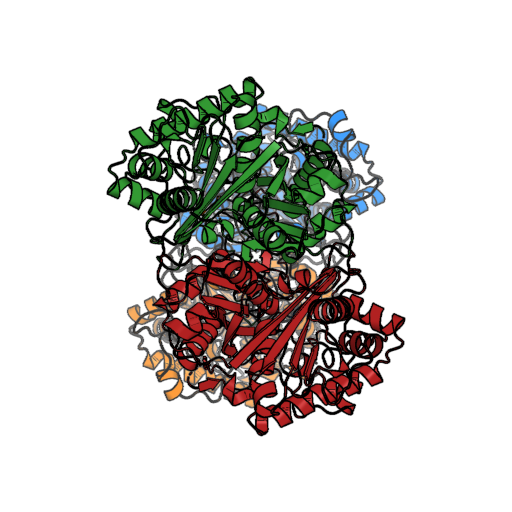536 -12.571 1.00 21.86 204 ALA D C 1
ATOM 10318 O O . ALA D 1 224 ? 8.384 -18.169 -11.538 1.00 19.63 204 ALA D O 1
ATOM 10320 N N . PRO D 1 225 ? 9.330 -18.078 -13.598 1.00 23.22 205 PRO D N 1
ATOM 10321 C CA . PRO D 1 225 ? 9.790 -19.450 -13.542 1.00 23.50 205 PRO D CA 1
ATOM 10322 C C . PRO D 1 225 ? 10.745 -19.735 -12.396 1.00 22.26 205 PRO D C 1
ATOM 10323 O O . PRO D 1 225 ? 11.426 -18.858 -11.922 1.00 22.12 205 PRO D O 1
ATOM 10327 N N . ILE D 1 226 ? 10.737 -20.968 -11.936 1.00 23.72 206 ILE D N 1
ATOM 10328 C CA . ILE D 1 226 ? 11.516 -21.383 -10.822 1.00 23.05 206 ILE D CA 1
ATOM 10329 C C . ILE D 1 226 ? 12.265 -22.631 -11.230 1.00 22.34 206 ILE D C 1
ATOM 10330 O O . ILE D 1 226 ? 11.680 -23.579 -11.737 1.00 22.97 206 ILE D O 1
ATOM 10335 N N . GLU D 1 227 ? 13.543 -22.670 -10.935 1.00 25.74 207 GLU D N 1
ATOM 10336 C CA . GLU D 1 227 ? 14.322 -23.867 -11.174 1.00 29.58 207 GLU D CA 1
ATOM 10337 C C . GLU D 1 227 ? 14.099 -24.886 -10.064 1.00 28.62 207 GLU D C 1
ATOM 10338 O O . GLU D 1 227 ? 14.251 -24.563 -8.891 1.00 31.97 207 GLU D O 1
ATOM 10344 N N . VAL D 1 228 ? 13.744 -26.110 -10.433 1.00 31.72 208 VAL D N 1
ATOM 10345 C CA . VAL D 1 228 ? 13.369 -27.182 -9.488 1.00 34.68 208 VAL D CA 1
ATOM 10346 C C . VAL D 1 228 ? 14.204 -28.466 -9.745 1.00 41.14 208 VAL D C 1
ATOM 10347 O O . VAL D 1 228 ? 14.791 -28.612 -10.824 1.00 37.98 208 VAL D O 1
ATOM 10351 N N . LYS D 1 229 ? 14.211 -29.379 -8.767 1.00 47.41 209 LYS D N 1
ATOM 10352 C CA . LYS D 1 229 ? 14.868 -30.717 -8.875 1.00 49.90 209 LYS D CA 1
ATOM 10353 C C . LYS D 1 229 ? 13.916 -31.910 -9.135 1.00 50.89 209 LYS D C 1
ATOM 10354 O O . LYS D 1 229 ? 12.691 -31.874 -8.867 1.00 56.05 209 LYS D O 1
ATOM 10360 N N . LYS D 1 234 ? 17.856 -30.732 -12.865 1.00 56.61 214 LYS D N 1
ATOM 10361 C CA . LYS D 1 234 ? 17.360 -29.368 -12.836 1.00 57.81 214 LYS D CA 1
ATOM 10362 C C . LYS D 1 234 ? 16.413 -29.124 -13.990 1.00 54.72 214 LYS D C 1
ATOM 10363 O O . LYS D 1 234 ? 16.763 -29.355 -15.146 1.00 49.50 214 LYS D O 1
ATOM 10369 N N . GLN D 1 235 ? 15.226 -28.628 -13.675 1.00 51.03 215 GLN D N 1
ATOM 10370 C CA . GLN D 1 235 ? 14.307 -28.195 -14.698 1.00 46.48 215 GLN D CA 1
ATOM 10371 C C . GLN D 1 235 ? 13.658 -26.884 -14.279 1.00 40.87 215 GLN D C 1
ATOM 10372 O O . GLN D 1 235 ? 13.580 -26.558 -13.105 1.00 37.04 215 GLN D O 1
ATOM 10378 N N . THR D 1 236 ? 13.205 -26.152 -15.277 1.00 36.71 216 THR D N 1
ATOM 10379 C CA . THR D 1 236 ? 12.529 -24.898 -15.101 1.00 34.22 216 THR D CA 1
ATOM 10380 C C . THR D 1 236 ? 11.056 -25.171 -15.018 1.00 34.08 216 THR D C 1
ATOM 10381 O O . THR D 1 236 ? 10.481 -25.753 -15.928 1.00 34.00 216 THR D O 1
ATOM 10385 N N . MET D 1 237 ? 10.449 -24.813 -13.899 1.00 28.08 217 MET D N 1
ATOM 10386 C CA . MET D 1 237 ? 8.999 -24.958 -13.760 1.00 25.30 217 MET D CA 1
ATOM 10387 C C . MET D 1 237 ? 8.369 -23.616 -14.141 1.00 24.53 217 MET D C 1
ATOM 10388 O O . MET D 1 237 ? 8.738 -22.568 -13.608 1.00 25.06 217 MET D O 1
ATOM 10393 N N . GLN D 1 238 ? 7.455 -23.648 -15.094 1.00 22.54 218 GLN D N 1
ATOM 10394 C CA . GLN D 1 238 ? 6.806 -22.458 -15.568 1.00 23.19 218 GLN D CA 1
ATOM 10395 C C . GLN D 1 238 ? 5.388 -22.732 -16.008 1.00 21.50 218 GLN D C 1
ATOM 10396 O O . GLN D 1 238 ? 4.796 -21.923 -16.711 1.00 22.51 218 GLN D O 1
ATOM 10402 N N . VAL D 1 239 ? 4.844 -23.843 -15.537 1.00 21.08 219 VAL D N 1
ATOM 10403 C CA . VAL D 1 239 ? 3.484 -24.253 -15.798 1.00 23.00 219 VAL D CA 1
ATOM 10404 C C . VAL D 1 239 ? 2.857 -24.672 -14.476 1.00 21.50 219 VAL D C 1
ATOM 10405 O O . VAL D 1 239 ? 3.477 -25.353 -13.673 1.00 22.54 219 VAL D O 1
ATOM 10409 N N . ASP D 1 240 ? 1.610 -24.290 -14.275 1.00 20.84 220 ASP D N 1
ATOM 10410 C CA . ASP D 1 240 ? 0.877 -24.667 -13.092 1.00 20.58 220 ASP D CA 1
ATOM 10411 C C . ASP D 1 240 ? 0.685 -26.182 -12.983 1.00 22.46 220 ASP D C 1
ATOM 10412 O O . ASP D 1 240 ? 0.096 -26.805 -13.888 1.00 20.48 220 ASP D O 1
ATOM 10417 N N . GLU D 1 241 ? 1.094 -26.757 -11.845 1.00 20.46 221 GLU D N 1
ATOM 10418 C CA . GLU D 1 241 ? 1.134 -28.213 -11.677 1.00 22.22 221 GLU D CA 1
ATOM 10419 C C . GLU D 1 241 ? -0.204 -28.820 -11.358 1.00 22.51 221 GLU D C 1
ATOM 10420 O O . GLU D 1 241 ? -0.467 -29.967 -11.699 1.00 26.80 221 GLU D O 1
ATOM 10426 N N . HIS D 1 242 ? -1.067 -28.092 -10.699 1.00 20.58 222 HIS D N 1
ATOM 10427 C CA . HIS D 1 242 ? -2.310 -28.672 -10.238 1.00 22.08 222 HIS D CA 1
ATOM 10428 C C . HIS D 1 242 ? -3.317 -28.908 -11.377 1.00 22.70 222 HIS D C 1
ATOM 10429 O O . HIS D 1 242 ? -4.221 -29.710 -11.219 1.00 21.06 222 HIS D O 1
ATOM 10436 N N . ALA D 1 243 ? -3.180 -28.171 -12.489 1.00 21.87 223 ALA D N 1
ATOM 10437 C CA . ALA D 1 243 ? -4.172 -28.202 -13.576 1.00 24.29 223 ALA D CA 1
ATOM 10438 C C . ALA D 1 243 ? -4.304 -29.612 -14.164 1.00 24.86 223 ALA D C 1
ATOM 10439 O O . ALA D 1 243 ? -3.326 -30.322 -14.255 1.00 26.90 223 ALA D O 1
ATOM 10441 N N . ARG D 1 244 ? -5.517 -29.988 -14.539 1.00 27.03 224 ARG D N 1
ATOM 10442 C CA . ARG D 1 244 ? -5.791 -31.309 -15.088 1.00 27.23 224 ARG D CA 1
ATOM 10443 C C . ARG D 1 244 ? -6.506 -31.113 -16.417 1.00 28.72 224 ARG D C 1
ATOM 10444 O O . ARG D 1 244 ? -7.738 -31.216 -16.504 1.00 26.16 224 ARG D O 1
ATOM 10452 N N . PRO D 1 245 ? -5.734 -30.805 -17.461 1.00 31.00 225 PRO D N 1
ATOM 10453 C CA . PRO D 1 245 ? -6.357 -30.432 -18.722 1.00 34.97 225 PRO D CA 1
ATOM 10454 C C . PRO D 1 245 ? -7.058 -31.594 -19.444 1.00 38.77 225 PRO D C 1
ATOM 10455 O O . PRO D 1 245 ? -7.817 -31.322 -20.352 1.00 42.34 225 PRO D O 1
ATOM 10459 N N . GLN D 1 246 ? -6.875 -32.841 -19.006 1.00 36.91 226 GLN D N 1
ATOM 10460 C CA . GLN D 1 246 ? -7.631 -33.963 -19.594 1.00 42.63 226 GLN D CA 1
ATOM 10461 C C . GLN D 1 246 ? -8.965 -34.212 -18.884 1.00 40.36 226 GLN D C 1
ATOM 10462 O O . GLN D 1 246 ? -9.652 -35.175 -19.179 1.00 39.58 226 GLN D O 1
ATOM 10468 N N . THR D 1 247 ? -9.332 -33.338 -17.950 1.00 33.91 227 THR D N 1
ATOM 10469 C CA . THR D 1 247 ? -10.555 -33.475 -17.188 1.00 32.58 227 THR D CA 1
ATOM 10470 C C . THR D 1 247 ? -11.750 -33.526 -18.121 1.00 30.83 227 THR D C 1
ATOM 10471 O O . THR D 1 247 ? -11.806 -32.801 -19.092 1.00 30.52 227 THR D O 1
ATOM 10475 N N . THR D 1 248 ? -12.690 -34.412 -17.826 1.00 30.50 228 THR D N 1
ATOM 10476 C CA . THR D 1 248 ? -13.960 -34.443 -18.548 1.00 29.47 228 THR D CA 1
ATOM 10477 C C . THR D 1 248 ? -15.047 -34.338 -17.555 1.00 27.83 228 THR D C 1
ATOM 10478 O O . THR D 1 248 ? -14.849 -34.667 -16.373 1.00 32.74 228 THR D O 1
ATOM 10482 N N . LEU D 1 249 ? -16.220 -33.940 -18.024 1.00 28.75 229 LEU D N 1
ATOM 10483 C CA . LEU D 1 249 ? -17.409 -33.879 -17.199 1.00 31.11 229 LEU D CA 1
ATOM 10484 C C . LEU D 1 249 ? -17.741 -35.234 -16.581 1.00 35.55 229 LEU D C 1
ATOM 10485 O O . LEU D 1 249 ? -18.140 -35.320 -15.411 1.00 35.26 229 LEU D O 1
ATOM 10490 N N . GLU D 1 250 ? -17.576 -36.292 -17.365 1.00 36.94 230 GLU D N 1
ATOM 10491 C CA . GLU D 1 250 ? -17.869 -37.656 -16.894 1.00 38.15 230 GLU D CA 1
ATOM 10492 C C . GLU D 1 250 ? -16.982 -38.098 -15.714 1.00 35.29 230 GLU D C 1
ATOM 10493 O O . GLU D 1 250 ? -17.449 -38.692 -14.742 1.00 31.21 230 GLU D O 1
ATOM 10499 N N . GLN D 1 251 ? -15.705 -37.758 -15.788 1.00 35.45 231 GLN D N 1
ATOM 10500 C CA . GLN D 1 251 ? -14.825 -37.948 -14.668 1.00 36.12 231 GLN D CA 1
ATOM 10501 C C . GLN D 1 251 ? -15.329 -37.202 -13.433 1.00 34.14 231 GLN D C 1
ATOM 10502 O O . GLN D 1 251 ? -15.368 -37.764 -12.334 1.00 36.37 231 GLN D O 1
ATOM 10508 N N . LEU D 1 252 ? -15.681 -35.929 -13.600 1.00 32.73 232 LEU D N 1
ATOM 10509 C CA . LEU D 1 252 ? -16.093 -35.088 -12.469 1.00 30.02 232 LEU D CA 1
ATOM 10510 C C . LEU D 1 252 ? -17.353 -35.648 -11.835 1.00 33.30 232 LEU D C 1
ATOM 10511 O O . LEU D 1 252 ? -17.499 -35.674 -10.596 1.00 30.06 232 LEU D O 1
ATOM 10516 N N . GLN D 1 253 ? -18.270 -36.108 -12.697 1.00 36.59 233 GLN D N 1
ATOM 10517 C CA . GLN D 1 253 ? -19.561 -36.642 -12.259 1.00 37.28 233 GLN D CA 1
ATOM 10518 C C . GLN D 1 253 ? -19.406 -37.842 -11.367 1.00 37.74 233 GLN D C 1
ATOM 10519 O O . GLN D 1 253 ? -20.253 -38.078 -10.525 1.00 35.10 233 GLN D O 1
ATOM 10525 N N . LYS D 1 254 ? -18.329 -38.592 -11.544 1.00 34.40 234 LYS D N 1
ATOM 10526 C CA . LYS D 1 254 ? -18.138 -39.794 -10.748 1.00 40.00 234 LYS D CA 1
ATOM 10527 C C . LYS D 1 254 ? -17.544 -39.536 -9.374 1.00 38.76 234 LYS D C 1
ATOM 10528 O O . LYS D 1 254 ? -17.567 -40.418 -8.528 1.00 37.88 234 LYS D O 1
ATOM 10534 N N . LEU D 1 255 ? -16.993 -38.338 -9.144 1.00 33.92 235 LEU D N 1
ATOM 10535 C CA . LEU D 1 255 ? -16.336 -38.071 -7.882 1.00 30.61 235 LEU D CA 1
ATOM 10536 C C . LEU D 1 255 ? -17.379 -37.996 -6.774 1.00 29.40 235 LEU D C 1
ATOM 10537 O O . LEU D 1 255 ? -18.497 -37.544 -6.995 1.00 29.63 235 LEU D O 1
ATOM 10542 N N . PRO D 1 256 ? -17.038 -38.478 -5.583 1.00 29.75 236 PRO D N 1
ATOM 10543 C CA . PRO D 1 256 ? -17.964 -38.333 -4.476 1.00 31.06 236 PRO D CA 1
ATOM 10544 C C . PRO D 1 256 ? -17.886 -36.933 -3.819 1.00 32.54 236 PRO D C 1
ATOM 10545 O O . PRO D 1 256 ? -16.801 -36.351 -3.749 1.00 30.87 236 PRO D O 1
ATOM 10549 N N . PRO D 1 257 ? -18.994 -36.457 -3.276 1.00 30.52 237 PRO D N 1
ATOM 10550 C CA . PRO D 1 257 ? -18.907 -35.281 -2.405 1.00 31.10 237 PRO D CA 1
ATO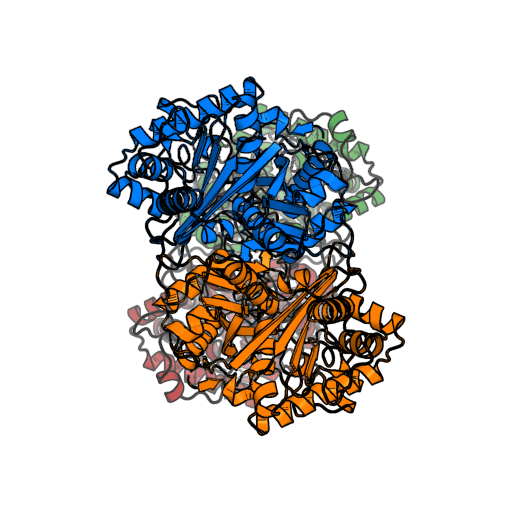M 10551 C C . PRO D 1 257 ? -18.031 -35.559 -1.178 1.00 34.67 237 PRO D C 1
ATOM 10552 O O . PRO D 1 257 ? -18.140 -36.616 -0.571 1.00 32.54 237 PRO D O 1
ATOM 10556 N N . VAL D 1 258 ? -17.152 -34.616 -0.840 1.00 30.17 238 VAL D N 1
ATOM 10557 C CA . VAL D 1 258 ? -16.156 -34.832 0.188 1.00 30.12 238 VAL D CA 1
ATOM 10558 C C . VAL D 1 258 ? -16.649 -34.467 1.592 1.00 29.60 238 VAL D C 1
ATOM 10559 O O . VAL D 1 258 ? -16.223 -35.052 2.563 1.00 28.78 238 VAL D O 1
ATOM 10563 N N . PHE D 1 259 ? -17.551 -33.505 1.706 1.00 28.57 239 PHE D N 1
ATOM 10564 C CA . PHE D 1 259 ? -17.885 -32.940 3.015 1.00 27.22 239 PHE D CA 1
ATOM 10565 C C . PHE D 1 259 ? -19.336 -33.146 3.401 1.00 29.04 239 PHE D C 1
ATOM 10566 O O . PHE D 1 259 ? -19.680 -32.989 4.546 1.00 26.50 239 PHE D O 1
ATOM 10574 N N . LYS D 1 260 ? -20.200 -33.445 2.438 1.00 30.48 240 LYS D N 1
ATOM 10575 C CA . LYS D 1 260 ? -21.603 -33.472 2.724 1.00 30.38 240 LYS D CA 1
ATOM 10576 C C . LYS D 1 260 ? -22.265 -34.511 1.862 1.00 31.47 240 LYS D C 1
ATOM 10577 O O . LYS D 1 260 ? -22.047 -34.575 0.636 1.00 27.52 240 LYS D O 1
ATOM 10583 N N . LYS D 1 261 ? -23.103 -35.316 2.506 1.00 33.53 241 LYS D N 1
ATOM 10584 C CA . LYS D 1 261 ? -23.806 -36.369 1.804 1.00 34.92 241 LYS D CA 1
ATOM 10585 C C . LYS D 1 261 ? -24.660 -35.726 0.731 1.00 34.88 241 LYS D C 1
ATOM 10586 O O . LYS D 1 261 ? -25.387 -34.766 1.000 1.00 41.24 241 LYS D O 1
ATOM 10592 N N . ASP D 1 262 ? -24.544 -36.238 -0.483 1.00 34.54 242 ASP D N 1
ATOM 10593 C CA . ASP D 1 262 ? -25.213 -35.667 -1.643 1.00 35.89 242 ASP D CA 1
ATOM 10594 C C . ASP D 1 262 ? -24.827 -34.194 -1.879 1.00 35.12 242 ASP D C 1
ATOM 10595 O O . ASP D 1 262 ? -25.604 -33.443 -2.439 1.00 33.44 242 ASP D O 1
ATOM 10600 N N . GLY D 1 263 ? -23.660 -33.783 -1.409 1.00 32.08 243 GLY D N 1
ATOM 10601 C CA . GLY D 1 263 ? -23.274 -32.346 -1.474 1.00 32.80 243 GLY D CA 1
ATOM 10602 C C . GLY D 1 263 ? -22.798 -31.973 -2.856 1.00 28.72 243 GLY D C 1
ATOM 10603 O O . GLY D 1 263 ? -22.670 -32.839 -3.718 1.00 27.48 243 GLY D O 1
ATOM 10604 N N . THR D 1 264 ? -22.526 -30.689 -3.086 1.00 25.25 244 THR D N 1
ATOM 10605 C CA . THR D 1 264 ? -22.042 -30.245 -4.396 1.00 22.94 244 THR D CA 1
ATOM 10606 C C . THR D 1 264 ? -20.541 -30.290 -4.496 1.00 22.09 244 THR D C 1
ATOM 10607 O O . THR D 1 264 ? -19.995 -30.364 -5.605 1.00 25.67 244 THR D O 1
ATOM 10611 N N . VAL D 1 265 ? -19.856 -30.231 -3.351 1.00 22.90 245 VAL D N 1
ATOM 10612 C CA . VAL D 1 265 ? -18.406 -30.069 -3.326 1.00 21.11 245 VAL D CA 1
ATOM 10613 C C . VAL D 1 265 ? -17.681 -31.392 -3.365 1.00 19.90 245 VAL D C 1
ATOM 10614 O O . VAL D 1 265 ? -17.858 -32.239 -2.484 1.00 18.74 245 VAL D O 1
ATOM 10618 N N . THR D 1 266 ? -16.813 -31.516 -4.357 1.00 21.05 246 THR D N 1
ATOM 10619 C CA . THR D 1 266 ? -15.971 -32.678 -4.542 1.00 23.44 246 THR D CA 1
ATOM 10620 C C . THR D 1 266 ? -14.516 -32.231 -4.651 1.00 25.37 246 THR D C 1
ATOM 10621 O O . THR D 1 266 ? -14.217 -31.027 -4.710 1.00 25.17 246 THR D O 1
ATOM 10625 N N . ALA D 1 267 ? -13.613 -33.197 -4.736 1.00 26.01 247 ALA D N 1
ATOM 10626 C CA . ALA D 1 267 ? -12.203 -32.894 -4.965 1.00 28.72 247 ALA D CA 1
ATOM 10627 C C . ALA D 1 267 ? -11.980 -32.318 -6.365 1.00 27.74 247 ALA D C 1
ATOM 10628 O O . ALA D 1 267 ? -10.969 -31.668 -6.627 1.00 25.47 247 ALA D O 1
ATOM 10630 N N . GLY D 1 268 ? -12.942 -32.521 -7.264 1.00 23.82 248 GLY D N 1
ATOM 10631 C CA . GLY D 1 268 ? -12.814 -32.020 -8.609 1.00 20.92 248 GLY D CA 1
ATOM 10632 C C . GLY D 1 268 ? -13.331 -30.608 -8.845 1.00 20.96 248 GLY D C 1
ATOM 10633 O O . GLY D 1 268 ? -12.982 -29.988 -9.841 1.00 20.81 248 GLY D O 1
ATOM 10634 N N . ASN D 1 269 ? -14.164 -30.106 -7.963 1.00 19.84 249 ASN D N 1
ATOM 10635 C CA . ASN D 1 269 ? -14.755 -28.783 -8.151 1.00 22.23 249 ASN D CA 1
ATOM 10636 C C . ASN D 1 269 ? -14.452 -27.789 -7.019 1.00 22.35 249 ASN D C 1
ATOM 10637 O O . ASN D 1 269 ? -14.996 -26.698 -6.997 1.00 21.92 249 ASN D O 1
ATOM 10642 N N . ALA D 1 270 ? -13.564 -28.187 -6.097 1.00 21.94 250 ALA D N 1
ATOM 10643 C CA . ALA D 1 270 ? -13.029 -27.287 -5.095 1.00 21.05 250 ALA D CA 1
ATOM 10644 C C . ALA D 1 270 ? -11.642 -26.828 -5.561 1.00 20.83 250 ALA D C 1
ATOM 10645 O O . ALA D 1 270 ? -10.997 -27.503 -6.345 1.00 20.72 250 ALA D O 1
ATOM 10647 N N . SER D 1 271 ? -11.166 -25.693 -5.041 1.00 19.68 251 SER D N 1
ATOM 10648 C CA . SER D 1 271 ? -9.852 -25.242 -5.337 1.00 17.63 251 SER D CA 1
ATOM 10649 C C . SER D 1 271 ? -8.884 -26.237 -4.781 1.00 18.21 251 SER D C 1
ATOM 10650 O O . SER D 1 271 ? -9.144 -26.872 -3.792 1.00 17.73 251 SER D O 1
ATOM 10653 N N . GLY D 1 272 ? -7.730 -26.341 -5.408 1.00 17.98 252 GLY D N 1
ATOM 10654 C CA . GLY D 1 272 ? -6.713 -27.222 -4.873 1.00 19.92 252 GLY D CA 1
ATOM 10655 C C . GLY D 1 272 ? -5.881 -26.548 -3.784 1.00 19.41 252 GLY D C 1
ATOM 10656 O O . GLY D 1 272 ? -5.746 -25.335 -3.755 1.00 15.21 252 GLY D O 1
ATOM 10657 N N . VAL D 1 273 ? -5.359 -27.381 -2.883 1.00 19.99 253 VAL D N 1
ATOM 10658 C CA . VAL D 1 273 ? -4.288 -27.013 -1.980 1.00 19.30 253 VAL D CA 1
ATOM 10659 C C . VAL D 1 273 ? -3.046 -26.834 -2.831 1.00 18.31 253 VAL D C 1
ATOM 10660 O O . VAL D 1 273 ? -2.744 -27.674 -3.653 1.00 17.06 253 VAL D O 1
ATOM 10664 N N . ALA D 1 274 ? -2.306 -25.737 -2.631 1.00 17.93 254 ALA D N 1
ATOM 10665 C CA . ALA D 1 274 ? -1.204 -25.436 -3.516 1.00 17.56 254 ALA D CA 1
ATOM 10666 C C . ALA D 1 274 ? -0.182 -24.475 -2.910 1.00 17.00 254 ALA D C 1
ATOM 10667 O O . ALA D 1 274 ? -0.454 -23.845 -1.901 1.00 16.43 254 ALA D O 1
ATOM 10669 N N . ASP D 1 275 ? 0.986 -24.403 -3.557 1.00 16.44 255 ASP D N 1
ATOM 10670 C CA . ASP D 1 275 ? 2.077 -23.575 -3.151 1.00 16.18 255 ASP D CA 1
ATOM 10671 C C . ASP D 1 275 ? 2.325 -22.548 -4.245 1.00 16.70 255 ASP D C 1
ATOM 10672 O O . ASP D 1 275 ? 2.399 -22.889 -5.435 1.00 16.08 255 ASP D O 1
ATOM 10677 N N . GLY D 1 276 ? 2.540 -21.291 -3.871 1.00 17.65 256 GLY D N 1
ATOM 10678 C CA . GLY D 1 276 ? 2.822 -20.268 -4.888 1.00 16.37 256 GLY D CA 1
ATOM 10679 C C . GLY D 1 276 ? 2.807 -18.869 -4.304 1.00 16.56 256 GLY D C 1
ATOM 10680 O O . GLY D 1 276 ? 2.379 -18.667 -3.157 1.00 14.74 256 GLY D O 1
ATOM 10681 N N . ALA D 1 277 ? 3.281 -17.916 -5.100 1.00 15.10 257 ALA D N 1
ATOM 10682 C CA . ALA D 1 277 ? 3.416 -16.553 -4.639 1.00 14.66 257 ALA D CA 1
ATOM 10683 C C . ALA D 1 277 ? 3.331 -15.605 -5.807 1.00 14.74 257 ALA D C 1
ATOM 10684 O O . ALA D 1 277 ? 3.444 -16.010 -6.954 1.00 15.21 257 ALA D O 1
ATOM 10686 N N . GLY D 1 278 ? 3.105 -14.337 -5.479 1.00 14.02 258 GLY D N 1
ATOM 10687 C CA . GLY D 1 278 ? 3.173 -13.263 -6.458 1.00 14.41 258 GLY D CA 1
ATOM 10688 C C . GLY D 1 278 ? 3.776 -12.032 -5.840 1.00 13.85 258 GLY D C 1
ATOM 10689 O O . GLY D 1 278 ? 3.924 -11.924 -4.608 1.00 15.14 258 GLY D O 1
ATOM 10690 N N . ALA D 1 279 ? 4.063 -11.064 -6.694 1.00 13.38 259 ALA D N 1
ATOM 10691 C CA . ALA D 1 279 ? 4.621 -9.781 -6.297 1.00 12.94 259 ALA D CA 1
ATOM 10692 C C . ALA D 1 279 ? 4.091 -8.699 -7.242 1.00 13.85 259 ALA D C 1
ATOM 10693 O O . ALA D 1 279 ? 4.175 -8.854 -8.459 1.00 14.41 259 ALA D O 1
ATOM 10695 N N . VAL D 1 280 ? 3.547 -7.637 -6.667 1.00 14.09 260 VAL D N 1
ATOM 10696 C CA . VAL D 1 280 ? 3.085 -6.476 -7.390 1.00 15.78 260 VAL D CA 1
ATOM 10697 C C . VAL D 1 280 ? 3.824 -5.275 -6.805 1.00 16.02 260 VAL D C 1
ATOM 10698 O O . VAL D 1 280 ? 3.742 -5.030 -5.594 1.00 13.73 260 VAL D O 1
ATOM 10702 N N . ILE D 1 281 ? 4.557 -4.544 -7.667 1.00 14.98 261 ILE D N 1
ATOM 10703 C CA . ILE D 1 281 ? 5.241 -3.367 -7.231 1.00 15.25 261 ILE D CA 1
ATOM 10704 C C . ILE D 1 281 ? 4.379 -2.170 -7.629 1.00 16.76 261 ILE D C 1
ATOM 10705 O O . ILE D 1 281 ? 4.003 -2.045 -8.792 1.00 16.41 261 ILE D O 1
ATOM 10710 N N . ILE D 1 282 ? 4.052 -1.323 -6.667 1.00 16.37 262 ILE D N 1
ATOM 10711 C CA . ILE D 1 282 ? 3.246 -0.144 -6.913 1.00 16.27 262 ILE D CA 1
ATOM 10712 C C . ILE D 1 282 ? 4.047 1.100 -6.574 1.00 16.96 262 ILE D C 1
ATOM 10713 O O . ILE D 1 282 ? 4.993 1.061 -5.748 1.00 15.32 262 ILE D O 1
ATOM 10718 N N . ALA D 1 283 ? 3.670 2.198 -7.212 1.00 16.55 263 ALA D N 1
ATOM 10719 C CA . ALA D 1 283 ? 4.450 3.427 -7.086 1.00 16.34 263 ALA D CA 1
ATOM 10720 C C . ALA D 1 283 ? 3.564 4.617 -7.236 1.00 16.46 263 ALA D C 1
ATOM 10721 O O . ALA D 1 283 ? 2.587 4.586 -8.000 1.00 16.02 263 ALA D O 1
ATOM 10723 N N . SER D 1 284 ? 3.861 5.647 -6.471 1.00 15.10 264 SER D N 1
ATOM 10724 C CA . SER D 1 284 ? 3.183 6.921 -6.654 1.00 17.65 264 SER D CA 1
ATOM 10725 C C . SER D 1 284 ? 3.466 7.492 -8.028 1.00 16.50 264 SER D C 1
ATOM 10726 O O . SER D 1 284 ? 4.453 7.139 -8.677 1.00 17.42 264 SER D O 1
ATOM 10729 N N . GLU D 1 285 ? 2.584 8.391 -8.444 1.00 17.51 265 GLU D N 1
ATOM 10730 C CA . GLU D 1 285 ? 2.845 9.188 -9.654 1.00 19.43 265 GLU D CA 1
ATOM 10731 C C . GLU D 1 285 ? 4.198 9.895 -9.587 1.00 18.18 265 GLU D C 1
ATOM 10732 O O . GLU D 1 285 ? 4.973 9.858 -10.546 1.00 19.53 265 GLU D O 1
ATOM 10738 N N . ASP D 1 286 ? 4.505 10.503 -8.449 1.00 19.78 266 ASP D N 1
ATOM 10739 C CA . ASP D 1 286 ? 5.822 11.150 -8.241 1.00 21.57 266 ASP D CA 1
ATOM 10740 C C . ASP D 1 286 ? 6.961 10.175 -8.447 1.00 21.43 266 ASP D C 1
ATOM 10741 O O . ASP D 1 286 ? 7.927 10.490 -9.143 1.00 19.90 266 ASP D O 1
ATOM 10746 N N . ALA D 1 287 ? 6.840 8.950 -7.924 1.00 21.71 267 ALA D N 1
ATOM 10747 C CA . ALA D 1 287 ? 7.920 7.945 -8.135 1.00 20.42 267 ALA D CA 1
ATOM 10748 C C . ALA D 1 287 ? 8.070 7.466 -9.568 1.00 19.77 267 ALA D C 1
ATOM 10749 O O . ALA D 1 287 ? 9.186 7.261 -10.037 1.00 19.82 267 ALA D O 1
ATOM 10751 N N . VAL D 1 288 ? 6.966 7.228 -10.255 1.00 19.27 268 VAL D N 1
ATOM 10752 C CA . VAL D 1 288 ? 7.002 6.838 -11.641 1.00 20.15 268 VAL D CA 1
ATOM 10753 C C . VAL D 1 288 ? 7.801 7.875 -12.473 1.00 20.97 268 VAL D C 1
ATOM 10754 O O . VAL D 1 288 ? 8.633 7.508 -13.286 1.00 25.82 268 VAL D O 1
ATOM 10758 N N . LYS D 1 289 ? 7.519 9.144 -12.244 1.00 23.89 269 LYS D N 1
ATOM 10759 C CA . LYS D 1 289 ? 8.140 10.258 -12.975 1.00 25.17 269 LYS D CA 1
ATOM 10760 C C . LYS D 1 289 ? 9.611 10.398 -12.577 1.00 27.93 269 LYS D C 1
ATOM 10761 O O . LYS D 1 289 ? 10.484 10.410 -13.431 1.00 30.50 269 LYS D O 1
ATOM 10767 N N . LYS D 1 290 ? 9.882 10.367 -11.274 1.00 29.93 270 LYS D N 1
ATOM 10768 C CA . LYS D 1 290 ? 11.246 10.431 -10.779 1.00 28.07 270 LYS D CA 1
ATOM 10769 C C . LYS D 1 290 ? 12.127 9.314 -11.258 1.00 30.18 270 LYS D C 1
ATOM 10770 O O . LYS D 1 290 ? 13.290 9.554 -11.593 1.00 26.96 270 LYS D O 1
ATOM 10776 N N . HIS D 1 291 ? 11.622 8.070 -11.267 1.00 26.52 271 HIS D N 1
ATOM 10777 C CA . HIS D 1 291 ? 12.463 6.932 -11.596 1.00 26.82 271 HIS D CA 1
ATOM 10778 C C . HIS D 1 291 ? 12.262 6.414 -13.009 1.00 24.71 271 HIS D C 1
ATOM 10779 O O . HIS D 1 291 ? 12.892 5.425 -13.382 1.00 24.57 271 HIS D O 1
ATOM 10786 N N . ASN D 1 292 ? 11.400 7.075 -13.787 1.00 28.19 272 ASN D N 1
ATOM 10787 C CA . ASN D 1 292 ? 11.047 6.639 -15.146 1.00 29.54 272 ASN D CA 1
ATOM 10788 C C . ASN D 1 292 ? 10.554 5.198 -15.193 1.00 27.87 272 ASN D C 1
ATOM 10789 O O . ASN D 1 292 ? 10.954 4.427 -16.057 1.00 26.32 272 ASN D O 1
ATOM 10794 N N . PHE D 1 293 ? 9.688 4.826 -14.254 1.00 26.67 273 PHE D N 1
ATOM 10795 C CA . PHE D 1 293 ? 9.068 3.506 -14.303 1.00 24.59 273 PHE D CA 1
ATOM 10796 C C . PHE D 1 293 ? 8.108 3.439 -15.485 1.00 24.14 273 PHE D C 1
ATOM 10797 O O . PHE D 1 293 ? 7.664 4.465 -15.984 1.00 23.22 273 PHE D O 1
ATOM 10805 N N . THR D 1 294 ? 7.768 2.225 -15.887 1.00 24.10 274 THR D N 1
ATOM 10806 C CA . THR D 1 294 ? 6.759 1.991 -16.896 1.00 25.97 274 THR D CA 1
ATOM 10807 C C . THR D 1 294 ? 5.510 1.414 -16.253 1.00 25.28 274 THR D C 1
ATOM 10808 O O . THR D 1 294 ? 5.472 0.231 -15.937 1.00 26.04 274 THR D O 1
ATOM 10812 N N . PRO D 1 295 ? 4.512 2.254 -16.001 1.00 26.27 275 PRO D N 1
ATOM 10813 C CA . PRO D 1 295 ? 3.258 1.746 -15.445 1.00 26.77 275 PRO D CA 1
ATOM 10814 C C . PRO D 1 295 ? 2.497 0.802 -16.357 1.00 25.46 275 PRO D C 1
ATOM 10815 O O . PRO D 1 295 ? 2.412 1.010 -17.556 1.00 21.20 275 PRO D O 1
ATOM 10819 N N . LEU D 1 296 ? 1.962 -0.268 -15.768 1.00 22.18 276 LEU D N 1
ATOM 10820 C CA . LEU D 1 296 ? 1.170 -1.258 -16.489 1.00 22.11 276 LEU D CA 1
ATOM 10821 C C . LEU D 1 296 ? -0.301 -1.037 -16.235 1.00 22.04 276 LEU D C 1
ATOM 10822 O O . LEU D 1 296 ? -1.137 -1.453 -17.035 1.00 22.45 276 LEU D O 1
ATOM 10827 N N . ALA D 1 297 ? -0.607 -0.432 -15.098 1.00 21.75 277 ALA D N 1
ATOM 10828 C CA . ALA D 1 297 ? -1.970 -0.219 -14.652 1.00 21.22 277 ALA D CA 1
ATOM 10829 C C . ALA D 1 297 ? -1.950 0.845 -13.574 1.00 19.75 277 ALA D C 1
ATOM 10830 O O . ALA D 1 297 ? -0.916 1.131 -13.003 1.00 18.98 277 ALA D O 1
ATOM 10832 N N . ARG D 1 298 ? -3.111 1.400 -13.308 1.00 18.88 278 ARG D N 1
ATOM 10833 C CA . ARG D 1 298 ? -3.334 2.294 -12.211 1.00 21.59 278 ARG D CA 1
ATOM 10834 C C . ARG D 1 298 ? -4.346 1.606 -11.264 1.00 21.71 278 ARG D C 1
ATOM 10835 O O . ARG D 1 298 ? -5.284 0.947 -11.734 1.00 23.42 278 ARG D O 1
ATOM 10843 N N . ILE D 1 299 ? -4.137 1.725 -9.956 1.00 17.98 279 ILE D N 1
ATOM 10844 C CA . ILE D 1 299 ? -5.112 1.237 -8.991 1.00 19.01 279 ILE D CA 1
ATOM 10845 C C . ILE D 1 299 ? -6.151 2.321 -8.859 1.00 18.41 279 ILE D C 1
ATOM 10846 O O . ILE D 1 299 ? -5.831 3.439 -8.427 1.00 16.29 279 ILE D O 1
ATOM 10851 N N . VAL D 1 300 ? -7.386 1.971 -9.181 1.00 18.72 280 VAL D N 1
ATOM 10852 C CA . VAL D 1 300 ? -8.535 2.863 -9.160 1.00 20.81 280 VAL D CA 1
ATOM 10853 C C . VAL D 1 300 ? -9.253 2.825 -7.846 1.00 20.16 280 VAL D C 1
ATOM 10854 O O . VAL D 1 300 ? -9.791 3.830 -7.383 1.00 20.30 280 VAL D O 1
ATOM 10858 N N . GLY D 1 301 ? -9.320 1.635 -7.244 1.00 17.93 281 GLY D N 1
ATOM 10859 C CA . GLY D 1 301 ? -10.086 1.518 -6.035 1.00 17.48 281 GLY D CA 1
ATOM 10860 C C . GLY D 1 301 ? -10.008 0.131 -5.463 1.00 16.54 281 GLY D C 1
ATOM 10861 O O . GLY D 1 301 ? -9.427 -0.763 -6.072 1.00 16.09 281 GLY D O 1
ATOM 10862 N N . TYR D 1 302 ? -10.537 -0.010 -4.261 1.00 15.13 282 TYR D N 1
ATOM 10863 C CA . TYR D 1 302 ? -10.575 -1.281 -3.597 1.00 14.14 282 TYR D CA 1
ATOM 10864 C C . TYR D 1 302 ? -11.528 -1.144 -2.451 1.00 15.13 282 TYR D C 1
ATOM 10865 O O . TYR D 1 302 ? -11.981 -0.042 -2.116 1.00 13.73 282 TYR D O 1
ATOM 10874 N N . PHE D 1 303 ? -11.880 -2.286 -1.872 1.00 13.91 283 PHE D N 1
ATOM 10875 C CA . PHE D 1 303 ? -12.787 -2.326 -0.795 1.00 13.69 283 PHE D CA 1
ATOM 10876 C C . PHE D 1 303 ? -12.672 -3.697 -0.085 1.00 13.02 283 PHE D C 1
ATOM 10877 O O . PHE D 1 303 ? -12.539 -4.719 -0.729 1.00 11.57 283 PHE D O 1
ATOM 10885 N N . VAL D 1 304 ? -12.829 -3.661 1.232 1.00 12.96 284 VAL D N 1
ATOM 10886 C CA . VAL D 1 304 ? -12.903 -4.849 2.048 1.00 13.96 284 VAL D CA 1
ATOM 10887 C C . VAL D 1 304 ? -14.187 -4.772 2.841 1.00 15.03 284 VAL D C 1
ATOM 10888 O O . VAL D 1 304 ? -14.495 -3.755 3.431 1.00 14.05 284 VAL D O 1
ATOM 10892 N N . SER D 1 305 ? -14.945 -5.869 2.851 1.00 16.79 285 SER D N 1
ATOM 10893 C CA . SER D 1 305 ? -16.173 -5.940 3.643 1.00 16.88 285 SER D CA 1
ATOM 10894 C C . SER D 1 305 ? -16.220 -7.221 4.443 1.00 15.56 285 SER D C 1
ATOM 10895 O O . SER D 1 305 ? -15.660 -8.247 4.040 1.00 15.78 285 SER D O 1
ATOM 10898 N N . GLY D 1 306 ? -16.868 -7.156 5.592 1.00 15.32 286 GLY D N 1
ATOM 10899 C CA . GLY D 1 306 ? -17.216 -8.364 6.314 1.00 15.99 286 GLY D CA 1
ATOM 10900 C C . GLY D 1 306 ? -18.539 -8.893 5.753 1.00 17.78 286 GLY D C 1
ATOM 10901 O O . GLY D 1 306 ? -19.282 -8.164 5.138 1.00 15.79 286 GLY D O 1
ATOM 10902 N N . CYS D 1 307 ? -18.814 -10.175 5.984 1.00 16.31 287 CYS D N 1
ATOM 10903 C CA . CYS D 1 307 ? -20.092 -10.768 5.642 1.00 17.30 287 CYS D CA 1
ATOM 10904 C C . CYS D 1 307 ? -20.318 -11.929 6.619 1.00 17.75 287 CYS D C 1
ATOM 10905 O O . CYS D 1 307 ? -19.481 -12.221 7.481 1.00 14.06 287 CYS D O 1
ATOM 10908 N N . ASP D 1 308 ? -21.454 -12.583 6.482 1.00 16.62 288 ASP D N 1
ATOM 10909 C CA . ASP D 1 308 ? -21.791 -13.708 7.317 1.00 18.30 288 ASP D CA 1
ATOM 10910 C C . ASP D 1 308 ? -20.739 -14.819 7.175 1.00 18.24 288 ASP D C 1
ATOM 10911 O O . ASP D 1 308 ? -20.574 -15.383 6.085 1.00 17.43 288 ASP D O 1
ATOM 10916 N N . PRO D 1 309 ? -20.077 -15.177 8.276 1.00 18.26 289 PRO D N 1
ATOM 10917 C CA . PRO D 1 309 ? -19.088 -16.269 8.225 1.00 17.99 289 PRO D CA 1
ATOM 10918 C C . PRO D 1 309 ? -19.630 -17.617 7.665 1.00 17.47 289 PRO D C 1
ATOM 10919 O O . PRO D 1 309 ? -18.883 -18.385 7.038 1.00 16.48 289 PRO D O 1
ATOM 10923 N N . SER D 1 310 ? -20.900 -17.904 7.922 1.00 18.92 290 SER D N 1
ATOM 10924 C CA . SER D 1 310 ? -21.494 -19.185 7.475 1.00 20.33 290 SER D CA 1
ATOM 10925 C C . SER D 1 310 ? -21.651 -19.294 5.996 1.00 20.06 290 SER D C 1
ATOM 10926 O O . SER D 1 310 ? -21.822 -20.397 5.469 1.00 18.32 290 SER D O 1
ATOM 10929 N N . ILE D 1 311 ? -21.653 -18.137 5.316 1.00 17.45 291 ILE D N 1
ATOM 10930 C CA . ILE D 1 311 ? -21.627 -18.086 3.877 1.00 17.28 291 ILE D CA 1
ATOM 10931 C C . ILE D 1 311 ? -20.477 -17.177 3.403 1.00 17.41 291 ILE D C 1
ATOM 10932 O O . ILE D 1 311 ? -20.640 -16.360 2.517 1.00 17.20 291 ILE D O 1
ATOM 10937 N N . MET D 1 312 ? -19.281 -17.366 3.989 1.00 17.05 292 MET D N 1
ATOM 10938 C CA . MET D 1 312 ? -18.142 -16.490 3.743 1.00 16.37 292 MET D CA 1
ATOM 10939 C C . MET D 1 312 ? -17.844 -16.316 2.257 1.00 16.26 292 MET D C 1
ATOM 10940 O O . MET D 1 312 ? -17.310 -15.276 1.837 1.00 13.84 292 MET D O 1
ATOM 10945 N N . GLY D 1 313 ? -18.171 -17.340 1.468 1.00 15.83 293 GLY D N 1
ATOM 10946 C CA . GLY D 1 313 ? -17.913 -17.339 0.042 1.00 15.51 293 GLY D CA 1
ATOM 10947 C C . GLY D 1 313 ? -18.580 -16.210 -0.729 1.00 15.59 293 GLY D C 1
ATOM 10948 O O . GLY D 1 313 ? -18.162 -15.922 -1.848 1.00 14.78 293 GLY D O 1
ATOM 10949 N N . ILE D 1 314 ? -19.564 -15.558 -0.119 1.00 15.98 294 ILE D N 1
ATOM 10950 C CA . ILE D 1 314 ? -20.276 -14.430 -0.742 1.00 16.13 294 ILE D CA 1
ATOM 10951 C C . ILE D 1 314 ? -19.515 -13.095 -0.604 1.00 17.91 294 ILE D C 1
ATOM 10952 O O . ILE D 1 314 ? -19.906 -12.102 -1.199 1.00 16.68 294 ILE D O 1
ATOM 10957 N N . GLY D 1 315 ? -18.400 -13.085 0.134 1.00 15.89 295 GLY D N 1
ATOM 10958 C CA . GLY D 1 315 ? -17.662 -11.855 0.358 1.00 14.70 295 GLY D CA 1
ATOM 10959 C C . GLY D 1 315 ? -17.406 -10.984 -0.865 1.00 13.13 295 GLY D C 1
ATOM 10960 O O . GLY D 1 315 ? -17.466 -9.785 -0.745 1.00 13.92 295 GLY D O 1
ATOM 10961 N N . PRO D 1 316 ? -17.126 -11.574 -2.031 1.00 12.93 296 PRO D N 1
ATOM 10962 C CA . PRO D 1 316 ? -16.876 -10.758 -3.174 1.00 13.29 296 PRO D CA 1
ATOM 10963 C C . PRO D 1 316 ? -18.055 -9.875 -3.572 1.00 15.52 296 PRO D C 1
ATOM 10964 O O . PRO D 1 316 ? -17.852 -8.847 -4.230 1.00 14.65 296 PRO D O 1
ATOM 10968 N N . VAL D 1 317 ? -19.269 -10.213 -3.153 1.00 16.90 297 VAL D N 1
ATOM 10969 C CA . VAL D 1 317 ? -20.425 -9.406 -3.561 1.00 17.43 297 VAL D CA 1
ATOM 10970 C C . VAL D 1 317 ? -20.403 -7.995 -2.942 1.00 17.72 297 VAL D C 1
ATOM 10971 O O . VAL D 1 317 ? -20.379 -7.038 -3.683 1.00 18.17 297 VAL D O 1
ATOM 10975 N N . PRO D 1 318 ? -20.436 -7.863 -1.615 1.00 19.04 298 PRO D N 1
ATOM 10976 C CA . PRO D 1 318 ? -20.282 -6.530 -1.068 1.00 18.78 298 PRO D CA 1
ATOM 10977 C C . PRO D 1 318 ? -18.903 -5.915 -1.363 1.00 17.25 298 PRO D C 1
ATOM 10978 O O . PRO D 1 318 ? -18.804 -4.701 -1.476 1.00 17.54 298 PRO D O 1
ATOM 10982 N N . ALA D 1 319 ? -17.849 -6.722 -1.518 1.00 16.58 299 ALA D N 1
ATOM 10983 C CA . ALA D 1 319 ? -16.526 -6.143 -1.765 1.00 16.98 299 ALA D CA 1
ATOM 10984 C C . ALA D 1 319 ? -16.487 -5.478 -3.151 1.00 17.48 299 ALA D C 1
ATOM 10985 O O . ALA D 1 319 ? -16.042 -4.353 -3.280 1.00 16.12 299 ALA D O 1
ATOM 10987 N N . ILE D 1 320 ? -16.918 -6.210 -4.182 1.00 17.51 300 ILE D N 1
ATOM 10988 C CA . ILE D 1 320 ? -16.920 -5.693 -5.548 1.00 18.90 300 ILE D CA 1
ATOM 10989 C C . ILE D 1 320 ? -17.890 -4.506 -5.654 1.00 18.12 300 ILE D C 1
ATOM 10990 O O . ILE D 1 320 ? -17.546 -3.473 -6.213 1.00 16.75 300 ILE D O 1
ATOM 10995 N N . SER D 1 321 ? -19.073 -4.647 -5.065 1.00 19.39 301 SER D N 1
ATOM 10996 C CA . SER D 1 321 ? -20.068 -3.581 -5.111 1.00 21.40 301 SER D CA 1
ATOM 10997 C C . SER D 1 321 ? -19.560 -2.294 -4.467 1.00 21.29 301 SER D C 1
ATOM 10998 O O . SER D 1 321 ? -19.733 -1.213 -5.020 1.00 17.94 301 SER D O 1
ATOM 11001 N N . GLY D 1 322 ? -18.931 -2.422 -3.301 1.00 19.46 302 GLY D N 1
ATOM 11002 C CA . GLY D 1 322 ? -18.390 -1.263 -2.599 1.00 19.79 302 GLY D CA 1
ATOM 11003 C C . GLY D 1 322 ? -17.254 -0.602 -3.338 1.00 19.85 302 GLY D C 1
ATOM 11004 O O . GLY D 1 322 ? -17.192 0.631 -3.428 1.00 21.62 302 GLY D O 1
ATOM 11005 N N . ALA D 1 323 ? -16.341 -1.403 -3.883 1.00 19.31 303 ALA D N 1
ATOM 11006 C CA . ALA D 1 323 ? -15.243 -0.855 -4.648 1.00 18.38 303 ALA D CA 1
ATOM 11007 C C . ALA D 1 323 ? -15.778 -0.073 -5.861 1.00 21.02 303 ALA D C 1
ATOM 11008 O O . ALA D 1 323 ? -15.306 1.032 -6.157 1.00 18.40 303 ALA D O 1
ATOM 11010 N N . LEU D 1 324 ? -16.732 -0.672 -6.585 1.00 20.60 304 LEU D N 1
ATOM 11011 C CA . LEU D 1 324 ? -17.290 -0.037 -7.784 1.00 20.72 304 LEU D CA 1
ATOM 11012 C C . LEU D 1 324 ? -17.996 1.260 -7.422 1.00 19.17 304 LEU D C 1
ATOM 11013 O O . LEU D 1 324 ? -17.834 2.257 -8.096 1.00 20.13 304 LEU D O 1
ATOM 11018 N N . LYS D 1 325 ? -18.749 1.231 -6.328 1.00 19.39 305 LYS D N 1
ATOM 11019 C CA . LYS D 1 325 ? -19.443 2.393 -5.831 1.00 21.78 305 LYS D CA 1
ATOM 11020 C C . LYS D 1 325 ? -18.448 3.508 -5.541 1.00 21.80 305 LYS D C 1
ATOM 11021 O O . LYS D 1 325 ? -18.631 4.638 -6.001 1.00 18.91 305 LYS D O 1
ATOM 11027 N N . LYS D 1 326 ? -17.379 3.205 -4.815 1.00 19.49 306 LYS D N 1
ATOM 11028 C CA . LYS D 1 326 ? -16.395 4.221 -4.503 1.00 19.96 306 LYS D CA 1
ATOM 11029 C C . LYS D 1 326 ? -15.776 4.802 -5.780 1.00 20.14 306 LYS D C 1
ATOM 11030 O O . LYS D 1 326 ? -15.473 6.012 -5.824 1.00 19.17 306 LYS D O 1
ATOM 11036 N N . ALA D 1 327 ? -15.503 3.933 -6.751 1.00 19.06 307 ALA D N 1
ATOM 11037 C CA . ALA D 1 327 ? -14.853 4.330 -7.988 1.00 20.46 307 ALA D CA 1
ATOM 11038 C C . ALA D 1 327 ? -15.807 5.026 -8.973 1.00 21.41 307 ALA D C 1
ATOM 11039 O O . ALA D 1 327 ? -15.350 5.524 -9.978 1.00 20.44 307 ALA D O 1
ATOM 11041 N N . GLY D 1 328 ? -17.101 5.024 -8.695 1.00 20.95 308 GLY D N 1
ATOM 11042 C CA . GLY D 1 328 ? -18.106 5.601 -9.598 1.00 23.76 308 GLY D CA 1
ATOM 11043 C C . GLY D 1 328 ? -18.277 4.797 -10.864 1.00 25.59 308 GLY D C 1
ATOM 11044 O O . GLY D 1 328 ? -18.472 5.363 -11.955 1.00 23.84 308 GLY D O 1
ATOM 11045 N N . LEU D 1 329 ? -18.099 3.475 -10.750 1.00 21.88 309 LEU D N 1
ATOM 11046 C CA . LEU D 1 329 ? -18.121 2.613 -11.910 1.00 22.12 309 LEU D CA 1
ATOM 11047 C C . LEU D 1 329 ? -19.171 1.572 -11.699 1.00 21.71 309 LEU D C 1
ATOM 11048 O O . LEU D 1 329 ? -19.662 1.405 -10.589 1.00 20.29 309 LEU D O 1
ATOM 11053 N N . SER D 1 330 ? -19.552 0.897 -12.765 1.00 23.17 310 SER D N 1
ATOM 11054 C CA . SER D 1 330 ? -20.514 -0.163 -12.637 1.00 23.42 310 SER D CA 1
ATOM 11055 C C . SER D 1 330 ? -19.886 -1.421 -13.169 1.00 23.06 310 SER D C 1
ATOM 11056 O O . SER D 1 330 ? -18.824 -1.377 -13.772 1.00 21.78 310 SER D O 1
ATOM 11059 N N . LEU D 1 331 ? -20.556 -2.543 -12.933 1.00 22.90 311 LEU D N 1
ATOM 11060 C CA . LEU D 1 331 ? -20.050 -3.816 -13.381 1.00 26.02 311 LEU D CA 1
ATOM 11061 C C . LEU D 1 331 ? -19.902 -3.861 -14.867 1.00 26.63 311 LEU D C 1
ATOM 11062 O O . LEU D 1 331 ? -18.981 -4.510 -15.369 1.00 24.46 311 LEU D O 1
ATOM 11067 N N . LYS D 1 332 ? -20.765 -3.138 -15.584 1.00 27.18 312 LYS D N 1
ATOM 11068 C CA . LYS D 1 332 ? -20.667 -3.101 -17.044 1.00 28.80 312 LYS D CA 1
ATOM 11069 C C . LYS D 1 332 ? -19.408 -2.457 -17.516 1.00 25.09 312 LYS D C 1
ATOM 11070 O O . LYS D 1 332 ? -18.996 -2.686 -18.642 1.00 25.76 312 LYS D O 1
ATOM 11076 N N . ASP D 1 333 ? -18.777 -1.640 -16.685 1.00 23.74 313 ASP D N 1
ATOM 11077 C CA . ASP D 1 333 ? -17.499 -1.024 -17.069 1.00 23.92 313 ASP D CA 1
ATOM 11078 C C . ASP D 1 333 ? -16.316 -1.972 -16.966 1.00 24.13 313 ASP D C 1
ATOM 11079 O O . ASP D 1 333 ? -15.248 -1.639 -17.426 1.00 23.13 313 ASP D O 1
ATOM 11084 N N . MET D 1 334 ? -16.493 -3.115 -16.309 1.00 23.26 314 MET D N 1
ATOM 11085 C CA . MET D 1 334 ? -15.384 -4.043 -16.090 1.00 21.20 314 MET D CA 1
ATOM 11086 C C . MET D 1 334 ? -15.213 -4.912 -17.302 1.00 22.26 314 MET D C 1
ATOM 11087 O O . MET D 1 334 ? -16.097 -5.699 -17.633 1.00 26.94 314 MET D O 1
ATOM 11092 N N . ASP D 1 335 ? -14.077 -4.795 -17.950 1.00 21.83 315 ASP D N 1
ATOM 11093 C CA . ASP D 1 335 ? -13.765 -5.628 -19.054 1.00 23.46 315 ASP D CA 1
ATOM 11094 C C . ASP D 1 335 ? -13.425 -7.034 -18.587 1.00 23.77 315 ASP D C 1
ATOM 11095 O O . ASP D 1 335 ? -13.667 -8.001 -19.304 1.00 24.10 315 ASP D O 1
ATOM 11100 N N . LEU D 1 336 ? -12.831 -7.134 -17.399 1.00 20.77 316 LEU D N 1
ATOM 11101 C CA . LEU D 1 336 ? -12.525 -8.425 -16.784 1.00 19.93 316 LEU D CA 1
ATOM 11102 C C . LEU D 1 336 ? -12.902 -8.421 -15.312 1.00 20.02 316 LEU D C 1
ATOM 11103 O O . LEU D 1 336 ? -12.771 -7.403 -14.624 1.00 18.10 316 LEU D O 1
ATOM 11108 N N . VAL D 1 337 ? -13.442 -9.549 -14.856 1.00 17.86 317 VAL D N 1
ATOM 11109 C CA . VAL D 1 337 ? -13.774 -9.756 -13.492 1.00 17.56 317 VAL D CA 1
ATOM 11110 C C . VAL D 1 337 ? -13.090 -11.037 -13.064 1.00 19.40 317 VAL D C 1
ATOM 11111 O O . VAL D 1 337 ? -13.108 -12.014 -13.827 1.00 19.63 317 VAL D O 1
ATOM 11115 N N . GLU D 1 338 ? -12.479 -11.034 -11.870 1.00 17.17 318 GLU D N 1
ATOM 11116 C CA . GLU D 1 338 ? -11.950 -12.264 -11.269 1.00 16.72 318 GLU D CA 1
ATOM 11117 C C . GLU D 1 338 ? -12.555 -12.451 -9.904 1.00 16.40 318 GLU D C 1
ATOM 11118 O O . GLU D 1 338 ? -12.621 -11.507 -9.117 1.00 14.49 318 GLU D O 1
ATOM 11124 N N . VAL D 1 339 ? -13.070 -13.659 -9.662 1.00 15.72 319 VAL D N 1
ATOM 11125 C CA . VAL D 1 339 ? -13.608 -14.084 -8.402 1.00 16.14 319 VAL D CA 1
ATOM 11126 C C . VAL D 1 339 ? -12.872 -15.386 -8.096 1.00 16.50 319 VAL D C 1
ATOM 11127 O O . VAL D 1 339 ? -13.011 -16.358 -8.832 1.00 17.00 319 VAL D O 1
ATOM 11131 N N . ASN D 1 340 ? -12.036 -15.370 -7.043 1.00 15.51 320 ASN D N 1
ATOM 11132 C CA . ASN D 1 340 ? -11.202 -16.501 -6.770 1.00 15.36 320 ASN D CA 1
ATOM 11133 C C . ASN D 1 340 ? -12.116 -17.732 -6.628 1.00 14.74 320 ASN D C 1
ATOM 11134 O O . ASN D 1 340 ? -13.165 -17.689 -5.974 1.00 15.77 320 ASN D O 1
ATOM 11139 N N . GLU D 1 341 ? -11.726 -18.798 -7.299 1.00 16.37 321 GLU D N 1
ATOM 11140 C CA . GLU D 1 341 ? -12.520 -20.026 -7.362 1.00 16.54 321 GLU D CA 1
ATOM 11141 C C . GLU D 1 341 ? -12.273 -20.923 -6.142 1.00 16.75 321 GLU D C 1
ATOM 11142 O O . GLU D 1 341 ? -11.774 -22.029 -6.267 1.00 16.64 321 GLU D O 1
ATOM 11148 N N . ALA D 1 342 ? -12.683 -20.474 -4.973 1.00 16.95 322 ALA D N 1
ATOM 11149 C CA . ALA D 1 342 ? -12.462 -21.245 -3.773 1.00 18.31 322 ALA D CA 1
ATOM 11150 C C . ALA D 1 342 ? -13.227 -22.584 -3.857 1.00 18.93 322 ALA D C 1
ATOM 11151 O O . ALA D 1 342 ? -12.669 -23.650 -3.591 1.00 19.48 322 ALA D O 1
ATOM 11153 N N . PHE D 1 343 ? -14.494 -22.511 -4.260 1.00 18.54 323 PHE D N 1
ATOM 11154 C CA . PHE D 1 343 ? -15.298 -23.706 -4.557 1.00 19.57 323 PHE D CA 1
ATOM 11155 C C . PHE D 1 343 ? -16.255 -23.357 -5.701 1.00 19.96 323 PHE D C 1
ATOM 11156 O O . PHE D 1 343 ? -16.780 -22.242 -5.754 1.00 19.03 323 PHE D O 1
ATOM 11164 N N . ALA D 1 344 ? -16.521 -24.294 -6.601 1.00 20.60 324 ALA D N 1
ATOM 11165 C CA . ALA D 1 344 ? -17.478 -24.006 -7.698 1.00 20.96 324 ALA D CA 1
ATOM 11166 C C . ALA D 1 344 ? -18.787 -23.403 -7.224 1.00 20.30 324 ALA D C 1
ATOM 11167 O O . ALA D 1 344 ? -19.212 -22.368 -7.745 1.00 20.66 324 ALA D O 1
ATOM 11169 N N . PRO D 1 345 ? -19.467 -24.050 -6.254 1.00 20.32 325 PRO D N 1
ATOM 11170 C CA . PRO D 1 345 ? -20.714 -23.455 -5.808 1.00 19.45 325 PRO D CA 1
ATOM 11171 C C . PRO D 1 345 ? -20.563 -22.056 -5.198 1.00 20.35 325 PRO D C 1
ATOM 11172 O O . PRO D 1 345 ? -21.462 -21.229 -5.316 1.00 19.71 325 PRO D O 1
ATOM 11176 N N . GLN D 1 346 ? -19.455 -21.812 -4.513 1.00 19.16 326 GLN D N 1
ATOM 11177 C CA . GLN D 1 346 ? -19.184 -20.497 -3.960 1.00 19.18 326 GLN D CA 1
ATOM 11178 C C . GLN D 1 346 ? -19.056 -19.456 -5.070 1.00 19.39 326 GLN D C 1
ATOM 11179 O O . GLN D 1 346 ? -19.727 -18.396 -5.018 1.00 22.58 326 GLN D O 1
ATOM 11185 N N . TYR D 1 347 ? -18.197 -19.729 -6.061 1.00 18.31 327 TYR D N 1
ATOM 11186 C CA . TYR D 1 347 ? -18.083 -18.862 -7.199 1.00 19.44 327 TYR D CA 1
ATOM 11187 C C . TYR D 1 347 ? -19.460 -18.630 -7.870 1.00 22.07 327 TYR D C 1
ATOM 11188 O O . TYR D 1 347 ? -19.842 -17.474 -8.215 1.00 19.61 327 TYR D O 1
ATOM 11197 N N . LEU D 1 348 ? -20.207 -19.714 -8.107 1.00 20.75 328 LEU D N 1
ATOM 11198 C CA . LEU D 1 348 ? -21.493 -19.565 -8.814 1.00 22.96 328 LEU D CA 1
ATOM 11199 C C . LEU D 1 348 ? -22.504 -18.713 -8.045 1.00 20.51 328 LEU D C 1
ATOM 11200 O O . LEU D 1 348 ? -23.253 -17.976 -8.656 1.00 24.54 328 LEU D O 1
ATOM 11205 N N . ALA D 1 349 ? -22.532 -18.808 -6.714 1.00 20.92 329 ALA D N 1
ATOM 11206 C CA . ALA D 1 349 ? -23.378 -17.937 -5.900 1.00 19.86 329 ALA D CA 1
ATOM 11207 C C . ALA D 1 349 ? -23.000 -16.462 -6.098 1.00 21.61 329 ALA D C 1
ATOM 11208 O O . ALA D 1 349 ? -23.885 -15.575 -6.180 1.00 22.50 329 ALA D O 1
ATOM 11210 N N . VAL D 1 350 ? -21.700 -16.191 -6.201 1.00 20.08 330 VAL D N 1
ATOM 11211 C CA . VAL D 1 350 ? -21.258 -14.800 -6.496 1.00 21.02 330 VAL D CA 1
ATOM 11212 C C . VAL D 1 350 ? -21.706 -14.364 -7.897 1.00 20.15 330 VAL D C 1
ATOM 11213 O O . VAL D 1 350 ? -22.217 -13.260 -8.081 1.00 18.21 330 VAL D O 1
ATOM 11217 N N . GLU D 1 351 ? -21.460 -15.220 -8.879 1.00 20.07 331 GLU D N 1
ATOM 11218 C CA . GLU D 1 351 ? -21.850 -14.972 -10.246 1.00 21.52 331 GLU D CA 1
ATOM 11219 C C . GLU D 1 351 ? -23.333 -14.611 -10.356 1.00 21.18 331 GLU D C 1
ATOM 11220 O O . GLU D 1 351 ? -23.686 -13.614 -10.973 1.00 22.04 331 GLU D O 1
ATOM 11226 N N . ARG D 1 352 ? -24.173 -15.380 -9.698 1.00 20.83 332 ARG D N 1
ATOM 11227 C CA . ARG D 1 352 ? -25.607 -15.158 -9.741 1.00 23.29 332 ARG D CA 1
ATOM 11228 C C . ARG D 1 352 ? -25.999 -13.930 -8.949 1.00 25.45 332 ARG D C 1
ATOM 11229 O O . ARG D 1 352 ? -26.889 -13.200 -9.381 1.00 26.04 332 ARG D O 1
ATOM 11237 N N . SER D 1 353 ? -25.338 -13.655 -7.824 1.00 23.53 333 SER D N 1
ATOM 11238 C CA . SER D 1 353 ? -25.728 -12.493 -7.020 1.00 23.57 333 SER D CA 1
ATOM 11239 C C . SER D 1 353 ? -25.444 -11.188 -7.751 1.00 22.25 333 SER D C 1
ATOM 11240 O O . SER D 1 353 ? -26.175 -10.230 -7.606 1.00 23.17 333 SER D O 1
ATOM 11243 N N . LEU D 1 354 ? -24.357 -11.142 -8.492 1.00 22.02 334 LEU D N 1
ATOM 11244 C CA . LEU D 1 354 ? -23.950 -9.907 -9.178 1.00 23.34 334 LEU D CA 1
ATOM 11245 C C . LEU D 1 354 ? -24.346 -9.913 -10.642 1.00 24.26 334 LEU D C 1
ATOM 11246 O O . LEU D 1 354 ? -24.104 -8.952 -11.352 1.00 21.22 334 LEU D O 1
ATOM 11251 N N . ASP D 1 355 ? -24.893 -11.036 -11.101 1.00 25.98 335 ASP D N 1
ATOM 11252 C CA . ASP D 1 355 ? -25.179 -11.241 -12.497 1.00 26.11 335 ASP D CA 1
ATOM 11253 C C . ASP D 1 355 ? -23.957 -11.004 -13.343 1.00 25.54 335 ASP D C 1
ATOM 11254 O O . ASP D 1 355 ? -23.991 -10.270 -14.324 1.00 26.37 335 ASP D O 1
ATOM 11259 N N . LEU D 1 356 ? -22.858 -11.662 -13.004 1.00 26.49 336 LEU D N 1
ATOM 11260 C CA . LEU D 1 356 ? -21.614 -11.452 -13.730 1.00 25.23 336 LEU D CA 1
ATOM 11261 C C . LEU D 1 356 ? -21.688 -12.003 -15.154 1.00 26.68 336 LEU D C 1
ATOM 11262 O O . LEU D 1 356 ? -22.339 -13.015 -15.416 1.00 29.80 336 LEU D O 1
ATOM 11267 N N . ASP D 1 357 ? -20.969 -11.363 -16.058 1.00 24.27 337 ASP D N 1
ATOM 11268 C CA . ASP D 1 357 ? -20.867 -11.825 -17.430 1.00 27.14 337 ASP D CA 1
ATOM 11269 C C . ASP D 1 357 ? -19.777 -12.898 -17.515 1.00 26.09 337 ASP D C 1
ATOM 11270 O O . ASP D 1 357 ? -18.587 -12.618 -17.384 1.00 23.02 337 ASP D O 1
ATOM 11275 N N . ILE D 1 358 ? -20.192 -14.123 -17.786 1.00 24.53 338 ILE D N 1
ATOM 11276 C CA . ILE D 1 358 ? -19.306 -15.268 -17.781 1.00 26.36 338 ILE D CA 1
ATOM 11277 C C . ILE D 1 358 ? -18.265 -15.212 -18.861 1.00 25.57 338 ILE D C 1
ATOM 11278 O O . ILE D 1 358 ? -17.202 -15.816 -18.720 1.00 26.70 338 ILE D O 1
ATOM 11283 N N . SER D 1 359 ? -18.512 -14.447 -19.923 1.00 25.71 339 SER D N 1
ATOM 11284 C CA . SER D 1 359 ? -17.510 -14.289 -20.961 1.00 26.12 339 SER D CA 1
ATOM 11285 C C . SER D 1 359 ? -16.386 -13.349 -20.527 1.00 25.20 339 SER D C 1
ATOM 11286 O O . SER D 1 359 ? -15.340 -13.340 -21.162 1.00 23.79 339 SER D O 1
ATOM 11289 N N . LYS D 1 360 ? -16.599 -12.600 -19.438 1.00 24.99 340 LYS D N 1
ATOM 11290 C CA . LYS D 1 360 ? -15.584 -11.671 -18.900 1.00 25.44 340 LYS D CA 1
ATOM 11291 C C . LYS D 1 360 ? -15.056 -12.029 -17.472 1.00 25.54 340 LYS D C 1
ATOM 11292 O O . LYS D 1 360 ? -14.264 -11.264 -16.895 1.00 21.07 340 LYS D O 1
ATOM 11298 N N . THR D 1 361 ? -15.499 -13.164 -16.931 1.00 23.26 341 THR D N 1
ATOM 11299 C CA . THR D 1 361 ? -15.234 -13.573 -15.552 1.00 22.87 341 THR D CA 1
ATOM 11300 C C . THR D 1 361 ? -14.408 -14.857 -15.514 1.00 24.22 341 THR D C 1
ATOM 11301 O O . THR D 1 361 ? -14.748 -15.864 -16.151 1.00 20.42 341 THR D O 1
ATOM 11305 N N . ASN D 1 362 ? -13.293 -14.792 -14.784 1.00 20.07 342 ASN D N 1
ATOM 11306 C CA . ASN D 1 362 ? -12.365 -15.888 -14.684 1.00 20.45 342 ASN D CA 1
ATOM 11307 C C . ASN D 1 362 ? -12.068 -16.486 -16.067 1.00 22.76 342 ASN D C 1
ATOM 11308 O O . ASN D 1 362 ? -12.125 -17.706 -16.280 1.00 19.44 342 ASN D O 1
ATOM 11313 N N . VAL D 1 363 ? -11.708 -15.585 -16.982 1.00 21.10 343 VAL D N 1
ATOM 11314 C CA . VAL D 1 363 ? -11.583 -15.913 -18.391 1.00 22.07 343 VAL D CA 1
ATOM 11315 C C . VAL D 1 363 ? -10.499 -16.924 -18.724 1.00 22.23 343 VAL D C 1
ATOM 11316 O O . VAL D 1 363 ? -10.615 -17.638 -19.719 1.00 22.65 343 VAL D O 1
ATOM 11320 N N . ASN D 1 364 ? -9.464 -17.012 -17.896 1.00 20.34 344 ASN D N 1
ATOM 11321 C CA . ASN D 1 364 ? -8.384 -17.943 -18.141 1.00 18.54 344 ASN D CA 1
ATOM 11322 C C . ASN D 1 364 ? -8.253 -18.983 -17.029 1.00 18.86 344 ASN D C 1
ATOM 11323 O O . ASN D 1 364 ? -7.173 -19.475 -16.730 1.00 18.14 344 ASN D O 1
ATOM 11328 N N . GLY D 1 365 ? -9.370 -19.368 -16.472 1.00 17.54 345 GLY D N 1
ATOM 11329 C CA . GLY D 1 365 ? -9.345 -20.390 -15.422 1.00 20.57 345 GLY D CA 1
ATOM 11330 C C . GLY D 1 365 ? -9.047 -19.740 -14.075 1.00 21.43 345 GLY D C 1
ATOM 11331 O O . GLY D 1 365 ? -8.991 -18.507 -13.952 1.00 21.06 345 GLY D O 1
ATOM 11332 N N . GLY D 1 366 ? -8.935 -20.574 -13.063 1.00 20.81 346 GLY D N 1
ATOM 11333 C CA . GLY D 1 366 ? -8.641 -20.102 -11.734 1.00 20.98 346 GLY D CA 1
ATOM 11334 C C . GLY D 1 366 ? -8.293 -21.244 -10.818 1.00 22.01 346 GLY D C 1
ATOM 11335 O O . GLY D 1 366 ? -7.830 -22.317 -11.289 1.00 19.42 346 GLY D O 1
ATOM 11336 N N . ALA D 1 367 ? -8.591 -21.035 -9.529 1.00 18.95 347 ALA D N 1
ATOM 11337 C CA . ALA D 1 367 ? -8.103 -21.914 -8.465 1.00 17.77 347 ALA D CA 1
ATOM 11338 C C . ALA D 1 367 ? -8.533 -23.371 -8.517 1.00 18.53 347 ALA D C 1
ATOM 11339 O O . ALA D 1 367 ? -7.805 -24.253 -8.040 1.00 17.47 347 ALA D O 1
ATOM 11341 N N . ILE D 1 368 ? -9.656 -23.671 -9.133 1.00 19.54 348 ILE D N 1
ATOM 11342 C CA . ILE D 1 368 ? -10.024 -25.079 -9.366 1.00 20.87 348 ILE D CA 1
ATOM 11343 C C . ILE D 1 368 ? -9.005 -25.781 -10.227 1.00 19.59 348 ILE D C 1
ATOM 11344 O O . ILE D 1 368 ? -8.609 -26.916 -9.937 1.00 21.50 348 ILE D O 1
ATOM 11349 N N . ALA D 1 369 ? -8.532 -25.109 -11.271 1.00 22.00 349 ALA D N 1
ATOM 11350 C CA . ALA D 1 369 ? -7.478 -25.643 -12.124 1.00 21.38 349 ALA D CA 1
ATOM 11351 C C . ALA D 1 369 ? -6.099 -25.497 -11.506 1.00 21.92 349 ALA D C 1
ATOM 11352 O O . ALA D 1 369 ? -5.367 -26.486 -11.376 1.00 21.25 349 ALA D O 1
ATOM 11354 N N . LEU D 1 370 ? -5.680 -24.264 -11.188 1.00 20.19 350 LEU D N 1
ATOM 11355 C CA . LEU D 1 370 ? -4.254 -24.061 -10.819 1.00 19.26 350 LEU D CA 1
ATOM 11356 C C . LEU D 1 370 ? -3.987 -24.039 -9.305 1.00 18.96 350 LEU D C 1
ATOM 11357 O O . LEU D 1 370 ? -2.861 -23.823 -8.869 1.00 19.01 350 LEU D O 1
ATOM 11362 N N . GLY D 1 371 ? -5.028 -24.260 -8.510 1.00 20.06 351 GLY D N 1
ATOM 11363 C CA . GLY D 1 371 ? -4.876 -24.274 -7.065 1.00 19.80 351 GLY D CA 1
ATOM 11364 C C . GLY D 1 371 ? -4.971 -22.908 -6.375 1.00 20.35 351 GLY D C 1
ATOM 11365 O O . GLY D 1 371 ? -5.018 -21.828 -7.039 1.00 18.58 351 GLY D O 1
ATOM 11366 N N . HIS D 1 372 ? -5.061 -22.970 -5.041 1.00 17.82 352 HIS D N 1
ATOM 11367 C CA . HIS D 1 372 ? -5.282 -21.777 -4.201 1.00 16.74 352 HIS D CA 1
ATOM 11368 C C . HIS D 1 372 ? -4.283 -21.723 -3.032 1.00 14.98 352 HIS D C 1
ATOM 11369 O O . HIS D 1 372 ? -4.614 -22.091 -1.928 1.00 16.03 352 HIS D O 1
ATOM 11376 N N . PRO D 1 373 ? -3.053 -21.314 -3.304 1.00 13.78 353 PRO D N 1
ATOM 11377 C CA . PRO D 1 373 ? -2.118 -21.044 -2.217 1.00 14.63 353 PRO D CA 1
ATOM 11378 C C . PRO D 1 373 ? -2.641 -19.827 -1.475 1.00 14.20 353 PRO D C 1
ATOM 11379 O O . PRO D 1 373 ? -2.636 -18.731 -2.034 1.00 15.25 353 PRO D O 1
ATOM 11383 N N . LEU D 1 374 ? -3.150 -20.026 -0.262 1.00 13.69 354 LEU D N 1
ATOM 11384 C CA . LEU D 1 374 ? -3.993 -19.026 0.404 1.00 13.98 354 LEU D CA 1
ATOM 11385 C C . LEU D 1 374 ? -3.524 -17.582 0.212 1.00 14.13 354 LEU D C 1
ATOM 11386 O O . LEU D 1 374 ? -4.267 -16.761 -0.320 1.00 13.48 354 LEU D O 1
ATOM 11391 N N . GLY D 1 375 ? -2.304 -17.277 0.622 1.00 14.77 355 GLY D N 1
ATOM 11392 C CA . GLY D 1 375 ? -1.800 -15.891 0.568 1.00 14.46 355 GLY D CA 1
ATOM 11393 C C . GLY D 1 375 ? -1.407 -15.441 -0.812 1.00 14.37 355 GLY D C 1
ATOM 11394 O O . GLY D 1 375 ? -1.319 -14.253 -1.072 1.00 13.56 355 GLY D O 1
ATOM 11395 N N . GLY D 1 376 ? -1.133 -16.400 -1.676 1.00 14.41 356 GLY D N 1
ATOM 11396 C CA . GLY D 1 376 ? -0.616 -16.135 -3.011 1.00 14.22 356 GLY D CA 1
ATOM 11397 C C . GLY D 1 376 ? -1.706 -15.831 -4.054 1.00 14.02 356 GLY D C 1
ATOM 11398 O O . GLY D 1 376 ? -1.440 -15.109 -5.015 1.00 14.09 356 GLY D O 1
ATOM 11399 N N . SER D 1 377 ? -2.919 -16.324 -3.884 1.00 13.85 357 SER D N 1
ATOM 11400 C CA . SER D 1 377 ? -3.895 -16.196 -4.971 1.00 15.36 357 SER D CA 1
ATOM 11401 C C . SER D 1 377 ? -4.203 -14.743 -5.374 1.00 15.22 357 SER D C 1
ATOM 11402 O O . SER D 1 377 ? -4.389 -14.491 -6.546 1.00 16.05 357 SER D O 1
ATOM 11405 N N . GLY D 1 378 ? -4.362 -13.849 -4.393 1.00 15.06 358 GLY D N 1
ATOM 11406 C CA . GLY D 1 378 ? -4.684 -12.448 -4.666 1.00 14.23 358 GLY D CA 1
ATOM 11407 C C . GLY D 1 378 ? -3.610 -11.785 -5.472 1.00 13.51 358 GLY D C 1
ATOM 11408 O O . GLY D 1 378 ? -3.900 -10.946 -6.349 1.00 14.44 358 GLY D O 1
ATOM 11409 N N . SER D 1 379 ? -2.342 -12.152 -5.236 1.00 13.51 359 SER D N 1
ATOM 11410 C CA . SER D 1 379 ? -1.257 -11.606 -5.990 1.00 12.94 359 SER D CA 1
ATOM 11411 C C . SER D 1 379 ? -1.292 -12.137 -7.423 1.00 14.98 359 SER D C 1
ATOM 11412 O O . SER D 1 379 ? -1.095 -11.371 -8.352 1.00 15.12 359 SER D O 1
ATOM 11415 N N . ARG D 1 380 ? -1.486 -13.437 -7.610 1.00 15.25 360 ARG D N 1
ATOM 11416 C CA . ARG D 1 380 ? -1.609 -13.995 -8.963 1.00 16.57 360 ARG D CA 1
ATOM 11417 C C . ARG D 1 380 ? -2.773 -13.350 -9.756 1.00 16.00 360 ARG D C 1
ATOM 11418 O O . ARG D 1 380 ? -2.614 -12.990 -10.886 1.00 16.74 360 ARG D O 1
ATOM 11426 N N . ILE D 1 381 ? -3.923 -13.241 -9.124 1.00 15.80 361 ILE D N 1
ATOM 11427 C CA . ILE D 1 381 ? -5.118 -12.695 -9.787 1.00 15.85 361 ILE D CA 1
ATOM 11428 C C . ILE D 1 381 ? -4.862 -11.266 -10.227 1.00 17.01 361 ILE D C 1
ATOM 11429 O O . ILE D 1 381 ? -5.219 -10.896 -11.343 1.00 18.65 361 ILE D O 1
ATOM 11434 N N . THR D 1 382 ? -4.250 -10.459 -9.360 1.00 15.65 362 THR D N 1
ATOM 11435 C CA . THR D 1 382 ? -3.938 -9.091 -9.716 1.00 15.84 362 THR D CA 1
ATOM 11436 C C . THR D 1 382 ? -2.962 -9.067 -10.864 1.00 16.85 362 THR D C 1
ATOM 11437 O O . THR D 1 382 ? -3.143 -8.297 -11.809 1.00 16.87 362 THR D O 1
ATOM 11441 N N . ALA D 1 383 ? -1.897 -9.863 -10.769 1.00 16.46 363 ALA D N 1
ATOM 11442 C CA . ALA D 1 383 ? -0.910 -9.904 -11.800 1.00 17.84 363 ALA D CA 1
ATOM 11443 C C . ALA D 1 383 ? -1.531 -10.348 -13.124 1.00 20.41 363 ALA D C 1
ATOM 11444 O O . ALA D 1 383 ? -1.239 -9.770 -14.193 1.00 21.65 363 ALA D O 1
ATOM 11446 N N . HIS D 1 384 ? -2.398 -11.355 -13.066 1.00 19.16 364 HIS D N 1
ATOM 11447 C CA . HIS D 1 384 ? -2.992 -11.847 -14.264 1.00 18.72 364 HIS D CA 1
ATOM 11448 C C . HIS D 1 384 ? -3.881 -10.772 -14.899 1.00 18.63 364 HIS D C 1
ATOM 11449 O O . HIS D 1 384 ? -3.793 -10.533 -16.114 1.00 18.58 364 HIS D O 1
ATOM 11456 N N . LEU D 1 385 ? -4.705 -10.116 -14.082 1.00 17.54 365 LEU D N 1
ATOM 11457 C CA . LEU D 1 385 ? -5.514 -9.011 -14.562 1.00 17.92 365 LEU D CA 1
ATOM 11458 C C . LEU D 1 385 ? -4.689 -7.901 -15.220 1.00 18.45 365 LEU D C 1
ATOM 11459 O O . LEU D 1 385 ? -5.059 -7.379 -16.278 1.00 20.08 365 LEU D O 1
ATOM 11464 N N . VAL D 1 386 ? -3.583 -7.515 -14.606 1.00 18.61 366 VAL D N 1
ATOM 11465 C CA . VAL D 1 386 ? -2.763 -6.456 -15.156 1.00 19.76 366 VAL D CA 1
ATOM 11466 C C . VAL D 1 386 ? -2.357 -6.831 -16.604 1.00 21.40 366 VAL D C 1
ATOM 11467 O O . VAL D 1 386 ? -2.514 -6.020 -17.510 1.00 21.06 366 VAL D O 1
ATOM 11471 N N . HIS D 1 387 ? -1.858 -8.048 -16.805 1.00 20.01 367 HIS D N 1
ATOM 11472 C CA . HIS D 1 387 ? -1.313 -8.437 -18.104 1.00 22.55 367 HIS D CA 1
ATOM 11473 C C . HIS D 1 387 ? -2.425 -8.778 -19.100 1.00 23.39 367 HIS D C 1
ATOM 11474 O O . HIS D 1 387 ? -2.334 -8.406 -20.261 1.00 25.76 367 HIS D O 1
ATOM 11481 N N . GLU D 1 388 ? -3.472 -9.443 -18.630 1.00 22.06 368 GLU D N 1
ATOM 11482 C CA . GLU D 1 388 ? -4.599 -9.845 -19.488 1.00 21.61 368 GLU D CA 1
ATOM 11483 C C . GLU D 1 388 ? -5.467 -8.664 -19.934 1.00 21.10 368 GLU D C 1
ATOM 11484 O O . GLU D 1 388 ? -5.890 -8.611 -21.090 1.00 21.91 368 GLU D O 1
ATOM 11490 N N . LEU D 1 389 ? -5.673 -7.700 -19.061 1.00 21.76 369 LEU D N 1
ATOM 11491 C CA . LEU D 1 389 ? -6.330 -6.476 -19.437 1.00 22.95 369 LEU D CA 1
ATOM 11492 C C . LEU D 1 389 ? -5.594 -5.779 -20.600 1.00 23.07 369 LEU D C 1
ATOM 11493 O O . LEU D 1 389 ? -6.214 -5.337 -21.579 1.00 20.29 369 LEU D O 1
ATOM 11498 N N . ARG D 1 390 ? -4.292 -5.656 -20.460 1.00 22.61 370 ARG D N 1
ATOM 11499 C CA . ARG D 1 390 ? -3.477 -5.033 -21.464 1.00 22.64 370 ARG D CA 1
ATOM 11500 C C . ARG D 1 390 ? -3.539 -5.880 -22.767 1.00 25.37 370 ARG D C 1
ATOM 11501 O O . ARG D 1 390 ? -3.663 -5.320 -23.848 1.00 23.86 370 ARG D O 1
ATOM 11509 N N . ARG D 1 391 ? -3.441 -7.199 -22.654 1.00 25.68 371 ARG D N 1
ATOM 11510 C CA . ARG D 1 391 ? -3.505 -8.055 -23.826 1.00 27.47 371 ARG D CA 1
ATOM 11511 C C . ARG D 1 391 ? -4.807 -7.843 -24.577 1.00 29.67 371 ARG D C 1
ATOM 11512 O O . ARG D 1 391 ? -4.803 -7.821 -25.789 1.00 31.69 371 ARG D O 1
ATOM 11520 N N . ARG D 1 392 ? -5.917 -7.712 -23.849 1.00 30.39 372 ARG D N 1
ATOM 11521 C CA . ARG D 1 392 ? -7.212 -7.564 -24.464 1.00 28.74 372 ARG D CA 1
ATOM 11522 C C . ARG D 1 392 ? -7.485 -6.153 -24.998 1.00 28.93 372 ARG D C 1
ATOM 11523 O O . ARG D 1 392 ? -8.514 -5.940 -25.619 1.00 28.76 372 ARG D O 1
ATOM 11531 N N . GLY D 1 393 ? -6.600 -5.215 -24.716 1.00 26.91 373 GLY D N 1
ATOM 11532 C CA . GLY D 1 393 ? -6.860 -3.808 -24.929 1.00 27.07 373 GLY D CA 1
ATOM 11533 C C . GLY D 1 393 ? -8.009 -3.232 -24.122 1.00 26.84 373 GLY D C 1
ATOM 11534 O O . GLY D 1 393 ? -8.633 -2.257 -24.550 1.00 29.10 373 GLY D O 1
ATOM 11535 N N . GLY D 1 394 ? -8.296 -3.801 -22.942 1.00 24.06 374 GLY D N 1
ATOM 11536 C CA . GLY D 1 394 ? -9.398 -3.347 -22.144 1.00 22.36 374 GLY D CA 1
ATOM 11537 C C . GLY D 1 394 ? -9.020 -2.147 -21.281 1.00 24.42 374 GLY D C 1
ATOM 11538 O O . GLY D 1 394 ? -7.855 -1.700 -21.238 1.00 22.48 374 GLY D O 1
ATOM 11539 N N . LYS D 1 395 ? -10.023 -1.607 -20.604 1.00 23.06 375 LYS D N 1
ATOM 11540 C CA . LYS D 1 395 ? -9.858 -0.426 -19.777 1.00 25.02 375 LYS D CA 1
ATOM 11541 C C . LYS D 1 395 ? -9.848 -0.721 -18.249 1.00 22.89 375 LYS D C 1
ATOM 11542 O O . LYS D 1 395 ? -9.014 -0.191 -17.535 1.00 21.46 375 LYS D O 1
ATOM 11548 N N . TYR D 1 396 ? -10.838 -1.459 -17.762 1.00 21.08 376 TYR D N 1
ATOM 11549 C CA . TYR D 1 396 ? -10.945 -1.692 -16.336 1.00 21.71 376 TYR D CA 1
ATOM 11550 C C . TYR D 1 396 ? -10.980 -3.182 -16.040 1.00 20.21 376 TYR D C 1
ATOM 11551 O O . TYR D 1 396 ? -11.541 -3.971 -16.820 1.00 20.27 376 TYR D O 1
ATOM 11560 N N . ALA D 1 397 ? -10.482 -3.554 -14.861 1.00 19.31 377 ALA D N 1
ATOM 11561 C CA . ALA D 1 397 ? -10.694 -4.932 -14.348 1.00 17.66 377 ALA D CA 1
ATOM 11562 C C . ALA D 1 397 ? -10.842 -4.899 -12.851 1.00 17.76 377 ALA D C 1
ATOM 11563 O O . ALA D 1 397 ? -10.367 -3.969 -12.175 1.00 17.15 377 ALA D O 1
ATOM 11565 N N . VAL D 1 398 ? -11.536 -5.899 -12.304 1.00 17.42 378 VAL D N 1
ATOM 11566 C CA . VAL D 1 398 ? -11.645 -6.033 -10.846 1.00 15.94 378 VAL D CA 1
ATOM 11567 C C . VAL D 1 398 ? -11.348 -7.454 -10.437 1.00 15.60 378 VAL D C 1
ATOM 11568 O O . VAL D 1 398 ? -11.827 -8.412 -11.049 1.00 15.93 378 VAL D O 1
ATOM 11572 N N . GLY D 1 399 ? -10.521 -7.603 -9.397 1.00 15.50 379 GLY D N 1
ATOM 11573 C CA . GLY D 1 399 ? -10.185 -8.933 -8.835 1.00 14.67 379 GLY D CA 1
ATOM 11574 C C . GLY D 1 399 ? -10.745 -9.019 -7.444 1.00 15.02 379 GLY D C 1
ATOM 11575 O O . GLY D 1 399 ? -10.765 -8.004 -6.738 1.00 15.53 379 GLY D O 1
ATOM 11576 N N . SER D 1 400 ? -11.177 -10.211 -7.019 1.00 13.84 380 SER D N 1
ATOM 11577 C CA . SER D 1 400 ? -11.795 -10.368 -5.732 1.00 13.76 380 SER D CA 1
ATOM 11578 C C . SER D 1 400 ? -11.594 -11.780 -5.189 1.00 13.77 380 SER D C 1
ATOM 11579 O O . SER D 1 400 ? -11.244 -12.695 -5.924 1.00 13.44 380 SER D O 1
ATOM 11582 N N . ALA D 1 401 ? -11.767 -11.923 -3.882 1.00 15.10 381 ALA D N 1
ATOM 11583 C CA . ALA D 1 401 ? -11.712 -13.209 -3.220 1.00 14.67 381 ALA D CA 1
ATOM 11584 C C . ALA D 1 401 ? -12.610 -13.165 -2.027 1.00 15.09 381 ALA D C 1
ATOM 11585 O O . ALA D 1 401 ? -12.741 -12.114 -1.352 1.00 14.43 381 ALA D O 1
ATOM 11587 N N . CYS D 1 402 ? -13.191 -14.320 -1.723 1.00 15.01 382 CYS D N 1
ATOM 11588 C CA . CYS D 1 402 ? -13.849 -14.533 -0.458 1.00 14.86 382 CYS D CA 1
ATOM 11589 C C . CYS D 1 402 ? -12.804 -14.846 0.542 1.00 14.66 382 CYS D C 1
ATOM 11590 O O . CYS D 1 402 ? -11.703 -15.268 0.200 1.00 16.29 382 CYS D O 1
ATOM 11593 N N . ILE D 1 403 ? -13.153 -14.659 1.789 1.00 15.10 383 ILE D N 1
ATOM 11594 C CA . ILE D 1 403 ? -12.179 -14.746 2.875 1.00 14.25 383 ILE D CA 1
ATOM 11595 C C . ILE D 1 403 ? -12.807 -15.548 4.009 1.00 15.22 383 ILE D C 1
ATOM 11596 O O . ILE D 1 403 ? -13.864 -15.223 4.523 1.00 15.16 383 ILE D O 1
ATOM 11601 N N . GLY D 1 404 ? -12.165 -16.649 4.378 1.00 15.17 384 GLY D N 1
ATOM 11602 C CA . GLY D 1 404 ? -12.636 -17.433 5.510 1.00 14.51 384 GLY D CA 1
ATOM 11603 C C . GLY D 1 404 ? -12.814 -16.585 6.714 1.00 15.31 384 GLY D C 1
ATOM 11604 O O . GLY D 1 404 ? -12.041 -15.672 6.934 1.00 16.22 384 GLY D O 1
ATOM 11605 N N . GLY D 1 405 ? -13.840 -16.873 7.536 1.00 14.34 385 GLY D N 1
ATOM 11606 C CA . GLY D 1 405 ? -14.194 -16.015 8.606 1.00 14.55 385 GLY D CA 1
ATOM 11607 C C . GLY D 1 405 ? -15.276 -15.015 8.273 1.00 15.22 385 GLY D C 1
ATOM 11608 O O . GLY D 1 405 ? -15.869 -14.447 9.166 1.00 17.03 385 GLY D O 1
ATOM 11609 N N . GLY D 1 406 ? -15.545 -14.815 6.987 1.00 15.93 386 GLY D N 1
ATOM 11610 C CA . GLY D 1 406 ? -16.649 -13.960 6.558 1.00 15.09 386 GLY D CA 1
ATOM 11611 C C . GLY D 1 406 ? -16.176 -12.576 6.140 1.00 14.69 386 GLY D C 1
ATOM 11612 O O . GLY D 1 406 ? -16.537 -11.580 6.774 1.00 15.21 386 GLY D O 1
ATOM 11613 N N . GLN D 1 407 ? -15.343 -12.517 5.107 1.00 13.62 387 GLN D N 1
ATOM 11614 C CA . GLN D 1 407 ? -14.972 -11.226 4.509 1.00 13.99 387 GLN D CA 1
ATOM 11615 C C . GLN D 1 407 ? -14.842 -11.375 3.001 1.00 14.43 387 GLN D C 1
ATOM 11616 O O . GLN D 1 407 ? -14.869 -12.511 2.453 1.00 15.98 387 GLN D O 1
ATOM 11622 N N . GLY D 1 408 ? -14.701 -10.234 2.341 1.00 13.53 388 GLY D N 1
ATOM 11623 C CA . GLY D 1 408 ? -14.401 -10.170 0.929 1.00 13.74 388 GLY D CA 1
ATOM 11624 C C . GLY D 1 408 ? -13.508 -8.985 0.637 1.00 12.71 388 GLY D C 1
ATOM 11625 O O . GLY D 1 408 ? -13.514 -7.998 1.376 1.00 15.70 388 GLY D O 1
ATOM 11626 N N . ILE D 1 409 ? -12.761 -9.088 -0.425 1.00 12.18 389 ILE D N 1
ATOM 11627 C CA . ILE D 1 409 ? -11.884 -8.031 -0.854 1.00 13.07 389 ILE D CA 1
ATOM 11628 C C . ILE D 1 409 ? -11.954 -7.907 -2.354 1.00 12.56 389 ILE D C 1
ATOM 11629 O O . ILE D 1 409 ? -12.082 -8.912 -3.070 1.00 14.16 389 ILE D O 1
ATOM 11634 N N . ALA D 1 410 ? -11.856 -6.686 -2.839 1.00 12.69 390 ALA D N 1
ATOM 11635 C CA . ALA D 1 410 ? -11.796 -6.410 -4.267 1.00 12.19 390 ALA D CA 1
ATOM 11636 C C . ALA D 1 410 ? -10.887 -5.237 -4.555 1.00 12.37 390 ALA D C 1
ATOM 11637 O O . ALA D 1 410 ? -10.813 -4.295 -3.796 1.00 12.21 390 ALA D O 1
ATOM 11639 N N . VAL D 1 411 ? -10.155 -5.340 -5.659 1.00 14.70 391 VAL D N 1
ATOM 11640 C CA . VAL D 1 411 ? -9.285 -4.333 -6.155 1.00 14.96 391 VAL D CA 1
ATOM 11641 C C . VAL D 1 411 ? -9.605 -4.065 -7.617 1.00 15.87 391 VAL D C 1
ATOM 11642 O O . VAL D 1 411 ? -9.672 -4.996 -8.414 1.00 16.57 391 VAL D O 1
ATOM 11646 N N . ILE D 1 412 ? -9.800 -2.790 -7.967 1.00 16.12 392 ILE D N 1
ATOM 11647 C CA . ILE D 1 412 ? -10.075 -2.370 -9.346 1.00 15.74 392 ILE D CA 1
ATOM 11648 C C . ILE D 1 412 ? -8.840 -1.717 -9.940 1.00 15.59 392 ILE D C 1
ATOM 11649 O O . ILE D 1 412 ? -8.227 -0.825 -9.340 1.00 16.74 392 ILE D O 1
ATOM 11654 N N . ILE D 1 413 ? -8.451 -2.172 -11.123 1.00 17.81 393 ILE D N 1
ATOM 11655 C CA . ILE D 1 413 ? -7.380 -1.546 -11.878 1.00 17.29 393 ILE D CA 1
ATOM 11656 C C . ILE D 1 413 ? -7.894 -0.927 -13.189 1.00 18.41 393 ILE D C 1
ATOM 11657 O O . ILE D 1 413 ? -8.978 -1.260 -13.702 1.00 16.20 393 ILE D O 1
ATOM 11662 N N . GLN D 1 414 ? -7.092 -0.003 -13.695 1.00 19.75 394 GLN D N 1
ATOM 11663 C CA . GLN D 1 414 ? -7.356 0.640 -14.978 1.00 20.25 394 GLN D CA 1
ATOM 11664 C C . GLN D 1 414 ? -6.095 0.494 -15.790 1.00 19.82 394 GLN D C 1
ATOM 11665 O O . GLN D 1 414 ? -5.010 0.790 -15.290 1.00 18.57 394 GLN D O 1
ATOM 11671 N N . SER D 1 415 ? -6.222 0.072 -17.060 1.00 18.63 395 SER D N 1
ATOM 11672 C CA . SER D 1 415 ? -5.063 0.013 -17.941 1.00 20.39 395 SER D CA 1
ATOM 11673 C C . SER D 1 415 ? -4.445 1.406 -18.156 1.00 21.74 395 SER D C 1
ATOM 11674 O O . SER D 1 415 ? -5.180 2.403 -18.122 1.00 24.21 395 SER D O 1
ATOM 11677 N N . THR D 1 416 ? -3.121 1.478 -18.318 1.00 22.34 396 THR D N 1
ATOM 11678 C CA . THR D 1 416 ? -2.414 2.751 -18.542 1.00 25.61 396 THR D CA 1
ATOM 11679 C C . THR D 1 416 ? -2.057 3.013 -20.035 1.00 30.11 396 THR D C 1
ATOM 11680 O O . THR D 1 416 ? -2.288 2.120 -20.854 1.00 33.97 396 THR D O 1
#

Organism: Homo sapiens (NCBI:txid9606)

Radius of gyration: 37.47 Å; Cα contacts (8 Å, |Δi|>4): 4562; chains: 4; bounding box: 71×109×88 Å

Secondary structure (DSSP, 8-state):
----SS-EEEEEEEEPPPEETTSTTTTS-HHHHHHHHHHHHHHHTT--GGG--EEEEE--S--STTGGGHHHHHHHHTT--TTS-EEEEE---HHHHHHHHHHHHHHTTS-SEEEEEEEEESTTPPEEE-S-TT---TT--EEEEEHHHHHTEETTTTEEHHHHHHHHHHHHT--HHHHHHHHHHHHHHHHHHHHHTTTTTTB--EEE--EEE-S-SS--TT--HHHHHHSPPSSSTT-S--TTTBPPPEEEEEEEEEEEHHHHHHHT----EEEEEEEEEE--GGGGGGTHHHHHHHHHHHHT--GGG-SEEEE--SBHHHHHHHHHHHT--TTSBSBTB-HHHH---TTTHHHHHHHHHHHHHHHHT-SEEEEEEEETTTEEEEEEEEE-/-----SS-EEEEEEEEPPPEETTSTTTTS-HHHHHHHHHHHHHHHTT--GGG--EEEEE--S--STTGGGHHHHHHHHTT--TTS-EEEEE---HHHHHHHHHHHHHHTTS-SEEEEEEEEESTTPPEEE-S-TT---TT--EEEEEHHHHHTEETTTTEEHHHHHHHHHHHTT--HHHHHHHHHHHHHHHHHHHHHTTTTTTB--EE---EE-S-SS--TT--HHHHHHSPBSSSTT-S-BTTTBPPPEEEEEEEEEEEHHHHHHHT---SEEEEEEEEEE--GGGGGGTHHHHHHHHHHHHT--GGG-SEEEE--SBHHHHHHHHHHHT--GGGBSBTB-HHHH---TTTHHHHHHHHHHHHHHHHT-SEEEEEEEETTTEEEEEEEEE--/----SS-EEEEEEEEPPPEETTSTTTTS-HHHHHHHHHHHHHHHTT--GGG--EEEEE--S--STTGGGHHHHHHHHTT--TTS-EEEEE---HHHHHHHHHHHHHHTTS-SEEEEEEEEESTTPPEEE-S-TT---TT--EEEEEHHHHHTEETTTTEEHHHHHHHHHHHHT--HHHHHHHHHHHHHHHHHHHHHTTTTTTB--EEE--EEE-S-SS--TT--HHHHHHSPBSSSTT-S-BTTTBPPPEEEEEEEEEEEHHHHHHHT----EEEEEEEEEE--GGGGGGTHHHHHHHHHHHHT--GGG-SEEEE--SBHHHHHHHHHHHT--TTSBSBTB-HHHH---TTTHHHHHHHHHHHHHHHHT-SEEEEEEEETTTEEEEEEEEE-/------SS-EEEEEEEEPPPEETTSTTTTS-HHHHHHHHHHHHHHHHT--GGG--EEEEE--S--STTGGGHHHHHHHHTT--TTS-EEEEE---HHHHHHHHHHHHHHTTS-SEEEEEEEEESTTPPEEE-S-TT---TT--EEEEEHHHHHTEETTTTEEHHHHHHHHHHHHT--HHHHHHHHHHHHHHHHHHHHHTTTTTTB--EEE--EEE-S-SS--TT--HHHHHHSPBSSSTT-S-BTTTBPPPEEEEEEEEEEEHHHHHHHT---SEEEEEEEEEE--GGGGGGTHHHHHHHHHHHHT--GGG-SEEEE--SBHHHHHHHHHHHT--TTSBSBTB-HHHH---TTTHHHHHHHHHHHHHHHTT-SEEEEEEEETTTEEEEEEEEE-

Foldseek 3Di:
DAWQLFWKFWQFKAKAAWAFQVGQCLPAAQLRQALLQLLVRCVLQVPDLQQAQEEEEEEAAQQDPCRVCRQVSSSVSNPNDNNRYGYYDYLLVQQVVQVVVVSVCVSVPVHFKYKRKFWFNLNRQFFDWPDPPPHDDPPDDTDSHRSNQVVQADVVVRDRVVQLLLVLCVVVVPALLNLLVVLLVLLCLQVVCVVVCLNVRRYRWDQTPHDIDGHQHQADNVDDSVNSVPFAADPDHNTNFGLQFAFGAITMMMIIMMGGPVSCVVVVTDGLWIWTWKAKFFADLSNLLLQAQVGVVVGCVNSVHALVLAQAEEEARRGSSSVVSNCVSRVHDPCRYSRRHHRSGRGDRSGHRSSVQVSSCSSVCVVVVGFKYKYKYGGRVGMMMMIMIGGD/DAAWQLFWKFWLFAAKAAWAAQVGLCLPPAQLRQQLLQLLVRCVSQVPDLQQAQEEEEEEAAQQDPCRVCRQVSSSVSNPRDNNRYGYYDYLLVQQVVLVVVVSVCVSVPVHFKYKGKFWFNLNRQFFDWPDPPPHDDPPDDTDSHRSNQVVQADVVVRGRVVQLLLVLCVVVVPALLNLLVVLLVLLCLQVVCVVVCLNVRRYRWDPSVPTDGHQHQADNVDDSVVSVPFAADPDHNTNFGLLFAFGAITMMMIIMMGTPVVCVVVVTDGLWIWGWKAKFFAPLSNLLLQAQVGVVVRCVNSVHALVLAQAEEEARRGSSSVVSNCVVRVHDPCRYSRRHHRSRRGDRSGHRSSVQVSSCSSVCVVVVGFKYKYKYGGRVGMMMMIMITGDD/DAWQLFWKFWQFKAKAFWAAQVGFCLPAAQLRQQLLQLLVRCVLQVPPLQQAQEEEEEEAAQQDPCRVCRQVSSSVVNPRDNNRYGYYDYLLVQQVVLVVVVSVCVSVVVTFKYKRKFWFNLNRQFFDWPDPPPHDDPPDDTDSHRSNQVVQADVVVRGGVVQLLLVLCVVVVNALLNLLVLLLVLLQLQVVCVVVCLNVRRYRWDQTPNDIDGHQHQADNVDDSVVSVPFAADPDHSTNFGLQFAFGAITMMMIIMMGGPVVCVVVVTDGLWIWTWKAKFFAPLSNLLLQAQVGVVVGCVNSVHALVLAQAEEEARRGSSSVVSNCVVRVHDPCRYSSRHHRSRRGPRSGHRSSSQVSSCSSVCVVVVGFKYKYKYGGRVGMMMMIMITGD/DQAAWQLFWKFWLFKAKAAWAAQVGFCLPAAQLRQALLQLLVRCVLQVPDLQQAQEEEEEEAAQQDPCRVCRRVSSSVSNPRDNNRYGYYDYLLVQQVVLVVVVSVCVSVVVTFKYKRKFWFNLNRQFFDWPDPPPHDDPPDDTDSHRSSQVVQADVVVRGGVVQLLLVLCVVVVPALLNLLVVLLVLLQLQVVCVVVCLNVRRYRWDQTPNDIDGHQHQADNVDDSVVSVPFAADPDHNTNFGLQFAFGAITMMMITMMGGPVVCVVVVTDGLWIWTWKAKFFADLSNLLLQAQCGVVSGCSNSVHALVLAQAEEEARRGSSSVVSNCVVRVHDPCRYSRRHHRSRRGPRSGHRSSVQVSSCSSVCVVVVGFKHKHKYGGRVGMMMMIMITGD

InterPro domains:
  IPR002155 Thiolase [PIRSF000429] (5-395)
  IPR002155 Thiolase [TIGR01930] (9-394)
  IPR002155 Thiolase [cd00751] (8-394)
  IPR016039 Thiolase-like [G3DSA:3.40.47.10] (7-279)
  IPR016039 Thiolase-like [G3DSA:3.40.47.10] (130-393)
  IPR016039 Thiolase-like [SSF53901] (7-272)
  IPR016039 Thiolase-like [SSF53901] (274-394)
  IPR020610 Thiolase, active site [PS00099] (377-390)
  IPR020613 Thiolase, conserved site [PS00737] (342-358)
  IPR020615 Thiolase, acyl-enzyme intermediate active site [PS00098] (88-106)
  IPR020616 Thiolase, N-terminal [PF00108] (7-266)
  IPR020617 Thiolase, C-terminal [PF02803] (274-394)

Solvent-accessible surface area: 50875 Å² total

B-factor: mean 19.16, std 9.32, range [6.95, 84.87]

CATH classification: 3.40.47.10 (+1 more: 3.40.47.10)

Nearest PDB structures (foldseek):
  4c2j-assembly2_B  TM=1.002E+00  e=9.051E-91  Homo sapiens
  4c2j-assembly1_D  TM=1.002E+00  e=4.077E-88  Homo sapiens
  8jg3-assembly1_A-2  TM=9.674E-01  e=3.760E-49  Clostridium kluyveri
  5lp7-assembly2_A  TM=9.686E-01  e=2.994E-44  Bacillus subtilis subsp. subtilis str. 168
  8gql-assembly1_D  TM=9.553E-01  e=1.190E-41  Pseudomonas aeruginosa PAO1

GO terms:
  GO:0005739 mitochondrion (C, IDA)
  GO:0003985 acetyl-CoA C-acetyltransferase activity (F, IDA)
  GO:0003988 acetyl-CoA C-acyltransferase activity (F, IDA)
  GO:0003986 acetyl-CoA hydrolase activity (F, EXP)
  GO:0047617 fatty acyl-CoA hydrolase activity (F, IMP)
  GO:0005515 protein binding (F, IPI)
  GO:0005739 mitochondrion (C, HTP)
  GO:0005759 mitochondrial matrix (C, TAS)
  GO:1902109 negative regulation of mitochondrial membrane permeability involved in apoptotic process (P, IDA)
  GO:0071456 cellular response to hypoxia (P, IDA)
  GO:1901029 negative regulation of mitochondrial outer membrane permeabilization involved in apoptotic signaling pathway (P, IDA)
  GO:0003723 RNA binding (F, HDA)

Sequence (1571 aa):
HMALLRGVFVVAAKRTPFGAYGGLLKDFTATDLSEFAAKAALSAGKVSPETVDSVIMGNVLQSSSDAIYLARHVGLRVGIPKETPALTINRLGSGFQSIVNGCQEICVKEAEVVLCGGTESMSQAPYCVRNVRFGTKLGSDIKLEDSLWVSLTDQHVQLPMAMTAENLAVKHKISREECDKYALQSQQRWKAANDAGYFNDEMAPIEVKKQTMQVDEHARPQTTLEQLQKLPPVFKKDGTVTAGNASGVADGAGAVIIASEDAVKKHNFTPLARIVGYFVSGCDPSIMGIGPVPAISGALKKAGLSLKDMDLVEVNEAFAPQYLAVERSLDLDISKTNVNGGAIALGHPLGGSGSRITAHLVHELRRRGGKYAVGSACIGGGQGIAVIIQSTSHMALLRGVFVVAAKRTPFGAYGGLLKDFTATDLSEFAAKAALSAGKVSPETVDSVIMGNVLQSSSDAIYLARHVGLRVGIPKETPALTINRLGSGFQSIVNGCQEICVKEAEVVLCGGTESMSQAPYCVRNNVRFGTKLGSDIKLEDSLWVSLTDQHVQLPMAMTAENLAVKHKISREECDKYALQSQQRWKAANDAGYFNDEMAPIEVKQTMQVDEHARPQTTLEQLQKLPPVFKKDGTVTAGNASGVADGAGAVIIASEDAVKKHNFTPLARIVGYFVSGCDPSIMGIGPVPAISGALKKAGLSLKDMDLVEVNEAFAPQYLAVERSLDLDISKTNVNGGAIALGHPLGGSGSRITAHLVHELRRRGGKYAVGSACIGGGQGIAVIIQSTAHMALLRGVFVVAAKRTPFGAYGGLLKDFTATDLSEFAAKAALSAGKVSPETVDSVIMGNVLQSSSDAIYLARHVGLRVGIPKETPALTINRLGSGFQSIVNGCQEICVKEAEVVLCGGTESMSQAPYCVRNVRFGTKLGSDIKLEDSLWVSLTDQHVQLPMAMTAENLAVKHKISREECDKYALQSQQRWKAANDAGYFNDEMAPIEVKKQTMQVDEHARPQTTLEQLQKLPPVFKKDGTVTAGNASGVADGAGAVIIASEDAVKKHNFTPLARIVGYFVSGCDPSIMGIGPVPAISGALKKAGLSLKDMDLVEVNEAFAPQYLAVERSLDLDISKTNVNGGAIALGHPLGGSGSRITAHLVHELRRRGGKYAVGSACIGGGQGIAVIIQSTGSHMALLRGVFVVAAKRTPFGAYGGLLKDFTATDLSEFAAKAALSAGKVSPETVDSVIMGNVLQSSSDAIYLARHVGLRVGIPKETPALTINRLGSGFQSIVNGCQEICVKEAEVVLCGGTESMSQAPYCVRNNVRFGTKLGSDIKLEDSLWVSLTDQHVQLPMAMTAENLAVKHKISREECDKYALQSQQRWKAANDAGYFNDEMAPIEVKKQTMQVDEHARPQTTLEQLQKLPPVFKKDGTVTAGNASGVADGAGAVIIASEDAVKKHNFTPLARIVGYFVSGCDPSIMGIGPVPAISGALKKAGLSLKDMDLVEVNEAFAPQYLAVERSLDLDISKTNVNGGAIALGHPLGGSGSRITAHLVHELRRRGGKYAVGSACIGGGQGIAVIIQST